Protein 7QDW (pdb70)

Foldseek 3Di:
DDDDPPVDQDPQLVCLCVVDCVLVVLVVPPVQVVLVVVLVVDPDNVVSCVVVCPPPSSVVSVVVSVVSSVVD/DCVVVVVVVVVVVCVCVVVCVPHPD

Secondary structure (DSSP, 8-state):
------SS--HHHHHHHHH-HHHHHHHTSHHHHHHHHHHHH-S-HHHHHHHHTT-HHHHHHHHHHHHHHH--/-HHHHHHHHHHHHHHHHHTTTT---

InterPro domains:
  IPR007529 Zinc finger, HIT-type [PS51083] (122-155)

Solvent-accessible surface area: 6781 Å² total; per-residue (Å²): 120,148,168,148,132,145,56,137,9,66,143,93,30,58,109,78,0,85,102,47,118,80,0,49,123,47,0,94,65,106,105,0,66,100,14,5,128,97,4,38,127,20,156,88,55,78,27,70,4,48,141,40,85,119,24,104,55,2,53,102,1,14,85,47,0,17,123,13,12,123,79,94,160,69,150,61,97,0,88,38,1,16,88,0,3,45,42,0,20,165,78,122,28,19,71,140,156

Radius of gyration: 13.26 Å; Cα contacts (8 Å, |Δi|>4): 66; chains: 2; bounding box: 26×36×36 Å

Structure (mmCIF, N/CA/C/O backbone):
data_7QDW
#
_entry.id   7QDW
#
loop_
_entity.id
_entity.type
_entity.pdbx_description
1 polymer 'Zinc finger protein, putative'
2 polymer 'NUFIP1 domain-containing protein'
#
loop_
_atom_site.group_PDB
_atom_site.id
_atom_site.type_symbol
_atom_site.label_atom_id
_atom_site.label_alt_id
_atom_site.label_comp_id
_atom_site.label_asym_id
_atom_site.label_entity_id
_atom_site.label_seq_id
_atom_site.pdbx_PDB_ins_code
_atom_site.Cartn_x
_atom_site.Cartn_y
_atom_site.Cartn_z
_atom_site.occupancy
_atom_site.B_iso_or_equiv
_atom_site.auth_seq_id
_atom_site.auth_comp_id
_atom_site.auth_asym_id
_atom_site.auth_atom_id
_atom_site.pdbx_PDB_model_num
ATOM 1 N N . GLY A 1 1 ? 2.938 -0.840 3.341 1.00 0.00 261 GLY A N 1
ATOM 2 C CA . GLY A 1 1 ? 2.718 0.480 3.968 1.00 0.00 261 GLY A CA 1
ATOM 3 C C . GLY A 1 1 ? 2.605 1.603 2.939 1.00 0.00 261 GLY A C 1
ATOM 4 O O . GLY A 1 1 ? 2.340 1.333 1.761 1.00 0.00 261 GLY A O 1
ATOM 10 N N . PRO A 1 2 ? 2.799 2.871 3.355 1.00 0.00 262 PRO A N 1
ATOM 11 C CA . PRO A 1 2 ? 2.738 4.044 2.474 1.00 0.00 262 PRO A CA 1
ATOM 12 C C . PRO A 1 2 ? 3.777 4.027 1.334 1.00 0.00 262 PRO A C 1
ATOM 13 O O . PRO A 1 2 ? 4.843 3.409 1.445 1.00 0.00 262 PRO A O 1
ATOM 24 N N . HIS A 1 3 ? 3.475 4.745 0.248 1.00 0.00 263 HIS A N 1
ATOM 25 C CA . HIS A 1 3 ? 4.339 4.924 -0.929 1.00 0.00 263 HIS A CA 1
ATOM 26 C C . HIS A 1 3 ? 4.180 6.334 -1.538 1.00 0.00 263 HIS A C 1
ATOM 27 O O . HIS A 1 3 ? 3.134 6.975 -1.386 1.00 0.00 263 HIS A O 1
ATOM 41 N N . MET A 1 4 ? 5.205 6.811 -2.250 1.00 0.00 264 MET A N 1
ATOM 42 C CA . MET A 1 4 ? 5.210 8.091 -2.975 1.00 0.00 264 MET A CA 1
ATOM 43 C C . MET A 1 4 ? 4.254 8.078 -4.183 1.00 0.00 264 MET A C 1
ATOM 44 O O . MET A 1 4 ? 4.056 7.043 -4.824 1.00 0.00 264 MET A O 1
ATOM 58 N N . ASP A 1 5 ? 3.699 9.247 -4.529 1.00 0.00 265 ASP A N 1
ATOM 59 C CA . ASP A 1 5 ? 2.785 9.475 -5.665 1.00 0.00 265 ASP A CA 1
ATOM 60 C C . ASP A 1 5 ? 3.114 10.780 -6.436 1.00 0.00 265 ASP A C 1
ATOM 61 O O . ASP A 1 5 ? 2.267 11.357 -7.123 1.00 0.00 265 ASP A O 1
ATOM 70 N N . TYR A 1 6 ? 4.357 11.255 -6.314 1.00 0.00 266 TYR A N 1
ATOM 71 C CA . TYR A 1 6 ? 4.838 12.579 -6.740 1.00 0.00 266 TYR A CA 1
ATOM 72 C C . TYR A 1 6 ? 5.113 12.760 -8.249 1.00 0.00 266 TYR A C 1
ATOM 73 O O . TYR A 1 6 ? 5.830 13.675 -8.648 1.00 0.00 266 TYR A O 1
ATOM 91 N N . ASP A 1 7 ? 4.544 11.909 -9.110 1.00 0.00 267 ASP A N 1
ATOM 92 C CA . ASP A 1 7 ? 4.603 12.001 -10.585 1.00 0.00 267 ASP A CA 1
ATOM 93 C C . ASP A 1 7 ? 3.399 12.753 -11.203 1.00 0.00 267 ASP A C 1
ATOM 94 O O . ASP A 1 7 ? 2.974 12.491 -12.333 1.00 0.00 267 ASP A O 1
ATOM 103 N N . MET A 1 8 ? 2.844 13.703 -10.445 1.00 0.00 268 MET A N 1
ATOM 104 C CA . MET A 1 8 ? 1.764 14.614 -10.828 1.00 0.00 268 MET A CA 1
ATOM 105 C C . MET A 1 8 ? 2.097 16.042 -10.367 1.00 0.00 268 MET A C 1
ATOM 106 O O . MET A 1 8 ? 2.609 16.241 -9.264 1.00 0.00 268 MET A O 1
ATOM 120 N N . LEU A 1 9 ? 1.800 17.044 -11.203 1.00 0.00 269 LEU A N 1
ATOM 121 C CA . LEU A 1 9 ? 2.046 18.457 -10.904 1.00 0.00 269 LEU A CA 1
ATOM 122 C C . LEU A 1 9 ? 1.090 18.954 -9.796 1.00 0.00 269 LEU A C 1
ATOM 123 O O . LEU A 1 9 ? -0.131 18.846 -9.935 1.00 0.00 269 LEU A O 1
ATOM 139 N N . THR A 1 10 ? 1.635 19.488 -8.701 1.00 0.00 270 THR A N 1
ATOM 140 C CA . THR A 1 10 ? 0.855 19.947 -7.530 1.00 0.00 270 THR A CA 1
ATOM 141 C C . THR A 1 10 ? 0.235 21.333 -7.730 1.00 0.00 270 THR A C 1
ATOM 142 O O . THR A 1 10 ? 0.646 22.091 -8.609 1.00 0.00 270 THR A O 1
ATOM 153 N N . GLU A 1 11 ? -0.730 21.705 -6.884 1.00 0.00 271 GLU A N 1
ATOM 154 C CA . GLU A 1 11 ? -1.331 23.048 -6.901 1.00 0.00 271 GLU A CA 1
ATOM 155 C C . GLU A 1 11 ? -0.316 24.174 -6.624 1.00 0.00 271 GLU A C 1
ATOM 156 O O . GLU A 1 11 ? -0.391 25.247 -7.219 1.00 0.00 271 GLU A O 1
ATOM 168 N N . GLU A 1 12 ? 0.684 23.916 -5.777 1.00 0.00 272 GLU A N 1
ATOM 169 C CA . GLU A 1 12 ? 1.773 24.859 -5.478 1.00 0.00 272 GLU A CA 1
ATOM 170 C C . GLU A 1 12 ? 2.729 25.020 -6.672 1.00 0.00 272 GLU A C 1
ATOM 171 O O . GLU A 1 12 ? 3.135 26.138 -6.998 1.00 0.00 272 GLU A O 1
ATOM 183 N N . GLN A 1 13 ? 3.036 23.926 -7.380 1.00 0.00 273 GLN A N 1
ATOM 184 C CA . GLN A 1 13 ? 3.853 23.964 -8.597 1.00 0.00 273 GLN A CA 1
ATOM 185 C C . GLN A 1 13 ? 3.097 24.643 -9.756 1.00 0.00 273 GLN A C 1
ATOM 186 O O . GLN A 1 13 ? 3.670 25.487 -10.440 1.00 0.00 273 GLN A O 1
ATOM 200 N N . LYS A 1 14 ? 1.796 24.370 -9.927 1.00 0.00 274 LYS A N 1
ATOM 201 C CA . LYS A 1 14 ? 0.900 25.087 -10.865 1.00 0.00 274 LYS A CA 1
ATOM 202 C C . LYS A 1 14 ? 0.883 26.596 -10.615 1.00 0.00 274 LYS A C 1
ATOM 203 O O . LYS A 1 14 ? 1.108 27.374 -11.547 1.00 0.00 274 LYS A O 1
ATOM 222 N N . LYS A 1 15 ? 0.699 27.015 -9.355 1.00 0.00 275 LYS A N 1
ATOM 223 C CA . LYS A 1 15 ? 0.739 28.424 -8.926 1.00 0.00 275 LYS A CA 1
ATOM 224 C C . LYS A 1 15 ? 2.084 29.086 -9.244 1.00 0.00 275 LYS A C 1
ATOM 225 O O . LYS A 1 15 ? 2.097 30.174 -9.822 1.00 0.00 275 LYS A O 1
ATOM 244 N N . LYS A 1 16 ? 3.205 28.416 -8.955 1.00 0.00 276 LYS A N 1
ATOM 245 C CA . LYS A 1 16 ? 4.550 28.953 -9.227 1.00 0.00 276 LYS A CA 1
ATOM 246 C C . LYS A 1 16 ? 4.869 29.057 -10.721 1.00 0.00 276 LYS A C 1
ATOM 247 O O . LYS A 1 16 ? 5.533 30.015 -11.120 1.00 0.00 276 LYS A O 1
ATOM 266 N N . LEU A 1 17 ? 4.348 28.164 -11.567 1.00 0.00 277 LEU A N 1
ATOM 267 C CA . LEU A 1 17 ? 4.426 28.328 -13.021 1.00 0.00 277 LEU A CA 1
ATOM 268 C C . LEU A 1 17 ? 3.606 29.535 -13.517 1.00 0.00 277 LEU A C 1
ATOM 269 O O . LEU A 1 17 ? 4.152 30.377 -14.229 1.00 0.00 277 LEU A O 1
ATOM 285 N N . LYS A 1 18 ? 2.319 29.653 -13.150 1.00 0.00 278 LYS A N 1
ATOM 286 C CA . LYS A 1 18 ? 1.419 30.688 -13.708 1.00 0.00 278 LYS A CA 1
ATOM 287 C C . LYS A 1 18 ? 1.690 32.119 -13.223 1.00 0.00 278 LYS A C 1
ATOM 288 O O . LYS A 1 18 ? 1.445 33.075 -13.958 1.00 0.00 278 LYS A O 1
ATOM 307 N N . GLU A 1 19 ? 2.193 32.273 -12.003 1.00 0.00 279 GLU A N 1
ATOM 308 C CA . GLU A 1 19 ? 2.536 33.578 -11.400 1.00 0.00 279 GLU A CA 1
ATOM 309 C C . GLU A 1 19 ? 3.963 34.056 -11.718 1.00 0.00 279 GLU A C 1
ATOM 310 O O . GLU A 1 19 ? 4.244 35.255 -11.624 1.00 0.00 279 GLU A O 1
ATOM 322 N N . ASP A 1 20 ? 4.860 33.166 -12.156 1.00 0.00 280 ASP A N 1
ATOM 323 C CA . ASP A 1 20 ? 6.180 33.564 -12.645 1.00 0.00 280 ASP A CA 1
ATOM 324 C C . ASP A 1 20 ? 6.082 34.125 -14.078 1.00 0.00 280 ASP A C 1
ATOM 325 O O . ASP A 1 20 ? 5.654 33.435 -15.007 1.00 0.00 280 ASP A O 1
ATOM 334 N N . HIS A 1 21 ? 6.457 35.391 -14.256 1.00 0.00 281 HIS A N 1
ATOM 335 C CA . HIS A 1 21 ? 6.362 36.090 -15.544 1.00 0.00 281 HIS A CA 1
ATOM 336 C C . HIS A 1 21 ? 7.631 35.973 -16.406 1.00 0.00 281 HIS A C 1
ATOM 337 O O . HIS A 1 21 ? 7.533 36.110 -17.625 1.00 0.00 281 HIS A O 1
ATOM 351 N N . THR A 1 22 ? 8.793 35.642 -15.827 1.00 0.00 282 THR A N 1
ATOM 352 C CA . THR A 1 22 ? 10.030 35.333 -16.570 1.00 0.00 282 THR A CA 1
ATOM 353 C C . THR A 1 22 ? 9.859 34.086 -17.447 1.00 0.00 282 THR A C 1
ATOM 354 O O . THR A 1 22 ? 10.310 34.072 -18.595 1.00 0.00 282 THR A O 1
ATOM 365 N N . LEU A 1 23 ? 9.122 33.076 -16.969 1.00 0.00 283 LEU A N 1
ATOM 366 C CA . LEU A 1 23 ? 8.724 31.901 -17.745 1.00 0.00 283 LEU A CA 1
ATOM 367 C C . LEU A 1 23 ? 7.923 32.276 -19.000 1.00 0.00 283 LEU A C 1
ATOM 368 O O . LEU A 1 23 ? 8.168 31.747 -20.080 1.00 0.00 283 LEU A O 1
ATOM 384 N N . LYS A 1 24 ? 6.989 33.224 -18.884 1.00 0.00 284 LYS A N 1
ATOM 385 C CA . LYS A 1 24 ? 6.132 33.666 -19.987 1.00 0.00 284 LYS A CA 1
ATOM 386 C C . LYS A 1 24 ? 6.944 34.296 -21.122 1.00 0.00 284 LYS A C 1
ATOM 387 O O . LYS A 1 24 ? 6.612 34.071 -22.283 1.00 0.00 284 LYS A O 1
ATOM 406 N N . ILE A 1 25 ? 8.044 34.992 -20.818 1.00 0.00 285 ILE A N 1
ATOM 407 C CA . ILE A 1 25 ? 8.959 35.552 -21.830 1.00 0.00 285 ILE A CA 1
ATOM 408 C C . ILE A 1 25 ? 9.554 34.440 -22.720 1.00 0.00 285 ILE A C 1
ATOM 409 O O . ILE A 1 25 ? 9.643 34.595 -23.939 1.00 0.00 285 ILE A O 1
ATOM 425 N N . LEU A 1 26 ? 9.917 33.298 -22.122 1.00 0.00 286 LEU A N 1
ATOM 426 C CA . LEU A 1 26 ? 10.462 32.133 -22.824 1.00 0.00 286 LEU A CA 1
ATOM 427 C C . LEU A 1 26 ? 9.386 31.413 -23.654 1.00 0.00 286 LEU A C 1
ATOM 428 O O . LEU A 1 26 ? 9.639 31.012 -24.788 1.00 0.00 286 LEU A O 1
ATOM 444 N N . LEU A 1 27 ? 8.168 31.287 -23.118 1.00 0.00 287 LEU A N 1
ATOM 445 C CA . LEU A 1 27 ? 7.035 30.650 -23.810 1.00 0.00 287 LEU A CA 1
ATOM 446 C C . LEU A 1 27 ? 6.476 31.503 -24.961 1.00 0.00 287 LEU A C 1
ATOM 447 O O . LEU A 1 27 ? 5.945 30.961 -25.933 1.00 0.00 287 LEU A O 1
ATOM 463 N N . LYS A 1 28 ? 6.619 32.833 -24.890 1.00 0.00 288 LYS A N 1
ATOM 464 C CA . LYS A 1 28 ? 6.250 33.771 -25.969 1.00 0.00 288 LYS A CA 1
ATOM 465 C C . LYS A 1 28 ? 7.069 33.586 -27.252 1.00 0.00 288 LYS A C 1
ATOM 466 O O . LYS A 1 28 ? 6.598 34.013 -28.306 1.00 0.00 288 LYS A O 1
ATOM 485 N N . ASN A 1 29 ? 8.215 32.898 -27.212 1.00 0.00 289 ASN A N 1
ATOM 486 C CA . ASN A 1 29 ? 8.915 32.454 -28.420 1.00 0.00 289 ASN A CA 1
ATOM 487 C C . ASN A 1 29 ? 7.988 31.555 -29.258 1.00 0.00 289 ASN A C 1
ATOM 488 O O . ASN A 1 29 ? 7.509 30.521 -28.783 1.00 0.00 289 ASN A O 1
ATOM 499 N N . ASN A 1 30 ? 7.755 31.908 -30.525 1.00 0.00 290 ASN A N 1
ATOM 500 C CA . ASN A 1 30 ? 6.844 31.167 -31.410 1.00 0.00 290 ASN A CA 1
ATOM 501 C C . ASN A 1 30 ? 7.349 29.735 -31.692 1.00 0.00 290 ASN A C 1
ATOM 502 O O . ASN A 1 30 ? 6.544 28.829 -31.905 1.00 0.00 290 ASN A O 1
ATOM 513 N N . TYR A 1 31 ? 8.669 29.507 -31.611 1.00 0.00 291 TYR A N 1
ATOM 514 C CA . TYR A 1 31 ? 9.293 28.195 -31.749 1.00 0.00 291 TYR A CA 1
ATOM 515 C C . TYR A 1 31 ? 9.048 27.297 -30.526 1.00 0.00 291 TYR A C 1
ATOM 516 O O . TYR A 1 31 ? 8.980 26.079 -30.657 1.00 0.00 291 TYR A O 1
ATOM 534 N N . VAL A 1 32 ? 8.862 27.874 -29.336 1.00 0.00 292 VAL A N 1
ATOM 535 C CA . VAL A 1 32 ? 8.545 27.119 -28.113 1.00 0.00 292 VAL A CA 1
ATOM 536 C C . VAL A 1 32 ? 7.069 26.738 -28.085 1.00 0.00 292 VAL A C 1
ATOM 537 O O . VAL A 1 32 ? 6.753 25.568 -27.857 1.00 0.00 292 VAL A O 1
ATOM 550 N N . ARG A 1 33 ? 6.156 27.675 -28.375 1.00 0.00 293 ARG A N 1
ATOM 551 C CA . ARG A 1 33 ? 4.712 27.389 -28.296 1.00 0.00 293 ARG A CA 1
ATOM 552 C C . ARG A 1 33 ? 4.256 26.322 -29.302 1.00 0.00 293 ARG A C 1
ATOM 553 O O . ARG A 1 33 ? 3.401 25.504 -28.965 1.00 0.00 293 ARG A O 1
ATOM 574 N N . GLU A 1 34 ? 4.872 26.270 -30.491 1.00 0.00 294 GLU A N 1
ATOM 575 C CA . GLU A 1 34 ? 4.564 25.231 -31.479 1.00 0.00 294 GLU A CA 1
ATOM 576 C C . GLU A 1 34 ? 5.030 23.838 -31.026 1.00 0.00 294 GLU A C 1
ATOM 577 O O . GLU A 1 34 ? 4.269 22.877 -31.135 1.00 0.00 294 GLU A O 1
ATOM 589 N N . VAL A 1 35 ? 6.226 23.716 -30.434 1.00 0.00 295 VAL A N 1
ATOM 590 C CA . VAL A 1 35 ? 6.756 22.412 -29.997 1.00 0.00 295 VAL A CA 1
ATOM 591 C C . VAL A 1 35 ? 6.035 21.913 -28.742 1.00 0.00 295 VAL A C 1
ATOM 592 O O . VAL A 1 35 ? 5.706 20.728 -28.668 1.00 0.00 295 VAL A O 1
ATOM 605 N N . PHE A 1 36 ? 5.680 22.810 -27.813 1.00 0.00 296 PHE A N 1
ATOM 606 C CA . PHE A 1 36 ? 4.869 22.488 -26.629 1.00 0.00 296 PHE A CA 1
ATOM 607 C C . PHE A 1 36 ? 3.465 22.002 -27.025 1.00 0.00 296 PHE A C 1
ATOM 608 O O . PHE A 1 36 ? 2.997 20.993 -26.498 1.00 0.00 296 PHE A O 1
ATOM 625 N N . LYS A 1 37 ? 2.816 22.654 -28.004 1.00 0.00 297 LYS A N 1
ATOM 626 C CA . LYS A 1 37 ? 1.488 22.265 -28.495 1.00 0.00 297 LYS A CA 1
ATOM 627 C C . LYS A 1 37 ? 1.498 20.942 -29.270 1.00 0.00 297 LYS A C 1
ATOM 628 O O . LYS A 1 37 ? 0.582 20.144 -29.101 1.00 0.00 297 LYS A O 1
ATOM 647 N N . GLN A 1 38 ? 2.526 20.665 -30.078 1.00 0.00 298 GLN A N 1
ATOM 648 C CA . GLN A 1 38 ? 2.671 19.368 -30.763 1.00 0.00 298 GLN A CA 1
ATOM 649 C C . GLN A 1 38 ? 2.987 18.221 -29.789 1.00 0.00 298 GLN A C 1
ATOM 650 O O . GLN A 1 38 ? 2.542 17.094 -30.006 1.00 0.00 298 GLN A O 1
ATOM 664 N N . PHE A 1 39 ? 3.698 18.504 -28.694 1.00 0.00 299 PHE A N 1
ATOM 665 C CA . PHE A 1 39 ? 4.102 17.511 -27.696 1.00 0.00 299 PHE A CA 1
ATOM 666 C C . PHE A 1 39 ? 2.907 16.775 -27.075 1.00 0.00 299 PHE A C 1
ATOM 667 O O . PHE A 1 39 ? 2.918 15.550 -26.963 1.00 0.00 299 PHE A O 1
ATOM 684 N N . THR A 1 40 ? 1.846 17.495 -26.695 1.00 0.00 300 THR A N 1
ATOM 685 C CA . THR A 1 40 ? 0.690 16.902 -25.993 1.00 0.00 300 THR A CA 1
ATOM 686 C C . THR A 1 40 ? -0.201 16.046 -26.897 1.00 0.00 300 THR A C 1
ATOM 687 O O . THR A 1 40 ? -0.912 15.167 -26.401 1.00 0.00 300 THR A O 1
ATOM 698 N N . LEU A 1 41 ? -0.140 16.269 -28.211 1.00 0.00 301 LEU A N 1
ATOM 699 C CA . LEU A 1 41 ? -0.889 15.535 -29.238 1.00 0.00 301 LEU A CA 1
ATOM 700 C C . LEU A 1 41 ? -0.140 14.286 -29.744 1.00 0.00 301 LEU A C 1
ATOM 701 O O . LEU A 1 41 ? -0.761 13.382 -30.310 1.00 0.00 301 LEU A O 1
ATOM 717 N N . SER A 1 42 ? 1.172 14.218 -29.511 1.00 0.00 302 SER A N 1
ATOM 718 C CA . SER A 1 42 ? 1.995 13.027 -29.767 1.00 0.00 302 SER A CA 1
ATOM 719 C C . SER A 1 42 ? 1.544 11.815 -28.931 1.00 0.00 302 SER A C 1
ATOM 720 O O . SER A 1 42 ? 1.073 11.956 -27.795 1.00 0.00 302 SER A O 1
ATOM 728 N N . ASN A 1 43 ? 1.725 10.612 -29.480 1.00 0.00 303 ASN A N 1
ATOM 729 C CA . ASN A 1 43 ? 1.437 9.331 -28.818 1.00 0.00 303 ASN A CA 1
ATOM 730 C C . ASN A 1 43 ? 2.637 8.773 -28.022 1.00 0.00 303 ASN A C 1
ATOM 731 O O . ASN A 1 43 ? 2.467 7.833 -27.240 1.00 0.00 303 ASN A O 1
ATOM 742 N N . ASP A 1 44 ? 3.840 9.337 -28.199 1.00 0.00 304 ASP A N 1
ATOM 743 C CA . ASP A 1 44 ? 5.087 8.890 -27.555 1.00 0.00 304 ASP A CA 1
ATOM 744 C C . ASP A 1 44 ? 5.841 10.090 -26.953 1.00 0.00 304 ASP A C 1
ATOM 745 O O . ASP A 1 44 ? 6.811 10.599 -27.514 1.00 0.00 304 ASP A O 1
ATOM 754 N N . LYS A 1 45 ? 5.377 10.541 -25.779 1.00 0.00 305 LYS A N 1
ATOM 755 C CA . LYS A 1 45 ? 5.890 11.724 -25.055 1.00 0.00 305 LYS A CA 1
ATOM 756 C C . LYS A 1 45 ? 7.399 11.643 -24.785 1.00 0.00 305 LYS A C 1
ATOM 757 O O . LYS A 1 45 ? 8.126 12.613 -25.006 1.00 0.00 305 LYS A O 1
ATOM 776 N N . ILE A 1 46 ? 7.882 10.475 -24.360 1.00 0.00 306 ILE A N 1
ATOM 777 C CA . ILE A 1 46 ? 9.306 10.208 -24.075 1.00 0.00 306 ILE A CA 1
ATOM 778 C C . ILE A 1 46 ? 10.152 10.274 -25.358 1.00 0.00 306 ILE A C 1
ATOM 779 O O . ILE A 1 46 ? 11.235 10.861 -25.366 1.00 0.00 306 ILE A O 1
ATOM 795 N N . GLY A 1 47 ? 9.635 9.738 -26.471 1.00 0.00 307 GLY A N 1
ATOM 796 C CA . GLY A 1 47 ? 10.272 9.811 -27.794 1.00 0.00 307 GLY A CA 1
ATOM 797 C C . GLY A 1 47 ? 10.344 11.238 -28.337 1.00 0.00 307 GLY A C 1
ATOM 798 O O . GLY A 1 47 ? 11.373 11.641 -28.881 1.00 0.00 307 GLY A O 1
ATOM 802 N N . TYR A 1 48 ? 9.304 12.041 -28.107 1.00 0.00 308 TYR A N 1
ATOM 803 C CA . TYR A 1 48 ? 9.277 13.474 -28.440 1.00 0.00 308 TYR A CA 1
ATOM 804 C C . TYR A 1 48 ? 10.293 14.285 -27.623 1.00 0.00 308 TYR A C 1
ATOM 805 O O . TYR A 1 48 ? 11.066 15.051 -28.200 1.00 0.00 308 TYR A O 1
ATOM 823 N N . LEU A 1 49 ? 10.356 14.081 -26.303 1.00 0.00 309 LEU A N 1
ATOM 824 C CA . LEU A 1 49 ? 11.306 14.776 -25.424 1.00 0.00 309 LEU A CA 1
ATOM 825 C C . LEU A 1 49 ? 12.760 14.461 -25.834 1.00 0.00 309 LEU A C 1
ATOM 826 O O . LEU A 1 49 ? 13.595 15.367 -25.910 1.00 0.00 309 LEU A O 1
ATOM 842 N N . SER A 1 50 ? 13.036 13.222 -26.244 1.00 0.00 310 SER A N 1
ATOM 843 C CA . SER A 1 50 ? 14.365 12.791 -26.719 1.00 0.00 310 SER A CA 1
ATOM 844 C C . SER A 1 50 ? 14.838 13.482 -28.012 1.00 0.00 310 SER A C 1
ATOM 845 O O . SER A 1 50 ? 16.033 13.473 -28.305 1.00 0.00 310 SER A O 1
ATOM 853 N N . HIS A 1 51 ? 13.950 14.126 -28.780 1.00 0.00 311 HIS A N 1
ATOM 854 C CA . HIS A 1 51 ? 14.324 14.998 -29.908 1.00 0.00 311 HIS A CA 1
ATOM 855 C C . HIS A 1 51 ? 14.639 16.441 -29.462 1.00 0.00 311 HIS A C 1
ATOM 856 O O . HIS A 1 51 ? 15.358 17.154 -30.169 1.00 0.00 311 HIS A O 1
ATOM 870 N N . TYR A 1 52 ? 14.154 16.870 -28.288 1.00 0.00 312 TYR A N 1
ATOM 871 C CA . TYR A 1 52 ? 14.285 18.239 -27.769 1.00 0.00 312 TYR A CA 1
ATOM 872 C C . TYR A 1 52 ? 15.379 18.422 -26.703 1.00 0.00 312 TYR A C 1
ATOM 873 O O . TYR A 1 52 ? 15.851 19.544 -26.528 1.00 0.00 312 TYR A O 1
ATOM 891 N N . ILE A 1 53 ? 15.874 17.348 -26.067 1.00 0.00 313 ILE A N 1
ATOM 892 C CA . ILE A 1 53 ? 17.099 17.397 -25.233 1.00 0.00 313 ILE A CA 1
ATOM 893 C C . ILE A 1 53 ? 18.346 17.854 -26.020 1.00 0.00 313 ILE A C 1
ATOM 894 O O . ILE A 1 53 ? 19.327 18.310 -25.434 1.00 0.00 313 ILE A O 1
ATOM 910 N N . ASN A 1 54 ? 18.294 17.734 -27.350 1.00 0.00 314 ASN A N 1
ATOM 911 C CA . ASN A 1 54 ? 19.340 18.135 -28.292 1.00 0.00 314 ASN A CA 1
ATOM 912 C C . ASN A 1 54 ? 19.164 19.570 -28.848 1.00 0.00 314 ASN A C 1
ATOM 913 O O . ASN A 1 54 ? 20.024 20.029 -29.604 1.00 0.00 314 ASN A O 1
ATOM 924 N N . ASP A 1 55 ? 18.082 20.287 -28.512 1.00 0.00 315 ASP A N 1
ATOM 925 C CA . ASP A 1 55 ? 17.770 21.614 -29.071 1.00 0.00 315 ASP A CA 1
ATOM 926 C C . ASP A 1 55 ? 18.110 22.760 -28.088 1.00 0.00 315 ASP A C 1
ATOM 927 O O . ASP A 1 55 ? 17.571 22.783 -26.976 1.00 0.00 315 ASP A O 1
ATOM 936 N N . PRO A 1 56 ? 18.952 23.747 -28.458 1.00 0.00 316 PRO A N 1
ATOM 937 C CA . PRO A 1 56 ? 19.444 24.765 -27.521 1.00 0.00 316 PRO A CA 1
ATOM 938 C C . PRO A 1 56 ? 18.390 25.797 -27.093 1.00 0.00 316 PRO A C 1
ATOM 939 O O . PRO A 1 56 ? 18.532 26.413 -26.033 1.00 0.00 316 PRO A O 1
ATOM 950 N N . THR A 1 57 ? 17.329 25.987 -27.873 1.00 0.00 317 THR A N 1
ATOM 951 C CA . THR A 1 57 ? 16.192 26.855 -27.508 1.00 0.00 317 THR A CA 1
ATOM 952 C C . THR A 1 57 ? 15.242 26.124 -26.558 1.00 0.00 317 THR A C 1
ATOM 953 O O . THR A 1 57 ? 14.884 26.661 -25.507 1.00 0.00 317 THR A O 1
ATOM 964 N N . ILE A 1 58 ? 14.872 24.875 -26.867 1.00 0.00 318 ILE A N 1
ATOM 965 C CA . ILE A 1 58 ? 13.908 24.108 -26.054 1.00 0.00 318 ILE A CA 1
ATOM 966 C C . ILE A 1 58 ? 14.520 23.665 -24.719 1.00 0.00 318 ILE A C 1
ATOM 967 O O . ILE A 1 58 ? 13.847 23.694 -23.691 1.00 0.00 318 ILE A O 1
ATOM 983 N N . VAL A 1 59 ? 15.821 23.359 -24.680 1.00 0.00 319 VAL A N 1
ATOM 984 C CA . VAL A 1 59 ? 16.537 23.052 -23.422 1.00 0.00 319 VAL A CA 1
ATOM 985 C C . VAL A 1 59 ? 16.496 24.221 -22.430 1.00 0.00 319 VAL A C 1
ATOM 986 O O . VAL A 1 59 ? 16.349 23.998 -21.229 1.00 0.00 319 VAL A O 1
ATOM 999 N N . GLN A 1 60 ? 16.574 25.468 -22.902 1.00 0.00 320 GLN A N 1
ATOM 1000 C CA . GLN A 1 60 ? 16.675 26.655 -22.034 1.00 0.00 320 GLN A CA 1
ATOM 1001 C C . GLN A 1 60 ? 15.351 26.999 -21.336 1.00 0.00 320 GLN A C 1
ATOM 1002 O O . GLN A 1 60 ? 15.329 27.347 -20.154 1.00 0.00 320 GLN A O 1
ATOM 1016 N N . VAL A 1 61 ? 14.236 26.841 -22.051 1.00 0.00 321 VAL A N 1
ATOM 1017 C CA . VAL A 1 61 ? 12.883 27.003 -21.492 1.00 0.00 321 VAL A CA 1
ATOM 1018 C C . VAL A 1 61 ? 12.506 25.848 -20.563 1.00 0.00 321 VAL A C 1
ATOM 1019 O O . VAL A 1 61 ? 12.006 26.098 -19.467 1.00 0.00 321 VAL A O 1
ATOM 1032 N N . ILE A 1 62 ? 12.839 24.603 -20.933 1.00 0.00 322 ILE A N 1
ATOM 1033 C CA . ILE A 1 62 ? 12.672 23.428 -20.062 1.00 0.00 322 ILE A CA 1
ATOM 1034 C C . ILE A 1 62 ? 13.444 23.609 -18.757 1.00 0.00 322 ILE A C 1
ATOM 1035 O O . ILE A 1 62 ? 12.891 23.365 -17.686 1.00 0.00 322 ILE A O 1
ATOM 1051 N N . ASP A 1 63 ? 14.690 24.079 -18.819 1.00 0.00 323 ASP A N 1
ATOM 1052 C CA . ASP A 1 63 ? 15.519 24.283 -17.630 1.00 0.00 323 ASP A CA 1
ATOM 1053 C C . ASP A 1 63 ? 14.886 25.288 -16.648 1.00 0.00 323 ASP A C 1
ATOM 1054 O O . ASP A 1 63 ? 14.889 25.061 -15.438 1.00 0.00 323 ASP A O 1
ATOM 1063 N N . HIS A 1 64 ? 14.249 26.348 -17.162 1.00 0.00 324 HIS A N 1
ATOM 1064 C CA . HIS A 1 64 ? 13.552 27.358 -16.354 1.00 0.00 324 HIS A CA 1
ATOM 1065 C C . HIS A 1 64 ? 12.246 26.821 -15.727 1.00 0.00 324 HIS A C 1
ATOM 1066 O O . HIS A 1 64 ? 11.977 27.067 -14.552 1.00 0.00 324 HIS A O 1
ATOM 1080 N N . ILE A 1 65 ? 11.466 26.025 -16.473 1.00 0.00 325 ILE A N 1
ATOM 1081 C CA . ILE A 1 65 ? 10.267 25.321 -15.974 1.00 0.00 325 ILE A CA 1
ATOM 1082 C C . ILE A 1 65 ? 10.654 24.352 -14.852 1.00 0.00 325 ILE A C 1
ATOM 1083 O O . ILE A 1 65 ? 10.094 24.399 -13.753 1.00 0.00 325 ILE A O 1
ATOM 1099 N N . MET A 1 66 ? 11.646 23.505 -15.116 1.00 0.00 326 MET A N 1
ATOM 1100 C CA . MET A 1 66 ? 12.148 22.505 -14.170 1.00 0.00 326 MET A CA 1
ATOM 1101 C C . MET A 1 66 ? 12.766 23.130 -12.909 1.00 0.00 326 MET A C 1
ATOM 1102 O O . MET A 1 66 ? 12.604 22.569 -11.823 1.00 0.00 326 MET A O 1
ATOM 1116 N N . LYS A 1 67 ? 13.379 24.316 -13.001 1.00 0.00 327 LYS A N 1
ATOM 1117 C CA . LYS A 1 67 ? 13.796 25.113 -11.837 1.00 0.00 327 LYS A CA 1
ATOM 1118 C C . LYS A 1 67 ? 12.585 25.614 -11.052 1.00 0.00 327 LYS A C 1
ATOM 1119 O O . LYS A 1 67 ? 12.526 25.419 -9.842 1.00 0.00 327 LYS A O 1
ATOM 1138 N N . THR A 1 68 ? 11.595 26.197 -11.726 1.00 0.00 328 THR A N 1
ATOM 1139 C CA . THR A 1 68 ? 10.391 26.777 -11.092 1.00 0.00 328 THR A CA 1
ATOM 1140 C C . THR A 1 68 ? 9.604 25.765 -10.252 1.00 0.00 328 THR A C 1
ATOM 1141 O O . THR A 1 68 ? 9.188 26.083 -9.135 1.00 0.00 328 THR A O 1
ATOM 1152 N N . ILE A 1 69 ? 9.442 24.523 -10.725 1.00 0.00 329 ILE A N 1
ATOM 1153 C CA . ILE A 1 69 ? 8.741 23.458 -9.978 1.00 0.00 329 ILE A CA 1
ATOM 1154 C C . ILE A 1 69 ? 9.597 22.768 -8.900 1.00 0.00 329 ILE A C 1
ATOM 1155 O O . ILE A 1 69 ? 9.043 22.173 -7.980 1.00 0.00 329 ILE A O 1
ATOM 1171 N N . ASP A 1 70 ? 10.927 22.835 -8.995 1.00 0.00 330 ASP A N 1
ATOM 1172 C CA . ASP A 1 70 ? 11.855 22.361 -7.949 1.00 0.00 330 ASP A CA 1
ATOM 1173 C C . ASP A 1 70 ? 12.028 23.381 -6.803 1.00 0.00 330 ASP A C 1
ATOM 1174 O O . ASP A 1 70 ? 12.330 23.015 -5.661 1.00 0.00 330 ASP A O 1
ATOM 1183 N N . ASP A 1 71 ? 11.800 24.662 -7.093 1.00 0.00 331 ASP A N 1
ATOM 1184 C CA . ASP A 1 71 ? 11.910 25.806 -6.183 1.00 0.00 331 ASP A CA 1
ATOM 1185 C C . ASP A 1 71 ? 10.601 26.063 -5.396 1.00 0.00 331 ASP A C 1
ATOM 1186 O O . ASP A 1 71 ? 10.173 27.204 -5.198 1.00 0.00 331 ASP A O 1
ATOM 1195 N N . THR A 1 72 ? 9.931 24.983 -4.982 1.00 0.00 332 THR A N 1
ATOM 1196 C CA . THR A 1 72 ? 8.731 24.960 -4.119 1.00 0.00 332 THR A CA 1
ATOM 1197 C C . THR A 1 72 ? 9.006 25.431 -2.690 1.00 0.00 332 THR A C 1
ATOM 1198 O O . THR A 1 72 ? 9.939 24.907 -2.038 1.00 0.00 332 THR A O 1
ATOM 1210 N N . ASP B 2 1 ? 19.004 10.624 -13.174 1.00 0.00 817 ASP B N 1
ATOM 1211 C CA . ASP B 2 1 ? 18.435 9.843 -14.304 1.00 0.00 817 ASP B CA 1
ATOM 1212 C C . ASP B 2 1 ? 17.380 10.658 -15.056 1.00 0.00 817 ASP B C 1
ATOM 1213 O O . ASP B 2 1 ? 16.725 11.517 -14.468 1.00 0.00 817 ASP B O 1
ATOM 1224 N N . ILE B 2 2 ? 17.202 10.390 -16.355 1.00 0.00 818 ILE B N 1
ATOM 1225 C CA . ILE B 2 2 ? 16.288 11.160 -17.226 1.00 0.00 818 ILE B CA 1
ATOM 1226 C C . ILE B 2 2 ? 14.809 10.815 -16.983 1.00 0.00 818 ILE B C 1
ATOM 1227 O O . ILE B 2 2 ? 13.966 11.710 -16.961 1.00 0.00 818 ILE B O 1
ATOM 1243 N N . TYR B 2 3 ? 14.486 9.548 -16.723 1.00 0.00 819 TYR B N 1
ATOM 1244 C CA . TYR B 2 3 ? 13.098 9.065 -16.664 1.00 0.00 819 TYR B CA 1
ATOM 1245 C C . TYR B 2 3 ? 12.308 9.594 -15.453 1.00 0.00 819 TYR B C 1
ATOM 1246 O O . TYR B 2 3 ? 11.096 9.792 -15.545 1.00 0.00 819 TYR B O 1
ATOM 1264 N N . THR B 2 4 ? 12.980 9.870 -14.329 1.00 0.00 820 THR B N 1
ATOM 1265 C CA . THR B 2 4 ? 12.370 10.517 -13.147 1.00 0.00 820 THR B CA 1
ATOM 1266 C C . THR B 2 4 ? 12.194 12.030 -13.330 1.00 0.00 820 THR B C 1
ATOM 1267 O O . THR B 2 4 ? 11.207 12.609 -12.867 1.00 0.00 820 THR B O 1
ATOM 1278 N N . TYR B 2 5 ? 13.093 12.665 -14.091 1.00 0.00 821 TYR B N 1
ATOM 1279 C CA . TYR B 2 5 ? 13.047 14.087 -14.435 1.00 0.00 821 TYR B CA 1
ATOM 1280 C C . TYR B 2 5 ? 11.913 14.393 -15.435 1.00 0.00 821 TYR B C 1
ATOM 1281 O O . TYR B 2 5 ? 11.142 15.338 -15.241 1.00 0.00 821 TYR B O 1
ATOM 1299 N N . GLU B 2 6 ? 11.738 13.545 -16.458 1.00 0.00 822 GLU B N 1
ATOM 1300 C CA . GLU B 2 6 ? 10.709 13.699 -17.497 1.00 0.00 822 GLU B CA 1
ATOM 1301 C C . GLU B 2 6 ? 9.276 13.665 -16.953 1.00 0.00 822 GLU B C 1
ATOM 1302 O O . GLU B 2 6 ? 8.409 14.373 -17.468 1.00 0.00 822 GLU B O 1
ATOM 1314 N N . LYS B 2 7 ? 8.992 12.887 -15.898 1.00 0.00 823 LYS B N 1
ATOM 1315 C CA . LYS B 2 7 ? 7.628 12.782 -15.345 1.00 0.00 823 LYS B CA 1
ATOM 1316 C C . LYS B 2 7 ? 7.116 14.094 -14.740 1.00 0.00 823 LYS B C 1
ATOM 1317 O O . LYS B 2 7 ? 5.919 14.366 -14.822 1.00 0.00 823 LYS B O 1
ATOM 1336 N N . LYS B 2 8 ? 8.007 14.933 -14.200 1.00 0.00 824 LYS B N 1
ATOM 1337 C CA . LYS B 2 8 ? 7.668 16.273 -13.675 1.00 0.00 824 LYS B CA 1
ATOM 1338 C C . LYS B 2 8 ? 7.574 17.299 -14.816 1.00 0.00 824 LYS B C 1
ATOM 1339 O O . LYS B 2 8 ? 6.683 18.147 -14.827 1.00 0.00 824 LYS B O 1
ATOM 1358 N N . LEU B 2 9 ? 8.468 17.171 -15.800 1.00 0.00 825 LEU B N 1
ATOM 1359 C CA . LEU B 2 9 ? 8.575 17.987 -17.011 1.00 0.00 825 LEU B CA 1
ATOM 1360 C C . LEU B 2 9 ? 7.302 17.909 -17.868 1.00 0.00 825 LEU B C 1
ATOM 1361 O O . LEU B 2 9 ? 6.708 18.930 -18.211 1.00 0.00 825 LEU B O 1
ATOM 1377 N N . ILE B 2 10 ? 6.833 16.696 -18.169 1.00 0.00 826 ILE B N 1
ATOM 1378 C CA . ILE B 2 10 ? 5.707 16.458 -19.080 1.00 0.00 826 ILE B CA 1
ATOM 1379 C C . ILE B 2 10 ? 4.382 16.928 -18.472 1.00 0.00 826 ILE B C 1
ATOM 1380 O O . ILE B 2 10 ? 3.554 17.506 -19.179 1.00 0.00 826 ILE B O 1
ATOM 1396 N N . LYS B 2 11 ? 4.195 16.793 -17.153 1.00 0.00 827 LYS B N 1
ATOM 1397 C CA . LYS B 2 11 ? 3.026 17.362 -16.449 1.00 0.00 827 LYS B CA 1
ATOM 1398 C C . LYS B 2 11 ? 3.069 18.891 -16.345 1.00 0.00 827 LYS B C 1
ATOM 1399 O O . LYS B 2 11 ? 2.012 19.513 -16.261 1.00 0.00 827 LYS B O 1
ATOM 1418 N N . SER B 2 12 ? 4.244 19.506 -16.467 1.00 0.00 828 SER B N 1
ATOM 1419 C CA . SER B 2 12 ? 4.366 20.960 -16.676 1.00 0.00 828 SER B CA 1
ATOM 1420 C C . SER B 2 12 ? 3.978 21.369 -18.103 1.00 0.00 828 SER B C 1
ATOM 1421 O O . SER B 2 12 ? 3.189 22.300 -18.243 1.00 0.00 828 SER B O 1
ATOM 1429 N N . ILE B 2 13 ? 4.430 20.656 -19.149 1.00 0.00 829 ILE B N 1
ATOM 1430 C CA . ILE B 2 13 ? 3.996 20.885 -20.548 1.00 0.00 829 ILE B CA 1
ATOM 1431 C C . ILE B 2 13 ? 2.459 20.817 -20.643 1.00 0.00 829 ILE B C 1
ATOM 1432 O O . ILE B 2 13 ? 1.810 21.744 -21.126 1.00 0.00 829 ILE B O 1
ATOM 1448 N N . GLU B 2 14 ? 1.864 19.742 -20.125 1.00 0.00 830 GLU B N 1
ATOM 1449 C CA . GLU B 2 14 ? 0.421 19.480 -20.178 1.00 0.00 830 GLU B CA 1
ATOM 1450 C C . GLU B 2 14 ? -0.423 20.476 -19.358 1.00 0.00 830 GLU B C 1
ATOM 1451 O O . GLU B 2 14 ? -1.602 20.658 -19.662 1.00 0.00 830 GLU B O 1
ATOM 1463 N N . TYR B 2 15 ? 0.160 21.161 -18.366 1.00 0.00 831 TYR B N 1
ATOM 1464 C CA . TYR B 2 15 ? -0.483 22.282 -17.671 1.00 0.00 831 TYR B CA 1
ATOM 1465 C C . TYR B 2 15 ? -0.339 23.623 -18.419 1.00 0.00 831 TYR B C 1
ATOM 1466 O O . TYR B 2 15 ? -1.327 24.335 -18.604 1.00 0.00 831 TYR B O 1
ATOM 1484 N N . ILE B 2 16 ? 0.873 23.955 -18.883 1.00 0.00 832 ILE B N 1
ATOM 1485 C CA . ILE B 2 16 ? 1.195 25.211 -19.595 1.00 0.00 832 ILE B CA 1
ATOM 1486 C C . ILE B 2 16 ? 0.387 25.334 -20.893 1.00 0.00 832 ILE B C 1
ATOM 1487 O O . ILE B 2 16 ? -0.164 26.397 -21.195 1.00 0.00 832 ILE B O 1
ATOM 1503 N N . THR B 2 17 ? 0.261 24.235 -21.644 1.00 0.00 833 THR B N 1
ATOM 1504 C CA . THR B 2 17 ? -0.516 24.164 -22.890 1.00 0.00 833 THR B CA 1
ATOM 1505 C C . THR B 2 17 ? -2.024 24.285 -22.661 1.00 0.00 833 THR B C 1
ATOM 1506 O O . THR B 2 17 ? -2.691 25.025 -23.385 1.00 0.00 833 THR B O 1
ATOM 1517 N N . LYS B 2 18 ? -2.575 23.609 -21.644 1.00 0.00 834 LYS B N 1
ATOM 1518 C CA . LYS B 2 18 ? -4.013 23.631 -21.309 1.00 0.00 834 LYS B CA 1
ATOM 1519 C C . LYS B 2 18 ? -4.496 25.021 -20.878 1.00 0.00 834 LYS B C 1
ATOM 1520 O O . LYS B 2 18 ? -5.608 25.426 -21.219 1.00 0.00 834 LYS B O 1
ATOM 1539 N N . ASN B 2 19 ? -3.644 25.763 -20.175 1.00 0.00 835 ASN B N 1
ATOM 1540 C CA . ASN B 2 19 ? -3.905 27.137 -19.724 1.00 0.00 835 ASN B CA 1
ATOM 1541 C C . ASN B 2 19 ? -3.412 28.213 -20.722 1.00 0.00 835 ASN B C 1
ATOM 1542 O O . ASN B 2 19 ? -3.629 29.406 -20.483 1.00 0.00 835 ASN B O 1
ATOM 1553 N N . LYS B 2 20 ? -2.770 27.807 -21.832 1.00 0.00 836 LYS B N 1
ATOM 1554 C CA . LYS B 2 20 ? -2.318 28.654 -22.958 1.00 0.00 836 LYS B CA 1
ATOM 1555 C C . LYS B 2 20 ? -1.523 29.892 -22.498 1.00 0.00 836 LYS B C 1
ATOM 1556 O O . LYS B 2 20 ? -1.854 31.024 -22.856 1.00 0.00 836 LYS B O 1
ATOM 1575 N N . PHE B 2 21 ? -0.470 29.680 -21.707 1.00 0.00 837 PHE B N 1
ATOM 1576 C CA . PHE B 2 21 ? 0.332 30.743 -21.062 1.00 0.00 837 PHE B CA 1
ATOM 1577 C C . PHE B 2 21 ? 0.816 31.844 -22.038 1.00 0.00 837 PHE B C 1
ATOM 1578 O O . PHE B 2 21 ? 0.926 33.016 -21.667 1.00 0.00 837 PHE B O 1
ATOM 1595 N N . PHE B 2 22 ? 1.108 31.466 -23.283 1.00 0.00 838 PHE B N 1
ATOM 1596 C CA . PHE B 2 22 ? 1.646 32.315 -24.356 1.00 0.00 838 PHE B CA 1
ATOM 1597 C C . PHE B 2 22 ? 0.577 33.092 -25.165 1.00 0.00 838 PHE B C 1
ATOM 1598 O O . PHE B 2 22 ? 0.942 33.960 -25.965 1.00 0.00 838 PHE B O 1
ATOM 1615 N N . ASP B 2 23 ? -0.719 32.822 -24.987 1.00 0.00 839 ASP B N 1
ATOM 1616 C CA . ASP B 2 23 ? -1.813 33.368 -25.801 1.00 0.00 839 ASP B CA 1
ATOM 1617 C C . ASP B 2 23 ? -2.693 34.331 -24.983 1.00 0.00 839 ASP B C 1
ATOM 1618 O O . ASP B 2 23 ? -3.387 33.934 -24.044 1.00 0.00 839 ASP B O 1
ATOM 1627 N N . ASP B 2 24 ? -2.649 35.614 -25.337 1.00 0.00 840 ASP B N 1
ATOM 1628 C CA . ASP B 2 24 ? -3.372 36.699 -24.653 1.00 0.00 840 ASP B CA 1
ATOM 1629 C C . ASP B 2 24 ? -4.855 36.853 -25.090 1.00 0.00 840 ASP B C 1
ATOM 1630 O O . ASP B 2 24 ? -5.659 37.439 -24.356 1.00 0.00 840 ASP B O 1
ATOM 1639 N N . SER B 2 25 ? -5.228 36.329 -26.267 1.00 0.00 841 SER B N 1
ATOM 1640 C CA . SER B 2 25 ? -6.570 36.467 -26.878 1.00 0.00 841 SER B CA 1
ATOM 1641 C C . SER B 2 25 ? -7.653 35.634 -26.182 1.00 0.00 841 SER B C 1
ATOM 1642 O O . SER B 2 25 ? -7.436 34.430 -25.919 1.00 0.00 841 SER B O 1
ATOM 1651 N N . GLY A 1 1 ? -5.359 4.403 0.654 1.00 0.00 261 GLY A N 2
ATOM 1652 C CA . GLY A 1 1 ? -4.320 5.458 0.646 1.00 0.00 261 GLY A CA 2
ATOM 1653 C C . GLY A 1 1 ? -3.153 5.076 -0.261 1.00 0.00 261 GLY A C 2
ATOM 1654 O O . GLY A 1 1 ? -2.509 4.053 0.008 1.00 0.00 261 GLY A O 2
ATOM 1660 N N . PRO A 1 2 ? -2.866 5.849 -1.327 1.00 0.00 262 PRO A N 2
ATOM 1661 C CA . PRO A 1 2 ? -1.780 5.567 -2.269 1.00 0.00 262 PRO A CA 2
ATOM 1662 C C . PRO A 1 2 ? -0.377 5.530 -1.635 1.00 0.00 262 PRO A C 2
ATOM 1663 O O . PRO A 1 2 ? -0.109 6.201 -0.634 1.00 0.00 262 PRO A O 2
ATOM 1674 N N . HIS A 1 3 ? 0.530 4.771 -2.255 1.00 0.00 263 HIS A N 2
ATOM 1675 C CA . HIS A 1 3 ? 1.926 4.603 -1.818 1.00 0.00 263 HIS A CA 2
ATOM 1676 C C . HIS A 1 3 ? 2.935 5.522 -2.543 1.00 0.00 263 HIS A C 2
ATOM 1677 O O . HIS A 1 3 ? 4.133 5.484 -2.247 1.00 0.00 263 HIS A O 2
ATOM 1691 N N . MET A 1 4 ? 2.480 6.330 -3.509 1.00 0.00 264 MET A N 2
ATOM 1692 C CA . MET A 1 4 ? 3.332 7.181 -4.355 1.00 0.00 264 MET A CA 2
ATOM 1693 C C . MET A 1 4 ? 3.968 8.347 -3.579 1.00 0.00 264 MET A C 2
ATOM 1694 O O . MET A 1 4 ? 3.344 8.955 -2.712 1.00 0.00 264 MET A O 2
ATOM 1708 N N . ASP A 1 5 ? 5.207 8.699 -3.931 1.00 0.00 265 ASP A N 2
ATOM 1709 C CA . ASP A 1 5 ? 6.051 9.712 -3.273 1.00 0.00 265 ASP A CA 2
ATOM 1710 C C . ASP A 1 5 ? 5.906 11.116 -3.901 1.00 0.00 265 ASP A C 2
ATOM 1711 O O . ASP A 1 5 ? 6.899 11.816 -4.126 1.00 0.00 265 ASP A O 2
ATOM 1720 N N . TYR A 1 6 ? 4.663 11.512 -4.205 1.00 0.00 266 TYR A N 2
ATOM 1721 C CA . TYR A 1 6 ? 4.257 12.819 -4.748 1.00 0.00 266 TYR A CA 2
ATOM 1722 C C . TYR A 1 6 ? 5.118 13.339 -5.924 1.00 0.00 266 TYR A C 2
ATOM 1723 O O . TYR A 1 6 ? 5.356 14.538 -6.075 1.00 0.00 266 TYR A O 2
ATOM 1741 N N . ASP A 1 7 ? 5.573 12.422 -6.790 1.00 0.00 267 ASP A N 2
ATOM 1742 C CA . ASP A 1 7 ? 6.504 12.660 -7.905 1.00 0.00 267 ASP A CA 2
ATOM 1743 C C . ASP A 1 7 ? 5.851 13.294 -9.166 1.00 0.00 267 ASP A C 2
ATOM 1744 O O . ASP A 1 7 ? 6.204 12.988 -10.307 1.00 0.00 267 ASP A O 2
ATOM 1753 N N . MET A 1 8 ? 4.862 14.172 -8.958 1.00 0.00 268 MET A N 2
ATOM 1754 C CA . MET A 1 8 ? 4.105 14.911 -9.981 1.00 0.00 268 MET A CA 2
ATOM 1755 C C . MET A 1 8 ? 4.005 16.417 -9.657 1.00 0.00 268 MET A C 2
ATOM 1756 O O . MET A 1 8 ? 4.418 16.876 -8.585 1.00 0.00 268 MET A O 2
ATOM 1770 N N . LEU A 1 9 ? 3.454 17.203 -10.585 1.00 0.00 269 LEU A N 2
ATOM 1771 C CA . LEU A 1 9 ? 3.241 18.646 -10.413 1.00 0.00 269 LEU A CA 2
ATOM 1772 C C . LEU A 1 9 ? 2.147 18.922 -9.359 1.00 0.00 269 LEU A C 2
ATOM 1773 O O . LEU A 1 9 ? 0.993 18.515 -9.533 1.00 0.00 269 LEU A O 2
ATOM 1789 N N . THR A 1 10 ? 2.495 19.618 -8.268 1.00 0.00 270 THR A N 2
ATOM 1790 C CA . THR A 1 10 ? 1.573 19.914 -7.149 1.00 0.00 270 THR A CA 2
ATOM 1791 C C . THR A 1 10 ? 0.679 21.130 -7.417 1.00 0.00 270 THR A C 2
ATOM 1792 O O . THR A 1 10 ? 0.945 21.948 -8.301 1.00 0.00 270 THR A O 2
ATOM 1803 N N . GLU A 1 11 ? -0.384 21.288 -6.623 1.00 0.00 271 GLU A N 2
ATOM 1804 C CA . GLU A 1 11 ? -1.292 22.444 -6.688 1.00 0.00 271 GLU A CA 2
ATOM 1805 C C . GLU A 1 11 ? -0.589 23.793 -6.457 1.00 0.00 271 GLU A C 2
ATOM 1806 O O . GLU A 1 11 ? -0.990 24.808 -7.031 1.00 0.00 271 GLU A O 2
ATOM 1818 N N . GLU A 1 12 ? 0.478 23.811 -5.658 1.00 0.00 272 GLU A N 2
ATOM 1819 C CA . GLU A 1 12 ? 1.279 25.012 -5.398 1.00 0.00 272 GLU A CA 2
ATOM 1820 C C . GLU A 1 12 ? 2.333 25.263 -6.498 1.00 0.00 272 GLU A C 2
ATOM 1821 O O . GLU A 1 12 ? 2.593 26.416 -6.853 1.00 0.00 272 GLU A O 2
ATOM 1833 N N . GLN A 1 13 ? 2.877 24.209 -7.114 1.00 0.00 273 GLN A N 2
ATOM 1834 C CA . GLN A 1 13 ? 3.770 24.327 -8.276 1.00 0.00 273 GLN A CA 2
ATOM 1835 C C . GLN A 1 13 ? 3.015 24.826 -9.526 1.00 0.00 273 GLN A C 2
ATOM 1836 O O . GLN A 1 13 ? 3.539 25.665 -10.259 1.00 0.00 273 GLN A O 2
ATOM 1850 N N . LYS A 1 14 ? 1.751 24.404 -9.719 1.00 0.00 274 LYS A N 2
ATOM 1851 C CA . LYS A 1 14 ? 0.822 24.937 -10.736 1.00 0.00 274 LYS A CA 2
ATOM 1852 C C . LYS A 1 14 ? 0.604 26.448 -10.612 1.00 0.00 274 LYS A C 2
ATOM 1853 O O . LYS A 1 14 ? 0.657 27.155 -11.623 1.00 0.00 274 LYS A O 2
ATOM 1872 N N . LYS A 1 15 ? 0.435 26.954 -9.383 1.00 0.00 275 LYS A N 2
ATOM 1873 C CA . LYS A 1 15 ? 0.326 28.398 -9.095 1.00 0.00 275 LYS A CA 2
ATOM 1874 C C . LYS A 1 15 ? 1.620 29.147 -9.430 1.00 0.00 275 LYS A C 2
ATOM 1875 O O . LYS A 1 15 ? 1.566 30.229 -10.014 1.00 0.00 275 LYS A O 2
ATOM 1894 N N . LYS A 1 16 ? 2.788 28.566 -9.128 1.00 0.00 276 LYS A N 2
ATOM 1895 C CA . LYS A 1 16 ? 4.103 29.194 -9.386 1.00 0.00 276 LYS A CA 2
ATOM 1896 C C . LYS A 1 16 ? 4.423 29.271 -10.886 1.00 0.00 276 LYS A C 2
ATOM 1897 O O . LYS A 1 16 ? 4.946 30.287 -11.338 1.00 0.00 276 LYS A O 2
ATOM 1916 N N . LEU A 1 17 ? 4.012 28.273 -11.672 1.00 0.00 277 LEU A N 2
ATOM 1917 C CA . LEU A 1 17 ? 4.076 28.275 -13.136 1.00 0.00 277 LEU A CA 2
ATOM 1918 C C . LEU A 1 17 ? 3.321 29.466 -13.761 1.00 0.00 277 LEU A C 2
ATOM 1919 O O . LEU A 1 17 ? 3.873 30.144 -14.630 1.00 0.00 277 LEU A O 2
ATOM 1935 N N . LYS A 1 18 ? 2.086 29.743 -13.325 1.00 0.00 278 LYS A N 2
ATOM 1936 C CA . LYS A 1 18 ? 1.255 30.817 -13.905 1.00 0.00 278 LYS A CA 2
ATOM 1937 C C . LYS A 1 18 ? 1.583 32.219 -13.383 1.00 0.00 278 LYS A C 2
ATOM 1938 O O . LYS A 1 18 ? 1.536 33.185 -14.146 1.00 0.00 278 LYS A O 2
ATOM 1957 N N . GLU A 1 19 ? 1.935 32.339 -12.103 1.00 0.00 279 GLU A N 2
ATOM 1958 C CA . GLU A 1 19 ? 2.270 33.620 -11.466 1.00 0.00 279 GLU A CA 2
ATOM 1959 C C . GLU A 1 19 ? 3.672 34.127 -11.845 1.00 0.00 279 GLU A C 2
ATOM 1960 O O . GLU A 1 19 ? 3.886 35.340 -11.906 1.00 0.00 279 GLU A O 2
ATOM 1972 N N . ASP A 1 20 ? 4.631 33.245 -12.148 1.00 0.00 280 ASP A N 2
ATOM 1973 C CA . ASP A 1 20 ? 5.971 33.650 -12.583 1.00 0.00 280 ASP A CA 2
ATOM 1974 C C . ASP A 1 20 ? 5.942 34.251 -14.007 1.00 0.00 280 ASP A C 2
ATOM 1975 O O . ASP A 1 20 ? 5.555 33.593 -14.978 1.00 0.00 280 ASP A O 2
ATOM 1984 N N . HIS A 1 21 ? 6.363 35.517 -14.129 1.00 0.00 281 HIS A N 2
ATOM 1985 C CA . HIS A 1 21 ? 6.357 36.252 -15.397 1.00 0.00 281 HIS A CA 2
ATOM 1986 C C . HIS A 1 21 ? 7.584 35.948 -16.274 1.00 0.00 281 HIS A C 2
ATOM 1987 O O . HIS A 1 21 ? 7.471 35.965 -17.501 1.00 0.00 281 HIS A O 2
ATOM 2001 N N . THR A 1 22 ? 8.740 35.620 -15.691 1.00 0.00 282 THR A N 2
ATOM 2002 C CA . THR A 1 22 ? 9.980 35.298 -16.425 1.00 0.00 282 THR A CA 2
ATOM 2003 C C . THR A 1 22 ? 9.818 34.053 -17.302 1.00 0.00 282 THR A C 2
ATOM 2004 O O . THR A 1 22 ? 10.299 34.048 -18.438 1.00 0.00 282 THR A O 2
ATOM 2015 N N . LEU A 1 23 ? 9.062 33.045 -16.849 1.00 0.00 283 LEU A N 2
ATOM 2016 C CA . LEU A 1 23 ? 8.670 31.889 -17.663 1.00 0.00 283 LEU A CA 2
ATOM 2017 C C . LEU A 1 23 ? 7.917 32.328 -18.928 1.00 0.00 283 LEU A C 2
ATOM 2018 O O . LEU A 1 23 ? 8.279 31.918 -20.033 1.00 0.00 283 LEU A O 2
ATOM 2034 N N . LYS A 1 24 ? 6.922 33.212 -18.812 1.00 0.00 284 LYS A N 2
ATOM 2035 C CA . LYS A 1 24 ? 6.155 33.719 -19.949 1.00 0.00 284 LYS A CA 2
ATOM 2036 C C . LYS A 1 24 ? 7.009 34.497 -20.963 1.00 0.00 284 LYS A C 2
ATOM 2037 O O . LYS A 1 24 ? 6.668 34.463 -22.143 1.00 0.00 284 LYS A O 2
ATOM 2056 N N . ILE A 1 25 ? 8.133 35.111 -20.558 1.00 0.00 285 ILE A N 2
ATOM 2057 C CA . ILE A 1 25 ? 9.095 35.748 -21.484 1.00 0.00 285 ILE A CA 2
ATOM 2058 C C . ILE A 1 25 ? 9.757 34.709 -22.406 1.00 0.00 285 ILE A C 2
ATOM 2059 O O . ILE A 1 25 ? 9.919 34.960 -23.599 1.00 0.00 285 ILE A O 2
ATOM 2075 N N . LEU A 1 26 ? 10.088 33.524 -21.885 1.00 0.00 286 LEU A N 2
ATOM 2076 C CA . LEU A 1 26 ? 10.630 32.410 -22.683 1.00 0.00 286 LEU A CA 2
ATOM 2077 C C . LEU A 1 26 ? 9.560 31.802 -23.608 1.00 0.00 286 LEU A C 2
ATOM 2078 O O . LEU A 1 26 ? 9.849 31.438 -24.750 1.00 0.00 286 LEU A O 2
ATOM 2094 N N . LEU A 1 27 ? 8.306 31.771 -23.152 1.00 0.00 287 LEU A N 2
ATOM 2095 C CA . LEU A 1 27 ? 7.144 31.342 -23.941 1.00 0.00 287 LEU A CA 2
ATOM 2096 C C . LEU A 1 27 ? 6.699 32.368 -25.013 1.00 0.00 287 LEU A C 2
ATOM 2097 O O . LEU A 1 27 ? 5.868 32.031 -25.864 1.00 0.00 287 LEU A O 2
ATOM 2113 N N . LYS A 1 28 ? 7.280 33.580 -25.058 1.00 0.00 288 LYS A N 2
ATOM 2114 C CA . LYS A 1 28 ? 7.119 34.526 -26.189 1.00 0.00 288 LYS A CA 2
ATOM 2115 C C . LYS A 1 28 ? 7.692 33.977 -27.510 1.00 0.00 288 LYS A C 2
ATOM 2116 O O . LYS A 1 28 ? 7.297 34.433 -28.584 1.00 0.00 288 LYS A O 2
ATOM 2135 N N . ASN A 1 29 ? 8.601 33.000 -27.443 1.00 0.00 289 ASN A N 2
ATOM 2136 C CA . ASN A 1 29 ? 9.215 32.367 -28.608 1.00 0.00 289 ASN A CA 2
ATOM 2137 C C . ASN A 1 29 ? 8.181 31.521 -29.374 1.00 0.00 289 ASN A C 2
ATOM 2138 O O . ASN A 1 29 ? 7.599 30.580 -28.829 1.00 0.00 289 ASN A O 2
ATOM 2149 N N . ASN A 1 30 ? 7.994 31.813 -30.665 1.00 0.00 290 ASN A N 2
ATOM 2150 C CA . ASN A 1 30 ? 7.105 31.058 -31.562 1.00 0.00 290 ASN A CA 2
ATOM 2151 C C . ASN A 1 30 ? 7.568 29.597 -31.743 1.00 0.00 290 ASN A C 2
ATOM 2152 O O . ASN A 1 30 ? 6.744 28.699 -31.914 1.00 0.00 290 ASN A O 2
ATOM 2163 N N . TYR A 1 31 ? 8.878 29.359 -31.628 1.00 0.00 291 TYR A N 2
ATOM 2164 C CA . TYR A 1 31 ? 9.487 28.031 -31.740 1.00 0.00 291 TYR A CA 2
ATOM 2165 C C . TYR A 1 31 ? 9.210 27.151 -30.512 1.00 0.00 291 TYR A C 2
ATOM 2166 O O . TYR A 1 31 ? 9.123 25.935 -30.639 1.00 0.00 291 TYR A O 2
ATOM 2184 N N . VAL A 1 32 ? 9.004 27.757 -29.335 1.00 0.00 292 VAL A N 2
ATOM 2185 C CA . VAL A 1 32 ? 8.641 27.034 -28.102 1.00 0.00 292 VAL A CA 2
ATOM 2186 C C . VAL A 1 32 ? 7.152 26.687 -28.090 1.00 0.00 292 VAL A C 2
ATOM 2187 O O . VAL A 1 32 ? 6.791 25.538 -27.830 1.00 0.00 292 VAL A O 2
ATOM 2200 N N . ARG A 1 33 ? 6.273 27.644 -28.420 1.00 0.00 293 ARG A N 2
ATOM 2201 C CA . ARG A 1 33 ? 4.814 27.417 -28.362 1.00 0.00 293 ARG A CA 2
ATOM 2202 C C . ARG A 1 33 ? 4.336 26.371 -29.367 1.00 0.00 293 ARG A C 2
ATOM 2203 O O . ARG A 1 33 ? 3.409 25.624 -29.068 1.00 0.00 293 ARG A O 2
ATOM 2224 N N . GLU A 1 34 ? 4.996 26.248 -30.525 1.00 0.00 294 GLU A N 2
ATOM 2225 C CA . GLU A 1 34 ? 4.676 25.184 -31.489 1.00 0.00 294 GLU A CA 2
ATOM 2226 C C . GLU A 1 34 ? 5.088 23.792 -30.984 1.00 0.00 294 GLU A C 2
ATOM 2227 O O . GLU A 1 34 ? 4.289 22.856 -31.056 1.00 0.00 294 GLU A O 2
ATOM 2239 N N . VAL A 1 35 ? 6.284 23.641 -30.397 1.00 0.00 295 VAL A N 2
ATOM 2240 C CA . VAL A 1 35 ? 6.790 22.330 -29.949 1.00 0.00 295 VAL A CA 2
ATOM 2241 C C . VAL A 1 35 ? 6.074 21.855 -28.682 1.00 0.00 295 VAL A C 2
ATOM 2242 O O . VAL A 1 35 ? 5.746 20.672 -28.587 1.00 0.00 295 VAL A O 2
ATOM 2255 N N . PHE A 1 36 ? 5.739 22.758 -27.751 1.00 0.00 296 PHE A N 2
ATOM 2256 C CA . PHE A 1 36 ? 4.998 22.429 -26.517 1.00 0.00 296 PHE A CA 2
ATOM 2257 C C . PHE A 1 36 ? 3.568 21.947 -26.800 1.00 0.00 296 PHE A C 2
ATOM 2258 O O . PHE A 1 36 ? 3.079 21.045 -26.118 1.00 0.00 296 PHE A O 2
ATOM 2275 N N . LYS A 1 37 ? 2.898 22.499 -27.823 1.00 0.00 297 LYS A N 2
ATOM 2276 C CA . LYS A 1 37 ? 1.540 22.084 -28.218 1.00 0.00 297 LYS A CA 2
ATOM 2277 C C . LYS A 1 37 ? 1.531 20.752 -28.970 1.00 0.00 297 LYS A C 2
ATOM 2278 O O . LYS A 1 37 ? 0.802 19.839 -28.583 1.00 0.00 297 LYS A O 2
ATOM 2297 N N . GLN A 1 38 ? 2.391 20.597 -29.975 1.00 0.00 298 GLN A N 2
ATOM 2298 C CA . GLN A 1 38 ? 2.560 19.341 -30.730 1.00 0.00 298 GLN A CA 2
ATOM 2299 C C . GLN A 1 38 ? 2.973 18.160 -29.829 1.00 0.00 298 GLN A C 2
ATOM 2300 O O . GLN A 1 38 ? 2.572 17.022 -30.091 1.00 0.00 298 GLN A O 2
ATOM 2314 N N . PHE A 1 39 ? 3.697 18.421 -28.734 1.00 0.00 299 PHE A N 2
ATOM 2315 C CA . PHE A 1 39 ? 4.087 17.421 -27.737 1.00 0.00 299 PHE A CA 2
ATOM 2316 C C . PHE A 1 39 ? 2.896 16.649 -27.154 1.00 0.00 299 PHE A C 2
ATOM 2317 O O . PHE A 1 39 ? 2.950 15.423 -27.042 1.00 0.00 299 PHE A O 2
ATOM 2334 N N . THR A 1 40 ? 1.807 17.344 -26.810 1.00 0.00 300 THR A N 2
ATOM 2335 C CA . THR A 1 40 ? 0.622 16.716 -26.189 1.00 0.00 300 THR A CA 2
ATOM 2336 C C . THR A 1 40 ? -0.214 15.881 -27.168 1.00 0.00 300 THR A C 2
ATOM 2337 O O . THR A 1 40 ? -0.917 14.962 -26.742 1.00 0.00 300 THR A O 2
ATOM 2348 N N . LEU A 1 41 ? -0.097 16.150 -28.470 1.00 0.00 301 LEU A N 2
ATOM 2349 C CA . LEU A 1 41 ? -0.810 15.431 -29.540 1.00 0.00 301 LEU A CA 2
ATOM 2350 C C . LEU A 1 41 ? -0.083 14.159 -30.005 1.00 0.00 301 LEU A C 2
ATOM 2351 O O . LEU A 1 41 ? -0.701 13.280 -30.613 1.00 0.00 301 LEU A O 2
ATOM 2367 N N . SER A 1 42 ? 1.219 14.050 -29.713 1.00 0.00 302 SER A N 2
ATOM 2368 C CA . SER A 1 42 ? 2.039 12.855 -29.990 1.00 0.00 302 SER A CA 2
ATOM 2369 C C . SER A 1 42 ? 1.523 11.604 -29.261 1.00 0.00 302 SER A C 2
ATOM 2370 O O . SER A 1 42 ? 1.029 11.686 -28.132 1.00 0.00 302 SER A O 2
ATOM 2378 N N . ASN A 1 43 ? 1.671 10.427 -29.885 1.00 0.00 303 ASN A N 2
ATOM 2379 C CA . ASN A 1 43 ? 1.364 9.133 -29.268 1.00 0.00 303 ASN A CA 2
ATOM 2380 C C . ASN A 1 43 ? 2.487 8.615 -28.338 1.00 0.00 303 ASN A C 2
ATOM 2381 O O . ASN A 1 43 ? 2.242 7.735 -27.506 1.00 0.00 303 ASN A O 2
ATOM 2392 N N . ASP A 1 44 ? 3.707 9.157 -28.452 1.00 0.00 304 ASP A N 2
ATOM 2393 C CA . ASP A 1 44 ? 4.876 8.786 -27.648 1.00 0.00 304 ASP A CA 2
ATOM 2394 C C . ASP A 1 44 ? 5.603 10.040 -27.136 1.00 0.00 304 ASP A C 2
ATOM 2395 O O . ASP A 1 44 ? 6.523 10.559 -27.778 1.00 0.00 304 ASP A O 2
ATOM 2404 N N . LYS A 1 45 ? 5.183 10.529 -25.961 1.00 0.00 305 LYS A N 2
ATOM 2405 C CA . LYS A 1 45 ? 5.733 11.733 -25.317 1.00 0.00 305 LYS A CA 2
ATOM 2406 C C . LYS A 1 45 ? 7.232 11.605 -25.023 1.00 0.00 305 LYS A C 2
ATOM 2407 O O . LYS A 1 45 ? 7.974 12.556 -25.256 1.00 0.00 305 LYS A O 2
ATOM 2426 N N . ILE A 1 46 ? 7.687 10.437 -24.557 1.00 0.00 306 ILE A N 2
ATOM 2427 C CA . ILE A 1 46 ? 9.099 10.176 -24.241 1.00 0.00 306 ILE A CA 2
ATOM 2428 C C . ILE A 1 46 ? 9.954 10.283 -25.513 1.00 0.00 306 ILE A C 2
ATOM 2429 O O . ILE A 1 46 ? 10.952 11.008 -25.534 1.00 0.00 306 ILE A O 2
ATOM 2445 N N . GLY A 1 47 ? 9.529 9.633 -26.604 1.00 0.00 307 GLY A N 2
ATOM 2446 C CA . GLY A 1 47 ? 10.194 9.718 -27.912 1.00 0.00 307 GLY A CA 2
ATOM 2447 C C . GLY A 1 47 ? 10.204 11.135 -28.499 1.00 0.00 307 GLY A C 2
ATOM 2448 O O . GLY A 1 47 ? 11.179 11.539 -29.133 1.00 0.00 307 GLY A O 2
ATOM 2452 N N . TYR A 1 48 ? 9.161 11.926 -28.237 1.00 0.00 308 TYR A N 2
ATOM 2453 C CA . TYR A 1 48 ? 9.072 13.320 -28.680 1.00 0.00 308 TYR A CA 2
ATOM 2454 C C . TYR A 1 48 ? 10.055 14.235 -27.932 1.00 0.00 308 TYR A C 2
ATOM 2455 O O . TYR A 1 48 ? 10.770 15.014 -28.563 1.00 0.00 308 TYR A O 2
ATOM 2473 N N . LEU A 1 49 ? 10.167 14.100 -26.602 1.00 0.00 309 LEU A N 2
ATOM 2474 C CA . LEU A 1 49 ? 11.089 14.906 -25.787 1.00 0.00 309 LEU A CA 2
ATOM 2475 C C . LEU A 1 49 ? 12.554 14.584 -26.105 1.00 0.00 309 LEU A C 2
ATOM 2476 O O . LEU A 1 49 ? 13.392 15.485 -26.102 1.00 0.00 309 LEU A O 2
ATOM 2492 N N . SER A 1 50 ? 12.856 13.336 -26.476 1.00 0.00 310 SER A N 2
ATOM 2493 C CA . SER A 1 50 ? 14.214 12.934 -26.898 1.00 0.00 310 SER A CA 2
ATOM 2494 C C . SER A 1 50 ? 14.751 13.732 -28.104 1.00 0.00 310 SER A C 2
ATOM 2495 O O . SER A 1 50 ? 15.967 13.878 -28.262 1.00 0.00 310 SER A O 2
ATOM 2503 N N . HIS A 1 51 ? 13.871 14.312 -28.928 1.00 0.00 311 HIS A N 2
ATOM 2504 C CA . HIS A 1 51 ? 14.240 15.211 -30.037 1.00 0.00 311 HIS A CA 2
ATOM 2505 C C . HIS A 1 51 ? 14.445 16.682 -29.602 1.00 0.00 311 HIS A C 2
ATOM 2506 O O . HIS A 1 51 ? 14.996 17.475 -30.369 1.00 0.00 311 HIS A O 2
ATOM 2520 N N . TYR A 1 52 ? 14.049 17.045 -28.377 1.00 0.00 312 TYR A N 2
ATOM 2521 C CA . TYR A 1 52 ? 14.109 18.410 -27.829 1.00 0.00 312 TYR A CA 2
ATOM 2522 C C . TYR A 1 52 ? 15.075 18.584 -26.648 1.00 0.00 312 TYR A C 2
ATOM 2523 O O . TYR A 1 52 ? 15.589 19.687 -26.461 1.00 0.00 312 TYR A O 2
ATOM 2541 N N . ILE A 1 53 ? 15.437 17.521 -25.913 1.00 0.00 313 ILE A N 2
ATOM 2542 C CA . ILE A 1 53 ? 16.584 17.537 -24.970 1.00 0.00 313 ILE A CA 2
ATOM 2543 C C . ILE A 1 53 ? 17.929 17.783 -25.678 1.00 0.00 313 ILE A C 2
ATOM 2544 O O . ILE A 1 53 ? 18.915 18.162 -25.043 1.00 0.00 313 ILE A O 2
ATOM 2560 N N . ASN A 1 54 ? 17.963 17.564 -26.997 1.00 0.00 314 ASN A N 2
ATOM 2561 C CA . ASN A 1 54 ? 19.090 17.835 -27.898 1.00 0.00 314 ASN A CA 2
ATOM 2562 C C . ASN A 1 54 ? 18.980 19.204 -28.623 1.00 0.00 314 ASN A C 2
ATOM 2563 O O . ASN A 1 54 ? 19.849 19.518 -29.439 1.00 0.00 314 ASN A O 2
ATOM 2574 N N . ASP A 1 55 ? 17.958 20.024 -28.346 1.00 0.00 315 ASP A N 2
ATOM 2575 C CA . ASP A 1 55 ? 17.744 21.341 -28.975 1.00 0.00 315 ASP A CA 2
ATOM 2576 C C . ASP A 1 55 ? 18.117 22.504 -28.026 1.00 0.00 315 ASP A C 2
ATOM 2577 O O . ASP A 1 55 ? 17.561 22.583 -26.927 1.00 0.00 315 ASP A O 2
ATOM 2586 N N . PRO A 1 56 ? 19.014 23.437 -28.406 1.00 0.00 316 PRO A N 2
ATOM 2587 C CA . PRO A 1 56 ? 19.521 24.479 -27.502 1.00 0.00 316 PRO A CA 2
ATOM 2588 C C . PRO A 1 56 ? 18.490 25.550 -27.111 1.00 0.00 316 PRO A C 2
ATOM 2589 O O . PRO A 1 56 ? 18.622 26.172 -26.053 1.00 0.00 316 PRO A O 2
ATOM 2600 N N . THR A 1 57 ? 17.460 25.770 -27.923 1.00 0.00 317 THR A N 2
ATOM 2601 C CA . THR A 1 57 ? 16.353 26.695 -27.616 1.00 0.00 317 THR A CA 2
ATOM 2602 C C . THR A 1 57 ? 15.352 26.045 -26.661 1.00 0.00 317 THR A C 2
ATOM 2603 O O . THR A 1 57 ? 14.967 26.662 -25.667 1.00 0.00 317 THR A O 2
ATOM 2614 N N . ILE A 1 58 ? 14.965 24.784 -26.900 1.00 0.00 318 ILE A N 2
ATOM 2615 C CA . ILE A 1 58 ? 13.978 24.091 -26.054 1.00 0.00 318 ILE A CA 2
ATOM 2616 C C . ILE A 1 58 ? 14.583 23.698 -24.695 1.00 0.00 318 ILE A C 2
ATOM 2617 O O . ILE A 1 58 ? 13.920 23.810 -23.667 1.00 0.00 318 ILE A O 2
ATOM 2633 N N . VAL A 1 59 ? 15.870 23.347 -24.642 1.00 0.00 319 VAL A N 2
ATOM 2634 C CA . VAL A 1 59 ? 16.585 23.079 -23.371 1.00 0.00 319 VAL A CA 2
ATOM 2635 C C . VAL A 1 59 ? 16.602 24.306 -22.446 1.00 0.00 319 VAL A C 2
ATOM 2636 O O . VAL A 1 59 ? 16.501 24.160 -21.229 1.00 0.00 319 VAL A O 2
ATOM 2649 N N . GLN A 1 60 ? 16.681 25.520 -22.994 1.00 0.00 320 GLN A N 2
ATOM 2650 C CA . GLN A 1 60 ? 16.811 26.756 -22.207 1.00 0.00 320 GLN A CA 2
ATOM 2651 C C . GLN A 1 60 ? 15.518 27.107 -21.458 1.00 0.00 320 GLN A C 2
ATOM 2652 O O . GLN A 1 60 ? 15.551 27.528 -20.298 1.00 0.00 320 GLN A O 2
ATOM 2666 N N . VAL A 1 61 ? 14.370 26.890 -22.100 1.00 0.00 321 VAL A N 2
ATOM 2667 C CA . VAL A 1 61 ? 13.035 27.070 -21.505 1.00 0.00 321 VAL A CA 2
ATOM 2668 C C . VAL A 1 61 ? 12.655 25.923 -20.559 1.00 0.00 321 VAL A C 2
ATOM 2669 O O . VAL A 1 61 ? 12.148 26.185 -19.469 1.00 0.00 321 VAL A O 2
ATOM 2682 N N . ILE A 1 62 ? 12.993 24.672 -20.909 1.00 0.00 322 ILE A N 2
ATOM 2683 C CA . ILE A 1 62 ? 12.851 23.494 -20.036 1.00 0.00 322 ILE A CA 2
ATOM 2684 C C . ILE A 1 62 ? 13.586 23.721 -18.717 1.00 0.00 322 ILE A C 2
ATOM 2685 O O . ILE A 1 62 ? 13.020 23.475 -17.651 1.00 0.00 322 ILE A O 2
ATOM 2701 N N . ASP A 1 63 ? 14.819 24.221 -18.774 1.00 0.00 323 ASP A N 2
ATOM 2702 C CA . ASP A 1 63 ? 15.629 24.468 -17.578 1.00 0.00 323 ASP A CA 2
ATOM 2703 C C . ASP A 1 63 ? 14.936 25.458 -16.612 1.00 0.00 323 ASP A C 2
ATOM 2704 O O . ASP A 1 63 ? 14.931 25.232 -15.401 1.00 0.00 323 ASP A O 2
ATOM 2713 N N . HIS A 1 64 ? 14.288 26.502 -17.134 1.00 0.00 324 HIS A N 2
ATOM 2714 C CA . HIS A 1 64 ? 13.571 27.501 -16.338 1.00 0.00 324 HIS A CA 2
ATOM 2715 C C . HIS A 1 64 ? 12.252 26.965 -15.746 1.00 0.00 324 HIS A C 2
ATOM 2716 O O . HIS A 1 64 ? 11.938 27.243 -14.586 1.00 0.00 324 HIS A O 2
ATOM 2730 N N . ILE A 1 65 ? 11.502 26.149 -16.494 1.00 0.00 325 ILE A N 2
ATOM 2731 C CA . ILE A 1 65 ? 10.298 25.449 -16.005 1.00 0.00 325 ILE A CA 2
ATOM 2732 C C . ILE A 1 65 ? 10.656 24.526 -14.841 1.00 0.00 325 ILE A C 2
ATOM 2733 O O . ILE A 1 65 ? 10.068 24.608 -13.759 1.00 0.00 325 ILE A O 2
ATOM 2749 N N . MET A 1 66 ? 11.668 23.678 -15.048 1.00 0.00 326 MET A N 2
ATOM 2750 C CA . MET A 1 66 ? 12.130 22.724 -14.030 1.00 0.00 326 MET A CA 2
ATOM 2751 C C . MET A 1 66 ? 12.784 23.410 -12.814 1.00 0.00 326 MET A C 2
ATOM 2752 O O . MET A 1 66 ? 12.680 22.896 -11.698 1.00 0.00 326 MET A O 2
ATOM 2766 N N . LYS A 1 67 ? 13.356 24.610 -12.981 1.00 0.00 327 LYS A N 2
ATOM 2767 C CA . LYS A 1 67 ? 13.803 25.471 -11.872 1.00 0.00 327 LYS A CA 2
ATOM 2768 C C . LYS A 1 67 ? 12.612 26.026 -11.087 1.00 0.00 327 LYS A C 2
ATOM 2769 O O . LYS A 1 67 ? 12.621 25.954 -9.864 1.00 0.00 327 LYS A O 2
ATOM 2788 N N . THR A 1 68 ? 11.566 26.512 -11.758 1.00 0.00 328 THR A N 2
ATOM 2789 C CA . THR A 1 68 ? 10.373 27.106 -11.114 1.00 0.00 328 THR A CA 2
ATOM 2790 C C . THR A 1 68 ? 9.666 26.124 -10.170 1.00 0.00 328 THR A C 2
ATOM 2791 O O . THR A 1 68 ? 9.270 26.509 -9.067 1.00 0.00 328 THR A O 2
ATOM 2802 N N . ILE A 1 69 ? 9.549 24.850 -10.562 1.00 0.00 329 ILE A N 2
ATOM 2803 C CA . ILE A 1 69 ? 8.880 23.811 -9.757 1.00 0.00 329 ILE A CA 2
ATOM 2804 C C . ILE A 1 69 ? 9.768 23.210 -8.658 1.00 0.00 329 ILE A C 2
ATOM 2805 O O . ILE A 1 69 ? 9.259 22.712 -7.655 1.00 0.00 329 ILE A O 2
ATOM 2821 N N . ASP A 1 70 ? 11.091 23.265 -8.822 1.00 0.00 330 ASP A N 2
ATOM 2822 C CA . ASP A 1 70 ? 12.065 22.831 -7.804 1.00 0.00 330 ASP A CA 2
ATOM 2823 C C . ASP A 1 70 ? 12.311 23.908 -6.731 1.00 0.00 330 ASP A C 2
ATOM 2824 O O . ASP A 1 70 ? 12.474 23.596 -5.550 1.00 0.00 330 ASP A O 2
ATOM 2833 N N . ASP A 1 71 ? 12.279 25.181 -7.125 1.00 0.00 331 ASP A N 2
ATOM 2834 C CA . ASP A 1 71 ? 12.393 26.369 -6.262 1.00 0.00 331 ASP A CA 2
ATOM 2835 C C . ASP A 1 71 ? 11.035 26.751 -5.615 1.00 0.00 331 ASP A C 2
ATOM 2836 O O . ASP A 1 71 ? 10.686 27.927 -5.465 1.00 0.00 331 ASP A O 2
ATOM 2845 N N . THR A 1 72 ? 10.234 25.732 -5.273 1.00 0.00 332 THR A N 2
ATOM 2846 C CA . THR A 1 72 ? 8.913 25.842 -4.628 1.00 0.00 332 THR A CA 2
ATOM 2847 C C . THR A 1 72 ? 9.027 26.175 -3.135 1.00 0.00 332 THR A C 2
ATOM 2848 O O . THR A 1 72 ? 9.811 25.526 -2.405 1.00 0.00 332 THR A O 2
ATOM 2860 N N . ASP B 2 1 ? 19.455 8.657 -14.190 1.00 0.00 817 ASP B N 2
ATOM 2861 C CA . ASP B 2 1 ? 18.218 8.198 -14.868 1.00 0.00 817 ASP B CA 2
ATOM 2862 C C . ASP B 2 1 ? 17.587 9.332 -15.689 1.00 0.00 817 ASP B C 2
ATOM 2863 O O . ASP B 2 1 ? 17.633 10.495 -15.283 1.00 0.00 817 ASP B O 2
ATOM 2874 N N . ILE B 2 2 ? 16.968 8.993 -16.829 1.00 0.00 818 ILE B N 2
ATOM 2875 C CA . ILE B 2 2 ? 16.194 9.924 -17.673 1.00 0.00 818 ILE B CA 2
ATOM 2876 C C . ILE B 2 2 ? 14.698 9.940 -17.317 1.00 0.00 818 ILE B C 2
ATOM 2877 O O . ILE B 2 2 ? 14.099 11.010 -17.278 1.00 0.00 818 ILE B O 2
ATOM 2893 N N . TYR B 2 3 ? 14.074 8.798 -17.023 1.00 0.00 819 TYR B N 2
ATOM 2894 C CA . TYR B 2 3 ? 12.611 8.687 -16.925 1.00 0.00 819 TYR B CA 2
ATOM 2895 C C . TYR B 2 3 ? 12.008 9.447 -15.733 1.00 0.00 819 TYR B C 2
ATOM 2896 O O . TYR B 2 3 ? 10.911 10.000 -15.845 1.00 0.00 819 TYR B O 2
ATOM 2914 N N . THR B 2 4 ? 12.737 9.573 -14.621 1.00 0.00 820 THR B N 2
ATOM 2915 C CA . THR B 2 4 ? 12.371 10.475 -13.507 1.00 0.00 820 THR B CA 2
ATOM 2916 C C . THR B 2 4 ? 12.323 11.954 -13.929 1.00 0.00 820 THR B C 2
ATOM 2917 O O . THR B 2 4 ? 11.416 12.692 -13.529 1.00 0.00 820 THR B O 2
ATOM 2928 N N . TYR B 2 5 ? 13.257 12.375 -14.788 1.00 0.00 821 TYR B N 2
ATOM 2929 C CA . TYR B 2 5 ? 13.381 13.751 -15.279 1.00 0.00 821 TYR B CA 2
ATOM 2930 C C . TYR B 2 5 ? 12.290 14.076 -16.313 1.00 0.00 821 TYR B C 2
ATOM 2931 O O . TYR B 2 5 ? 11.710 15.163 -16.293 1.00 0.00 821 TYR B O 2
ATOM 2949 N N . GLU B 2 6 ? 11.935 13.095 -17.157 1.00 0.00 822 GLU B N 2
ATOM 2950 C CA . GLU B 2 6 ? 10.839 13.187 -18.131 1.00 0.00 822 GLU B CA 2
ATOM 2951 C C . GLU B 2 6 ? 9.487 13.439 -17.448 1.00 0.00 822 GLU B C 2
ATOM 2952 O O . GLU B 2 6 ? 8.791 14.392 -17.799 1.00 0.00 822 GLU B O 2
ATOM 2964 N N . LYS B 2 7 ? 9.098 12.614 -16.465 1.00 0.00 823 LYS B N 2
ATOM 2965 C CA . LYS B 2 7 ? 7.738 12.621 -15.891 1.00 0.00 823 LYS B CA 2
ATOM 2966 C C . LYS B 2 7 ? 7.365 13.956 -15.233 1.00 0.00 823 LYS B C 2
ATOM 2967 O O . LYS B 2 7 ? 6.280 14.481 -15.488 1.00 0.00 823 LYS B O 2
ATOM 2986 N N . LYS B 2 8 ? 8.268 14.545 -14.438 1.00 0.00 824 LYS B N 2
ATOM 2987 C CA . LYS B 2 8 ? 8.069 15.862 -13.785 1.00 0.00 824 LYS B CA 2
ATOM 2988 C C . LYS B 2 8 ? 7.964 17.011 -14.797 1.00 0.00 824 LYS B C 2
ATOM 2989 O O . LYS B 2 8 ? 7.154 17.923 -14.615 1.00 0.00 824 LYS B O 2
ATOM 3008 N N . LEU B 2 9 ? 8.724 16.940 -15.892 1.00 0.00 825 LEU B N 2
ATOM 3009 C CA . LEU B 2 9 ? 8.662 17.908 -16.988 1.00 0.00 825 LEU B CA 2
ATOM 3010 C C . LEU B 2 9 ? 7.365 17.771 -17.811 1.00 0.00 825 LEU B C 2
ATOM 3011 O O . LEU B 2 9 ? 6.739 18.774 -18.151 1.00 0.00 825 LEU B O 2
ATOM 3027 N N . ILE B 2 10 ? 6.919 16.550 -18.098 1.00 0.00 826 ILE B N 2
ATOM 3028 C CA . ILE B 2 10 ? 5.724 16.291 -18.921 1.00 0.00 826 ILE B CA 2
ATOM 3029 C C . ILE B 2 10 ? 4.443 16.770 -18.221 1.00 0.00 826 ILE B C 2
ATOM 3030 O O . ILE B 2 10 ? 3.608 17.404 -18.866 1.00 0.00 826 ILE B O 2
ATOM 3046 N N . LYS B 2 11 ? 4.319 16.585 -16.900 1.00 0.00 827 LYS B N 2
ATOM 3047 C CA . LYS B 2 11 ? 3.229 17.182 -16.102 1.00 0.00 827 LYS B CA 2
ATOM 3048 C C . LYS B 2 11 ? 3.224 18.717 -16.164 1.00 0.00 827 LYS B C 2
ATOM 3049 O O . LYS B 2 11 ? 2.154 19.326 -16.149 1.00 0.00 827 LYS B O 2
ATOM 3068 N N . SER B 2 12 ? 4.397 19.341 -16.290 1.00 0.00 828 SER B N 2
ATOM 3069 C CA . SER B 2 12 ? 4.536 20.792 -16.485 1.00 0.00 828 SER B CA 2
ATOM 3070 C C . SER B 2 12 ? 4.133 21.221 -17.903 1.00 0.00 828 SER B C 2
ATOM 3071 O O . SER B 2 12 ? 3.344 22.157 -18.034 1.00 0.00 828 SER B O 2
ATOM 3079 N N . ILE B 2 13 ? 4.591 20.521 -18.952 1.00 0.00 829 ILE B N 2
ATOM 3080 C CA . ILE B 2 13 ? 4.216 20.789 -20.357 1.00 0.00 829 ILE B CA 2
ATOM 3081 C C . ILE B 2 13 ? 2.685 20.754 -20.508 1.00 0.00 829 ILE B C 2
ATOM 3082 O O . ILE B 2 13 ? 2.084 21.716 -20.990 1.00 0.00 829 ILE B O 2
ATOM 3098 N N . GLU B 2 14 ? 2.055 19.683 -20.023 1.00 0.00 830 GLU B N 2
ATOM 3099 C CA . GLU B 2 14 ? 0.599 19.479 -20.056 1.00 0.00 830 GLU B CA 2
ATOM 3100 C C . GLU B 2 14 ? -0.200 20.538 -19.276 1.00 0.00 830 GLU B C 2
ATOM 3101 O O . GLU B 2 14 ? -1.360 20.789 -19.605 1.00 0.00 830 GLU B O 2
ATOM 3113 N N . TYR B 2 15 ? 0.391 21.188 -18.266 1.00 0.00 831 TYR B N 2
ATOM 3114 C CA . TYR B 2 15 ? -0.249 22.294 -17.543 1.00 0.00 831 TYR B CA 2
ATOM 3115 C C . TYR B 2 15 ? -0.096 23.636 -18.275 1.00 0.00 831 TYR B C 2
ATOM 3116 O O . TYR B 2 15 ? -1.060 24.403 -18.379 1.00 0.00 831 TYR B O 2
ATOM 3134 N N . ILE B 2 16 ? 1.088 23.909 -18.832 1.00 0.00 832 ILE B N 2
ATOM 3135 C CA . ILE B 2 16 ? 1.378 25.119 -19.619 1.00 0.00 832 ILE B CA 2
ATOM 3136 C C . ILE B 2 16 ? 0.479 25.190 -20.866 1.00 0.00 832 ILE B C 2
ATOM 3137 O O . ILE B 2 16 ? -0.057 26.260 -21.175 1.00 0.00 832 ILE B O 2
ATOM 3153 N N . THR B 2 17 ? 0.241 24.058 -21.546 1.00 0.00 833 THR B N 2
ATOM 3154 C CA . THR B 2 17 ? -0.672 23.979 -22.707 1.00 0.00 833 THR B CA 2
ATOM 3155 C C . THR B 2 17 ? -2.148 24.134 -22.313 1.00 0.00 833 THR B C 2
ATOM 3156 O O . THR B 2 17 ? -2.869 24.894 -22.959 1.00 0.00 833 THR B O 2
ATOM 3167 N N . LYS B 2 18 ? -2.601 23.489 -21.228 1.00 0.00 834 LYS B N 2
ATOM 3168 C CA . LYS B 2 18 ? -3.987 23.557 -20.730 1.00 0.00 834 LYS B CA 2
ATOM 3169 C C . LYS B 2 18 ? -4.408 24.982 -20.361 1.00 0.00 834 LYS B C 2
ATOM 3170 O O . LYS B 2 18 ? -5.540 25.388 -20.634 1.00 0.00 834 LYS B O 2
ATOM 3189 N N . ASN B 2 19 ? -3.487 25.752 -19.776 1.00 0.00 835 ASN B N 2
ATOM 3190 C CA . ASN B 2 19 ? -3.694 27.147 -19.370 1.00 0.00 835 ASN B CA 2
ATOM 3191 C C . ASN B 2 19 ? -3.226 28.166 -20.439 1.00 0.00 835 ASN B C 2
ATOM 3192 O O . ASN B 2 19 ? -3.308 29.374 -20.199 1.00 0.00 835 ASN B O 2
ATOM 3203 N N . LYS B 2 20 ? -2.758 27.701 -21.612 1.00 0.00 836 LYS B N 2
ATOM 3204 C CA . LYS B 2 20 ? -2.392 28.498 -22.806 1.00 0.00 836 LYS B CA 2
ATOM 3205 C C . LYS B 2 20 ? -1.470 29.694 -22.500 1.00 0.00 836 LYS B C 2
ATOM 3206 O O . LYS B 2 20 ? -1.734 30.814 -22.950 1.00 0.00 836 LYS B O 2
ATOM 3225 N N . PHE B 2 21 ? -0.390 29.478 -21.739 1.00 0.00 837 PHE B N 2
ATOM 3226 C CA . PHE B 2 21 ? 0.501 30.563 -21.273 1.00 0.00 837 PHE B CA 2
ATOM 3227 C C . PHE B 2 21 ? 1.122 31.394 -22.419 1.00 0.00 837 PHE B C 2
ATOM 3228 O O . PHE B 2 21 ? 1.413 32.578 -22.227 1.00 0.00 837 PHE B O 2
ATOM 3245 N N . PHE B 2 22 ? 1.311 30.778 -23.588 1.00 0.00 838 PHE B N 2
ATOM 3246 C CA . PHE B 2 22 ? 1.910 31.384 -24.785 1.00 0.00 838 PHE B CA 2
ATOM 3247 C C . PHE B 2 22 ? 0.940 32.182 -25.666 1.00 0.00 838 PHE B C 2
ATOM 3248 O O . PHE B 2 22 ? 1.397 32.884 -26.565 1.00 0.00 838 PHE B O 2
ATOM 3265 N N . ASP B 2 23 ? -0.386 32.097 -25.483 1.00 0.00 839 ASP B N 2
ATOM 3266 C CA . ASP B 2 23 ? -1.369 32.728 -26.382 1.00 0.00 839 ASP B CA 2
ATOM 3267 C C . ASP B 2 23 ? -1.546 34.246 -26.154 1.00 0.00 839 ASP B C 2
ATOM 3268 O O . ASP B 2 23 ? -2.605 34.738 -25.757 1.00 0.00 839 ASP B O 2
ATOM 3277 N N . ASP B 2 24 ? -0.474 35.001 -26.424 1.00 0.00 840 ASP B N 2
ATOM 3278 C CA . ASP B 2 24 ? -0.421 36.472 -26.448 1.00 0.00 840 ASP B CA 2
ATOM 3279 C C . ASP B 2 24 ? -0.899 37.085 -27.787 1.00 0.00 840 ASP B C 2
ATOM 3280 O O . ASP B 2 24 ? -1.195 38.284 -27.854 1.00 0.00 840 ASP B O 2
ATOM 3289 N N . SER B 2 25 ? -0.986 36.266 -28.846 1.00 0.00 841 SER B N 2
ATOM 3290 C CA . SER B 2 25 ? -1.372 36.637 -30.224 1.00 0.00 841 SER B CA 2
ATOM 3291 C C . SER B 2 25 ? -2.762 37.279 -30.333 1.00 0.00 841 SER B C 2
ATOM 3292 O O . SER B 2 25 ? -2.877 38.346 -30.978 1.00 0.00 841 SER B O 2
ATOM 3301 N N . GLY A 1 1 ? -5.418 13.873 7.581 1.00 0.00 261 GLY A N 3
ATOM 3302 C CA . GLY A 1 1 ? -6.107 13.691 6.290 1.00 0.00 261 GLY A CA 3
ATOM 3303 C C . GLY A 1 1 ? -5.122 13.511 5.136 1.00 0.00 261 GLY A C 3
ATOM 3304 O O . GLY A 1 1 ? -3.974 13.106 5.362 1.00 0.00 261 GLY A O 3
ATOM 3310 N N . PRO A 1 2 ? -5.542 13.791 3.885 1.00 0.00 262 PRO A N 3
ATOM 3311 C CA . PRO A 1 2 ? -4.707 13.669 2.680 1.00 0.00 262 PRO A CA 3
ATOM 3312 C C . PRO A 1 2 ? -3.478 14.596 2.657 1.00 0.00 262 PRO A C 3
ATOM 3313 O O . PRO A 1 2 ? -3.422 15.600 3.375 1.00 0.00 262 PRO A O 3
ATOM 3324 N N . HIS A 1 3 ? -2.510 14.271 1.797 1.00 0.00 263 HIS A N 3
ATOM 3325 C CA . HIS A 1 3 ? -1.278 15.034 1.562 1.00 0.00 263 HIS A CA 3
ATOM 3326 C C . HIS A 1 3 ? -0.877 15.059 0.074 1.00 0.00 263 HIS A C 3
ATOM 3327 O O . HIS A 1 3 ? -1.416 14.310 -0.748 1.00 0.00 263 HIS A O 3
ATOM 3341 N N . MET A 1 4 ? 0.096 15.907 -0.282 1.00 0.00 264 MET A N 3
ATOM 3342 C CA . MET A 1 4 ? 0.647 16.014 -1.643 1.00 0.00 264 MET A CA 3
ATOM 3343 C C . MET A 1 4 ? 1.443 14.760 -2.050 1.00 0.00 264 MET A C 3
ATOM 3344 O O . MET A 1 4 ? 1.981 14.040 -1.205 1.00 0.00 264 MET A O 3
ATOM 3358 N N . ASP A 1 5 ? 1.554 14.528 -3.360 1.00 0.00 265 ASP A N 3
ATOM 3359 C CA . ASP A 1 5 ? 2.383 13.486 -3.977 1.00 0.00 265 ASP A CA 3
ATOM 3360 C C . ASP A 1 5 ? 3.178 14.091 -5.149 1.00 0.00 265 ASP A C 3
ATOM 3361 O O . ASP A 1 5 ? 2.603 14.528 -6.150 1.00 0.00 265 ASP A O 3
ATOM 3370 N N . TYR A 1 6 ? 4.506 14.139 -5.021 1.00 0.00 266 TYR A N 3
ATOM 3371 C CA . TYR A 1 6 ? 5.406 14.920 -5.888 1.00 0.00 266 TYR A CA 3
ATOM 3372 C C . TYR A 1 6 ? 5.883 14.187 -7.159 1.00 0.00 266 TYR A C 3
ATOM 3373 O O . TYR A 1 6 ? 6.790 14.647 -7.858 1.00 0.00 266 TYR A O 3
ATOM 3391 N N . ASP A 1 7 ? 5.253 13.062 -7.490 1.00 0.00 267 ASP A N 3
ATOM 3392 C CA . ASP A 1 7 ? 5.477 12.313 -8.743 1.00 0.00 267 ASP A CA 3
ATOM 3393 C C . ASP A 1 7 ? 4.779 12.941 -9.965 1.00 0.00 267 ASP A C 3
ATOM 3394 O O . ASP A 1 7 ? 5.031 12.581 -11.118 1.00 0.00 267 ASP A O 3
ATOM 3403 N N . MET A 1 8 ? 3.925 13.929 -9.699 1.00 0.00 268 MET A N 3
ATOM 3404 C CA . MET A 1 8 ? 3.217 14.791 -10.653 1.00 0.00 268 MET A CA 3
ATOM 3405 C C . MET A 1 8 ? 3.223 16.252 -10.171 1.00 0.00 268 MET A C 3
ATOM 3406 O O . MET A 1 8 ? 3.582 16.546 -9.025 1.00 0.00 268 MET A O 3
ATOM 3420 N N . LEU A 1 9 ? 2.829 17.179 -11.047 1.00 0.00 269 LEU A N 3
ATOM 3421 C CA . LEU A 1 9 ? 2.783 18.617 -10.756 1.00 0.00 269 LEU A CA 3
ATOM 3422 C C . LEU A 1 9 ? 1.700 18.938 -9.698 1.00 0.00 269 LEU A C 3
ATOM 3423 O O . LEU A 1 9 ? 0.517 18.674 -9.910 1.00 0.00 269 LEU A O 3
ATOM 3439 N N . THR A 1 10 ? 2.103 19.529 -8.568 1.00 0.00 270 THR A N 3
ATOM 3440 C CA . THR A 1 10 ? 1.206 19.895 -7.445 1.00 0.00 270 THR A CA 3
ATOM 3441 C C . THR A 1 10 ? 0.486 21.225 -7.675 1.00 0.00 270 THR A C 3
ATOM 3442 O O . THR A 1 10 ? 0.875 22.021 -8.529 1.00 0.00 270 THR A O 3
ATOM 3453 N N . GLU A 1 11 ? -0.546 21.515 -6.876 1.00 0.00 271 GLU A N 3
ATOM 3454 C CA . GLU A 1 11 ? -1.257 22.803 -6.920 1.00 0.00 271 GLU A CA 3
ATOM 3455 C C . GLU A 1 11 ? -0.343 24.003 -6.614 1.00 0.00 271 GLU A C 3
ATOM 3456 O O . GLU A 1 11 ? -0.498 25.075 -7.198 1.00 0.00 271 GLU A O 3
ATOM 3468 N N . GLU A 1 12 ? 0.648 23.830 -5.737 1.00 0.00 272 GLU A N 3
ATOM 3469 C CA . GLU A 1 12 ? 1.637 24.861 -5.408 1.00 0.00 272 GLU A CA 3
ATOM 3470 C C . GLU A 1 12 ? 2.615 25.098 -6.572 1.00 0.00 272 GLU A C 3
ATOM 3471 O O . GLU A 1 12 ? 2.936 26.241 -6.899 1.00 0.00 272 GLU A O 3
ATOM 3483 N N . GLN A 1 13 ? 3.034 24.032 -7.261 1.00 0.00 273 GLN A N 3
ATOM 3484 C CA . GLN A 1 13 ? 3.886 24.124 -8.449 1.00 0.00 273 GLN A CA 3
ATOM 3485 C C . GLN A 1 13 ? 3.130 24.716 -9.660 1.00 0.00 273 GLN A C 3
ATOM 3486 O O . GLN A 1 13 ? 3.697 25.535 -10.384 1.00 0.00 273 GLN A O 3
ATOM 3500 N N . LYS A 1 14 ? 1.837 24.395 -9.839 1.00 0.00 274 LYS A N 3
ATOM 3501 C CA . LYS A 1 14 ? 0.928 25.038 -10.815 1.00 0.00 274 LYS A CA 3
ATOM 3502 C C . LYS A 1 14 ? 0.836 26.555 -10.601 1.00 0.00 274 LYS A C 3
ATOM 3503 O O . LYS A 1 14 ? 1.012 27.318 -11.555 1.00 0.00 274 LYS A O 3
ATOM 3522 N N . LYS A 1 15 ? 0.632 26.991 -9.353 1.00 0.00 275 LYS A N 3
ATOM 3523 C CA . LYS A 1 15 ? 0.626 28.414 -8.967 1.00 0.00 275 LYS A CA 3
ATOM 3524 C C . LYS A 1 15 ? 1.947 29.107 -9.309 1.00 0.00 275 LYS A C 3
ATOM 3525 O O . LYS A 1 15 ? 1.937 30.175 -9.914 1.00 0.00 275 LYS A O 3
ATOM 3544 N N . LYS A 1 16 ? 3.087 28.473 -9.010 1.00 0.00 276 LYS A N 3
ATOM 3545 C CA . LYS A 1 16 ? 4.426 29.010 -9.311 1.00 0.00 276 LYS A CA 3
ATOM 3546 C C . LYS A 1 16 ? 4.682 29.166 -10.818 1.00 0.00 276 LYS A C 3
ATOM 3547 O O . LYS A 1 16 ? 5.238 30.186 -11.214 1.00 0.00 276 LYS A O 3
ATOM 3566 N N . LEU A 1 17 ? 4.220 28.242 -11.667 1.00 0.00 277 LEU A N 3
ATOM 3567 C CA . LEU A 1 17 ? 4.326 28.366 -13.125 1.00 0.00 277 LEU A CA 3
ATOM 3568 C C . LEU A 1 17 ? 3.451 29.508 -13.674 1.00 0.00 277 LEU A C 3
ATOM 3569 O O . LEU A 1 17 ? 3.936 30.326 -14.461 1.00 0.00 277 LEU A O 3
ATOM 3585 N N . LYS A 1 18 ? 2.177 29.597 -13.263 1.00 0.00 278 LYS A N 3
ATOM 3586 C CA . LYS A 1 18 ? 1.256 30.608 -13.818 1.00 0.00 278 LYS A CA 3
ATOM 3587 C C . LYS A 1 18 ? 1.576 32.033 -13.347 1.00 0.00 278 LYS A C 3
ATOM 3588 O O . LYS A 1 18 ? 1.521 32.964 -14.149 1.00 0.00 278 LYS A O 3
ATOM 3607 N N . GLU A 1 19 ? 1.966 32.206 -12.086 1.00 0.00 279 GLU A N 3
ATOM 3608 C CA . GLU A 1 19 ? 2.299 33.525 -11.520 1.00 0.00 279 GLU A CA 3
ATOM 3609 C C . GLU A 1 19 ? 3.670 34.058 -11.970 1.00 0.00 279 GLU A C 3
ATOM 3610 O O . GLU A 1 19 ? 3.849 35.273 -12.067 1.00 0.00 279 GLU A O 3
ATOM 3622 N N . ASP A 1 20 ? 4.643 33.194 -12.289 1.00 0.00 280 ASP A N 3
ATOM 3623 C CA . ASP A 1 20 ? 5.980 33.639 -12.718 1.00 0.00 280 ASP A CA 3
ATOM 3624 C C . ASP A 1 20 ? 5.950 34.246 -14.137 1.00 0.00 280 ASP A C 3
ATOM 3625 O O . ASP A 1 20 ? 5.543 33.593 -15.103 1.00 0.00 280 ASP A O 3
ATOM 3634 N N . HIS A 1 21 ? 6.381 35.505 -14.266 1.00 0.00 281 HIS A N 3
ATOM 3635 C CA . HIS A 1 21 ? 6.343 36.253 -15.530 1.00 0.00 281 HIS A CA 3
ATOM 3636 C C . HIS A 1 21 ? 7.593 36.029 -16.404 1.00 0.00 281 HIS A C 3
ATOM 3637 O O . HIS A 1 21 ? 7.485 36.070 -17.630 1.00 0.00 281 HIS A O 3
ATOM 3651 N N . THR A 1 22 ? 8.759 35.739 -15.814 1.00 0.00 282 THR A N 3
ATOM 3652 C CA . THR A 1 22 ? 10.012 35.416 -16.526 1.00 0.00 282 THR A CA 3
ATOM 3653 C C . THR A 1 22 ? 9.861 34.175 -17.415 1.00 0.00 282 THR A C 3
ATOM 3654 O O . THR A 1 22 ? 10.359 34.160 -18.541 1.00 0.00 282 THR A O 3
ATOM 3665 N N . LEU A 1 23 ? 9.092 33.178 -16.965 1.00 0.00 283 LEU A N 3
ATOM 3666 C CA . LEU A 1 23 ? 8.692 32.019 -17.769 1.00 0.00 283 LEU A CA 3
ATOM 3667 C C . LEU A 1 23 ? 7.995 32.435 -19.069 1.00 0.00 283 LEU A C 3
ATOM 3668 O O . LEU A 1 23 ? 8.361 31.950 -20.138 1.00 0.00 283 LEU A O 3
ATOM 3684 N N . LYS A 1 24 ? 7.045 33.373 -19.012 1.00 0.00 284 LYS A N 3
ATOM 3685 C CA . LYS A 1 24 ? 6.312 33.834 -20.205 1.00 0.00 284 LYS A CA 3
ATOM 3686 C C . LYS A 1 24 ? 7.215 34.519 -21.241 1.00 0.00 284 LYS A C 3
ATOM 3687 O O . LYS A 1 24 ? 6.938 34.393 -22.429 1.00 0.00 284 LYS A O 3
ATOM 3706 N N . ILE A 1 25 ? 8.329 35.142 -20.839 1.00 0.00 285 ILE A N 3
ATOM 3707 C CA . ILE A 1 25 ? 9.313 35.736 -21.765 1.00 0.00 285 ILE A CA 3
ATOM 3708 C C . ILE A 1 25 ? 9.968 34.661 -22.650 1.00 0.00 285 ILE A C 3
ATOM 3709 O O . ILE A 1 25 ? 10.203 34.883 -23.839 1.00 0.00 285 ILE A O 3
ATOM 3725 N N . LEU A 1 26 ? 10.206 33.468 -22.098 1.00 0.00 286 LEU A N 3
ATOM 3726 C CA . LEU A 1 26 ? 10.721 32.299 -22.830 1.00 0.00 286 LEU A CA 3
ATOM 3727 C C . LEU A 1 26 ? 9.647 31.660 -23.730 1.00 0.00 286 LEU A C 3
ATOM 3728 O O . LEU A 1 26 ? 9.959 31.173 -24.822 1.00 0.00 286 LEU A O 3
ATOM 3744 N N . LEU A 1 27 ? 8.381 31.703 -23.300 1.00 0.00 287 LEU A N 3
ATOM 3745 C CA . LEU A 1 27 ? 7.224 31.224 -24.073 1.00 0.00 287 LEU A CA 3
ATOM 3746 C C . LEU A 1 27 ? 6.797 32.187 -25.210 1.00 0.00 287 LEU A C 3
ATOM 3747 O O . LEU A 1 27 ? 6.016 31.782 -26.075 1.00 0.00 287 LEU A O 3
ATOM 3763 N N . LYS A 1 28 ? 7.309 33.431 -25.270 1.00 0.00 288 LYS A N 3
ATOM 3764 C CA . LYS A 1 28 ? 7.125 34.360 -26.409 1.00 0.00 288 LYS A CA 3
ATOM 3765 C C . LYS A 1 28 ? 7.793 33.882 -27.705 1.00 0.00 288 LYS A C 3
ATOM 3766 O O . LYS A 1 28 ? 7.412 34.337 -28.785 1.00 0.00 288 LYS A O 3
ATOM 3785 N N . ASN A 1 29 ? 8.739 32.939 -27.630 1.00 0.00 289 ASN A N 3
ATOM 3786 C CA . ASN A 1 29 ? 9.282 32.255 -28.804 1.00 0.00 289 ASN A CA 3
ATOM 3787 C C . ASN A 1 29 ? 8.166 31.467 -29.515 1.00 0.00 289 ASN A C 3
ATOM 3788 O O . ASN A 1 29 ? 7.523 30.591 -28.927 1.00 0.00 289 ASN A O 3
ATOM 3799 N N . ASN A 1 30 ? 7.971 31.734 -30.813 1.00 0.00 290 ASN A N 3
ATOM 3800 C CA . ASN A 1 30 ? 6.969 31.043 -31.635 1.00 0.00 290 ASN A CA 3
ATOM 3801 C C . ASN A 1 30 ? 7.344 29.575 -31.909 1.00 0.00 290 ASN A C 3
ATOM 3802 O O . ASN A 1 30 ? 6.457 28.767 -32.180 1.00 0.00 290 ASN A O 3
ATOM 3813 N N . TYR A 1 31 ? 8.620 29.208 -31.763 1.00 0.00 291 TYR A N 3
ATOM 3814 C CA . TYR A 1 31 ? 9.074 27.824 -31.818 1.00 0.00 291 TYR A CA 3
ATOM 3815 C C . TYR A 1 31 ? 8.663 27.038 -30.562 1.00 0.00 291 TYR A C 3
ATOM 3816 O O . TYR A 1 31 ? 8.133 25.940 -30.672 1.00 0.00 291 TYR A O 3
ATOM 3834 N N . VAL A 1 32 ? 8.823 27.617 -29.370 1.00 0.00 292 VAL A N 3
ATOM 3835 C CA . VAL A 1 32 ? 8.474 26.949 -28.108 1.00 0.00 292 VAL A CA 3
ATOM 3836 C C . VAL A 1 32 ? 6.988 26.624 -28.035 1.00 0.00 292 VAL A C 3
ATOM 3837 O O . VAL A 1 32 ? 6.624 25.497 -27.696 1.00 0.00 292 VAL A O 3
ATOM 3850 N N . ARG A 1 33 ? 6.115 27.567 -28.409 1.00 0.00 293 ARG A N 3
ATOM 3851 C CA . ARG A 1 33 ? 4.657 27.355 -28.367 1.00 0.00 293 ARG A CA 3
ATOM 3852 C C . ARG A 1 33 ? 4.185 26.284 -29.345 1.00 0.00 293 ARG A C 3
ATOM 3853 O O . ARG A 1 33 ? 3.332 25.473 -28.981 1.00 0.00 293 ARG A O 3
ATOM 3874 N N . GLU A 1 34 ? 4.773 26.199 -30.545 1.00 0.00 294 GLU A N 3
ATOM 3875 C CA . GLU A 1 34 ? 4.434 25.113 -31.479 1.00 0.00 294 GLU A CA 3
ATOM 3876 C C . GLU A 1 34 ? 4.914 23.744 -30.987 1.00 0.00 294 GLU A C 3
ATOM 3877 O O . GLU A 1 34 ? 4.145 22.786 -31.040 1.00 0.00 294 GLU A O 3
ATOM 3889 N N . VAL A 1 35 ? 6.134 23.622 -30.447 1.00 0.00 295 VAL A N 3
ATOM 3890 C CA . VAL A 1 35 ? 6.665 22.317 -29.998 1.00 0.00 295 VAL A CA 3
ATOM 3891 C C . VAL A 1 35 ? 5.981 21.829 -28.718 1.00 0.00 295 VAL A C 3
ATOM 3892 O O . VAL A 1 35 ? 5.684 20.641 -28.622 1.00 0.00 295 VAL A O 3
ATOM 3905 N N . PHE A 1 36 ? 5.623 22.725 -27.793 1.00 0.00 296 PHE A N 3
ATOM 3906 C CA . PHE A 1 36 ? 4.828 22.373 -26.601 1.00 0.00 296 PHE A CA 3
ATOM 3907 C C . PHE A 1 36 ? 3.401 21.930 -26.978 1.00 0.00 296 PHE A C 3
ATOM 3908 O O . PHE A 1 36 ? 2.925 20.918 -26.458 1.00 0.00 296 PHE A O 3
ATOM 3925 N N . LYS A 1 37 ? 2.735 22.621 -27.914 1.00 0.00 297 LYS A N 3
ATOM 3926 C CA . LYS A 1 37 ? 1.376 22.284 -28.360 1.00 0.00 297 LYS A CA 3
ATOM 3927 C C . LYS A 1 37 ? 1.312 20.993 -29.195 1.00 0.00 297 LYS A C 3
ATOM 3928 O O . LYS A 1 37 ? 0.335 20.255 -29.095 1.00 0.00 297 LYS A O 3
ATOM 3947 N N . GLN A 1 38 ? 2.345 20.687 -29.983 1.00 0.00 298 GLN A N 3
ATOM 3948 C CA . GLN A 1 38 ? 2.456 19.409 -30.703 1.00 0.00 298 GLN A CA 3
ATOM 3949 C C . GLN A 1 38 ? 2.842 18.236 -29.786 1.00 0.00 298 GLN A C 3
ATOM 3950 O O . GLN A 1 38 ? 2.423 17.103 -30.037 1.00 0.00 298 GLN A O 3
ATOM 3964 N N . PHE A 1 39 ? 3.587 18.487 -28.701 1.00 0.00 299 PHE A N 3
ATOM 3965 C CA . PHE A 1 39 ? 4.023 17.450 -27.759 1.00 0.00 299 PHE A CA 3
ATOM 3966 C C . PHE A 1 39 ? 2.851 16.686 -27.127 1.00 0.00 299 PHE A C 3
ATOM 3967 O O . PHE A 1 39 ? 2.869 15.456 -27.086 1.00 0.00 299 PHE A O 3
ATOM 3984 N N . THR A 1 40 ? 1.813 17.394 -26.673 1.00 0.00 300 THR A N 3
ATOM 3985 C CA . THR A 1 40 ? 0.647 16.793 -25.995 1.00 0.00 300 THR A CA 3
ATOM 3986 C C . THR A 1 40 ? -0.206 15.924 -26.931 1.00 0.00 300 THR A C 3
ATOM 3987 O O . THR A 1 40 ? -0.879 14.995 -26.473 1.00 0.00 300 THR A O 3
ATOM 3998 N N . LEU A 1 41 ? -0.143 16.172 -28.245 1.00 0.00 301 LEU A N 3
ATOM 3999 C CA . LEU A 1 41 ? -0.879 15.441 -29.281 1.00 0.00 301 LEU A CA 3
ATOM 4000 C C . LEU A 1 41 ? -0.097 14.237 -29.836 1.00 0.00 301 LEU A C 3
ATOM 4001 O O . LEU A 1 41 ? -0.688 13.352 -30.458 1.00 0.00 301 LEU A O 3
ATOM 4017 N N . SER A 1 42 ? 1.220 14.193 -29.601 1.00 0.00 302 SER A N 3
ATOM 4018 C CA . SER A 1 42 ? 2.111 13.110 -30.047 1.00 0.00 302 SER A CA 3
ATOM 4019 C C . SER A 1 42 ? 1.754 11.742 -29.438 1.00 0.00 302 SER A C 3
ATOM 4020 O O . SER A 1 42 ? 1.333 11.644 -28.285 1.00 0.00 302 SER A O 3
ATOM 4028 N N . ASN A 1 43 ? 1.962 10.673 -30.211 1.00 0.00 303 ASN A N 3
ATOM 4029 C CA . ASN A 1 43 ? 1.688 9.289 -29.806 1.00 0.00 303 ASN A CA 3
ATOM 4030 C C . ASN A 1 43 ? 2.696 8.738 -28.772 1.00 0.00 303 ASN A C 3
ATOM 4031 O O . ASN A 1 43 ? 2.350 7.846 -27.994 1.00 0.00 303 ASN A O 3
ATOM 4042 N N . ASP A 1 44 ? 3.924 9.277 -28.731 1.00 0.00 304 ASP A N 3
ATOM 4043 C CA . ASP A 1 44 ? 4.978 8.891 -27.782 1.00 0.00 304 ASP A CA 3
ATOM 4044 C C . ASP A 1 44 ? 5.651 10.141 -27.186 1.00 0.00 304 ASP A C 3
ATOM 4045 O O . ASP A 1 44 ? 6.422 10.826 -27.863 1.00 0.00 304 ASP A O 3
ATOM 4054 N N . LYS A 1 45 ? 5.360 10.431 -25.911 1.00 0.00 305 LYS A N 3
ATOM 4055 C CA . LYS A 1 45 ? 5.851 11.625 -25.204 1.00 0.00 305 LYS A CA 3
ATOM 4056 C C . LYS A 1 45 ? 7.360 11.569 -24.962 1.00 0.00 305 LYS A C 3
ATOM 4057 O O . LYS A 1 45 ? 8.070 12.517 -25.294 1.00 0.00 305 LYS A O 3
ATOM 4076 N N . ILE A 1 46 ? 7.871 10.444 -24.455 1.00 0.00 306 ILE A N 3
ATOM 4077 C CA . ILE A 1 46 ? 9.310 10.231 -24.214 1.00 0.00 306 ILE A CA 3
ATOM 4078 C C . ILE A 1 46 ? 10.097 10.277 -25.540 1.00 0.00 306 ILE A C 3
ATOM 4079 O O . ILE A 1 46 ? 11.141 10.927 -25.627 1.00 0.00 306 ILE A O 3
ATOM 4095 N N . GLY A 1 47 ? 9.555 9.649 -26.592 1.00 0.00 307 GLY A N 3
ATOM 4096 C CA . GLY A 1 47 ? 10.123 9.644 -27.944 1.00 0.00 307 GLY A CA 3
ATOM 4097 C C . GLY A 1 47 ? 10.130 11.012 -28.641 1.00 0.00 307 GLY A C 3
ATOM 4098 O O . GLY A 1 47 ? 10.928 11.220 -29.555 1.00 0.00 307 GLY A O 3
ATOM 4102 N N . TYR A 1 48 ? 9.291 11.959 -28.205 1.00 0.00 308 TYR A N 3
ATOM 4103 C CA . TYR A 1 48 ? 9.366 13.370 -28.606 1.00 0.00 308 TYR A CA 3
ATOM 4104 C C . TYR A 1 48 ? 10.381 14.164 -27.770 1.00 0.00 308 TYR A C 3
ATOM 4105 O O . TYR A 1 48 ? 11.212 14.880 -28.332 1.00 0.00 308 TYR A O 3
ATOM 4123 N N . LEU A 1 49 ? 10.363 14.010 -26.440 1.00 0.00 309 LEU A N 3
ATOM 4124 C CA . LEU A 1 49 ? 11.228 14.768 -25.520 1.00 0.00 309 LEU A CA 3
ATOM 4125 C C . LEU A 1 49 ? 12.714 14.513 -25.793 1.00 0.00 309 LEU A C 3
ATOM 4126 O O . LEU A 1 49 ? 13.518 15.442 -25.744 1.00 0.00 309 LEU A O 3
ATOM 4142 N N . SER A 1 50 ? 13.073 13.289 -26.184 1.00 0.00 310 SER A N 3
ATOM 4143 C CA . SER A 1 50 ? 14.457 12.924 -26.544 1.00 0.00 310 SER A CA 3
ATOM 4144 C C . SER A 1 50 ? 15.040 13.717 -27.732 1.00 0.00 310 SER A C 3
ATOM 4145 O O . SER A 1 50 ? 16.260 13.846 -27.833 1.00 0.00 310 SER A O 3
ATOM 4153 N N . HIS A 1 51 ? 14.208 14.317 -28.598 1.00 0.00 311 HIS A N 3
ATOM 4154 C CA . HIS A 1 51 ? 14.651 15.247 -29.652 1.00 0.00 311 HIS A CA 3
ATOM 4155 C C . HIS A 1 51 ? 14.792 16.702 -29.159 1.00 0.00 311 HIS A C 3
ATOM 4156 O O . HIS A 1 51 ? 15.505 17.491 -29.782 1.00 0.00 311 HIS A O 3
ATOM 4170 N N . TYR A 1 52 ? 14.149 17.062 -28.043 1.00 0.00 312 TYR A N 3
ATOM 4171 C CA . TYR A 1 52 ? 14.103 18.420 -27.489 1.00 0.00 312 TYR A CA 3
ATOM 4172 C C . TYR A 1 52 ? 15.099 18.655 -26.343 1.00 0.00 312 TYR A C 3
ATOM 4173 O O . TYR A 1 52 ? 15.583 19.778 -26.199 1.00 0.00 312 TYR A O 3
ATOM 4191 N N . ILE A 1 53 ? 15.514 17.610 -25.612 1.00 0.00 313 ILE A N 3
ATOM 4192 C CA . ILE A 1 53 ? 16.683 17.665 -24.705 1.00 0.00 313 ILE A CA 3
ATOM 4193 C C . ILE A 1 53 ? 18.007 17.931 -25.445 1.00 0.00 313 ILE A C 3
ATOM 4194 O O . ILE A 1 53 ? 19.008 18.307 -24.834 1.00 0.00 313 ILE A O 3
ATOM 4210 N N . ASN A 1 54 ? 18.009 17.719 -26.764 1.00 0.00 314 ASN A N 3
ATOM 4211 C CA . ASN A 1 54 ? 19.117 17.984 -27.688 1.00 0.00 314 ASN A CA 3
ATOM 4212 C C . ASN A 1 54 ? 18.984 19.330 -28.449 1.00 0.00 314 ASN A C 3
ATOM 4213 O O . ASN A 1 54 ? 19.826 19.632 -29.301 1.00 0.00 314 ASN A O 3
ATOM 4224 N N . ASP A 1 55 ? 17.969 20.158 -28.155 1.00 0.00 315 ASP A N 3
ATOM 4225 C CA . ASP A 1 55 ? 17.756 21.470 -28.796 1.00 0.00 315 ASP A CA 3
ATOM 4226 C C . ASP A 1 55 ? 18.121 22.640 -27.855 1.00 0.00 315 ASP A C 3
ATOM 4227 O O . ASP A 1 55 ? 17.574 22.720 -26.753 1.00 0.00 315 ASP A O 3
ATOM 4236 N N . PRO A 1 56 ? 19.001 23.579 -28.251 1.00 0.00 316 PRO A N 3
ATOM 4237 C CA . PRO A 1 56 ? 19.505 24.623 -27.347 1.00 0.00 316 PRO A CA 3
ATOM 4238 C C . PRO A 1 56 ? 18.464 25.672 -26.934 1.00 0.00 316 PRO A C 3
ATOM 4239 O O . PRO A 1 56 ? 18.606 26.268 -25.867 1.00 0.00 316 PRO A O 3
ATOM 4250 N N . THR A 1 57 ? 17.415 25.895 -27.727 1.00 0.00 317 THR A N 3
ATOM 4251 C CA . THR A 1 57 ? 16.301 26.797 -27.373 1.00 0.00 317 THR A CA 3
ATOM 4252 C C . THR A 1 57 ? 15.305 26.089 -26.452 1.00 0.00 317 THR A C 3
ATOM 4253 O O . THR A 1 57 ? 14.927 26.645 -25.422 1.00 0.00 317 THR A O 3
ATOM 4264 N N . ILE A 1 58 ? 14.912 24.848 -26.770 1.00 0.00 318 ILE A N 3
ATOM 4265 C CA . ILE A 1 58 ? 13.925 24.109 -25.961 1.00 0.00 318 ILE A CA 3
ATOM 4266 C C . ILE A 1 58 ? 14.506 23.689 -24.599 1.00 0.00 318 ILE A C 3
ATOM 4267 O O . ILE A 1 58 ? 13.812 23.762 -23.586 1.00 0.00 318 ILE A O 3
ATOM 4283 N N . VAL A 1 59 ? 15.803 23.364 -24.523 1.00 0.00 319 VAL A N 3
ATOM 4284 C CA . VAL A 1 59 ? 16.514 23.143 -23.244 1.00 0.00 319 VAL A CA 3
ATOM 4285 C C . VAL A 1 59 ? 16.501 24.397 -22.360 1.00 0.00 319 VAL A C 3
ATOM 4286 O O . VAL A 1 59 ? 16.377 24.282 -21.142 1.00 0.00 319 VAL A O 3
ATOM 4299 N N . GLN A 1 60 ? 16.575 25.599 -22.944 1.00 0.00 320 GLN A N 3
ATOM 4300 C CA . GLN A 1 60 ? 16.686 26.856 -22.188 1.00 0.00 320 GLN A CA 3
ATOM 4301 C C . GLN A 1 60 ? 15.389 27.208 -21.449 1.00 0.00 320 GLN A C 3
ATOM 4302 O O . GLN A 1 60 ? 15.421 27.670 -20.306 1.00 0.00 320 GLN A O 3
ATOM 4316 N N . VAL A 1 61 ? 14.249 26.941 -22.083 1.00 0.00 321 VAL A N 3
ATOM 4317 C CA . VAL A 1 61 ? 12.914 27.124 -21.495 1.00 0.00 321 VAL A CA 3
ATOM 4318 C C . VAL A 1 61 ? 12.545 25.988 -20.537 1.00 0.00 321 VAL A C 3
ATOM 4319 O O . VAL A 1 61 ? 12.058 26.262 -19.440 1.00 0.00 321 VAL A O 3
ATOM 4332 N N . ILE A 1 62 ? 12.870 24.731 -20.877 1.00 0.00 322 ILE A N 3
ATOM 4333 C CA . ILE A 1 62 ? 12.703 23.567 -19.986 1.00 0.00 322 ILE A CA 3
ATOM 4334 C C . ILE A 1 62 ? 13.484 23.757 -18.685 1.00 0.00 322 ILE A C 3
ATOM 4335 O O . ILE A 1 62 ? 12.950 23.481 -17.613 1.00 0.00 322 ILE A O 3
ATOM 4351 N N . ASP A 1 63 ? 14.718 24.251 -18.755 1.00 0.00 323 ASP A N 3
ATOM 4352 C CA . ASP A 1 63 ? 15.555 24.453 -17.569 1.00 0.00 323 ASP A CA 3
ATOM 4353 C C . ASP A 1 63 ? 14.922 25.448 -16.580 1.00 0.00 323 ASP A C 3
ATOM 4354 O O . ASP A 1 63 ? 14.962 25.230 -15.366 1.00 0.00 323 ASP A O 3
ATOM 4363 N N . HIS A 1 64 ? 14.260 26.495 -17.087 1.00 0.00 324 HIS A N 3
ATOM 4364 C CA . HIS A 1 64 ? 13.563 27.494 -16.273 1.00 0.00 324 HIS A CA 3
ATOM 4365 C C . HIS A 1 64 ? 12.255 26.957 -15.664 1.00 0.00 324 HIS A C 3
ATOM 4366 O O . HIS A 1 64 ? 11.962 27.211 -14.493 1.00 0.00 324 HIS A O 3
ATOM 4380 N N . ILE A 1 65 ? 11.491 26.159 -16.421 1.00 0.00 325 ILE A N 3
ATOM 4381 C CA . ILE A 1 65 ? 10.286 25.452 -15.939 1.00 0.00 325 ILE A CA 3
ATOM 4382 C C . ILE A 1 65 ? 10.654 24.486 -14.810 1.00 0.00 325 ILE A C 3
ATOM 4383 O O . ILE A 1 65 ? 10.100 24.544 -13.710 1.00 0.00 325 ILE A O 3
ATOM 4399 N N . MET A 1 66 ? 11.632 23.621 -15.078 1.00 0.00 326 MET A N 3
ATOM 4400 C CA . MET A 1 66 ? 12.103 22.605 -14.126 1.00 0.00 326 MET A CA 3
ATOM 4401 C C . MET A 1 66 ? 12.734 23.229 -12.870 1.00 0.00 326 MET A C 3
ATOM 4402 O O . MET A 1 66 ? 12.534 22.709 -11.772 1.00 0.00 326 MET A O 3
ATOM 4416 N N . LYS A 1 67 ? 13.400 24.388 -12.984 1.00 0.00 327 LYS A N 3
ATOM 4417 C CA . LYS A 1 67 ? 13.861 25.180 -11.828 1.00 0.00 327 LYS A CA 3
ATOM 4418 C C . LYS A 1 67 ? 12.696 25.752 -11.011 1.00 0.00 327 LYS A C 3
ATOM 4419 O O . LYS A 1 67 ? 12.714 25.665 -9.783 1.00 0.00 327 LYS A O 3
ATOM 4438 N N . THR A 1 68 ? 11.663 26.290 -11.667 1.00 0.00 328 THR A N 3
ATOM 4439 C CA . THR A 1 68 ? 10.492 26.895 -11.007 1.00 0.00 328 THR A CA 3
ATOM 4440 C C . THR A 1 68 ? 9.748 25.895 -10.118 1.00 0.00 328 THR A C 3
ATOM 4441 O O . THR A 1 68 ? 9.350 26.248 -9.004 1.00 0.00 328 THR A O 3
ATOM 4452 N N . ILE A 1 69 ? 9.587 24.647 -10.569 1.00 0.00 329 ILE A N 3
ATOM 4453 C CA . ILE A 1 69 ? 8.899 23.589 -9.807 1.00 0.00 329 ILE A CA 3
ATOM 4454 C C . ILE A 1 69 ? 9.790 22.894 -8.766 1.00 0.00 329 ILE A C 3
ATOM 4455 O O . ILE A 1 69 ? 9.280 22.366 -7.780 1.00 0.00 329 ILE A O 3
ATOM 4471 N N . ASP A 1 70 ? 11.111 22.887 -8.960 1.00 0.00 330 ASP A N 3
ATOM 4472 C CA . ASP A 1 70 ? 12.078 22.292 -8.020 1.00 0.00 330 ASP A CA 3
ATOM 4473 C C . ASP A 1 70 ? 12.386 23.225 -6.831 1.00 0.00 330 ASP A C 3
ATOM 4474 O O . ASP A 1 70 ? 12.538 22.772 -5.696 1.00 0.00 330 ASP A O 3
ATOM 4483 N N . ASP A 1 71 ? 12.428 24.542 -7.070 1.00 0.00 331 ASP A N 3
ATOM 4484 C CA . ASP A 1 71 ? 12.655 25.585 -6.057 1.00 0.00 331 ASP A CA 3
ATOM 4485 C C . ASP A 1 71 ? 11.324 26.049 -5.414 1.00 0.00 331 ASP A C 3
ATOM 4486 O O . ASP A 1 71 ? 11.073 27.243 -5.206 1.00 0.00 331 ASP A O 3
ATOM 4495 N N . THR A 1 72 ? 10.427 25.085 -5.165 1.00 0.00 332 THR A N 3
ATOM 4496 C CA . THR A 1 72 ? 9.082 25.277 -4.584 1.00 0.00 332 THR A CA 3
ATOM 4497 C C . THR A 1 72 ? 9.132 25.518 -3.066 1.00 0.00 332 THR A C 3
ATOM 4498 O O . THR A 1 72 ? 9.841 24.773 -2.348 1.00 0.00 332 THR A O 3
ATOM 4510 N N . ASP B 2 1 ? 20.789 8.281 -15.766 1.00 0.00 817 ASP B N 3
ATOM 4511 C CA . ASP B 2 1 ? 19.333 8.280 -15.458 1.00 0.00 817 ASP B CA 3
ATOM 4512 C C . ASP B 2 1 ? 18.598 9.371 -16.247 1.00 0.00 817 ASP B C 3
ATOM 4513 O O . ASP B 2 1 ? 19.199 10.381 -16.620 1.00 0.00 817 ASP B O 3
ATOM 4524 N N . ILE B 2 2 ? 17.298 9.168 -16.509 1.00 0.00 818 ILE B N 3
ATOM 4525 C CA . ILE B 2 2 ? 16.445 10.131 -17.237 1.00 0.00 818 ILE B CA 3
ATOM 4526 C C . ILE B 2 2 ? 14.970 10.087 -16.793 1.00 0.00 818 ILE B C 3
ATOM 4527 O O . ILE B 2 2 ? 14.392 11.139 -16.534 1.00 0.00 818 ILE B O 3
ATOM 4543 N N . TYR B 2 3 ? 14.353 8.907 -16.666 1.00 0.00 819 TYR B N 3
ATOM 4544 C CA . TYR B 2 3 ? 12.887 8.748 -16.627 1.00 0.00 819 TYR B CA 3
ATOM 4545 C C . TYR B 2 3 ? 12.179 9.457 -15.459 1.00 0.00 819 TYR B C 3
ATOM 4546 O O . TYR B 2 3 ? 11.046 9.917 -15.614 1.00 0.00 819 TYR B O 3
ATOM 4564 N N . THR B 2 4 ? 12.843 9.606 -14.311 1.00 0.00 820 THR B N 3
ATOM 4565 C CA . THR B 2 4 ? 12.316 10.337 -13.142 1.00 0.00 820 THR B CA 3
ATOM 4566 C C . THR B 2 4 ? 12.191 11.854 -13.386 1.00 0.00 820 THR B C 3
ATOM 4567 O O . THR B 2 4 ? 11.285 12.506 -12.859 1.00 0.00 820 THR B O 3
ATOM 4578 N N . TYR B 2 5 ? 13.048 12.413 -14.250 1.00 0.00 821 TYR B N 3
ATOM 4579 C CA . TYR B 2 5 ? 13.039 13.826 -14.646 1.00 0.00 821 TYR B CA 3
ATOM 4580 C C . TYR B 2 5 ? 11.941 14.117 -15.685 1.00 0.00 821 TYR B C 3
ATOM 4581 O O . TYR B 2 5 ? 11.293 15.163 -15.623 1.00 0.00 821 TYR B O 3
ATOM 4599 N N . GLU B 2 6 ? 11.676 13.169 -16.593 1.00 0.00 822 GLU B N 3
ATOM 4600 C CA . GLU B 2 6 ? 10.692 13.316 -17.675 1.00 0.00 822 GLU B CA 3
ATOM 4601 C C . GLU B 2 6 ? 9.263 13.514 -17.153 1.00 0.00 822 GLU B C 3
ATOM 4602 O O . GLU B 2 6 ? 8.531 14.338 -17.691 1.00 0.00 822 GLU B O 3
ATOM 4614 N N . LYS B 2 7 ? 8.855 12.795 -16.095 1.00 0.00 823 LYS B N 3
ATOM 4615 C CA . LYS B 2 7 ? 7.473 12.833 -15.575 1.00 0.00 823 LYS B CA 3
ATOM 4616 C C . LYS B 2 7 ? 7.068 14.237 -15.123 1.00 0.00 823 LYS B C 3
ATOM 4617 O O . LYS B 2 7 ? 6.062 14.768 -15.592 1.00 0.00 823 LYS B O 3
ATOM 4636 N N . LYS B 2 8 ? 7.882 14.864 -14.265 1.00 0.00 824 LYS B N 3
ATOM 4637 C CA . LYS B 2 8 ? 7.679 16.230 -13.745 1.00 0.00 824 LYS B CA 3
ATOM 4638 C C . LYS B 2 8 ? 7.653 17.268 -14.877 1.00 0.00 824 LYS B C 3
ATOM 4639 O O . LYS B 2 8 ? 6.826 18.183 -14.872 1.00 0.00 824 LYS B O 3
ATOM 4658 N N . LEU B 2 9 ? 8.510 17.076 -15.884 1.00 0.00 825 LEU B N 3
ATOM 4659 C CA . LEU B 2 9 ? 8.615 17.917 -17.081 1.00 0.00 825 LEU B CA 3
ATOM 4660 C C . LEU B 2 9 ? 7.340 17.831 -17.935 1.00 0.00 825 LEU B C 3
ATOM 4661 O O . LEU B 2 9 ? 6.752 18.852 -18.285 1.00 0.00 825 LEU B O 3
ATOM 4677 N N . ILE B 2 10 ? 6.843 16.624 -18.213 1.00 0.00 826 ILE B N 3
ATOM 4678 C CA . ILE B 2 10 ? 5.654 16.390 -19.050 1.00 0.00 826 ILE B CA 3
ATOM 4679 C C . ILE B 2 10 ? 4.371 16.897 -18.378 1.00 0.00 826 ILE B C 3
ATOM 4680 O O . ILE B 2 10 ? 3.555 17.536 -19.046 1.00 0.00 826 ILE B O 3
ATOM 4696 N N . LYS B 2 11 ? 4.221 16.730 -17.055 1.00 0.00 827 LYS B N 3
ATOM 4697 C CA . LYS B 2 11 ? 3.109 17.366 -16.312 1.00 0.00 827 LYS B CA 3
ATOM 4698 C C . LYS B 2 11 ? 3.151 18.902 -16.391 1.00 0.00 827 LYS B C 3
ATOM 4699 O O . LYS B 2 11 ? 2.095 19.533 -16.432 1.00 0.00 827 LYS B O 3
ATOM 4718 N N . SER B 2 12 ? 4.342 19.503 -16.468 1.00 0.00 828 SER B N 3
ATOM 4719 C CA . SER B 2 12 ? 4.503 20.948 -16.687 1.00 0.00 828 SER B CA 3
ATOM 4720 C C . SER B 2 12 ? 4.141 21.369 -18.118 1.00 0.00 828 SER B C 3
ATOM 4721 O O . SER B 2 12 ? 3.413 22.348 -18.275 1.00 0.00 828 SER B O 3
ATOM 4729 N N . ILE B 2 13 ? 4.568 20.625 -19.153 1.00 0.00 829 ILE B N 3
ATOM 4730 C CA . ILE B 2 13 ? 4.157 20.861 -20.554 1.00 0.00 829 ILE B CA 3
ATOM 4731 C C . ILE B 2 13 ? 2.622 20.902 -20.643 1.00 0.00 829 ILE B C 3
ATOM 4732 O O . ILE B 2 13 ? 2.063 21.896 -21.103 1.00 0.00 829 ILE B O 3
ATOM 4748 N N . GLU B 2 14 ? 1.951 19.861 -20.137 1.00 0.00 830 GLU B N 3
ATOM 4749 C CA . GLU B 2 14 ? 0.490 19.735 -20.145 1.00 0.00 830 GLU B CA 3
ATOM 4750 C C . GLU B 2 14 ? -0.228 20.881 -19.411 1.00 0.00 830 GLU B C 3
ATOM 4751 O O . GLU B 2 14 ? -1.297 21.315 -19.843 1.00 0.00 830 GLU B O 3
ATOM 4763 N N . TYR B 2 15 ? 0.337 21.418 -18.320 1.00 0.00 831 TYR B N 3
ATOM 4764 C CA . TYR B 2 15 ? -0.271 22.535 -17.590 1.00 0.00 831 TYR B CA 3
ATOM 4765 C C . TYR B 2 15 ? -0.115 23.869 -18.341 1.00 0.00 831 TYR B C 3
ATOM 4766 O O . TYR B 2 15 ? -1.071 24.644 -18.441 1.00 0.00 831 TYR B O 3
ATOM 4784 N N . ILE B 2 16 ? 1.060 24.117 -18.926 1.00 0.00 832 ILE B N 3
ATOM 4785 C CA . ILE B 2 16 ? 1.373 25.314 -19.726 1.00 0.00 832 ILE B CA 3
ATOM 4786 C C . ILE B 2 16 ? 0.489 25.378 -20.990 1.00 0.00 832 ILE B C 3
ATOM 4787 O O . ILE B 2 16 ? -0.046 26.443 -21.313 1.00 0.00 832 ILE B O 3
ATOM 4803 N N . THR B 2 17 ? 0.263 24.243 -21.668 1.00 0.00 833 THR B N 3
ATOM 4804 C CA . THR B 2 17 ? -0.637 24.156 -22.834 1.00 0.00 833 THR B CA 3
ATOM 4805 C C . THR B 2 17 ? -2.117 24.302 -22.461 1.00 0.00 833 THR B C 3
ATOM 4806 O O . THR B 2 17 ? -2.827 25.078 -23.106 1.00 0.00 833 THR B O 3
ATOM 4817 N N . LYS B 2 18 ? -2.597 23.615 -21.410 1.00 0.00 834 LYS B N 3
ATOM 4818 C CA . LYS B 2 18 ? -4.023 23.586 -21.014 1.00 0.00 834 LYS B CA 3
ATOM 4819 C C . LYS B 2 18 ? -4.566 24.959 -20.603 1.00 0.00 834 LYS B C 3
ATOM 4820 O O . LYS B 2 18 ? -5.714 25.289 -20.906 1.00 0.00 834 LYS B O 3
ATOM 4839 N N . ASN B 2 19 ? -3.724 25.763 -19.954 1.00 0.00 835 ASN B N 3
ATOM 4840 C CA . ASN B 2 19 ? -4.042 27.118 -19.493 1.00 0.00 835 ASN B CA 3
ATOM 4841 C C . ASN B 2 19 ? -3.654 28.222 -20.500 1.00 0.00 835 ASN B C 3
ATOM 4842 O O . ASN B 2 19 ? -3.758 29.408 -20.175 1.00 0.00 835 ASN B O 3
ATOM 4853 N N . LYS B 2 20 ? -3.218 27.851 -21.710 1.00 0.00 836 LYS B N 3
ATOM 4854 C CA . LYS B 2 20 ? -2.833 28.751 -22.814 1.00 0.00 836 LYS B CA 3
ATOM 4855 C C . LYS B 2 20 ? -1.872 29.869 -22.391 1.00 0.00 836 LYS B C 3
ATOM 4856 O O . LYS B 2 20 ? -2.120 31.051 -22.634 1.00 0.00 836 LYS B O 3
ATOM 4875 N N . PHE B 2 21 ? -0.740 29.513 -21.776 1.00 0.00 837 PHE B N 3
ATOM 4876 C CA . PHE B 2 21 ? 0.289 30.489 -21.358 1.00 0.00 837 PHE B CA 3
ATOM 4877 C C . PHE B 2 21 ? 0.826 31.329 -22.541 1.00 0.00 837 PHE B C 3
ATOM 4878 O O . PHE B 2 21 ? 1.304 32.447 -22.353 1.00 0.00 837 PHE B O 3
ATOM 4895 N N . PHE B 2 22 ? 0.716 30.800 -23.765 1.00 0.00 838 PHE B N 3
ATOM 4896 C CA . PHE B 2 22 ? 1.161 31.429 -25.011 1.00 0.00 838 PHE B CA 3
ATOM 4897 C C . PHE B 2 22 ? 0.316 32.643 -25.445 1.00 0.00 838 PHE B C 3
ATOM 4898 O O . PHE B 2 22 ? 0.822 33.531 -26.136 1.00 0.00 838 PHE B O 3
ATOM 4915 N N . ASP B 2 23 ? -0.978 32.669 -25.099 1.00 0.00 839 ASP B N 3
ATOM 4916 C CA . ASP B 2 23 ? -1.979 33.608 -25.627 1.00 0.00 839 ASP B CA 3
ATOM 4917 C C . ASP B 2 23 ? -3.165 33.771 -24.656 1.00 0.00 839 ASP B C 3
ATOM 4918 O O . ASP B 2 23 ? -3.843 32.801 -24.320 1.00 0.00 839 ASP B O 3
ATOM 4927 N N . ASP B 2 24 ? -3.467 35.006 -24.237 1.00 0.00 840 ASP B N 3
ATOM 4928 C CA . ASP B 2 24 ? -4.562 35.330 -23.302 1.00 0.00 840 ASP B CA 3
ATOM 4929 C C . ASP B 2 24 ? -5.987 35.052 -23.838 1.00 0.00 840 ASP B C 3
ATOM 4930 O O . ASP B 2 24 ? -6.948 35.075 -23.062 1.00 0.00 840 ASP B O 3
ATOM 4939 N N . SER B 2 25 ? -6.115 34.725 -25.133 1.00 0.00 841 SER B N 3
ATOM 4940 C CA . SER B 2 25 ? -7.330 34.216 -25.808 1.00 0.00 841 SER B CA 3
ATOM 4941 C C . SER B 2 25 ? -8.576 35.116 -25.644 1.00 0.00 841 SER B C 3
ATOM 4942 O O . SER B 2 25 ? -8.493 36.311 -26.017 1.00 0.00 841 SER B O 3
ATOM 4951 N N . GLY A 1 1 ? 6.873 6.615 2.684 1.00 0.00 261 GLY A N 4
ATOM 4952 C CA . GLY A 1 1 ? 7.802 7.687 3.110 1.00 0.00 261 GLY A CA 4
ATOM 4953 C C . GLY A 1 1 ? 7.567 8.988 2.341 1.00 0.00 261 GLY A C 4
ATOM 4954 O O . GLY A 1 1 ? 6.920 8.975 1.288 1.00 0.00 261 GLY A O 4
ATOM 4960 N N . PRO A 1 2 ? 8.075 10.132 2.841 1.00 0.00 262 PRO A N 4
ATOM 4961 C CA . PRO A 1 2 ? 7.932 11.439 2.195 1.00 0.00 262 PRO A CA 4
ATOM 4962 C C . PRO A 1 2 ? 8.731 11.534 0.888 1.00 0.00 262 PRO A C 4
ATOM 4963 O O . PRO A 1 2 ? 9.771 10.886 0.735 1.00 0.00 262 PRO A O 4
ATOM 4974 N N . HIS A 1 3 ? 8.255 12.366 -0.045 1.00 0.00 263 HIS A N 4
ATOM 4975 C CA . HIS A 1 3 ? 8.861 12.602 -1.372 1.00 0.00 263 HIS A CA 4
ATOM 4976 C C . HIS A 1 3 ? 9.014 11.330 -2.246 1.00 0.00 263 HIS A C 4
ATOM 4977 O O . HIS A 1 3 ? 9.925 11.232 -3.070 1.00 0.00 263 HIS A O 4
ATOM 4991 N N . MET A 1 4 ? 8.125 10.346 -2.051 1.00 0.00 264 MET A N 4
ATOM 4992 C CA . MET A 1 4 ? 8.041 9.095 -2.823 1.00 0.00 264 MET A CA 4
ATOM 4993 C C . MET A 1 4 ? 6.763 9.064 -3.680 1.00 0.00 264 MET A C 4
ATOM 4994 O O . MET A 1 4 ? 5.718 9.569 -3.262 1.00 0.00 264 MET A O 4
ATOM 5008 N N . ASP A 1 5 ? 6.844 8.463 -4.873 1.00 0.00 265 ASP A N 4
ATOM 5009 C CA . ASP A 1 5 ? 5.772 8.336 -5.877 1.00 0.00 265 ASP A CA 4
ATOM 5010 C C . ASP A 1 5 ? 5.035 9.652 -6.241 1.00 0.00 265 ASP A C 4
ATOM 5011 O O . ASP A 1 5 ? 3.893 9.648 -6.712 1.00 0.00 265 ASP A O 4
ATOM 5020 N N . TYR A 1 6 ? 5.700 10.792 -6.027 1.00 0.00 266 TYR A N 4
ATOM 5021 C CA . TYR A 1 6 ? 5.169 12.154 -6.165 1.00 0.00 266 TYR A CA 4
ATOM 5022 C C . TYR A 1 6 ? 5.396 12.785 -7.557 1.00 0.00 266 TYR A C 4
ATOM 5023 O O . TYR A 1 6 ? 5.485 14.006 -7.692 1.00 0.00 266 TYR A O 4
ATOM 5041 N N . ASP A 1 7 ? 5.535 11.965 -8.604 1.00 0.00 267 ASP A N 4
ATOM 5042 C CA . ASP A 1 7 ? 6.118 12.305 -9.918 1.00 0.00 267 ASP A CA 4
ATOM 5043 C C . ASP A 1 7 ? 5.254 13.200 -10.849 1.00 0.00 267 ASP A C 4
ATOM 5044 O O . ASP A 1 7 ? 5.464 13.222 -12.061 1.00 0.00 267 ASP A O 4
ATOM 5053 N N . MET A 1 8 ? 4.275 13.932 -10.313 1.00 0.00 268 MET A N 4
ATOM 5054 C CA . MET A 1 8 ? 3.304 14.753 -11.048 1.00 0.00 268 MET A CA 4
ATOM 5055 C C . MET A 1 8 ? 3.382 16.226 -10.612 1.00 0.00 268 MET A C 4
ATOM 5056 O O . MET A 1 8 ? 3.963 16.563 -9.577 1.00 0.00 268 MET A O 4
ATOM 5070 N N . LEU A 1 9 ? 2.789 17.116 -11.409 1.00 0.00 269 LEU A N 4
ATOM 5071 C CA . LEU A 1 9 ? 2.683 18.553 -11.112 1.00 0.00 269 LEU A CA 4
ATOM 5072 C C . LEU A 1 9 ? 1.614 18.824 -10.029 1.00 0.00 269 LEU A C 4
ATOM 5073 O O . LEU A 1 9 ? 0.451 18.450 -10.186 1.00 0.00 269 LEU A O 4
ATOM 5089 N N . THR A 1 10 ? 2.007 19.494 -8.942 1.00 0.00 270 THR A N 4
ATOM 5090 C CA . THR A 1 10 ? 1.139 19.837 -7.793 1.00 0.00 270 THR A CA 4
ATOM 5091 C C . THR A 1 10 ? 0.484 21.209 -7.940 1.00 0.00 270 THR A C 4
ATOM 5092 O O . THR A 1 10 ? 0.893 22.017 -8.771 1.00 0.00 270 THR A O 4
ATOM 5103 N N . GLU A 1 11 ? -0.510 21.518 -7.101 1.00 0.00 271 GLU A N 4
ATOM 5104 C CA . GLU A 1 11 ? -1.144 22.845 -7.043 1.00 0.00 271 GLU A CA 4
ATOM 5105 C C . GLU A 1 11 ? -0.161 23.975 -6.679 1.00 0.00 271 GLU A C 4
ATOM 5106 O O . GLU A 1 11 ? -0.285 25.093 -7.178 1.00 0.00 271 GLU A O 4
ATOM 5118 N N . GLU A 1 12 ? 0.848 23.690 -5.859 1.00 0.00 272 GLU A N 4
ATOM 5119 C CA . GLU A 1 12 ? 1.897 24.654 -5.501 1.00 0.00 272 GLU A CA 4
ATOM 5120 C C . GLU A 1 12 ? 2.872 24.891 -6.671 1.00 0.00 272 GLU A C 4
ATOM 5121 O O . GLU A 1 12 ? 3.261 26.026 -6.954 1.00 0.00 272 GLU A O 4
ATOM 5133 N N . GLN A 1 13 ? 3.209 23.832 -7.413 1.00 0.00 273 GLN A N 4
ATOM 5134 C CA . GLN A 1 13 ? 4.026 23.938 -8.623 1.00 0.00 273 GLN A CA 4
ATOM 5135 C C . GLN A 1 13 ? 3.277 24.674 -9.756 1.00 0.00 273 GLN A C 4
ATOM 5136 O O . GLN A 1 13 ? 3.863 25.538 -10.410 1.00 0.00 273 GLN A O 4
ATOM 5150 N N . LYS A 1 14 ? 1.969 24.429 -9.942 1.00 0.00 274 LYS A N 4
ATOM 5151 C CA . LYS A 1 14 ? 1.096 25.189 -10.864 1.00 0.00 274 LYS A CA 4
ATOM 5152 C C . LYS A 1 14 ? 1.098 26.690 -10.573 1.00 0.00 274 LYS A C 4
ATOM 5153 O O . LYS A 1 14 ? 1.281 27.490 -11.497 1.00 0.00 274 LYS A O 4
ATOM 5172 N N . LYS A 1 15 ? 0.958 27.070 -9.298 1.00 0.00 275 LYS A N 4
ATOM 5173 C CA . LYS A 1 15 ? 1.042 28.469 -8.835 1.00 0.00 275 LYS A CA 4
ATOM 5174 C C . LYS A 1 15 ? 2.394 29.100 -9.168 1.00 0.00 275 LYS A C 4
ATOM 5175 O O . LYS A 1 15 ? 2.428 30.191 -9.739 1.00 0.00 275 LYS A O 4
ATOM 5194 N N . LYS A 1 16 ? 3.500 28.409 -8.879 1.00 0.00 276 LYS A N 4
ATOM 5195 C CA . LYS A 1 16 ? 4.855 28.900 -9.181 1.00 0.00 276 LYS A CA 4
ATOM 5196 C C . LYS A 1 16 ? 5.119 29.078 -10.679 1.00 0.00 276 LYS A C 4
ATOM 5197 O O . LYS A 1 16 ? 5.762 30.055 -11.055 1.00 0.00 276 LYS A O 4
ATOM 5216 N N . LEU A 1 17 ? 4.568 28.220 -11.543 1.00 0.00 277 LEU A N 4
ATOM 5217 C CA . LEU A 1 17 ? 4.643 28.391 -12.999 1.00 0.00 277 LEU A CA 4
ATOM 5218 C C . LEU A 1 17 ? 3.827 29.601 -13.482 1.00 0.00 277 LEU A C 4
ATOM 5219 O O . LEU A 1 17 ? 4.371 30.483 -14.151 1.00 0.00 277 LEU A O 4
ATOM 5235 N N . LYS A 1 18 ? 2.531 29.673 -13.146 1.00 0.00 278 LYS A N 4
ATOM 5236 C CA . LYS A 1 18 ? 1.597 30.667 -13.724 1.00 0.00 278 LYS A CA 4
ATOM 5237 C C . LYS A 1 18 ? 1.804 32.105 -13.246 1.00 0.00 278 LYS A C 4
ATOM 5238 O O . LYS A 1 18 ? 1.568 33.049 -14.003 1.00 0.00 278 LYS A O 4
ATOM 5257 N N . GLU A 1 19 ? 2.230 32.278 -11.997 1.00 0.00 279 GLU A N 4
ATOM 5258 C CA . GLU A 1 19 ? 2.484 33.587 -11.374 1.00 0.00 279 GLU A CA 4
ATOM 5259 C C . GLU A 1 19 ? 3.843 34.181 -11.781 1.00 0.00 279 GLU A C 4
ATOM 5260 O O . GLU A 1 19 ? 4.031 35.401 -11.743 1.00 0.00 279 GLU A O 4
ATOM 5272 N N . ASP A 1 20 ? 4.798 33.349 -12.203 1.00 0.00 280 ASP A N 4
ATOM 5273 C CA . ASP A 1 20 ? 6.138 33.796 -12.613 1.00 0.00 280 ASP A CA 4
ATOM 5274 C C . ASP A 1 20 ? 6.127 34.478 -13.994 1.00 0.00 280 ASP A C 4
ATOM 5275 O O . ASP A 1 20 ? 5.603 33.941 -14.975 1.00 0.00 280 ASP A O 4
ATOM 5284 N N . HIS A 1 21 ? 6.709 35.676 -14.074 1.00 0.00 281 HIS A N 4
ATOM 5285 C CA . HIS A 1 21 ? 6.708 36.498 -15.293 1.00 0.00 281 HIS A CA 4
ATOM 5286 C C . HIS A 1 21 ? 7.863 36.158 -16.260 1.00 0.00 281 HIS A C 4
ATOM 5287 O O . HIS A 1 21 ? 7.686 36.212 -17.477 1.00 0.00 281 HIS A O 4
ATOM 5301 N N . THR A 1 22 ? 9.031 35.760 -15.745 1.00 0.00 282 THR A N 4
ATOM 5302 C CA . THR A 1 22 ? 10.222 35.377 -16.534 1.00 0.00 282 THR A CA 4
ATOM 5303 C C . THR A 1 22 ? 9.971 34.153 -17.423 1.00 0.00 282 THR A C 4
ATOM 5304 O O . THR A 1 22 ? 10.403 34.126 -18.578 1.00 0.00 282 THR A O 4
ATOM 5315 N N . LEU A 1 23 ? 9.191 33.174 -16.947 1.00 0.00 283 LEU A N 4
ATOM 5316 C CA . LEU A 1 23 ? 8.742 32.028 -17.744 1.00 0.00 283 LEU A CA 4
ATOM 5317 C C . LEU A 1 23 ? 7.918 32.467 -18.961 1.00 0.00 283 LEU A C 4
ATOM 5318 O O . LEU A 1 23 ? 8.148 31.989 -20.069 1.00 0.00 283 LEU A O 4
ATOM 5334 N N . LYS A 1 24 ? 6.994 33.415 -18.794 1.00 0.00 284 LYS A N 4
ATOM 5335 C CA . LYS A 1 24 ? 6.166 33.917 -19.893 1.00 0.00 284 LYS A CA 4
ATOM 5336 C C . LYS A 1 24 ? 6.990 34.597 -20.994 1.00 0.00 284 LYS A C 4
ATOM 5337 O O . LYS A 1 24 ? 6.613 34.498 -22.158 1.00 0.00 284 LYS A O 4
ATOM 5356 N N . ILE A 1 25 ? 8.148 35.189 -20.682 1.00 0.00 285 ILE A N 4
ATOM 5357 C CA . ILE A 1 25 ? 9.080 35.740 -21.691 1.00 0.00 285 ILE A CA 4
ATOM 5358 C C . ILE A 1 25 ? 9.641 34.628 -22.604 1.00 0.00 285 ILE A C 4
ATOM 5359 O O . ILE A 1 25 ? 9.770 34.820 -23.814 1.00 0.00 285 ILE A O 4
ATOM 5375 N N . LEU A 1 26 ? 9.921 33.444 -22.052 1.00 0.00 286 LEU A N 4
ATOM 5376 C CA . LEU A 1 26 ? 10.379 32.268 -22.809 1.00 0.00 286 LEU A CA 4
ATOM 5377 C C . LEU A 1 26 ? 9.241 31.645 -23.630 1.00 0.00 286 LEU A C 4
ATOM 5378 O O . LEU A 1 26 ? 9.442 31.248 -24.778 1.00 0.00 286 LEU A O 4
ATOM 5394 N N . LEU A 1 27 ? 8.022 31.618 -23.081 1.00 0.00 287 LEU A N 4
ATOM 5395 C CA . LEU A 1 27 ? 6.813 31.104 -23.751 1.00 0.00 287 LEU A CA 4
ATOM 5396 C C . LEU A 1 27 ? 6.229 32.077 -24.801 1.00 0.00 287 LEU A C 4
ATOM 5397 O O . LEU A 1 27 ? 5.430 31.674 -25.649 1.00 0.00 287 LEU A O 4
ATOM 5413 N N . LYS A 1 28 ? 6.666 33.344 -24.814 1.00 0.00 288 LYS A N 4
ATOM 5414 C CA . LYS A 1 28 ? 6.430 34.325 -25.895 1.00 0.00 288 LYS A CA 4
ATOM 5415 C C . LYS A 1 28 ? 7.213 34.023 -27.183 1.00 0.00 288 LYS A C 4
ATOM 5416 O O . LYS A 1 28 ? 6.893 34.597 -28.226 1.00 0.00 288 LYS A O 4
ATOM 5435 N N . ASN A 1 29 ? 8.182 33.104 -27.155 1.00 0.00 289 ASN A N 4
ATOM 5436 C CA . ASN A 1 29 ? 8.846 32.609 -28.362 1.00 0.00 289 ASN A CA 4
ATOM 5437 C C . ASN A 1 29 ? 7.872 31.745 -29.191 1.00 0.00 289 ASN A C 4
ATOM 5438 O O . ASN A 1 29 ? 7.250 30.813 -28.669 1.00 0.00 289 ASN A O 4
ATOM 5449 N N . ASN A 1 30 ? 7.783 31.997 -30.501 1.00 0.00 290 ASN A N 4
ATOM 5450 C CA . ASN A 1 30 ? 6.926 31.221 -31.412 1.00 0.00 290 ASN A CA 4
ATOM 5451 C C . ASN A 1 30 ? 7.468 29.798 -31.645 1.00 0.00 290 ASN A C 4
ATOM 5452 O O . ASN A 1 30 ? 6.691 28.874 -31.898 1.00 0.00 290 ASN A O 4
ATOM 5463 N N . TYR A 1 31 ? 8.781 29.595 -31.497 1.00 0.00 291 TYR A N 4
ATOM 5464 C CA . TYR A 1 31 ? 9.445 28.298 -31.640 1.00 0.00 291 TYR A CA 4
ATOM 5465 C C . TYR A 1 31 ? 9.178 27.371 -30.443 1.00 0.00 291 TYR A C 4
ATOM 5466 O O . TYR A 1 31 ? 9.170 26.151 -30.591 1.00 0.00 291 TYR A O 4
ATOM 5484 N N . VAL A 1 32 ? 8.916 27.927 -29.256 1.00 0.00 292 VAL A N 4
ATOM 5485 C CA . VAL A 1 32 ? 8.575 27.152 -28.053 1.00 0.00 292 VAL A CA 4
ATOM 5486 C C . VAL A 1 32 ? 7.103 26.729 -28.072 1.00 0.00 292 VAL A C 4
ATOM 5487 O O . VAL A 1 32 ? 6.797 25.558 -27.853 1.00 0.00 292 VAL A O 4
ATOM 5500 N N . ARG A 1 33 ? 6.176 27.650 -28.366 1.00 0.00 293 ARG A N 4
ATOM 5501 C CA . ARG A 1 33 ? 4.731 27.345 -28.367 1.00 0.00 293 ARG A CA 4
ATOM 5502 C C . ARG A 1 33 ? 4.350 26.277 -29.392 1.00 0.00 293 ARG A C 4
ATOM 5503 O O . ARG A 1 33 ? 3.508 25.430 -29.089 1.00 0.00 293 ARG A O 4
ATOM 5524 N N . GLU A 1 34 ? 5.009 26.250 -30.558 1.00 0.00 294 GLU A N 4
ATOM 5525 C CA . GLU A 1 34 ? 4.776 25.199 -31.554 1.00 0.00 294 GLU A CA 4
ATOM 5526 C C . GLU A 1 34 ? 5.226 23.810 -31.067 1.00 0.00 294 GLU A C 4
ATOM 5527 O O . GLU A 1 34 ? 4.482 22.840 -31.224 1.00 0.00 294 GLU A O 4
ATOM 5539 N N . VAL A 1 35 ? 6.388 23.702 -30.405 1.00 0.00 295 VAL A N 4
ATOM 5540 C CA . VAL A 1 35 ? 6.908 22.399 -29.947 1.00 0.00 295 VAL A CA 4
ATOM 5541 C C . VAL A 1 35 ? 6.143 21.893 -28.717 1.00 0.00 295 VAL A C 4
ATOM 5542 O O . VAL A 1 35 ? 5.859 20.698 -28.631 1.00 0.00 295 VAL A O 4
ATOM 5555 N N . PHE A 1 36 ? 5.719 22.791 -27.815 1.00 0.00 296 PHE A N 4
ATOM 5556 C CA . PHE A 1 36 ? 4.880 22.436 -26.656 1.00 0.00 296 PHE A CA 4
ATOM 5557 C C . PHE A 1 36 ? 3.476 21.989 -27.086 1.00 0.00 296 PHE A C 4
ATOM 5558 O O . PHE A 1 36 ? 2.977 20.989 -26.576 1.00 0.00 296 PHE A O 4
ATOM 5575 N N . LYS A 1 37 ? 2.848 22.670 -28.057 1.00 0.00 297 LYS A N 4
ATOM 5576 C CA . LYS A 1 37 ? 1.500 22.336 -28.541 1.00 0.00 297 LYS A CA 4
ATOM 5577 C C . LYS A 1 37 ? 1.455 21.052 -29.385 1.00 0.00 297 LYS A C 4
ATOM 5578 O O . LYS A 1 37 ? 0.471 20.321 -29.322 1.00 0.00 297 LYS A O 4
ATOM 5597 N N . GLN A 1 38 ? 2.514 20.735 -30.136 1.00 0.00 298 GLN A N 4
ATOM 5598 C CA . GLN A 1 38 ? 2.637 19.448 -30.842 1.00 0.00 298 GLN A CA 4
ATOM 5599 C C . GLN A 1 38 ? 2.915 18.273 -29.888 1.00 0.00 298 GLN A C 4
ATOM 5600 O O . GLN A 1 38 ? 2.495 17.149 -30.162 1.00 0.00 298 GLN A O 4
ATOM 5614 N N . PHE A 1 39 ? 3.577 18.511 -28.746 1.00 0.00 299 PHE A N 4
ATOM 5615 C CA . PHE A 1 39 ? 3.922 17.485 -27.764 1.00 0.00 299 PHE A CA 4
ATOM 5616 C C . PHE A 1 39 ? 2.697 16.755 -27.198 1.00 0.00 299 PHE A C 4
ATOM 5617 O O . PHE A 1 39 ? 2.688 15.525 -27.088 1.00 0.00 299 PHE A O 4
ATOM 5634 N N . THR A 1 40 ? 1.631 17.486 -26.864 1.00 0.00 300 THR A N 4
ATOM 5635 C CA . THR A 1 40 ? 0.393 16.911 -26.314 1.00 0.00 300 THR A CA 4
ATOM 5636 C C . THR A 1 40 ? -0.384 16.059 -27.321 1.00 0.00 300 THR A C 4
ATOM 5637 O O . THR A 1 40 ? -1.098 15.141 -26.911 1.00 0.00 300 THR A O 4
ATOM 5648 N N . LEU A 1 41 ? -0.179 16.275 -28.623 1.00 0.00 301 LEU A N 4
ATOM 5649 C CA . LEU A 1 41 ? -0.804 15.508 -29.712 1.00 0.00 301 LEU A CA 4
ATOM 5650 C C . LEU A 1 41 ? 0.016 14.265 -30.122 1.00 0.00 301 LEU A C 4
ATOM 5651 O O . LEU A 1 41 ? -0.524 13.337 -30.729 1.00 0.00 301 LEU A O 4
ATOM 5667 N N . SER A 1 42 ? 1.311 14.234 -29.783 1.00 0.00 302 SER A N 4
ATOM 5668 C CA . SER A 1 42 ? 2.235 13.133 -30.114 1.00 0.00 302 SER A CA 4
ATOM 5669 C C . SER A 1 42 ? 1.919 11.822 -29.370 1.00 0.00 302 SER A C 4
ATOM 5670 O O . SER A 1 42 ? 1.345 11.833 -28.279 1.00 0.00 302 SER A O 4
ATOM 5678 N N . ASN A 1 43 ? 2.285 10.678 -29.955 1.00 0.00 303 ASN A N 4
ATOM 5679 C CA . ASN A 1 43 ? 1.878 9.343 -29.486 1.00 0.00 303 ASN A CA 4
ATOM 5680 C C . ASN A 1 43 ? 2.810 8.725 -28.418 1.00 0.00 303 ASN A C 4
ATOM 5681 O O . ASN A 1 43 ? 2.390 7.827 -27.681 1.00 0.00 303 ASN A O 4
ATOM 5692 N N . ASP A 1 44 ? 4.065 9.175 -28.324 1.00 0.00 304 ASP A N 4
ATOM 5693 C CA . ASP A 1 44 ? 5.072 8.692 -27.366 1.00 0.00 304 ASP A CA 4
ATOM 5694 C C . ASP A 1 44 ? 5.803 9.884 -26.727 1.00 0.00 304 ASP A C 4
ATOM 5695 O O . ASP A 1 44 ? 6.679 10.490 -27.351 1.00 0.00 304 ASP A O 4
ATOM 5704 N N . LYS A 1 45 ? 5.440 10.248 -25.488 1.00 0.00 305 LYS A N 4
ATOM 5705 C CA . LYS A 1 45 ? 5.940 11.464 -24.822 1.00 0.00 305 LYS A CA 4
ATOM 5706 C C . LYS A 1 45 ? 7.440 11.407 -24.538 1.00 0.00 305 LYS A C 4
ATOM 5707 O O . LYS A 1 45 ? 8.151 12.373 -24.811 1.00 0.00 305 LYS A O 4
ATOM 5726 N N . ILE A 1 46 ? 7.940 10.269 -24.056 1.00 0.00 306 ILE A N 4
ATOM 5727 C CA . ILE A 1 46 ? 9.371 10.059 -23.769 1.00 0.00 306 ILE A CA 4
ATOM 5728 C C . ILE A 1 46 ? 10.184 10.093 -25.069 1.00 0.00 306 ILE A C 4
ATOM 5729 O O . ILE A 1 46 ? 11.231 10.743 -25.135 1.00 0.00 306 ILE A O 4
ATOM 5745 N N . GLY A 1 47 ? 9.673 9.463 -26.132 1.00 0.00 307 GLY A N 4
ATOM 5746 C CA . GLY A 1 47 ? 10.287 9.484 -27.465 1.00 0.00 307 GLY A CA 4
ATOM 5747 C C . GLY A 1 47 ? 10.342 10.889 -28.082 1.00 0.00 307 GLY A C 4
ATOM 5748 O O . GLY A 1 47 ? 11.372 11.282 -28.634 1.00 0.00 307 GLY A O 4
ATOM 5752 N N . TYR A 1 48 ? 9.278 11.678 -27.923 1.00 0.00 308 TYR A N 4
ATOM 5753 C CA . TYR A 1 48 ? 9.191 13.043 -28.449 1.00 0.00 308 TYR A CA 4
ATOM 5754 C C . TYR A 1 48 ? 10.057 14.048 -27.671 1.00 0.00 308 TYR A C 4
ATOM 5755 O O . TYR A 1 48 ? 10.691 14.908 -28.280 1.00 0.00 308 TYR A O 4
ATOM 5773 N N . LEU A 1 49 ? 10.174 13.905 -26.339 1.00 0.00 309 LEU A N 4
ATOM 5774 C CA . LEU A 1 49 ? 11.086 14.715 -25.509 1.00 0.00 309 LEU A CA 4
ATOM 5775 C C . LEU A 1 49 ? 12.561 14.431 -25.861 1.00 0.00 309 LEU A C 4
ATOM 5776 O O . LEU A 1 49 ? 13.372 15.353 -25.953 1.00 0.00 309 LEU A O 4
ATOM 5792 N N . SER A 1 50 ? 12.891 13.179 -26.204 1.00 0.00 310 SER A N 4
ATOM 5793 C CA . SER A 1 50 ? 14.233 12.769 -26.646 1.00 0.00 310 SER A CA 4
ATOM 5794 C C . SER A 1 50 ? 14.693 13.431 -27.962 1.00 0.00 310 SER A C 4
ATOM 5795 O O . SER A 1 50 ? 15.884 13.390 -28.279 1.00 0.00 310 SER A O 4
ATOM 5803 N N . HIS A 1 51 ? 13.790 14.074 -28.713 1.00 0.00 311 HIS A N 4
ATOM 5804 C CA . HIS A 1 51 ? 14.133 14.907 -29.872 1.00 0.00 311 HIS A CA 4
ATOM 5805 C C . HIS A 1 51 ? 14.510 16.358 -29.500 1.00 0.00 311 HIS A C 4
ATOM 5806 O O . HIS A 1 51 ? 15.186 17.032 -30.281 1.00 0.00 311 HIS A O 4
ATOM 5820 N N . TYR A 1 52 ? 14.107 16.846 -28.317 1.00 0.00 312 TYR A N 4
ATOM 5821 C CA . TYR A 1 52 ? 14.215 18.251 -27.891 1.00 0.00 312 TYR A CA 4
ATOM 5822 C C . TYR A 1 52 ? 15.318 18.508 -26.853 1.00 0.00 312 TYR A C 4
ATOM 5823 O O . TYR A 1 52 ? 15.789 19.639 -26.736 1.00 0.00 312 TYR A O 4
ATOM 5841 N N . ILE A 1 53 ? 15.800 17.474 -26.150 1.00 0.00 313 ILE A N 4
ATOM 5842 C CA . ILE A 1 53 ? 16.979 17.537 -25.258 1.00 0.00 313 ILE A CA 4
ATOM 5843 C C . ILE A 1 53 ? 18.269 18.032 -25.933 1.00 0.00 313 ILE A C 4
ATOM 5844 O O . ILE A 1 53 ? 19.214 18.431 -25.255 1.00 0.00 313 ILE A O 4
ATOM 5860 N N . ASN A 1 54 ? 18.313 17.994 -27.267 1.00 0.00 314 ASN A N 4
ATOM 5861 C CA . ASN A 1 54 ? 19.442 18.441 -28.082 1.00 0.00 314 ASN A CA 4
ATOM 5862 C C . ASN A 1 54 ? 19.203 19.791 -28.807 1.00 0.00 314 ASN A C 4
ATOM 5863 O O . ASN A 1 54 ? 20.124 20.310 -29.443 1.00 0.00 314 ASN A O 4
ATOM 5874 N N . ASP A 1 55 ? 18.010 20.391 -28.705 1.00 0.00 315 ASP A N 4
ATOM 5875 C CA . ASP A 1 55 ? 17.673 21.697 -29.264 1.00 0.00 315 ASP A CA 4
ATOM 5876 C C . ASP A 1 55 ? 17.836 22.806 -28.198 1.00 0.00 315 ASP A C 4
ATOM 5877 O O . ASP A 1 55 ? 17.055 22.842 -27.240 1.00 0.00 315 ASP A O 4
ATOM 5886 N N . PRO A 1 56 ? 18.833 23.711 -28.319 1.00 0.00 316 PRO A N 4
ATOM 5887 C CA . PRO A 1 56 ? 19.252 24.579 -27.215 1.00 0.00 316 PRO A CA 4
ATOM 5888 C C . PRO A 1 56 ? 18.153 25.541 -26.750 1.00 0.00 316 PRO A C 4
ATOM 5889 O O . PRO A 1 56 ? 18.002 25.735 -25.544 1.00 0.00 316 PRO A O 4
ATOM 5900 N N . THR A 1 57 ? 17.339 26.077 -27.666 1.00 0.00 317 THR A N 4
ATOM 5901 C CA . THR A 1 57 ? 16.203 26.968 -27.347 1.00 0.00 317 THR A CA 4
ATOM 5902 C C . THR A 1 57 ? 15.160 26.276 -26.461 1.00 0.00 317 THR A C 4
ATOM 5903 O O . THR A 1 57 ? 14.665 26.875 -25.505 1.00 0.00 317 THR A O 4
ATOM 5914 N N . ILE A 1 58 ? 14.863 25.000 -26.733 1.00 0.00 318 ILE A N 4
ATOM 5915 C CA . ILE A 1 58 ? 13.896 24.205 -25.954 1.00 0.00 318 ILE A CA 4
ATOM 5916 C C . ILE A 1 58 ? 14.500 23.779 -24.607 1.00 0.00 318 ILE A C 4
ATOM 5917 O O . ILE A 1 58 ? 13.808 23.773 -23.591 1.00 0.00 318 ILE A O 4
ATOM 5933 N N . VAL A 1 59 ? 15.806 23.512 -24.566 1.00 0.00 319 VAL A N 4
ATOM 5934 C CA . VAL A 1 59 ? 16.541 23.237 -23.320 1.00 0.00 319 VAL A CA 4
ATOM 5935 C C . VAL A 1 59 ? 16.516 24.433 -22.356 1.00 0.00 319 VAL A C 4
ATOM 5936 O O . VAL A 1 59 ? 16.416 24.216 -21.150 1.00 0.00 319 VAL A O 4
ATOM 5949 N N . GLN A 1 60 ? 16.528 25.687 -22.837 1.00 0.00 320 GLN A N 4
ATOM 5950 C CA . GLN A 1 60 ? 16.538 26.856 -21.936 1.00 0.00 320 GLN A CA 4
ATOM 5951 C C . GLN A 1 60 ? 15.211 27.002 -21.183 1.00 0.00 320 GLN A C 4
ATOM 5952 O O . GLN A 1 60 ? 15.188 27.245 -19.975 1.00 0.00 320 GLN A O 4
ATOM 5966 N N . VAL A 1 61 ? 14.100 26.828 -21.901 1.00 0.00 321 VAL A N 4
ATOM 5967 C CA . VAL A 1 61 ? 12.746 26.949 -21.356 1.00 0.00 321 VAL A CA 4
ATOM 5968 C C . VAL A 1 61 ? 12.364 25.749 -20.493 1.00 0.00 321 VAL A C 4
ATOM 5969 O O . VAL A 1 61 ? 11.839 25.947 -19.396 1.00 0.00 321 VAL A O 4
ATOM 5982 N N . ILE A 1 62 ? 12.715 24.520 -20.904 1.00 0.00 322 ILE A N 4
ATOM 5983 C CA . ILE A 1 62 ? 12.571 23.319 -20.067 1.00 0.00 322 ILE A CA 4
ATOM 5984 C C . ILE A 1 62 ? 13.348 23.498 -18.763 1.00 0.00 322 ILE A C 4
ATOM 5985 O O . ILE A 1 62 ? 12.791 23.240 -17.696 1.00 0.00 322 ILE A O 4
ATOM 6001 N N . ASP A 1 63 ? 14.598 23.966 -18.819 1.00 0.00 323 ASP A N 4
ATOM 6002 C CA . ASP A 1 63 ? 15.386 24.194 -17.604 1.00 0.00 323 ASP A CA 4
ATOM 6003 C C . ASP A 1 63 ? 14.702 25.219 -16.686 1.00 0.00 323 ASP A C 4
ATOM 6004 O O . ASP A 1 63 ? 14.552 24.965 -15.493 1.00 0.00 323 ASP A O 4
ATOM 6013 N N . HIS A 1 64 ? 14.200 26.332 -17.234 1.00 0.00 324 HIS A N 4
ATOM 6014 C CA . HIS A 1 64 ? 13.512 27.367 -16.458 1.00 0.00 324 HIS A CA 4
ATOM 6015 C C . HIS A 1 64 ? 12.215 26.865 -15.789 1.00 0.00 324 HIS A C 4
ATOM 6016 O O . HIS A 1 64 ? 11.981 27.147 -14.612 1.00 0.00 324 HIS A O 4
ATOM 6030 N N . ILE A 1 65 ? 11.405 26.068 -16.496 1.00 0.00 325 ILE A N 4
ATOM 6031 C CA . ILE A 1 65 ? 10.214 25.379 -15.957 1.00 0.00 325 ILE A CA 4
ATOM 6032 C C . ILE A 1 65 ? 10.612 24.437 -14.815 1.00 0.00 325 ILE A C 4
ATOM 6033 O O . ILE A 1 65 ? 10.081 24.528 -13.704 1.00 0.00 325 ILE A O 4
ATOM 6049 N N . MET A 1 66 ? 11.589 23.562 -15.066 1.00 0.00 326 MET A N 4
ATOM 6050 C CA . MET A 1 66 ? 12.035 22.542 -14.104 1.00 0.00 326 MET A CA 4
ATOM 6051 C C . MET A 1 66 ? 12.694 23.149 -12.849 1.00 0.00 326 MET A C 4
ATOM 6052 O O . MET A 1 66 ? 12.542 22.612 -11.750 1.00 0.00 326 MET A O 4
ATOM 6066 N N . LYS A 1 67 ? 13.346 24.309 -12.976 1.00 0.00 327 LYS A N 4
ATOM 6067 C CA . LYS A 1 67 ? 13.898 25.108 -11.867 1.00 0.00 327 LYS A CA 4
ATOM 6068 C C . LYS A 1 67 ? 12.826 25.895 -11.101 1.00 0.00 327 LYS A C 4
ATOM 6069 O O . LYS A 1 67 ? 12.938 26.066 -9.889 1.00 0.00 327 LYS A O 4
ATOM 6088 N N . THR A 1 68 ? 11.753 26.310 -11.780 1.00 0.00 328 THR A N 4
ATOM 6089 C CA . THR A 1 68 ? 10.599 26.987 -11.159 1.00 0.00 328 THR A CA 4
ATOM 6090 C C . THR A 1 68 ? 9.801 26.039 -10.255 1.00 0.00 328 THR A C 4
ATOM 6091 O O . THR A 1 68 ? 9.406 26.429 -9.154 1.00 0.00 328 THR A O 4
ATOM 6102 N N . ILE A 1 69 ? 9.596 24.784 -10.675 1.00 0.00 329 ILE A N 4
ATOM 6103 C CA . ILE A 1 69 ? 8.911 23.773 -9.852 1.00 0.00 329 ILE A CA 4
ATOM 6104 C C . ILE A 1 69 ? 9.789 23.200 -8.723 1.00 0.00 329 ILE A C 4
ATOM 6105 O O . ILE A 1 69 ? 9.260 22.786 -7.693 1.00 0.00 329 ILE A O 4
ATOM 6121 N N . ASP A 1 70 ? 11.119 23.226 -8.871 1.00 0.00 330 ASP A N 4
ATOM 6122 C CA . ASP A 1 70 ? 12.078 22.796 -7.834 1.00 0.00 330 ASP A CA 4
ATOM 6123 C C . ASP A 1 70 ? 12.081 23.720 -6.600 1.00 0.00 330 ASP A C 4
ATOM 6124 O O . ASP A 1 70 ? 12.458 23.310 -5.501 1.00 0.00 330 ASP A O 4
ATOM 6133 N N . ASP A 1 71 ? 11.616 24.962 -6.767 1.00 0.00 331 ASP A N 4
ATOM 6134 C CA . ASP A 1 71 ? 11.470 25.978 -5.711 1.00 0.00 331 ASP A CA 4
ATOM 6135 C C . ASP A 1 71 ? 10.267 25.733 -4.755 1.00 0.00 331 ASP A C 4
ATOM 6136 O O . ASP A 1 71 ? 10.028 26.529 -3.838 1.00 0.00 331 ASP A O 4
ATOM 6145 N N . THR A 1 72 ? 9.519 24.640 -4.946 1.00 0.00 332 THR A N 4
ATOM 6146 C CA . THR A 1 72 ? 8.401 24.205 -4.079 1.00 0.00 332 THR A CA 4
ATOM 6147 C C . THR A 1 72 ? 8.835 23.918 -2.633 1.00 0.00 332 THR A C 4
ATOM 6148 O O . THR A 1 72 ? 9.888 23.276 -2.411 1.00 0.00 332 THR A O 4
ATOM 6160 N N . ASP B 2 1 ? 19.861 9.246 -13.915 1.00 0.00 817 ASP B N 4
ATOM 6161 C CA . ASP B 2 1 ? 18.891 8.623 -14.856 1.00 0.00 817 ASP B CA 4
ATOM 6162 C C . ASP B 2 1 ? 17.926 9.668 -15.422 1.00 0.00 817 ASP B C 4
ATOM 6163 O O . ASP B 2 1 ? 17.653 10.682 -14.779 1.00 0.00 817 ASP B O 4
ATOM 6174 N N . ILE B 2 2 ? 17.393 9.427 -16.629 1.00 0.00 818 ILE B N 4
ATOM 6175 C CA . ILE B 2 2 ? 16.468 10.347 -17.321 1.00 0.00 818 ILE B CA 4
ATOM 6176 C C . ILE B 2 2 ? 15.018 10.232 -16.816 1.00 0.00 818 ILE B C 4
ATOM 6177 O O . ILE B 2 2 ? 14.368 11.247 -16.579 1.00 0.00 818 ILE B O 4
ATOM 6193 N N . TYR B 2 3 ? 14.498 9.021 -16.600 1.00 0.00 819 TYR B N 4
ATOM 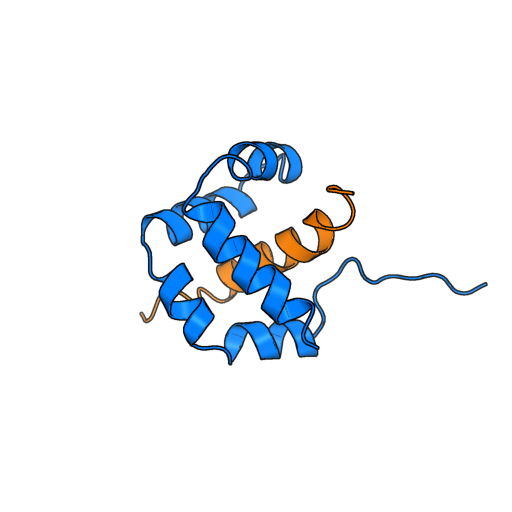6194 C CA . TYR B 2 3 ? 13.055 8.762 -16.448 1.00 0.00 819 TYR B CA 4
ATOM 6195 C C . TYR B 2 3 ? 12.403 9.413 -15.211 1.00 0.00 819 TYR B C 4
ATOM 6196 O O . TYR B 2 3 ? 11.210 9.724 -15.226 1.00 0.00 819 TYR B O 4
ATOM 6214 N N . THR B 2 4 ? 13.187 9.666 -14.162 1.00 0.00 820 THR B N 4
ATOM 6215 C CA . THR B 2 4 ? 12.758 10.397 -12.952 1.00 0.00 820 THR B CA 4
ATOM 6216 C C . THR B 2 4 ? 12.515 11.897 -13.204 1.00 0.00 820 THR B C 4
ATOM 6217 O O . THR B 2 4 ? 11.676 12.517 -12.549 1.00 0.00 820 THR B O 4
ATOM 6228 N N . TYR B 2 5 ? 13.204 12.479 -14.192 1.00 0.00 821 TYR B N 4
ATOM 6229 C CA . TYR B 2 5 ? 13.104 13.895 -14.573 1.00 0.00 821 TYR B CA 4
ATOM 6230 C C . TYR B 2 5 ? 11.923 14.166 -15.526 1.00 0.00 821 TYR B C 4
ATOM 6231 O O . TYR B 2 5 ? 11.276 15.211 -15.447 1.00 0.00 821 TYR B O 4
ATOM 6249 N N . GLU B 2 6 ? 11.595 13.208 -16.401 1.00 0.00 822 GLU B N 4
ATOM 6250 C CA . GLU B 2 6 ? 10.593 13.366 -17.472 1.00 0.00 822 GLU B CA 4
ATOM 6251 C C . GLU B 2 6 ? 9.162 13.607 -16.963 1.00 0.00 822 GLU B C 4
ATOM 6252 O O . GLU B 2 6 ? 8.384 14.314 -17.604 1.00 0.00 822 GLU B O 4
ATOM 6264 N N . LYS B 2 7 ? 8.776 13.020 -15.823 1.00 0.00 823 LYS B N 4
ATOM 6265 C CA . LYS B 2 7 ? 7.360 12.898 -15.430 1.00 0.00 823 LYS B CA 4
ATOM 6266 C C . LYS B 2 7 ? 6.754 14.241 -15.001 1.00 0.00 823 LYS B C 4
ATOM 6267 O O . LYS B 2 7 ? 5.724 14.651 -15.543 1.00 0.00 823 LYS B O 4
ATOM 6286 N N . LYS B 2 8 ? 7.435 14.986 -14.118 1.00 0.00 824 LYS B N 4
ATOM 6287 C CA . LYS B 2 8 ? 7.050 16.367 -13.746 1.00 0.00 824 LYS B CA 4
ATOM 6288 C C . LYS B 2 8 ? 7.203 17.349 -14.918 1.00 0.00 824 LYS B C 4
ATOM 6289 O O . LYS B 2 8 ? 6.393 18.266 -15.044 1.00 0.00 824 LYS B O 4
ATOM 6308 N N . LEU B 2 9 ? 8.178 17.134 -15.805 1.00 0.00 825 LEU B N 4
ATOM 6309 C CA . LEU B 2 9 ? 8.397 17.922 -17.027 1.00 0.00 825 LEU B CA 4
ATOM 6310 C C . LEU B 2 9 ? 7.176 17.824 -17.952 1.00 0.00 825 LEU B C 4
ATOM 6311 O O . LEU B 2 9 ? 6.609 18.835 -18.357 1.00 0.00 825 LEU B O 4
ATOM 6327 N N . ILE B 2 10 ? 6.712 16.606 -18.228 1.00 0.00 826 ILE B N 4
ATOM 6328 C CA . ILE B 2 10 ? 5.570 16.349 -19.111 1.00 0.00 826 ILE B CA 4
ATOM 6329 C C . ILE B 2 10 ? 4.255 16.841 -18.505 1.00 0.00 826 ILE B C 4
ATOM 6330 O O . ILE B 2 10 ? 3.462 17.460 -19.218 1.00 0.00 826 ILE B O 4
ATOM 6346 N N . LYS B 2 11 ? 4.044 16.688 -17.189 1.00 0.00 827 LYS B N 4
ATOM 6347 C CA . LYS B 2 11 ? 2.888 17.290 -16.505 1.00 0.00 827 LYS B CA 4
ATOM 6348 C C . LYS B 2 11 ? 2.940 18.828 -16.532 1.00 0.00 827 LYS B C 4
ATOM 6349 O O . LYS B 2 11 ? 1.889 19.460 -16.637 1.00 0.00 827 LYS B O 4
ATOM 6368 N N . SER B 2 12 ? 4.132 19.435 -16.541 1.00 0.00 828 SER B N 4
ATOM 6369 C CA . SER B 2 12 ? 4.303 20.876 -16.779 1.00 0.00 828 SER B CA 4
ATOM 6370 C C . SER B 2 12 ? 3.929 21.277 -18.216 1.00 0.00 828 SER B C 4
ATOM 6371 O O . SER B 2 12 ? 3.169 22.230 -18.388 1.00 0.00 828 SER B O 4
ATOM 6379 N N . ILE B 2 13 ? 4.366 20.528 -19.243 1.00 0.00 829 ILE B N 4
ATOM 6380 C CA . ILE B 2 13 ? 3.966 20.759 -20.646 1.00 0.00 829 ILE B CA 4
ATOM 6381 C C . ILE B 2 13 ? 2.437 20.753 -20.766 1.00 0.00 829 ILE B C 4
ATOM 6382 O O . ILE B 2 13 ? 1.846 21.728 -21.227 1.00 0.00 829 ILE B O 4
ATOM 6398 N N . GLU B 2 14 ? 1.790 19.677 -20.306 1.00 0.00 830 GLU B N 4
ATOM 6399 C CA . GLU B 2 14 ? 0.333 19.489 -20.356 1.00 0.00 830 GLU B CA 4
ATOM 6400 C C . GLU B 2 14 ? -0.461 20.582 -19.611 1.00 0.00 830 GLU B C 4
ATOM 6401 O O . GLU B 2 14 ? -1.583 20.905 -20.019 1.00 0.00 830 GLU B O 4
ATOM 6413 N N . TYR B 2 15 ? 0.093 21.163 -18.545 1.00 0.00 831 TYR B N 4
ATOM 6414 C CA . TYR B 2 15 ? -0.527 22.276 -17.810 1.00 0.00 831 TYR B CA 4
ATOM 6415 C C . TYR B 2 15 ? -0.367 23.623 -18.536 1.00 0.00 831 TYR B C 4
ATOM 6416 O O . TYR B 2 15 ? -1.338 24.372 -18.667 1.00 0.00 831 TYR B O 4
ATOM 6434 N N . ILE B 2 16 ? 0.834 23.916 -19.043 1.00 0.00 832 ILE B N 4
ATOM 6435 C CA . ILE B 2 16 ? 1.168 25.164 -19.757 1.00 0.00 832 ILE B CA 4
ATOM 6436 C C . ILE B 2 16 ? 0.360 25.299 -21.057 1.00 0.00 832 ILE B C 4
ATOM 6437 O O . ILE B 2 16 ? -0.165 26.381 -21.349 1.00 0.00 832 ILE B O 4
ATOM 6453 N N . THR B 2 17 ? 0.199 24.207 -21.813 1.00 0.00 833 THR B N 4
ATOM 6454 C CA . THR B 2 17 ? -0.617 24.185 -23.043 1.00 0.00 833 THR B CA 4
ATOM 6455 C C . THR B 2 17 ? -2.113 24.363 -22.764 1.00 0.00 833 THR B C 4
ATOM 6456 O O . THR B 2 17 ? -2.750 25.221 -23.379 1.00 0.00 833 THR B O 4
ATOM 6467 N N . LYS B 2 18 ? -2.689 23.610 -21.813 1.00 0.00 834 LYS B N 4
ATOM 6468 C CA . LYS B 2 18 ? -4.135 23.585 -21.514 1.00 0.00 834 LYS B CA 4
ATOM 6469 C C . LYS B 2 18 ? -4.654 24.928 -20.992 1.00 0.00 834 LYS B C 4
ATOM 6470 O O . LYS B 2 18 ? -5.773 25.331 -21.314 1.00 0.00 834 LYS B O 4
ATOM 6489 N N . ASN B 2 19 ? -3.825 25.640 -20.223 1.00 0.00 835 ASN B N 4
ATOM 6490 C CA . ASN B 2 19 ? -4.112 26.977 -19.688 1.00 0.00 835 ASN B CA 4
ATOM 6491 C C . ASN B 2 19 ? -3.611 28.114 -20.606 1.00 0.00 835 ASN B C 4
ATOM 6492 O O . ASN B 2 19 ? -3.747 29.290 -20.262 1.00 0.00 835 ASN B O 4
ATOM 6503 N N . LYS B 2 20 ? -3.055 27.776 -21.783 1.00 0.00 836 LYS B N 4
ATOM 6504 C CA . LYS B 2 20 ? -2.618 28.693 -22.845 1.00 0.00 836 LYS B CA 4
ATOM 6505 C C . LYS B 2 20 ? -1.770 29.869 -22.338 1.00 0.00 836 LYS B C 4
ATOM 6506 O O . LYS B 2 20 ? -2.058 31.029 -22.631 1.00 0.00 836 LYS B O 4
ATOM 6525 N N . PHE B 2 21 ? -0.684 29.566 -21.612 1.00 0.00 837 PHE B N 4
ATOM 6526 C CA . PHE B 2 21 ? 0.300 30.555 -21.130 1.00 0.00 837 PHE B CA 4
ATOM 6527 C C . PHE B 2 21 ? 0.848 31.458 -22.257 1.00 0.00 837 PHE B C 4
ATOM 6528 O O . PHE B 2 21 ? 1.280 32.587 -22.004 1.00 0.00 837 PHE B O 4
ATOM 6545 N N . PHE B 2 22 ? 0.823 30.962 -23.500 1.00 0.00 838 PHE B N 4
ATOM 6546 C CA . PHE B 2 22 ? 1.237 31.624 -24.737 1.00 0.00 838 PHE B CA 4
ATOM 6547 C C . PHE B 2 22 ? 0.502 32.951 -25.018 1.00 0.00 838 PHE B C 4
ATOM 6548 O O . PHE B 2 22 ? 1.046 33.818 -25.707 1.00 0.00 838 PHE B O 4
ATOM 6565 N N . ASP B 2 23 ? -0.705 33.135 -24.472 1.00 0.00 839 ASP B N 4
ATOM 6566 C CA . ASP B 2 23 ? -1.490 34.373 -24.554 1.00 0.00 839 ASP B CA 4
ATOM 6567 C C . ASP B 2 23 ? -2.000 34.782 -23.159 1.00 0.00 839 ASP B C 4
ATOM 6568 O O . ASP B 2 23 ? -2.837 34.106 -22.561 1.00 0.00 839 ASP B O 4
ATOM 6577 N N . ASP B 2 24 ? -1.488 35.893 -22.624 1.00 0.00 840 ASP B N 4
ATOM 6578 C CA . ASP B 2 24 ? -1.730 36.320 -21.235 1.00 0.00 840 ASP B CA 4
ATOM 6579 C C . ASP B 2 24 ? -3.118 36.975 -21.004 1.00 0.00 840 ASP B C 4
ATOM 6580 O O . ASP B 2 24 ? -3.565 37.094 -19.858 1.00 0.00 840 ASP B O 4
ATOM 6589 N N . SER B 2 25 ? -3.807 37.393 -22.075 1.00 0.00 841 SER B N 4
ATOM 6590 C CA . SER B 2 25 ? -5.136 38.049 -22.035 1.00 0.00 841 SER B CA 4
ATOM 6591 C C . SER B 2 25 ? -6.280 37.089 -21.674 1.00 0.00 841 SER B C 4
ATOM 6592 O O . SER B 2 25 ? -6.401 36.017 -22.314 1.00 0.00 841 SER B O 4
ATOM 6601 N N . GLY A 1 1 ? 2.992 3.539 -6.012 1.00 0.00 261 GLY A N 5
ATOM 6602 C CA . GLY A 1 1 ? 4.360 4.063 -6.226 1.00 0.00 261 GLY A CA 5
ATOM 6603 C C . GLY A 1 1 ? 5.189 4.021 -4.944 1.00 0.00 261 GLY A C 5
ATOM 6604 O O . GLY A 1 1 ? 4.616 4.004 -3.843 1.00 0.00 261 GLY A O 5
ATOM 6610 N N . PRO A 1 2 ? 6.532 3.978 -5.048 1.00 0.00 262 PRO A N 5
ATOM 6611 C CA . PRO A 1 2 ? 7.437 3.892 -3.898 1.00 0.00 262 PRO A CA 5
ATOM 6612 C C . PRO A 1 2 ? 7.401 5.160 -3.025 1.00 0.00 262 PRO A C 5
ATOM 6613 O O . PRO A 1 2 ? 7.417 6.279 -3.539 1.00 0.00 262 PRO A O 5
ATOM 6624 N N . HIS A 1 3 ? 7.374 4.965 -1.701 1.00 0.00 263 HIS A N 5
ATOM 6625 C CA . HIS A 1 3 ? 7.223 5.965 -0.627 1.00 0.00 263 HIS A CA 5
ATOM 6626 C C . HIS A 1 3 ? 5.900 6.763 -0.636 1.00 0.00 263 HIS A C 5
ATOM 6627 O O . HIS A 1 3 ? 5.219 6.821 0.396 1.00 0.00 263 HIS A O 5
ATOM 6641 N N . MET A 1 4 ? 5.521 7.373 -1.763 1.00 0.00 264 MET A N 5
ATOM 6642 C CA . MET A 1 4 ? 4.306 8.179 -1.941 1.00 0.00 264 MET A CA 5
ATOM 6643 C C . MET A 1 4 ? 3.849 8.198 -3.414 1.00 0.00 264 MET A C 5
ATOM 6644 O O . MET A 1 4 ? 4.660 8.099 -4.339 1.00 0.00 264 MET A O 5
ATOM 6658 N N . ASP A 1 5 ? 2.545 8.374 -3.645 1.00 0.00 265 ASP A N 5
ATOM 6659 C CA . ASP A 1 5 ? 1.902 8.406 -4.974 1.00 0.00 265 ASP A CA 5
ATOM 6660 C C . ASP A 1 5 ? 1.849 9.814 -5.617 1.00 0.00 265 ASP A C 5
ATOM 6661 O O . ASP A 1 5 ? 0.961 10.124 -6.415 1.00 0.00 265 ASP A O 5
ATOM 6670 N N . TYR A 1 6 ? 2.799 10.688 -5.258 1.00 0.00 266 TYR A N 5
ATOM 6671 C CA . TYR A 1 6 ? 2.886 12.107 -5.654 1.00 0.00 266 TYR A CA 5
ATOM 6672 C C . TYR A 1 6 ? 3.424 12.350 -7.088 1.00 0.00 266 TYR A C 5
ATOM 6673 O O . TYR A 1 6 ? 4.110 13.343 -7.354 1.00 0.00 266 TYR A O 5
ATOM 6691 N N . ASP A 1 7 ? 3.108 11.459 -8.032 1.00 0.00 267 ASP A N 5
ATOM 6692 C CA . ASP A 1 7 ? 3.466 11.551 -9.458 1.00 0.00 267 ASP A CA 5
ATOM 6693 C C . ASP A 1 7 ? 2.482 12.463 -10.235 1.00 0.00 267 ASP A C 5
ATOM 6694 O O . ASP A 1 7 ? 1.928 12.094 -11.275 1.00 0.00 267 ASP A O 5
ATOM 6703 N N . MET A 1 8 ? 2.226 13.653 -9.694 1.00 0.00 268 MET A N 5
ATOM 6704 C CA . MET A 1 8 ? 1.426 14.728 -10.305 1.00 0.00 268 MET A CA 5
ATOM 6705 C C . MET A 1 8 ? 1.992 16.117 -10.007 1.00 0.00 268 MET A C 5
ATOM 6706 O O . MET A 1 8 ? 2.667 16.338 -8.999 1.00 0.00 268 MET A O 5
ATOM 6720 N N . LEU A 1 9 ? 1.662 17.071 -10.879 1.00 0.00 269 LEU A N 5
ATOM 6721 C CA . LEU A 1 9 ? 1.907 18.505 -10.658 1.00 0.00 269 LEU A CA 5
ATOM 6722 C C . LEU A 1 9 ? 0.995 19.037 -9.533 1.00 0.00 269 LEU A C 5
ATOM 6723 O O . LEU A 1 9 ? -0.229 18.928 -9.625 1.00 0.00 269 LEU A O 5
ATOM 6739 N N . THR A 1 10 ? 1.577 19.606 -8.470 1.00 0.00 270 THR A N 5
ATOM 6740 C CA . THR A 1 10 ? 0.833 20.096 -7.286 1.00 0.00 270 THR A CA 5
ATOM 6741 C C . THR A 1 10 ? 0.197 21.467 -7.519 1.00 0.00 270 THR A C 5
ATOM 6742 O O . THR A 1 10 ? 0.578 22.199 -8.430 1.00 0.00 270 THR A O 5
ATOM 6753 N N . GLU A 1 11 ? -0.755 21.860 -6.665 1.00 0.00 271 GLU A N 5
ATOM 6754 C CA . GLU A 1 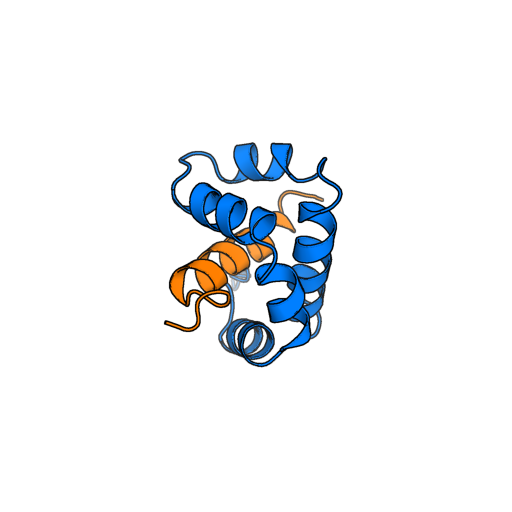11 ? -1.383 23.191 -6.715 1.00 0.00 271 GLU A CA 5
ATOM 6755 C C . GLU A 1 11 ? -0.377 24.334 -6.498 1.00 0.00 271 GLU A C 5
ATOM 6756 O O . GLU A 1 11 ? -0.484 25.389 -7.121 1.00 0.00 271 GLU A O 5
ATOM 6768 N N . GLU A 1 12 ? 0.647 24.106 -5.672 1.00 0.00 272 GLU A N 5
ATOM 6769 C CA . GLU A 1 12 ? 1.744 25.056 -5.453 1.00 0.00 272 GLU A CA 5
ATOM 6770 C C . GLU A 1 12 ? 2.633 25.194 -6.701 1.00 0.00 272 GLU A C 5
ATOM 6771 O O . GLU A 1 12 ? 2.986 26.303 -7.099 1.00 0.00 272 GLU A O 5
ATOM 6783 N N . GLN A 1 13 ? 2.950 24.080 -7.371 1.00 0.00 273 GLN A N 5
ATOM 6784 C CA . GLN A 1 13 ? 3.714 24.078 -8.623 1.00 0.00 273 GLN A CA 5
ATOM 6785 C C . GLN A 1 13 ? 2.917 24.734 -9.772 1.00 0.00 273 GLN A C 5
ATOM 6786 O O . GLN A 1 13 ? 3.472 25.545 -10.515 1.00 0.00 273 GLN A O 5
ATOM 6800 N N . LYS A 1 14 ? 1.605 24.475 -9.867 1.00 0.00 274 LYS A N 5
ATOM 6801 C CA . LYS A 1 14 ? 0.670 25.151 -10.793 1.00 0.00 274 LYS A CA 5
ATOM 6802 C C . LYS A 1 14 ? 0.638 26.670 -10.590 1.00 0.00 274 LYS A C 5
ATOM 6803 O O . LYS A 1 14 ? 0.700 27.411 -11.575 1.00 0.00 274 LYS A O 5
ATOM 6822 N N . LYS A 1 15 ? 0.612 27.138 -9.337 1.00 0.00 275 LYS A N 5
ATOM 6823 C CA . LYS A 1 15 ? 0.701 28.570 -8.979 1.00 0.00 275 LYS A CA 5
ATOM 6824 C C . LYS A 1 15 ? 2.047 29.182 -9.385 1.00 0.00 275 LYS A C 5
ATOM 6825 O O . LYS A 1 15 ? 2.065 30.214 -10.053 1.00 0.00 275 LYS A O 5
ATOM 6844 N N . LYS A 1 16 ? 3.169 28.525 -9.068 1.00 0.00 276 LYS A N 5
ATOM 6845 C CA . LYS A 1 16 ? 4.526 29.010 -9.405 1.00 0.00 276 LYS A CA 5
ATOM 6846 C C . LYS A 1 16 ? 4.756 29.145 -10.911 1.00 0.00 276 LYS A C 5
ATOM 6847 O O . LYS A 1 16 ? 5.377 30.117 -11.340 1.00 0.00 276 LYS A O 5
ATOM 6866 N N . LEU A 1 17 ? 4.210 28.229 -11.719 1.00 0.00 277 LEU A N 5
ATOM 6867 C CA . LEU A 1 17 ? 4.299 28.285 -13.185 1.00 0.00 277 LEU A CA 5
ATOM 6868 C C . LEU A 1 17 ? 3.493 29.457 -13.786 1.00 0.00 277 LEU A C 5
ATOM 6869 O O . LEU A 1 17 ? 4.012 30.155 -14.662 1.00 0.00 277 LEU A O 5
ATOM 6885 N N . LYS A 1 18 ? 2.264 29.718 -13.310 1.00 0.00 278 LYS A N 5
ATOM 6886 C CA . LYS A 1 18 ? 1.442 30.840 -13.820 1.00 0.00 278 LYS A CA 5
ATOM 6887 C C . LYS A 1 18 ? 1.904 32.223 -13.346 1.00 0.00 278 LYS A C 5
ATOM 6888 O O . LYS A 1 18 ? 1.818 33.196 -14.098 1.00 0.00 278 LYS A O 5
ATOM 6907 N N . GLU A 1 19 ? 2.371 32.327 -12.101 1.00 0.00 279 GLU A N 5
ATOM 6908 C CA . GLU A 1 19 ? 2.731 33.608 -11.467 1.00 0.00 279 GLU A CA 5
ATOM 6909 C C . GLU A 1 19 ? 4.110 34.151 -11.872 1.00 0.00 279 GLU A C 5
ATOM 6910 O O . GLU A 1 19 ? 4.331 35.359 -11.782 1.00 0.00 279 GLU A O 5
ATOM 6922 N N . ASP A 1 20 ? 5.037 33.308 -12.340 1.00 0.00 280 ASP A N 5
ATOM 6923 C CA . ASP A 1 20 ? 6.371 33.747 -12.782 1.00 0.00 280 ASP A CA 5
ATOM 6924 C C . ASP A 1 20 ? 6.335 34.256 -14.235 1.00 0.00 280 ASP A C 5
ATOM 6925 O O . ASP A 1 20 ? 6.103 33.492 -15.178 1.00 0.00 280 ASP A O 5
ATOM 6934 N N . HIS A 1 21 ? 6.576 35.556 -14.424 1.00 0.00 281 HIS A N 5
ATOM 6935 C CA . HIS A 1 21 ? 6.553 36.189 -15.750 1.00 0.00 281 HIS A CA 5
ATOM 6936 C C . HIS A 1 21 ? 7.778 35.863 -16.613 1.00 0.00 281 HIS A C 5
ATOM 6937 O O . HIS A 1 21 ? 7.657 35.876 -17.837 1.00 0.00 281 HIS A O 5
ATOM 6951 N N . THR A 1 22 ? 8.925 35.499 -16.030 1.00 0.00 282 THR A N 5
ATOM 6952 C CA . THR A 1 22 ? 10.142 35.145 -16.787 1.00 0.00 282 THR A CA 5
ATOM 6953 C C . THR A 1 22 ? 9.944 33.867 -17.610 1.00 0.00 282 THR A C 5
ATOM 6954 O O . THR A 1 22 ? 10.399 33.787 -18.756 1.00 0.00 282 THR A O 5
ATOM 6965 N N . LEU A 1 23 ? 9.169 32.899 -17.097 1.00 0.00 283 LEU A N 5
ATOM 6966 C CA . LEU A 1 23 ? 8.746 31.708 -17.849 1.00 0.00 283 LEU A CA 5
ATOM 6967 C C . LEU A 1 23 ? 7.890 32.099 -19.065 1.00 0.00 283 LEU A C 5
ATOM 6968 O O . LEU A 1 23 ? 8.091 31.592 -20.168 1.00 0.00 283 LEU A O 5
ATOM 6984 N N . LYS A 1 24 ? 6.957 33.039 -18.893 1.00 0.00 284 LYS A N 5
ATOM 6985 C CA . LYS A 1 24 ? 6.058 33.500 -19.953 1.00 0.00 284 LYS A CA 5
ATOM 6986 C C . LYS A 1 24 ? 6.804 34.231 -21.078 1.00 0.00 284 LYS A C 5
ATOM 6987 O O . LYS A 1 24 ? 6.406 34.084 -22.230 1.00 0.00 284 LYS A O 5
ATOM 7006 N N . ILE A 1 25 ? 7.931 34.906 -20.802 1.00 0.00 285 ILE A N 5
ATOM 7007 C CA . ILE A 1 25 ? 8.832 35.435 -21.857 1.00 0.00 285 ILE A CA 5
ATOM 7008 C C . ILE A 1 25 ? 9.416 34.298 -22.721 1.00 0.00 285 ILE A C 5
ATOM 7009 O O . ILE A 1 25 ? 9.423 34.387 -23.950 1.00 0.00 285 ILE A O 5
ATOM 7025 N N . LEU A 1 26 ? 9.872 33.208 -22.088 1.00 0.00 286 LEU A N 5
ATOM 7026 C CA . LEU A 1 26 ? 10.461 32.050 -22.780 1.00 0.00 286 LEU A CA 5
ATOM 7027 C C . LEU A 1 26 ? 9.427 31.268 -23.603 1.00 0.00 286 LEU A C 5
ATOM 7028 O O . LEU A 1 26 ? 9.721 30.851 -24.726 1.00 0.00 286 LEU A O 5
ATOM 7044 N N . LEU A 1 27 ? 8.204 31.125 -23.083 1.00 0.00 287 LEU A N 5
ATOM 7045 C CA . LEU A 1 27 ? 7.080 30.504 -23.795 1.00 0.00 287 LEU A CA 5
ATOM 7046 C C . LEU A 1 27 ? 6.551 31.357 -24.959 1.00 0.00 287 LEU A C 5
ATOM 7047 O O . LEU A 1 27 ? 6.065 30.806 -25.948 1.00 0.00 287 LEU A O 5
ATOM 7063 N N . LYS A 1 28 ? 6.666 32.688 -24.878 1.00 0.00 288 LYS A N 5
ATOM 7064 C CA . LYS A 1 28 ? 6.298 33.618 -25.958 1.00 0.00 288 LYS A CA 5
ATOM 7065 C C . LYS A 1 28 ? 7.223 33.551 -27.183 1.00 0.00 288 LYS A C 5
ATOM 7066 O O . LYS A 1 28 ? 6.872 34.141 -28.205 1.00 0.00 288 LYS A O 5
ATOM 7085 N N . ASN A 1 29 ? 8.316 32.778 -27.176 1.00 0.00 289 ASN A N 5
ATOM 7086 C CA . ASN A 1 29 ? 8.975 32.360 -28.423 1.00 0.00 289 ASN A CA 5
ATOM 7087 C C . ASN A 1 29 ? 7.978 31.550 -29.283 1.00 0.00 289 ASN A C 5
ATOM 7088 O O . ASN A 1 29 ? 7.406 30.562 -28.822 1.00 0.00 289 ASN A O 5
ATOM 7099 N N . ASN A 1 30 ? 7.800 31.925 -30.554 1.00 0.00 290 ASN A N 5
ATOM 7100 C CA . ASN A 1 30 ? 6.869 31.252 -31.474 1.00 0.00 290 ASN A CA 5
ATOM 7101 C C . ASN A 1 30 ? 7.271 29.792 -31.762 1.00 0.00 290 ASN A C 5
ATOM 7102 O O . ASN A 1 30 ? 6.399 28.959 -32.016 1.00 0.00 290 ASN A O 5
ATOM 7113 N N . TYR A 1 31 ? 8.559 29.456 -31.638 1.00 0.00 291 TYR A N 5
ATOM 7114 C CA . TYR A 1 31 ? 9.054 28.088 -31.741 1.00 0.00 291 TYR A CA 5
ATOM 7115 C C . TYR A 1 31 ? 8.726 27.258 -30.489 1.00 0.00 291 TYR A C 5
ATOM 7116 O O . TYR A 1 31 ? 8.393 26.084 -30.601 1.00 0.00 291 TYR A O 5
ATOM 7134 N N . VAL A 1 32 ? 8.733 27.852 -29.291 1.00 0.00 292 VAL A N 5
ATOM 7135 C CA . VAL A 1 32 ? 8.421 27.129 -28.044 1.00 0.00 292 VAL A CA 5
ATOM 7136 C C . VAL A 1 32 ? 6.924 26.827 -27.933 1.00 0.00 292 VAL A C 5
ATOM 7137 O O . VAL A 1 32 ? 6.551 25.709 -27.570 1.00 0.00 292 VAL A O 5
ATOM 7150 N N . ARG A 1 33 ? 6.053 27.780 -28.285 1.00 0.00 293 ARG A N 5
ATOM 7151 C CA . ARG A 1 33 ? 4.597 27.548 -28.229 1.00 0.00 293 ARG A CA 5
ATOM 7152 C C . ARG A 1 33 ? 4.134 26.457 -29.197 1.00 0.00 293 ARG A C 5
ATOM 7153 O O . ARG A 1 33 ? 3.286 25.646 -28.824 1.00 0.00 293 ARG A O 5
ATOM 7174 N N . GLU A 1 34 ? 4.716 26.376 -30.401 1.00 0.00 294 GLU A N 5
ATOM 7175 C CA . GLU A 1 34 ? 4.345 25.328 -31.372 1.00 0.00 294 GLU A CA 5
ATOM 7176 C C . GLU A 1 34 ? 4.813 23.926 -30.945 1.00 0.00 294 GLU A C 5
ATOM 7177 O O . GLU A 1 34 ? 4.037 22.974 -31.020 1.00 0.00 294 GLU A O 5
ATOM 7189 N N . VAL A 1 35 ? 6.045 23.781 -30.440 1.00 0.00 295 VAL A N 5
ATOM 7190 C CA . VAL A 1 35 ? 6.603 22.465 -30.054 1.00 0.00 295 VAL A CA 5
ATOM 7191 C C . VAL A 1 35 ? 5.964 21.940 -28.770 1.00 0.00 295 VAL A C 5
ATOM 7192 O O . VAL A 1 35 ? 5.686 20.743 -28.683 1.00 0.00 295 VAL A O 5
ATOM 7205 N N . PHE A 1 36 ? 5.621 22.818 -27.822 1.00 0.00 296 PHE A N 5
ATOM 7206 C CA . PHE A 1 36 ? 4.856 22.446 -26.622 1.00 0.00 296 PHE A CA 5
ATOM 7207 C C . PHE A 1 36 ? 3.417 22.019 -26.975 1.00 0.00 296 PHE A C 5
ATOM 7208 O O . PHE A 1 36 ? 2.937 21.008 -26.461 1.00 0.00 296 PHE A O 5
ATOM 7225 N N . LYS A 1 37 ? 2.747 22.722 -27.898 1.00 0.00 297 LYS A N 5
ATOM 7226 C CA . LYS A 1 37 ? 1.379 22.385 -28.334 1.00 0.00 297 LYS A CA 5
ATOM 7227 C C . LYS A 1 37 ? 1.325 21.108 -29.193 1.00 0.00 297 LYS A C 5
ATOM 7228 O O . LYS A 1 37 ? 0.359 20.356 -29.099 1.00 0.00 297 LYS A O 5
ATOM 7247 N N . GLN A 1 38 ? 2.359 20.823 -29.985 1.00 0.00 298 GLN A N 5
ATOM 7248 C CA . GLN A 1 38 ? 2.498 19.551 -30.706 1.00 0.00 298 GLN A CA 5
ATOM 7249 C C . GLN A 1 38 ? 2.833 18.375 -29.767 1.00 0.00 298 GLN A C 5
ATOM 7250 O O . GLN A 1 38 ? 2.359 17.258 -29.997 1.00 0.00 298 GLN A O 5
ATOM 7264 N N . PHE A 1 39 ? 3.601 18.604 -28.695 1.00 0.00 299 PHE A N 5
ATOM 7265 C CA . PHE A 1 39 ? 4.019 17.564 -27.748 1.00 0.00 299 PHE A CA 5
ATOM 7266 C C . PHE A 1 39 ? 2.842 16.785 -27.146 1.00 0.00 299 PHE A C 5
ATOM 7267 O O . PHE A 1 39 ? 2.861 15.555 -27.116 1.00 0.00 299 PHE A O 5
ATOM 7284 N N . THR A 1 40 ? 1.799 17.490 -26.698 1.00 0.00 300 THR A N 5
ATOM 7285 C CA . THR A 1 40 ? 0.623 16.878 -26.050 1.00 0.00 300 THR A CA 5
ATOM 7286 C C . THR A 1 40 ? -0.210 16.009 -26.991 1.00 0.00 300 THR A C 5
ATOM 7287 O O . THR A 1 40 ? -0.885 15.085 -26.534 1.00 0.00 300 THR A O 5
ATOM 7298 N N . LEU A 1 41 ? -0.127 16.259 -28.302 1.00 0.00 301 LEU A N 5
ATOM 7299 C CA . LEU A 1 41 ? -0.859 15.550 -29.357 1.00 0.00 301 LEU A CA 5
ATOM 7300 C C . LEU A 1 41 ? -0.072 14.363 -29.934 1.00 0.00 301 LEU A C 5
ATOM 7301 O O . LEU A 1 41 ? -0.655 13.469 -30.550 1.00 0.00 301 LEU A O 5
ATOM 7317 N N . SER A 1 42 ? 1.247 14.343 -29.726 1.00 0.00 302 SER A N 5
ATOM 7318 C CA . SER A 1 42 ? 2.134 13.228 -30.103 1.00 0.00 302 SER A CA 5
ATOM 7319 C C . SER A 1 42 ? 1.880 11.982 -29.241 1.00 0.00 302 SER A C 5
ATOM 7320 O O . SER A 1 42 ? 1.421 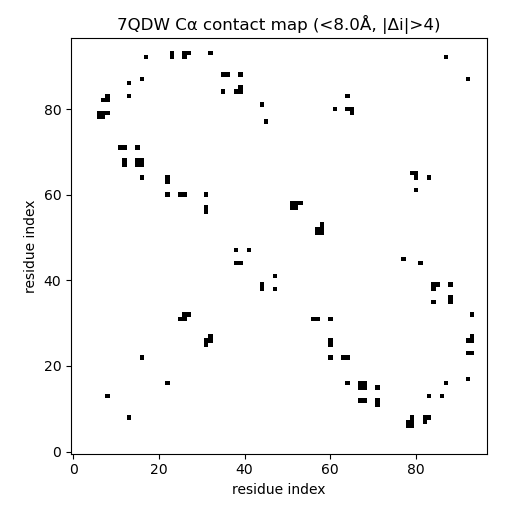12.090 -28.100 1.00 0.00 302 SER A O 5
ATOM 7328 N N . ASN A 1 43 ? 2.147 10.784 -29.770 1.00 0.00 303 ASN A N 5
ATOM 7329 C CA . ASN A 1 43 ? 1.803 9.517 -29.108 1.00 0.00 303 ASN A CA 5
ATOM 7330 C C . ASN A 1 43 ? 2.843 9.086 -28.052 1.00 0.00 303 ASN A C 5
ATOM 7331 O O . ASN A 1 43 ? 2.492 8.869 -26.889 1.00 0.00 303 ASN A O 5
ATOM 7342 N N . ASP A 1 44 ? 4.117 8.992 -28.434 1.00 0.00 304 ASP A N 5
ATOM 7343 C CA . ASP A 1 44 ? 5.219 8.511 -27.594 1.00 0.00 304 ASP A CA 5
ATOM 7344 C C . ASP A 1 44 ? 5.952 9.698 -26.944 1.00 0.00 304 ASP A C 5
ATOM 7345 O O . ASP A 1 44 ? 6.962 10.186 -27.456 1.00 0.00 304 ASP A O 5
ATOM 7354 N N . LYS A 1 45 ? 5.431 10.178 -25.804 1.00 0.00 305 LYS A N 5
ATOM 7355 C CA . LYS A 1 45 ? 5.865 11.431 -25.157 1.00 0.00 305 LYS A CA 5
ATOM 7356 C C . LYS A 1 45 ? 7.362 11.455 -24.832 1.00 0.00 305 LYS A C 5
ATOM 7357 O O . LYS A 1 45 ? 8.042 12.436 -25.137 1.00 0.00 305 LYS A O 5
ATOM 7376 N N . ILE A 1 46 ? 7.886 10.368 -24.261 1.00 0.00 306 ILE A N 5
ATOM 7377 C CA . ILE A 1 46 ? 9.308 10.224 -23.905 1.00 0.00 306 ILE A CA 5
ATOM 7378 C C . ILE A 1 46 ? 10.202 10.273 -25.158 1.00 0.00 306 ILE A C 5
ATOM 7379 O O . ILE A 1 46 ? 11.208 10.984 -25.187 1.00 0.00 306 ILE A O 5
ATOM 7395 N N . GLY A 1 47 ? 9.817 9.560 -26.224 1.00 0.00 307 GLY A N 5
ATOM 7396 C CA . GLY A 1 47 ? 10.527 9.548 -27.509 1.00 0.00 307 GLY A CA 5
ATOM 7397 C C . GLY A 1 47 ? 10.505 10.905 -28.227 1.00 0.00 307 GLY A C 5
ATOM 7398 O O . GLY A 1 47 ? 11.504 11.315 -28.817 1.00 0.00 307 GLY A O 5
ATOM 7402 N N . TYR A 1 48 ? 9.398 11.644 -28.117 1.00 0.00 308 TYR A N 5
ATOM 7403 C CA . TYR A 1 48 ? 9.251 12.990 -28.667 1.00 0.00 308 TYR A CA 5
ATOM 7404 C C . TYR A 1 48 ? 10.104 14.028 -27.909 1.00 0.00 308 TYR A C 5
ATOM 7405 O O . TYR A 1 48 ? 10.786 14.842 -28.533 1.00 0.00 308 TYR A O 5
ATOM 7423 N N . LEU A 1 49 ? 10.159 13.948 -26.572 1.00 0.00 309 LEU A N 5
ATOM 7424 C CA . LEU A 1 49 ? 11.027 14.799 -25.741 1.00 0.00 309 LEU A CA 5
ATOM 7425 C C . LEU A 1 49 ? 12.507 14.544 -26.038 1.00 0.00 309 LEU A C 5
ATOM 7426 O O . LEU A 1 49 ? 13.286 15.492 -26.159 1.00 0.00 309 LEU A O 5
ATOM 7442 N N . SER A 1 50 ? 12.871 13.278 -26.261 1.00 0.00 310 SER A N 5
ATOM 7443 C CA . SER A 1 50 ? 14.235 12.841 -26.607 1.00 0.00 310 SER A CA 5
ATOM 7444 C C . SER A 1 50 ? 14.765 13.418 -27.929 1.00 0.00 310 SER A C 5
ATOM 7445 O O . SER A 1 50 ? 15.966 13.325 -28.196 1.00 0.00 310 SER A O 5
ATOM 7453 N N . HIS A 1 51 ? 13.915 14.046 -28.756 1.00 0.00 311 HIS A N 5
ATOM 7454 C CA . HIS A 1 51 ? 14.339 14.838 -29.919 1.00 0.00 311 HIS A CA 5
ATOM 7455 C C . HIS A 1 51 ? 14.756 16.276 -29.529 1.00 0.00 311 HIS A C 5
ATOM 7456 O O . HIS A 1 51 ? 15.697 16.821 -30.115 1.00 0.00 311 HIS A O 5
ATOM 7470 N N . TYR A 1 52 ? 14.111 16.890 -28.530 1.00 0.00 312 TYR A N 5
ATOM 7471 C CA . TYR A 1 52 ? 14.247 18.312 -28.196 1.00 0.00 312 TYR A CA 5
ATOM 7472 C C . TYR A 1 52 ? 15.320 18.611 -27.136 1.00 0.00 312 TYR A C 5
ATOM 7473 O O . TYR A 1 52 ? 15.773 19.750 -27.028 1.00 0.00 312 TYR A O 5
ATOM 7491 N N . ILE A 1 53 ? 15.809 17.590 -26.420 1.00 0.00 313 ILE A N 5
ATOM 7492 C CA . ILE A 1 53 ? 17.009 17.672 -25.558 1.00 0.00 313 ILE A CA 5
ATOM 7493 C C . ILE A 1 53 ? 18.272 18.125 -26.317 1.00 0.00 313 ILE A C 5
ATOM 7494 O O . ILE A 1 53 ? 19.261 18.534 -25.706 1.00 0.00 313 ILE A O 5
ATOM 7510 N N . ASN A 1 54 ? 18.235 18.023 -27.645 1.00 0.00 314 ASN A N 5
ATOM 7511 C CA . ASN A 1 54 ? 19.302 18.402 -28.569 1.00 0.00 314 ASN A CA 5
ATOM 7512 C C . ASN A 1 54 ? 19.267 19.892 -28.994 1.00 0.00 314 ASN A C 5
ATOM 7513 O O . ASN A 1 54 ? 20.226 20.364 -29.604 1.00 0.00 314 ASN A O 5
ATOM 7524 N N . ASP A 1 55 ? 18.181 20.623 -28.706 1.00 0.00 315 ASP A N 5
ATOM 7525 C CA . ASP A 1 55 ? 17.972 22.014 -29.162 1.00 0.00 315 ASP A CA 5
ATOM 7526 C C . ASP A 1 55 ? 18.279 23.069 -28.072 1.00 0.00 315 ASP A C 5
ATOM 7527 O O . ASP A 1 55 ? 17.731 22.969 -26.969 1.00 0.00 315 ASP A O 5
ATOM 7536 N N . PRO A 1 56 ? 19.096 24.112 -28.344 1.00 0.00 316 PRO A N 5
ATOM 7537 C CA . PRO A 1 56 ? 19.544 25.070 -27.324 1.00 0.00 316 PRO A CA 5
ATOM 7538 C C . PRO A 1 56 ? 18.465 26.039 -26.825 1.00 0.00 316 PRO A C 5
ATOM 7539 O O . PRO A 1 56 ? 18.604 26.584 -25.725 1.00 0.00 316 PRO A O 5
ATOM 7550 N N . THR A 1 57 ? 17.383 26.250 -27.579 1.00 0.00 317 THR A N 5
ATOM 7551 C CA . THR A 1 57 ? 16.210 27.014 -27.113 1.00 0.00 317 THR A CA 5
ATOM 7552 C C . THR A 1 57 ? 15.344 26.148 -26.205 1.00 0.00 317 THR A C 5
ATOM 7553 O O . THR A 1 57 ? 14.988 26.583 -25.105 1.00 0.00 317 THR A O 5
ATOM 7564 N N . ILE A 1 58 ? 15.054 24.901 -26.600 1.00 0.00 318 ILE A N 5
ATOM 7565 C CA . ILE A 1 58 ? 14.164 24.024 -25.822 1.00 0.00 318 ILE A CA 5
ATOM 7566 C C . ILE A 1 58 ? 14.817 23.570 -24.507 1.00 0.00 318 ILE A C 5
ATOM 7567 O O . ILE A 1 58 ? 14.154 23.532 -23.471 1.00 0.00 318 ILE A O 5
ATOM 7583 N N . VAL A 1 59 ? 16.129 23.332 -24.494 1.00 0.00 319 VAL A N 5
ATOM 7584 C CA . VAL A 1 59 ? 16.879 23.002 -23.268 1.00 0.00 319 VAL A CA 5
ATOM 7585 C C . VAL A 1 59 ? 16.827 24.133 -22.227 1.00 0.00 319 VAL A C 5
ATOM 7586 O O . VAL A 1 59 ? 16.753 23.854 -21.031 1.00 0.00 319 VAL A O 5
ATOM 7599 N N . GLN A 1 60 ? 16.805 25.401 -22.654 1.00 0.00 320 GLN A N 5
ATOM 7600 C CA . GLN A 1 60 ? 16.853 26.561 -21.749 1.00 0.00 320 GLN A CA 5
ATOM 7601 C C . GLN A 1 60 ? 15.488 26.859 -21.125 1.00 0.00 320 GLN A C 5
ATOM 7602 O O . GLN A 1 60 ? 15.409 27.135 -19.924 1.00 0.00 320 GLN A O 5
ATOM 7616 N N . VAL A 1 61 ? 14.404 26.758 -21.901 1.00 0.00 321 VAL A N 5
ATOM 7617 C CA . VAL A 1 61 ? 13.034 26.908 -21.383 1.00 0.00 321 VAL A CA 5
ATOM 7618 C C . VAL A 1 61 ? 12.652 25.743 -20.467 1.00 0.00 321 VAL A C 5
ATOM 7619 O O . VAL A 1 61 ? 12.109 25.979 -19.390 1.00 0.00 321 VAL A O 5
ATOM 7632 N N . ILE A 1 62 ? 13.031 24.503 -20.813 1.00 0.00 322 ILE A N 5
ATOM 7633 C CA . ILE A 1 62 ? 12.863 23.324 -19.944 1.00 0.00 322 ILE A CA 5
ATOM 7634 C C . ILE A 1 62 ? 13.624 23.500 -18.632 1.00 0.00 322 ILE A C 5
ATOM 7635 O O . ILE A 1 62 ? 13.066 23.233 -17.571 1.00 0.00 322 ILE A O 5
ATOM 7651 N N . ASP A 1 63 ? 14.872 23.982 -18.682 1.00 0.00 323 ASP A N 5
ATOM 7652 C CA . ASP A 1 63 ? 15.667 24.189 -17.470 1.00 0.00 323 ASP A CA 5
ATOM 7653 C C . ASP A 1 63 ? 14.984 25.188 -16.517 1.00 0.00 323 ASP A C 5
ATOM 7654 O O . ASP A 1 63 ? 14.917 24.955 -15.311 1.00 0.00 323 ASP A O 5
ATOM 7663 N N . HIS A 1 64 ? 14.382 26.249 -17.069 1.00 0.00 324 HIS A N 5
ATOM 7664 C CA . HIS A 1 64 ? 13.631 27.257 -16.319 1.00 0.00 324 HIS A CA 5
ATOM 7665 C C . HIS A 1 64 ? 12.300 26.721 -15.753 1.00 0.00 324 HIS A C 5
ATOM 7666 O O . HIS A 1 64 ? 11.990 26.967 -14.586 1.00 0.00 324 HIS A O 5
ATOM 7680 N N . ILE A 1 65 ? 11.530 25.931 -16.520 1.00 0.00 325 ILE A N 5
ATOM 7681 C CA . ILE A 1 65 ? 10.311 25.238 -16.049 1.00 0.00 325 ILE A CA 5
ATOM 7682 C C . ILE A 1 65 ? 10.632 24.301 -14.885 1.00 0.00 325 ILE A C 5
ATOM 7683 O O . ILE A 1 65 ? 10.006 24.369 -13.825 1.00 0.00 325 ILE A O 5
ATOM 7699 N N . MET A 1 66 ? 11.639 23.446 -15.074 1.00 0.00 326 MET A N 5
ATOM 7700 C CA . MET A 1 66 ? 12.052 22.461 -14.070 1.00 0.00 326 MET A CA 5
ATOM 7701 C C . MET A 1 66 ? 12.565 23.144 -12.791 1.00 0.00 326 MET A C 5
ATOM 7702 O O . MET A 1 66 ? 12.246 22.699 -11.692 1.00 0.00 326 MET A O 5
ATOM 7716 N N . LYS A 1 67 ? 13.265 24.280 -12.900 1.00 0.00 327 LYS A N 5
ATOM 7717 C CA . LYS A 1 67 ? 13.672 25.097 -11.743 1.00 0.00 327 LYS A CA 5
ATOM 7718 C C . LYS A 1 67 ? 12.512 25.819 -11.055 1.00 0.00 327 LYS A C 5
ATOM 7719 O O . LYS A 1 67 ? 12.514 25.944 -9.831 1.00 0.00 327 LYS A O 5
ATOM 7738 N N . THR A 1 68 ? 11.495 26.230 -11.807 1.00 0.00 328 THR A N 5
ATOM 7739 C CA . THR A 1 68 ? 10.274 26.850 -11.259 1.00 0.00 328 THR A CA 5
ATOM 7740 C C . THR A 1 68 ? 9.522 25.893 -10.320 1.00 0.00 328 THR A C 5
ATOM 7741 O O . THR A 1 68 ? 9.069 26.315 -9.254 1.00 0.00 328 THR A O 5
ATOM 7752 N N . ILE A 1 69 ? 9.434 24.603 -10.668 1.00 0.00 329 ILE A N 5
ATOM 7753 C CA . ILE A 1 69 ? 8.809 23.574 -9.812 1.00 0.00 329 ILE A CA 5
ATOM 7754 C C . ILE A 1 69 ? 9.758 23.017 -8.733 1.00 0.00 329 ILE A C 5
ATOM 7755 O O . ILE A 1 69 ? 9.295 22.551 -7.690 1.00 0.00 329 ILE A O 5
ATOM 7771 N N . ASP A 1 70 ? 11.077 23.098 -8.946 1.00 0.00 330 ASP A N 5
ATOM 7772 C CA . ASP A 1 70 ? 12.115 22.748 -7.954 1.00 0.00 330 ASP A CA 5
ATOM 7773 C C . ASP A 1 70 ? 12.112 23.734 -6.770 1.00 0.00 330 ASP A C 5
ATOM 7774 O O . ASP A 1 70 ? 12.268 23.331 -5.618 1.00 0.00 330 ASP A O 5
ATOM 7783 N N . ASP A 1 71 ? 11.864 25.022 -7.046 1.00 0.00 331 ASP A N 5
ATOM 7784 C CA . ASP A 1 71 ? 11.749 26.115 -6.061 1.00 0.00 331 ASP A CA 5
ATOM 7785 C C . ASP A 1 71 ? 13.007 26.323 -5.171 1.00 0.00 331 ASP A C 5
ATOM 7786 O O . ASP A 1 71 ? 12.968 27.047 -4.173 1.00 0.00 331 ASP A O 5
ATOM 7795 N N . THR A 1 72 ? 14.132 25.688 -5.533 1.00 0.00 332 THR A N 5
ATOM 7796 C CA . THR A 1 72 ? 15.439 25.794 -4.848 1.00 0.00 332 THR A CA 5
ATOM 7797 C C . THR A 1 72 ? 16.018 27.219 -4.840 1.00 0.00 332 THR A C 5
ATOM 7798 O O . THR A 1 72 ? 16.559 27.639 -3.793 1.00 0.00 332 THR A O 5
ATOM 7810 N N . ASP B 2 1 ? 20.831 8.402 -15.752 1.00 0.00 817 ASP B N 5
ATOM 7811 C CA . ASP B 2 1 ? 19.363 8.146 -15.714 1.00 0.00 817 ASP B CA 5
ATOM 7812 C C . ASP B 2 1 ? 18.593 9.279 -16.402 1.00 0.00 817 ASP B C 5
ATOM 7813 O O . ASP B 2 1 ? 19.099 10.401 -16.526 1.00 0.00 817 ASP B O 5
ATOM 7824 N N . ILE B 2 2 ? 17.369 8.992 -16.872 1.00 0.00 818 ILE B N 5
ATOM 7825 C CA . ILE B 2 2 ? 16.497 9.962 -17.579 1.00 0.00 818 ILE B CA 5
ATOM 7826 C C . ILE B 2 2 ? 15.005 9.806 -17.231 1.00 0.00 818 ILE B C 5
ATOM 7827 O O . ILE B 2 2 ? 14.325 10.800 -16.977 1.00 0.00 818 ILE B O 5
ATOM 7843 N N . TYR B 2 3 ? 14.485 8.576 -17.162 1.00 0.00 819 TYR B N 5
ATOM 7844 C CA . TYR B 2 3 ? 13.040 8.287 -17.168 1.00 0.00 819 TYR B CA 5
ATOM 7845 C C . TYR B 2 3 ? 12.250 8.832 -15.966 1.00 0.00 819 TYR B C 5
ATOM 7846 O O . TYR B 2 3 ? 11.039 9.024 -16.074 1.00 0.00 819 TYR B O 5
ATOM 7864 N N . THR B 2 4 ? 12.905 9.094 -14.832 1.00 0.00 820 THR B N 5
ATOM 7865 C CA . THR B 2 4 ? 12.300 9.756 -13.655 1.00 0.00 820 THR B CA 5
ATOM 7866 C C . THR B 2 4 ? 12.180 11.278 -13.810 1.00 0.00 820 THR B C 5
ATOM 7867 O O . THR B 2 4 ? 11.250 11.882 -13.270 1.00 0.00 820 THR B O 5
ATOM 7878 N N . TYR B 2 5 ? 13.088 11.910 -14.559 1.00 0.00 821 TYR B N 5
ATOM 7879 C CA . TYR B 2 5 ? 13.147 13.365 -14.740 1.00 0.00 821 TYR B CA 5
ATOM 7880 C C . TYR B 2 5 ? 12.097 13.871 -15.740 1.00 0.00 821 TYR B C 5
ATOM 7881 O O . TYR B 2 5 ? 11.483 14.917 -15.525 1.00 0.00 821 TYR B O 5
ATOM 7899 N N . GLU B 2 6 ? 11.825 13.092 -16.793 1.00 0.00 822 GLU B N 5
ATOM 7900 C CA . GLU B 2 6 ? 10.868 13.453 -17.855 1.00 0.00 822 GLU B CA 5
ATOM 7901 C C . GLU B 2 6 ? 9.423 13.555 -17.344 1.00 0.00 822 GLU B C 5
ATOM 7902 O O . GLU B 2 6 ? 8.630 14.319 -17.894 1.00 0.00 822 GLU B O 5
ATOM 7914 N N . LYS B 2 7 ? 9.054 12.821 -16.279 1.00 0.00 823 LYS B N 5
ATOM 7915 C CA . LYS B 2 7 ? 7.664 12.761 -15.792 1.00 0.00 823 LYS B CA 5
ATOM 7916 C C . LYS B 2 7 ? 7.151 14.120 -15.308 1.00 0.00 823 LYS B C 5
ATOM 7917 O O . LYS B 2 7 ? 6.150 14.613 -15.825 1.00 0.00 823 LYS B O 5
ATOM 7936 N N . LYS B 2 8 ? 7.860 14.764 -14.371 1.00 0.00 824 LYS B N 5
ATOM 7937 C CA . LYS B 2 8 ? 7.489 16.083 -13.808 1.00 0.00 824 LYS B CA 5
ATOM 7938 C C . LYS B 2 8 ? 7.512 17.196 -14.870 1.00 0.00 824 LYS B C 5
ATOM 7939 O O . LYS B 2 8 ? 6.676 18.102 -14.856 1.00 0.00 824 LYS B O 5
ATOM 7958 N N . LEU B 2 9 ? 8.417 17.072 -15.840 1.00 0.00 825 LEU B N 5
ATOM 7959 C CA . LEU B 2 9 ? 8.533 17.923 -17.028 1.00 0.00 825 LEU B CA 5
ATOM 7960 C C . LEU B 2 9 ? 7.264 17.821 -17.899 1.00 0.00 825 LEU B C 5
ATOM 7961 O O . LEU B 2 9 ? 6.654 18.833 -18.246 1.00 0.00 825 LEU B O 5
ATOM 7977 N N . ILE B 2 10 ? 6.797 16.599 -18.179 1.00 0.00 826 ILE B N 5
ATOM 7978 C CA . ILE B 2 10 ? 5.598 16.332 -18.995 1.00 0.00 826 ILE B CA 5
ATOM 7979 C C . ILE B 2 10 ? 4.309 16.785 -18.287 1.00 0.00 826 ILE B C 5
ATOM 7980 O O . ILE B 2 10 ? 3.471 17.415 -18.934 1.00 0.00 826 ILE B O 5
ATOM 7996 N N . LYS B 2 11 ? 4.173 16.580 -16.965 1.00 0.00 827 LYS B N 5
ATOM 7997 C CA . LYS B 2 11 ? 3.032 17.140 -16.203 1.00 0.00 827 LYS B CA 5
ATOM 7998 C C . LYS B 2 11 ? 3.002 18.677 -16.274 1.00 0.00 827 LYS B C 5
ATOM 7999 O O . LYS B 2 11 ? 1.919 19.258 -16.329 1.00 0.00 827 LYS B O 5
ATOM 8018 N N . SER B 2 12 ? 4.168 19.327 -16.346 1.00 0.00 828 SER B N 5
ATOM 8019 C CA . SER B 2 12 ? 4.268 20.781 -16.557 1.00 0.00 828 SER B CA 5
ATOM 8020 C C . SER B 2 12 ? 3.871 21.188 -17.984 1.00 0.00 828 SER B C 5
ATOM 8021 O O . SER B 2 12 ? 3.070 22.114 -18.126 1.00 0.00 828 SER B O 5
ATOM 8029 N N . ILE B 2 13 ? 4.326 20.486 -19.032 1.00 0.00 829 ILE B N 5
ATOM 8030 C CA . ILE B 2 13 ? 3.906 20.748 -20.435 1.00 0.00 829 ILE B CA 5
ATOM 8031 C C . ILE B 2 13 ? 2.378 20.698 -20.553 1.00 0.00 829 ILE B C 5
ATOM 8032 O O . ILE B 2 13 ? 1.747 21.634 -21.046 1.00 0.00 829 ILE B O 5
ATOM 8048 N N . GLU B 2 14 ? 1.768 19.618 -20.066 1.00 0.00 830 GLU B N 5
ATOM 8049 C CA . GLU B 2 14 ? 0.317 19.392 -20.105 1.00 0.00 830 GLU B CA 5
ATOM 8050 C C . GLU B 2 14 ? -0.498 20.476 -19.371 1.00 0.00 830 GLU B C 5
ATOM 8051 O O . GLU B 2 14 ? -1.634 20.758 -19.763 1.00 0.00 830 GLU B O 5
ATOM 8063 N N . TYR B 2 15 ? 0.063 21.112 -18.336 1.00 0.00 831 TYR B N 5
ATOM 8064 C CA . TYR B 2 15 ? -0.579 22.220 -17.626 1.00 0.00 831 TYR B CA 5
ATOM 8065 C C . TYR B 2 15 ? -0.373 23.581 -18.321 1.00 0.00 831 TYR B C 5
ATOM 8066 O O . TYR B 2 15 ? -1.329 24.346 -18.466 1.00 0.00 831 TYR B O 5
ATOM 8084 N N . ILE B 2 16 ? 0.843 23.872 -18.796 1.00 0.00 832 ILE B N 5
ATOM 8085 C CA . ILE B 2 16 ? 1.191 25.116 -19.513 1.00 0.00 832 ILE B CA 5
ATOM 8086 C C . ILE B 2 16 ? 0.366 25.261 -20.802 1.00 0.00 832 ILE B C 5
ATOM 8087 O O . ILE B 2 16 ? -0.150 26.340 -21.107 1.00 0.00 832 ILE B O 5
ATOM 8103 N N . THR B 2 17 ? 0.208 24.168 -21.551 1.00 0.00 833 THR B N 5
ATOM 8104 C CA . THR B 2 17 ? -0.567 24.131 -22.806 1.00 0.00 833 THR B CA 5
ATOM 8105 C C . THR B 2 17 ? -2.071 24.299 -22.576 1.00 0.00 833 THR B C 5
ATOM 8106 O O . THR B 2 17 ? -2.707 25.093 -23.276 1.00 0.00 833 THR B O 5
ATOM 8117 N N . LYS B 2 18 ? -2.638 23.623 -21.563 1.00 0.00 834 LYS B N 5
ATOM 8118 C CA . LYS B 2 18 ? -4.075 23.676 -21.212 1.00 0.00 834 LYS B CA 5
ATOM 8119 C C . LYS B 2 18 ? -4.535 25.083 -20.823 1.00 0.00 834 LYS B C 5
ATOM 8120 O O . LYS B 2 18 ? -5.630 25.502 -21.189 1.00 0.00 834 LYS B O 5
ATOM 8139 N N . ASN B 2 19 ? -3.686 25.815 -20.102 1.00 0.00 835 ASN B N 5
ATOM 8140 C CA . ASN B 2 19 ? -3.948 27.181 -19.620 1.00 0.00 835 ASN B CA 5
ATOM 8141 C C . ASN B 2 19 ? -3.398 28.283 -20.550 1.00 0.00 835 ASN B C 5
ATOM 8142 O O . ASN B 2 19 ? -3.514 29.470 -20.223 1.00 0.00 835 ASN B O 5
ATOM 8153 N N . LYS B 2 20 ? -2.829 27.916 -21.708 1.00 0.00 836 LYS B N 5
ATOM 8154 C CA . LYS B 2 20 ? -2.341 28.798 -22.779 1.00 0.00 836 LYS B CA 5
ATOM 8155 C C . LYS B 2 20 ? -1.447 29.945 -22.286 1.00 0.00 836 LYS B C 5
ATOM 8156 O O . LYS B 2 20 ? -1.715 31.118 -22.547 1.00 0.00 836 LYS B O 5
ATOM 8175 N N . PHE B 2 21 ? -0.349 29.638 -21.600 1.00 0.00 837 PHE B N 5
ATOM 8176 C CA . PHE B 2 21 ? 0.566 30.679 -21.086 1.00 0.00 837 PHE B CA 5
ATOM 8177 C C . PHE B 2 21 ? 1.260 31.515 -22.185 1.00 0.00 837 PHE B C 5
ATOM 8178 O O . PHE B 2 21 ? 1.789 32.598 -21.918 1.00 0.00 837 PHE B O 5
ATOM 8195 N N . PHE B 2 22 ? 1.222 31.026 -23.426 1.00 0.00 838 PHE B N 5
ATOM 8196 C CA . PHE B 2 22 ? 1.751 31.663 -24.639 1.00 0.00 838 PHE B CA 5
ATOM 8197 C C . PHE B 2 22 ? 0.691 32.327 -25.544 1.00 0.00 838 PHE B C 5
ATOM 8198 O O . PHE B 2 22 ? 1.057 33.047 -26.478 1.00 0.00 838 PHE B O 5
ATOM 8215 N N . ASP B 2 23 ? -0.610 32.120 -25.312 1.00 0.00 839 ASP B N 5
ATOM 8216 C CA . ASP B 2 23 ? -1.704 32.582 -26.188 1.00 0.00 839 ASP B CA 5
ATOM 8217 C C . ASP B 2 23 ? -2.872 33.182 -25.376 1.00 0.00 839 ASP B C 5
ATOM 8218 O O . ASP B 2 23 ? -3.562 32.488 -24.628 1.00 0.00 839 ASP B O 5
ATOM 8227 N N . ASP B 2 24 ? -3.112 34.483 -25.543 1.00 0.00 840 ASP B N 5
ATOM 8228 C CA . ASP B 2 24 ? -4.085 35.268 -24.770 1.00 0.00 840 ASP B CA 5
ATOM 8229 C C . ASP B 2 24 ? -5.567 35.067 -25.173 1.00 0.00 840 ASP B C 5
ATOM 8230 O O . ASP B 2 24 ? -6.459 35.601 -24.498 1.00 0.00 840 ASP B O 5
ATOM 8239 N N . SER B 2 25 ? -5.844 34.308 -26.246 1.00 0.00 841 SER B N 5
ATOM 8240 C CA . SER B 2 25 ? -7.197 34.010 -26.766 1.00 0.00 841 SER B CA 5
ATOM 8241 C C . SER B 2 25 ? -7.834 32.767 -26.124 1.00 0.00 841 SER B C 5
ATOM 8242 O O . SER B 2 25 ? -8.720 32.930 -25.254 1.00 0.00 841 SER B O 5
ATOM 8251 N N . GLY A 1 1 ? -0.069 2.845 2.664 1.00 0.00 261 GLY A N 6
ATOM 8252 C CA . GLY A 1 1 ? 1.264 2.408 3.137 1.00 0.00 261 GLY A CA 6
ATOM 8253 C C . GLY A 1 1 ? 2.190 3.588 3.426 1.00 0.00 261 GLY A C 6
ATOM 8254 O O . GLY A 1 1 ? 1.814 4.741 3.185 1.00 0.00 261 GLY A O 6
ATOM 8260 N N . PRO A 1 2 ? 3.411 3.328 3.942 1.00 0.00 262 PRO A N 6
ATOM 8261 C CA . PRO A 1 2 ? 4.368 4.371 4.349 1.00 0.00 262 PRO A CA 6
ATOM 8262 C C . PRO A 1 2 ? 5.113 5.032 3.176 1.00 0.00 262 PRO A C 6
ATOM 8263 O O . PRO A 1 2 ? 5.652 6.134 3.327 1.00 0.00 262 PRO A O 6
ATOM 8274 N N . HIS A 1 3 ? 5.159 4.377 2.012 1.00 0.00 263 HIS A N 6
ATOM 8275 C CA . HIS A 1 3 ? 5.873 4.846 0.819 1.00 0.00 263 HIS A CA 6
ATOM 8276 C C . HIS A 1 3 ? 5.125 5.984 0.096 1.00 0.00 263 HIS A C 6
ATOM 8277 O O . HIS A 1 3 ? 3.904 6.136 0.225 1.00 0.00 263 HIS A O 6
ATOM 8291 N N . MET A 1 4 ? 5.859 6.779 -0.690 1.00 0.00 264 MET A N 6
ATOM 8292 C CA . MET A 1 4 ? 5.346 7.941 -1.440 1.00 0.00 264 MET A CA 6
ATOM 8293 C C . MET A 1 4 ? 5.819 7.953 -2.898 1.00 0.00 264 MET A C 6
ATOM 8294 O O . MET A 1 4 ? 6.907 7.468 -3.215 1.00 0.00 264 MET A O 6
ATOM 8308 N N . ASP A 1 5 ? 5.017 8.552 -3.784 1.00 0.00 265 ASP A N 6
ATOM 8309 C CA . ASP A 1 5 ? 5.353 8.808 -5.192 1.00 0.00 265 ASP A CA 6
ATOM 8310 C C . ASP A 1 5 ? 4.709 10.131 -5.653 1.00 0.00 265 ASP A C 6
ATOM 8311 O O . ASP A 1 5 ? 3.489 10.298 -5.573 1.00 0.00 265 ASP A O 6
ATOM 8320 N N . TYR A 1 6 ? 5.535 11.086 -6.078 1.00 0.00 266 TYR A N 6
ATOM 8321 C CA . TYR A 1 6 ? 5.166 12.486 -6.343 1.00 0.00 266 TYR A CA 6
ATOM 8322 C C . TYR A 1 6 ? 5.752 13.043 -7.661 1.00 0.00 266 TYR A C 6
ATOM 8323 O O . TYR A 1 6 ? 6.088 14.224 -7.764 1.00 0.00 266 TYR A O 6
ATOM 8341 N N . ASP A 1 7 ? 5.885 12.201 -8.691 1.00 0.00 267 ASP A N 6
ATOM 8342 C CA . ASP A 1 7 ? 6.509 12.545 -9.989 1.00 0.00 267 ASP A CA 6
ATOM 8343 C C . ASP A 1 7 ? 5.617 13.375 -10.955 1.00 0.00 267 ASP A C 6
ATOM 8344 O O . ASP A 1 7 ? 5.909 13.475 -12.149 1.00 0.00 267 ASP A O 6
ATOM 8353 N N . MET A 1 8 ? 4.529 13.975 -10.459 1.00 0.00 268 MET A N 6
ATOM 8354 C CA . MET A 1 8 ? 3.594 14.837 -11.193 1.00 0.00 268 MET A CA 6
ATOM 8355 C C . MET A 1 8 ? 3.686 16.308 -10.749 1.00 0.00 268 MET A C 6
ATOM 8356 O O . MET A 1 8 ? 4.402 16.662 -9.805 1.00 0.00 268 MET A O 6
ATOM 8370 N N . LEU A 1 9 ? 2.946 17.183 -11.432 1.00 0.00 269 LEU A N 6
ATOM 8371 C CA . LEU A 1 9 ? 2.840 18.608 -11.104 1.00 0.00 269 LEU A CA 6
ATOM 8372 C C . LEU A 1 9 ? 1.792 18.836 -9.994 1.00 0.00 269 LEU A C 6
ATOM 8373 O O . LEU A 1 9 ? 0.607 18.546 -10.187 1.00 0.00 269 LEU A O 6
ATOM 8389 N N . THR A 1 10 ? 2.209 19.357 -8.839 1.00 0.00 270 THR A N 6
ATOM 8390 C CA . THR A 1 10 ? 1.332 19.653 -7.679 1.00 0.00 270 THR A CA 6
ATOM 8391 C C . THR A 1 10 ? 0.619 21.005 -7.813 1.00 0.00 270 THR A C 6
ATOM 8392 O O . THR A 1 10 ? 0.987 21.834 -8.644 1.00 0.00 270 THR A O 6
ATOM 8403 N N . GLU A 1 11 ? -0.378 21.271 -6.962 1.00 0.00 271 GLU A N 6
ATOM 8404 C CA . GLU A 1 11 ? -1.064 22.575 -6.900 1.00 0.00 271 GLU A CA 6
ATOM 8405 C C . GLU A 1 11 ? -0.116 23.745 -6.581 1.00 0.00 271 GLU A C 6
ATOM 8406 O O . GLU A 1 11 ? -0.274 24.838 -7.124 1.00 0.00 271 GLU A O 6
ATOM 8418 N N . GLU A 1 12 ? 0.912 23.518 -5.758 1.00 0.00 272 GLU A N 6
ATOM 8419 C CA . GLU A 1 12 ? 1.929 24.523 -5.429 1.00 0.00 272 GLU A CA 6
ATOM 8420 C C . GLU A 1 12 ? 2.874 24.787 -6.619 1.00 0.00 272 GLU A C 6
ATOM 8421 O O . GLU A 1 12 ? 3.224 25.935 -6.907 1.00 0.00 272 GLU A O 6
ATOM 8433 N N . GLN A 1 13 ? 3.223 23.743 -7.382 1.00 0.00 273 GLN A N 6
ATOM 8434 C CA . GLN A 1 13 ? 4.015 23.868 -8.607 1.00 0.00 273 GLN A CA 6
ATOM 8435 C C . GLN A 1 13 ? 3.213 24.534 -9.744 1.00 0.00 273 GLN A C 6
ATOM 8436 O O . GLN A 1 13 ? 3.756 25.392 -10.441 1.00 0.00 273 GLN A O 6
ATOM 8450 N N . LYS A 1 14 ? 1.912 24.223 -9.893 1.00 0.00 274 LYS A N 6
ATOM 8451 C CA . LYS A 1 14 ? 0.965 24.906 -10.802 1.00 0.00 274 LYS A CA 6
ATOM 8452 C C . LYS A 1 14 ? 0.873 26.410 -10.523 1.00 0.00 274 LYS A C 6
ATOM 8453 O O . LYS A 1 14 ? 0.970 27.205 -11.461 1.00 0.00 274 LYS A O 6
ATOM 8472 N N . LYS A 1 15 ? 0.755 26.802 -9.248 1.00 0.00 275 LYS A N 6
ATOM 8473 C CA . LYS A 1 15 ? 0.752 28.214 -8.815 1.00 0.00 275 LYS A CA 6
ATOM 8474 C C . LYS A 1 15 ? 2.035 28.937 -9.233 1.00 0.00 275 LYS A C 6
ATOM 8475 O O . LYS A 1 15 ? 1.957 30.029 -9.796 1.00 0.00 275 LYS A O 6
ATOM 8494 N N . LYS A 1 16 ? 3.207 28.315 -9.054 1.00 0.00 276 LYS A N 6
ATOM 8495 C CA . LYS A 1 16 ? 4.499 28.877 -9.477 1.00 0.00 276 LYS A CA 6
ATOM 8496 C C . LYS A 1 16 ? 4.604 29.025 -10.999 1.00 0.00 276 LYS A C 6
ATOM 8497 O O . LYS A 1 16 ? 5.067 30.062 -11.470 1.00 0.00 276 LYS A O 6
ATOM 8516 N N . LEU A 1 17 ? 4.093 28.063 -11.770 1.00 0.00 277 LEU A N 6
ATOM 8517 C CA . LEU A 1 17 ? 4.042 28.122 -13.236 1.00 0.00 277 LEU A CA 6
ATOM 8518 C C . LEU A 1 17 ? 3.189 29.296 -13.753 1.00 0.00 277 LEU A C 6
ATOM 8519 O O . LEU A 1 17 ? 3.637 30.034 -14.635 1.00 0.00 277 LEU A O 6
ATOM 8535 N N . LYS A 1 18 ? 1.980 29.489 -13.209 1.00 0.00 278 LYS A N 6
ATOM 8536 C CA . LYS A 1 18 ? 1.042 30.526 -13.692 1.00 0.00 278 LYS A CA 6
ATOM 8537 C C . LYS A 1 18 ? 1.356 31.949 -13.208 1.00 0.00 278 LYS A C 6
ATOM 8538 O O . LYS A 1 18 ? 1.128 32.909 -13.948 1.00 0.00 278 LYS A O 6
ATOM 8557 N N . GLU A 1 19 ? 1.875 32.094 -11.990 1.00 0.00 279 GLU A N 6
ATOM 8558 C CA . GLU A 1 19 ? 2.207 33.405 -11.398 1.00 0.00 279 GLU A CA 6
ATOM 8559 C C . GLU A 1 19 ? 3.572 33.961 -11.853 1.00 0.00 279 GLU A C 6
ATOM 8560 O O . GLU A 1 19 ? 3.753 35.181 -11.909 1.00 0.00 279 GLU A O 6
ATOM 8572 N N . ASP A 1 20 ? 4.545 33.105 -12.195 1.00 0.00 280 ASP A N 6
ATOM 8573 C CA . ASP A 1 20 ? 5.885 33.553 -12.603 1.00 0.00 280 ASP A CA 6
ATOM 8574 C C . ASP A 1 20 ? 5.880 34.185 -14.011 1.00 0.00 280 ASP A C 6
ATOM 8575 O O . ASP A 1 20 ? 5.458 33.562 -14.991 1.00 0.00 280 ASP A O 6
ATOM 8584 N N . HIS A 1 21 ? 6.352 35.432 -14.108 1.00 0.00 281 HIS A N 6
ATOM 8585 C CA . HIS A 1 21 ? 6.390 36.200 -15.356 1.00 0.00 281 HIS A CA 6
ATOM 8586 C C . HIS A 1 21 ? 7.663 35.982 -16.195 1.00 0.00 281 HIS A C 6
ATOM 8587 O O . HIS A 1 21 ? 7.599 36.124 -17.414 1.00 0.00 281 HIS A O 6
ATOM 8601 N N . THR A 1 22 ? 8.801 35.613 -15.591 1.00 0.00 282 THR A N 6
ATOM 8602 C CA . THR A 1 22 ? 10.058 35.324 -16.309 1.00 0.00 282 THR A CA 6
ATOM 8603 C C . THR A 1 22 ? 9.923 34.104 -17.226 1.00 0.00 282 THR A C 6
ATOM 8604 O O . THR A 1 22 ? 10.406 34.131 -18.361 1.00 0.00 282 THR A O 6
ATOM 8615 N N . LEU A 1 23 ? 9.182 33.078 -16.795 1.00 0.00 283 LEU A N 6
ATOM 8616 C CA . LEU A 1 23 ? 8.811 31.925 -17.620 1.00 0.00 283 LEU A CA 6
ATOM 8617 C C . LEU A 1 23 ? 8.081 32.361 -18.901 1.00 0.00 283 LEU A C 6
ATOM 8618 O O . LEU A 1 23 ? 8.442 31.934 -19.997 1.00 0.00 283 LEU A O 6
ATOM 8634 N N . LYS A 1 24 ? 7.101 33.260 -18.788 1.00 0.00 284 LYS A N 6
ATOM 8635 C CA . LYS A 1 24 ? 6.282 33.732 -19.909 1.00 0.00 284 LYS A CA 6
ATOM 8636 C C . LYS A 1 24 ? 7.104 34.451 -20.986 1.00 0.00 284 LYS A C 6
ATOM 8637 O O . LYS A 1 24 ? 6.757 34.343 -22.159 1.00 0.00 284 LYS A O 6
ATOM 8656 N N . ILE A 1 25 ? 8.217 35.098 -20.627 1.00 0.00 285 ILE A N 6
ATOM 8657 C CA . ILE A 1 25 ? 9.162 35.724 -21.578 1.00 0.00 285 ILE A CA 6
ATOM 8658 C C . ILE A 1 25 ? 9.817 34.672 -22.493 1.00 0.00 285 ILE A C 6
ATOM 8659 O O . ILE A 1 25 ? 9.955 34.891 -23.697 1.00 0.00 285 ILE A O 6
ATOM 8675 N N . LEU A 1 26 ? 10.168 33.495 -21.957 1.00 0.00 286 LEU A N 6
ATOM 8676 C CA . LEU A 1 26 ? 10.722 32.372 -22.740 1.00 0.00 286 LEU A CA 6
ATOM 8677 C C . LEU A 1 26 ? 9.650 31.723 -23.636 1.00 0.00 286 LEU A C 6
ATOM 8678 O O . LEU A 1 26 ? 9.949 31.266 -24.742 1.00 0.00 286 LEU A O 6
ATOM 8694 N N . LEU A 1 27 ? 8.392 31.746 -23.190 1.00 0.00 287 LEU A N 6
ATOM 8695 C CA . LEU A 1 27 ? 7.223 31.310 -23.964 1.00 0.00 287 LEU A CA 6
ATOM 8696 C C . LEU A 1 27 ? 6.790 32.309 -25.062 1.00 0.00 287 LEU A C 6
ATOM 8697 O O . LEU A 1 27 ? 5.932 31.966 -25.877 1.00 0.00 287 LEU A O 6
ATOM 8713 N N . LYS A 1 28 ? 7.382 33.518 -25.156 1.00 0.00 288 LYS A N 6
ATOM 8714 C CA . LYS A 1 28 ? 7.152 34.457 -26.282 1.00 0.00 288 LYS A CA 6
ATOM 8715 C C . LYS A 1 28 ? 7.699 33.955 -27.628 1.00 0.00 288 LYS A C 6
ATOM 8716 O O . LYS A 1 28 ? 7.235 34.406 -28.673 1.00 0.00 288 LYS A O 6
ATOM 8735 N N . ASN A 1 29 ? 8.642 33.008 -27.612 1.00 0.00 289 ASN A N 6
ATOM 8736 C CA . ASN A 1 29 ? 9.161 32.354 -28.817 1.00 0.00 289 ASN A CA 6
ATOM 8737 C C . ASN A 1 29 ? 8.031 31.605 -29.547 1.00 0.00 289 ASN A C 6
ATOM 8738 O O . ASN A 1 29 ? 7.336 30.767 -28.965 1.00 0.00 289 ASN A O 6
ATOM 8749 N N . ASN A 1 30 ? 7.881 31.856 -30.852 1.00 0.00 290 ASN A N 6
ATOM 8750 C CA . ASN A 1 30 ? 6.910 31.162 -31.712 1.00 0.00 290 ASN A CA 6
ATOM 8751 C C . ASN A 1 30 ? 7.277 29.686 -31.927 1.00 0.00 290 ASN A C 6
ATOM 8752 O O . ASN A 1 30 ? 6.396 28.862 -32.180 1.00 0.00 290 ASN A O 6
ATOM 8763 N N . TYR A 1 31 ? 8.555 29.337 -31.760 1.00 0.00 291 TYR A N 6
ATOM 8764 C CA . TYR A 1 31 ? 9.061 27.968 -31.818 1.00 0.00 291 TYR A CA 6
ATOM 8765 C C . TYR A 1 31 ? 8.653 27.172 -30.573 1.00 0.00 291 TYR A C 6
ATOM 8766 O O . TYR A 1 31 ? 8.165 26.050 -30.685 1.00 0.00 291 TYR A O 6
ATOM 8784 N N . VAL A 1 32 ? 8.742 27.768 -29.382 1.00 0.00 292 VAL A N 6
ATOM 8785 C CA . VAL A 1 32 ? 8.344 27.110 -28.128 1.00 0.00 292 VAL A CA 6
ATOM 8786 C C . VAL A 1 32 ? 6.836 26.857 -28.062 1.00 0.00 292 VAL A C 6
ATOM 8787 O O . VAL A 1 32 ? 6.419 25.769 -27.659 1.00 0.00 292 VAL A O 6
ATOM 8800 N N . ARG A 1 33 ? 6.003 27.803 -28.513 1.00 0.00 293 ARG A N 6
ATOM 8801 C CA . ARG A 1 33 ? 4.540 27.615 -28.491 1.00 0.00 293 ARG A CA 6
ATOM 8802 C C . ARG A 1 33 ? 4.049 26.584 -29.503 1.00 0.00 293 ARG A C 6
ATOM 8803 O O . ARG A 1 33 ? 3.074 25.896 -29.210 1.00 0.00 293 ARG A O 6
ATOM 8824 N N . GLU A 1 34 ? 4.726 26.408 -30.642 1.00 0.00 294 GLU A N 6
ATOM 8825 C CA . GLU A 1 34 ? 4.378 25.313 -31.570 1.00 0.00 294 GLU A CA 6
ATOM 8826 C C . GLU A 1 34 ? 4.831 23.934 -31.065 1.00 0.00 294 GLU A C 6
ATOM 8827 O O . GLU A 1 34 ? 4.042 22.991 -31.074 1.00 0.00 294 GLU A O 6
ATOM 8839 N N . VAL A 1 35 ? 6.062 23.796 -30.557 1.00 0.00 295 VAL A N 6
ATOM 8840 C CA . VAL A 1 35 ? 6.611 22.482 -30.152 1.00 0.00 295 VAL A CA 6
ATOM 8841 C C . VAL A 1 35 ? 5.970 21.958 -28.871 1.00 0.00 295 VAL A C 6
ATOM 8842 O O . VAL A 1 35 ? 5.706 20.762 -28.778 1.00 0.00 295 VAL A O 6
ATOM 8855 N N . PHE A 1 36 ? 5.639 22.832 -27.912 1.00 0.00 296 PHE A N 6
ATOM 8856 C CA . PHE A 1 36 ? 4.933 22.430 -26.680 1.00 0.00 296 PHE A CA 6
ATOM 8857 C C . PHE A 1 36 ? 3.507 21.940 -26.972 1.00 0.00 296 PHE A C 6
ATOM 8858 O O . PHE A 1 36 ? 3.044 20.990 -26.341 1.00 0.00 296 PHE A O 6
ATOM 8875 N N . LYS A 1 37 ? 2.815 22.530 -27.960 1.00 0.00 297 LYS A N 6
ATOM 8876 C CA . LYS A 1 37 ? 1.483 22.075 -28.401 1.00 0.00 297 LYS A CA 6
ATOM 8877 C C . LYS A 1 37 ? 1.564 20.730 -29.120 1.00 0.00 297 LYS A C 6
ATOM 8878 O O . LYS A 1 37 ? 0.882 19.786 -28.724 1.00 0.00 297 LYS A O 6
ATOM 8897 N N . GLN A 1 38 ? 2.444 20.618 -30.115 1.00 0.00 298 GLN A N 6
ATOM 8898 C CA . GLN A 1 38 ? 2.681 19.375 -30.873 1.00 0.00 298 GLN A CA 6
ATOM 8899 C C . GLN A 1 38 ? 3.076 18.197 -29.969 1.00 0.00 298 GLN A C 6
ATOM 8900 O O . GLN A 1 38 ? 2.652 17.063 -30.211 1.00 0.00 298 GLN A O 6
ATOM 8914 N N . PHE A 1 39 ? 3.818 18.457 -28.887 1.00 0.00 299 PHE A N 6
ATOM 8915 C CA . PHE A 1 39 ? 4.163 17.461 -27.866 1.00 0.00 299 PHE A CA 6
ATOM 8916 C C . PHE A 1 39 ? 2.933 16.771 -27.255 1.00 0.00 299 PHE A C 6
ATOM 8917 O O . PHE A 1 39 ? 2.925 15.551 -27.099 1.00 0.00 299 PHE A O 6
ATOM 8934 N N . THR A 1 40 ? 1.873 17.525 -26.943 1.00 0.00 300 THR A N 6
ATOM 8935 C CA . THR A 1 40 ? 0.654 16.971 -26.319 1.00 0.00 300 THR A CA 6
ATOM 8936 C C . THR A 1 40 ? -0.197 16.120 -27.271 1.00 0.00 300 THR A C 6
ATOM 8937 O O . THR A 1 40 ? -0.905 15.217 -26.822 1.00 0.00 300 THR A O 6
ATOM 8948 N N . LEU A 1 41 ? -0.092 16.364 -28.583 1.00 0.00 301 LEU A N 6
ATOM 8949 C CA . LEU A 1 41 ? -0.809 15.615 -29.626 1.00 0.00 301 LEU A CA 6
ATOM 8950 C C . LEU A 1 41 ? -0.121 14.281 -29.967 1.00 0.00 301 LEU A C 6
ATOM 8951 O O . LEU A 1 41 ? -0.767 13.357 -30.472 1.00 0.00 301 LEU A O 6
ATOM 8967 N N . SER A 1 42 ? 1.178 14.163 -29.680 1.00 0.00 302 SER A N 6
ATOM 8968 C CA . SER A 1 42 ? 1.947 12.917 -29.860 1.00 0.00 302 SER A CA 6
ATOM 8969 C C . SER A 1 42 ? 1.466 11.786 -28.941 1.00 0.00 302 SER A C 6
ATOM 8970 O O . SER A 1 42 ? 1.097 12.028 -27.787 1.00 0.00 302 SER A O 6
ATOM 8978 N N . ASN A 1 43 ? 1.504 10.543 -29.424 1.00 0.00 303 ASN A N 6
ATOM 8979 C CA . ASN A 1 43 ? 1.233 9.334 -28.639 1.00 0.00 303 ASN A CA 6
ATOM 8980 C C . ASN A 1 43 ? 2.480 8.792 -27.897 1.00 0.00 303 ASN A C 6
ATOM 8981 O O . ASN A 1 43 ? 2.364 7.921 -27.033 1.00 0.00 303 ASN A O 6
ATOM 8992 N N . ASP A 1 44 ? 3.673 9.314 -28.211 1.00 0.00 304 ASP A N 6
ATOM 8993 C CA . ASP A 1 44 ? 4.981 8.878 -27.694 1.00 0.00 304 ASP A CA 6
ATOM 8994 C C . ASP A 1 44 ? 5.745 10.043 -27.032 1.00 0.00 304 ASP A C 6
ATOM 8995 O O . ASP A 1 44 ? 6.741 10.539 -27.558 1.00 0.00 304 ASP A O 6
ATOM 9004 N N . LYS A 1 45 ? 5.266 10.489 -25.858 1.00 0.00 305 LYS A N 6
ATOM 9005 C CA . LYS A 1 45 ? 5.802 11.652 -25.124 1.00 0.00 305 LYS A CA 6
ATOM 9006 C C . LYS A 1 45 ? 7.304 11.538 -24.833 1.00 0.00 305 LYS A C 6
ATOM 9007 O O . LYS A 1 45 ? 8.050 12.485 -25.062 1.00 0.00 305 LYS A O 6
ATOM 9026 N N . ILE A 1 46 ? 7.765 10.364 -24.396 1.00 0.00 306 ILE A N 6
ATOM 9027 C CA . ILE A 1 46 ? 9.187 10.084 -24.112 1.00 0.00 306 ILE A CA 6
ATOM 9028 C C . ILE A 1 46 ? 10.026 10.122 -25.404 1.00 0.00 306 ILE A C 6
ATOM 9029 O O . ILE A 1 46 ? 11.098 10.731 -25.431 1.00 0.00 306 ILE A O 6
ATOM 9045 N N . GLY A 1 47 ? 9.509 9.545 -26.493 1.00 0.00 307 GLY A N 6
ATOM 9046 C CA . GLY A 1 47 ? 10.134 9.568 -27.823 1.00 0.00 307 GLY A CA 6
ATOM 9047 C C . GLY A 1 47 ? 10.181 10.960 -28.476 1.00 0.00 307 GLY A C 6
ATOM 9048 O O . GLY A 1 47 ? 11.021 11.205 -29.348 1.00 0.00 307 GLY A O 6
ATOM 9052 N N . TYR A 1 48 ? 9.320 11.883 -28.042 1.00 0.00 308 TYR A N 6
ATOM 9053 C CA . TYR A 1 48 ? 9.370 13.303 -28.401 1.00 0.00 308 TYR A CA 6
ATOM 9054 C C . TYR A 1 48 ? 10.383 14.073 -27.550 1.00 0.00 308 TYR A C 6
ATOM 9055 O O . TYR A 1 48 ? 11.222 14.788 -28.099 1.00 0.00 308 TYR A O 6
ATOM 9073 N N . LEU A 1 49 ? 10.357 13.907 -26.222 1.00 0.00 309 LEU A N 6
ATOM 9074 C CA . LEU A 1 49 ? 11.231 14.668 -25.319 1.00 0.00 309 LEU A CA 6
ATOM 9075 C C . LEU A 1 49 ? 12.704 14.308 -25.543 1.00 0.00 309 LEU A C 6
ATOM 9076 O O . LEU A 1 49 ? 13.551 15.199 -25.516 1.00 0.00 309 LEU A O 6
ATOM 9092 N N . SER A 1 50 ? 13.007 13.057 -25.899 1.00 0.00 310 SER A N 6
ATOM 9093 C CA . SER A 1 50 ? 14.369 12.628 -26.256 1.00 0.00 310 SER A CA 6
ATOM 9094 C C . SER A 1 50 ? 14.944 13.306 -27.517 1.00 0.00 310 SER A C 6
ATOM 9095 O O . SER A 1 50 ? 16.159 13.274 -27.728 1.00 0.00 310 SER A O 6
ATOM 9103 N N . HIS A 1 51 ? 14.121 13.988 -28.323 1.00 0.00 311 HIS A N 6
ATOM 9104 C CA . HIS A 1 51 ? 14.587 14.922 -29.357 1.00 0.00 311 HIS A CA 6
ATOM 9105 C C . HIS A 1 51 ? 14.890 16.309 -28.754 1.00 0.00 311 HIS A C 6
ATOM 9106 O O . HIS A 1 51 ? 15.928 16.906 -29.037 1.00 0.00 311 HIS A O 6
ATOM 9120 N N . TYR A 1 52 ? 14.020 16.807 -27.875 1.00 0.00 312 TYR A N 6
ATOM 9121 C CA . TYR A 1 52 ? 14.014 18.184 -27.378 1.00 0.00 312 TYR A CA 6
ATOM 9122 C C . TYR A 1 52 ? 15.073 18.440 -26.298 1.00 0.00 312 TYR A C 6
ATOM 9123 O O . TYR A 1 52 ? 15.473 19.586 -26.097 1.00 0.00 312 TYR A O 6
ATOM 9141 N N . ILE A 1 53 ? 15.618 17.385 -25.678 1.00 0.00 313 ILE A N 6
ATOM 9142 C CA . ILE A 1 53 ? 16.823 17.473 -24.844 1.00 0.00 313 ILE A CA 6
ATOM 9143 C C . ILE A 1 53 ? 18.088 17.900 -25.615 1.00 0.00 313 ILE A C 6
ATOM 9144 O O . ILE A 1 53 ? 19.063 18.347 -25.009 1.00 0.00 313 ILE A O 6
ATOM 9160 N N . ASN A 1 54 ? 18.084 17.742 -26.946 1.00 0.00 314 ASN A N 6
ATOM 9161 C CA . ASN A 1 54 ? 19.180 18.131 -27.842 1.00 0.00 314 ASN A CA 6
ATOM 9162 C C . ASN A 1 54 ? 19.006 19.533 -28.476 1.00 0.00 314 ASN A C 6
ATOM 9163 O O . ASN A 1 54 ? 19.992 20.104 -28.946 1.00 0.00 314 ASN A O 6
ATOM 9174 N N . ASP A 1 55 ? 17.799 20.112 -28.498 1.00 0.00 315 ASP A N 6
ATOM 9175 C CA . ASP A 1 55 ? 17.494 21.383 -29.154 1.00 0.00 315 ASP A CA 6
ATOM 9176 C C . ASP A 1 55 ? 17.696 22.598 -28.214 1.00 0.00 315 ASP A C 6
ATOM 9177 O O . ASP A 1 55 ? 16.989 22.704 -27.211 1.00 0.00 315 ASP A O 6
ATOM 9186 N N . PRO A 1 56 ? 18.634 23.529 -28.487 1.00 0.00 316 PRO A N 6
ATOM 9187 C CA . PRO A 1 56 ? 19.167 24.427 -27.463 1.00 0.00 316 PRO A CA 6
ATOM 9188 C C . PRO A 1 56 ? 18.173 25.480 -26.944 1.00 0.00 316 PRO A C 6
ATOM 9189 O O . PRO A 1 56 ? 18.143 25.747 -25.742 1.00 0.00 316 PRO A O 6
ATOM 9200 N N . THR A 1 57 ? 17.308 26.041 -27.805 1.00 0.00 317 THR A N 6
ATOM 9201 C CA . THR A 1 57 ? 16.238 26.958 -27.356 1.00 0.00 317 THR A CA 6
ATOM 9202 C C . THR A 1 57 ? 15.241 26.228 -26.454 1.00 0.00 317 THR A C 6
ATOM 9203 O O . THR A 1 57 ? 14.810 26.771 -25.433 1.00 0.00 317 THR A O 6
ATOM 9214 N N . ILE A 1 58 ? 14.938 24.960 -26.773 1.00 0.00 318 ILE A N 6
ATOM 9215 C CA . ILE A 1 58 ? 14.006 24.127 -26.003 1.00 0.00 318 ILE A CA 6
ATOM 9216 C C . ILE A 1 58 ? 14.621 23.717 -24.658 1.00 0.00 318 ILE A C 6
ATOM 9217 O O . ILE A 1 58 ? 13.947 23.762 -23.633 1.00 0.00 318 ILE A O 6
ATOM 9233 N N . VAL A 1 59 ? 15.921 23.414 -24.621 1.00 0.00 319 VAL A N 6
ATOM 9234 C CA . VAL A 1 59 ? 16.657 23.148 -23.369 1.00 0.00 319 VAL A CA 6
ATOM 9235 C C . VAL A 1 59 ? 16.656 24.364 -22.430 1.00 0.00 319 VAL A C 6
ATOM 9236 O O . VAL A 1 59 ? 16.556 24.195 -21.214 1.00 0.00 319 VAL A O 6
ATOM 9249 N N . GLN A 1 60 ? 16.701 25.594 -22.953 1.00 0.00 320 GLN A N 6
ATOM 9250 C CA . GLN A 1 60 ? 16.794 26.810 -22.133 1.00 0.00 320 GLN A CA 6
ATOM 9251 C C . GLN A 1 60 ? 15.468 27.138 -21.430 1.00 0.00 320 GLN A C 6
ATOM 9252 O O . GLN A 1 60 ? 15.460 27.505 -20.253 1.00 0.00 320 GLN A O 6
ATOM 9266 N N . VAL A 1 61 ? 14.343 26.966 -22.128 1.00 0.00 321 VAL A N 6
ATOM 9267 C CA . VAL A 1 61 ? 12.999 27.122 -21.557 1.00 0.00 321 VAL A CA 6
ATOM 9268 C C . VAL A 1 61 ? 12.641 25.971 -20.609 1.00 0.00 321 VAL A C 6
ATOM 9269 O O . VAL A 1 61 ? 12.134 26.229 -19.517 1.00 0.00 321 VAL A O 6
ATOM 9282 N N . ILE A 1 62 ? 12.985 24.722 -20.957 1.00 0.00 322 ILE A N 6
ATOM 9283 C CA . ILE A 1 62 ? 12.865 23.552 -20.065 1.00 0.00 322 ILE A CA 6
ATOM 9284 C C . ILE A 1 62 ? 13.629 23.791 -18.763 1.00 0.00 322 ILE A C 6
ATOM 9285 O O . ILE A 1 62 ? 13.074 23.559 -17.690 1.00 0.00 322 ILE A O 6
ATOM 9301 N N . ASP A 1 63 ? 14.859 24.296 -18.829 1.00 0.00 323 ASP A N 6
ATOM 9302 C CA . ASP A 1 63 ? 15.663 24.547 -17.632 1.00 0.00 323 ASP A CA 6
ATOM 9303 C C . ASP A 1 63 ? 14.967 25.526 -16.670 1.00 0.00 323 ASP A C 6
ATOM 9304 O O . ASP A 1 63 ? 14.916 25.280 -15.465 1.00 0.00 323 ASP A O 6
ATOM 9313 N N . HIS A 1 64 ? 14.345 26.586 -17.199 1.00 0.00 324 HIS A N 6
ATOM 9314 C CA . HIS A 1 64 ? 13.628 27.573 -16.391 1.00 0.00 324 HIS A CA 6
ATOM 9315 C C . HIS A 1 64 ? 12.306 27.036 -15.808 1.00 0.00 324 HIS A C 6
ATOM 9316 O O . HIS A 1 64 ? 11.997 27.294 -14.642 1.00 0.00 324 HIS A O 6
ATOM 9330 N N . ILE A 1 65 ? 11.542 26.241 -16.573 1.00 0.00 325 ILE A N 6
ATOM 9331 C CA . ILE A 1 65 ? 10.347 25.523 -16.093 1.00 0.00 325 ILE A CA 6
ATOM 9332 C C . ILE A 1 65 ? 10.720 24.607 -14.925 1.00 0.00 325 ILE A C 6
ATOM 9333 O O . ILE A 1 65 ? 10.104 24.643 -13.862 1.00 0.00 325 ILE A O 6
ATOM 9349 N N . MET A 1 66 ? 11.765 23.801 -15.113 1.00 0.00 326 MET A N 6
ATOM 9350 C CA . MET A 1 66 ? 12.214 22.828 -14.112 1.00 0.00 326 MET A CA 6
ATOM 9351 C C . MET A 1 66 ? 12.804 23.489 -12.852 1.00 0.00 326 MET A C 6
ATOM 9352 O O . MET A 1 66 ? 12.622 22.976 -11.750 1.00 0.00 326 MET A O 6
ATOM 9366 N N . LYS A 1 67 ? 13.410 24.676 -12.980 1.00 0.00 327 LYS A N 6
ATOM 9367 C CA . LYS A 1 67 ? 13.797 25.538 -11.838 1.00 0.00 327 LYS A CA 6
ATOM 9368 C C . LYS A 1 67 ? 12.595 26.168 -11.123 1.00 0.00 327 LYS A C 6
ATOM 9369 O O . LYS A 1 67 ? 12.614 26.311 -9.901 1.00 0.00 327 LYS A O 6
ATOM 9388 N N . THR A 1 68 ? 11.521 26.478 -11.850 1.00 0.00 328 THR A N 6
ATOM 9389 C CA . THR A 1 68 ? 10.274 27.035 -11.286 1.00 0.00 328 THR A CA 6
ATOM 9390 C C . THR A 1 68 ? 9.546 26.026 -10.388 1.00 0.00 328 THR A C 6
ATOM 9391 O O . THR A 1 68 ? 9.088 26.385 -9.300 1.00 0.00 328 THR A O 6
ATOM 9402 N N . ILE A 1 69 ? 9.480 24.750 -10.788 1.00 0.00 329 ILE A N 6
ATOM 9403 C CA . ILE A 1 69 ? 8.871 23.674 -9.981 1.00 0.00 329 ILE A CA 6
ATOM 9404 C C . ILE A 1 69 ? 9.779 23.189 -8.840 1.00 0.00 329 ILE A C 6
ATOM 9405 O O . ILE A 1 69 ? 9.279 22.726 -7.818 1.00 0.00 329 ILE A O 6
ATOM 9421 N N . ASP A 1 70 ? 11.100 23.352 -8.965 1.00 0.00 330 ASP A N 6
ATOM 9422 C CA . ASP A 1 70 ? 12.074 23.004 -7.917 1.00 0.00 330 ASP A CA 6
ATOM 9423 C C . ASP A 1 70 ? 12.003 23.943 -6.698 1.00 0.00 330 ASP A C 6
ATOM 9424 O O . ASP A 1 70 ? 12.372 23.565 -5.585 1.00 0.00 330 ASP A O 6
ATOM 9433 N N . ASP A 1 71 ? 11.478 25.153 -6.899 1.00 0.00 331 ASP A N 6
ATOM 9434 C CA . ASP A 1 71 ? 11.283 26.179 -5.859 1.00 0.00 331 ASP A CA 6
ATOM 9435 C C . ASP A 1 71 ? 10.086 25.910 -4.910 1.00 0.00 331 ASP A C 6
ATOM 9436 O O . ASP A 1 71 ? 9.796 26.715 -4.021 1.00 0.00 331 ASP A O 6
ATOM 9445 N N . THR A 1 72 ? 9.394 24.777 -5.074 1.00 0.00 332 THR A N 6
ATOM 9446 C CA . THR A 1 72 ? 8.279 24.315 -4.208 1.00 0.00 332 THR A CA 6
ATOM 9447 C C . THR A 1 72 ? 8.732 23.928 -2.793 1.00 0.00 332 THR A C 6
ATOM 9448 O O . THR A 1 72 ? 7.941 24.143 -1.842 1.00 0.00 332 THR A O 6
ATOM 9460 N N . ASP B 2 1 ? 19.606 9.671 -13.594 1.00 0.00 817 ASP B N 6
ATOM 9461 C CA . ASP B 2 1 ? 18.444 9.088 -14.314 1.00 0.00 817 ASP B CA 6
ATOM 9462 C C . ASP B 2 1 ? 17.704 10.159 -15.125 1.00 0.00 817 ASP B C 6
ATOM 9463 O O . ASP B 2 1 ? 17.600 11.305 -14.690 1.00 0.00 817 ASP B O 6
ATOM 9474 N N . ILE B 2 2 ? 17.170 9.781 -16.292 1.00 0.00 818 ILE B N 6
ATOM 9475 C CA . ILE B 2 2 ? 16.362 10.659 -17.162 1.00 0.00 818 ILE B CA 6
ATOM 9476 C C . ILE B 2 2 ? 14.852 10.529 -16.891 1.00 0.00 818 ILE B C 6
ATOM 9477 O O . ILE B 2 2 ? 14.136 11.532 -16.903 1.00 0.00 818 ILE B O 6
ATOM 9493 N N . TYR B 2 3 ? 14.342 9.333 -16.586 1.00 0.00 819 TYR B N 6
ATOM 9494 C CA . TYR B 2 3 ? 12.897 9.075 -16.505 1.00 0.00 819 TYR B CA 6
ATOM 9495 C C . TYR B 2 3 ? 12.223 9.790 -15.322 1.00 0.00 819 TYR B C 6
ATOM 9496 O O . TYR B 2 3 ? 11.135 10.347 -15.471 1.00 0.00 819 TYR B O 6
ATOM 9514 N N . THR B 2 4 ? 12.897 9.872 -14.169 1.00 0.00 820 THR B N 6
ATOM 9515 C CA . THR B 2 4 ? 12.455 10.675 -13.010 1.00 0.00 820 THR B CA 6
ATOM 9516 C C . THR B 2 4 ? 12.395 12.190 -13.306 1.00 0.00 820 THR B C 6
ATOM 9517 O O . THR B 2 4 ? 11.603 12.923 -12.708 1.00 0.00 820 THR B O 6
ATOM 9528 N N . TYR B 2 5 ? 13.190 12.656 -14.275 1.00 0.00 821 TYR B N 6
ATOM 9529 C CA . TYR B 2 5 ? 13.284 14.060 -14.697 1.00 0.00 821 TYR B CA 6
ATOM 9530 C C . TYR B 2 5 ? 12.183 14.413 -15.713 1.00 0.00 821 TYR B C 6
ATOM 9531 O O . TYR B 2 5 ? 11.556 15.469 -15.614 1.00 0.00 821 TYR B O 6
ATOM 9549 N N . GLU B 2 6 ? 11.879 13.504 -16.645 1.00 0.00 822 GLU B N 6
ATOM 9550 C CA . GLU B 2 6 ? 10.879 13.705 -17.712 1.00 0.00 822 GLU B CA 6
ATOM 9551 C C . GLU B 2 6 ? 9.429 13.763 -17.203 1.00 0.00 822 GLU B C 6
ATOM 9552 O O . GLU B 2 6 ? 8.654 14.595 -17.675 1.00 0.00 822 GLU B O 6
ATOM 9564 N N . LYS B 2 7 ? 9.033 12.924 -16.236 1.00 0.00 823 LYS B N 6
ATOM 9565 C CA . LYS B 2 7 ? 7.626 12.776 -15.806 1.00 0.00 823 LYS B CA 6
ATOM 9566 C C . LYS B 2 7 ? 7.021 14.080 -15.267 1.00 0.00 823 LYS B C 6
ATOM 9567 O O . LYS B 2 7 ? 5.929 14.468 -15.692 1.00 0.00 823 LYS B O 6
ATOM 9586 N N . LYS B 2 8 ? 7.748 14.807 -14.413 1.00 0.00 824 LYS B N 6
ATOM 9587 C CA . LYS B 2 8 ? 7.321 16.115 -13.873 1.00 0.00 824 LYS B CA 6
ATOM 9588 C C . LYS B 2 8 ? 7.377 17.238 -14.915 1.00 0.00 824 LYS B C 6
ATOM 9589 O O . LYS B 2 8 ? 6.533 18.136 -14.891 1.00 0.00 824 LYS B O 6
ATOM 9608 N N . LEU B 2 9 ? 8.292 17.154 -15.883 1.00 0.00 825 LEU B N 6
ATOM 9609 C CA . LEU B 2 9 ? 8.373 18.094 -17.008 1.00 0.00 825 LEU B CA 6
ATOM 9610 C C . LEU B 2 9 ? 7.194 17.926 -17.982 1.00 0.00 825 LEU B C 6
ATOM 9611 O O . LEU B 2 9 ? 6.618 18.916 -18.422 1.00 0.00 825 LEU B O 6
ATOM 9627 N N . ILE B 2 10 ? 6.768 16.693 -18.275 1.00 0.00 826 ILE B N 6
ATOM 9628 C CA . ILE B 2 10 ? 5.594 16.413 -19.116 1.00 0.00 826 ILE B CA 6
ATOM 9629 C C . ILE B 2 10 ? 4.308 16.970 -18.488 1.00 0.00 826 ILE B C 6
ATOM 9630 O O . ILE B 2 10 ? 3.512 17.604 -19.185 1.00 0.00 826 ILE B O 6
ATOM 9646 N N . LYS B 2 11 ? 4.128 16.851 -17.165 1.00 0.00 827 LYS B N 6
ATOM 9647 C CA . LYS B 2 11 ? 2.993 17.478 -16.461 1.00 0.00 827 LYS B CA 6
ATOM 9648 C C . LYS B 2 11 ? 3.103 19.002 -16.385 1.00 0.00 827 LYS B C 6
ATOM 9649 O O . LYS B 2 11 ? 2.068 19.673 -16.388 1.00 0.00 827 LYS B O 6
ATOM 9668 N N . SER B 2 12 ? 4.316 19.564 -16.442 1.00 0.00 828 SER B N 6
ATOM 9669 C CA . SER B 2 12 ? 4.518 21.004 -16.669 1.00 0.00 828 SER B CA 6
ATOM 9670 C C . SER B 2 12 ? 4.087 21.423 -18.087 1.00 0.00 828 SER B C 6
ATOM 9671 O O . SER B 2 12 ? 3.317 22.371 -18.221 1.00 0.00 828 SER B O 6
ATOM 9679 N N . ILE B 2 13 ? 4.501 20.688 -19.134 1.00 0.00 829 ILE B N 6
ATOM 9680 C CA . ILE B 2 13 ? 4.134 20.954 -20.541 1.00 0.00 829 ILE B CA 6
ATOM 9681 C C . ILE B 2 13 ? 2.607 20.952 -20.702 1.00 0.00 829 ILE B C 6
ATOM 9682 O O . ILE B 2 13 ? 2.036 21.924 -21.191 1.00 0.00 829 ILE B O 6
ATOM 9698 N N . GLU B 2 14 ? 1.932 19.897 -20.229 1.00 0.00 830 GLU B N 6
ATOM 9699 C CA . GLU B 2 14 ? 0.473 19.748 -20.319 1.00 0.00 830 GLU B CA 6
ATOM 9700 C C . GLU B 2 14 ? -0.312 20.823 -19.537 1.00 0.00 830 GLU B C 6
ATOM 9701 O O . GLU B 2 14 ? -1.436 21.157 -19.914 1.00 0.00 830 GLU B O 6
ATOM 9713 N N . TYR B 2 15 ? 0.265 21.405 -18.474 1.00 0.00 831 TYR B N 6
ATOM 9714 C CA . TYR B 2 15 ? -0.352 22.518 -17.741 1.00 0.00 831 TYR B CA 6
ATOM 9715 C C . TYR B 2 15 ? -0.160 23.870 -18.453 1.00 0.00 831 TYR B C 6
ATOM 9716 O O . TYR B 2 15 ? -1.108 24.652 -18.538 1.00 0.00 831 TYR B O 6
ATOM 9734 N N . ILE B 2 16 ? 1.029 24.119 -19.019 1.00 0.00 832 ILE B N 6
ATOM 9735 C CA . ILE B 2 16 ? 1.349 25.324 -19.805 1.00 0.00 832 ILE B CA 6
ATOM 9736 C C . ILE B 2 16 ? 0.453 25.427 -21.052 1.00 0.00 832 ILE B C 6
ATOM 9737 O O . ILE B 2 16 ? -0.057 26.508 -21.351 1.00 0.00 832 ILE B O 6
ATOM 9753 N N . THR B 2 17 ? 0.223 24.315 -21.756 1.00 0.00 833 THR B N 6
ATOM 9754 C CA . THR B 2 17 ? -0.641 24.282 -22.952 1.00 0.00 833 THR B CA 6
ATOM 9755 C C . THR B 2 17 ? -2.124 24.417 -22.618 1.00 0.00 833 THR B C 6
ATOM 9756 O O . THR B 2 17 ? -2.823 25.177 -23.291 1.00 0.00 833 THR B O 6
ATOM 9767 N N . LYS B 2 18 ? -2.620 23.743 -21.568 1.00 0.00 834 LYS B N 6
ATOM 9768 C CA . LYS B 2 18 ? -4.040 23.789 -21.155 1.00 0.00 834 LYS B CA 6
ATOM 9769 C C . LYS B 2 18 ? -4.478 25.196 -20.727 1.00 0.00 834 LYS B C 6
ATOM 9770 O O . LYS B 2 18 ? -5.543 25.665 -21.143 1.00 0.00 834 LYS B O 6
ATOM 9789 N N . ASN B 2 19 ? -3.635 25.885 -19.952 1.00 0.00 835 ASN B N 6
ATOM 9790 C CA . ASN B 2 19 ? -3.855 27.254 -19.468 1.00 0.00 835 ASN B CA 6
ATOM 9791 C C . ASN B 2 19 ? -3.339 28.336 -20.446 1.00 0.00 835 ASN B C 6
ATOM 9792 O O . ASN B 2 19 ? -3.495 29.531 -20.178 1.00 0.00 835 ASN B O 6
ATOM 9803 N N . LYS B 2 20 ? -2.766 27.924 -21.592 1.00 0.00 836 LYS B N 6
ATOM 9804 C CA . LYS B 2 20 ? -2.411 28.758 -22.757 1.00 0.00 836 LYS B CA 6
ATOM 9805 C C . LYS B 2 20 ? -1.536 29.961 -22.392 1.00 0.00 836 LYS B C 6
ATOM 9806 O O . LYS B 2 20 ? -1.831 31.096 -22.771 1.00 0.00 836 LYS B O 6
ATOM 9825 N N . PHE B 2 21 ? -0.433 29.721 -21.668 1.00 0.00 837 PHE B N 6
ATOM 9826 C CA . PHE B 2 21 ? 0.498 30.776 -21.220 1.00 0.00 837 PHE B CA 6
ATOM 9827 C C . PHE B 2 21 ? 1.116 31.589 -22.382 1.00 0.00 837 PHE B C 6
ATOM 9828 O O . PHE B 2 21 ? 1.560 32.724 -22.194 1.00 0.00 837 PHE B O 6
ATOM 9845 N N . PHE B 2 22 ? 1.116 31.010 -23.587 1.00 0.00 838 PHE B N 6
ATOM 9846 C CA . PHE B 2 22 ? 1.511 31.643 -24.849 1.00 0.00 838 PHE B CA 6
ATOM 9847 C C . PHE B 2 22 ? 0.663 32.888 -25.197 1.00 0.00 838 PHE B C 6
ATOM 9848 O O . PHE B 2 22 ? 1.141 33.784 -25.894 1.00 0.00 838 PHE B O 6
ATOM 9865 N N . ASP B 2 23 ? -0.581 32.954 -24.709 1.00 0.00 839 ASP B N 6
ATOM 9866 C CA . ASP B 2 23 ? -1.543 34.045 -24.924 1.00 0.00 839 ASP B CA 6
ATOM 9867 C C . ASP B 2 23 ? -1.826 34.359 -26.415 1.00 0.00 839 ASP B C 6
ATOM 9868 O O . ASP B 2 23 ? -1.775 35.512 -26.849 1.00 0.00 839 ASP B O 6
ATOM 9877 N N . ASP B 2 24 ? -2.119 33.330 -27.217 1.00 0.00 840 ASP B N 6
ATOM 9878 C CA . ASP B 2 24 ? -2.576 33.475 -28.615 1.00 0.00 840 ASP B CA 6
ATOM 9879 C C . ASP B 2 24 ? -4.053 33.909 -28.751 1.00 0.00 840 ASP B C 6
ATOM 9880 O O . ASP B 2 24 ? -4.513 34.222 -29.855 1.00 0.00 840 ASP B O 6
ATOM 9889 N N . SER B 2 25 ? -4.807 33.908 -27.639 1.00 0.00 841 SER B N 6
ATOM 9890 C CA . SER B 2 25 ? -6.264 34.151 -27.572 1.00 0.00 841 SER B CA 6
ATOM 9891 C C . SER B 2 25 ? -6.680 35.558 -28.014 1.00 0.00 841 SER B C 6
ATOM 9892 O O . SER B 2 25 ? -6.087 36.550 -27.531 1.00 0.00 841 SER B O 6
ATOM 9901 N N . GLY A 1 1 ? 6.845 3.719 -4.393 1.00 0.00 261 GLY A N 7
ATOM 9902 C CA . GLY A 1 1 ? 5.787 3.861 -3.367 1.00 0.00 261 GLY A CA 7
ATOM 9903 C C . GLY A 1 1 ? 4.403 3.665 -3.976 1.00 0.00 261 GLY A C 7
ATOM 9904 O O . GLY A 1 1 ? 3.919 4.580 -4.646 1.00 0.00 261 GLY A O 7
ATOM 9910 N N . PRO A 1 2 ? 3.738 2.506 -3.766 1.00 0.00 262 PRO A N 7
ATOM 9911 C CA . PRO A 1 2 ? 2.498 2.141 -4.471 1.00 0.00 262 PRO A CA 7
ATOM 9912 C C . PRO A 1 2 ? 1.283 3.049 -4.214 1.00 0.00 262 PRO A C 7
ATOM 9913 O O . PRO A 1 2 ? 0.367 3.098 -5.035 1.00 0.00 262 PRO A O 7
ATOM 9924 N N . HIS A 1 3 ? 1.263 3.762 -3.081 1.00 0.00 263 HIS A N 7
ATOM 9925 C CA . HIS A 1 3 ? 0.124 4.574 -2.613 1.00 0.00 263 HIS A CA 7
ATOM 9926 C C . HIS A 1 3 ? 0.383 6.096 -2.649 1.00 0.00 263 HIS A C 7
ATOM 9927 O O . HIS A 1 3 ? -0.468 6.887 -2.231 1.00 0.00 263 HIS A O 7
ATOM 9941 N N . MET A 1 4 ? 1.558 6.519 -3.137 1.00 0.00 264 MET A N 7
ATOM 9942 C CA . MET A 1 4 ? 2.015 7.911 -3.147 1.00 0.00 264 MET A CA 7
ATOM 9943 C C . MET A 1 4 ? 1.604 8.650 -4.432 1.00 0.00 264 MET A C 7
ATOM 9944 O O . MET A 1 4 ? 1.471 8.043 -5.498 1.00 0.00 264 MET A O 7
ATOM 9958 N N . ASP A 1 5 ? 1.427 9.971 -4.340 1.00 0.00 265 ASP A N 7
ATOM 9959 C CA . ASP A 1 5 ? 0.987 10.862 -5.430 1.00 0.00 265 ASP A CA 7
ATOM 9960 C C . ASP A 1 5 ? 1.993 11.996 -5.734 1.00 0.00 265 ASP A C 7
ATOM 9961 O O . ASP A 1 5 ? 1.643 13.017 -6.334 1.00 0.00 265 ASP A O 7
ATOM 9970 N N . TYR A 1 6 ? 3.268 11.797 -5.379 1.00 0.00 266 TYR A N 7
ATOM 9971 C CA . TYR A 1 6 ? 4.384 12.731 -5.622 1.00 0.00 266 TYR A CA 7
ATOM 9972 C C . TYR A 1 6 ? 5.062 12.560 -7.000 1.00 0.00 266 TYR A C 7
ATOM 9973 O O . TYR A 1 6 ? 6.129 13.114 -7.268 1.00 0.00 266 TYR A O 7
ATOM 9991 N N . ASP A 1 7 ? 4.437 11.782 -7.884 1.00 0.00 267 ASP A N 7
ATOM 9992 C CA . ASP A 1 7 ? 4.910 11.414 -9.232 1.00 0.00 267 ASP A CA 7
ATOM 9993 C C . ASP A 1 7 ? 4.418 12.391 -10.329 1.00 0.00 267 ASP A C 7
ATOM 9994 O O . ASP A 1 7 ? 4.608 12.162 -11.523 1.00 0.00 267 ASP A O 7
ATOM 10003 N N . MET A 1 8 ? 3.754 13.479 -9.922 1.00 0.00 268 MET A N 7
ATOM 10004 C CA . MET A 1 8 ? 3.081 14.472 -10.772 1.00 0.00 268 MET A CA 7
ATOM 10005 C C . MET A 1 8 ? 3.198 15.895 -10.194 1.00 0.00 268 MET A C 7
ATOM 10006 O O . MET A 1 8 ? 3.582 16.094 -9.039 1.00 0.00 268 MET A O 7
ATOM 10020 N N . LEU A 1 9 ? 2.848 16.892 -11.009 1.00 0.00 269 LEU A N 7
ATOM 10021 C CA . LEU A 1 9 ? 2.897 18.317 -10.667 1.00 0.00 269 LEU A CA 7
ATOM 10022 C C . LEU A 1 9 ? 1.836 18.696 -9.605 1.00 0.00 269 LEU A C 7
ATOM 10023 O O . LEU A 1 9 ? 0.655 18.372 -9.762 1.00 0.00 269 LEU A O 7
ATOM 10039 N N . THR A 1 10 ? 2.243 19.404 -8.545 1.00 0.00 270 THR A N 7
ATOM 10040 C CA . THR A 1 10 ? 1.359 19.830 -7.431 1.00 0.00 270 THR A CA 7
ATOM 10041 C C . THR A 1 10 ? 0.618 21.138 -7.734 1.00 0.00 270 THR A C 7
ATOM 10042 O O . THR A 1 10 ? 1.007 21.892 -8.628 1.00 0.00 270 THR A O 7
ATOM 10053 N N . GLU A 1 11 ? -0.422 21.459 -6.956 1.00 0.00 271 GLU A N 7
ATOM 10054 C CA . GLU A 1 11 ? -1.134 22.745 -7.072 1.00 0.00 271 GLU A CA 7
ATOM 10055 C C . GLU A 1 11 ? -0.240 23.960 -6.771 1.00 0.00 271 GLU A C 7
ATOM 10056 O O . GLU A 1 11 ? -0.381 25.005 -7.404 1.00 0.00 271 GLU A O 7
ATOM 10068 N N . GLU A 1 12 ? 0.717 23.825 -5.851 1.00 0.00 272 GLU A N 7
ATOM 10069 C CA . GLU A 1 12 ? 1.648 24.898 -5.492 1.00 0.00 272 GLU A CA 7
ATOM 10070 C C . GLU A 1 12 ? 2.661 25.152 -6.626 1.00 0.00 272 GLU A C 7
ATOM 10071 O O . GLU A 1 12 ? 2.967 26.303 -6.949 1.00 0.00 272 GLU A O 7
ATOM 10083 N N . GLN A 1 13 ? 3.125 24.090 -7.292 1.00 0.00 273 GLN A N 7
ATOM 10084 C CA . GLN A 1 13 ? 4.000 24.180 -8.463 1.00 0.00 273 GLN A CA 7
ATOM 10085 C C . GLN A 1 13 ? 3.252 24.746 -9.687 1.00 0.00 273 GLN A C 7
ATOM 10086 O O . GLN A 1 13 ? 3.791 25.607 -10.386 1.00 0.00 273 GLN A O 7
ATOM 10100 N N . LYS A 1 14 ? 1.974 24.375 -9.893 1.00 0.00 274 LYS A N 7
ATOM 10101 C CA . LYS A 1 14 ? 1.073 25.003 -10.886 1.00 0.00 274 LYS A CA 7
ATOM 10102 C C . LYS A 1 14 ? 0.888 26.506 -10.636 1.00 0.00 274 LYS A C 7
ATOM 10103 O O . LYS A 1 14 ? 1.012 27.301 -11.572 1.00 0.00 274 LYS A O 7
ATOM 10122 N N . LYS A 1 15 ? 0.657 26.913 -9.378 1.00 0.00 275 LYS A N 7
ATOM 10123 C CA . LYS A 1 15 ? 0.497 28.319 -8.963 1.00 0.00 275 LYS A CA 7
ATOM 10124 C C . LYS A 1 15 ? 1.769 29.143 -9.194 1.00 0.00 275 LYS A C 7
ATOM 10125 O O . LYS A 1 15 ? 1.676 30.273 -9.673 1.00 0.00 275 LYS A O 7
ATOM 10144 N N . LYS A 1 16 ? 2.957 28.573 -8.958 1.00 0.00 276 LYS A N 7
ATOM 10145 C CA . LYS A 1 16 ? 4.247 29.214 -9.275 1.00 0.00 276 LYS A CA 7
ATOM 10146 C C . LYS A 1 16 ? 4.447 29.426 -10.780 1.00 0.00 276 LYS A C 7
ATOM 10147 O O . LYS A 1 16 ? 4.869 30.510 -11.183 1.00 0.00 276 LYS A O 7
ATOM 10166 N N . LEU A 1 17 ? 4.101 28.436 -11.612 1.00 0.00 277 LEU A N 7
ATOM 10167 C CA . LEU A 1 17 ? 4.249 28.518 -13.067 1.00 0.00 277 LEU A CA 7
ATOM 10168 C C . LEU A 1 17 ? 3.389 29.645 -13.677 1.00 0.00 277 LEU A C 7
ATOM 10169 O O . LEU A 1 17 ? 3.915 30.452 -14.442 1.00 0.00 277 LEU A O 7
ATOM 10185 N N . LYS A 1 18 ? 2.102 29.761 -13.312 1.00 0.00 278 LYS A N 7
ATOM 10186 C CA . LYS A 1 18 ? 1.214 30.791 -13.896 1.00 0.00 278 LYS A CA 7
ATOM 10187 C C . LYS A 1 18 ? 1.578 32.228 -13.499 1.00 0.00 278 LYS A C 7
ATOM 10188 O O . LYS A 1 18 ? 1.449 33.148 -14.311 1.00 0.00 278 LYS A O 7
ATOM 10207 N N . GLU A 1 19 ? 2.046 32.424 -12.266 1.00 0.00 279 GLU A N 7
ATOM 10208 C CA . GLU A 1 19 ? 2.413 33.741 -11.723 1.00 0.00 279 GLU A CA 7
ATOM 10209 C C . GLU A 1 19 ? 3.807 34.222 -12.181 1.00 0.00 279 GLU A C 7
ATOM 10210 O O . GLU A 1 19 ? 4.006 35.433 -12.310 1.00 0.00 279 GLU A O 7
ATOM 10222 N N . ASP A 1 20 ? 4.761 33.324 -12.455 1.00 0.00 280 ASP A N 7
ATOM 10223 C CA . ASP A 1 20 ? 6.113 33.713 -12.877 1.00 0.00 280 ASP A CA 7
ATOM 10224 C C . ASP A 1 20 ? 6.119 34.369 -14.271 1.00 0.00 280 ASP A C 7
ATOM 10225 O O . ASP A 1 20 ? 5.734 33.760 -15.276 1.00 0.00 280 ASP A O 7
ATOM 10234 N N . HIS A 1 21 ? 6.545 35.633 -14.343 1.00 0.00 281 HIS A N 7
ATOM 10235 C CA . HIS A 1 21 ? 6.529 36.419 -15.580 1.00 0.00 281 HIS A CA 7
ATOM 10236 C C . HIS A 1 21 ? 7.700 36.080 -16.519 1.00 0.00 281 HIS A C 7
ATOM 10237 O O . HIS A 1 21 ? 7.507 36.034 -17.736 1.00 0.00 281 HIS A O 7
ATOM 10251 N N . THR A 1 22 ? 8.890 35.793 -15.980 1.00 0.00 282 THR A N 7
ATOM 10252 C CA . THR A 1 22 ? 10.104 35.457 -16.757 1.00 0.00 282 THR A CA 7
ATOM 10253 C C . THR A 1 22 ? 9.932 34.179 -17.590 1.00 0.00 282 THR A C 7
ATOM 10254 O O . THR A 1 22 ? 10.355 34.138 -18.749 1.00 0.00 282 THR A O 7
ATOM 10265 N N . LEU A 1 23 ? 9.208 33.181 -17.064 1.00 0.00 283 LEU A N 7
ATOM 10266 C CA . LEU A 1 23 ? 8.779 31.992 -17.817 1.00 0.00 283 LEU A CA 7
ATOM 10267 C C . LEU A 1 23 ? 7.986 32.376 -19.074 1.00 0.00 283 LEU A C 7
ATOM 10268 O O . LEU A 1 23 ? 8.282 31.896 -20.171 1.00 0.00 283 LEU A O 7
ATOM 10284 N N . LYS A 1 24 ? 6.999 33.269 -18.945 1.00 0.00 284 LYS A N 7
ATOM 10285 C CA . LYS A 1 24 ? 6.143 33.692 -20.046 1.00 0.00 284 LYS A CA 7
ATOM 10286 C C . LYS A 1 24 ? 6.910 34.469 -21.124 1.00 0.00 284 LYS A C 7
ATOM 10287 O O . LYS A 1 24 ? 6.544 34.360 -22.292 1.00 0.00 284 LYS A O 7
ATOM 10306 N N . ILE A 1 25 ? 8.023 35.141 -20.798 1.00 0.00 285 ILE A N 7
ATOM 10307 C CA . ILE A 1 25 ? 8.948 35.738 -21.795 1.00 0.00 285 ILE A CA 7
ATOM 10308 C C . ILE A 1 25 ? 9.595 34.657 -22.683 1.00 0.00 285 ILE A C 7
ATOM 10309 O O . ILE A 1 25 ? 9.742 34.851 -23.890 1.00 0.00 285 ILE A O 7
ATOM 10325 N N . LEU A 1 26 ? 9.947 33.494 -22.125 1.00 0.00 286 LEU A N 7
ATOM 10326 C CA . LEU A 1 26 ? 10.487 32.352 -22.877 1.00 0.00 286 LEU A CA 7
ATOM 10327 C C . LEU A 1 26 ? 9.415 31.673 -23.740 1.00 0.00 286 LEU A C 7
ATOM 10328 O O . LEU A 1 26 ? 9.713 31.185 -24.832 1.00 0.00 286 LEU A O 7
ATOM 10344 N N . LEU A 1 27 ? 8.153 31.702 -23.291 1.00 0.00 287 LEU A N 7
ATOM 10345 C CA . LEU A 1 27 ? 6.976 31.250 -24.053 1.00 0.00 287 LEU A CA 7
ATOM 10346 C C . LEU A 1 27 ? 6.521 32.253 -25.145 1.00 0.00 287 LEU A C 7
ATOM 10347 O O . LEU A 1 27 ? 5.710 31.900 -26.006 1.00 0.00 287 LEU A O 7
ATOM 10363 N N . LYS A 1 28 ? 7.066 33.483 -25.181 1.00 0.00 288 LYS A N 7
ATOM 10364 C CA . LYS A 1 28 ? 6.942 34.434 -26.312 1.00 0.00 288 LYS A CA 7
ATOM 10365 C C . LYS A 1 28 ? 7.836 34.084 -27.513 1.00 0.00 288 LYS A C 7
ATOM 10366 O O . LYS A 1 28 ? 7.656 34.660 -28.588 1.00 0.00 288 LYS A O 7
ATOM 10385 N N . ASN A 1 29 ? 8.729 33.094 -27.390 1.00 0.00 289 ASN A N 7
ATOM 10386 C CA . ASN A 1 29 ? 9.315 32.437 -28.563 1.00 0.00 289 ASN A CA 7
ATOM 10387 C C . ASN A 1 29 ? 8.219 31.639 -29.296 1.00 0.00 289 ASN A C 7
ATOM 10388 O O . ASN A 1 29 ? 7.647 30.691 -28.752 1.00 0.00 289 ASN A O 7
ATOM 10399 N N . ASN A 1 30 ? 7.957 31.981 -30.561 1.00 0.00 290 ASN A N 7
ATOM 10400 C CA . ASN A 1 30 ? 6.997 31.273 -31.421 1.00 0.00 290 ASN A CA 7
ATOM 10401 C C . ASN A 1 30 ? 7.384 29.810 -31.699 1.00 0.00 290 ASN A C 7
ATOM 10402 O O . ASN A 1 30 ? 6.514 28.974 -31.937 1.00 0.00 290 ASN A O 7
ATOM 10413 N N . TYR A 1 31 ? 8.675 29.486 -31.595 1.00 0.00 291 TYR A N 7
ATOM 10414 C CA . TYR A 1 31 ? 9.208 28.138 -31.718 1.00 0.00 291 TYR A CA 7
ATOM 10415 C C . TYR A 1 31 ? 8.885 27.286 -30.483 1.00 0.00 291 TYR A C 7
ATOM 10416 O O . TYR A 1 31 ? 8.566 26.110 -30.613 1.00 0.00 291 TYR A O 7
ATOM 10434 N N . VAL A 1 32 ? 8.900 27.873 -29.281 1.00 0.00 292 VAL A N 7
ATOM 10435 C CA . VAL A 1 32 ? 8.595 27.138 -28.046 1.00 0.00 292 VAL A CA 7
ATOM 10436 C C . VAL A 1 32 ? 7.111 26.780 -27.981 1.00 0.00 292 VAL A C 7
ATOM 10437 O O . VAL A 1 32 ? 6.777 25.626 -27.716 1.00 0.00 292 VAL A O 7
ATOM 10450 N N . ARG A 1 33 ? 6.216 27.736 -28.274 1.00 0.00 293 ARG A N 7
ATOM 10451 C CA . ARG A 1 33 ? 4.766 27.501 -28.219 1.00 0.00 293 ARG A CA 7
ATOM 10452 C C . ARG A 1 33 ? 4.300 26.439 -29.209 1.00 0.00 293 ARG A C 7
ATOM 10453 O O . ARG A 1 33 ? 3.452 25.623 -28.848 1.00 0.00 293 ARG A O 7
ATOM 10474 N N . GLU A 1 34 ? 4.888 26.379 -30.409 1.00 0.00 294 GLU A N 7
ATOM 10475 C CA . GLU A 1 34 ? 4.563 25.306 -31.363 1.00 0.00 294 GLU A CA 7
ATOM 10476 C C . GLU A 1 34 ? 5.047 23.930 -30.886 1.00 0.00 294 GLU A C 7
ATOM 10477 O O . GLU A 1 34 ? 4.273 22.970 -30.920 1.00 0.00 294 GLU A O 7
ATOM 10489 N N . VAL A 1 35 ? 6.278 23.801 -30.372 1.00 0.00 295 VAL A N 7
ATOM 10490 C CA . VAL A 1 35 ? 6.811 22.486 -29.950 1.00 0.00 295 VAL A CA 7
ATOM 10491 C C . VAL A 1 35 ? 6.141 21.978 -28.670 1.00 0.00 295 VAL A C 7
ATOM 10492 O O . VAL A 1 35 ? 5.913 20.776 -28.539 1.00 0.00 295 VAL A O 7
ATOM 10505 N N . PHE A 1 36 ? 5.746 22.883 -27.760 1.00 0.00 296 PHE A N 7
ATOM 10506 C CA . PHE A 1 36 ? 4.974 22.547 -26.555 1.00 0.00 296 PHE A CA 7
ATOM 10507 C C . PHE A 1 36 ? 3.558 22.088 -26.921 1.00 0.00 296 PHE A C 7
ATOM 10508 O O . PHE A 1 36 ? 3.101 21.057 -26.422 1.00 0.00 296 PHE A O 7
ATOM 10525 N N . LYS A 1 37 ? 2.865 22.785 -27.832 1.00 0.00 297 LYS A N 7
ATOM 10526 C CA . LYS A 1 37 ? 1.500 22.419 -28.237 1.00 0.00 297 LYS A CA 7
ATOM 10527 C C . LYS A 1 37 ? 1.450 21.145 -29.092 1.00 0.00 297 LYS A C 7
ATOM 10528 O O . LYS A 1 37 ? 0.497 20.379 -28.974 1.00 0.00 297 LYS A O 7
ATOM 10547 N N . GLN A 1 38 ? 2.481 20.856 -29.897 1.00 0.00 298 GLN A N 7
ATOM 10548 C CA . GLN A 1 38 ? 2.616 19.568 -30.597 1.00 0.00 298 GLN A CA 7
ATOM 10549 C C . GLN A 1 38 ? 2.935 18.399 -29.641 1.00 0.00 298 GLN A C 7
ATOM 10550 O O . GLN A 1 38 ? 2.561 17.261 -29.926 1.00 0.00 298 GLN A O 7
ATOM 10564 N N . PHE A 1 39 ? 3.569 18.662 -28.493 1.00 0.00 299 PHE A N 7
ATOM 10565 C CA . PHE A 1 39 ? 3.968 17.633 -27.524 1.00 0.00 299 PHE A CA 7
ATOM 10566 C C . PHE A 1 39 ? 2.783 16.818 -26.989 1.00 0.00 299 PHE A C 7
ATOM 10567 O O . PHE A 1 39 ? 2.843 15.585 -26.924 1.00 0.00 299 PHE A O 7
ATOM 10584 N N . THR A 1 40 ? 1.681 17.486 -26.642 1.00 0.00 300 THR A N 7
ATOM 10585 C CA . THR A 1 40 ? 0.479 16.846 -26.073 1.00 0.00 300 THR A CA 7
ATOM 10586 C C . THR A 1 40 ? -0.304 16.012 -27.092 1.00 0.00 300 THR A C 7
ATOM 10587 O O . THR A 1 40 ? -0.997 15.067 -26.707 1.00 0.00 300 THR A O 7
ATOM 10598 N N . LEU A 1 41 ? -0.147 16.311 -28.388 1.00 0.00 301 LEU A N 7
ATOM 10599 C CA . LEU A 1 41 ? -0.818 15.645 -29.511 1.00 0.00 301 LEU A CA 7
ATOM 10600 C C . LEU A 1 41 ? -0.021 14.447 -30.062 1.00 0.00 301 LEU A C 7
ATOM 10601 O O . LEU A 1 41 ? -0.585 13.593 -30.752 1.00 0.00 301 LEU A O 7
ATOM 10617 N N . SER A 1 42 ? 1.279 14.371 -29.749 1.00 0.00 302 SER A N 7
ATOM 10618 C CA . SER A 1 42 ? 2.165 13.261 -30.129 1.00 0.00 302 SER A CA 7
ATOM 10619 C C . SER A 1 42 ? 1.760 11.931 -29.472 1.00 0.00 302 SER A C 7
ATOM 10620 O O . SER A 1 42 ? 1.243 11.900 -28.352 1.00 0.00 302 SER A O 7
ATOM 10628 N N . ASN A 1 43 ? 1.993 10.810 -30.168 1.00 0.00 303 ASN A N 7
ATOM 10629 C CA . ASN A 1 43 ? 1.600 9.464 -29.725 1.00 0.00 303 ASN A CA 7
ATOM 10630 C C . ASN A 1 43 ? 2.514 8.894 -28.613 1.00 0.00 303 ASN A C 7
ATOM 10631 O O . ASN A 1 43 ? 2.072 8.073 -27.806 1.00 0.00 303 ASN A O 7
ATOM 10642 N N . ASP A 1 44 ? 3.780 9.326 -28.558 1.00 0.00 304 ASP A N 7
ATOM 10643 C CA . ASP A 1 44 ? 4.789 8.873 -27.589 1.00 0.00 304 ASP A CA 7
ATOM 10644 C C . ASP A 1 44 ? 5.547 10.077 -27.009 1.00 0.00 304 ASP A C 7
ATOM 10645 O O . ASP A 1 44 ? 6.503 10.570 -27.613 1.00 0.00 304 ASP A O 7
ATOM 10654 N N . LYS A 1 45 ? 5.128 10.549 -25.826 1.00 0.00 305 LYS A N 7
ATOM 10655 C CA . LYS A 1 45 ? 5.696 11.743 -25.176 1.00 0.00 305 LYS A CA 7
ATOM 10656 C C . LYS A 1 45 ? 7.176 11.572 -24.803 1.00 0.00 305 LYS A C 7
ATOM 10657 O O . LYS A 1 45 ? 7.950 12.512 -24.962 1.00 0.00 305 LYS A O 7
ATOM 10676 N N . ILE A 1 46 ? 7.592 10.378 -24.377 1.00 0.00 306 ILE A N 7
ATOM 10677 C CA . ILE A 1 46 ? 8.990 10.055 -24.044 1.00 0.00 306 ILE A CA 7
ATOM 10678 C C . ILE A 1 46 ? 9.869 10.060 -25.306 1.00 0.00 306 ILE A C 7
ATOM 10679 O O . ILE A 1 46 ? 10.935 10.679 -25.324 1.00 0.00 306 ILE A O 7
ATOM 10695 N N . GLY A 1 47 ? 9.388 9.457 -26.399 1.00 0.00 307 GLY A N 7
ATOM 10696 C CA . GLY A 1 47 ? 10.045 9.503 -27.708 1.00 0.00 307 GLY A CA 7
ATOM 10697 C C . GLY A 1 47 ? 10.151 10.922 -28.282 1.00 0.00 307 GLY A C 7
ATOM 10698 O O . GLY A 1 47 ? 11.176 11.278 -28.862 1.00 0.00 307 GLY A O 7
ATOM 10702 N N . TYR A 1 48 ? 9.136 11.759 -28.068 1.00 0.00 308 TYR A N 7
ATOM 10703 C CA . TYR A 1 48 ? 9.104 13.148 -28.512 1.00 0.00 308 TYR A CA 7
ATOM 10704 C C . TYR A 1 48 ? 10.018 14.075 -27.694 1.00 0.00 308 TYR A C 7
ATOM 10705 O O . TYR A 1 48 ? 10.722 14.903 -28.268 1.00 0.00 308 TYR A O 7
ATOM 10723 N N . LEU A 1 49 ? 10.104 13.899 -26.366 1.00 0.00 309 LEU A N 7
ATOM 10724 C CA . LEU A 1 49 ? 11.042 14.643 -25.508 1.00 0.00 309 LEU A CA 7
ATOM 10725 C C . LEU A 1 49 ? 12.499 14.356 -25.907 1.00 0.00 309 LEU A C 7
ATOM 10726 O O . LEU A 1 49 ? 13.293 15.287 -26.026 1.00 0.00 309 LEU A O 7
ATOM 10742 N N . SER A 1 50 ? 12.810 13.099 -26.240 1.00 0.00 310 SER A N 7
ATOM 10743 C CA . SER A 1 50 ? 14.141 12.647 -26.686 1.00 0.00 310 SER A CA 7
ATOM 10744 C C . SER A 1 50 ? 14.651 13.315 -27.977 1.00 0.00 310 SER A C 7
ATOM 10745 O O . SER A 1 50 ? 15.841 13.225 -28.277 1.00 0.00 310 SER A O 7
ATOM 10753 N N . HIS A 1 51 ? 13.795 14.013 -28.738 1.00 0.00 311 HIS A N 7
ATOM 10754 C CA . HIS A 1 51 ? 14.214 14.886 -29.837 1.00 0.00 311 HIS A CA 7
ATOM 10755 C C . HIS A 1 51 ? 14.778 16.230 -29.338 1.00 0.00 311 HIS A C 7
ATOM 10756 O O . HIS A 1 51 ? 15.810 16.698 -29.823 1.00 0.00 311 HIS A O 7
ATOM 10770 N N . TYR A 1 52 ? 14.142 16.840 -28.334 1.00 0.00 312 TYR A N 7
ATOM 10771 C CA . TYR A 1 52 ? 14.359 18.236 -27.941 1.00 0.00 312 TYR A CA 7
ATOM 10772 C C . TYR A 1 52 ? 15.390 18.411 -26.820 1.00 0.00 312 TYR A C 7
ATOM 10773 O O . TYR A 1 52 ? 15.867 19.527 -26.605 1.00 0.00 312 TYR A O 7
ATOM 10791 N N . ILE A 1 53 ? 15.842 17.322 -26.186 1.00 0.00 313 ILE A N 7
ATOM 10792 C CA . ILE A 1 53 ? 17.059 17.313 -25.349 1.00 0.00 313 ILE A CA 7
ATOM 10793 C C . ILE A 1 53 ? 18.304 17.828 -26.106 1.00 0.00 313 ILE A C 7
ATOM 10794 O O . ILE A 1 53 ? 19.288 18.242 -25.490 1.00 0.00 313 ILE A O 7
ATOM 10810 N N . ASN A 1 54 ? 18.257 17.783 -27.446 1.00 0.00 314 ASN A N 7
ATOM 10811 C CA . ASN A 1 54 ? 19.327 18.207 -28.348 1.00 0.00 314 ASN A CA 7
ATOM 10812 C C . ASN A 1 54 ? 19.249 19.695 -28.760 1.00 0.00 314 ASN A C 7
ATOM 10813 O O . ASN A 1 54 ? 20.179 20.197 -29.396 1.00 0.00 314 ASN A O 7
ATOM 10824 N N . ASP A 1 55 ? 18.156 20.406 -28.451 1.00 0.00 315 ASP A N 7
ATOM 10825 C CA . ASP A 1 55 ? 17.873 21.749 -28.980 1.00 0.00 315 ASP A CA 7
ATOM 10826 C C . ASP A 1 55 ? 18.198 22.869 -27.961 1.00 0.00 315 ASP A C 7
ATOM 10827 O O . ASP A 1 55 ? 17.644 22.870 -26.861 1.00 0.00 315 ASP A O 7
ATOM 10836 N N . PRO A 1 56 ? 19.044 23.863 -28.298 1.00 0.00 316 PRO A N 7
ATOM 10837 C CA . PRO A 1 56 ? 19.518 24.862 -27.333 1.00 0.00 316 PRO A CA 7
ATOM 10838 C C . PRO A 1 56 ? 18.447 25.868 -26.880 1.00 0.00 316 PRO A C 7
ATOM 10839 O O . PRO A 1 56 ? 18.572 26.436 -25.791 1.00 0.00 316 PRO A O 7
ATOM 10850 N N . THR A 1 57 ? 17.392 26.086 -27.668 1.00 0.00 317 THR A N 7
ATOM 10851 C CA . THR A 1 57 ? 16.250 26.933 -27.271 1.00 0.00 317 THR A CA 7
ATOM 10852 C C . THR A 1 57 ? 15.312 26.168 -26.343 1.00 0.00 317 THR A C 7
ATOM 10853 O O . THR A 1 57 ? 14.959 26.672 -25.270 1.00 0.00 317 THR A O 7
ATOM 10864 N N . ILE A 1 58 ? 14.948 24.931 -26.704 1.00 0.00 318 ILE A N 7
ATOM 10865 C CA . ILE A 1 58 ? 13.987 24.134 -25.924 1.00 0.00 318 ILE A CA 7
ATOM 10866 C C . ILE A 1 58 ? 14.592 23.670 -24.586 1.00 0.00 318 ILE A C 7
ATOM 10867 O O . ILE A 1 58 ? 13.911 23.680 -23.560 1.00 0.00 318 ILE A O 7
ATOM 10883 N N . VAL A 1 59 ? 15.892 23.363 -24.545 1.00 0.00 319 VAL A N 7
ATOM 10884 C CA . VAL A 1 59 ? 16.615 23.021 -23.295 1.00 0.00 319 VAL A CA 7
ATOM 10885 C C . VAL A 1 59 ? 16.596 24.180 -22.284 1.00 0.00 319 VAL A C 7
ATOM 10886 O O . VAL A 1 59 ? 16.477 23.942 -21.081 1.00 0.00 319 VAL A O 7
ATOM 10899 N N . GLN A 1 60 ? 16.659 25.434 -22.737 1.00 0.00 320 GLN A N 7
ATOM 10900 C CA . GLN A 1 60 ? 16.764 26.607 -21.855 1.00 0.00 320 GLN A CA 7
ATOM 10901 C C . GLN A 1 60 ? 15.426 26.966 -21.199 1.00 0.00 320 GLN A C 7
ATOM 10902 O O . GLN A 1 60 ? 15.376 27.275 -20.005 1.00 0.00 320 GLN A O 7
ATOM 10916 N N . VAL A 1 61 ? 14.331 26.872 -21.951 1.00 0.00 321 VAL A N 7
ATOM 10917 C CA . VAL A 1 61 ? 12.971 27.045 -21.418 1.00 0.00 321 VAL A CA 7
ATOM 10918 C C . VAL A 1 61 ? 12.556 25.891 -20.500 1.00 0.00 321 VAL A C 7
ATOM 10919 O O . VAL A 1 61 ? 12.015 26.151 -19.424 1.00 0.00 321 VAL A O 7
ATOM 10932 N N . ILE A 1 62 ? 12.896 24.640 -20.852 1.00 0.00 322 ILE A N 7
ATOM 10933 C CA . ILE A 1 62 ? 12.741 23.468 -19.972 1.00 0.00 322 ILE A CA 7
ATOM 10934 C C . ILE A 1 62 ? 13.473 23.698 -18.644 1.00 0.00 322 ILE A C 7
ATOM 10935 O O . ILE A 1 62 ? 12.889 23.493 -17.578 1.00 0.00 322 ILE A O 7
ATOM 10951 N N . ASP A 1 63 ? 14.721 24.166 -18.689 1.00 0.00 323 ASP A N 7
ATOM 10952 C CA . ASP A 1 63 ? 15.517 24.424 -17.486 1.00 0.00 323 ASP A CA 7
ATOM 10953 C C . ASP A 1 63 ? 14.866 25.484 -16.580 1.00 0.00 323 ASP A C 7
ATOM 10954 O O . ASP A 1 63 ? 14.846 25.327 -15.358 1.00 0.00 323 ASP A O 7
ATOM 10963 N N . HIS A 1 64 ? 14.268 26.522 -17.172 1.00 0.00 324 HIS A N 7
ATOM 10964 C CA . HIS A 1 64 ? 13.569 27.577 -16.429 1.00 0.00 324 HIS A CA 7
ATOM 10965 C C . HIS A 1 64 ? 12.224 27.116 -15.835 1.00 0.00 324 HIS A C 7
ATOM 10966 O O . HIS A 1 64 ? 11.920 27.437 -14.686 1.00 0.00 324 HIS A O 7
ATOM 10980 N N . ILE A 1 65 ? 11.442 26.303 -16.559 1.00 0.00 325 ILE A N 7
ATOM 10981 C CA . ILE A 1 65 ? 10.211 25.649 -16.060 1.00 0.00 325 ILE A CA 7
ATOM 10982 C C . ILE A 1 65 ? 10.550 24.775 -14.853 1.00 0.00 325 ILE A C 7
ATOM 10983 O O . ILE A 1 65 ? 9.942 24.897 -13.782 1.00 0.00 325 ILE A O 7
ATOM 10999 N N . MET A 1 66 ? 11.559 23.914 -15.012 1.00 0.00 326 MET A N 7
ATOM 11000 C CA . MET A 1 66 ? 11.990 22.995 -13.952 1.00 0.00 326 MET A CA 7
ATOM 11001 C C . MET A 1 66 ? 12.635 23.712 -12.752 1.00 0.00 326 MET A C 7
ATOM 11002 O O . MET A 1 66 ? 12.580 23.195 -11.634 1.00 0.00 326 MET A O 7
ATOM 11016 N N . LYS A 1 67 ? 13.155 24.936 -12.925 1.00 0.00 327 LYS A N 7
ATOM 11017 C CA . LYS A 1 67 ? 13.605 25.802 -11.822 1.00 0.00 327 LYS A CA 7
ATOM 11018 C C . LYS A 1 67 ? 12.461 26.585 -11.147 1.00 0.00 327 LYS A C 7
ATOM 11019 O O . LYS A 1 67 ? 12.530 26.843 -9.943 1.00 0.00 327 LYS A O 7
ATOM 11038 N N . THR A 1 68 ? 11.381 26.890 -11.872 1.00 0.00 328 THR A N 7
ATOM 11039 C CA . THR A 1 68 ? 10.173 27.537 -11.313 1.00 0.00 328 THR A CA 7
ATOM 11040 C C . THR A 1 68 ? 9.435 26.614 -10.334 1.00 0.00 328 THR A C 7
ATOM 11041 O O . THR A 1 68 ? 8.950 27.068 -9.300 1.00 0.00 328 THR A O 7
ATOM 11052 N N . ILE A 1 69 ? 9.391 25.307 -10.618 1.00 0.00 329 ILE A N 7
ATOM 11053 C CA . ILE A 1 69 ? 8.778 24.296 -9.734 1.00 0.00 329 ILE A CA 7
ATOM 11054 C C . ILE A 1 69 ? 9.693 23.844 -8.584 1.00 0.00 329 ILE A C 7
ATOM 11055 O O . ILE A 1 69 ? 9.201 23.362 -7.565 1.00 0.00 329 ILE A O 7
ATOM 11071 N N . ASP A 1 70 ? 11.012 24.028 -8.710 1.00 0.00 330 ASP A N 7
ATOM 11072 C CA . ASP A 1 70 ? 12.021 23.786 -7.659 1.00 0.00 330 ASP A CA 7
ATOM 11073 C C . ASP A 1 70 ? 11.974 24.809 -6.506 1.00 0.00 330 ASP A C 7
ATOM 11074 O O . ASP A 1 70 ? 12.482 24.564 -5.412 1.00 0.00 330 ASP A O 7
ATOM 11083 N N . ASP A 1 71 ? 11.344 25.960 -6.751 1.00 0.00 331 ASP A N 7
ATOM 11084 C CA . ASP A 1 71 ? 11.250 27.111 -5.834 1.00 0.00 331 ASP A CA 7
ATOM 11085 C C . ASP A 1 71 ? 10.283 26.900 -4.635 1.00 0.00 331 ASP A C 7
ATOM 11086 O O . ASP A 1 71 ? 10.013 27.825 -3.865 1.00 0.00 331 ASP A O 7
ATOM 11095 N N . THR A 1 72 ? 9.750 25.685 -4.446 1.00 0.00 332 THR A N 7
ATOM 11096 C CA . THR A 1 72 ? 8.887 25.283 -3.319 1.00 0.00 332 THR A CA 7
ATOM 11097 C C . THR A 1 72 ? 9.609 25.251 -1.969 1.00 0.00 332 THR A C 7
ATOM 11098 O O . THR A 1 72 ? 10.698 24.637 -1.865 1.00 0.00 332 THR A O 7
ATOM 11110 N N . ASP B 2 1 ? 19.277 9.558 -13.616 1.00 0.00 817 ASP B N 7
ATOM 11111 C CA . ASP B 2 1 ? 18.462 8.871 -14.649 1.00 0.00 817 ASP B CA 7
ATOM 11112 C C . ASP B 2 1 ? 17.472 9.842 -15.296 1.00 0.00 817 ASP B C 7
ATOM 11113 O O . ASP B 2 1 ? 17.020 10.791 -14.652 1.00 0.00 817 ASP B O 7
ATOM 11124 N N . ILE B 2 2 ? 17.119 9.613 -16.569 1.00 0.00 818 ILE B N 7
ATOM 11125 C CA . ILE B 2 2 ? 16.257 10.514 -17.362 1.00 0.00 818 ILE B CA 7
ATOM 11126 C C . ILE B 2 2 ? 14.759 10.329 -17.054 1.00 0.00 818 ILE B C 7
ATOM 11127 O O . ILE B 2 2 ? 14.005 11.299 -17.037 1.00 0.00 818 ILE B O 7
ATOM 11143 N N . TYR B 2 3 ? 14.315 9.107 -16.754 1.00 0.00 819 TYR B N 7
ATOM 11144 C CA . TYR B 2 3 ? 12.885 8.767 -16.678 1.00 0.00 819 TYR B CA 7
ATOM 11145 C C . TYR B 2 3 ? 12.154 9.435 -15.501 1.00 0.00 819 TYR B C 7
ATOM 11146 O O . TYR B 2 3 ? 10.989 9.806 -15.627 1.00 0.00 819 TYR B O 7
ATOM 11164 N N . THR B 2 4 ? 12.840 9.646 -14.373 1.00 0.00 820 THR B N 7
ATOM 11165 C CA . THR B 2 4 ? 12.328 10.432 -13.231 1.00 0.00 820 THR B CA 7
ATOM 11166 C C . THR B 2 4 ? 12.282 11.938 -13.515 1.00 0.00 820 THR B C 7
ATOM 11167 O O . THR B 2 4 ? 11.376 12.635 -13.043 1.00 0.00 820 THR B O 7
ATOM 11178 N N . TYR B 2 5 ? 13.211 12.444 -14.335 1.00 0.00 821 TYR B N 7
ATOM 11179 C CA . TYR B 2 5 ? 13.303 13.855 -14.726 1.00 0.00 821 TYR B CA 7
ATOM 11180 C C . TYR B 2 5 ? 12.191 14.241 -15.718 1.00 0.00 821 TYR B C 7
ATOM 11181 O O . TYR B 2 5 ? 11.571 15.302 -15.600 1.00 0.00 821 TYR B O 7
ATOM 11199 N N . GLU B 2 6 ? 11.871 13.346 -16.660 1.00 0.00 822 GLU B N 7
ATOM 11200 C CA . GLU B 2 6 ? 10.848 13.554 -17.694 1.00 0.00 822 GLU B CA 7
ATOM 11201 C C . GLU B 2 6 ? 9.418 13.653 -17.142 1.00 0.00 822 GLU B C 7
ATOM 11202 O O . GLU B 2 6 ? 8.670 14.522 -17.578 1.00 0.00 822 GLU B O 7
ATOM 11214 N N . LYS B 2 7 ? 9.013 12.820 -16.171 1.00 0.00 823 LYS B N 7
ATOM 11215 C CA . LYS B 2 7 ? 7.613 12.785 -15.693 1.00 0.00 823 LYS B CA 7
ATOM 11216 C C . LYS B 2 7 ? 7.147 14.116 -15.085 1.00 0.00 823 LYS B C 7
ATOM 11217 O O . LYS B 2 7 ? 6.061 14.605 -15.403 1.00 0.00 823 LYS B O 7
ATOM 11236 N N . LYS B 2 8 ? 7.998 14.740 -14.259 1.00 0.00 824 LYS B N 7
ATOM 11237 C CA . LYS B 2 8 ? 7.723 16.037 -13.613 1.00 0.00 824 LYS B CA 7
ATOM 11238 C C . LYS B 2 8 ? 7.699 17.192 -14.620 1.00 0.00 824 LYS B C 7
ATOM 11239 O O . LYS B 2 8 ? 6.871 18.102 -14.510 1.00 0.00 824 LYS B O 7
ATOM 11258 N N . LEU B 2 9 ? 8.549 17.127 -15.648 1.00 0.00 825 LEU B N 7
ATOM 11259 C CA . LEU B 2 9 ? 8.562 18.070 -16.772 1.00 0.00 825 LEU B CA 7
ATOM 11260 C C . LEU B 2 9 ? 7.319 17.929 -17.660 1.00 0.00 825 LEU B C 7
ATOM 11261 O O . LEU B 2 9 ? 6.693 18.926 -18.012 1.00 0.00 825 LEU B O 7
ATOM 11277 N N . ILE B 2 10 ? 6.930 16.704 -18.012 1.00 0.00 826 ILE B N 7
ATOM 11278 C CA . ILE B 2 10 ? 5.812 16.439 -18.930 1.00 0.00 826 ILE B CA 7
ATOM 11279 C C . ILE B 2 10 ? 4.474 16.872 -18.318 1.00 0.00 826 ILE B C 7
ATOM 11280 O O . ILE B 2 10 ? 3.647 17.454 -19.024 1.00 0.00 826 ILE B O 7
ATOM 11296 N N . LYS B 2 11 ? 4.290 16.731 -16.996 1.00 0.00 827 LYS B N 7
ATOM 11297 C CA . LYS B 2 11 ? 3.140 17.317 -16.286 1.00 0.00 827 LYS B CA 7
ATOM 11298 C C . LYS B 2 11 ? 3.171 18.852 -16.232 1.00 0.00 827 LYS B C 7
ATOM 11299 O O . LYS B 2 11 ? 2.106 19.462 -16.162 1.00 0.00 827 LYS B O 7
ATOM 11318 N N . SER B 2 12 ? 4.343 19.482 -16.352 1.00 0.00 828 SER B N 7
ATOM 11319 C CA . SER B 2 12 ? 4.463 20.931 -16.585 1.00 0.00 828 SER B CA 7
ATOM 11320 C C . SER B 2 12 ? 4.095 21.325 -18.021 1.00 0.00 828 SER B C 7
ATOM 11321 O O . SER B 2 12 ? 3.320 22.262 -18.197 1.00 0.00 828 SER B O 7
ATOM 11329 N N . ILE B 2 13 ? 4.536 20.579 -19.046 1.00 0.00 829 ILE B N 7
ATOM 11330 C CA . ILE B 2 13 ? 4.142 20.803 -20.456 1.00 0.00 829 ILE B CA 7
ATOM 11331 C C . ILE B 2 13 ? 2.617 20.684 -20.610 1.00 0.00 829 ILE B C 7
ATOM 11332 O O . ILE B 2 13 ? 1.962 21.596 -21.111 1.00 0.00 829 ILE B O 7
ATOM 11348 N N . GLU B 2 14 ? 2.026 19.592 -20.116 1.00 0.00 830 GLU B N 7
ATOM 11349 C CA . GLU B 2 14 ? 0.593 19.297 -20.133 1.00 0.00 830 GLU B CA 7
ATOM 11350 C C . GLU B 2 14 ? -0.263 20.325 -19.368 1.00 0.00 830 GLU B C 7
ATOM 11351 O O . GLU B 2 14 ? -1.437 20.522 -19.690 1.00 0.00 830 GLU B O 7
ATOM 11363 N N . TYR B 2 15 ? 0.315 21.021 -18.380 1.00 0.00 831 TYR B N 7
ATOM 11364 C CA . TYR B 2 15 ? -0.332 22.117 -17.651 1.00 0.00 831 TYR B CA 7
ATOM 11365 C C . TYR B 2 15 ? -0.231 23.460 -18.397 1.00 0.00 831 TYR B C 7
ATOM 11366 O O . TYR B 2 15 ? -1.246 24.139 -18.582 1.00 0.00 831 TYR B O 7
ATOM 11384 N N . ILE B 2 16 ? 0.971 23.836 -18.862 1.00 0.00 832 ILE B N 7
ATOM 11385 C CA . ILE B 2 16 ? 1.254 25.104 -19.562 1.00 0.00 832 ILE B CA 7
ATOM 11386 C C . ILE B 2 16 ? 0.450 25.195 -20.874 1.00 0.00 832 ILE B C 7
ATOM 11387 O O . ILE B 2 16 ? -0.114 26.245 -21.184 1.00 0.00 832 ILE B O 7
ATOM 11403 N N . THR B 2 17 ? 0.350 24.086 -21.615 1.00 0.00 833 THR B N 7
ATOM 11404 C CA . THR B 2 17 ? -0.464 23.960 -22.841 1.00 0.00 833 THR B CA 7
ATOM 11405 C C . THR B 2 17 ? -1.966 24.064 -22.570 1.00 0.00 833 THR B C 7
ATOM 11406 O O . THR B 2 17 ? -2.646 24.850 -23.231 1.00 0.00 833 THR B O 7
ATOM 11417 N N . LYS B 2 18 ? -2.499 23.329 -21.581 1.00 0.00 834 LYS B N 7
ATOM 11418 C CA . LYS B 2 18 ? -3.940 23.299 -21.252 1.00 0.00 834 LYS B CA 7
ATOM 11419 C C . LYS B 2 18 ? -4.467 24.655 -20.773 1.00 0.00 834 LYS B C 7
ATOM 11420 O O . LYS B 2 18 ? -5.588 25.035 -21.106 1.00 0.00 834 LYS B O 7
ATOM 11439 N N . ASN B 2 19 ? -3.636 25.397 -20.040 1.00 0.00 835 ASN B N 7
ATOM 11440 C CA . ASN B 2 19 ? -3.925 26.751 -19.553 1.00 0.00 835 ASN B CA 7
ATOM 11441 C C . ASN B 2 19 ? -3.468 27.858 -20.530 1.00 0.00 835 ASN B C 7
ATOM 11442 O O . ASN B 2 19 ? -3.621 29.042 -20.215 1.00 0.00 835 ASN B O 7
ATOM 11453 N N . LYS B 2 20 ? -2.944 27.491 -21.710 1.00 0.00 836 LYS B N 7
ATOM 11454 C CA . LYS B 2 20 ? -2.606 28.376 -22.846 1.00 0.00 836 LYS B CA 7
ATOM 11455 C C . LYS B 2 20 ? -1.808 29.623 -22.430 1.00 0.00 836 LYS B C 7
ATOM 11456 O O . LYS B 2 20 ? -2.188 30.747 -22.754 1.00 0.00 836 LYS B O 7
ATOM 11475 N N . PHE B 2 21 ? -0.694 29.432 -21.720 1.00 0.00 837 PHE B N 7
ATOM 11476 C CA . PHE B 2 21 ? 0.164 30.528 -21.216 1.00 0.00 837 PHE B CA 7
ATOM 11477 C C . PHE B 2 21 ? 0.626 31.507 -22.315 1.00 0.00 837 PHE B C 7
ATOM 11478 O O . PHE B 2 21 ? 0.833 32.693 -22.062 1.00 0.00 837 PHE B O 7
ATOM 11495 N N . PHE B 2 22 ? 0.780 30.998 -23.543 1.00 0.00 838 PHE B N 7
ATOM 11496 C CA . PHE B 2 22 ? 1.224 31.727 -24.735 1.00 0.00 838 PHE B CA 7
ATOM 11497 C C . PHE B 2 22 ? 0.084 32.361 -25.566 1.00 0.00 838 PHE B C 7
ATOM 11498 O O . PHE B 2 22 ? 0.371 33.110 -26.501 1.00 0.00 838 PHE B O 7
ATOM 11515 N N . ASP B 2 23 ? -1.193 32.102 -25.245 1.00 0.00 839 ASP B N 7
ATOM 11516 C CA . ASP B 2 23 ? -2.356 32.647 -25.967 1.00 0.00 839 ASP B CA 7
ATOM 11517 C C . ASP B 2 23 ? -3.566 32.846 -25.029 1.00 0.00 839 ASP B C 7
ATOM 11518 O O . ASP B 2 23 ? -4.294 31.906 -24.707 1.00 0.00 839 ASP B O 7
ATOM 11527 N N . ASP B 2 24 ? -3.791 34.088 -24.585 1.00 0.00 840 ASP B N 7
ATOM 11528 C CA . ASP B 2 24 ? -4.797 34.429 -23.563 1.00 0.00 840 ASP B CA 7
ATOM 11529 C C . ASP B 2 24 ? -6.274 34.303 -24.009 1.00 0.00 840 ASP B C 7
ATOM 11530 O O . ASP B 2 24 ? -7.173 34.237 -23.161 1.00 0.00 840 ASP B O 7
ATOM 11539 N N . SER B 2 25 ? -6.536 34.272 -25.322 1.00 0.00 841 SER B N 7
ATOM 11540 C CA . SER B 2 25 ? -7.888 34.239 -25.919 1.00 0.00 841 SER B CA 7
ATOM 11541 C C . SER B 2 25 ? -8.462 32.820 -26.016 1.00 0.00 841 SER B C 7
ATOM 11542 O O . SER B 2 25 ? -9.535 32.568 -25.420 1.00 0.00 841 SER B O 7
ATOM 11551 N N . GLY A 1 1 ? 10.322 -1.775 0.135 1.00 0.00 261 GLY A N 8
ATOM 11552 C CA . GLY A 1 1 ? 9.090 -2.195 -0.566 1.00 0.00 261 GLY A CA 8
ATOM 11553 C C . GLY A 1 1 ? 8.994 -1.586 -1.962 1.00 0.00 261 GLY A C 8
ATOM 11554 O O . GLY A 1 1 ? 10.023 -1.257 -2.559 1.00 0.00 261 GLY A O 8
ATOM 11560 N N . PRO A 1 2 ? 7.768 -1.441 -2.512 1.00 0.00 262 PRO A N 8
ATOM 11561 C CA . PRO A 1 2 ? 7.530 -0.863 -3.843 1.00 0.00 262 PRO A CA 8
ATOM 11562 C C . PRO A 1 2 ? 8.001 0.592 -4.003 1.00 0.00 262 PRO A C 8
ATOM 11563 O O . PRO A 1 2 ? 8.146 1.339 -3.028 1.00 0.00 262 PRO A O 8
ATOM 11574 N N . HIS A 1 3 ? 8.215 1.021 -5.252 1.00 0.00 263 HIS A N 8
ATOM 11575 C CA . HIS A 1 3 ? 8.612 2.391 -5.603 1.00 0.00 263 HIS A CA 8
ATOM 11576 C C . HIS A 1 3 ? 7.468 3.416 -5.441 1.00 0.00 263 HIS A C 8
ATOM 11577 O O . HIS A 1 3 ? 6.280 3.065 -5.377 1.00 0.00 263 HIS A O 8
ATOM 11591 N N . MET A 1 4 ? 7.833 4.702 -5.395 1.00 0.00 264 MET A N 8
ATOM 11592 C CA . MET A 1 4 ? 6.895 5.834 -5.358 1.00 0.00 264 MET A CA 8
ATOM 11593 C C . MET A 1 4 ? 6.233 6.079 -6.723 1.00 0.00 264 MET A C 8
ATOM 11594 O O . MET A 1 4 ? 6.789 5.742 -7.774 1.00 0.00 264 MET A O 8
ATOM 11608 N N . ASP A 1 5 ? 5.049 6.697 -6.720 1.00 0.00 265 ASP A N 8
ATOM 11609 C CA . ASP A 1 5 ? 4.269 7.064 -7.918 1.00 0.00 265 ASP A CA 8
ATOM 11610 C C . ASP A 1 5 ? 3.711 8.503 -7.850 1.00 0.00 265 ASP A C 8
ATOM 11611 O O . ASP A 1 5 ? 2.719 8.839 -8.500 1.00 0.00 265 ASP A O 8
ATOM 11620 N N . TYR A 1 6 ? 4.355 9.365 -7.053 1.00 0.00 266 TYR A N 8
ATOM 11621 C CA . TYR A 1 6 ? 3.953 10.753 -6.782 1.00 0.00 266 TYR A CA 8
ATOM 11622 C C . TYR A 1 6 ? 4.624 11.765 -7.741 1.00 0.00 266 TYR A C 8
ATOM 11623 O O . TYR A 1 6 ? 5.091 12.828 -7.328 1.00 0.00 266 TYR A O 8
ATOM 11641 N N . ASP A 1 7 ? 4.680 11.439 -9.033 1.00 0.00 267 ASP A N 8
ATOM 11642 C CA . ASP A 1 7 ? 5.341 12.234 -10.085 1.00 0.00 267 ASP A CA 8
ATOM 11643 C C . ASP A 1 7 ? 4.431 13.328 -10.694 1.00 0.00 267 ASP A C 8
ATOM 11644 O O . ASP A 1 7 ? 4.767 13.940 -11.712 1.00 0.00 267 ASP A O 8
ATOM 11653 N N . MET A 1 8 ? 3.270 13.585 -10.082 1.00 0.00 268 MET A N 8
ATOM 11654 C CA . MET A 1 8 ? 2.274 14.568 -10.493 1.00 0.00 268 MET A CA 8
ATOM 11655 C C . MET A 1 8 ? 2.646 15.988 -10.041 1.00 0.00 268 MET A C 8
ATOM 11656 O O . MET A 1 8 ? 3.262 16.201 -8.994 1.00 0.00 268 MET A O 8
ATOM 11670 N N . LEU A 1 9 ? 2.204 16.964 -10.827 1.00 0.00 269 LEU A N 8
ATOM 11671 C CA . LEU A 1 9 ? 2.354 18.402 -10.570 1.00 0.00 269 LEU A CA 8
ATOM 11672 C C . LEU A 1 9 ? 1.369 18.877 -9.476 1.00 0.00 269 LEU A C 8
ATOM 11673 O O . LEU A 1 9 ? 0.157 18.677 -9.605 1.00 0.00 269 LEU A O 8
ATOM 11689 N N . THR A 1 10 ? 1.867 19.514 -8.409 1.00 0.00 270 THR A N 8
ATOM 11690 C CA . THR A 1 10 ? 1.043 19.972 -7.271 1.00 0.00 270 THR A CA 8
ATOM 11691 C C . THR A 1 10 ? 0.345 21.308 -7.535 1.00 0.00 270 THR A C 8
ATOM 11692 O O . THR A 1 10 ? 0.742 22.068 -8.415 1.00 0.00 270 THR A O 8
ATOM 11703 N N . GLU A 1 11 ? -0.680 21.628 -6.735 1.00 0.00 271 GLU A N 8
ATOM 11704 C CA . GLU A 1 11 ? -1.387 22.917 -6.821 1.00 0.00 271 GLU A CA 8
ATOM 11705 C C . GLU A 1 11 ? -0.475 24.132 -6.558 1.00 0.00 271 GLU A C 8
ATOM 11706 O O . GLU A 1 11 ? -0.639 25.183 -7.181 1.00 0.00 271 GLU A O 8
ATOM 11718 N N . GLU A 1 12 ? 0.528 23.989 -5.684 1.00 0.00 272 GLU A N 8
ATOM 11719 C CA . GLU A 1 12 ? 1.514 25.045 -5.419 1.00 0.00 272 GLU A CA 8
ATOM 11720 C C . GLU A 1 12 ? 2.523 25.194 -6.572 1.00 0.00 272 GLU A C 8
ATOM 11721 O O . GLU A 1 12 ? 2.868 26.316 -6.942 1.00 0.00 272 GLU A O 8
ATOM 11733 N N . GLN A 1 13 ? 2.941 24.094 -7.198 1.00 0.00 273 GLN A N 8
ATOM 11734 C CA . GLN A 1 13 ? 3.804 24.115 -8.388 1.00 0.00 273 GLN A CA 8
ATOM 11735 C C . GLN A 1 13 ? 3.074 24.711 -9.611 1.00 0.00 273 GLN A C 8
ATOM 11736 O O . GLN A 1 13 ? 3.660 25.508 -10.350 1.00 0.00 273 GLN A O 8
ATOM 11750 N N . LYS A 1 14 ? 1.770 24.428 -9.781 1.00 0.00 274 LYS A N 8
ATOM 11751 C CA . LYS A 1 14 ? 0.884 25.083 -10.765 1.00 0.00 274 LYS A CA 8
ATOM 11752 C C . LYS A 1 14 ? 0.799 26.602 -10.562 1.00 0.00 274 LYS A C 8
ATOM 11753 O O . LYS A 1 14 ? 0.943 27.354 -11.528 1.00 0.00 274 LYS A O 8
ATOM 11772 N N . LYS A 1 15 ? 0.644 27.059 -9.315 1.00 0.00 275 LYS A N 8
ATOM 11773 C CA . LYS A 1 15 ? 0.660 28.487 -8.934 1.00 0.00 275 LYS A CA 8
ATOM 11774 C C . LYS A 1 15 ? 2.018 29.143 -9.216 1.00 0.00 275 LYS A C 8
ATOM 11775 O O . LYS A 1 15 ? 2.065 30.206 -9.835 1.00 0.00 275 LYS A O 8
ATOM 11794 N N . LYS A 1 16 ? 3.129 28.480 -8.868 1.00 0.00 276 LYS A N 8
ATOM 11795 C CA . LYS A 1 16 ? 4.495 28.962 -9.148 1.00 0.00 276 LYS A CA 8
ATOM 11796 C C . LYS A 1 16 ? 4.754 29.161 -10.643 1.00 0.00 276 LYS A C 8
ATOM 11797 O O . LYS A 1 16 ? 5.314 30.190 -11.019 1.00 0.00 276 LYS A O 8
ATOM 11816 N N . LEU A 1 17 ? 4.290 28.247 -11.509 1.00 0.00 277 LEU A N 8
ATOM 11817 C CA . LEU A 1 17 ? 4.404 28.375 -12.965 1.00 0.00 277 LEU A CA 8
ATOM 11818 C C . LEU A 1 17 ? 3.651 29.605 -13.504 1.00 0.00 277 LEU A C 8
ATOM 11819 O O . LEU A 1 17 ? 4.253 30.411 -14.213 1.00 0.00 277 LEU A O 8
ATOM 11835 N N . LYS A 1 18 ? 2.364 29.788 -13.169 1.00 0.00 278 LYS A N 8
ATOM 11836 C CA . LYS A 1 18 ? 1.556 30.892 -13.734 1.00 0.00 278 LYS A CA 8
ATOM 11837 C C . LYS A 1 18 ? 1.956 32.283 -13.228 1.00 0.00 278 LYS A C 8
ATOM 11838 O O . LYS A 1 18 ? 1.845 33.258 -13.962 1.00 0.00 278 LYS A O 8
ATOM 11857 N N . GLU A 1 19 ? 2.435 32.376 -11.991 1.00 0.00 279 GLU A N 8
ATOM 11858 C CA . GLU A 1 19 ? 2.914 33.622 -11.373 1.00 0.00 279 GLU A CA 8
ATOM 11859 C C . GLU A 1 19 ? 4.320 34.060 -11.846 1.00 0.00 279 GLU A C 8
ATOM 11860 O O . GLU A 1 19 ? 4.693 35.220 -11.657 1.00 0.00 279 GLU A O 8
ATOM 11872 N N . ASP A 1 20 ? 5.100 33.175 -12.477 1.00 0.00 280 ASP A N 8
ATOM 11873 C CA . ASP A 1 20 ? 6.447 33.486 -12.984 1.00 0.00 280 ASP A CA 8
ATOM 11874 C C . ASP A 1 20 ? 6.374 34.243 -14.324 1.00 0.00 280 ASP A C 8
ATOM 11875 O O . ASP A 1 20 ? 6.007 33.681 -15.360 1.00 0.00 280 ASP A O 8
ATOM 11884 N N . HIS A 1 21 ? 6.747 35.529 -14.317 1.00 0.00 281 HIS A N 8
ATOM 11885 C CA . HIS A 1 21 ? 6.764 36.377 -15.513 1.00 0.00 281 HIS A CA 8
ATOM 11886 C C . HIS A 1 21 ? 7.960 36.098 -16.441 1.00 0.00 281 HIS A C 8
ATOM 11887 O O . HIS A 1 21 ? 7.798 36.117 -17.658 1.00 0.00 281 HIS A O 8
ATOM 11901 N N . THR A 1 22 ? 9.134 35.780 -15.888 1.00 0.00 282 THR A N 8
ATOM 11902 C CA . THR A 1 22 ? 10.346 35.414 -16.647 1.00 0.00 282 THR A CA 8
ATOM 11903 C C . THR A 1 22 ? 10.153 34.131 -17.458 1.00 0.00 282 THR A C 8
ATOM 11904 O O . THR A 1 22 ? 10.605 34.055 -18.601 1.00 0.00 282 THR A O 8
ATOM 11915 N N . LEU A 1 23 ? 9.398 33.159 -16.928 1.00 0.00 283 LEU A N 8
ATOM 11916 C CA . LEU A 1 23 ? 8.962 31.968 -17.662 1.00 0.00 283 LEU A CA 8
ATOM 11917 C C . LEU A 1 23 ? 8.163 32.343 -18.921 1.00 0.00 283 LEU A C 8
ATOM 11918 O O . LEU A 1 23 ? 8.454 31.852 -20.013 1.00 0.00 283 LEU A O 8
ATOM 11934 N N . LYS A 1 24 ? 7.199 33.264 -18.807 1.00 0.00 284 LYS A N 8
ATOM 11935 C CA . LYS A 1 24 ? 6.373 33.708 -19.932 1.00 0.00 284 LYS A CA 8
ATOM 11936 C C . LYS A 1 24 ? 7.173 34.412 -21.034 1.00 0.00 284 LYS A C 8
A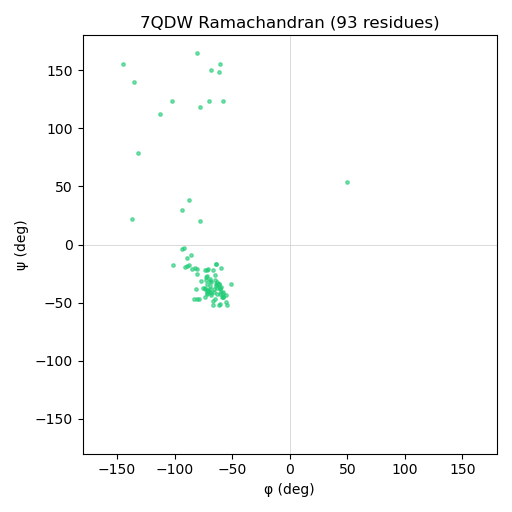TOM 11937 O O . LYS A 1 24 ? 6.819 34.266 -22.200 1.00 0.00 284 LYS A O 8
ATOM 11956 N N . ILE A 1 25 ? 8.293 35.072 -20.728 1.00 0.00 285 ILE A N 8
ATOM 11957 C CA . ILE A 1 25 ? 9.215 35.621 -21.749 1.00 0.00 285 ILE A CA 8
ATOM 11958 C C . ILE A 1 25 ? 9.796 34.514 -22.654 1.00 0.00 285 ILE A C 8
ATOM 11959 O O . ILE A 1 25 ? 9.934 34.707 -23.861 1.00 0.00 285 ILE A O 8
ATOM 11975 N N . LEU A 1 26 ? 10.070 33.326 -22.099 1.00 0.00 286 LEU A N 8
ATOM 11976 C CA . LEU A 1 26 ? 10.561 32.156 -22.842 1.00 0.00 286 LEU A CA 8
ATOM 11977 C C . LEU A 1 26 ? 9.445 31.478 -23.652 1.00 0.00 286 LEU A C 8
ATOM 11978 O O . LEU A 1 26 ? 9.686 30.992 -24.757 1.00 0.00 286 LEU A O 8
ATOM 11994 N N . LEU A 1 27 ? 8.215 31.492 -23.133 1.00 0.00 287 LEU A N 8
ATOM 11995 C CA . LEU A 1 27 ? 7.011 30.981 -23.814 1.00 0.00 287 LEU A CA 8
ATOM 11996 C C . LEU A 1 27 ? 6.508 31.927 -24.931 1.00 0.00 287 LEU A C 8
ATOM 11997 O O . LEU A 1 27 ? 5.798 31.491 -25.837 1.00 0.00 287 LEU A O 8
ATOM 12013 N N . LYS A 1 28 ? 6.902 33.209 -24.926 1.00 0.00 288 LYS A N 8
ATOM 12014 C CA . LYS A 1 28 ? 6.679 34.184 -26.017 1.00 0.00 288 LYS A CA 8
ATOM 12015 C C . LYS A 1 28 ? 7.507 33.915 -27.284 1.00 0.00 288 LYS A C 8
ATOM 12016 O O . LYS A 1 28 ? 7.253 34.549 -28.309 1.00 0.00 288 LYS A O 8
ATOM 12035 N N . ASN A 1 29 ? 8.426 32.947 -27.273 1.00 0.00 289 ASN A N 8
ATOM 12036 C CA . ASN A 1 29 ? 9.007 32.395 -28.504 1.00 0.00 289 ASN A CA 8
ATOM 12037 C C . ASN A 1 29 ? 7.941 31.613 -29.297 1.00 0.00 289 ASN A C 8
ATOM 12038 O O . ASN A 1 29 ? 7.280 30.720 -28.763 1.00 0.00 289 ASN A O 8
ATOM 12049 N N . ASN A 1 30 ? 7.819 31.900 -30.597 1.00 0.00 290 ASN A N 8
ATOM 12050 C CA . ASN A 1 30 ? 6.925 31.182 -31.513 1.00 0.00 290 ASN A CA 8
ATOM 12051 C C . ASN A 1 30 ? 7.389 29.733 -31.772 1.00 0.00 290 ASN A C 8
ATOM 12052 O O . ASN A 1 30 ? 6.553 28.872 -32.039 1.00 0.00 290 ASN A O 8
ATOM 12063 N N . TYR A 1 31 ? 8.687 29.446 -31.621 1.00 0.00 291 TYR A N 8
ATOM 12064 C CA . TYR A 1 31 ? 9.249 28.111 -31.751 1.00 0.00 291 TYR A CA 8
ATOM 12065 C C . TYR A 1 31 ? 8.937 27.227 -30.533 1.00 0.00 291 TYR A C 8
ATOM 12066 O O . TYR A 1 31 ? 8.641 26.046 -30.693 1.00 0.00 291 TYR A O 8
ATOM 12084 N N . VAL A 1 32 ? 8.923 27.794 -29.323 1.00 0.00 292 VAL A N 8
ATOM 12085 C CA . VAL A 1 32 ? 8.571 27.045 -28.101 1.00 0.00 292 VAL A CA 8
ATOM 12086 C C . VAL A 1 32 ? 7.095 26.651 -28.104 1.00 0.00 292 VAL A C 8
ATOM 12087 O O . VAL A 1 32 ? 6.774 25.490 -27.846 1.00 0.00 292 VAL A O 8
ATOM 12100 N N . ARG A 1 33 ? 6.194 27.582 -28.440 1.00 0.00 293 ARG A N 8
ATOM 12101 C CA . ARG A 1 33 ? 4.744 27.309 -28.418 1.00 0.00 293 ARG A CA 8
ATOM 12102 C C . ARG A 1 33 ? 4.316 26.254 -29.436 1.00 0.00 293 ARG A C 8
ATOM 12103 O O . ARG A 1 33 ? 3.480 25.413 -29.108 1.00 0.00 293 ARG A O 8
ATOM 12124 N N . GLU A 1 34 ? 4.934 26.216 -30.619 1.00 0.00 294 GLU A N 8
ATOM 12125 C CA . GLU A 1 34 ? 4.644 25.150 -31.590 1.00 0.00 294 GLU A CA 8
ATOM 12126 C C . GLU A 1 34 ? 5.129 23.768 -31.116 1.00 0.00 294 GLU A C 8
ATOM 12127 O O . GLU A 1 34 ? 4.383 22.791 -31.238 1.00 0.00 294 GLU A O 8
ATOM 12139 N N . VAL A 1 35 ? 6.318 23.667 -30.504 1.00 0.00 295 VAL A N 8
ATOM 12140 C CA . VAL A 1 35 ? 6.847 22.370 -30.055 1.00 0.00 295 VAL A CA 8
ATOM 12141 C C . VAL A 1 35 ? 6.117 21.864 -28.806 1.00 0.00 295 VAL A C 8
ATOM 12142 O O . VAL A 1 35 ? 5.823 20.672 -28.723 1.00 0.00 295 VAL A O 8
ATOM 12155 N N . PHE A 1 36 ? 5.734 22.757 -27.884 1.00 0.00 296 PHE A N 8
ATOM 12156 C CA . PHE A 1 36 ? 4.932 22.419 -26.696 1.00 0.00 296 PHE A CA 8
ATOM 12157 C C . PHE A 1 36 ? 3.513 21.969 -27.077 1.00 0.00 296 PHE A C 8
ATOM 12158 O O . PHE A 1 36 ? 3.014 20.995 -26.513 1.00 0.00 296 PHE A O 8
ATOM 12175 N N . LYS A 1 37 ? 2.877 22.609 -28.070 1.00 0.00 297 LYS A N 8
ATOM 12176 C CA . LYS A 1 37 ? 1.538 22.230 -28.548 1.00 0.00 297 LYS A CA 8
ATOM 12177 C C . LYS A 1 37 ? 1.528 20.919 -29.342 1.00 0.00 297 LYS A C 8
ATOM 12178 O O . LYS A 1 37 ? 0.611 20.117 -29.178 1.00 0.00 297 LYS A O 8
ATOM 12197 N N . GLN A 1 38 ? 2.549 20.648 -30.160 1.00 0.00 298 GLN A N 8
ATOM 12198 C CA . GLN A 1 38 ? 2.703 19.360 -30.852 1.00 0.00 298 GLN A CA 8
ATOM 12199 C C . GLN A 1 38 ? 3.055 18.215 -29.892 1.00 0.00 298 GLN A C 8
ATOM 12200 O O . GLN A 1 38 ? 2.653 17.074 -30.132 1.00 0.00 298 GLN A O 8
ATOM 12214 N N . PHE A 1 39 ? 3.752 18.501 -28.786 1.00 0.00 299 PHE A N 8
ATOM 12215 C CA . PHE A 1 39 ? 4.149 17.495 -27.794 1.00 0.00 299 PHE A CA 8
ATOM 12216 C C . PHE A 1 39 ? 2.959 16.723 -27.202 1.00 0.00 299 PHE A C 8
ATOM 12217 O O . PHE A 1 39 ? 2.990 15.492 -27.144 1.00 0.00 299 PHE A O 8
ATOM 12234 N N . THR A 1 40 ? 1.889 17.416 -26.803 1.00 0.00 300 THR A N 8
ATOM 12235 C CA . THR A 1 40 ? 0.725 16.795 -26.144 1.00 0.00 300 THR A CA 8
ATOM 12236 C C . THR A 1 40 ? -0.078 15.884 -27.074 1.00 0.00 300 THR A C 8
ATOM 12237 O O . THR A 1 40 ? -0.708 14.932 -26.610 1.00 0.00 300 THR A O 8
ATOM 12248 N N . LEU A 1 41 ? -0.032 16.138 -28.386 1.00 0.00 301 LEU A N 8
ATOM 12249 C CA . LEU A 1 41 ? -0.768 15.393 -29.416 1.00 0.00 301 LEU A CA 8
ATOM 12250 C C . LEU A 1 41 ? -0.015 14.144 -29.899 1.00 0.00 301 LEU A C 8
ATOM 12251 O O . LEU A 1 41 ? -0.637 13.206 -30.413 1.00 0.00 301 LEU A O 8
ATOM 12267 N N . SER A 1 42 ? 1.307 14.110 -29.718 1.00 0.00 302 SER A N 8
ATOM 12268 C CA . SER A 1 42 ? 2.148 12.933 -29.992 1.00 0.00 302 SER A CA 8
ATOM 12269 C C . SER A 1 42 ? 1.863 11.777 -29.019 1.00 0.00 302 SER A C 8
ATOM 12270 O O . SER A 1 42 ? 1.501 11.998 -27.857 1.00 0.00 302 SER A O 8
ATOM 12278 N N . ASN A 1 43 ? 2.020 10.526 -29.462 1.00 0.00 303 ASN A N 8
ATOM 12279 C CA . ASN A 1 43 ? 1.742 9.339 -28.641 1.00 0.00 303 ASN A CA 8
ATOM 12280 C C . ASN A 1 43 ? 2.931 8.942 -27.742 1.00 0.00 303 ASN A C 8
ATOM 12281 O O . ASN A 1 43 ? 2.738 8.593 -26.576 1.00 0.00 303 ASN A O 8
ATOM 12292 N N . ASP A 1 44 ? 4.155 8.997 -28.274 1.00 0.00 304 ASP A N 8
ATOM 12293 C CA . ASP A 1 44 ? 5.375 8.473 -27.646 1.00 0.00 304 ASP A CA 8
ATOM 12294 C C . ASP A 1 44 ? 6.150 9.582 -26.906 1.00 0.00 304 ASP A C 8
ATOM 12295 O O . ASP A 1 44 ? 7.221 10.010 -27.339 1.00 0.00 304 ASP A O 8
ATOM 12304 N N . LYS A 1 45 ? 5.588 10.079 -25.793 1.00 0.00 305 LYS A N 8
ATOM 12305 C CA . LYS A 1 45 ? 6.007 11.325 -25.120 1.00 0.00 305 LYS A CA 8
ATOM 12306 C C . LYS A 1 45 ? 7.502 11.380 -24.787 1.00 0.00 305 LYS A C 8
ATOM 12307 O O . LYS A 1 45 ? 8.157 12.381 -25.068 1.00 0.00 305 LYS A O 8
ATOM 12326 N N . ILE A 1 46 ? 8.054 10.298 -24.237 1.00 0.00 306 ILE A N 8
ATOM 12327 C CA . ILE A 1 46 ? 9.476 10.185 -23.860 1.00 0.00 306 ILE A CA 8
ATOM 12328 C C . ILE A 1 46 ? 10.395 10.303 -25.092 1.00 0.00 306 ILE A C 8
ATOM 12329 O O . ILE A 1 46 ? 11.349 11.080 -25.085 1.00 0.00 306 ILE A O 8
ATOM 12345 N N . GLY A 1 47 ? 10.067 9.592 -26.176 1.00 0.00 307 GLY A N 8
ATOM 12346 C CA . GLY A 1 47 ? 10.802 9.664 -27.444 1.00 0.00 307 GLY A CA 8
ATOM 12347 C C . GLY A 1 47 ? 10.658 11.017 -28.149 1.00 0.00 307 GLY A C 8
ATOM 12348 O O . GLY A 1 47 ? 11.617 11.503 -28.754 1.00 0.00 307 GLY A O 8
ATOM 12352 N N . TYR A 1 48 ? 9.506 11.674 -28.011 1.00 0.00 308 TYR A N 8
ATOM 12353 C CA . TYR A 1 48 ? 9.254 12.999 -28.570 1.00 0.00 308 TYR A CA 8
ATOM 12354 C C . TYR A 1 48 ? 10.005 14.113 -27.820 1.00 0.00 308 TYR A C 8
ATOM 12355 O O . TYR A 1 48 ? 10.500 15.047 -28.449 1.00 0.00 308 TYR A O 8
ATOM 12373 N N . LEU A 1 49 ? 10.165 13.991 -26.498 1.00 0.00 309 LEU A N 8
ATOM 12374 C CA . LEU A 1 49 ? 10.964 14.918 -25.682 1.00 0.00 309 LEU A CA 8
ATOM 12375 C C . LEU A 1 49 ? 12.459 14.754 -25.993 1.00 0.00 309 LEU A C 8
ATOM 12376 O O . LEU A 1 49 ? 13.191 15.735 -26.117 1.00 0.00 309 LEU A O 8
ATOM 12392 N N . SER A 1 50 ? 12.890 13.510 -26.223 1.00 0.00 310 SER A N 8
ATOM 12393 C CA . SER A 1 50 ? 14.263 13.157 -26.624 1.00 0.00 310 SER A CA 8
ATOM 12394 C C . SER A 1 50 ? 14.711 13.850 -27.934 1.00 0.00 310 SER A C 8
ATOM 12395 O O . SER A 1 50 ? 15.906 14.083 -28.147 1.00 0.00 310 SER A O 8
ATOM 12403 N N . HIS A 1 51 ? 13.772 14.279 -28.786 1.00 0.00 311 HIS A N 8
ATOM 12404 C CA . HIS A 1 51 ? 14.058 15.071 -29.990 1.00 0.00 311 HIS A CA 8
ATOM 12405 C C . HIS A 1 51 ? 14.408 16.539 -29.669 1.00 0.00 311 HIS A C 8
ATOM 12406 O O . HIS A 1 51 ? 15.161 17.179 -30.413 1.00 0.00 311 HIS A O 8
ATOM 12420 N N . TYR A 1 52 ? 13.905 17.079 -28.552 1.00 0.00 312 TYR A N 8
ATOM 12421 C CA . TYR A 1 52 ? 14.019 18.499 -28.179 1.00 0.00 312 TYR A CA 8
ATOM 12422 C C . TYR A 1 52 ? 15.055 18.791 -27.078 1.00 0.00 312 TYR A C 8
ATOM 12423 O O . TYR A 1 52 ? 15.538 19.921 -26.997 1.00 0.00 312 TYR A O 8
ATOM 12441 N N . ILE A 1 53 ? 15.479 17.794 -26.287 1.00 0.00 313 ILE A N 8
ATOM 12442 C CA . ILE A 1 53 ? 16.642 17.937 -25.378 1.00 0.00 313 ILE A CA 8
ATOM 12443 C C . ILE A 1 53 ? 17.963 18.177 -26.138 1.00 0.00 313 ILE A C 8
ATOM 12444 O O . ILE A 1 53 ? 18.962 18.611 -25.566 1.00 0.00 313 ILE A O 8
ATOM 12460 N N . ASN A 1 54 ? 17.962 17.896 -27.441 1.00 0.00 314 ASN A N 8
ATOM 12461 C CA . ASN A 1 54 ? 19.049 18.175 -28.378 1.00 0.00 314 ASN A CA 8
ATOM 12462 C C . ASN A 1 54 ? 18.963 19.583 -29.033 1.00 0.00 314 ASN A C 8
ATOM 12463 O O . ASN A 1 54 ? 19.823 19.916 -29.849 1.00 0.00 314 ASN A O 8
ATOM 12474 N N . ASP A 1 55 ? 17.973 20.425 -28.689 1.00 0.00 315 ASP A N 8
ATOM 12475 C CA . ASP A 1 55 ? 17.832 21.810 -29.187 1.00 0.00 315 ASP A CA 8
ATOM 12476 C C . ASP A 1 55 ? 18.107 22.874 -28.093 1.00 0.00 315 ASP A C 8
ATOM 12477 O O . ASP A 1 55 ? 17.499 22.808 -27.019 1.00 0.00 315 ASP A O 8
ATOM 12486 N N . PRO A 1 56 ? 18.969 23.887 -28.336 1.00 0.00 316 PRO A N 8
ATOM 12487 C CA . PRO A 1 56 ? 19.386 24.849 -27.306 1.00 0.00 316 PRO A CA 8
ATOM 12488 C C . PRO A 1 56 ? 18.285 25.822 -26.847 1.00 0.00 316 PRO A C 8
ATOM 12489 O O . PRO A 1 56 ? 18.334 26.290 -25.711 1.00 0.00 316 PRO A O 8
ATOM 12500 N N . THR A 1 57 ? 17.288 26.118 -27.678 1.00 0.00 317 THR A N 8
ATOM 12501 C CA . THR A 1 57 ? 16.142 26.957 -27.286 1.00 0.00 317 THR A CA 8
ATOM 12502 C C . THR A 1 57 ? 15.197 26.179 -26.371 1.00 0.00 317 THR A C 8
ATOM 12503 O O . THR A 1 57 ? 14.811 26.687 -25.315 1.00 0.00 317 THR A O 8
ATOM 12514 N N . ILE A 1 58 ? 14.866 24.927 -26.716 1.00 0.00 318 ILE A N 8
ATOM 12515 C CA . ILE A 1 58 ? 13.923 24.123 -25.915 1.00 0.00 318 ILE A CA 8
ATOM 12516 C C . ILE A 1 58 ? 14.545 23.676 -24.582 1.00 0.00 318 ILE A C 8
ATOM 12517 O O . ILE A 1 58 ? 13.866 23.670 -23.557 1.00 0.00 318 ILE A O 8
ATOM 12533 N N . VAL A 1 59 ? 15.856 23.398 -24.549 1.00 0.00 319 VAL A N 8
ATOM 12534 C CA . VAL A 1 59 ? 16.579 23.086 -23.298 1.00 0.00 319 VAL A CA 8
ATOM 12535 C C . VAL A 1 59 ? 16.532 24.242 -22.284 1.00 0.00 319 VAL A C 8
ATOM 12536 O O . VAL A 1 59 ? 16.427 23.999 -21.080 1.00 0.00 319 VAL A O 8
ATOM 12549 N N . GLN A 1 60 ? 16.559 25.498 -22.742 1.00 0.00 320 GLN A N 8
ATOM 12550 C CA . GLN A 1 60 ? 16.630 26.675 -21.865 1.00 0.00 320 GLN A CA 8
ATOM 12551 C C . GLN A 1 60 ? 15.279 26.996 -21.210 1.00 0.00 320 GLN A C 8
ATOM 12552 O O . GLN A 1 60 ? 15.229 27.311 -20.022 1.00 0.00 320 GLN A O 8
ATOM 12566 N N . VAL A 1 61 ? 14.181 26.852 -21.951 1.00 0.00 321 VAL A N 8
ATOM 12567 C CA . VAL A 1 61 ? 12.823 26.985 -21.409 1.00 0.00 321 VAL A CA 8
ATOM 12568 C C . VAL A 1 61 ? 12.456 25.812 -20.491 1.00 0.00 321 VAL A C 8
ATOM 12569 O O . VAL A 1 61 ? 11.931 26.041 -19.403 1.00 0.00 321 VAL A O 8
ATOM 12582 N N . ILE A 1 62 ? 12.818 24.571 -20.848 1.00 0.00 322 ILE A N 8
ATOM 12583 C CA . ILE A 1 62 ? 12.679 23.389 -19.973 1.00 0.00 322 ILE A CA 8
ATOM 12584 C C . ILE A 1 62 ? 13.422 23.603 -18.658 1.00 0.00 322 ILE A C 8
ATOM 12585 O O . ILE A 1 62 ? 12.842 23.390 -17.597 1.00 0.00 322 ILE A O 8
ATOM 12601 N N . ASP A 1 63 ? 14.667 24.085 -18.705 1.00 0.00 323 ASP A N 8
ATOM 12602 C CA . ASP A 1 63 ? 15.459 24.333 -17.498 1.00 0.00 323 ASP A CA 8
ATOM 12603 C C . ASP A 1 63 ? 14.791 25.367 -16.577 1.00 0.00 323 ASP A C 8
ATOM 12604 O O . ASP A 1 63 ? 14.795 25.210 -15.355 1.00 0.00 323 ASP A O 8
ATOM 12613 N N . HIS A 1 64 ? 14.150 26.390 -17.153 1.00 0.00 324 HIS A N 8
ATOM 12614 C CA . HIS A 1 64 ? 13.439 27.433 -16.412 1.00 0.00 324 HIS A CA 8
ATOM 12615 C C . HIS A 1 64 ? 12.119 26.935 -15.794 1.00 0.00 324 HIS A C 8
ATOM 12616 O O . HIS A 1 64 ? 11.837 27.227 -14.631 1.00 0.00 324 HIS A O 8
ATOM 12630 N N . ILE A 1 65 ? 11.338 26.122 -16.520 1.00 0.00 325 ILE A N 8
ATOM 12631 C CA . ILE A 1 65 ? 10.139 25.433 -16.009 1.00 0.00 325 ILE A CA 8
ATOM 12632 C C . ILE A 1 65 ? 10.502 24.529 -14.825 1.00 0.00 325 ILE A C 8
ATOM 12633 O O . ILE A 1 65 ? 9.914 24.625 -13.743 1.00 0.00 325 ILE A O 8
ATOM 12649 N N . MET A 1 66 ? 11.511 23.683 -15.020 1.00 0.00 326 MET A N 8
ATOM 12650 C CA . MET A 1 66 ? 11.984 22.730 -14.013 1.00 0.00 326 MET A CA 8
ATOM 12651 C C . MET A 1 66 ? 12.553 23.425 -12.770 1.00 0.00 326 MET A C 8
ATOM 12652 O O . MET A 1 66 ? 12.333 22.949 -11.658 1.00 0.00 326 MET A O 8
ATOM 12666 N N . LYS A 1 67 ? 13.189 24.599 -12.920 1.00 0.00 327 LYS A N 8
ATOM 12667 C CA . LYS A 1 67 ? 13.615 25.470 -11.808 1.00 0.00 327 LYS A CA 8
ATOM 12668 C C . LYS A 1 67 ? 12.410 25.967 -10.999 1.00 0.00 327 LYS A C 8
ATOM 12669 O O . LYS A 1 67 ? 12.446 25.963 -9.771 1.00 0.00 327 LYS A O 8
ATOM 12688 N N . THR A 1 68 ? 11.335 26.369 -11.676 1.00 0.00 328 THR A N 8
ATOM 12689 C CA . THR A 1 68 ? 10.153 26.984 -11.044 1.00 0.00 328 THR A CA 8
ATOM 12690 C C . THR A 1 68 ? 9.325 25.993 -10.229 1.00 0.00 328 THR A C 8
ATOM 12691 O O . THR A 1 68 ? 8.806 26.358 -9.170 1.00 0.00 328 THR A O 8
ATOM 12702 N N . ILE A 1 69 ? 9.240 24.730 -10.658 1.00 0.00 329 ILE A N 8
ATOM 12703 C CA . ILE A 1 69 ? 8.586 23.667 -9.870 1.00 0.00 329 ILE A CA 8
ATOM 12704 C C . ILE A 1 69 ? 9.494 23.088 -8.777 1.00 0.00 329 ILE A C 8
ATOM 12705 O O . ILE A 1 69 ? 8.994 22.579 -7.776 1.00 0.00 329 ILE A O 8
ATOM 12721 N N . ASP A 1 70 ? 10.821 23.185 -8.920 1.00 0.00 330 ASP A N 8
ATOM 12722 C CA . ASP A 1 70 ? 11.797 22.769 -7.894 1.00 0.00 330 ASP A CA 8
ATOM 12723 C C . ASP A 1 70 ? 11.832 23.714 -6.673 1.00 0.00 330 ASP A C 8
ATOM 12724 O O . ASP A 1 70 ? 12.264 23.332 -5.587 1.00 0.00 330 ASP A O 8
ATOM 12733 N N . ASP A 1 71 ? 11.321 24.934 -6.836 1.00 0.00 331 ASP A N 8
ATOM 12734 C CA . ASP A 1 71 ? 11.145 25.950 -5.782 1.00 0.00 331 ASP A CA 8
ATOM 12735 C C . ASP A 1 71 ? 10.014 25.624 -4.771 1.00 0.00 331 ASP A C 8
ATOM 12736 O O . ASP A 1 71 ? 9.715 26.423 -3.879 1.00 0.00 331 ASP A O 8
ATOM 12745 N N . THR A 1 72 ? 9.382 24.447 -4.894 1.00 0.00 332 THR A N 8
ATOM 12746 C CA . THR A 1 72 ? 8.391 23.878 -3.952 1.00 0.00 332 THR A CA 8
ATOM 12747 C C . THR A 1 72 ? 8.960 23.638 -2.541 1.00 0.00 332 THR A C 8
ATOM 12748 O O . THR A 1 72 ? 10.129 23.195 -2.411 1.00 0.00 332 THR A O 8
ATOM 12760 N N . ASP B 2 1 ? 20.787 8.979 -15.468 1.00 0.00 817 ASP B N 8
ATOM 12761 C CA . ASP B 2 1 ? 19.311 8.844 -15.362 1.00 0.00 817 ASP B CA 8
ATOM 12762 C C . ASP B 2 1 ? 18.591 9.878 -16.237 1.00 0.00 817 ASP B C 8
ATOM 12763 O O . ASP B 2 1 ? 19.174 10.908 -16.589 1.00 0.00 817 ASP B O 8
ATOM 12774 N N . ILE B 2 2 ? 17.328 9.613 -16.595 1.00 0.00 818 ILE B N 8
ATOM 12775 C CA . ILE B 2 2 ? 16.481 10.542 -17.367 1.00 0.00 818 ILE B CA 8
ATOM 12776 C C . ILE B 2 2 ? 14.989 10.433 -17.010 1.00 0.00 818 ILE B C 8
ATOM 12777 O O . ILE B 2 2 ? 14.362 11.442 -16.711 1.00 0.00 818 ILE B O 8
ATOM 12793 N N . TYR B 2 3 ? 14.407 9.231 -16.992 1.00 0.00 819 TYR B N 8
ATOM 12794 C CA . TYR B 2 3 ? 12.942 9.033 -17.039 1.00 0.00 819 TYR B CA 8
ATOM 12795 C C . TYR B 2 3 ? 12.162 9.685 -15.877 1.00 0.00 819 TYR B C 8
ATOM 12796 O O . TYR B 2 3 ? 11.065 10.209 -16.089 1.00 0.00 819 TYR B O 8
ATOM 12814 N N . THR B 2 4 ? 12.735 9.735 -14.671 1.00 0.00 820 THR B N 8
ATOM 12815 C CA . THR B 2 4 ? 12.117 10.377 -13.487 1.00 0.00 820 THR B CA 8
ATOM 12816 C C . THR B 2 4 ? 12.036 11.908 -13.613 1.00 0.00 820 THR B C 8
ATOM 12817 O O . THR B 2 4 ? 11.112 12.533 -13.082 1.00 0.00 820 THR B O 8
ATOM 12828 N N . TYR B 2 5 ? 12.949 12.519 -14.377 1.00 0.00 821 TYR B N 8
ATOM 12829 C CA . TYR B 2 5 ? 12.945 13.950 -14.685 1.00 0.00 821 TYR B CA 8
ATOM 12830 C C . TYR B 2 5 ? 11.875 14.303 -15.738 1.00 0.00 821 TYR B C 8
ATOM 12831 O O . TYR B 2 5 ? 11.279 15.380 -15.693 1.00 0.00 821 TYR B O 8
ATOM 12849 N N . GLU B 2 6 ? 11.581 13.377 -16.657 1.00 0.00 822 GLU B N 8
ATOM 12850 C CA . GLU B 2 6 ? 10.626 13.605 -17.750 1.00 0.00 822 GLU B CA 8
ATOM 12851 C C . GLU B 2 6 ? 9.166 13.654 -17.278 1.00 0.00 822 GLU B C 8
ATOM 12852 O O . GLU B 2 6 ? 8.406 14.494 -17.747 1.00 0.00 822 GLU B O 8
ATOM 12864 N N . LYS B 2 7 ? 8.749 12.797 -16.334 1.00 0.00 823 LYS B N 8
ATOM 12865 C CA . LYS B 2 7 ? 7.328 12.670 -15.941 1.00 0.00 823 LYS B CA 8
ATOM 12866 C C . LYS B 2 7 ? 6.737 13.961 -15.369 1.00 0.00 823 LYS B C 8
ATOM 12867 O O . LYS B 2 7 ? 5.673 14.386 -15.818 1.00 0.00 823 LYS B O 8
ATOM 12886 N N . LYS B 2 8 ? 7.452 14.627 -14.457 1.00 0.00 824 LYS B N 8
ATOM 12887 C CA . LYS B 2 8 ? 7.026 15.919 -13.881 1.00 0.00 824 LYS B CA 8
ATOM 12888 C C . LYS B 2 8 ? 7.149 17.086 -14.876 1.00 0.00 824 LYS B C 8
ATOM 12889 O O . LYS B 2 8 ? 6.339 18.011 -14.831 1.00 0.00 824 LYS B O 8
ATOM 12908 N N . LEU B 2 9 ? 8.084 17.016 -15.826 1.00 0.00 825 LEU B N 8
ATOM 12909 C CA . LEU B 2 9 ? 8.181 17.951 -16.957 1.00 0.00 825 LEU B CA 8
ATOM 12910 C C . LEU B 2 9 ? 6.980 17.811 -17.908 1.00 0.00 825 LEU B C 8
ATOM 12911 O O . LEU B 2 9 ? 6.412 18.813 -18.330 1.00 0.00 825 LEU B O 8
ATOM 12927 N N . ILE B 2 10 ? 6.546 16.587 -18.207 1.00 0.00 826 ILE B N 8
ATOM 12928 C CA . ILE B 2 10 ? 5.381 16.309 -19.064 1.00 0.00 826 ILE B CA 8
ATOM 12929 C C . ILE B 2 10 ? 4.087 16.828 -18.429 1.00 0.00 826 ILE B C 8
ATOM 12930 O O . ILE B 2 10 ? 3.286 17.470 -19.111 1.00 0.00 826 ILE B O 8
ATOM 12946 N N . LYS B 2 11 ? 3.921 16.653 -17.110 1.00 0.00 827 LYS B N 8
ATOM 12947 C CA . LYS B 2 11 ? 2.803 17.263 -16.369 1.00 0.00 827 LYS B CA 8
ATOM 12948 C C . LYS B 2 11 ? 2.858 18.802 -16.382 1.00 0.00 827 LYS B C 8
ATOM 12949 O O . LYS B 2 11 ? 1.809 19.440 -16.431 1.00 0.00 827 LYS B O 8
ATOM 12968 N N . SER B 2 12 ? 4.052 19.392 -16.431 1.00 0.00 828 SER B N 8
ATOM 12969 C CA . SER B 2 12 ? 4.235 20.837 -16.621 1.00 0.00 828 SER B CA 8
ATOM 12970 C C . SER B 2 12 ? 3.887 21.290 -18.046 1.00 0.00 828 SER B C 8
ATOM 12971 O O . SER B 2 12 ? 3.166 22.272 -18.196 1.00 0.00 828 SER B O 8
ATOM 12979 N N . ILE B 2 13 ? 4.307 20.553 -19.086 1.00 0.00 829 ILE B N 8
ATOM 12980 C CA . ILE B 2 13 ? 3.943 20.826 -20.494 1.00 0.00 829 ILE B CA 8
ATOM 12981 C C . ILE B 2 13 ? 2.413 20.824 -20.636 1.00 0.00 829 ILE B C 8
ATOM 12982 O O . ILE B 2 13 ? 1.842 21.809 -21.099 1.00 0.00 829 ILE B O 8
ATOM 12998 N N . GLU B 2 14 ? 1.748 19.762 -20.166 1.00 0.00 830 GLU B N 8
ATOM 12999 C CA . GLU B 2 14 ? 0.289 19.628 -20.213 1.00 0.00 830 GLU B CA 8
ATOM 13000 C C . GLU B 2 14 ? -0.454 20.730 -19.434 1.00 0.00 830 GLU B C 8
ATOM 13001 O O . GLU B 2 14 ? -1.527 21.162 -19.853 1.00 0.00 830 GLU B O 8
ATOM 13013 N N . TYR B 2 15 ? 0.103 21.223 -18.320 1.00 0.00 831 TYR B N 8
ATOM 13014 C CA . TYR B 2 15 ? -0.485 22.336 -17.562 1.00 0.00 831 TYR B CA 8
ATOM 13015 C C . TYR B 2 15 ? -0.334 23.683 -18.297 1.00 0.00 831 TYR B C 8
ATOM 13016 O O . TYR B 2 15 ? -1.299 24.451 -18.383 1.00 0.00 831 TYR B O 8
ATOM 13034 N N . ILE B 2 16 ? 0.839 23.947 -18.880 1.00 0.00 832 ILE B N 8
ATOM 13035 C CA . ILE B 2 16 ? 1.155 25.165 -19.644 1.00 0.00 832 ILE B CA 8
ATOM 13036 C C . ILE B 2 16 ? 0.283 25.266 -20.910 1.00 0.00 832 ILE B C 8
ATOM 13037 O O . ILE B 2 16 ? -0.255 26.339 -21.206 1.00 0.00 832 ILE B O 8
ATOM 13053 N N . THR B 2 17 ? 0.084 24.160 -21.633 1.00 0.00 833 THR B N 8
ATOM 13054 C CA . THR B 2 17 ? -0.780 24.113 -22.829 1.00 0.00 833 THR B CA 8
ATOM 13055 C C . THR B 2 17 ? -2.270 24.242 -22.487 1.00 0.00 833 THR B C 8
ATOM 13056 O O . THR B 2 17 ? -2.964 25.066 -23.097 1.00 0.00 833 THR B O 8
ATOM 13067 N N . LYS B 2 18 ? -2.781 23.494 -21.497 1.00 0.00 834 LYS B N 8
ATOM 13068 C CA . LYS B 2 18 ? -4.214 23.451 -21.140 1.00 0.00 834 LYS B CA 8
ATOM 13069 C C . LYS B 2 18 ? -4.739 24.797 -20.632 1.00 0.00 834 LYS B C 8
ATOM 13070 O O . LYS B 2 18 ? -5.857 25.191 -20.954 1.00 0.00 834 LYS B O 8
ATOM 13089 N N . ASN B 2 19 ? -3.911 25.529 -19.888 1.00 0.00 835 ASN B N 8
ATOM 13090 C CA . ASN B 2 19 ? -4.230 26.857 -19.347 1.00 0.00 835 ASN B CA 8
ATOM 13091 C C . ASN B 2 19 ? -3.792 28.010 -20.275 1.00 0.00 835 ASN B C 8
ATOM 13092 O O . ASN B 2 19 ? -3.909 29.178 -19.897 1.00 0.00 835 ASN B O 8
ATOM 13103 N N . LYS B 2 20 ? -3.310 27.696 -21.491 1.00 0.00 836 LYS B N 8
ATOM 13104 C CA . LYS B 2 20 ? -2.960 28.643 -22.567 1.00 0.00 836 LYS B CA 8
ATOM 13105 C C . LYS B 2 20 ? -2.045 29.783 -22.093 1.00 0.00 836 LYS B C 8
ATOM 13106 O O . LYS B 2 20 ? -2.313 30.956 -22.341 1.00 0.00 836 LYS B O 8
ATOM 13125 N N . PHE B 2 21 ? -0.933 29.429 -21.445 1.00 0.00 837 PHE B N 8
ATOM 13126 C CA . PHE B 2 21 ? 0.114 30.376 -21.010 1.00 0.00 837 PHE B CA 8
ATOM 13127 C C . PHE B 2 21 ? 0.631 31.265 -22.160 1.00 0.00 837 PHE B C 8
ATOM 13128 O O . PHE B 2 21 ? 1.080 32.394 -21.941 1.00 0.00 837 PHE B O 8
ATOM 13145 N N . PHE B 2 22 ? 0.566 30.737 -23.382 1.00 0.00 838 PHE B N 8
ATOM 13146 C CA . PHE B 2 22 ? 1.003 31.355 -24.629 1.00 0.00 838 PHE B CA 8
ATOM 13147 C C . PHE B 2 22 ? 0.122 32.523 -25.118 1.00 0.00 838 PHE B C 8
ATOM 13148 O O . PHE B 2 22 ? 0.589 33.322 -25.935 1.00 0.00 838 PHE B O 8
ATOM 13165 N N . ASP B 2 23 ? -1.132 32.629 -24.665 1.00 0.00 839 ASP B N 8
ATOM 13166 C CA . ASP B 2 23 ? -2.126 33.580 -25.183 1.00 0.00 839 ASP B CA 8
ATOM 13167 C C . ASP B 2 23 ? -3.036 34.117 -24.057 1.00 0.00 839 ASP B C 8
ATOM 13168 O O . ASP B 2 23 ? -3.916 33.416 -23.551 1.00 0.00 839 ASP B O 8
ATOM 13177 N N . ASP B 2 24 ? -2.833 35.382 -23.666 1.00 0.00 840 ASP B N 8
ATOM 13178 C CA . ASP B 2 24 ? -3.518 36.024 -22.526 1.00 0.00 840 ASP B CA 8
ATOM 13179 C C . ASP B 2 24 ? -4.886 36.662 -22.852 1.00 0.00 840 ASP B C 8
ATOM 13180 O O . ASP B 2 24 ? -5.611 37.066 -21.931 1.00 0.00 840 ASP B O 8
ATOM 13189 N N . SER B 2 25 ? -5.248 36.784 -24.136 1.00 0.00 841 SER B N 8
ATOM 13190 C CA . SER B 2 25 ? -6.468 37.464 -24.622 1.00 0.00 841 SER B CA 8
ATOM 13191 C C . SER B 2 25 ? -7.758 36.687 -24.347 1.00 0.00 841 SER B C 8
ATOM 13192 O O . SER B 2 25 ? -8.736 37.303 -23.868 1.00 0.00 841 SER B O 8
ATOM 13201 N N . GLY A 1 1 ? 4.574 3.276 -5.578 1.00 0.00 261 GLY A N 9
ATOM 13202 C CA . GLY A 1 1 ? 5.953 2.785 -5.792 1.00 0.00 261 GLY A CA 9
ATOM 13203 C C . GLY A 1 1 ? 6.908 3.248 -4.696 1.00 0.00 261 GLY A C 9
ATOM 13204 O O . GLY A 1 1 ? 6.463 3.697 -3.633 1.00 0.00 261 GLY A O 9
ATOM 13210 N N . PRO A 1 2 ? 8.234 3.133 -4.916 1.00 0.00 262 PRO A N 9
ATOM 13211 C CA . PRO A 1 2 ? 9.254 3.521 -3.935 1.00 0.00 262 PRO A CA 9
ATOM 13212 C C . PRO A 1 2 ? 9.225 5.008 -3.549 1.00 0.00 262 PRO A C 9
ATOM 13213 O O . PRO A 1 2 ? 8.902 5.869 -4.372 1.00 0.00 262 PRO A O 9
ATOM 13224 N N . HIS A 1 3 ? 9.607 5.311 -2.304 1.00 0.00 263 HIS A N 9
ATOM 13225 C CA . HIS A 1 3 ? 9.669 6.657 -1.705 1.00 0.00 263 HIS A CA 9
ATOM 13226 C C . HIS A 1 3 ? 8.356 7.461 -1.816 1.00 0.00 263 HIS A C 9
ATOM 13227 O O . HIS A 1 3 ? 7.474 7.306 -0.966 1.00 0.00 263 HIS A O 9
ATOM 13241 N N . MET A 1 4 ? 8.217 8.313 -2.839 1.00 0.00 264 MET A N 9
ATOM 13242 C CA . MET A 1 4 ? 7.067 9.209 -3.063 1.00 0.00 264 MET A CA 9
ATOM 13243 C C . MET A 1 4 ? 6.586 9.175 -4.526 1.00 0.00 264 MET A C 9
ATOM 13244 O O . MET A 1 4 ? 7.387 9.131 -5.464 1.00 0.00 264 MET A O 9
ATOM 13258 N N . ASP A 1 5 ? 5.268 9.245 -4.729 1.00 0.00 265 ASP A N 9
ATOM 13259 C CA . ASP A 1 5 ? 4.601 9.176 -6.038 1.00 0.00 265 ASP A CA 9
ATOM 13260 C C . ASP A 1 5 ? 4.379 10.563 -6.679 1.00 0.00 265 ASP A C 9
ATOM 13261 O O . ASP A 1 5 ? 3.260 10.934 -7.042 1.00 0.00 265 ASP A O 9
ATOM 13270 N N . TYR A 1 6 ? 5.456 11.336 -6.831 1.00 0.00 266 TYR A N 9
ATOM 13271 C CA . TYR A 1 6 ? 5.466 12.690 -7.412 1.00 0.00 266 TYR A CA 9
ATOM 13272 C C . TYR A 1 6 ? 5.337 12.700 -8.956 1.00 0.00 266 TYR A C 9
ATOM 13273 O O . TYR A 1 6 ? 5.968 13.500 -9.650 1.00 0.00 266 TYR A O 9
ATOM 13291 N N . ASP A 1 7 ? 4.495 11.824 -9.514 1.00 0.00 267 ASP A N 9
ATOM 13292 C CA . ASP A 1 7 ? 4.206 11.695 -10.953 1.00 0.00 267 ASP A CA 9
ATOM 13293 C C . ASP A 1 7 ? 3.090 12.649 -11.450 1.00 0.00 267 ASP A C 9
ATOM 13294 O O . ASP A 1 7 ? 2.509 12.449 -12.517 1.00 0.00 267 ASP A O 9
ATOM 13303 N N . MET A 1 8 ? 2.768 13.677 -10.650 1.00 0.00 268 MET A N 9
ATOM 13304 C CA . MET A 1 8 ? 1.739 14.698 -10.912 1.00 0.00 268 MET A CA 9
ATOM 13305 C C . MET A 1 8 ? 2.198 16.089 -10.450 1.00 0.00 268 MET A C 9
ATOM 13306 O O . MET A 1 8 ? 2.912 16.222 -9.455 1.00 0.00 268 MET A O 9
ATOM 13320 N N . LEU A 1 9 ? 1.767 17.132 -11.164 1.00 0.00 269 LEU A N 9
ATOM 13321 C CA . LEU A 1 9 ? 2.029 18.533 -10.803 1.00 0.00 269 LEU A CA 9
ATOM 13322 C C . LEU A 1 9 ? 1.093 18.983 -9.660 1.00 0.00 269 LEU A C 9
ATOM 13323 O O . LEU A 1 9 ? -0.126 18.792 -9.740 1.00 0.00 269 LEU A O 9
ATOM 13339 N N . THR A 1 10 ? 1.638 19.583 -8.598 1.00 0.00 270 THR A N 9
ATOM 13340 C CA . THR A 1 10 ? 0.875 20.029 -7.409 1.00 0.00 270 THR A CA 9
ATOM 13341 C C . THR A 1 10 ? 0.202 21.389 -7.615 1.00 0.00 270 THR A C 9
ATOM 13342 O O . THR A 1 10 ? 0.581 22.150 -8.505 1.00 0.00 270 THR A O 9
ATOM 13353 N N . GLU A 1 11 ? -0.772 21.739 -6.770 1.00 0.00 271 GLU A N 9
ATOM 13354 C CA . GLU A 1 11 ? -1.435 23.052 -6.811 1.00 0.00 271 GLU A CA 9
ATOM 13355 C C . GLU A 1 11 ? -0.471 24.230 -6.568 1.00 0.00 271 GLU A C 9
ATOM 13356 O O . GLU A 1 11 ? -0.603 25.280 -7.204 1.00 0.00 271 GLU A O 9
ATOM 13368 N N . GLU A 1 12 ? 0.548 24.032 -5.731 1.00 0.00 272 GLU A N 9
ATOM 13369 C CA . GLU A 1 12 ? 1.616 25.015 -5.510 1.00 0.00 272 GLU A CA 9
ATOM 13370 C C . GLU A 1 12 ? 2.496 25.186 -6.760 1.00 0.00 272 GLU A C 9
ATOM 13371 O O . GLU A 1 12 ? 2.790 26.311 -7.170 1.00 0.00 272 GLU A O 9
ATOM 13383 N N . GLN A 1 13 ? 2.881 24.087 -7.412 1.00 0.00 273 GLN A N 9
ATOM 13384 C CA . GLN A 1 13 ? 3.717 24.102 -8.617 1.00 0.00 273 GLN A CA 9
ATOM 13385 C C . GLN A 1 13 ? 2.960 24.682 -9.826 1.00 0.00 273 GLN A C 9
ATOM 13386 O O . GLN A 1 13 ? 3.524 25.482 -10.572 1.00 0.00 273 GLN A O 9
ATOM 13400 N N . LYS A 1 14 ? 1.659 24.388 -9.970 1.00 0.00 274 LYS A N 9
ATOM 13401 C CA . LYS A 1 14 ? 0.745 25.039 -10.926 1.00 0.00 274 LYS A CA 9
ATOM 13402 C C . LYS A 1 14 ? 0.713 26.565 -10.763 1.00 0.00 274 LYS A C 9
ATOM 13403 O O . LYS A 1 14 ? 0.899 27.293 -11.747 1.00 0.00 274 LYS A O 9
ATOM 13422 N N . LYS A 1 15 ? 0.558 27.055 -9.527 1.00 0.00 275 LYS A N 9
ATOM 13423 C CA . LYS A 1 15 ? 0.570 28.491 -9.192 1.00 0.00 275 LYS A CA 9
ATOM 13424 C C . LYS A 1 15 ? 1.924 29.139 -9.508 1.00 0.00 275 LYS A C 9
ATOM 13425 O O . LYS A 1 15 ? 1.966 30.163 -10.191 1.00 0.00 275 LYS A O 9
ATOM 13444 N N . LYS A 1 16 ? 3.038 28.517 -9.101 1.00 0.00 276 LYS A N 9
ATOM 13445 C CA . LYS A 1 16 ? 4.400 29.052 -9.298 1.00 0.00 276 LYS A CA 9
ATOM 13446 C C . LYS A 1 16 ? 4.812 29.171 -10.772 1.00 0.00 276 LYS A C 9
ATOM 13447 O O . LYS A 1 16 ? 5.538 30.105 -11.109 1.00 0.00 276 LYS A O 9
ATOM 13466 N N . LEU A 1 17 ? 4.305 28.312 -11.665 1.00 0.00 277 LEU A N 9
ATOM 13467 C CA . LEU A 1 17 ? 4.462 28.484 -13.120 1.00 0.00 277 LEU A CA 9
ATOM 13468 C C . LEU A 1 17 ? 3.732 29.744 -13.631 1.00 0.00 277 LEU A C 9
ATOM 13469 O O . LEU A 1 17 ? 4.361 30.588 -14.269 1.00 0.00 277 LEU A O 9
ATOM 13485 N N . LYS A 1 18 ? 2.430 29.901 -13.350 1.00 0.00 278 LYS A N 9
ATOM 13486 C CA . LYS A 1 18 ? 1.623 31.004 -13.921 1.00 0.00 278 LYS A CA 9
ATOM 13487 C C . LYS A 1 18 ? 1.908 32.385 -13.315 1.00 0.00 278 LYS A C 9
ATOM 13488 O O . LYS A 1 18 ? 1.770 33.397 -14.004 1.00 0.00 278 LYS A O 9
ATOM 13507 N N . GLU A 1 19 ? 2.304 32.438 -12.049 1.00 0.00 279 GLU A N 9
ATOM 13508 C CA . GLU A 1 19 ? 2.667 33.689 -11.357 1.00 0.00 279 GLU A CA 9
ATOM 13509 C C . GLU A 1 19 ? 4.071 34.226 -11.714 1.00 0.00 279 GLU A C 9
ATOM 13510 O O . GLU A 1 19 ? 4.329 35.419 -11.527 1.00 0.00 279 GLU A O 9
ATOM 13522 N N . ASP A 1 20 ? 4.981 33.390 -12.228 1.00 0.00 280 ASP A N 9
ATOM 13523 C CA . ASP A 1 20 ? 6.352 33.792 -12.576 1.00 0.00 280 ASP A CA 9
ATOM 13524 C C . ASP A 1 20 ? 6.446 34.473 -13.957 1.00 0.00 280 ASP A C 9
ATOM 13525 O O . ASP A 1 20 ? 5.918 33.973 -14.953 1.00 0.00 280 ASP A O 9
ATOM 13534 N N . HIS A 1 21 ? 7.121 35.628 -14.013 1.00 0.00 281 HIS A N 9
ATOM 13535 C CA . HIS A 1 21 ? 7.275 36.432 -15.234 1.00 0.00 281 HIS A CA 9
ATOM 13536 C C . HIS A 1 21 ? 8.475 36.028 -16.108 1.00 0.00 281 HIS A C 9
ATOM 13537 O O . HIS A 1 21 ? 8.376 36.075 -17.334 1.00 0.00 281 HIS A O 9
ATOM 13551 N N . THR A 1 22 ? 9.587 35.581 -15.519 1.00 0.00 282 THR A N 9
ATOM 13552 C CA . THR A 1 22 ? 10.800 35.146 -16.244 1.00 0.00 282 THR A CA 9
ATOM 13553 C C . THR A 1 22 ? 10.544 33.924 -17.149 1.00 0.00 282 THR A C 9
ATOM 13554 O O . THR A 1 22 ? 11.052 33.873 -18.270 1.00 0.00 282 THR A O 9
ATOM 13565 N N . LEU A 1 23 ? 9.673 32.998 -16.735 1.00 0.00 283 LEU A N 9
ATOM 13566 C CA . LEU A 1 23 ? 9.196 31.891 -17.570 1.00 0.00 283 LEU A CA 9
ATOM 13567 C C . LEU A 1 23 ? 8.513 32.379 -18.859 1.00 0.00 283 LEU A C 9
ATOM 13568 O O . LEU A 1 23 ? 8.766 31.854 -19.942 1.00 0.00 283 LEU A O 9
ATOM 13584 N N . LYS A 1 24 ? 7.673 33.414 -18.769 1.00 0.00 284 LYS A N 9
ATOM 13585 C CA . LYS A 1 24 ? 6.922 33.963 -19.905 1.00 0.00 284 LYS A CA 9
ATOM 13586 C C . LYS A 1 24 ? 7.842 34.600 -20.956 1.00 0.00 284 LYS A C 9
ATOM 13587 O O . LYS A 1 24 ? 7.548 34.528 -22.145 1.00 0.00 284 LYS A O 9
ATOM 13606 N N . ILE A 1 25 ? 8.998 35.127 -20.536 1.00 0.00 285 ILE A N 9
ATOM 13607 C CA . ILE A 1 25 ? 10.054 35.633 -21.436 1.00 0.00 285 ILE A CA 9
ATOM 13608 C C . ILE A 1 25 ? 10.621 34.523 -22.341 1.00 0.00 285 ILE A C 9
ATOM 13609 O O . ILE A 1 25 ? 11.012 34.780 -23.484 1.00 0.00 285 ILE A O 9
ATOM 13625 N N . LEU A 1 26 ? 10.655 33.280 -21.855 1.00 0.00 286 LEU A N 9
ATOM 13626 C CA . LEU A 1 26 ? 11.124 32.102 -22.597 1.00 0.00 286 LEU A CA 9
ATOM 13627 C C . LEU A 1 26 ? 10.006 31.464 -23.453 1.00 0.00 286 LEU A C 9
ATOM 13628 O O . LEU A 1 26 ? 10.263 31.002 -24.569 1.00 0.00 286 LEU A O 9
ATOM 13644 N N . LEU A 1 27 ? 8.765 31.481 -22.961 1.00 0.00 287 LEU A N 9
ATOM 13645 C CA . LEU A 1 27 ? 7.594 30.939 -23.671 1.00 0.00 287 LEU A CA 9
ATOM 13646 C C . LEU A 1 27 ? 7.118 31.822 -24.841 1.00 0.00 287 LEU A C 9
ATOM 13647 O O . LEU A 1 27 ? 6.429 31.316 -25.731 1.00 0.00 287 LEU A O 9
ATOM 13663 N N . LYS A 1 28 ? 7.481 33.119 -24.880 1.00 0.00 288 LYS A N 9
ATOM 13664 C CA . LYS A 1 28 ? 7.027 34.060 -25.921 1.00 0.00 288 LYS A CA 9
ATOM 13665 C C . LYS A 1 28 ? 7.494 33.674 -27.327 1.00 0.00 288 LYS A C 9
ATOM 13666 O O . LYS A 1 28 ? 6.846 34.051 -28.300 1.00 0.00 288 LYS A O 9
ATOM 13685 N N . ASN A 1 29 ? 8.589 32.914 -27.431 1.00 0.00 289 ASN A N 9
ATOM 13686 C CA . ASN A 1 29 ? 9.103 32.389 -28.695 1.00 0.00 289 ASN A CA 9
ATOM 13687 C C . ASN A 1 29 ? 8.016 31.574 -29.431 1.00 0.00 289 ASN A C 9
ATOM 13688 O O . ASN A 1 29 ? 7.452 30.626 -28.882 1.00 0.00 289 ASN A O 9
ATOM 13699 N N . ASN A 1 30 ? 7.766 31.893 -30.703 1.00 0.00 290 ASN A N 9
ATOM 13700 C CA . ASN A 1 30 ? 6.788 31.165 -31.530 1.00 0.00 290 ASN A CA 9
ATOM 13701 C C . ASN A 1 30 ? 7.198 29.697 -31.754 1.00 0.00 290 ASN A C 9
ATOM 13702 O O . ASN A 1 30 ? 6.333 28.841 -31.946 1.00 0.00 290 ASN A O 9
ATOM 13713 N N . TYR A 1 31 ? 8.495 29.394 -31.658 1.00 0.00 291 TYR A N 9
ATOM 13714 C CA . TYR A 1 31 ? 9.041 28.044 -31.722 1.00 0.00 291 TYR A CA 9
ATOM 13715 C C . TYR A 1 31 ? 8.726 27.227 -30.459 1.00 0.00 291 TYR A C 9
ATOM 13716 O O . TYR A 1 31 ? 8.441 26.039 -30.557 1.00 0.00 291 TYR A O 9
ATOM 13734 N N . VAL A 1 32 ? 8.706 27.852 -29.278 1.00 0.00 292 VAL A N 9
ATOM 13735 C CA . VAL A 1 32 ? 8.387 27.172 -28.010 1.00 0.00 292 VAL A CA 9
ATOM 13736 C C . VAL A 1 32 ? 6.895 26.878 -27.891 1.00 0.00 292 VAL A C 9
ATOM 13737 O O . VAL A 1 32 ? 6.522 25.769 -27.508 1.00 0.00 292 VAL A O 9
ATOM 13750 N N . ARG A 1 33 ? 6.030 27.824 -28.272 1.00 0.00 293 ARG A N 9
ATOM 13751 C CA . ARG A 1 33 ? 4.574 27.621 -28.166 1.00 0.00 293 ARG A CA 9
ATOM 13752 C C . ARG A 1 33 ? 4.059 26.545 -29.130 1.00 0.00 293 ARG A C 9
ATOM 13753 O O . ARG A 1 33 ? 3.126 25.824 -28.788 1.00 0.00 293 ARG A O 9
ATOM 13774 N N . GLU A 1 34 ? 4.681 26.381 -30.304 1.00 0.00 294 GLU A N 9
ATOM 13775 C CA . GLU A 1 34 ? 4.293 25.325 -31.255 1.00 0.00 294 GLU A CA 9
ATOM 13776 C C . GLU A 1 34 ? 4.765 23.931 -30.808 1.00 0.00 294 GLU A C 9
ATOM 13777 O O . GLU A 1 34 ? 3.976 22.983 -30.832 1.00 0.00 294 GLU A O 9
ATOM 13789 N N . VAL A 1 35 ? 6.007 23.782 -30.331 1.00 0.00 295 VAL A N 9
ATOM 13790 C CA . VAL A 1 35 ? 6.586 22.460 -29.973 1.00 0.00 295 VAL A CA 9
ATOM 13791 C C . VAL A 1 35 ? 5.989 21.905 -28.678 1.00 0.00 295 VAL A C 9
ATOM 13792 O O . VAL A 1 35 ? 5.723 20.706 -28.594 1.00 0.00 295 VAL A O 9
ATOM 13805 N N . PHE A 1 36 ? 5.662 22.777 -27.713 1.00 0.00 296 PHE A N 9
ATOM 13806 C CA . PHE A 1 36 ? 4.914 22.394 -26.505 1.00 0.00 296 PHE A CA 9
ATOM 13807 C C . PHE A 1 36 ? 3.477 21.948 -26.838 1.00 0.00 296 PHE A C 9
ATOM 13808 O O . PHE A 1 36 ? 2.998 20.966 -26.274 1.00 0.00 296 PHE A O 9
ATOM 13825 N N . LYS A 1 37 ? 2.798 22.606 -27.789 1.00 0.00 297 LYS A N 9
ATOM 13826 C CA . LYS A 1 37 ? 1.426 22.249 -28.183 1.00 0.00 297 LYS A CA 9
ATOM 13827 C C . LYS A 1 37 ? 1.348 20.976 -29.040 1.00 0.00 297 LYS A C 9
ATOM 13828 O O . LYS A 1 37 ? 0.394 20.211 -28.903 1.00 0.00 297 LYS A O 9
ATOM 13847 N N . GLN A 1 38 ? 2.350 20.697 -29.883 1.00 0.00 298 GLN A N 9
ATOM 13848 C CA . GLN A 1 38 ? 2.468 19.417 -30.596 1.00 0.00 298 GLN A CA 9
ATOM 13849 C C . GLN A 1 38 ? 2.832 18.244 -29.669 1.00 0.00 298 GLN A C 9
ATOM 13850 O O . GLN A 1 38 ? 2.442 17.105 -29.943 1.00 0.00 298 GLN A O 9
ATOM 13864 N N . PHE A 1 39 ? 3.511 18.508 -28.544 1.00 0.00 299 PHE A N 9
ATOM 13865 C CA . PHE A 1 39 ? 3.953 17.483 -27.597 1.00 0.00 299 PHE A CA 9
ATOM 13866 C C . PHE A 1 39 ? 2.793 16.645 -27.032 1.00 0.00 299 PHE A C 9
ATOM 13867 O O . PHE A 1 39 ? 2.875 15.418 -26.975 1.00 0.00 299 PHE A O 9
ATOM 13884 N N . THR A 1 40 ? 1.688 17.293 -26.656 1.00 0.00 300 THR A N 9
ATOM 13885 C CA . THR A 1 40 ? 0.529 16.633 -26.027 1.00 0.00 300 THR A CA 9
ATOM 13886 C C . THR A 1 40 ? -0.278 15.779 -27.013 1.00 0.00 300 THR A C 9
ATOM 13887 O O . THR A 1 40 ? -0.946 14.829 -26.601 1.00 0.00 300 THR A O 9
ATOM 13898 N N . LEU A 1 41 ? -0.190 16.077 -28.313 1.00 0.00 301 LEU A N 9
ATOM 13899 C CA . LEU A 1 41 ? -0.872 15.376 -29.407 1.00 0.00 301 LEU A CA 9
ATOM 13900 C C . LEU A 1 41 ? -0.073 14.176 -29.943 1.00 0.00 301 LEU A C 9
ATOM 13901 O O . LEU A 1 41 ? -0.637 13.291 -30.589 1.00 0.00 301 LEU A O 9
ATOM 13917 N N . SER A 1 42 ? 1.240 14.133 -29.674 1.00 0.00 302 SER A N 9
ATOM 13918 C CA . SER A 1 42 ? 2.131 13.020 -30.041 1.00 0.00 302 SER A CA 9
ATOM 13919 C C . SER A 1 42 ? 1.756 11.707 -29.335 1.00 0.00 302 SER A C 9
ATOM 13920 O O . SER A 1 42 ? 1.203 11.712 -28.231 1.00 0.00 302 SER A O 9
ATOM 13928 N N . ASN A 1 43 ? 2.041 10.569 -29.972 1.00 0.00 303 ASN A N 9
ATOM 13929 C CA . ASN A 1 43 ? 1.645 9.241 -29.489 1.00 0.00 303 ASN A CA 9
ATOM 13930 C C . ASN A 1 43 ? 2.595 8.663 -28.419 1.00 0.00 303 ASN A C 9
ATOM 13931 O O . ASN A 1 43 ? 2.164 7.849 -27.601 1.00 0.00 303 ASN A O 9
ATOM 13942 N N . ASP A 1 44 ? 3.867 9.078 -28.399 1.00 0.00 304 ASP A N 9
ATOM 13943 C CA . ASP A 1 44 ? 4.903 8.619 -27.454 1.00 0.00 304 ASP A CA 9
ATOM 13944 C C . ASP A 1 44 ? 5.699 9.809 -26.891 1.00 0.00 304 ASP A C 9
ATOM 13945 O O . ASP A 1 44 ? 6.701 10.234 -27.471 1.00 0.00 304 ASP A O 9
ATOM 13954 N N . LYS A 1 45 ? 5.247 10.366 -25.760 1.00 0.00 305 LYS A N 9
ATOM 13955 C CA . LYS A 1 45 ? 5.774 11.607 -25.174 1.00 0.00 305 LYS A CA 9
ATOM 13956 C C . LYS A 1 45 ? 7.274 11.556 -24.857 1.00 0.00 305 LYS A C 9
ATOM 13957 O O . LYS A 1 45 ? 7.993 12.499 -25.174 1.00 0.00 305 LYS A O 9
ATOM 13976 N N . ILE A 1 46 ? 7.764 10.446 -24.295 1.00 0.00 306 ILE A N 9
ATOM 13977 C CA . ILE A 1 46 ? 9.195 10.243 -23.992 1.00 0.00 306 ILE A CA 9
ATOM 13978 C C . ILE A 1 46 ? 10.038 10.226 -25.281 1.00 0.00 306 ILE A C 9
ATOM 13979 O O . ILE A 1 46 ? 11.070 10.895 -25.352 1.00 0.00 306 ILE A O 9
ATOM 13995 N N . GLY A 1 47 ? 9.565 9.530 -26.323 1.00 0.00 307 GLY A N 9
ATOM 13996 C CA . GLY A 1 47 ? 10.210 9.483 -27.645 1.00 0.00 307 GLY A CA 9
ATOM 13997 C C . GLY A 1 47 ? 10.168 10.813 -28.413 1.00 0.00 307 GLY A C 9
ATOM 13998 O O . GLY A 1 47 ? 11.015 11.057 -29.277 1.00 0.00 307 GLY A O 9
ATOM 14002 N N . TYR A 1 48 ? 9.215 11.686 -28.082 1.00 0.00 308 TYR A N 9
ATOM 14003 C CA . TYR A 1 48 ? 9.107 13.038 -28.625 1.00 0.00 308 TYR A CA 9
ATOM 14004 C C . TYR A 1 48 ? 10.023 14.042 -27.902 1.00 0.00 308 TYR A C 9
ATOM 14005 O O . TYR A 1 48 ? 10.686 14.848 -28.552 1.00 0.00 308 TYR A O 9
ATOM 14023 N N . LEU A 1 49 ? 10.128 13.962 -26.571 1.00 0.00 309 LEU A N 9
ATOM 14024 C CA . LEU A 1 49 ? 10.971 14.866 -25.762 1.00 0.00 309 LEU A CA 9
ATOM 14025 C C . LEU A 1 49 ? 12.461 14.660 -26.045 1.00 0.00 309 LEU A C 9
ATOM 14026 O O . LEU A 1 49 ? 13.214 15.632 -26.117 1.00 0.00 309 LEU A O 9
ATOM 14042 N N . SER A 1 50 ? 12.882 13.418 -26.289 1.00 0.00 310 SER A N 9
ATOM 14043 C CA . SER A 1 50 ? 14.283 13.083 -26.594 1.00 0.00 310 SER A CA 9
ATOM 14044 C C . SER A 1 50 ? 14.811 13.719 -27.902 1.00 0.00 310 SER A C 9
ATOM 14045 O O . SER A 1 50 ? 16.029 13.809 -28.091 1.00 0.00 310 SER A O 9
ATOM 14053 N N . HIS A 1 51 ? 13.934 14.231 -28.776 1.00 0.00 311 HIS A N 9
ATOM 14054 C CA . HIS A 1 51 ? 14.312 15.036 -29.945 1.00 0.00 311 HIS A CA 9
ATOM 14055 C C . HIS A 1 51 ? 14.712 16.480 -29.560 1.00 0.00 311 HIS A C 9
ATOM 14056 O O . HIS A 1 51 ? 15.560 17.093 -30.210 1.00 0.00 311 HIS A O 9
ATOM 14070 N N . TYR A 1 52 ? 14.136 17.021 -28.480 1.00 0.00 312 TYR A N 9
ATOM 14071 C CA . TYR A 1 52 ? 14.251 18.430 -28.076 1.00 0.00 312 TYR A CA 9
ATOM 14072 C C . TYR A 1 52 ? 15.265 18.695 -26.950 1.00 0.00 312 TYR A C 9
ATOM 14073 O O . TYR A 1 52 ? 15.753 19.817 -26.828 1.00 0.00 312 TYR A O 9
ATOM 14091 N N . ILE A 1 53 ? 15.675 17.674 -26.190 1.00 0.00 313 ILE A N 9
ATOM 14092 C CA . ILE A 1 53 ? 16.832 17.771 -25.269 1.00 0.00 313 ILE A CA 9
ATOM 14093 C C . ILE A 1 53 ? 18.156 18.050 -26.005 1.00 0.00 313 ILE A C 9
ATOM 14094 O O . ILE A 1 53 ? 19.144 18.466 -25.404 1.00 0.00 313 ILE A O 9
ATOM 14110 N N . ASN A 1 54 ? 18.171 17.813 -27.321 1.00 0.00 314 ASN A N 9
ATOM 14111 C CA . ASN A 1 54 ? 19.260 18.115 -28.256 1.00 0.00 314 ASN A CA 9
ATOM 14112 C C . ASN A 1 54 ? 19.142 19.515 -28.920 1.00 0.00 314 ASN A C 9
ATOM 14113 O O . ASN A 1 54 ? 19.992 19.867 -29.741 1.00 0.00 314 ASN A O 9
ATOM 14124 N N . ASP A 1 55 ? 18.133 20.329 -28.577 1.00 0.00 315 ASP A N 9
ATOM 14125 C CA . ASP A 1 55 ? 17.934 21.695 -29.094 1.00 0.00 315 ASP A CA 9
ATOM 14126 C C . ASP A 1 55 ? 18.215 22.766 -28.009 1.00 0.00 315 ASP A C 9
ATOM 14127 O O . ASP A 1 55 ? 17.604 22.709 -26.939 1.00 0.00 315 ASP A O 9
ATOM 14136 N N . PRO A 1 56 ? 19.086 23.764 -28.250 1.00 0.00 316 PRO A N 9
ATOM 14137 C CA . PRO A 1 56 ? 19.494 24.720 -27.217 1.00 0.00 316 PRO A CA 9
ATOM 14138 C C . PRO A 1 56 ? 18.344 25.626 -26.733 1.00 0.00 316 PRO A C 9
ATOM 14139 O O . PRO A 1 56 ? 18.204 25.841 -25.526 1.00 0.00 316 PRO A O 9
ATOM 14150 N N . THR A 1 57 ? 17.483 26.120 -27.628 1.00 0.00 317 THR A N 9
ATOM 14151 C CA . THR A 1 57 ? 16.338 26.973 -27.264 1.00 0.00 317 THR A CA 9
ATOM 14152 C C . THR A 1 57 ? 15.343 26.206 -26.393 1.00 0.00 317 THR A C 9
ATOM 14153 O O . THR A 1 57 ? 14.921 26.727 -25.359 1.00 0.00 317 THR A O 9
ATOM 14164 N N . ILE A 1 58 ? 15.021 24.952 -26.734 1.00 0.00 318 ILE A N 9
ATOM 14165 C CA . ILE A 1 58 ? 14.084 24.136 -25.940 1.00 0.00 318 ILE A CA 9
ATOM 14166 C C . ILE A 1 58 ? 14.712 23.701 -24.602 1.00 0.00 318 ILE A C 9
ATOM 14167 O O . ILE A 1 58 ? 14.037 23.678 -23.576 1.00 0.00 318 ILE A O 9
ATOM 14183 N N . VAL A 1 59 ? 16.023 23.451 -24.566 1.00 0.00 319 VAL A N 9
ATOM 14184 C CA . VAL A 1 59 ? 16.754 23.165 -23.315 1.00 0.00 319 VAL A CA 9
ATOM 14185 C C . VAL A 1 59 ? 16.749 24.362 -22.349 1.00 0.00 319 VAL A C 9
ATOM 14186 O O . VAL A 1 59 ? 16.627 24.164 -21.141 1.00 0.00 319 VAL A O 9
ATOM 14199 N N . GLN A 1 60 ? 16.815 25.600 -22.842 1.00 0.00 320 GLN A N 9
ATOM 14200 C CA . GLN A 1 60 ? 16.883 26.798 -21.990 1.00 0.00 320 GLN A CA 9
ATOM 14201 C C . GLN A 1 60 ? 15.552 27.042 -21.261 1.00 0.00 320 GLN A C 9
ATOM 14202 O O . GLN A 1 60 ? 15.531 27.371 -20.071 1.00 0.00 320 GLN A O 9
ATOM 14216 N N . VAL A 1 61 ? 14.433 26.834 -21.958 1.00 0.00 321 VAL A N 9
ATOM 14217 C CA . VAL A 1 61 ? 13.079 26.970 -21.397 1.00 0.00 321 VAL A CA 9
ATOM 14218 C C . VAL A 1 61 ? 12.710 25.798 -20.484 1.00 0.00 321 VAL A C 9
ATOM 14219 O O . VAL A 1 61 ? 12.226 26.033 -19.378 1.00 0.00 321 VAL A O 9
ATOM 14232 N N . ILE A 1 62 ? 13.046 24.556 -20.858 1.00 0.00 322 ILE A N 9
ATOM 14233 C CA . ILE A 1 62 ? 12.900 23.356 -20.007 1.00 0.00 322 ILE A CA 9
ATOM 14234 C C . ILE A 1 62 ? 13.651 23.525 -18.684 1.00 0.00 322 ILE A C 9
ATOM 14235 O O . ILE A 1 62 ? 13.094 23.271 -17.619 1.00 0.00 322 ILE A O 9
ATOM 14251 N N . ASP A 1 63 ? 14.901 23.998 -18.735 1.00 0.00 323 ASP A N 9
ATOM 14252 C CA . ASP A 1 63 ? 15.723 24.191 -17.538 1.00 0.00 323 ASP A CA 9
ATOM 14253 C C . ASP A 1 63 ? 15.073 25.174 -16.557 1.00 0.00 323 ASP A C 9
ATOM 14254 O O . ASP A 1 63 ? 15.038 24.916 -15.353 1.00 0.00 323 ASP A O 9
ATOM 14263 N N . HIS A 1 64 ? 14.481 26.261 -17.069 1.00 0.00 324 HIS A N 9
ATOM 14264 C CA . HIS A 1 64 ? 13.792 27.257 -16.246 1.00 0.00 324 HIS A CA 9
ATOM 14265 C C . HIS A 1 64 ? 12.470 26.739 -15.655 1.00 0.00 324 HIS A C 9
ATOM 14266 O O . HIS A 1 64 ? 12.239 26.913 -14.458 1.00 0.00 324 HIS A O 9
ATOM 14280 N N . ILE A 1 65 ? 11.641 26.035 -16.439 1.00 0.00 325 ILE A N 9
ATOM 14281 C CA . ILE A 1 65 ? 10.410 25.370 -15.963 1.00 0.00 325 ILE A CA 9
ATOM 14282 C C . ILE A 1 65 ? 10.733 24.440 -14.790 1.00 0.00 325 ILE A C 9
ATOM 14283 O O . ILE A 1 65 ? 10.118 24.527 -13.723 1.00 0.00 325 ILE A O 9
ATOM 14299 N N . MET A 1 66 ? 11.734 23.577 -14.972 1.00 0.00 326 MET A N 9
ATOM 14300 C CA . MET A 1 66 ? 12.169 22.619 -13.948 1.00 0.00 326 MET A CA 9
ATOM 14301 C C . MET A 1 66 ? 12.738 23.297 -12.692 1.00 0.00 326 MET A C 9
ATOM 14302 O O . MET A 1 66 ? 12.490 22.821 -11.583 1.00 0.00 326 MET A O 9
ATOM 14316 N N . LYS A 1 67 ? 13.407 24.452 -12.821 1.00 0.00 327 LYS A N 9
ATOM 14317 C CA . LYS A 1 67 ? 13.862 25.288 -11.697 1.00 0.00 327 LYS A CA 9
ATOM 14318 C C . LYS A 1 67 ? 12.667 25.882 -10.933 1.00 0.00 327 LYS A C 9
ATOM 14319 O O . LYS A 1 67 ? 12.630 25.816 -9.708 1.00 0.00 327 LYS A O 9
ATOM 14338 N N . THR A 1 68 ? 11.647 26.385 -11.634 1.00 0.00 328 THR A N 9
ATOM 14339 C CA . THR A 1 68 ? 10.429 26.967 -11.038 1.00 0.00 328 THR A CA 9
ATOM 14340 C C . THR A 1 68 ? 9.628 25.960 -10.208 1.00 0.00 328 THR A C 9
ATOM 14341 O O . THR A 1 68 ? 9.194 26.302 -9.109 1.00 0.00 328 THR A O 9
ATOM 14352 N N . ILE A 1 69 ? 9.459 24.717 -10.678 1.00 0.00 329 ILE A N 9
ATOM 14353 C CA . ILE A 1 69 ? 8.718 23.686 -9.917 1.00 0.00 329 ILE A CA 9
ATOM 14354 C C . ILE A 1 69 ? 9.535 23.055 -8.776 1.00 0.00 329 ILE A C 9
ATOM 14355 O O . ILE A 1 69 ? 8.951 22.593 -7.794 1.00 0.00 329 ILE A O 9
ATOM 14371 N N . ASP A 1 70 ? 10.869 23.054 -8.868 1.00 0.00 330 ASP A N 9
ATOM 14372 C CA . ASP A 1 70 ? 11.771 22.637 -7.781 1.00 0.00 330 ASP A CA 9
ATOM 14373 C C . ASP A 1 70 ? 11.848 23.695 -6.668 1.00 0.00 330 ASP A C 9
ATOM 14374 O O . ASP A 1 70 ? 11.932 23.369 -5.484 1.00 0.00 330 ASP A O 9
ATOM 14383 N N . ASP A 1 71 ? 11.775 24.977 -7.052 1.00 0.00 331 ASP A N 9
ATOM 14384 C CA . ASP A 1 71 ? 11.910 26.157 -6.180 1.00 0.00 331 ASP A CA 9
ATOM 14385 C C . ASP A 1 71 ? 13.210 26.161 -5.330 1.00 0.00 331 ASP A C 9
ATOM 14386 O O . ASP A 1 71 ? 13.301 26.799 -4.275 1.00 0.00 331 ASP A O 9
ATOM 14395 N N . THR A 1 72 ? 14.219 25.420 -5.808 1.00 0.00 332 THR A N 9
ATOM 14396 C CA . THR A 1 72 ? 15.597 25.377 -5.281 1.00 0.00 332 THR A CA 9
ATOM 14397 C C . THR A 1 72 ? 16.267 26.762 -5.229 1.00 0.00 332 THR A C 9
ATOM 14398 O O . THR A 1 72 ? 16.911 27.080 -4.204 1.00 0.00 332 THR A O 9
ATOM 14410 N N . ASP B 2 1 ? 19.597 9.572 -13.732 1.00 0.00 817 ASP B N 9
ATOM 14411 C CA . ASP B 2 1 ? 18.397 9.054 -14.437 1.00 0.00 817 ASP B CA 9
ATOM 14412 C C . ASP B 2 1 ? 17.745 10.139 -15.294 1.00 0.00 817 ASP B C 9
ATOM 14413 O O . ASP B 2 1 ? 17.704 11.306 -14.898 1.00 0.00 817 ASP B O 9
ATOM 14424 N N . ILE B 2 2 ? 17.199 9.760 -16.453 1.00 0.00 818 ILE B N 9
ATOM 14425 C CA . ILE B 2 2 ? 16.397 10.635 -17.327 1.00 0.00 818 ILE B CA 9
ATOM 14426 C C . ILE B 2 2 ? 14.906 10.596 -16.956 1.00 0.00 818 ILE B C 9
ATOM 14427 O O . ILE B 2 2 ? 14.287 11.654 -16.837 1.00 0.00 818 ILE B O 9
ATOM 14443 N N . TYR B 2 3 ? 14.312 9.420 -16.728 1.00 0.00 819 TYR B N 9
ATOM 14444 C CA . TYR B 2 3 ? 12.850 9.262 -16.657 1.00 0.00 819 TYR B CA 9
ATOM 14445 C C . TYR B 2 3 ? 12.192 10.038 -15.501 1.00 0.00 819 TYR B C 9
ATOM 14446 O O . TYR B 2 3 ? 11.123 10.619 -15.700 1.00 0.00 819 TYR B O 9
ATOM 14464 N N . THR B 2 4 ? 12.836 10.146 -14.334 1.00 0.00 820 THR B N 9
ATOM 14465 C CA . THR B 2 4 ? 12.354 10.982 -13.211 1.00 0.00 820 THR B CA 9
ATOM 14466 C C . THR B 2 4 ? 12.262 12.473 -13.564 1.00 0.00 820 THR B C 9
ATOM 14467 O O . THR B 2 4 ? 11.362 13.170 -13.085 1.00 0.00 820 THR B O 9
ATOM 14478 N N . TYR B 2 5 ? 13.145 12.965 -14.435 1.00 0.00 821 TYR B N 9
ATOM 14479 C CA . TYR B 2 5 ? 13.143 14.343 -14.923 1.00 0.00 821 TYR B CA 9
ATOM 14480 C C . TYR B 2 5 ? 12.031 14.547 -15.964 1.00 0.00 821 TYR B C 9
ATOM 14481 O O . TYR B 2 5 ? 11.252 15.496 -15.858 1.00 0.00 821 TYR B O 9
ATOM 14499 N N . GLU B 2 6 ? 11.881 13.609 -16.911 1.00 0.00 822 GLU B N 9
ATOM 14500 C CA . GLU B 2 6 ? 10.840 13.672 -17.946 1.00 0.00 822 GLU B CA 9
ATOM 14501 C C . GLU B 2 6 ? 9.427 13.607 -17.346 1.00 0.00 822 GLU B C 9
ATOM 14502 O O . GLU B 2 6 ? 8.575 14.417 -17.704 1.00 0.00 822 GLU B O 9
ATOM 14514 N N . LYS B 2 7 ? 9.175 12.694 -16.401 1.00 0.00 823 LYS B N 9
ATOM 14515 C CA . LYS B 2 7 ? 7.845 12.495 -15.795 1.00 0.00 823 LYS B CA 9
ATOM 14516 C C . LYS B 2 7 ? 7.321 13.736 -15.066 1.00 0.00 823 LYS B C 9
ATOM 14517 O O . LYS B 2 7 ? 6.119 14.009 -15.129 1.00 0.00 823 LYS B O 9
ATOM 14536 N N . LYS B 2 8 ? 8.204 14.511 -14.422 1.00 0.00 824 LYS B N 9
ATOM 14537 C CA . LYS B 2 8 ? 7.840 15.792 -13.783 1.00 0.00 824 LYS B CA 9
ATOM 14538 C C . LYS B 2 8 ? 7.704 16.924 -14.806 1.00 0.00 824 LYS B C 9
ATOM 14539 O O . LYS B 2 8 ? 6.736 17.685 -14.741 1.00 0.00 824 LYS B O 9
ATOM 14558 N N . LEU B 2 9 ? 8.599 16.986 -15.797 1.00 0.00 825 LEU B N 9
ATOM 14559 C CA . LEU B 2 9 ? 8.557 17.978 -16.879 1.00 0.00 825 LEU B CA 9
ATOM 14560 C C . LEU B 2 9 ? 7.275 17.879 -17.730 1.00 0.00 825 LEU B C 9
ATOM 14561 O O . LEU B 2 9 ? 6.651 18.888 -18.050 1.00 0.00 825 LEU B O 9
ATOM 14577 N N . ILE B 2 10 ? 6.849 16.664 -18.071 1.00 0.00 826 ILE B N 9
ATOM 14578 C CA . ILE B 2 10 ? 5.674 16.405 -18.916 1.00 0.00 826 ILE B CA 9
ATOM 14579 C C . ILE B 2 10 ? 4.381 16.905 -18.256 1.00 0.00 826 ILE B C 9
ATOM 14580 O O . ILE B 2 10 ? 3.498 17.413 -18.949 1.00 0.00 826 ILE B O 9
ATOM 14596 N N . LYS B 2 11 ? 4.278 16.863 -16.924 1.00 0.00 827 LYS B N 9
ATOM 14597 C CA . LYS B 2 11 ? 3.134 17.432 -16.196 1.00 0.00 827 LYS B CA 9
ATOM 14598 C C . LYS B 2 11 ? 3.138 18.964 -16.161 1.00 0.00 827 LYS B C 9
ATOM 14599 O O . LYS B 2 11 ? 2.059 19.551 -16.141 1.00 0.00 827 LYS B O 9
ATOM 14618 N N . SER B 2 12 ? 4.300 19.610 -16.266 1.00 0.00 828 SER B N 9
ATOM 14619 C CA . SER B 2 12 ? 4.393 21.053 -16.552 1.00 0.00 828 SER B CA 9
ATOM 14620 C C . SER B 2 12 ? 3.975 21.371 -17.991 1.00 0.00 828 SER B C 9
ATOM 14621 O O . SER B 2 12 ? 3.205 22.306 -18.196 1.00 0.00 828 SER B O 9
ATOM 14629 N N . ILE B 2 13 ? 4.384 20.565 -18.986 1.00 0.00 829 ILE B N 9
ATOM 14630 C CA . ILE B 2 13 ? 3.968 20.726 -20.396 1.00 0.00 829 ILE B CA 9
ATOM 14631 C C . ILE B 2 13 ? 2.439 20.626 -20.511 1.00 0.00 829 ILE B C 9
ATOM 14632 O O . ILE B 2 13 ? 1.795 21.532 -21.040 1.00 0.00 829 ILE B O 9
ATOM 14648 N N . GLU B 2 14 ? 1.839 19.558 -19.975 1.00 0.00 830 GLU B N 9
ATOM 14649 C CA . GLU B 2 14 ? 0.388 19.323 -19.984 1.00 0.00 830 GLU B CA 9
ATOM 14650 C C . GLU B 2 14 ? -0.416 20.399 -19.226 1.00 0.00 830 GLU B C 9
ATOM 14651 O O . GLU B 2 14 ? -1.585 20.621 -19.544 1.00 0.00 830 GLU B O 9
ATOM 14663 N N . TYR B 2 15 ? 0.185 21.101 -18.255 1.00 0.00 831 TYR B N 9
ATOM 14664 C CA . TYR B 2 15 ? -0.455 22.228 -17.570 1.00 0.00 831 TYR B CA 9
ATOM 14665 C C . TYR B 2 15 ? -0.348 23.542 -18.365 1.00 0.00 831 TYR B C 9
ATOM 14666 O O . TYR B 2 15 ? -1.348 24.238 -18.548 1.00 0.00 831 TYR B O 9
ATOM 14684 N N . ILE B 2 16 ? 0.849 23.870 -18.872 1.00 0.00 832 ILE B N 9
ATOM 14685 C CA . ILE B 2 16 ? 1.133 25.090 -19.646 1.00 0.00 832 ILE B CA 9
ATOM 14686 C C . ILE B 2 16 ? 0.280 25.130 -20.924 1.00 0.00 832 ILE B C 9
ATOM 14687 O O . ILE B 2 16 ? -0.334 26.153 -21.225 1.00 0.00 832 ILE B O 9
ATOM 14703 N N . THR B 2 17 ? 0.182 24.000 -21.627 1.00 0.00 833 THR B N 9
ATOM 14704 C CA . THR B 2 17 ? -0.642 23.851 -22.842 1.00 0.00 833 THR B CA 9
ATOM 14705 C C . THR B 2 17 ? -2.142 23.983 -22.559 1.00 0.00 833 THR B C 9
ATOM 14706 O O . THR B 2 17 ? -2.824 24.730 -23.262 1.00 0.00 833 THR B O 9
ATOM 14717 N N . LYS B 2 18 ? -2.669 23.315 -21.519 1.00 0.00 834 LYS B N 9
ATOM 14718 C CA . LYS B 2 18 ? -4.102 23.305 -21.176 1.00 0.00 834 LYS B CA 9
ATOM 14719 C C . LYS B 2 18 ? -4.636 24.676 -20.743 1.00 0.00 834 LYS B C 9
ATOM 14720 O O . LYS B 2 18 ? -5.757 25.043 -21.094 1.00 0.00 834 LYS B O 9
ATOM 14739 N N . ASN B 2 19 ? -3.813 25.448 -20.036 1.00 0.00 835 ASN B N 9
ATOM 14740 C CA . ASN B 2 19 ? -4.118 26.821 -19.605 1.00 0.00 835 ASN B CA 9
ATOM 14741 C C . ASN B 2 19 ? -3.701 27.879 -20.650 1.00 0.00 835 ASN B C 9
ATOM 14742 O O . ASN B 2 19 ? -3.939 29.072 -20.435 1.00 0.00 835 ASN B O 9
ATOM 14753 N N . LYS B 2 20 ? -3.098 27.460 -21.772 1.00 0.00 836 LYS B N 9
ATOM 14754 C CA . LYS B 2 20 ? -2.658 28.285 -22.910 1.00 0.00 836 LYS B CA 9
ATOM 14755 C C . LYS B 2 20 ? -1.890 29.551 -22.487 1.00 0.00 836 LYS B C 9
ATOM 14756 O O . LYS B 2 20 ? -2.343 30.672 -22.729 1.00 0.00 836 LYS B O 9
ATOM 14775 N N . PHE B 2 21 ? -0.715 29.375 -21.879 1.00 0.00 837 PHE B N 9
ATOM 14776 C CA . PHE B 2 21 ? 0.190 30.480 -21.519 1.00 0.00 837 PHE B CA 9
ATOM 14777 C C . PHE B 2 21 ? 0.493 31.359 -22.754 1.00 0.00 837 PHE B C 9
ATOM 14778 O O . PHE B 2 21 ? 0.430 32.587 -22.664 1.00 0.00 837 PHE B O 9
ATOM 14795 N N . PHE B 2 22 ? 0.740 30.732 -23.914 1.00 0.00 838 PHE B N 9
ATOM 14796 C CA . PHE B 2 22 ? 0.891 31.381 -25.234 1.00 0.00 838 PHE B CA 9
ATOM 14797 C C . PHE B 2 22 ? 0.228 30.574 -26.375 1.00 0.00 838 PHE B C 9
ATOM 14798 O O . PHE B 2 22 ? 0.336 30.915 -27.554 1.00 0.00 838 PHE B O 9
ATOM 14815 N N . ASP B 2 23 ? -0.430 29.468 -26.030 1.00 0.00 839 ASP B N 9
ATOM 14816 C CA . ASP B 2 23 ? -0.686 28.313 -26.901 1.00 0.00 839 ASP B CA 9
ATOM 14817 C C . ASP B 2 23 ? -1.974 28.431 -27.750 1.00 0.00 839 ASP B C 9
ATOM 14818 O O . ASP B 2 23 ? -2.674 27.451 -28.010 1.00 0.00 839 ASP B O 9
ATOM 14827 N N . ASP B 2 24 ? -2.316 29.649 -28.188 1.00 0.00 840 ASP B N 9
ATOM 14828 C CA . ASP B 2 24 ? -3.537 29.947 -28.950 1.00 0.00 840 ASP B CA 9
ATOM 14829 C C . ASP B 2 24 ? -3.453 29.569 -30.449 1.00 0.00 840 ASP B C 9
ATOM 14830 O O . ASP B 2 24 ? -4.484 29.445 -31.112 1.00 0.00 840 ASP B O 9
ATOM 14839 N N . SER B 2 25 ? -2.236 29.329 -30.967 1.00 0.00 841 SER B N 9
ATOM 14840 C CA . SER B 2 25 ? -1.957 28.920 -32.358 1.00 0.00 841 SER B CA 9
ATOM 14841 C C . SER B 2 25 ? -1.568 27.433 -32.437 1.00 0.00 841 SER B C 9
ATOM 14842 O O . SER B 2 25 ? -2.498 26.595 -32.464 1.00 0.00 841 SER B O 9
ATOM 14851 N N . GLY A 1 1 ? -3.615 0.718 0.521 1.00 0.00 261 GLY A N 10
ATOM 14852 C CA . GLY A 1 1 ? -4.718 1.666 0.243 1.00 0.00 261 GLY A CA 10
ATOM 14853 C C . GLY A 1 1 ? -4.419 2.543 -0.972 1.00 0.00 261 GLY A C 10
ATOM 14854 O O . GLY A 1 1 ? -3.537 2.205 -1.769 1.00 0.00 261 GLY A O 10
ATOM 14860 N N . PRO A 1 2 ? -5.139 3.668 -1.141 1.00 0.00 262 PRO A N 10
ATOM 14861 C CA . PRO A 1 2 ? -4.957 4.587 -2.271 1.00 0.00 262 PRO A CA 10
ATOM 14862 C C . PRO A 1 2 ? -3.553 5.214 -2.360 1.00 0.00 262 PRO A C 10
ATOM 14863 O O . PRO A 1 2 ? -2.885 5.439 -1.343 1.00 0.00 262 PRO A O 10
ATOM 14874 N N . HIS A 1 3 ? -3.127 5.545 -3.581 1.00 0.00 263 HIS A N 10
ATOM 14875 C CA . HIS A 1 3 ? -1.867 6.246 -3.858 1.00 0.00 263 HIS A CA 10
ATOM 14876 C C . HIS A 1 3 ? -1.936 7.752 -3.542 1.00 0.00 263 HIS A C 10
ATOM 14877 O O . HIS A 1 3 ? -3.001 8.372 -3.638 1.00 0.00 263 HIS A O 10
ATOM 14891 N N . MET A 1 4 ? -0.791 8.352 -3.203 1.00 0.00 264 MET A N 10
ATOM 14892 C CA . MET A 1 4 ? -0.644 9.803 -3.007 1.00 0.00 264 MET A CA 10
ATOM 14893 C C . MET A 1 4 ? -0.476 10.538 -4.352 1.00 0.00 264 MET A C 10
ATOM 14894 O O . MET A 1 4 ? -0.095 9.947 -5.367 1.00 0.00 264 MET A O 10
ATOM 14908 N N . ASP A 1 5 ? -0.710 11.856 -4.356 1.00 0.00 265 ASP A N 10
ATOM 14909 C CA . ASP A 1 5 ? -0.628 12.718 -5.552 1.00 0.00 265 ASP A CA 10
ATOM 14910 C C . ASP A 1 5 ? 0.805 13.156 -5.930 1.00 0.00 265 ASP A C 10
ATOM 14911 O O . ASP A 1 5 ? 1.004 14.139 -6.646 1.00 0.00 265 ASP A O 10
ATOM 14920 N N . TYR A 1 6 ? 1.814 12.411 -5.472 1.00 0.00 266 TYR A N 10
ATOM 14921 C CA . TYR A 1 6 ? 3.249 12.685 -5.669 1.00 0.00 266 TYR A CA 10
ATOM 14922 C C . TYR A 1 6 ? 3.836 12.219 -7.019 1.00 0.00 266 TYR A C 10
ATOM 14923 O O . TYR A 1 6 ? 5.055 12.215 -7.217 1.00 0.00 266 TYR A O 10
ATOM 14941 N N . ASP A 1 7 ? 2.965 11.839 -7.954 1.00 0.00 267 ASP A N 10
ATOM 14942 C CA . ASP A 1 7 ? 3.289 11.381 -9.319 1.00 0.00 267 ASP A CA 10
ATOM 14943 C C . ASP A 1 7 ? 2.796 12.371 -10.408 1.00 0.00 267 ASP A C 10
ATOM 14944 O O . ASP A 1 7 ? 2.803 12.062 -11.602 1.00 0.00 267 ASP A O 10
ATOM 14953 N N . MET A 1 8 ? 2.341 13.562 -9.996 1.00 0.00 268 MET A N 10
ATOM 14954 C CA . MET A 1 8 ? 1.798 14.629 -10.846 1.00 0.00 268 MET A CA 10
ATOM 14955 C C . MET A 1 8 ? 2.162 16.030 -10.320 1.00 0.00 268 MET A C 10
ATOM 14956 O O . MET A 1 8 ? 2.674 16.188 -9.208 1.00 0.00 268 MET A O 10
ATOM 14970 N N . LEU A 1 9 ? 1.884 17.059 -11.125 1.00 0.00 269 LEU A N 10
ATOM 14971 C CA . LEU A 1 9 ? 2.091 18.473 -10.779 1.00 0.00 269 LEU A CA 10
ATOM 14972 C C . LEU A 1 9 ? 1.147 18.911 -9.637 1.00 0.00 269 LEU A C 10
ATOM 14973 O O . LEU A 1 9 ? -0.073 18.762 -9.746 1.00 0.00 269 LEU A O 10
ATOM 14989 N N . THR A 1 10 ? 1.696 19.466 -8.551 1.00 0.00 270 THR A N 10
ATOM 14990 C CA . THR A 1 10 ? 0.925 19.898 -7.363 1.00 0.00 270 THR A CA 10
ATOM 14991 C C . THR A 1 10 ? 0.269 21.266 -7.551 1.00 0.00 270 THR A C 10
ATOM 14992 O O . THR A 1 10 ? 0.644 22.036 -8.435 1.00 0.00 270 THR A O 10
ATOM 15003 N N . GLU A 1 11 ? -0.690 21.611 -6.692 1.00 0.00 271 GLU A N 10
ATOM 15004 C CA . GLU A 1 11 ? -1.353 22.932 -6.712 1.00 0.00 271 GLU A CA 10
ATOM 15005 C C . GLU A 1 11 ? -0.386 24.105 -6.459 1.00 0.00 271 GLU A C 10
ATOM 15006 O O . GLU A 1 11 ? -0.521 25.173 -7.059 1.00 0.00 271 GLU A O 10
ATOM 15018 N N . GLU A 1 12 ? 0.652 23.881 -5.648 1.00 0.00 272 GLU A N 10
ATOM 15019 C CA . GLU A 1 12 ? 1.728 24.851 -5.429 1.00 0.00 272 GLU A CA 10
ATOM 15020 C C . GLU A 1 12 ? 2.604 25.018 -6.682 1.00 0.00 272 GLU A C 10
ATOM 15021 O O . GLU A 1 12 ? 2.950 26.138 -7.055 1.00 0.00 272 GLU A O 10
ATOM 15033 N N . GLN A 1 13 ? 2.934 23.921 -7.371 1.00 0.00 273 GLN A N 10
ATOM 15034 C CA . GLN A 1 13 ? 3.755 23.963 -8.587 1.00 0.00 273 GLN A CA 10
ATOM 15035 C C . GLN A 1 13 ? 2.994 24.558 -9.784 1.00 0.00 273 GLN A C 10
ATOM 15036 O O . GLN A 1 13 ? 3.578 25.320 -10.560 1.00 0.00 273 GLN A O 10
ATOM 15050 N N . LYS A 1 14 ? 1.677 24.322 -9.891 1.00 0.00 274 LYS A N 10
ATOM 15051 C CA . LYS A 1 14 ? 0.776 25.025 -10.823 1.00 0.00 274 LYS A CA 10
ATOM 15052 C C . LYS A 1 14 ? 0.814 26.542 -10.623 1.00 0.00 274 LYS A C 10
ATOM 15053 O O . LYS A 1 14 ? 1.021 27.285 -11.586 1.00 0.00 274 LYS A O 10
ATOM 15072 N N . LYS A 1 15 ? 0.725 27.008 -9.369 1.00 0.00 275 LYS A N 10
ATOM 15073 C CA . LYS A 1 15 ? 0.849 28.428 -8.990 1.00 0.00 275 LYS A CA 10
ATOM 15074 C C . LYS A 1 15 ? 2.237 29.004 -9.305 1.00 0.00 275 LYS A C 10
ATOM 15075 O O . LYS A 1 15 ? 2.316 30.060 -9.934 1.00 0.00 275 LYS A O 10
ATOM 15094 N N . LYS A 1 16 ? 3.318 28.294 -8.967 1.00 0.00 276 LYS A N 10
ATOM 15095 C CA . LYS A 1 16 ? 4.709 28.688 -9.276 1.00 0.00 276 LYS A CA 10
ATOM 15096 C C . LYS A 1 16 ? 4.932 28.951 -10.774 1.00 0.00 276 LYS A C 10
ATOM 15097 O O . LYS A 1 16 ? 5.556 29.954 -11.123 1.00 0.00 276 LYS A O 10
ATOM 15116 N N . LEU A 1 17 ? 4.396 28.098 -11.653 1.00 0.00 277 LEU A N 10
ATOM 15117 C CA . LEU A 1 17 ? 4.474 28.278 -13.107 1.00 0.00 277 LEU A CA 10
ATOM 15118 C C . LEU A 1 17 ? 3.743 29.545 -13.583 1.00 0.00 277 LEU A C 10
ATOM 15119 O O . LEU A 1 17 ? 4.347 30.389 -14.245 1.00 0.00 277 LEU A O 10
ATOM 15135 N N . LYS A 1 18 ? 2.454 29.703 -13.254 1.00 0.00 278 LYS A N 10
ATOM 15136 C CA . LYS A 1 18 ? 1.626 30.800 -13.805 1.00 0.00 278 LYS A CA 10
ATOM 15137 C C . LYS A 1 18 ? 1.982 32.190 -13.268 1.00 0.00 278 LYS A C 10
ATOM 15138 O O . LYS A 1 18 ? 1.863 33.175 -13.999 1.00 0.00 278 LYS A O 10
ATOM 15157 N N . GLU A 1 19 ? 2.414 32.277 -12.015 1.00 0.00 279 GLU A N 10
ATOM 15158 C CA . GLU A 1 19 ? 2.754 33.549 -11.351 1.00 0.00 279 GLU A CA 10
ATOM 15159 C C . GLU A 1 19 ? 4.128 34.121 -11.749 1.00 0.00 279 GLU A C 10
ATOM 15160 O O . GLU A 1 19 ? 4.351 35.324 -11.599 1.00 0.00 279 GLU A O 10
ATOM 15172 N N . ASP A 1 20 ? 5.051 33.312 -12.284 1.00 0.00 280 ASP A N 10
ATOM 15173 C CA . ASP A 1 20 ? 6.366 33.781 -12.744 1.00 0.00 280 ASP A CA 10
ATOM 15174 C C . ASP A 1 20 ? 6.293 34.308 -14.190 1.00 0.00 280 ASP A C 10
ATOM 15175 O O . ASP A 1 20 ? 6.053 33.553 -15.139 1.00 0.00 280 ASP A O 10
ATOM 15184 N N . HIS A 1 21 ? 6.527 35.610 -14.369 1.00 0.00 281 HIS A N 10
ATOM 15185 C CA . HIS A 1 21 ? 6.501 36.296 -15.663 1.00 0.00 281 HIS A CA 10
ATOM 15186 C C . HIS A 1 21 ? 7.597 35.859 -16.637 1.00 0.00 281 HIS A C 10
ATOM 15187 O O . HIS A 1 21 ? 7.376 35.825 -17.852 1.00 0.00 281 HIS A O 10
ATOM 15201 N N . THR A 1 22 ? 8.782 35.506 -16.138 1.00 0.00 282 THR A N 10
ATOM 15202 C CA . THR A 1 22 ? 9.960 35.177 -16.962 1.00 0.00 282 THR A CA 10
ATOM 15203 C C . THR A 1 22 ? 9.773 33.888 -17.775 1.00 0.00 282 THR A C 10
ATOM 15204 O O . THR A 1 22 ? 10.213 33.813 -18.926 1.00 0.00 282 THR A O 10
ATOM 15215 N N . LEU A 1 23 ? 9.024 32.915 -17.246 1.00 0.00 283 LEU A N 10
ATOM 15216 C CA . LEU A 1 23 ? 8.595 31.726 -17.988 1.00 0.00 283 LEU A CA 10
ATOM 15217 C C . LEU A 1 23 ? 7.734 32.097 -19.208 1.00 0.00 283 LEU A C 10
ATOM 15218 O O . LEU A 1 23 ? 7.947 31.585 -20.305 1.00 0.00 283 LEU A O 10
ATOM 15234 N N . LYS A 1 24 ? 6.803 33.040 -19.052 1.00 0.00 284 LYS A N 10
ATOM 15235 C CA . LYS A 1 24 ? 5.923 33.494 -20.132 1.00 0.00 284 LYS A CA 10
ATOM 15236 C C . LYS A 1 24 ? 6.687 34.227 -21.243 1.00 0.00 284 LYS A C 10
ATOM 15237 O O . LYS A 1 24 ? 6.325 34.069 -22.406 1.00 0.00 284 LYS A O 10
ATOM 15256 N N . ILE A 1 25 ? 7.802 34.904 -20.944 1.00 0.00 285 ILE A N 10
ATOM 15257 C CA . ILE A 1 25 ? 8.695 35.478 -21.972 1.00 0.00 285 ILE A CA 10
ATOM 15258 C C . ILE A 1 25 ? 9.307 34.372 -22.856 1.00 0.00 285 ILE A C 10
ATOM 15259 O O . ILE A 1 25 ? 9.349 34.504 -24.079 1.00 0.00 285 ILE A O 10
ATOM 15275 N N . LEU A 1 26 ? 9.740 33.263 -22.250 1.00 0.00 286 LEU A N 10
ATOM 15276 C CA . LEU A 1 26 ? 10.305 32.102 -22.956 1.00 0.00 286 LEU A CA 10
ATOM 15277 C C . LEU A 1 26 ? 9.248 31.375 -23.795 1.00 0.00 286 LEU A C 10
ATOM 15278 O O . LEU A 1 26 ? 9.509 31.000 -24.939 1.00 0.00 286 LEU A O 10
ATOM 15294 N N . LEU A 1 27 ? 8.040 31.210 -23.253 1.00 0.00 287 LEU A N 10
ATOM 15295 C CA . LEU A 1 27 ? 6.905 30.589 -23.958 1.00 0.00 287 LEU A CA 10
ATOM 15296 C C . LEU A 1 27 ? 6.349 31.460 -25.099 1.00 0.00 287 LEU A C 10
ATOM 15297 O O . LEU A 1 27 ? 5.791 30.922 -26.058 1.00 0.00 287 LEU A O 10
ATOM 15313 N N . LYS A 1 28 ? 6.534 32.785 -25.038 1.00 0.00 288 LYS A N 10
ATOM 15314 C CA . LYS A 1 28 ? 6.195 33.707 -26.135 1.00 0.00 288 LYS A CA 10
ATOM 15315 C C . LYS A 1 28 ? 7.131 33.591 -27.346 1.00 0.00 288 LYS A C 10
ATOM 15316 O O . LYS A 1 28 ? 6.758 34.080 -28.417 1.00 0.00 288 LYS A O 10
ATOM 15335 N N . ASN A 1 29 ? 8.254 32.869 -27.265 1.00 0.00 289 ASN A N 10
ATOM 15336 C CA . ASN A 1 29 ? 8.968 32.413 -28.465 1.00 0.00 289 ASN A CA 10
ATOM 15337 C C . ASN A 1 29 ? 8.034 31.492 -29.272 1.00 0.00 289 ASN A C 10
ATOM 15338 O O . ASN A 1 29 ? 7.578 30.464 -28.761 1.00 0.00 289 ASN A O 10
ATOM 15349 N N . ASN A 1 30 ? 7.776 31.817 -30.543 1.00 0.00 290 ASN A N 10
ATOM 15350 C CA . ASN A 1 30 ? 6.902 31.001 -31.396 1.00 0.00 290 ASN A CA 10
ATOM 15351 C C . ASN A 1 30 ? 7.438 29.566 -31.590 1.00 0.00 290 ASN A C 10
ATOM 15352 O O . ASN A 1 30 ? 6.654 28.623 -31.712 1.00 0.00 290 ASN A O 10
ATOM 15363 N N . TYR A 1 31 ? 8.765 29.396 -31.536 1.00 0.00 291 TYR A N 10
ATOM 15364 C CA . TYR A 1 31 ? 9.459 28.116 -31.669 1.00 0.00 291 TYR A CA 10
ATOM 15365 C C . TYR A 1 31 ? 9.256 27.221 -30.443 1.00 0.00 291 TYR A C 10
ATOM 15366 O O . TYR A 1 31 ? 9.281 25.997 -30.555 1.00 0.00 291 TYR A O 10
ATOM 15384 N N . VAL A 1 32 ? 9.013 27.811 -29.272 1.00 0.00 292 VAL A N 10
ATOM 15385 C CA . VAL A 1 32 ? 8.666 27.071 -28.052 1.00 0.00 292 VAL A CA 10
ATOM 15386 C C . VAL A 1 32 ? 7.187 26.702 -28.056 1.00 0.00 292 VAL A C 10
ATOM 15387 O O . VAL A 1 32 ? 6.859 25.539 -27.824 1.00 0.00 292 VAL A O 10
ATOM 15400 N N . ARG A 1 33 ? 6.285 27.645 -28.351 1.00 0.00 293 ARG A N 10
ATOM 15401 C CA . ARG A 1 33 ? 4.839 27.362 -28.268 1.00 0.00 293 ARG A CA 10
ATOM 15402 C C . ARG A 1 33 ? 4.403 26.282 -29.257 1.00 0.00 293 ARG A C 10
ATOM 15403 O O . ARG A 1 33 ? 3.588 25.436 -28.900 1.00 0.00 293 ARG A O 10
ATOM 15424 N N . GLU A 1 34 ? 4.998 26.238 -30.454 1.00 0.00 294 GLU A N 10
ATOM 15425 C CA . GLU A 1 34 ? 4.703 25.191 -31.439 1.00 0.00 294 GLU A CA 10
ATOM 15426 C C . GLU A 1 34 ? 5.163 23.800 -30.969 1.00 0.00 294 GLU A C 10
ATOM 15427 O O . GLU A 1 34 ? 4.396 22.844 -31.076 1.00 0.00 294 GLU A O 10
ATOM 15439 N N . VAL A 1 35 ? 6.357 23.675 -30.378 1.00 0.00 295 VAL A N 10
ATOM 15440 C CA . VAL A 1 35 ? 6.873 22.373 -29.920 1.00 0.00 295 VAL A CA 10
ATOM 15441 C C . VAL A 1 35 ? 6.145 21.892 -28.659 1.00 0.00 295 VAL A C 10
ATOM 15442 O O . VAL A 1 35 ? 5.830 20.708 -28.562 1.00 0.00 295 VAL A O 10
ATOM 15455 N N . PHE A 1 36 ? 5.788 22.801 -27.741 1.00 0.00 296 PHE A N 10
ATOM 15456 C CA . PHE A 1 36 ? 4.998 22.494 -26.540 1.00 0.00 296 PHE A CA 10
ATOM 15457 C C . PHE A 1 36 ? 3.555 22.089 -26.884 1.00 0.00 296 PHE A C 10
ATOM 15458 O O . PHE A 1 36 ? 3.038 21.127 -26.317 1.00 0.00 296 PHE A O 10
ATOM 15475 N N . LYS A 1 37 ? 2.903 22.766 -27.840 1.00 0.00 297 LYS A N 10
ATOM 15476 C CA . LYS A 1 37 ? 1.517 22.459 -28.237 1.00 0.00 297 LYS A CA 10
ATOM 15477 C C . LYS A 1 37 ? 1.402 21.186 -29.087 1.00 0.00 297 LYS A C 10
ATOM 15478 O O . LYS A 1 37 ? 0.429 20.448 -28.942 1.00 0.00 297 LYS A O 10
ATOM 15497 N N . GLN A 1 38 ? 2.410 20.871 -29.907 1.00 0.00 298 GLN A N 10
ATOM 15498 C CA . GLN A 1 38 ? 2.505 19.578 -30.602 1.00 0.00 298 GLN A CA 10
ATOM 15499 C C . GLN A 1 38 ? 2.851 18.412 -29.655 1.00 0.00 298 GLN A C 10
ATOM 15500 O O . GLN A 1 38 ? 2.448 17.275 -29.909 1.00 0.00 298 GLN A O 10
ATOM 15514 N N . PHE A 1 39 ? 3.535 18.680 -28.533 1.00 0.00 299 PHE A N 10
ATOM 15515 C CA . PHE A 1 39 ? 3.964 17.651 -27.583 1.00 0.00 299 PHE A CA 10
ATOM 15516 C C . PHE A 1 39 ? 2.800 16.820 -27.034 1.00 0.00 299 PHE A C 10
ATOM 15517 O O . PHE A 1 39 ? 2.860 15.589 -27.019 1.00 0.00 299 PHE A O 10
ATOM 15534 N N . THR A 1 40 ? 1.712 17.480 -26.630 1.00 0.00 300 THR A N 10
ATOM 15535 C CA . THR A 1 40 ? 0.540 16.822 -26.018 1.00 0.00 300 THR A CA 10
ATOM 15536 C C . THR A 1 40 ? -0.279 15.997 -27.017 1.00 0.00 300 THR A C 10
ATOM 15537 O O . THR A 1 40 ? -0.991 15.068 -26.621 1.00 0.00 300 THR A O 10
ATOM 15548 N N . LEU A 1 41 ? -0.137 16.285 -28.314 1.00 0.00 301 LEU A N 10
ATOM 15549 C CA . LEU A 1 41 ? -0.825 15.609 -29.428 1.00 0.00 301 LEU A CA 10
ATOM 15550 C C . LEU A 1 41 ? -0.012 14.431 -30.008 1.00 0.00 301 LEU A C 10
ATOM 15551 O O . LEU A 1 41 ? -0.560 13.596 -30.730 1.00 0.00 301 LEU A O 10
ATOM 15567 N N . SER A 1 42 ? 1.286 14.357 -29.684 1.00 0.00 302 SER A N 10
ATOM 15568 C CA . SER A 1 42 ? 2.192 13.276 -30.104 1.00 0.00 302 SER A CA 10
ATOM 15569 C C . SER A 1 42 ? 1.759 11.898 -29.586 1.00 0.00 302 SER A C 10
ATOM 15570 O O . SER A 1 42 ? 1.183 11.780 -28.499 1.00 0.00 302 SER A O 10
ATOM 15578 N N . ASN A 1 43 ? 2.061 10.839 -30.338 1.00 0.00 303 ASN A N 10
ATOM 15579 C CA . ASN A 1 43 ? 1.756 9.450 -29.970 1.00 0.00 303 ASN A CA 10
ATOM 15580 C C . ASN A 1 43 ? 2.811 8.827 -29.029 1.00 0.00 303 ASN A C 10
ATOM 15581 O O . ASN A 1 43 ? 2.520 7.826 -28.374 1.00 0.00 303 ASN A O 10
ATOM 15592 N N . ASP A 1 44 ? 4.016 9.400 -28.932 1.00 0.00 304 ASP A N 10
ATOM 15593 C CA . ASP A 1 44 ? 5.107 8.950 -28.055 1.00 0.00 304 ASP A CA 10
ATOM 15594 C C . ASP A 1 44 ? 5.799 10.161 -27.402 1.00 0.00 304 ASP A C 10
ATOM 15595 O O . ASP A 1 44 ? 6.790 10.687 -27.916 1.00 0.00 304 ASP A O 10
ATOM 15604 N N . LYS A 1 45 ? 5.269 10.613 -26.257 1.00 0.00 305 LYS A N 10
ATOM 15605 C CA . LYS A 1 45 ? 5.770 11.786 -25.525 1.00 0.00 305 LYS A CA 10
ATOM 15606 C C . LYS A 1 45 ? 7.250 11.657 -25.140 1.00 0.00 305 LYS A C 10
ATOM 15607 O O . LYS A 1 45 ? 8.011 12.612 -25.310 1.00 0.00 305 LYS A O 10
ATOM 15626 N N . ILE A 1 46 ? 7.669 10.477 -24.678 1.00 0.00 306 ILE A N 10
ATOM 15627 C CA . ILE A 1 46 ? 9.052 10.189 -24.270 1.00 0.00 306 ILE A CA 10
ATOM 15628 C C . ILE A 1 46 ? 10.003 10.293 -25.477 1.00 0.00 306 ILE A C 10
ATOM 15629 O O . ILE A 1 46 ? 10.979 11.042 -25.430 1.00 0.00 306 ILE A O 10
ATOM 15645 N N . GLY A 1 47 ? 9.676 9.630 -26.592 1.00 0.00 307 GLY A N 10
ATOM 15646 C CA . GLY A 1 47 ? 10.455 9.706 -27.838 1.00 0.00 307 GLY A CA 10
ATOM 15647 C C . GLY A 1 47 ? 10.536 11.122 -28.426 1.00 0.00 307 GLY A C 10
ATOM 15648 O O . GLY A 1 47 ? 11.580 11.515 -28.948 1.00 0.00 307 GLY A O 10
ATOM 15652 N N . TYR A 1 48 ? 9.472 11.916 -28.286 1.00 0.00 308 TYR A N 10
ATOM 15653 C CA . TYR A 1 48 ? 9.414 13.305 -28.728 1.00 0.00 308 TYR A CA 10
ATOM 15654 C C . TYR A 1 48 ? 10.293 14.239 -27.876 1.00 0.00 308 TYR A C 10
ATOM 15655 O O . TYR A 1 48 ? 11.067 15.021 -28.430 1.00 0.00 308 TYR A O 10
ATOM 15673 N N . LEU A 1 49 ? 10.275 14.115 -26.541 1.00 0.00 309 LEU A N 10
ATOM 15674 C CA . LEU A 1 49 ? 11.162 14.890 -25.657 1.00 0.00 309 LEU A CA 10
ATOM 15675 C C . LEU A 1 49 ? 12.641 14.515 -25.845 1.00 0.00 309 LEU A C 10
ATOM 15676 O O . LEU A 1 49 ? 13.498 15.399 -25.824 1.00 0.00 309 LEU A O 10
ATOM 15692 N N . SER A 1 50 ? 12.937 13.244 -26.142 1.00 0.00 310 SER A N 10
ATOM 15693 C CA . SER A 1 50 ? 14.295 12.772 -26.474 1.00 0.00 310 SER A CA 10
ATOM 15694 C C . SER A 1 50 ? 14.901 13.450 -27.721 1.00 0.00 310 SER A C 10
ATOM 15695 O O . SER A 1 50 ? 16.114 13.384 -27.917 1.00 0.00 310 SER A O 10
ATOM 15703 N N . HIS A 1 51 ? 14.100 14.142 -28.544 1.00 0.00 311 HIS A N 10
ATOM 15704 C CA . HIS A 1 51 ? 14.580 14.983 -29.649 1.00 0.00 311 HIS A CA 10
ATOM 15705 C C . HIS A 1 51 ? 14.914 16.430 -29.202 1.00 0.00 311 HIS A C 10
ATOM 15706 O O . HIS A 1 51 ? 15.784 17.081 -29.791 1.00 0.00 311 HIS A O 10
ATOM 15720 N N . TYR A 1 52 ? 14.255 16.946 -28.158 1.00 0.00 312 TYR A N 10
ATOM 15721 C CA . TYR A 1 52 ? 14.345 18.347 -27.719 1.00 0.00 312 TYR A CA 10
ATOM 15722 C C . TYR A 1 52 ? 15.297 18.587 -26.537 1.00 0.00 312 TYR A C 10
ATOM 15723 O O . TYR A 1 52 ? 15.764 19.709 -26.351 1.00 0.00 312 TYR A O 10
ATOM 15741 N N . ILE A 1 53 ? 15.689 17.540 -25.800 1.00 0.00 313 ILE A N 10
ATOM 15742 C CA . ILE A 1 53 ? 16.799 17.585 -24.820 1.00 0.00 313 ILE A CA 10
ATOM 15743 C C . ILE A 1 53 ? 18.156 17.959 -25.438 1.00 0.00 313 ILE A C 10
ATOM 15744 O O . ILE A 1 53 ? 19.096 18.301 -24.721 1.00 0.00 313 ILE A O 10
ATOM 15760 N N . ASN A 1 54 ? 18.269 17.866 -26.762 1.00 0.00 314 ASN A N 10
ATOM 15761 C CA . ASN A 1 54 ? 19.445 18.237 -27.554 1.00 0.00 314 ASN A CA 10
ATOM 15762 C C . ASN A 1 54 ? 19.228 19.507 -28.416 1.00 0.00 314 ASN A C 10
ATOM 15763 O O . ASN A 1 54 ? 20.123 19.895 -29.166 1.00 0.00 314 ASN A O 10
ATOM 15774 N N . ASP A 1 55 ? 18.072 20.175 -28.315 1.00 0.00 315 ASP A N 10
ATOM 15775 C CA . ASP A 1 55 ? 17.796 21.470 -28.952 1.00 0.00 315 ASP A CA 10
ATOM 15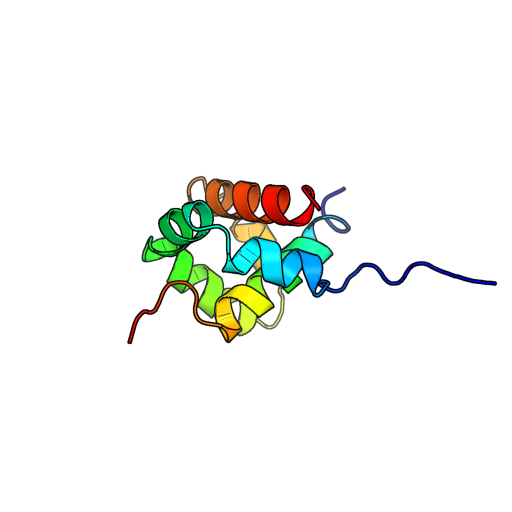776 C C . ASP A 1 55 ? 18.109 22.622 -27.976 1.00 0.00 315 ASP A C 10
ATOM 15777 O O . ASP A 1 55 ? 17.476 22.699 -26.919 1.00 0.00 315 ASP A O 10
ATOM 15786 N N . PRO A 1 56 ? 19.042 23.545 -28.282 1.00 0.00 316 PRO A N 10
ATOM 15787 C CA . PRO A 1 56 ? 19.499 24.543 -27.312 1.00 0.00 316 PRO A CA 10
ATOM 15788 C C . PRO A 1 56 ? 18.404 25.524 -26.879 1.00 0.00 316 PRO A C 10
ATOM 15789 O O . PRO A 1 56 ? 18.347 25.867 -25.698 1.00 0.00 316 PRO A O 10
ATOM 15800 N N . THR A 1 57 ? 17.497 25.933 -27.773 1.00 0.00 317 THR A N 10
ATOM 15801 C CA . THR A 1 57 ? 16.391 26.852 -27.452 1.00 0.00 317 THR A CA 10
ATOM 15802 C C . THR A 1 57 ? 15.356 26.187 -26.555 1.00 0.00 317 THR A C 10
ATOM 15803 O O . THR A 1 57 ? 14.957 26.774 -25.545 1.00 0.00 317 THR A O 10
ATOM 15814 N N . ILE A 1 58 ? 14.961 24.940 -26.855 1.00 0.00 318 ILE A N 10
ATOM 15815 C CA . ILE A 1 58 ? 13.999 24.205 -26.014 1.00 0.00 318 ILE A CA 10
ATOM 15816 C C . ILE A 1 58 ? 14.621 23.811 -24.660 1.00 0.00 318 ILE A C 10
ATOM 15817 O O . ILE A 1 58 ? 13.949 23.799 -23.630 1.00 0.00 318 ILE A O 10
ATOM 15833 N N . VAL A 1 59 ? 15.938 23.583 -24.620 1.00 0.00 319 VAL A N 10
ATOM 15834 C CA . VAL A 1 59 ? 16.672 23.337 -23.361 1.00 0.00 319 VAL A CA 10
ATOM 15835 C C . VAL A 1 59 ? 16.650 24.550 -22.419 1.00 0.00 319 VAL A C 10
ATOM 15836 O O . VAL A 1 59 ? 16.543 24.350 -21.210 1.00 0.00 319 VAL A O 10
ATOM 15849 N N . GLN A 1 60 ? 16.675 25.790 -22.932 1.00 0.00 320 GLN A N 10
ATOM 15850 C CA . GLN A 1 60 ? 16.669 26.982 -22.054 1.00 0.00 320 GLN A CA 10
ATOM 15851 C C . GLN A 1 60 ? 15.354 27.084 -21.270 1.00 0.00 320 GLN A C 10
ATOM 15852 O O . GLN A 1 60 ? 15.344 27.331 -20.062 1.00 0.00 320 GLN A O 10
ATOM 15866 N N . VAL A 1 61 ? 14.234 26.858 -21.964 1.00 0.00 321 VAL A N 10
ATOM 15867 C CA . VAL A 1 61 ? 12.882 26.953 -21.398 1.00 0.00 321 VAL A CA 10
ATOM 15868 C C . VAL A 1 61 ? 12.535 25.761 -20.502 1.00 0.00 321 VAL A C 10
ATOM 15869 O O . VAL A 1 61 ? 12.021 25.968 -19.405 1.00 0.00 321 VAL A O 10
ATOM 15882 N N . ILE A 1 62 ? 12.919 24.534 -20.884 1.00 0.00 322 ILE A N 10
ATOM 15883 C CA . ILE A 1 62 ? 12.826 23.339 -20.032 1.00 0.00 322 ILE A CA 10
ATOM 15884 C C . ILE A 1 62 ? 13.574 23.558 -18.711 1.00 0.00 322 ILE A C 10
ATOM 15885 O O . ILE A 1 62 ? 13.029 23.303 -17.637 1.00 0.00 322 ILE A O 10
ATOM 15901 N N . ASP A 1 63 ? 14.802 24.077 -18.774 1.00 0.00 323 ASP A N 10
ATOM 15902 C CA . ASP A 1 63 ? 15.606 24.332 -17.572 1.00 0.00 323 ASP A CA 10
ATOM 15903 C C . ASP A 1 63 ? 14.926 25.361 -16.646 1.00 0.00 323 ASP A C 10
ATOM 15904 O O . ASP A 1 63 ? 14.887 25.168 -15.433 1.00 0.00 323 ASP A O 10
ATOM 15913 N N . HIS A 1 64 ? 14.322 26.409 -17.219 1.00 0.00 324 HIS A N 10
ATOM 15914 C CA . HIS A 1 64 ? 13.578 27.427 -16.475 1.00 0.00 324 HIS A CA 10
ATOM 15915 C C . HIS A 1 64 ? 12.285 26.886 -15.832 1.00 0.00 324 HIS A C 10
ATOM 15916 O O . HIS A 1 64 ? 12.003 27.200 -14.675 1.00 0.00 324 HIS A O 10
ATOM 15930 N N . ILE A 1 65 ? 11.518 26.036 -16.528 1.00 0.00 325 ILE A N 10
ATOM 15931 C CA . ILE A 1 65 ? 10.322 25.342 -15.992 1.00 0.00 325 ILE A CA 10
ATOM 15932 C C . ILE A 1 65 ? 10.700 24.466 -14.791 1.00 0.00 325 ILE A C 10
ATOM 15933 O O . ILE A 1 65 ? 10.117 24.594 -13.712 1.00 0.00 325 ILE A O 10
ATOM 15949 N N . MET A 1 66 ? 11.709 23.614 -14.973 1.00 0.00 326 MET A N 10
ATOM 15950 C CA . MET A 1 66 ? 12.166 22.681 -13.935 1.00 0.00 326 MET A CA 10
ATOM 15951 C C . MET A 1 66 ? 12.796 23.394 -12.718 1.00 0.00 326 MET A C 10
ATOM 15952 O O . MET A 1 66 ? 12.635 22.938 -11.586 1.00 0.00 326 MET A O 10
ATOM 15966 N N . LYS A 1 67 ? 13.414 24.566 -12.915 1.00 0.00 327 LYS A N 10
ATOM 15967 C CA . LYS A 1 67 ? 13.846 25.483 -11.842 1.00 0.00 327 LYS A CA 10
ATOM 15968 C C . LYS A 1 67 ? 12.653 26.134 -11.127 1.00 0.00 327 LYS A C 10
ATOM 15969 O O . LYS A 1 67 ? 12.652 26.227 -9.900 1.00 0.00 327 LYS A O 10
ATOM 15988 N N . THR A 1 68 ? 11.630 26.554 -11.875 1.00 0.00 3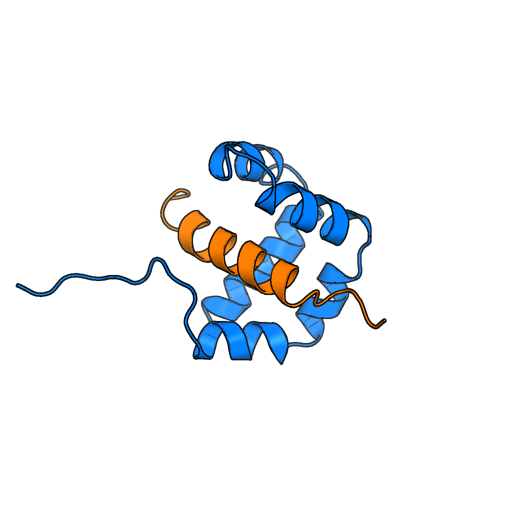28 THR A N 10
ATOM 15989 C CA . THR A 1 68 ? 10.435 27.240 -11.347 1.00 0.00 328 THR A CA 10
ATOM 15990 C C . THR A 1 68 ? 9.627 26.348 -10.398 1.00 0.00 328 THR A C 10
ATOM 15991 O O . THR A 1 68 ? 9.238 26.802 -9.321 1.00 0.00 328 THR A O 10
ATOM 16002 N N . ILE A 1 69 ? 9.405 25.074 -10.750 1.00 0.00 329 ILE A N 10
ATOM 16003 C CA . ILE A 1 69 ? 8.653 24.127 -9.909 1.00 0.00 329 ILE A CA 10
ATOM 16004 C C . ILE A 1 69 ? 9.423 23.706 -8.649 1.00 0.00 329 ILE A C 10
ATOM 16005 O O . ILE A 1 69 ? 8.818 23.510 -7.592 1.00 0.00 329 ILE A O 10
ATOM 16021 N N . ASP A 1 70 ? 10.754 23.610 -8.736 1.00 0.00 330 ASP A N 10
ATOM 16022 C CA . ASP A 1 70 ? 11.616 23.242 -7.605 1.00 0.00 330 ASP A CA 10
ATOM 16023 C C . ASP A 1 70 ? 11.774 24.415 -6.614 1.00 0.00 330 ASP A C 10
ATOM 16024 O O . ASP A 1 70 ? 11.709 24.224 -5.396 1.00 0.00 330 ASP A O 10
ATOM 16033 N N . ASP A 1 71 ? 11.899 25.636 -7.141 1.00 0.00 331 ASP A N 10
ATOM 16034 C CA . ASP A 1 71 ? 12.062 26.907 -6.413 1.00 0.00 331 ASP A CA 10
ATOM 16035 C C . ASP A 1 71 ? 13.214 26.924 -5.375 1.00 0.00 331 ASP A C 10
ATOM 16036 O O . ASP A 1 71 ? 13.263 27.774 -4.482 1.00 0.00 331 ASP A O 10
ATOM 16045 N N . THR A 1 72 ? 14.150 25.970 -5.487 1.00 0.00 332 THR A N 10
ATOM 16046 C CA . THR A 1 72 ? 15.344 25.838 -4.629 1.00 0.00 332 THR A CA 10
ATOM 16047 C C . THR A 1 72 ? 16.391 26.928 -4.896 1.00 0.00 332 THR A C 10
ATOM 16048 O O . THR A 1 72 ? 16.632 27.256 -6.083 1.00 0.00 332 THR A O 10
ATOM 16060 N N . ASP B 2 1 ? 18.892 9.296 -13.407 1.00 0.00 817 ASP B N 10
ATOM 16061 C CA . ASP B 2 1 ? 17.731 8.691 -14.108 1.00 0.00 817 ASP B CA 10
ATOM 16062 C C . ASP B 2 1 ? 17.018 9.719 -14.987 1.00 0.00 817 ASP B C 10
ATOM 16063 O O . ASP B 2 1 ? 16.907 10.889 -14.615 1.00 0.00 817 ASP B O 10
ATOM 16074 N N . ILE B 2 2 ? 16.509 9.281 -16.145 1.00 0.00 818 ILE B N 10
ATOM 16075 C CA . ILE B 2 2 ? 15.739 10.120 -17.078 1.00 0.00 818 ILE B CA 10
ATOM 16076 C C . ILE B 2 2 ? 14.230 10.088 -16.778 1.00 0.00 818 ILE B C 10
ATOM 16077 O O . ILE B 2 2 ? 13.596 11.140 -16.745 1.00 0.00 818 ILE B O 10
ATOM 16093 N N . TYR B 2 3 ? 13.643 8.917 -16.514 1.00 0.00 819 TYR B N 10
ATOM 16094 C CA . TYR B 2 3 ? 12.183 8.746 -16.457 1.00 0.00 819 TYR B CA 10
ATOM 16095 C C . TYR B 2 3 ? 11.503 9.521 -15.314 1.00 0.00 819 TYR B C 10
ATOM 16096 O O . TYR B 2 3 ? 10.399 10.040 -15.496 1.00 0.00 819 TYR B O 10
ATOM 16114 N N . THR B 2 4 ? 12.176 9.676 -14.169 1.00 0.00 820 THR B N 10
ATOM 16115 C CA . THR B 2 4 ? 11.700 10.515 -13.050 1.00 0.00 820 THR B CA 10
ATOM 16116 C C . THR B 2 4 ? 11.658 12.010 -13.397 1.00 0.00 820 THR B C 10
ATOM 16117 O O . THR B 2 4 ? 10.775 12.730 -12.927 1.00 0.00 820 THR B O 10
ATOM 16128 N N . TYR B 2 5 ? 12.560 12.479 -14.268 1.00 0.00 821 TYR B N 10
ATOM 16129 C CA . TYR B 2 5 ? 12.614 13.863 -14.754 1.00 0.00 821 TYR B CA 10
ATOM 16130 C C . TYR B 2 5 ? 11.583 14.103 -15.871 1.00 0.00 821 TYR B C 10
ATOM 16131 O O . TYR B 2 5 ? 10.912 15.134 -15.879 1.00 0.00 821 TYR B O 10
ATOM 16149 N N . GLU B 2 6 ? 11.400 13.124 -16.767 1.00 0.00 822 GLU B N 10
ATOM 16150 C CA . GLU B 2 6 ? 10.408 13.171 -17.849 1.00 0.00 822 GLU B CA 10
ATOM 16151 C C . GLU B 2 6 ? 8.988 13.379 -17.321 1.00 0.00 822 GLU B C 10
ATOM 16152 O O . GLU B 2 6 ? 8.316 14.314 -17.749 1.00 0.00 822 GLU B O 10
ATOM 16164 N N . LYS B 2 7 ? 8.523 12.568 -16.359 1.00 0.00 823 LYS B N 10
ATOM 16165 C CA . LYS B 2 7 ? 7.141 12.651 -15.842 1.00 0.00 823 LYS B CA 10
ATOM 16166 C C . LYS B 2 7 ? 6.824 14.021 -15.224 1.00 0.00 823 LYS B C 10
ATOM 16167 O O . LYS B 2 7 ? 5.760 14.589 -15.492 1.00 0.00 823 LYS B O 10
ATOM 16186 N N . LYS B 2 8 ? 7.763 14.582 -14.451 1.00 0.00 824 LYS B N 10
ATOM 16187 C CA . LYS B 2 8 ? 7.649 15.911 -13.807 1.00 0.00 824 LYS B CA 10
ATOM 16188 C C . LYS B 2 8 ? 7.600 17.046 -14.836 1.00 0.00 824 LYS B C 10
ATOM 16189 O O . LYS B 2 8 ? 6.768 17.949 -14.725 1.00 0.00 824 LYS B O 10
ATOM 16208 N N . LEU B 2 9 ? 8.443 16.971 -15.872 1.00 0.00 825 LEU B N 10
ATOM 16209 C CA . LEU B 2 9 ? 8.459 17.923 -16.984 1.00 0.00 825 LEU B CA 10
ATOM 16210 C C . LEU B 2 9 ? 7.196 17.833 -17.854 1.00 0.00 825 LEU B C 10
ATOM 16211 O O . LEU B 2 9 ? 6.602 18.854 -18.189 1.00 0.00 825 LEU B O 10
ATOM 16227 N N . ILE B 2 10 ? 6.733 16.625 -18.181 1.00 0.00 826 ILE B N 10
ATOM 16228 C CA . ILE B 2 10 ? 5.554 16.389 -19.029 1.00 0.00 826 ILE B CA 10
ATOM 16229 C C . ILE B 2 10 ? 4.268 16.885 -18.356 1.00 0.00 826 ILE B C 10
ATOM 16230 O O . ILE B 2 10 ? 3.457 17.549 -19.003 1.00 0.00 826 ILE B O 10
ATOM 16246 N N . LYS B 2 11 ? 4.112 16.682 -17.042 1.00 0.00 827 LYS B N 10
ATOM 16247 C CA . LYS B 2 11 ? 2.984 17.246 -16.284 1.00 0.00 827 LYS B CA 10
ATOM 16248 C C . LYS B 2 11 ? 3.044 18.781 -16.174 1.00 0.00 827 LYS B C 10
ATOM 16249 O O . LYS B 2 11 ? 1.996 19.413 -16.067 1.00 0.00 827 LYS B O 10
ATOM 16268 N N . SER B 2 12 ? 4.227 19.391 -16.296 1.00 0.00 828 SER B N 10
ATOM 16269 C CA . SER B 2 12 ? 4.379 20.849 -16.460 1.00 0.00 828 SER B CA 10
ATOM 16270 C C . SER B 2 12 ? 3.992 21.313 -17.873 1.00 0.00 828 SER B C 10
ATOM 16271 O O . SER B 2 12 ? 3.229 22.271 -18.005 1.00 0.00 828 SER B O 10
ATOM 16279 N N . ILE B 2 13 ? 4.432 20.614 -18.930 1.00 0.00 829 ILE B N 10
ATOM 16280 C CA . ILE B 2 13 ? 4.046 20.878 -20.333 1.00 0.00 829 ILE B CA 10
ATOM 16281 C C . ILE B 2 13 ? 2.515 20.858 -20.470 1.00 0.00 829 ILE B C 10
ATOM 16282 O O . ILE B 2 13 ? 1.921 21.823 -20.951 1.00 0.00 829 ILE B O 10
ATOM 16298 N N . GLU B 2 14 ? 1.861 19.798 -19.984 1.00 0.00 830 GLU B N 10
ATOM 16299 C CA . GLU B 2 14 ? 0.406 19.611 -20.049 1.00 0.00 830 GLU B CA 10
ATOM 16300 C C . GLU B 2 14 ? -0.387 20.676 -19.265 1.00 0.00 830 GLU B C 10
ATOM 16301 O O . GLU B 2 14 ? -1.513 21.000 -19.649 1.00 0.00 830 GLU B O 10
ATOM 16313 N N . TYR B 2 15 ? 0.178 21.263 -18.200 1.00 0.00 831 TYR B N 10
ATOM 16314 C CA . TYR B 2 15 ? -0.440 22.390 -17.491 1.00 0.00 831 TYR B CA 10
ATOM 16315 C C . TYR B 2 15 ? -0.291 23.711 -18.269 1.00 0.00 831 TYR B C 10
ATOM 16316 O O . TYR B 2 15 ? -1.262 24.464 -18.404 1.00 0.00 831 TYR B O 10
ATOM 16334 N N . ILE B 2 16 ? 0.894 23.976 -18.828 1.00 0.00 832 ILE B N 10
ATOM 16335 C CA . ILE B 2 16 ? 1.199 25.177 -19.617 1.00 0.00 832 ILE B CA 10
ATOM 16336 C C . ILE B 2 16 ? 0.327 25.251 -20.885 1.00 0.00 832 ILE B C 10
ATOM 16337 O O . ILE B 2 16 ? -0.213 26.318 -21.199 1.00 0.00 832 ILE B O 10
ATOM 16353 N N . THR B 2 17 ? 0.140 24.135 -21.594 1.00 0.00 833 THR B N 10
ATOM 16354 C CA . THR B 2 17 ? -0.722 24.074 -22.794 1.00 0.00 833 THR B CA 10
ATOM 16355 C C . THR B 2 17 ? -2.214 24.216 -22.452 1.00 0.00 833 THR B C 10
ATOM 16356 O O . THR B 2 17 ? -2.912 24.989 -23.113 1.00 0.00 833 THR B O 10
ATOM 16367 N N . LYS B 2 18 ? -2.714 23.526 -21.409 1.00 0.00 834 LYS B N 10
ATOM 16368 C CA . LYS B 2 18 ? -4.137 23.548 -20.998 1.00 0.00 834 LYS B CA 10
ATOM 16369 C C . LYS B 2 18 ? -4.621 24.942 -20.585 1.00 0.00 834 LYS B C 10
ATOM 16370 O O . LYS B 2 18 ? -5.746 25.331 -20.903 1.00 0.00 834 LYS B O 10
ATOM 16389 N N . ASN B 2 19 ? -3.752 25.707 -19.924 1.00 0.00 835 ASN B N 10
ATOM 16390 C CA . ASN B 2 19 ? -4.009 27.085 -19.485 1.00 0.00 835 ASN B CA 10
ATOM 16391 C C . ASN B 2 19 ? -3.526 28.148 -20.498 1.00 0.00 835 ASN B C 10
ATOM 16392 O O . ASN B 2 19 ? -3.678 29.343 -20.235 1.00 0.00 835 ASN B O 10
ATOM 16403 N N . LYS B 2 20 ? -2.982 27.726 -21.652 1.00 0.00 836 LYS B N 10
ATOM 16404 C CA . LYS B 2 20 ? -2.544 28.571 -22.784 1.00 0.00 836 LYS B CA 10
ATOM 16405 C C . LYS B 2 20 ? -1.726 29.791 -22.335 1.00 0.00 836 LYS B C 10
ATOM 16406 O O . LYS B 2 20 ? -2.115 30.933 -22.575 1.00 0.00 836 LYS B O 10
ATOM 16425 N N . PHE B 2 21 ? -0.578 29.563 -21.693 1.00 0.00 837 PHE B N 10
ATOM 16426 C CA . PHE B 2 21 ? 0.297 30.631 -21.165 1.00 0.00 837 PHE B CA 10
ATOM 16427 C C . PHE B 2 21 ? 0.709 31.678 -22.228 1.00 0.00 837 PHE B C 10
ATOM 16428 O O . PHE B 2 21 ? 0.902 32.851 -21.908 1.00 0.00 837 PHE B O 10
ATOM 16445 N N . PHE B 2 22 ? 0.833 31.252 -23.488 1.00 0.00 838 PHE B N 10
ATOM 16446 C CA . PHE B 2 22 ? 1.186 32.061 -24.664 1.00 0.00 838 PHE B CA 10
ATOM 16447 C C . PHE B 2 22 ? -0.023 32.744 -25.350 1.00 0.00 838 PHE B C 10
ATOM 16448 O O . PHE B 2 22 ? 0.173 33.496 -26.310 1.00 0.00 838 PHE B O 10
ATOM 16465 N N . ASP B 2 23 ? -1.253 32.510 -24.861 1.00 0.00 839 ASP B N 10
ATOM 16466 C CA . ASP B 2 23 ? -2.544 33.188 -25.096 1.00 0.00 839 ASP B CA 10
ATOM 16467 C C . ASP B 2 23 ? -2.767 33.917 -26.446 1.00 0.00 839 ASP B C 10
ATOM 16468 O O . ASP B 2 23 ? -3.211 35.070 -26.489 1.00 0.00 839 ASP B O 10
ATOM 16477 N N . ASP B 2 24 ? -2.505 33.233 -27.571 1.00 0.00 840 ASP B N 10
ATOM 16478 C CA . ASP B 2 24 ? -2.691 33.757 -28.938 1.00 0.00 840 ASP B CA 10
ATOM 16479 C C . ASP B 2 24 ? -4.057 33.417 -29.574 1.00 0.00 840 ASP B C 10
ATOM 16480 O O . ASP B 2 24 ? -4.472 34.076 -30.535 1.00 0.00 840 ASP B O 10
ATOM 16489 N N . SER B 2 25 ? -4.770 32.428 -29.015 1.00 0.00 841 SER B N 10
ATOM 16490 C CA . SER B 2 25 ? -6.111 31.952 -29.434 1.00 0.00 841 SER B CA 10
ATOM 16491 C C . SER B 2 25 ? -7.088 31.853 -28.261 1.00 0.00 841 SER B C 10
ATOM 16492 O O . SER B 2 25 ? -8.093 32.602 -28.257 1.00 0.00 841 SER B O 10
ATOM 16501 N N . GLY A 1 1 ? 15.988 3.700 -3.542 1.00 0.00 261 GLY A N 11
ATOM 16502 C CA . GLY A 1 1 ? 15.676 4.838 -4.429 1.00 0.00 261 GLY A CA 11
ATOM 16503 C C . GLY A 1 1 ? 15.092 6.023 -3.663 1.00 0.00 261 GLY A C 11
ATOM 16504 O O . GLY A 1 1 ? 15.167 6.061 -2.427 1.00 0.00 261 GLY A O 11
ATOM 16510 N N . PRO A 1 2 ? 14.501 7.010 -4.370 1.00 0.00 262 PRO A N 11
ATOM 16511 C CA . PRO A 1 2 ? 13.906 8.217 -3.782 1.00 0.00 262 PRO A CA 11
ATOM 16512 C C . PRO A 1 2 ? 12.749 7.945 -2.804 1.00 0.00 262 PRO A C 11
ATOM 16513 O O . PRO A 1 2 ? 12.010 6.965 -2.951 1.00 0.00 262 PRO A O 11
ATOM 16524 N N . HIS A 1 3 ? 12.564 8.848 -1.833 1.00 0.00 263 HIS A N 11
ATOM 16525 C CA . HIS A 1 3 ? 11.507 8.802 -0.811 1.00 0.00 263 HIS A CA 11
ATOM 16526 C C . HIS A 1 3 ? 10.520 9.973 -1.004 1.00 0.00 263 HIS A C 11
ATOM 16527 O O . HIS A 1 3 ? 10.433 10.896 -0.186 1.00 0.00 263 HIS A O 11
ATOM 16541 N N . MET A 1 4 ? 9.833 9.968 -2.148 1.00 0.00 264 MET A N 11
ATOM 16542 C CA . MET A 1 4 ? 8.887 11.018 -2.574 1.00 0.00 264 MET A CA 11
ATOM 16543 C C . MET A 1 4 ? 7.763 10.478 -3.482 1.00 0.00 264 MET A C 11
ATOM 16544 O O . MET A 1 4 ? 7.859 9.374 -4.018 1.00 0.00 264 MET A O 11
ATOM 16558 N N . ASP A 1 5 ? 6.716 11.286 -3.682 1.00 0.00 265 ASP A N 11
ATOM 16559 C CA . ASP A 1 5 ? 5.601 11.033 -4.617 1.00 0.00 265 ASP A CA 11
ATOM 16560 C C . ASP A 1 5 ? 5.350 12.217 -5.581 1.00 0.00 265 ASP A C 11
ATOM 16561 O O . ASP A 1 5 ? 4.260 12.363 -6.145 1.00 0.00 265 ASP A O 11
ATOM 16570 N N . TYR A 1 6 ? 6.369 13.056 -5.801 1.00 0.00 266 TYR A N 11
ATOM 16571 C CA . TYR A 1 6 ? 6.328 14.267 -6.643 1.00 0.00 266 TYR A CA 11
ATOM 16572 C C . TYR A 1 6 ? 6.457 13.983 -8.158 1.00 0.00 266 TYR A C 11
ATOM 16573 O O . TYR A 1 6 ? 7.053 14.758 -8.911 1.00 0.00 266 TYR A O 11
ATOM 16591 N N . ASP A 1 7 ? 5.899 12.863 -8.629 1.00 0.00 267 ASP A N 11
ATOM 16592 C CA . ASP A 1 7 ? 5.853 12.463 -10.049 1.00 0.00 267 ASP A CA 11
ATOM 16593 C C . ASP A 1 7 ? 4.772 13.196 -10.881 1.00 0.00 267 ASP A C 11
ATOM 16594 O O . ASP A 1 7 ? 4.557 12.890 -12.058 1.00 0.00 267 ASP A O 11
ATOM 16603 N N . MET A 1 8 ? 4.089 14.165 -10.265 1.00 0.00 268 MET A N 11
ATOM 16604 C CA . MET A 1 8 ? 3.002 14.973 -10.827 1.00 0.00 268 MET A CA 11
ATOM 16605 C C . MET A 1 8 ? 3.099 16.435 -10.357 1.00 0.00 268 MET A C 11
ATOM 16606 O O . MET A 1 8 ? 3.697 16.733 -9.318 1.00 0.00 268 MET A O 11
ATOM 16620 N N . LEU A 1 9 ? 2.491 17.357 -11.106 1.00 0.00 269 LEU A N 11
ATOM 16621 C CA . LEU A 1 9 ? 2.511 18.797 -10.817 1.00 0.00 269 LEU A CA 11
ATOM 16622 C C . LEU A 1 9 ? 1.458 19.168 -9.755 1.00 0.00 269 LEU A C 11
ATOM 16623 O O . LEU A 1 9 ? 0.258 18.956 -9.964 1.00 0.00 269 LEU A O 11
ATOM 16639 N N . THR A 1 10 ? 1.890 19.728 -8.619 1.00 0.00 270 THR A N 11
ATOM 16640 C CA . THR A 1 10 ? 1.003 20.135 -7.504 1.00 0.00 270 THR A CA 11
ATOM 16641 C C . THR A 1 10 ? 0.312 21.477 -7.760 1.00 0.00 270 THR A C 11
ATOM 16642 O O . THR A 1 10 ? 0.737 22.255 -8.615 1.00 0.00 270 THR A O 11
ATOM 16653 N N . GLU A 1 11 ? -0.737 21.796 -6.997 1.00 0.00 271 GLU A N 11
ATOM 16654 C CA . GLU A 1 11 ? -1.439 23.086 -7.088 1.00 0.00 271 GLU A CA 11
ATOM 16655 C C . GLU A 1 11 ? -0.548 24.302 -6.775 1.00 0.00 271 GLU A C 11
ATOM 16656 O O . GLU A 1 11 ? -0.697 25.365 -7.379 1.00 0.00 271 GLU A O 11
ATOM 16668 N N . GLU A 1 12 ? 0.426 24.139 -5.876 1.00 0.00 272 GLU A N 11
ATOM 16669 C CA . GLU A 1 12 ? 1.418 25.172 -5.558 1.00 0.00 272 GLU A CA 11
ATOM 16670 C C . GLU A 1 12 ? 2.466 25.332 -6.678 1.00 0.00 272 GLU A C 11
ATOM 16671 O O . GLU A 1 12 ? 2.853 26.455 -7.011 1.00 0.00 272 GLU A O 11
ATOM 16683 N N . GLN A 1 13 ? 2.876 24.236 -7.330 1.00 0.00 273 GLN A N 11
ATOM 16684 C CA . GLN A 1 13 ? 3.764 24.278 -8.502 1.00 0.00 273 GLN A CA 11
ATOM 16685 C C . GLN A 1 13 ? 3.058 24.879 -9.731 1.00 0.00 273 GLN A C 11
ATOM 16686 O O . GLN A 1 13 ? 3.644 25.721 -10.416 1.00 0.00 273 GLN A O 11
ATOM 16700 N N . LYS A 1 14 ? 1.771 24.566 -9.952 1.00 0.00 274 LYS A N 11
ATOM 16701 C CA . LYS A 1 14 ? 0.899 25.207 -10.958 1.00 0.00 274 LYS A CA 11
ATOM 16702 C C . LYS A 1 14 ? 0.825 26.722 -10.775 1.00 0.00 274 LYS A C 11
ATOM 16703 O O . LYS A 1 14 ? 1.048 27.466 -11.736 1.00 0.00 274 LYS A O 11
ATOM 16722 N N . LYS A 1 15 ? 0.605 27.177 -9.538 1.00 0.00 275 LYS A N 11
ATOM 16723 C CA . LYS A 1 15 ? 0.626 28.599 -9.157 1.00 0.00 275 LYS A CA 11
ATOM 16724 C C . LYS A 1 15 ? 1.971 29.257 -9.464 1.00 0.00 275 LYS A C 11
ATOM 16725 O O . LYS A 1 15 ? 1.997 30.309 -10.101 1.00 0.00 275 LYS A O 11
ATOM 16744 N N . LYS A 1 16 ? 3.091 28.640 -9.079 1.00 0.00 276 LYS A N 11
ATOM 16745 C CA . LYS A 1 16 ? 4.441 29.199 -9.307 1.00 0.00 276 LYS A CA 11
ATOM 16746 C C . LYS A 1 16 ? 4.802 29.298 -10.795 1.00 0.00 276 LYS A C 11
ATOM 16747 O O . LYS A 1 16 ? 5.431 30.274 -11.187 1.00 0.00 276 LYS A O 11
ATOM 16766 N N . LEU A 1 17 ? 4.339 28.367 -11.635 1.00 0.00 277 LEU A N 11
ATOM 16767 C CA . LEU A 1 17 ? 4.465 28.460 -13.099 1.00 0.00 277 LEU A CA 11
ATOM 16768 C C . LEU A 1 17 ? 3.733 29.693 -13.655 1.00 0.00 277 LEU A C 11
ATOM 16769 O O . LEU A 1 17 ? 4.345 30.486 -14.371 1.00 0.00 277 LEU A O 11
ATOM 16785 N N . LYS A 1 18 ? 2.445 29.893 -13.332 1.00 0.00 278 LYS A N 11
ATOM 16786 C CA . LYS A 1 18 ? 1.658 31.001 -13.910 1.00 0.00 278 LYS A CA 11
ATOM 16787 C C . LYS A 1 18 ? 1.995 32.379 -13.330 1.00 0.00 278 LYS A C 11
ATOM 16788 O O . LYS A 1 18 ? 1.956 33.377 -14.052 1.00 0.00 278 LYS A O 11
ATOM 16807 N N . GLU A 1 19 ? 2.322 32.439 -12.042 1.00 0.00 279 GLU A N 11
ATOM 16808 C CA . GLU A 1 19 ? 2.643 33.693 -11.339 1.00 0.00 279 GLU A CA 11
ATOM 16809 C C . GLU A 1 19 ? 4.065 34.203 -11.633 1.00 0.00 279 GLU A C 11
ATOM 16810 O O . GLU A 1 19 ? 4.261 35.419 -11.694 1.00 0.00 279 GLU A O 11
ATOM 16822 N N . ASP A 1 20 ? 5.052 33.333 -11.877 1.00 0.00 280 ASP A N 11
ATOM 16823 C CA . ASP A 1 20 ? 6.403 33.772 -12.270 1.00 0.00 280 ASP A CA 11
ATOM 16824 C C . ASP A 1 20 ? 6.423 34.213 -13.743 1.00 0.00 280 ASP A C 11
ATOM 16825 O O . ASP A 1 20 ? 6.405 33.402 -14.676 1.00 0.00 280 ASP A O 11
ATOM 16834 N N . HIS A 1 21 ? 6.492 35.528 -13.951 1.00 0.00 281 HIS A N 11
ATOM 16835 C CA . HIS A 1 21 ? 6.481 36.141 -15.277 1.00 0.00 281 HIS A CA 11
ATOM 16836 C C . HIS A 1 21 ? 7.752 35.847 -16.089 1.00 0.00 281 HIS A C 11
ATOM 16837 O O . HIS A 1 21 ? 7.716 35.949 -17.314 1.00 0.00 281 HIS A O 11
ATOM 16851 N N . THR A 1 22 ? 8.854 35.419 -15.456 1.00 0.00 282 THR A N 11
ATOM 16852 C CA . THR A 1 22 ? 10.101 35.035 -16.146 1.00 0.00 282 THR A CA 11
ATOM 16853 C C . THR A 1 22 ? 9.895 33.837 -17.084 1.00 0.00 282 THR A C 11
ATOM 16854 O O . THR A 1 22 ? 10.483 33.802 -18.172 1.00 0.00 282 THR A O 11
ATOM 16865 N N . LEU A 1 23 ? 9.006 32.896 -16.727 1.00 0.00 283 LEU A N 11
ATOM 16866 C CA . LEU A 1 23 ? 8.629 31.784 -17.604 1.00 0.00 283 LEU A CA 11
ATOM 16867 C C . LEU A 1 23 ? 7.934 32.295 -18.873 1.00 0.00 283 LEU A C 11
ATOM 16868 O O . LEU A 1 23 ? 8.281 31.884 -19.981 1.00 0.00 283 LEU A O 11
ATOM 16884 N N . LYS A 1 24 ? 6.993 33.237 -18.733 1.00 0.00 284 LYS A N 11
ATOM 16885 C CA . LYS A 1 24 ? 6.249 33.802 -19.861 1.00 0.00 284 LYS A CA 11
ATOM 16886 C C . LYS A 1 24 ? 7.174 34.447 -20.904 1.00 0.00 284 LYS A C 11
ATOM 16887 O O . LYS A 1 24 ? 6.902 34.313 -22.093 1.00 0.00 284 LYS A O 11
ATOM 16906 N N . ILE A 1 25 ? 8.299 35.043 -20.489 1.00 0.00 285 ILE A N 11
ATOM 16907 C CA . ILE A 1 25 ? 9.316 35.602 -21.406 1.00 0.00 285 ILE A CA 11
ATOM 16908 C C . ILE A 1 25 ? 9.933 34.526 -22.320 1.00 0.00 285 ILE A C 11
ATOM 16909 O O . ILE A 1 25 ? 10.215 34.785 -23.490 1.00 0.00 285 ILE A O 11
ATOM 16925 N N . LEU A 1 26 ? 10.115 33.305 -21.811 1.00 0.00 286 LEU A N 11
ATOM 16926 C CA . LEU A 1 26 ? 10.640 32.161 -22.569 1.00 0.00 286 LEU A CA 11
ATOM 16927 C C . LEU A 1 26 ? 9.565 31.528 -23.472 1.00 0.00 286 LEU A C 11
ATOM 16928 O O . LEU A 1 26 ? 9.863 31.079 -24.580 1.00 0.00 286 LEU A O 11
ATOM 16944 N N . LEU A 1 27 ? 8.301 31.555 -23.026 1.00 0.00 287 LEU A N 11
ATOM 16945 C CA . LEU A 1 27 ? 7.130 31.104 -23.792 1.00 0.00 287 LEU A CA 11
ATOM 16946 C C . LEU A 1 27 ? 6.702 32.087 -24.909 1.00 0.00 287 LEU A C 11
ATOM 16947 O O . LEU A 1 27 ? 5.959 31.688 -25.810 1.00 0.00 287 LEU A O 11
ATOM 16963 N N . LYS A 1 28 ? 7.182 33.345 -24.916 1.00 0.00 288 LYS A N 11
ATOM 16964 C CA . LYS A 1 28 ? 6.971 34.323 -26.016 1.00 0.00 288 LYS A CA 11
ATOM 16965 C C . LYS A 1 28 ? 7.538 33.858 -27.366 1.00 0.00 288 LYS A C 11
ATOM 16966 O O . LYS A 1 28 ? 7.068 34.316 -28.410 1.00 0.00 288 LYS A O 11
ATOM 16985 N N . ASN A 1 29 ? 8.514 32.945 -27.364 1.00 0.00 289 ASN A N 11
ATOM 16986 C CA . ASN A 1 29 ? 9.082 32.365 -28.585 1.00 0.00 289 ASN A CA 11
ATOM 16987 C C . ASN A 1 29 ? 8.019 31.568 -29.363 1.00 0.00 289 ASN A C 11
ATOM 16988 O O . ASN A 1 29 ? 7.423 30.616 -28.842 1.00 0.00 289 ASN A O 11
ATOM 16999 N N . ASN A 1 30 ? 7.858 31.883 -30.654 1.00 0.00 290 ASN A N 11
ATOM 17000 C CA . ASN A 1 30 ? 7.042 31.089 -31.582 1.00 0.00 290 ASN A CA 11
ATOM 17001 C C . ASN A 1 30 ? 7.566 29.645 -31.738 1.00 0.00 290 ASN A C 11
ATOM 17002 O O . ASN A 1 30 ? 6.789 28.716 -31.956 1.00 0.00 290 ASN A O 11
ATOM 17013 N N . TYR A 1 31 ? 8.881 29.457 -31.554 1.00 0.00 291 TYR A N 11
ATOM 17014 C CA . TYR A 1 31 ? 9.582 28.186 -31.686 1.00 0.00 291 TYR A CA 11
ATOM 17015 C C . TYR A 1 31 ? 9.337 27.257 -30.486 1.00 0.00 291 TYR A C 11
ATOM 17016 O O . TYR A 1 31 ? 9.365 26.040 -30.627 1.00 0.00 291 TYR A O 11
ATOM 17034 N N . VAL A 1 32 ? 9.042 27.816 -29.305 1.00 0.00 292 VAL A N 11
ATOM 17035 C CA . VAL A 1 32 ? 8.647 27.047 -28.113 1.00 0.00 292 VAL A CA 11
ATOM 17036 C C . VAL A 1 32 ? 7.176 26.650 -28.177 1.00 0.00 292 VAL A C 11
ATOM 17037 O O . VAL A 1 32 ? 6.855 25.485 -27.957 1.00 0.00 292 VAL A O 11
ATOM 17050 N N . ARG A 1 33 ? 6.276 27.583 -28.517 1.00 0.00 293 ARG A N 11
ATOM 17051 C CA . ARG A 1 33 ? 4.829 27.303 -28.532 1.00 0.00 293 ARG A CA 11
ATOM 17052 C C . ARG A 1 33 ? 4.419 26.282 -29.591 1.00 0.00 293 ARG A C 11
ATOM 17053 O O . ARG A 1 33 ? 3.503 25.499 -29.345 1.00 0.00 293 ARG A O 11
ATOM 17074 N N . GLU A 1 34 ? 5.127 26.212 -30.721 1.00 0.00 294 GLU A N 11
ATOM 17075 C CA . GLU A 1 34 ? 4.876 25.170 -31.732 1.00 0.00 294 GLU A CA 11
ATOM 17076 C C . GLU A 1 34 ? 5.313 23.771 -31.260 1.00 0.00 294 GLU A C 11
ATOM 17077 O O . GLU A 1 34 ? 4.605 22.795 -31.521 1.00 0.00 294 GLU A O 11
ATOM 17089 N N . VAL A 1 35 ? 6.424 23.647 -30.516 1.00 0.00 295 VAL A N 11
ATOM 17090 C CA . VAL A 1 35 ? 6.926 22.343 -30.050 1.00 0.00 295 VAL A CA 11
ATOM 17091 C C . VAL A 1 35 ? 6.150 21.845 -28.821 1.00 0.00 295 VAL A C 11
ATOM 17092 O O . VAL A 1 35 ? 5.839 20.655 -28.741 1.00 0.00 295 VAL A O 11
ATOM 17105 N N . PHE A 1 36 ? 5.748 22.745 -27.909 1.00 0.00 296 PHE A N 11
ATOM 17106 C CA . PHE A 1 36 ? 4.942 22.408 -26.725 1.00 0.00 296 PHE A CA 11
ATOM 17107 C C . PHE A 1 36 ? 3.522 21.957 -27.102 1.00 0.00 296 PHE A C 11
ATOM 17108 O O . PHE A 1 36 ? 3.035 20.972 -26.551 1.00 0.00 296 PHE A O 11
ATOM 17125 N N . LYS A 1 37 ? 2.862 22.613 -28.069 1.00 0.00 297 LYS A N 11
ATOM 17126 C CA . LYS A 1 37 ? 1.466 22.290 -28.438 1.00 0.00 297 LYS A CA 11
ATOM 17127 C C . LYS A 1 37 ? 1.319 21.046 -29.321 1.00 0.00 297 LYS A C 11
ATOM 17128 O O . LYS A 1 37 ? 0.270 20.410 -29.320 1.00 0.00 297 LYS A O 11
ATOM 17147 N N . GLN A 1 38 ? 2.368 20.683 -30.050 1.00 0.00 298 GLN A N 11
ATOM 17148 C CA . GLN A 1 38 ? 2.464 19.396 -30.770 1.00 0.00 298 GLN A CA 11
ATOM 17149 C C . GLN A 1 38 ? 2.780 18.217 -29.831 1.00 0.00 298 GLN A C 11
ATOM 17150 O O . GLN A 1 38 ? 2.358 17.090 -30.093 1.00 0.00 298 GLN A O 11
ATOM 17164 N N . PHE A 1 39 ? 3.473 18.468 -28.715 1.00 0.00 299 PHE A N 11
ATOM 17165 C CA . PHE A 1 39 ? 3.899 17.434 -27.760 1.00 0.00 299 PHE A CA 11
ATOM 17166 C C . PHE A 1 39 ? 2.724 16.636 -27.177 1.00 0.00 299 PHE A C 11
ATOM 17167 O O . PHE A 1 39 ? 2.782 15.409 -27.069 1.00 0.00 299 PHE A O 11
ATOM 17184 N N . THR A 1 40 ? 1.633 17.321 -26.824 1.00 0.00 300 THR A N 11
ATOM 17185 C CA . THR A 1 40 ? 0.442 16.718 -26.205 1.00 0.00 300 THR A CA 11
ATOM 17186 C C . THR A 1 40 ? -0.427 15.913 -27.179 1.00 0.00 300 THR A C 11
ATOM 17187 O O . THR A 1 40 ? -1.166 15.023 -26.747 1.00 0.00 300 THR A O 11
ATOM 17198 N N . LEU A 1 41 ? -0.319 16.179 -28.485 1.00 0.00 301 LEU A N 11
ATOM 17199 C CA . LEU A 1 41 ? -1.045 15.466 -29.548 1.00 0.00 301 LEU A CA 11
ATOM 17200 C C . LEU A 1 41 ? -0.326 14.174 -29.976 1.00 0.00 301 LEU A C 11
ATOM 17201 O O . LEU A 1 41 ? -0.964 13.246 -30.481 1.00 0.00 301 LEU A O 11
ATOM 17217 N N . SER A 1 42 ? 0.986 14.092 -29.737 1.00 0.00 302 SER A N 11
ATOM 17218 C CA . SER A 1 42 ? 1.762 12.850 -29.871 1.00 0.00 302 SER A CA 11
ATOM 17219 C C . SER A 1 42 ? 1.413 11.843 -28.767 1.00 0.00 302 SER A C 11
ATOM 17220 O O . SER A 1 42 ? 1.224 12.215 -27.606 1.00 0.00 302 SER A O 11
ATOM 17228 N N . ASN A 1 43 ? 1.361 10.552 -29.113 1.00 0.00 303 ASN A N 11
ATOM 17229 C CA . ASN A 1 43 ? 1.185 9.453 -28.161 1.00 0.00 303 ASN A CA 11
ATOM 17230 C C . ASN A 1 43 ? 2.523 9.027 -27.507 1.00 0.00 303 ASN A C 11
ATOM 17231 O O . ASN A 1 43 ? 2.521 8.438 -26.426 1.00 0.00 303 ASN A O 11
ATOM 17242 N N . ASP A 1 44 ? 3.660 9.350 -28.134 1.00 0.00 304 ASP A N 11
ATOM 17243 C CA . ASP A 1 44 ? 5.016 8.983 -27.708 1.00 0.00 304 ASP A CA 11
ATOM 17244 C C . ASP A 1 44 ? 5.735 10.163 -27.034 1.00 0.00 304 ASP A C 11
ATOM 17245 O O . ASP A 1 44 ? 6.698 10.718 -27.571 1.00 0.00 304 ASP A O 11
ATOM 17254 N N . LYS A 1 45 ? 5.273 10.541 -25.834 1.00 0.00 305 LYS A N 11
ATOM 17255 C CA . LYS A 1 45 ? 5.764 11.704 -25.060 1.00 0.00 305 LYS A CA 11
ATOM 17256 C C . LYS A 1 45 ? 7.282 11.665 -24.849 1.00 0.00 305 LYS A C 11
ATOM 17257 O O . LYS A 1 45 ? 7.985 12.632 -25.142 1.00 0.00 305 LYS A O 11
ATOM 17276 N N . ILE A 1 46 ? 7.802 10.511 -24.422 1.00 0.00 306 ILE A N 11
ATOM 17277 C CA . ILE A 1 46 ? 9.244 10.283 -24.187 1.00 0.00 306 ILE A CA 11
ATOM 17278 C C . ILE A 1 46 ? 10.039 10.349 -25.503 1.00 0.00 306 ILE A C 11
ATOM 17279 O O . ILE A 1 46 ? 11.096 10.980 -25.557 1.00 0.00 306 ILE A O 11
ATOM 17295 N N . GLY A 1 47 ? 9.503 9.771 -26.583 1.00 0.00 307 GLY A N 11
ATOM 17296 C CA . GLY A 1 47 ? 10.099 9.795 -27.931 1.00 0.00 307 GLY A CA 11
ATOM 17297 C C . GLY A 1 47 ? 10.134 11.189 -28.578 1.00 0.00 307 GLY A C 11
ATOM 17298 O O . GLY A 1 47 ? 10.983 11.466 -29.427 1.00 0.00 307 GLY A O 11
ATOM 17302 N N . TYR A 1 48 ? 9.246 12.091 -28.148 1.00 0.00 308 TYR A N 11
ATOM 17303 C CA . TYR A 1 48 ? 9.282 13.514 -28.492 1.00 0.00 308 TYR A CA 11
ATOM 17304 C C . TYR A 1 48 ? 10.323 14.267 -27.659 1.00 0.00 308 TYR A C 11
ATOM 17305 O O . TYR A 1 48 ? 11.167 14.967 -28.220 1.00 0.00 308 TYR A O 11
ATOM 17323 N N . LEU A 1 49 ? 10.314 14.100 -26.330 1.00 0.00 309 LEU A N 11
ATOM 17324 C CA . LEU A 1 49 ? 11.231 14.814 -25.434 1.00 0.00 309 LEU A CA 11
ATOM 17325 C C . LEU A 1 49 ? 12.697 14.486 -25.776 1.00 0.00 309 LEU A C 11
ATOM 17326 O O . LEU A 1 49 ? 13.529 15.390 -25.825 1.00 0.00 309 LEU A O 11
ATOM 17342 N N . SER A 1 50 ? 13.005 13.236 -26.138 1.00 0.00 310 SER A N 11
ATOM 17343 C CA . SER A 1 50 ? 14.357 12.812 -26.537 1.00 0.00 310 SER A CA 11
ATOM 17344 C C . SER A 1 50 ? 14.868 13.441 -27.851 1.00 0.00 310 SER A C 11
ATOM 17345 O O . SER A 1 50 ? 16.063 13.328 -28.146 1.00 0.00 310 SER A O 11
ATOM 17353 N N . HIS A 1 51 ? 14.031 14.148 -28.618 1.00 0.00 311 HIS A N 11
ATOM 17354 C CA . HIS A 1 51 ? 14.482 15.078 -29.668 1.00 0.00 311 HIS A CA 11
ATOM 17355 C C . HIS A 1 51 ? 14.875 16.447 -29.080 1.00 0.00 311 HIS A C 11
ATOM 17356 O O . HIS A 1 51 ? 15.933 16.986 -29.402 1.00 0.00 311 HIS A O 11
ATOM 17370 N N . TYR A 1 52 ? 14.073 16.988 -28.163 1.00 0.00 312 TYR A N 11
ATOM 17371 C CA . TYR A 1 52 ? 14.113 18.379 -27.699 1.00 0.00 312 TYR A CA 11
ATOM 17372 C C . TYR A 1 52 ? 15.205 18.630 -26.652 1.00 0.00 312 TYR A C 11
ATOM 17373 O O . TYR A 1 52 ? 15.592 19.781 -26.446 1.00 0.00 312 TYR A O 11
ATOM 17391 N N . ILE A 1 53 ? 15.785 17.566 -26.088 1.00 0.00 313 ILE A N 11
ATOM 17392 C CA . ILE A 1 53 ? 17.040 17.630 -25.327 1.00 0.00 313 ILE A CA 11
ATOM 17393 C C . ILE A 1 53 ? 18.233 18.145 -26.165 1.00 0.00 313 ILE A C 11
ATOM 17394 O O . ILE A 1 53 ? 19.230 18.605 -25.603 1.00 0.00 313 ILE A O 11
ATOM 17410 N N . ASN A 1 54 ? 18.136 18.062 -27.499 1.00 0.00 314 ASN A N 11
ATOM 17411 C CA . ASN A 1 54 ? 19.184 18.476 -28.436 1.00 0.00 314 ASN A CA 11
ATOM 17412 C C . ASN A 1 54 ? 19.027 19.927 -28.942 1.00 0.00 314 ASN A C 11
ATOM 17413 O O . ASN A 1 54 ? 19.988 20.493 -29.465 1.00 0.00 314 ASN A O 11
ATOM 17424 N N . ASP A 1 55 ? 17.842 20.536 -28.815 1.00 0.00 315 ASP A N 11
ATOM 17425 C CA . ASP A 1 55 ? 17.498 21.838 -29.374 1.00 0.00 315 ASP A CA 11
ATOM 17426 C C . ASP A 1 55 ? 17.655 22.972 -28.335 1.00 0.00 315 ASP A C 11
ATOM 17427 O O . ASP A 1 55 ? 16.884 23.018 -27.370 1.00 0.00 315 ASP A O 11
ATOM 17436 N N . PRO A 1 56 ? 18.613 23.910 -28.493 1.00 0.00 316 PRO A N 11
ATOM 17437 C CA . PRO A 1 56 ? 19.054 24.794 -27.406 1.00 0.00 316 PRO A CA 11
ATOM 17438 C C . PRO A 1 56 ? 18.001 25.810 -26.943 1.00 0.00 316 PRO A C 11
ATOM 17439 O O . PRO A 1 56 ? 17.981 26.179 -25.768 1.00 0.00 316 PRO A O 11
ATOM 17450 N N . THR A 1 57 ? 17.080 26.223 -27.823 1.00 0.00 317 THR A N 11
ATOM 17451 C CA . THR A 1 57 ? 15.939 27.091 -27.446 1.00 0.00 317 THR A CA 11
ATOM 17452 C C . THR A 1 57 ? 14.966 26.343 -26.527 1.00 0.00 317 THR A C 11
ATOM 17453 O O . THR A 1 57 ? 14.461 26.923 -25.568 1.00 0.00 317 THR A O 11
ATOM 17464 N N . ILE A 1 58 ? 14.753 25.042 -26.768 1.00 0.00 318 ILE A N 11
ATOM 17465 C CA . ILE A 1 58 ? 13.833 24.209 -25.986 1.00 0.00 318 ILE A CA 11
ATOM 17466 C C . ILE A 1 58 ? 14.490 23.758 -24.672 1.00 0.00 318 ILE A C 11
ATOM 17467 O O . ILE A 1 58 ? 13.838 23.732 -23.630 1.00 0.00 318 ILE A O 11
ATOM 17483 N N . VAL A 1 59 ? 15.800 23.493 -24.673 1.00 0.00 319 VAL A N 11
ATOM 17484 C CA . VAL A 1 59 ? 16.572 23.175 -23.448 1.00 0.00 319 VAL A CA 11
ATOM 17485 C C . VAL A 1 59 ? 16.523 24.321 -22.432 1.00 0.00 319 VAL A C 11
ATOM 17486 O O . VAL A 1 59 ? 16.429 24.070 -21.232 1.00 0.00 319 VAL A O 11
ATOM 17499 N N . GLN A 1 60 ? 16.541 25.579 -22.887 1.00 0.00 320 GLN A N 11
ATOM 17500 C CA . GLN A 1 60 ? 16.624 26.755 -22.001 1.00 0.00 320 GLN A CA 11
ATOM 17501 C C . GLN A 1 60 ? 15.301 27.026 -21.276 1.00 0.00 320 GLN A C 11
ATOM 17502 O O . GLN A 1 60 ? 15.289 27.326 -20.080 1.00 0.00 320 GLN A O 11
ATOM 17516 N N . VAL A 1 61 ? 14.179 26.862 -21.978 1.00 0.00 321 VAL A N 11
ATOM 17517 C CA . VAL A 1 61 ? 12.829 26.969 -21.396 1.00 0.00 321 VAL A CA 11
ATOM 17518 C C . VAL A 1 61 ? 12.488 25.774 -20.497 1.00 0.00 321 VAL A C 11
ATOM 17519 O O . VAL A 1 61 ? 11.991 25.975 -19.388 1.00 0.00 321 VAL A O 11
ATOM 17532 N N . ILE A 1 62 ? 12.852 24.548 -20.895 1.00 0.00 322 ILE A N 11
ATOM 17533 C CA . ILE A 1 62 ? 12.725 23.343 -20.057 1.00 0.00 322 ILE A CA 11
ATOM 17534 C C . ILE A 1 62 ? 13.500 23.509 -18.744 1.00 0.00 322 ILE A C 11
ATOM 17535 O O . ILE A 1 62 ? 12.962 23.228 -17.672 1.00 0.00 322 ILE A O 11
ATOM 17551 N N . ASP A 1 63 ? 14.736 24.007 -18.811 1.00 0.00 323 ASP A N 11
ATOM 17552 C CA . ASP A 1 63 ? 15.572 24.195 -17.626 1.00 0.00 323 ASP A CA 11
ATOM 17553 C C . ASP A 1 63 ? 14.938 25.180 -16.624 1.00 0.00 323 ASP A C 11
ATOM 17554 O O . ASP A 1 63 ? 14.940 24.924 -15.420 1.00 0.00 323 ASP A O 11
ATOM 17563 N N . HIS A 1 64 ? 14.318 26.266 -17.107 1.00 0.00 324 HIS A N 11
ATOM 17564 C CA . HIS A 1 64 ? 13.637 27.257 -16.262 1.00 0.00 324 HIS A CA 11
ATOM 17565 C C . HIS A 1 64 ? 12.329 26.729 -15.641 1.00 0.00 324 HIS A C 11
ATOM 17566 O O . HIS A 1 64 ? 12.079 26.954 -14.455 1.00 0.00 324 HIS A O 11
ATOM 17580 N N . ILE A 1 65 ? 11.519 25.990 -16.406 1.00 0.00 325 ILE A N 11
ATOM 17581 C CA . ILE A 1 65 ? 10.315 25.297 -15.903 1.00 0.00 325 ILE A CA 11
ATOM 17582 C C . ILE A 1 65 ? 10.696 24.351 -14.765 1.00 0.00 325 ILE A C 11
ATOM 17583 O O . ILE A 1 65 ? 10.143 24.422 -13.663 1.00 0.00 325 ILE A O 11
ATOM 17599 N N . MET A 1 66 ? 11.682 23.495 -15.016 1.00 0.00 326 MET A N 11
ATOM 17600 C CA . MET A 1 66 ? 12.165 22.514 -14.038 1.00 0.00 326 MET A CA 11
ATOM 17601 C C . MET A 1 66 ? 12.788 23.178 -12.803 1.00 0.00 326 MET A C 11
ATOM 17602 O O . MET A 1 66 ? 12.529 22.748 -11.681 1.00 0.00 326 MET A O 11
ATOM 17616 N N . LYS A 1 67 ? 13.529 24.280 -12.972 1.00 0.00 327 LYS A N 11
ATOM 17617 C CA . LYS A 1 67 ? 14.073 25.090 -11.863 1.00 0.00 327 LYS A CA 11
ATOM 17618 C C . LYS A 1 67 ? 12.959 25.662 -10.981 1.00 0.00 327 LYS A C 11
ATOM 17619 O O . LYS A 1 67 ? 13.074 25.600 -9.756 1.00 0.00 327 LYS A O 11
ATOM 17638 N N . THR A 1 68 ? 11.865 26.144 -11.572 1.00 0.00 328 THR A N 11
ATOM 17639 C CA . THR A 1 68 ? 10.727 26.738 -10.838 1.00 0.00 328 THR A CA 11
ATOM 17640 C C . THR A 1 68 ? 10.061 25.729 -9.894 1.00 0.00 328 THR A C 11
ATOM 17641 O O . THR A 1 68 ? 9.763 26.071 -8.747 1.00 0.00 328 THR A O 11
ATOM 17652 N N . ILE A 1 69 ? 9.865 24.482 -10.342 1.00 0.00 329 ILE A N 11
ATOM 17653 C CA . ILE A 1 69 ? 9.215 23.429 -9.538 1.00 0.00 329 ILE A CA 11
ATOM 17654 C C . ILE A 1 69 ? 10.156 22.666 -8.594 1.00 0.00 329 ILE A C 11
ATOM 17655 O O . ILE A 1 69 ? 9.707 22.109 -7.592 1.00 0.00 329 ILE A O 11
ATOM 17671 N N . ASP A 1 70 ? 11.450 22.637 -8.898 1.00 0.00 330 ASP A N 11
ATOM 17672 C CA . ASP A 1 70 ? 12.454 21.908 -8.112 1.00 0.00 330 ASP A CA 11
ATOM 17673 C C . ASP A 1 70 ? 13.055 22.772 -6.982 1.00 0.00 330 ASP A C 11
ATOM 17674 O O . ASP A 1 70 ? 13.396 22.267 -5.909 1.00 0.00 330 ASP A O 11
ATOM 17683 N N . ASP A 1 71 ? 13.093 24.095 -7.183 1.00 0.00 331 ASP A N 11
ATOM 17684 C CA . ASP A 1 71 ? 13.433 25.115 -6.183 1.00 0.00 331 ASP A CA 11
ATOM 17685 C C . ASP A 1 71 ? 12.161 25.813 -5.640 1.00 0.00 331 ASP A C 11
ATOM 17686 O O . ASP A 1 71 ? 12.114 27.035 -5.448 1.00 0.00 331 ASP A O 11
ATOM 17695 N N . THR A 1 72 ? 11.096 25.024 -5.438 1.00 0.00 332 THR A N 11
ATOM 17696 C CA . THR A 1 72 ? 9.764 25.446 -4.953 1.00 0.00 332 THR A CA 11
ATOM 17697 C C . THR A 1 72 ? 9.782 25.901 -3.486 1.00 0.00 332 THR A C 11
ATOM 17698 O O . THR A 1 72 ? 10.415 25.229 -2.637 1.00 0.00 332 THR A O 11
ATOM 17710 N N . ASP B 2 1 ? 20.617 8.917 -15.119 1.00 0.00 817 ASP B N 11
ATOM 17711 C CA . ASP B 2 1 ? 19.196 8.581 -15.410 1.00 0.00 817 ASP B CA 11
ATOM 17712 C C . ASP B 2 1 ? 18.449 9.791 -15.999 1.00 0.00 817 ASP B C 11
ATOM 17713 O O . ASP B 2 1 ? 19.001 10.892 -16.090 1.00 0.00 817 ASP B O 11
ATOM 17724 N N . ILE B 2 2 ? 17.211 9.570 -16.465 1.00 0.00 818 ILE B N 11
ATOM 17725 C CA . ILE B 2 2 ? 16.373 10.584 -17.137 1.00 0.00 818 ILE B CA 11
ATOM 17726 C C . ILE B 2 2 ? 14.895 10.543 -16.710 1.00 0.00 818 ILE B C 11
ATOM 17727 O O . ILE B 2 2 ? 14.291 11.596 -16.534 1.00 0.00 818 ILE B O 11
ATOM 17743 N N . TYR B 2 3 ? 14.293 9.369 -16.493 1.00 0.00 819 TYR B N 11
ATOM 17744 C CA . TYR B 2 3 ? 12.830 9.218 -16.412 1.00 0.00 819 TYR B CA 11
ATOM 17745 C C . TYR B 2 3 ? 12.161 9.940 -15.222 1.00 0.00 819 TYR B C 11
ATOM 17746 O O . TYR B 2 3 ? 11.015 10.376 -15.328 1.00 0.00 819 TYR B O 11
ATOM 17764 N N . THR B 2 4 ? 12.886 10.140 -14.119 1.00 0.00 820 THR B N 11
ATOM 17765 C CA . THR B 2 4 ? 12.429 10.961 -12.976 1.00 0.00 820 THR B CA 11
ATOM 17766 C C . THR B 2 4 ? 12.284 12.450 -13.328 1.00 0.00 820 THR B C 11
ATOM 17767 O O . THR B 2 4 ? 11.387 13.136 -12.828 1.00 0.00 820 THR B O 11
ATOM 17778 N N . TYR B 2 5 ? 13.123 12.948 -14.244 1.00 0.00 821 TYR B N 11
ATOM 17779 C CA . TYR B 2 5 ? 13.064 14.306 -14.791 1.00 0.00 821 TYR B CA 11
ATOM 17780 C C . TYR B 2 5 ? 11.905 14.446 -15.798 1.00 0.00 821 TYR B C 11
ATOM 17781 O O . TYR B 2 5 ? 11.183 15.444 -15.791 1.00 0.00 821 TYR B O 11
ATOM 17799 N N . GLU B 2 6 ? 11.661 13.408 -16.614 1.00 0.00 822 GLU B N 11
ATOM 17800 C CA . GLU B 2 6 ? 10.620 13.413 -17.654 1.00 0.00 822 GLU B CA 11
ATOM 17801 C C . GLU B 2 6 ? 9.203 13.554 -17.079 1.00 0.00 822 GLU B C 11
ATOM 17802 O O . GLU B 2 6 ? 8.429 14.364 -17.582 1.00 0.00 822 GLU B O 11
ATOM 17814 N N . LYS B 2 7 ? 8.854 12.814 -16.017 1.00 0.00 823 LYS B N 11
ATOM 17815 C CA . LYS B 2 7 ? 7.488 12.820 -15.456 1.00 0.00 823 LYS B CA 11
ATOM 17816 C C . LYS B 2 7 ? 7.088 14.195 -14.897 1.00 0.00 823 LYS B C 11
ATOM 17817 O O . LYS B 2 7 ? 6.006 14.696 -15.215 1.00 0.00 823 LYS B O 11
ATOM 17836 N N . LYS B 2 8 ? 7.994 14.838 -14.147 1.00 0.00 824 LYS B N 11
ATOM 17837 C CA . LYS B 2 8 ? 7.851 16.217 -13.636 1.00 0.00 824 LYS B CA 11
ATOM 17838 C C . LYS B 2 8 ? 7.710 17.234 -14.779 1.00 0.00 824 LYS B C 11
ATOM 17839 O O . LYS B 2 8 ? 6.836 18.101 -14.731 1.00 0.00 824 LYS B O 11
ATOM 17858 N N . LEU B 2 9 ? 8.521 17.090 -15.829 1.00 0.00 825 LEU B N 11
ATOM 17859 C CA . LEU B 2 9 ? 8.519 17.980 -16.993 1.00 0.00 825 LEU B CA 11
ATOM 17860 C C . LEU B 2 9 ? 7.248 17.837 -17.851 1.00 0.00 825 LEU B C 11
ATOM 17861 O O . LEU B 2 9 ? 6.638 18.836 -18.220 1.00 0.00 825 LEU B O 11
ATOM 17877 N N . ILE B 2 10 ? 6.823 16.613 -18.158 1.00 0.00 826 ILE B N 11
ATOM 17878 C CA . ILE B 2 10 ? 5.672 16.344 -19.029 1.00 0.00 826 ILE B CA 11
ATOM 17879 C C . ILE B 2 10 ? 4.364 16.801 -18.377 1.00 0.00 826 ILE B C 11
ATOM 17880 O O . ILE B 2 10 ? 3.514 17.372 -19.060 1.00 0.00 826 ILE B O 11
ATOM 17896 N N . LYS B 2 11 ? 4.235 16.680 -17.050 1.00 0.00 827 LYS B N 11
ATOM 17897 C CA . LYS B 2 11 ? 3.104 17.257 -16.300 1.00 0.00 827 LYS B CA 11
ATOM 17898 C C . LYS B 2 11 ? 3.140 18.794 -16.246 1.00 0.00 827 LYS B C 11
ATOM 17899 O O . LYS B 2 11 ? 2.091 19.411 -16.076 1.00 0.00 827 LYS B O 11
ATOM 17918 N N . SER B 2 12 ? 4.300 19.413 -16.484 1.00 0.00 828 SER B N 11
ATOM 17919 C CA . SER B 2 12 ? 4.426 20.867 -16.720 1.00 0.00 828 SER B CA 11
ATOM 17920 C C . SER B 2 12 ? 4.014 21.255 -18.145 1.00 0.00 828 SER B C 11
ATOM 17921 O O . SER B 2 12 ? 3.241 22.194 -18.308 1.00 0.00 828 SER B O 11
ATOM 17929 N N . ILE B 2 13 ? 4.441 20.508 -19.174 1.00 0.00 829 ILE B N 11
ATOM 17930 C CA . ILE B 2 13 ? 4.028 20.720 -20.576 1.00 0.00 829 ILE B CA 11
ATOM 17931 C C . ILE B 2 13 ? 2.502 20.622 -20.701 1.00 0.00 829 ILE B C 11
ATOM 17932 O O . ILE B 2 13 ? 1.854 21.538 -21.206 1.00 0.00 829 ILE B O 11
ATOM 17948 N N . GLU B 2 14 ? 1.914 19.538 -20.192 1.00 0.00 830 GLU B N 11
ATOM 17949 C CA . GLU B 2 14 ? 0.470 19.255 -20.217 1.00 0.00 830 GLU B CA 11
ATOM 17950 C C . GLU B 2 14 ? -0.366 20.271 -19.410 1.00 0.00 830 GLU B C 11
ATOM 17951 O O . GLU B 2 14 ? -1.557 20.434 -19.677 1.00 0.00 830 GLU B O 11
ATOM 17963 N N . TYR B 2 15 ? 0.235 20.990 -18.456 1.00 0.00 831 TYR B N 11
ATOM 17964 C CA . TYR B 2 15 ? -0.392 22.102 -17.734 1.00 0.00 831 TYR B CA 11
ATOM 17965 C C . TYR B 2 15 ? -0.314 23.437 -18.499 1.00 0.00 831 TYR B C 11
ATOM 17966 O O . TYR B 2 15 ? -1.331 24.120 -18.649 1.00 0.00 831 TYR B O 11
ATOM 17984 N N . ILE B 2 16 ? 0.868 23.789 -19.018 1.00 0.00 832 ILE B N 11
ATOM 17985 C CA . ILE B 2 16 ? 1.132 25.040 -19.759 1.00 0.00 832 ILE B CA 11
ATOM 17986 C C . ILE B 2 16 ? 0.299 25.101 -21.051 1.00 0.00 832 ILE B C 11
ATOM 17987 O O . ILE B 2 16 ? -0.255 26.154 -21.389 1.00 0.00 832 ILE B O 11
ATOM 18003 N N . THR B 2 17 ? 0.169 23.968 -21.749 1.00 0.00 833 THR B N 11
ATOM 18004 C CA . THR B 2 17 ? -0.655 23.825 -22.968 1.00 0.00 833 THR B CA 11
ATOM 18005 C C . THR B 2 17 ? -2.157 23.905 -22.675 1.00 0.00 833 THR B C 11
ATOM 18006 O O . THR B 2 17 ? -2.866 24.659 -23.342 1.00 0.00 833 THR B O 11
ATOM 18017 N N . LYS B 2 18 ? -2.662 23.184 -21.661 1.00 0.00 834 LYS B N 11
ATOM 18018 C CA . LYS B 2 18 ? -4.092 23.135 -21.301 1.00 0.00 834 LYS B CA 11
ATOM 18019 C C . LYS B 2 18 ? -4.644 24.497 -20.859 1.00 0.00 834 LYS B C 11
ATOM 18020 O O . LYS B 2 18 ? -5.772 24.855 -21.190 1.00 0.00 834 LYS B O 11
ATOM 18039 N N . ASN B 2 19 ? -3.823 25.270 -20.147 1.00 0.00 835 ASN B N 11
ATOM 18040 C CA . ASN B 2 19 ? -4.147 26.617 -19.659 1.00 0.00 835 ASN B CA 11
ATOM 18041 C C . ASN B 2 19 ? -3.685 27.731 -20.624 1.00 0.00 835 ASN B C 11
ATOM 18042 O O . ASN B 2 19 ? -3.872 28.915 -20.333 1.00 0.00 835 ASN B O 11
ATOM 18053 N N . LYS B 2 20 ? -3.130 27.358 -21.789 1.00 0.00 836 LYS B N 11
ATOM 18054 C CA . LYS B 2 20 ? -2.778 28.230 -22.922 1.00 0.00 836 LYS B CA 11
ATOM 18055 C C . LYS B 2 20 ? -2.014 29.501 -22.517 1.00 0.00 836 LYS B C 11
ATOM 18056 O O . LYS B 2 20 ? -2.426 30.625 -22.829 1.00 0.00 836 LYS B O 11
ATOM 18075 N N . PHE B 2 21 ? -0.859 29.316 -21.872 1.00 0.00 837 PHE B N 11
ATOM 18076 C CA . PHE B 2 21 ? 0.055 30.419 -21.499 1.00 0.00 837 PHE B CA 11
ATOM 18077 C C . PHE B 2 21 ? 0.464 31.288 -22.710 1.00 0.00 837 PHE B C 11
ATOM 18078 O O . PHE B 2 21 ? 0.759 32.475 -22.570 1.00 0.00 837 PHE B O 11
ATOM 18095 N N . PHE B 2 22 ? 0.464 30.690 -23.901 1.00 0.00 838 PHE B N 11
ATOM 18096 C CA . PHE B 2 22 ? 0.803 31.306 -25.189 1.00 0.00 838 PHE B CA 11
ATOM 18097 C C . PHE B 2 22 ? -0.238 32.313 -25.722 1.00 0.00 838 PHE B C 11
ATOM 18098 O O . PHE B 2 22 ? 0.020 33.013 -26.703 1.00 0.00 838 PHE B O 11
ATOM 18115 N N . ASP B 2 23 ? -1.404 32.437 -25.081 1.00 0.00 839 ASP B N 11
ATOM 18116 C CA . ASP B 2 23 ? -2.397 33.488 -25.339 1.00 0.00 839 ASP B CA 11
ATOM 18117 C C . ASP B 2 23 ? -2.009 34.833 -24.682 1.00 0.00 839 ASP B C 11
ATOM 18118 O O . ASP B 2 23 ? -2.784 35.436 -23.927 1.00 0.00 839 ASP B O 11
ATOM 18127 N N . ASP B 2 24 ? -0.781 35.307 -24.923 1.00 0.00 840 ASP B N 11
ATOM 18128 C CA . ASP B 2 24 ? -0.230 36.536 -24.330 1.00 0.00 840 ASP B CA 11
ATOM 18129 C C . ASP B 2 24 ? -0.765 37.839 -24.975 1.00 0.00 840 ASP B C 11
ATOM 18130 O O . ASP B 2 24 ? -0.671 38.914 -24.373 1.00 0.00 840 ASP B O 11
ATOM 18139 N N . SER B 2 25 ? -1.343 37.741 -26.178 1.00 0.00 841 SER B N 11
ATOM 18140 C CA . SER B 2 25 ? -1.926 38.846 -26.972 1.00 0.00 841 SER B CA 11
ATOM 18141 C C . SER B 2 25 ? -3.145 39.508 -26.312 1.00 0.00 841 SER B C 11
ATOM 18142 O O . SER B 2 25 ? -3.167 40.756 -26.236 1.00 0.00 841 SER B O 11
ATOM 18151 N N . GLY A 1 1 ? -10.306 8.444 -7.924 1.00 0.00 261 GLY A N 12
ATOM 18152 C CA . GLY A 1 1 ? -10.309 7.258 -7.036 1.00 0.00 261 GLY A CA 12
ATOM 18153 C C . GLY A 1 1 ? -8.960 7.043 -6.342 1.00 0.00 261 GLY A C 12
ATOM 18154 O O . GLY A 1 1 ? -8.041 7.848 -6.518 1.00 0.00 261 GLY A O 12
ATOM 18160 N N . PRO A 1 2 ? -8.811 5.962 -5.548 1.00 0.00 262 PRO A N 12
ATOM 18161 C CA . PRO A 1 2 ? -7.615 5.710 -4.731 1.00 0.00 262 PRO A CA 12
ATOM 18162 C C . PRO A 1 2 ? -6.315 5.478 -5.521 1.00 0.00 262 PRO A C 12
ATOM 18163 O O . PRO A 1 2 ? -5.224 5.711 -4.997 1.00 0.00 262 PRO A O 12
ATOM 18174 N N . HIS A 1 3 ? -6.412 5.032 -6.780 1.00 0.00 263 HIS A N 12
ATOM 18175 C CA . HIS A 1 3 ? -5.278 4.681 -7.646 1.00 0.00 263 HIS A CA 12
ATOM 18176 C C . HIS A 1 3 ? -4.644 5.927 -8.308 1.00 0.00 263 HIS A C 12
ATOM 18177 O O . HIS A 1 3 ? -4.584 6.054 -9.534 1.00 0.00 263 HIS A O 12
ATOM 18191 N N . MET A 1 4 ? -4.206 6.879 -7.482 1.00 0.00 264 MET A N 12
ATOM 18192 C CA . MET A 1 4 ? -3.592 8.148 -7.893 1.00 0.00 264 MET A CA 12
ATOM 18193 C C . MET A 1 4 ? -2.190 7.956 -8.496 1.00 0.00 264 MET A C 12
ATOM 18194 O O . MET A 1 4 ? -1.482 6.996 -8.176 1.00 0.00 264 MET A O 12
ATOM 18208 N N . ASP A 1 5 ? -1.768 8.896 -9.341 1.00 0.00 265 ASP A N 12
ATOM 18209 C CA . ASP A 1 5 ? -0.411 8.996 -9.879 1.00 0.00 265 ASP A CA 12
ATOM 18210 C C . ASP A 1 5 ? 0.429 9.928 -8.992 1.00 0.00 265 ASP A C 12
ATOM 18211 O O . ASP A 1 5 ? 0.269 11.153 -9.007 1.00 0.00 265 ASP A O 12
ATOM 18220 N N . TYR A 1 6 ? 1.336 9.344 -8.202 1.00 0.00 266 TYR A N 12
ATOM 18221 C CA . TYR A 1 6 ? 2.128 10.036 -7.171 1.00 0.00 266 TYR A CA 12
ATOM 18222 C C . TYR A 1 6 ? 3.303 10.890 -7.704 1.00 0.00 266 TYR A C 12
ATOM 18223 O O . TYR A 1 6 ? 4.149 11.350 -6.934 1.00 0.00 266 TYR A O 12
ATOM 18241 N N . ASP A 1 7 ? 3.339 11.126 -9.015 1.00 0.00 267 ASP A N 12
ATOM 18242 C CA . ASP A 1 7 ? 4.317 11.963 -9.732 1.00 0.00 267 ASP A CA 12
ATOM 18243 C C . ASP A 1 7 ? 3.663 13.153 -10.476 1.00 0.00 267 ASP A C 12
ATOM 18244 O O . ASP A 1 7 ? 4.304 13.817 -11.292 1.00 0.00 267 ASP A O 12
ATOM 18253 N N . MET A 1 8 ? 2.383 13.436 -10.210 1.00 0.00 268 MET A N 12
ATOM 18254 C CA . MET A 1 8 ? 1.645 14.578 -10.748 1.00 0.00 268 MET A CA 12
ATOM 18255 C C . MET A 1 8 ? 2.120 15.925 -10.173 1.00 0.00 268 MET A C 12
ATOM 18256 O O . MET A 1 8 ? 2.650 16.030 -9.062 1.00 0.00 268 MET A O 12
ATOM 18270 N N . LEU A 1 9 ? 1.879 16.963 -10.970 1.00 0.00 269 LEU A N 12
ATOM 18271 C CA . LEU A 1 9 ? 2.130 18.374 -10.659 1.00 0.00 269 LEU A CA 12
ATOM 18272 C C . LEU A 1 9 ? 1.170 18.862 -9.552 1.00 0.00 269 LEU A C 12
ATOM 18273 O O . LEU A 1 9 ? -0.053 18.788 -9.713 1.00 0.00 269 LEU A O 12
ATOM 18289 N N . THR A 1 10 ? 1.705 19.370 -8.437 1.00 0.00 270 THR A N 12
ATOM 18290 C CA . THR A 1 10 ? 0.905 19.848 -7.291 1.00 0.00 270 THR A CA 12
ATOM 18291 C C . THR A 1 10 ? 0.276 21.222 -7.546 1.00 0.00 270 THR A C 12
ATOM 18292 O O . THR A 1 10 ? 0.709 21.958 -8.434 1.00 0.00 270 THR A O 12
ATOM 18303 N N . GLU A 1 11 ? -0.713 21.618 -6.740 1.00 0.00 271 GLU A N 12
ATOM 18304 C CA . GLU A 1 11 ? -1.294 22.966 -6.823 1.00 0.00 271 GLU A CA 12
ATOM 18305 C C . GLU A 1 11 ? -0.264 24.079 -6.566 1.00 0.00 271 GLU A C 12
ATOM 18306 O O . GLU A 1 11 ? -0.309 25.127 -7.203 1.00 0.00 271 GLU A O 12
ATOM 18318 N N . GLU A 1 12 ? 0.708 23.844 -5.685 1.00 0.00 272 GLU A N 12
ATOM 18319 C CA . GLU A 1 12 ? 1.768 24.803 -5.379 1.00 0.00 272 GLU A CA 12
ATOM 18320 C C . GLU A 1 12 ? 2.763 24.962 -6.545 1.00 0.00 272 GLU A C 12
ATOM 18321 O O . GLU A 1 12 ? 3.179 26.080 -6.855 1.00 0.00 272 GLU A O 12
ATOM 18333 N N . GLN A 1 13 ? 3.073 23.869 -7.249 1.00 0.00 273 GLN A N 12
ATOM 18334 C CA . GLN A 1 13 ? 3.890 23.896 -8.470 1.00 0.00 273 GLN A CA 12
ATOM 18335 C C . GLN A 1 13 ? 3.145 24.590 -9.631 1.00 0.00 273 GLN A C 12
ATOM 18336 O O . GLN A 1 13 ? 3.733 25.417 -10.332 1.00 0.00 273 GLN A O 12
ATOM 18350 N N . LYS A 1 14 ? 1.831 24.343 -9.785 1.00 0.00 274 LYS A N 12
ATOM 18351 C CA . LYS A 1 14 ? 0.945 25.060 -10.722 1.00 0.00 274 LYS A CA 12
ATOM 18352 C C . LYS A 1 14 ? 0.917 26.570 -10.468 1.00 0.00 274 LYS A C 12
ATOM 18353 O O . LYS A 1 14 ? 1.139 27.338 -11.406 1.00 0.00 274 LYS A O 12
ATOM 18372 N N . LYS A 1 15 ? 0.720 27.010 -9.215 1.00 0.00 275 LYS A N 12
ATOM 18373 C CA . LYS A 1 15 ? 0.733 28.432 -8.798 1.00 0.00 275 LYS A CA 12
ATOM 18374 C C . LYS A 1 15 ? 2.036 29.129 -9.197 1.00 0.00 275 LYS A C 12
ATOM 18375 O O . LYS A 1 15 ? 1.990 30.175 -9.838 1.00 0.00 275 LYS A O 12
ATOM 18394 N N . LYS A 1 16 ? 3.190 28.527 -8.882 1.00 0.00 276 LYS A N 12
ATOM 18395 C CA . LYS A 1 16 ? 4.524 29.064 -9.232 1.00 0.00 276 LYS A CA 12
ATOM 18396 C C . LYS A 1 16 ? 4.700 29.243 -10.746 1.00 0.00 276 LYS A C 12
ATOM 18397 O O . LYS A 1 16 ? 5.222 30.272 -11.171 1.00 0.00 276 LYS A O 12
ATOM 18416 N N . LEU A 1 17 ? 4.223 28.297 -11.561 1.00 0.00 277 LEU A N 12
ATOM 18417 C CA . LEU A 1 17 ? 4.258 28.376 -13.022 1.00 0.00 277 LEU A CA 12
ATOM 18418 C C . LEU A 1 17 ? 3.353 29.500 -13.573 1.00 0.00 277 LEU A C 12
ATOM 18419 O O . LEU A 1 17 ? 3.811 30.275 -14.413 1.00 0.00 277 LEU A O 12
ATOM 18435 N N . LYS A 1 18 ? 2.100 29.635 -13.104 1.00 0.00 278 LYS A N 12
ATOM 18436 C CA . LYS A 1 18 ? 1.188 30.688 -13.614 1.00 0.00 278 LYS A CA 12
ATOM 18437 C C . LYS A 1 18 ? 1.523 32.106 -13.143 1.00 0.00 278 LYS A C 12
ATOM 18438 O O . LYS A 1 18 ? 1.322 33.059 -13.900 1.00 0.00 278 LYS A O 12
ATOM 18457 N N . GLU A 1 19 ? 2.031 32.259 -11.919 1.00 0.00 279 GLU A N 12
ATOM 18458 C CA . GLU A 1 19 ? 2.362 33.565 -11.325 1.00 0.00 279 GLU A CA 12
ATOM 18459 C C . GLU A 1 19 ? 3.701 34.147 -11.816 1.00 0.00 279 GLU A C 12
ATOM 18460 O O . GLU A 1 19 ? 3.854 35.371 -11.856 1.00 0.00 279 GLU A O 12
ATOM 18472 N N . ASP A 1 20 ? 4.662 33.303 -12.207 1.00 0.00 280 ASP A N 12
ATOM 18473 C CA . ASP A 1 20 ? 5.978 33.754 -12.685 1.00 0.00 280 ASP A CA 12
ATOM 18474 C C . ASP A 1 20 ? 5.908 34.315 -14.119 1.00 0.00 280 ASP A C 12
ATOM 18475 O O . ASP A 1 20 ? 5.425 33.645 -15.039 1.00 0.00 280 ASP A O 12
ATOM 18484 N N . HIS A 1 21 ? 6.400 35.543 -14.319 1.00 0.00 281 HIS A N 12
ATOM 18485 C CA . HIS A 1 21 ? 6.383 36.211 -15.629 1.00 0.00 281 HIS A CA 12
ATOM 18486 C C . HIS A 1 21 ? 7.607 35.867 -16.498 1.00 0.00 281 HIS A C 12
ATOM 18487 O O . HIS A 1 21 ? 7.483 35.829 -17.719 1.00 0.00 281 HIS A O 12
ATOM 18501 N N . THR A 1 22 ? 8.769 35.575 -15.905 1.00 0.00 282 THR A N 12
ATOM 18502 C CA . THR A 1 22 ? 10.009 35.247 -16.633 1.00 0.00 282 THR A CA 12
ATOM 18503 C C . THR A 1 22 ? 9.860 33.978 -17.482 1.00 0.00 282 THR A C 12
ATOM 18504 O O . THR A 1 22 ? 10.354 33.934 -18.611 1.00 0.00 282 THR A O 12
ATOM 18515 N N . LEU A 1 23 ? 9.089 32.991 -17.012 1.00 0.00 283 LEU A N 12
ATOM 18516 C CA . LEU A 1 23 ? 8.639 31.847 -17.808 1.00 0.00 283 LEU A CA 12
ATOM 18517 C C . LEU A 1 23 ? 7.889 32.300 -19.070 1.00 0.00 283 LEU A C 12
ATOM 18518 O O . LEU A 1 23 ? 8.222 31.880 -20.178 1.00 0.00 283 LEU A O 12
ATOM 18534 N N . LYS A 1 24 ? 6.917 33.207 -18.932 1.00 0.00 284 LYS A N 12
ATOM 18535 C CA . LYS A 1 24 ? 6.113 33.712 -20.040 1.00 0.00 284 LYS A CA 12
ATOM 18536 C C . LYS A 1 24 ? 6.931 34.504 -21.061 1.00 0.00 284 LYS A C 12
ATOM 18537 O O . LYS A 1 24 ? 6.611 34.429 -22.247 1.00 0.00 284 LYS A O 12
ATOM 18556 N N . ILE A 1 25 ? 8.025 35.169 -20.659 1.00 0.00 285 ILE A N 12
ATOM 18557 C CA . ILE A 1 25 ? 9.003 35.774 -21.593 1.00 0.00 285 ILE A CA 12
ATOM 18558 C C . ILE A 1 25 ? 9.622 34.715 -22.526 1.00 0.00 285 ILE A C 12
ATOM 18559 O O . ILE A 1 25 ? 9.707 34.932 -23.731 1.00 0.00 285 ILE A O 12
ATOM 18575 N N . LEU A 1 26 ? 9.999 33.544 -21.999 1.00 0.00 286 LEU A N 12
ATOM 18576 C CA . LEU A 1 26 ? 10.543 32.431 -22.799 1.00 0.00 286 LEU A CA 12
ATOM 18577 C C . LEU A 1 26 ? 9.481 31.817 -23.727 1.00 0.00 286 LEU A C 12
ATOM 18578 O O . LEU A 1 26 ? 9.777 31.451 -24.869 1.00 0.00 286 LEU A O 12
ATOM 18594 N N . LEU A 1 27 ? 8.226 31.772 -23.263 1.00 0.00 287 LEU A N 12
ATOM 18595 C CA . LEU A 1 27 ? 7.063 31.311 -24.029 1.00 0.00 287 LEU A CA 12
ATOM 18596 C C . LEU A 1 27 ? 6.587 32.308 -25.115 1.00 0.00 287 LEU A C 12
ATOM 18597 O O . LEU A 1 27 ? 5.716 31.959 -25.917 1.00 0.00 287 LEU A O 12
ATOM 18613 N N . LYS A 1 28 ? 7.164 33.522 -25.217 1.00 0.00 288 LYS A N 12
ATOM 18614 C CA . LYS A 1 28 ? 6.934 34.445 -26.355 1.00 0.00 288 LYS A CA 12
ATOM 18615 C C . LYS A 1 28 ? 7.425 33.870 -27.687 1.00 0.00 288 LYS A C 12
ATOM 18616 O O . LYS A 1 28 ? 6.897 34.232 -28.738 1.00 0.00 288 LYS A O 12
ATOM 18635 N N . ASN A 1 29 ? 8.413 32.973 -27.660 1.00 0.00 289 ASN A N 12
ATOM 18636 C CA . ASN A 1 29 ? 9.011 32.381 -28.860 1.00 0.00 289 ASN A CA 12
ATOM 18637 C C . ASN A 1 29 ? 7.985 31.536 -29.644 1.00 0.00 289 ASN A C 12
ATOM 18638 O O . ASN A 1 29 ? 7.294 30.684 -29.076 1.00 0.00 289 ASN A O 12
ATOM 18649 N N . ASN A 1 30 ? 7.922 31.743 -30.965 1.00 0.00 290 ASN A N 12
ATOM 18650 C CA . ASN A 1 30 ? 7.011 31.016 -31.855 1.00 0.00 290 ASN A CA 12
ATOM 18651 C C . ASN A 1 30 ? 7.385 29.535 -32.011 1.00 0.00 290 ASN A C 12
ATOM 18652 O O . ASN A 1 30 ? 6.509 28.701 -32.234 1.00 0.00 290 ASN A O 12
ATOM 18663 N N . TYR A 1 31 ? 8.665 29.197 -31.838 1.00 0.00 291 TYR A N 12
ATOM 18664 C CA . TYR A 1 31 ? 9.157 27.827 -31.866 1.00 0.00 291 TYR A CA 12
ATOM 18665 C C . TYR A 1 31 ? 8.748 27.063 -30.603 1.00 0.00 291 TYR A C 12
ATOM 18666 O O . TYR A 1 31 ? 8.278 25.931 -30.680 1.00 0.00 291 TYR A O 12
ATOM 18684 N N . VAL A 1 32 ? 8.822 27.692 -29.428 1.00 0.00 292 VAL A N 12
ATOM 18685 C CA . VAL A 1 32 ? 8.439 27.054 -28.159 1.00 0.00 292 VAL A CA 12
ATOM 18686 C C . VAL A 1 32 ? 6.935 26.789 -28.087 1.00 0.00 292 VAL A C 12
ATOM 18687 O O . VAL A 1 32 ? 6.524 25.713 -27.655 1.00 0.00 292 VAL A O 12
ATOM 18700 N N . ARG A 1 33 ? 6.096 27.719 -28.566 1.00 0.00 293 ARG A N 12
ATOM 18701 C CA . ARG A 1 33 ? 4.637 27.513 -28.565 1.00 0.00 293 ARG A CA 12
ATOM 18702 C C . ARG A 1 33 ? 4.189 26.409 -29.524 1.00 0.00 293 ARG A C 12
ATOM 18703 O O . ARG A 1 33 ? 3.306 25.638 -29.163 1.00 0.00 293 ARG A O 12
ATOM 18724 N N . GLU A 1 34 ? 4.812 26.263 -30.699 1.00 0.00 294 GLU A N 12
ATOM 18725 C CA . GLU A 1 34 ? 4.447 25.170 -31.617 1.00 0.00 294 GLU A CA 12
ATOM 18726 C C . GLU A 1 34 ? 4.887 23.794 -31.099 1.00 0.00 294 GLU A C 12
ATOM 18727 O O . GLU A 1 34 ? 4.099 22.850 -31.123 1.00 0.00 294 GLU A O 12
ATOM 18739 N N . VAL A 1 35 ? 6.102 23.669 -30.550 1.00 0.00 295 VAL A N 12
ATOM 18740 C CA . VAL A 1 35 ? 6.639 22.374 -30.095 1.00 0.00 295 VAL A CA 12
ATOM 18741 C C . VAL A 1 35 ? 5.981 21.896 -28.801 1.00 0.00 295 VAL A C 12
ATOM 18742 O O . VAL A 1 35 ? 5.711 20.702 -28.678 1.00 0.00 295 VAL A O 12
ATOM 18755 N N . PHE A 1 36 ? 5.629 22.804 -27.881 1.00 0.00 296 PHE A N 12
ATOM 18756 C CA . PHE A 1 36 ? 4.881 22.452 -26.660 1.00 0.00 296 PHE A CA 12
ATOM 18757 C C . PHE A 1 36 ? 3.435 22.035 -26.963 1.00 0.00 296 PHE A C 12
ATOM 18758 O O . PHE A 1 36 ? 2.926 21.105 -26.335 1.00 0.00 296 PHE A O 12
ATOM 18775 N N . LYS A 1 37 ? 2.766 22.666 -27.938 1.00 0.00 297 LYS A N 12
ATOM 18776 C CA . LYS A 1 37 ? 1.392 22.307 -28.331 1.00 0.00 297 LYS A CA 12
ATOM 18777 C C . LYS A 1 37 ? 1.320 21.001 -29.117 1.00 0.00 297 LYS A C 12
ATOM 18778 O O . LYS A 1 37 ? 0.420 20.195 -28.887 1.00 0.00 297 LYS A O 12
ATOM 18797 N N . GLN A 1 38 ? 2.284 20.753 -30.000 1.00 0.00 298 GLN A N 12
ATOM 18798 C CA . GLN A 1 38 ? 2.435 19.463 -30.700 1.00 0.00 298 GLN A CA 12
ATOM 18799 C C . GLN A 1 38 ? 2.808 18.315 -29.748 1.00 0.00 298 GLN A C 12
ATOM 18800 O O . GLN A 1 38 ? 2.423 17.173 -29.996 1.00 0.00 298 GLN A O 12
ATOM 18814 N N . PHE A 1 39 ? 3.509 18.602 -28.644 1.00 0.00 299 PHE A N 12
ATOM 18815 C CA . PHE A 1 39 ? 3.933 17.598 -27.659 1.00 0.00 299 PHE A CA 12
ATOM 18816 C C . PHE A 1 39 ? 2.763 16.788 -27.096 1.00 0.00 299 PHE A C 12
ATOM 18817 O O . PHE A 1 39 ? 2.805 15.558 -27.082 1.00 0.00 299 PHE A O 12
ATOM 18834 N N . THR A 1 40 ? 1.688 17.458 -26.675 1.00 0.00 300 THR A N 12
ATOM 18835 C CA . THR A 1 40 ? 0.531 16.812 -26.024 1.00 0.00 300 THR A CA 12
ATOM 18836 C C . THR A 1 40 ? -0.288 15.931 -26.979 1.00 0.00 300 THR A C 12
ATOM 18837 O O . THR A 1 40 ? -0.947 14.984 -26.539 1.00 0.00 300 THR A O 12
ATOM 18848 N N . LEU A 1 41 ? -0.213 16.203 -28.286 1.00 0.00 301 LEU A N 12
ATOM 18849 C CA . LEU A 1 41 ? -0.886 15.446 -29.350 1.00 0.00 301 LEU A CA 12
ATOM 18850 C C . LEU A 1 41 ? -0.073 14.233 -29.842 1.00 0.00 301 LEU A C 12
ATOM 18851 O O . LEU A 1 41 ? -0.643 13.321 -30.451 1.00 0.00 301 LEU A O 12
ATOM 18867 N N . SER A 1 42 ? 1.239 14.215 -29.580 1.00 0.00 302 SER A N 12
ATOM 18868 C CA . SER A 1 42 ? 2.135 13.102 -29.928 1.00 0.00 302 SER A CA 12
ATOM 18869 C C . SER A 1 42 ? 1.782 11.807 -29.178 1.00 0.00 302 SER A C 12
ATOM 18870 O O . SER A 1 42 ? 1.326 11.839 -28.031 1.00 0.00 302 SER A O 12
ATOM 18878 N N . ASN A 1 43 ? 1.998 10.652 -29.816 1.00 0.00 303 ASN A N 12
ATOM 18879 C CA . ASN A 1 43 ? 1.656 9.328 -29.273 1.00 0.00 303 ASN A CA 12
ATOM 18880 C C . ASN A 1 43 ? 2.692 8.781 -28.263 1.00 0.00 303 ASN A C 12
ATOM 18881 O O . ASN A 1 43 ? 2.331 8.006 -27.375 1.00 0.00 303 ASN A O 12
ATOM 18892 N N . ASP A 1 44 ? 3.958 9.188 -28.369 1.00 0.00 304 ASP A N 12
ATOM 18893 C CA . ASP A 1 44 ? 5.094 8.662 -27.597 1.00 0.00 304 ASP A CA 12
ATOM 18894 C C . ASP A 1 44 ? 5.901 9.808 -26.957 1.00 0.00 304 ASP A C 12
ATOM 18895 O O . ASP A 1 44 ? 6.947 10.220 -27.459 1.00 0.00 304 ASP A O 12
ATOM 18904 N N . LYS A 1 45 ? 5.393 10.338 -25.836 1.00 0.00 305 LYS A N 12
ATOM 18905 C CA . LYS A 1 45 ? 5.876 11.561 -25.167 1.00 0.00 305 LYS A CA 12
ATOM 18906 C C . LYS A 1 45 ? 7.381 11.543 -24.845 1.00 0.00 305 LYS A C 12
ATOM 18907 O O . LYS A 1 45 ? 8.075 12.525 -25.107 1.00 0.00 305 LYS A O 12
ATOM 18926 N N . ILE A 1 46 ? 7.904 10.423 -24.341 1.00 0.00 306 ILE A N 12
ATOM 18927 C CA . ILE A 1 46 ? 9.328 10.236 -23.999 1.00 0.00 306 ILE A CA 12
ATOM 18928 C C . ILE A 1 46 ? 10.216 10.293 -25.255 1.00 0.00 306 ILE A C 12
ATOM 18929 O O . ILE A 1 46 ? 11.225 10.998 -25.279 1.00 0.00 306 ILE A O 12
ATOM 18945 N N . GLY A 1 47 ? 9.820 9.614 -26.337 1.00 0.00 307 GLY A N 12
ATOM 18946 C CA . GLY A 1 47 ? 10.502 9.677 -27.635 1.00 0.00 307 GLY A CA 12
ATOM 18947 C C . GLY A 1 47 ? 10.450 11.072 -28.269 1.00 0.00 307 GLY A C 12
ATOM 18948 O O . GLY A 1 47 ? 11.423 11.510 -28.885 1.00 0.00 307 GLY A O 12
ATOM 18952 N N . TYR A 1 48 ? 9.348 11.804 -28.065 1.00 0.00 308 TYR A N 12
ATOM 18953 C CA . TYR A 1 48 ? 9.171 13.172 -28.554 1.00 0.00 308 TYR A CA 12
ATOM 18954 C C . TYR A 1 48 ? 10.022 14.191 -27.777 1.00 0.00 308 TYR A C 12
ATOM 18955 O O . TYR A 1 48 ? 10.632 15.059 -28.397 1.00 0.00 308 TYR A O 12
ATOM 18973 N N . LEU A 1 49 ? 10.152 14.061 -26.451 1.00 0.00 309 LEU A N 12
ATOM 18974 C CA . LEU A 1 49 ? 11.035 14.906 -25.631 1.00 0.00 309 LEU A CA 12
ATOM 18975 C C . LEU A 1 49 ? 12.506 14.688 -26.036 1.00 0.00 309 LEU A C 12
ATOM 18976 O O . LEU A 1 49 ? 13.254 15.654 -26.206 1.00 0.00 309 LEU A O 12
ATOM 18992 N N . SER A 1 50 ? 12.893 13.435 -26.313 1.00 0.00 310 SER A N 12
ATOM 18993 C CA . SER A 1 50 ? 14.246 13.058 -26.753 1.00 0.00 310 SER A CA 12
ATOM 18994 C C . SER A 1 50 ? 14.661 13.672 -28.109 1.00 0.00 310 SER A C 12
ATOM 18995 O O . SER A 1 50 ? 15.850 13.790 -28.412 1.00 0.00 310 SER A O 12
ATOM 19003 N N . HIS A 1 51 ? 13.706 14.164 -28.909 1.00 0.00 311 HIS A N 12
ATOM 19004 C CA . HIS A 1 51 ? 13.984 14.941 -30.125 1.00 0.00 311 HIS A CA 12
ATOM 19005 C C . HIS A 1 51 ? 14.462 16.374 -29.815 1.00 0.00 311 HIS A C 12
ATOM 19006 O O . HIS A 1 51 ? 15.191 16.969 -30.613 1.00 0.00 311 HIS A O 12
ATOM 19020 N N . TYR A 1 52 ? 14.082 16.932 -28.656 1.00 0.00 312 TYR A N 12
ATOM 19021 C CA . TYR A 1 52 ? 14.314 18.332 -28.278 1.00 0.00 312 TYR A CA 12
ATOM 19022 C C . TYR A 1 52 ? 15.379 18.551 -27.188 1.00 0.00 312 TYR A C 12
ATOM 19023 O O . TYR A 1 52 ? 15.881 19.671 -27.065 1.00 0.00 312 TYR A O 12
ATOM 19041 N N . ILE A 1 53 ? 15.806 17.521 -26.443 1.00 0.00 313 ILE A N 12
ATOM 19042 C CA . ILE A 1 53 ? 16.978 17.607 -25.534 1.00 0.00 313 ILE A CA 12
ATOM 19043 C C . ILE A 1 53 ? 18.288 17.965 -26.266 1.00 0.00 313 ILE A C 12
ATOM 19044 O O . ILE A 1 53 ? 19.260 18.401 -25.648 1.00 0.00 313 ILE A O 12
ATOM 19060 N N . ASN A 1 54 ? 18.312 17.789 -27.588 1.00 0.00 314 ASN A N 12
ATOM 19061 C CA . ASN A 1 54 ? 19.414 18.133 -28.490 1.00 0.00 314 ASN A CA 12
ATOM 19062 C C . ASN A 1 54 ? 19.341 19.574 -29.040 1.00 0.00 314 ASN A C 12
ATOM 19063 O O . ASN A 1 54 ? 20.247 19.988 -29.767 1.00 0.00 314 ASN A O 12
ATOM 19074 N N . ASP A 1 55 ? 18.300 20.355 -28.717 1.00 0.00 315 ASP A N 12
ATOM 19075 C CA . ASP A 1 55 ? 18.119 21.743 -29.188 1.00 0.00 315 ASP A CA 12
ATOM 19076 C C . ASP A 1 55 ? 18.401 22.786 -28.078 1.00 0.00 315 ASP A C 12
ATOM 19077 O O . ASP A 1 55 ? 17.816 22.693 -26.990 1.00 0.00 315 ASP A O 12
ATOM 19086 N N . PRO A 1 56 ? 19.244 23.813 -28.320 1.00 0.00 316 PRO A N 12
ATOM 19087 C CA . PRO A 1 56 ? 19.678 24.758 -27.287 1.00 0.00 316 PRO A CA 12
ATOM 19088 C C . PRO A 1 56 ? 18.594 25.739 -26.825 1.00 0.00 316 PRO A C 12
ATOM 19089 O O . PRO A 1 56 ? 18.672 26.250 -25.708 1.00 0.00 316 PRO A O 12
ATOM 19100 N N . THR A 1 57 ? 17.571 25.998 -27.644 1.00 0.00 317 THR A N 12
ATOM 19101 C CA . THR A 1 57 ? 16.420 26.839 -27.249 1.00 0.00 317 THR A CA 12
ATOM 19102 C C . THR A 1 57 ? 15.475 26.055 -26.336 1.00 0.00 317 THR A C 12
ATOM 19103 O O . THR A 1 57 ? 15.092 26.554 -25.275 1.00 0.00 317 THR A O 12
ATOM 19114 N N . ILE A 1 58 ? 15.154 24.805 -26.697 1.00 0.00 318 ILE A N 12
ATOM 19115 C CA . ILE A 1 58 ? 14.214 23.984 -25.913 1.00 0.00 318 ILE A CA 12
ATOM 19116 C C . ILE A 1 58 ? 14.822 23.552 -24.566 1.00 0.00 318 ILE A C 12
ATOM 19117 O O . ILE A 1 58 ? 14.141 23.574 -23.543 1.00 0.00 318 ILE A O 12
ATOM 19133 N N . VAL A 1 59 ? 16.123 23.268 -24.517 1.00 0.00 319 VAL A N 12
ATOM 19134 C CA . VAL A 1 59 ? 16.831 22.954 -23.259 1.00 0.00 319 VAL A CA 12
ATOM 19135 C C . VAL A 1 59 ? 16.802 24.115 -22.257 1.00 0.00 319 VAL A C 12
ATOM 19136 O O . VAL A 1 59 ? 16.709 23.891 -21.053 1.00 0.00 319 VAL A O 12
ATOM 19149 N N . GLN A 1 60 ? 16.820 25.369 -22.727 1.00 0.00 320 GLN A N 12
ATOM 19150 C CA . GLN A 1 60 ? 16.869 26.560 -21.860 1.00 0.00 320 GLN A CA 12
ATOM 19151 C C . GLN A 1 60 ? 15.516 26.883 -21.217 1.00 0.00 320 GLN A C 12
ATOM 19152 O O . GLN A 1 60 ? 15.448 27.180 -20.021 1.00 0.00 320 GLN A O 12
ATOM 19166 N N . VAL A 1 61 ? 14.425 26.766 -21.978 1.00 0.00 321 VAL A N 12
ATOM 19167 C CA . VAL A 1 61 ? 13.058 26.945 -21.461 1.00 0.00 321 VAL A CA 12
ATOM 19168 C C . VAL A 1 61 ? 12.648 25.796 -20.532 1.00 0.00 321 VAL A C 12
ATOM 19169 O O . VAL A 1 61 ? 12.108 26.056 -19.455 1.00 0.00 321 VAL A O 12
ATOM 19182 N N . ILE A 1 62 ? 13.007 24.546 -20.863 1.00 0.00 322 ILE A N 12
ATOM 19183 C CA . ILE A 1 62 ? 12.834 23.373 -19.990 1.00 0.00 322 ILE A CA 12
ATOM 19184 C C . ILE A 1 62 ? 13.544 23.593 -18.651 1.00 0.00 322 ILE A C 12
ATOM 19185 O O . ILE A 1 62 ? 12.946 23.367 -17.603 1.00 0.00 322 ILE A O 12
ATOM 19201 N N . ASP A 1 63 ? 14.794 24.069 -18.672 1.00 0.00 323 ASP A N 12
ATOM 19202 C CA . ASP A 1 63 ? 15.563 24.283 -17.445 1.00 0.00 323 ASP A CA 12
ATOM 19203 C C . ASP A 1 63 ? 14.894 25.310 -16.515 1.00 0.00 323 ASP A C 12
ATOM 19204 O O . ASP A 1 63 ? 14.857 25.111 -15.299 1.00 0.00 323 ASP A O 12
ATOM 19213 N N . HIS A 1 64 ? 14.289 26.367 -17.076 1.00 0.00 324 HIS A N 12
ATOM 19214 C CA . HIS A 1 64 ? 13.560 27.385 -16.317 1.00 0.00 324 HIS A CA 12
ATOM 19215 C C . HIS A 1 64 ? 12.221 26.870 -15.749 1.00 0.00 324 HIS A C 12
ATOM 19216 O O . HIS A 1 64 ? 11.903 27.132 -14.584 1.00 0.00 324 HIS A O 12
ATOM 19230 N N . ILE A 1 65 ? 11.464 26.078 -16.516 1.00 0.00 325 ILE A N 12
ATOM 19231 C CA . ILE A 1 65 ? 10.230 25.404 -16.058 1.00 0.00 325 ILE A CA 12
ATOM 19232 C C . ILE A 1 65 ? 10.547 24.467 -14.884 1.00 0.00 325 ILE A C 12
ATOM 19233 O O . ILE A 1 65 ? 9.936 24.558 -13.817 1.00 0.00 325 ILE A O 12
ATOM 19249 N N . MET A 1 66 ? 11.544 23.599 -15.067 1.00 0.00 326 MET A N 12
ATOM 19250 C CA . MET A 1 66 ? 11.963 22.629 -14.048 1.00 0.00 326 MET A CA 12
ATOM 19251 C C . MET A 1 66 ? 12.536 23.301 -12.788 1.00 0.00 326 MET A C 12
ATOM 19252 O O . MET A 1 66 ? 12.338 22.798 -11.682 1.00 0.00 326 MET A O 12
ATOM 19266 N N . LYS A 1 67 ? 13.170 24.478 -12.913 1.00 0.00 327 LYS A N 12
ATOM 19267 C CA . LYS A 1 67 ? 13.612 25.298 -11.767 1.00 0.00 327 LYS A CA 12
ATOM 19268 C C . LYS A 1 67 ? 12.452 25.982 -11.032 1.00 0.00 327 LYS A C 12
ATOM 19269 O O . LYS A 1 67 ? 12.486 26.098 -9.808 1.00 0.00 327 LYS A O 12
ATOM 19288 N N . THR A 1 68 ? 11.402 26.381 -11.750 1.00 0.00 328 THR A N 12
ATOM 19289 C CA . THR A 1 68 ? 10.195 27.010 -11.173 1.00 0.00 328 THR A CA 12
ATOM 19290 C C . THR A 1 68 ? 9.412 26.048 -10.270 1.00 0.00 328 THR A C 12
ATOM 19291 O O . THR A 1 68 ? 8.931 26.457 -9.216 1.00 0.00 328 THR A O 12
ATOM 19302 N N . ILE A 1 69 ? 9.326 24.762 -10.626 1.00 0.00 329 ILE A N 12
ATOM 19303 C CA . ILE A 1 69 ? 8.661 23.722 -9.811 1.00 0.00 329 ILE A CA 12
ATOM 19304 C C . ILE A 1 69 ? 9.536 23.187 -8.664 1.00 0.00 329 ILE A C 12
ATOM 19305 O O . ILE A 1 69 ? 9.008 22.683 -7.671 1.00 0.00 329 ILE A O 12
ATOM 19321 N N . ASP A 1 70 ? 10.863 23.324 -8.764 1.00 0.00 330 ASP A N 12
ATOM 19322 C CA . ASP A 1 70 ? 11.832 22.951 -7.713 1.00 0.00 330 ASP A CA 12
ATOM 19323 C C . ASP A 1 70 ? 11.835 23.908 -6.502 1.00 0.00 330 ASP A C 12
ATOM 19324 O O . ASP A 1 70 ? 12.335 23.578 -5.426 1.00 0.00 330 ASP A O 12
ATOM 19333 N N . ASP A 1 71 ? 11.267 25.102 -6.677 1.00 0.00 331 ASP A N 12
ATOM 19334 C CA . ASP A 1 71 ? 11.246 26.213 -5.710 1.00 0.00 331 ASP A CA 12
ATOM 19335 C C . ASP A 1 71 ? 10.236 26.043 -4.543 1.00 0.00 331 ASP A C 12
ATOM 19336 O O . ASP A 1 71 ? 10.028 26.972 -3.752 1.00 0.00 331 ASP A O 12
ATOM 19345 N N . THR A 1 72 ? 9.591 24.879 -4.415 1.00 0.00 332 THR A N 12
ATOM 19346 C CA . THR A 1 72 ? 8.666 24.524 -3.321 1.00 0.00 332 THR A CA 12
ATOM 19347 C C . THR A 1 72 ? 9.349 24.310 -1.960 1.00 0.00 332 THR A C 12
ATOM 19348 O O . THR A 1 72 ? 10.539 23.914 -1.894 1.00 0.00 332 THR A O 12
ATOM 19360 N N . ASP B 2 1 ? 18.849 8.653 -14.359 1.00 0.00 817 ASP B N 12
ATOM 19361 C CA . ASP B 2 1 ? 18.111 8.149 -15.548 1.00 0.00 817 ASP B CA 12
ATOM 19362 C C . ASP B 2 1 ? 17.289 9.264 -16.199 1.00 0.00 817 ASP B C 12
ATOM 19363 O O . ASP B 2 1 ? 16.926 10.242 -15.537 1.00 0.00 817 ASP B O 12
ATOM 19374 N N . ILE B 2 2 ? 16.974 9.124 -17.490 1.00 0.00 818 ILE B N 12
ATOM 19375 C CA . ILE B 2 2 ? 16.247 10.131 -18.286 1.00 0.00 818 ILE B CA 12
ATOM 19376 C C . ILE B 2 2 ? 14.737 10.150 -17.993 1.00 0.00 818 ILE B C 12
ATOM 19377 O O . ILE B 2 2 ? 14.110 11.208 -18.008 1.00 0.00 818 ILE B O 12
ATOM 19393 N N . TYR B 2 3 ? 14.153 8.996 -17.664 1.00 0.00 819 TYR B N 12
ATOM 19394 C CA . TYR B 2 3 ? 12.699 8.838 -17.517 1.00 0.00 819 TYR B CA 12
ATOM 19395 C C . TYR B 2 3 ? 12.135 9.601 -16.313 1.00 0.00 819 TYR B C 12
ATOM 19396 O O . TYR B 2 3 ? 11.103 10.257 -16.431 1.00 0.00 819 TYR B O 12
ATOM 19414 N N . THR B 2 4 ? 12.833 9.591 -15.172 1.00 0.00 820 THR B N 12
ATOM 19415 C CA . THR B 2 4 ? 12.436 10.338 -13.959 1.00 0.00 820 THR B CA 12
ATOM 19416 C C . THR B 2 4 ? 12.568 11.858 -14.126 1.00 0.00 820 THR B C 12
ATOM 19417 O O . THR B 2 4 ? 11.781 12.619 -13.562 1.00 0.00 820 THR B O 12
ATOM 19428 N N . TYR B 2 5 ? 13.496 12.313 -14.974 1.00 0.00 821 TYR B N 12
ATOM 19429 C CA . TYR B 2 5 ? 13.652 13.721 -15.347 1.00 0.00 821 TYR B CA 12
ATOM 19430 C C . TYR B 2 5 ? 12.509 14.183 -16.267 1.00 0.00 821 TYR B C 12
ATOM 19431 O O . TYR B 2 5 ? 11.863 15.200 -16.003 1.00 0.00 821 TYR B O 12
ATOM 19449 N N . GLU B 2 6 ? 12.200 13.416 -17.318 1.00 0.00 822 GLU B N 12
ATOM 19450 C CA . GLU B 2 6 ? 11.193 13.787 -18.322 1.00 0.00 822 GLU B CA 12
ATOM 19451 C C . GLU B 2 6 ? 9.746 13.633 -17.829 1.00 0.00 822 GLU B C 12
ATOM 19452 O O . GLU B 2 6 ? 8.923 14.511 -18.097 1.00 0.00 822 GLU B O 12
ATOM 19464 N N . LYS B 2 7 ? 9.416 12.592 -17.052 1.00 0.00 823 LYS B N 12
ATOM 19465 C CA . LYS B 2 7 ? 8.039 12.371 -16.558 1.00 0.00 823 LYS B CA 12
ATOM 19466 C C . LYS B 2 7 ? 7.517 13.528 -15.690 1.00 0.00 823 LYS B C 12
ATOM 19467 O O . LYS B 2 7 ? 6.342 13.883 -15.796 1.00 0.00 823 LYS B O 12
ATOM 19486 N N . LYS B 2 8 ? 8.387 14.174 -14.900 1.00 0.00 824 LYS B N 12
ATOM 19487 C CA . LYS B 2 8 ? 8.066 15.358 -14.079 1.00 0.00 824 LYS B CA 12
ATOM 19488 C C . LYS B 2 8 ? 7.795 16.597 -14.945 1.00 0.00 824 LYS B C 12
ATOM 19489 O O . LYS B 2 8 ? 6.808 17.300 -14.728 1.00 0.00 824 LYS B O 12
ATOM 19508 N N . LEU B 2 9 ? 8.628 16.811 -15.968 1.00 0.00 825 LEU B N 12
ATOM 19509 C CA . LEU B 2 9 ? 8.501 17.888 -16.954 1.00 0.00 825 LEU B CA 12
ATOM 19510 C C . LEU B 2 9 ? 7.221 17.770 -17.801 1.00 0.00 825 LEU B C 12
ATOM 19511 O O . LEU B 2 9 ? 6.588 18.782 -18.089 1.00 0.00 825 LEU B O 12
ATOM 19527 N N . ILE B 2 10 ? 6.813 16.558 -18.179 1.00 0.00 826 ILE B N 12
ATOM 19528 C CA . ILE B 2 10 ? 5.655 16.317 -19.049 1.00 0.00 826 ILE B CA 12
ATOM 19529 C C . ILE B 2 10 ? 4.343 16.790 -18.398 1.00 0.00 826 ILE B C 12
ATOM 19530 O O . ILE B 2 10 ? 3.499 17.370 -19.086 1.00 0.00 826 ILE B O 12
ATOM 19546 N N . LYS B 2 11 ? 4.200 16.673 -17.069 1.00 0.00 827 LYS B N 12
ATOM 19547 C CA . LYS B 2 11 ? 3.054 17.251 -16.336 1.00 0.00 827 LYS B CA 12
ATOM 19548 C C . LYS B 2 11 ? 3.010 18.783 -16.456 1.00 0.00 827 LYS B C 12
ATOM 19549 O O . LYS B 2 11 ? 1.927 19.357 -16.585 1.00 0.00 827 LYS B O 12
ATOM 19568 N N . SER B 2 12 ? 4.172 19.444 -16.445 1.00 0.00 828 SER B N 12
ATOM 19569 C CA . SER B 2 12 ? 4.288 20.895 -16.649 1.00 0.00 828 SER B CA 12
ATOM 19570 C C . SER B 2 12 ? 3.950 21.298 -18.085 1.00 0.00 828 SER B C 12
ATOM 19571 O O . SER B 2 12 ? 3.218 22.266 -18.271 1.00 0.00 828 SER B O 12
ATOM 19579 N N . ILE B 2 13 ? 4.392 20.542 -19.101 1.00 0.00 829 ILE B N 12
ATOM 19580 C CA . ILE B 2 13 ? 4.026 20.793 -20.515 1.00 0.00 829 ILE B CA 12
ATOM 19581 C C . ILE B 2 13 ? 2.498 20.751 -20.678 1.00 0.00 829 ILE B C 12
ATOM 19582 O O . ILE B 2 13 ? 1.896 21.719 -21.139 1.00 0.00 829 ILE B O 12
ATOM 19598 N N . GLU B 2 14 ? 1.865 19.671 -20.212 1.00 0.00 830 GLU B N 12
ATOM 19599 C CA . GLU B 2 14 ? 0.412 19.460 -20.264 1.00 0.00 830 GLU B CA 12
ATOM 19600 C C . GLU B 2 14 ? -0.405 20.500 -19.472 1.00 0.00 830 GLU B C 12
ATOM 19601 O O . GLU B 2 14 ? -1.574 20.744 -19.787 1.00 0.00 830 GLU B O 12
ATOM 19613 N N . TYR B 2 15 ? 0.190 21.141 -18.462 1.00 0.00 831 TYR B N 12
ATOM 19614 C CA . TYR B 2 15 ? -0.423 22.241 -17.705 1.00 0.00 831 TYR B CA 12
ATOM 19615 C C . TYR B 2 15 ? -0.274 23.600 -18.417 1.00 0.00 831 TYR B C 12
ATOM 19616 O O . TYR B 2 15 ? -1.251 24.340 -18.551 1.00 0.00 831 TYR B O 12
ATOM 19634 N N . ILE B 2 16 ? 0.920 23.908 -18.940 1.00 0.00 832 ILE B N 12
ATOM 19635 C CA . ILE B 2 16 ? 1.224 25.151 -19.668 1.00 0.00 832 ILE B CA 12
ATOM 19636 C C . ILE B 2 16 ? 0.351 25.271 -20.926 1.00 0.00 832 ILE B C 12
ATOM 19637 O O . ILE B 2 16 ? -0.185 26.345 -21.206 1.00 0.00 832 ILE B O 12
ATOM 19653 N N . THR B 2 17 ? 0.155 24.175 -21.664 1.00 0.00 833 THR B N 12
ATOM 19654 C CA . THR B 2 17 ? -0.733 24.134 -22.843 1.00 0.00 833 THR B CA 12
ATOM 19655 C C . THR B 2 17 ? -2.211 24.310 -22.481 1.00 0.00 833 THR B C 12
ATOM 19656 O O . THR B 2 17 ? -2.910 25.064 -23.156 1.00 0.00 833 THR B O 12
ATOM 19667 N N . LYS B 2 18 ? -2.686 23.687 -21.389 1.00 0.00 834 LYS B N 12
ATOM 19668 C CA . LYS B 2 18 ? -4.079 23.787 -20.907 1.00 0.00 834 LYS B CA 12
ATOM 19669 C C . LYS B 2 18 ? -4.440 25.194 -20.430 1.00 0.00 834 LYS B C 12
ATOM 19670 O O . LYS B 2 18 ? -5.568 25.645 -20.631 1.00 0.00 834 LYS B O 12
ATOM 19689 N N . ASN B 2 19 ? -3.472 25.902 -19.847 1.00 0.00 835 ASN B N 12
ATOM 19690 C CA . ASN B 2 19 ? -3.600 27.297 -19.399 1.00 0.00 835 ASN B CA 12
ATOM 19691 C C . ASN B 2 19 ? -3.199 28.322 -20.487 1.00 0.00 835 ASN B C 12
ATOM 19692 O O . ASN B 2 19 ? -3.357 29.528 -20.267 1.00 0.00 835 ASN B O 12
ATOM 19703 N N . LYS B 2 20 ? -2.713 27.865 -21.653 1.00 0.00 836 LYS B N 12
ATOM 19704 C CA . LYS B 2 20 ? -2.339 28.661 -22.840 1.00 0.00 836 LYS B CA 12
ATOM 19705 C C . LYS B 2 20 ? -1.434 29.859 -22.522 1.00 0.00 836 LYS B C 12
ATOM 19706 O O . LYS B 2 20 ? -1.701 30.979 -22.968 1.00 0.00 836 LYS B O 12
ATOM 19725 N N . PHE B 2 21 ? -0.362 29.642 -21.752 1.00 0.00 837 PHE B N 12
ATOM 19726 C CA . PHE B 2 21 ? 0.526 30.729 -21.280 1.00 0.00 837 PHE B CA 12
ATOM 19727 C C . PHE B 2 21 ? 1.134 31.578 -22.408 1.00 0.00 837 PHE B C 12
ATOM 19728 O O . PHE B 2 21 ? 1.328 32.784 -22.252 1.00 0.00 837 PHE B O 12
ATOM 19745 N N . PHE B 2 22 ? 1.403 30.959 -23.560 1.00 0.00 838 PHE B N 12
ATOM 19746 C CA . PHE B 2 22 ? 1.930 31.619 -24.761 1.00 0.00 838 PHE B CA 12
ATOM 19747 C C . PHE B 2 22 ? 0.980 32.707 -25.313 1.00 0.00 838 PHE B C 12
ATOM 19748 O O . PHE B 2 22 ? 1.427 33.679 -25.932 1.00 0.00 838 PHE B O 12
ATOM 19765 N N . ASP B 2 23 ? -0.330 32.564 -25.084 1.00 0.00 839 ASP B N 12
ATOM 19766 C CA . ASP B 2 23 ? -1.416 33.398 -25.598 1.00 0.00 839 ASP B CA 12
ATOM 19767 C C . ASP B 2 23 ? -2.128 34.225 -24.501 1.00 0.00 839 ASP B C 12
ATOM 19768 O O . ASP B 2 23 ? -3.270 34.670 -24.659 1.00 0.00 839 ASP B O 12
ATOM 19777 N N . ASP B 2 24 ? -1.449 34.441 -23.373 1.00 0.00 840 ASP B N 12
ATOM 19778 C CA . ASP B 2 24 ? -1.976 35.119 -22.173 1.00 0.00 840 ASP B CA 12
ATOM 19779 C C . ASP B 2 24 ? -2.032 36.667 -22.301 1.00 0.00 840 ASP B C 12
ATOM 19780 O O . ASP B 2 24 ? -2.491 37.361 -21.390 1.00 0.00 840 ASP B O 12
ATOM 19789 N N . SER B 2 25 ? -1.578 37.215 -23.440 1.00 0.00 841 SER B N 12
ATOM 19790 C CA . SER B 2 25 ? -1.601 38.642 -23.809 1.00 0.00 841 SER B CA 12
ATOM 19791 C C . SER B 2 25 ? -1.876 38.824 -25.306 1.00 0.00 841 SER B C 12
ATOM 19792 O O . SER B 2 25 ? -2.891 39.476 -25.649 1.00 0.00 841 SER B O 12
ATOM 19801 N N . GLY A 1 1 ? 5.260 -7.789 -10.247 1.00 0.00 261 GLY A N 13
ATOM 19802 C CA . GLY A 1 1 ? 3.965 -7.129 -10.517 1.00 0.00 261 GLY A CA 13
ATOM 19803 C C . GLY A 1 1 ? 4.157 -5.654 -10.854 1.00 0.00 261 GLY A C 13
ATOM 19804 O O . GLY A 1 1 ? 4.732 -4.931 -10.029 1.00 0.00 261 GLY A O 13
ATOM 19810 N N . PRO A 1 2 ? 3.705 -5.179 -12.032 1.00 0.00 262 PRO A N 13
ATOM 19811 C CA . PRO A 1 2 ? 3.796 -3.772 -12.441 1.00 0.00 262 PRO A CA 13
ATOM 19812 C C . PRO A 1 2 ? 3.076 -2.788 -11.501 1.00 0.00 262 PRO A C 13
ATOM 19813 O O . PRO A 1 2 ? 2.118 -3.150 -10.809 1.00 0.00 262 PRO A O 13
ATOM 19824 N N . HIS A 1 3 ? 3.513 -1.530 -11.504 1.00 0.00 263 HIS A N 13
ATOM 19825 C CA . HIS A 1 3 ? 2.952 -0.433 -10.703 1.00 0.00 263 HIS A CA 13
ATOM 19826 C C . HIS A 1 3 ? 2.985 0.902 -11.473 1.00 0.00 263 HIS A C 13
ATOM 19827 O O . HIS A 1 3 ? 3.870 1.129 -12.306 1.00 0.00 263 HIS A O 13
ATOM 19841 N N . MET A 1 4 ? 2.033 1.794 -11.194 1.00 0.00 264 MET A N 13
ATOM 19842 C CA . MET A 1 4 ? 1.952 3.140 -11.786 1.00 0.00 264 MET A CA 13
ATOM 19843 C C . MET A 1 4 ? 2.919 4.137 -11.124 1.00 0.00 264 MET A C 13
ATOM 19844 O O . MET A 1 4 ? 3.330 3.954 -9.977 1.00 0.00 264 MET A O 13
ATOM 19858 N N . ASP A 1 5 ? 3.234 5.228 -11.831 1.00 0.00 265 ASP A N 13
ATOM 19859 C CA . ASP A 1 5 ? 3.987 6.380 -11.315 1.00 0.00 265 ASP A CA 13
ATOM 19860 C C . ASP A 1 5 ? 3.046 7.568 -11.044 1.00 0.00 265 ASP A C 13
ATOM 19861 O O . ASP A 1 5 ? 2.508 8.173 -11.972 1.00 0.00 265 ASP A O 13
ATOM 19870 N N . TYR A 1 6 ? 2.874 7.920 -9.767 1.00 0.00 266 TYR A N 13
ATOM 19871 C CA . TYR A 1 6 ? 2.002 9.010 -9.296 1.00 0.00 266 TYR A CA 13
ATOM 19872 C C . TYR A 1 6 ? 2.754 10.340 -9.072 1.00 0.00 266 TYR A C 13
ATOM 19873 O O . TYR A 1 6 ? 2.454 11.105 -8.151 1.00 0.00 266 TYR A O 13
ATOM 19891 N N . ASP A 1 7 ? 3.758 10.629 -9.908 1.00 0.00 267 ASP A N 13
ATOM 19892 C CA . ASP A 1 7 ? 4.650 11.797 -9.835 1.00 0.00 267 ASP A CA 13
ATOM 19893 C C . ASP A 1 7 ? 4.014 13.042 -10.502 1.00 0.00 267 ASP A C 13
ATOM 19894 O O . ASP A 1 7 ? 4.602 13.712 -11.362 1.00 0.00 267 ASP A O 13
ATOM 19903 N N . MET A 1 8 ? 2.753 13.310 -10.156 1.00 0.00 268 MET A N 13
ATOM 19904 C CA . MET A 1 8 ? 1.893 14.359 -10.694 1.00 0.00 268 MET A CA 13
ATOM 19905 C C . MET A 1 8 ? 2.211 15.737 -10.087 1.00 0.00 268 MET A C 13
ATOM 19906 O O . MET A 1 8 ? 2.542 15.872 -8.904 1.00 0.00 268 MET A O 13
ATOM 19920 N N . LEU A 1 9 ? 2.076 16.760 -10.928 1.00 0.00 269 LEU A N 13
ATOM 19921 C CA . LEU A 1 9 ? 2.293 18.178 -10.612 1.00 0.00 269 LEU A CA 13
ATOM 19922 C C . LEU A 1 9 ? 1.304 18.691 -9.547 1.00 0.00 269 LEU A C 13
ATOM 19923 O O . LEU A 1 9 ? 0.090 18.521 -9.696 1.00 0.00 269 LEU A O 13
ATOM 19939 N N . THR A 1 10 ? 1.808 19.325 -8.483 1.00 0.00 270 THR A N 13
ATOM 19940 C CA . THR A 1 10 ? 0.999 19.808 -7.347 1.00 0.00 270 THR A CA 13
ATOM 19941 C C . THR A 1 10 ? 0.359 21.172 -7.599 1.00 0.00 270 THR A C 13
ATOM 19942 O O . THR A 1 10 ? 0.780 21.928 -8.471 1.00 0.00 270 THR A O 13
ATOM 19953 N N . GLU A 1 11 ? -0.649 21.537 -6.799 1.00 0.00 271 GLU A N 13
ATOM 19954 C CA . GLU A 1 11 ? -1.288 22.863 -6.872 1.00 0.00 271 GLU A CA 13
ATOM 19955 C C . GLU A 1 11 ? -0.323 24.026 -6.574 1.00 0.00 271 GLU A C 13
ATOM 19956 O O . GLU A 1 11 ? -0.420 25.093 -7.174 1.00 0.00 271 GLU A O 13
ATOM 19968 N N . GLU A 1 12 ? 0.651 23.802 -5.690 1.00 0.00 272 GLU A N 13
ATOM 19969 C CA . GLU A 1 12 ? 1.696 24.780 -5.356 1.00 0.00 272 GLU A CA 13
ATOM 19970 C C . GLU A 1 12 ? 2.677 24.982 -6.520 1.00 0.00 272 GLU A C 13
ATOM 19971 O O . GLU A 1 12 ? 3.055 26.110 -6.838 1.00 0.00 272 GLU A O 13
ATOM 19983 N N . GLN A 1 13 ? 3.031 23.906 -7.232 1.00 0.00 273 GLN A N 13
ATOM 19984 C CA . GLN A 1 13 ? 3.877 23.962 -8.429 1.00 0.00 273 GLN A CA 13
ATOM 19985 C C . GLN A 1 13 ? 3.133 24.575 -9.630 1.00 0.00 273 GLN A C 13
ATOM 19986 O O . GLN A 1 13 ? 3.711 25.380 -10.370 1.00 0.00 273 GLN A O 13
ATOM 20000 N N . LYS A 1 14 ? 1.828 24.298 -9.783 1.00 0.00 274 LYS A N 13
ATOM 20001 C CA . LYS A 1 14 ? 0.937 24.955 -10.754 1.00 0.00 274 LYS A CA 13
ATOM 20002 C C . LYS A 1 14 ? 0.847 26.468 -10.540 1.00 0.00 274 LYS A C 13
ATOM 20003 O O . LYS A 1 14 ? 1.010 27.225 -11.505 1.00 0.00 274 LYS A O 13
ATOM 20022 N N . LYS A 1 15 ? 0.681 26.930 -9.293 1.00 0.00 275 LYS A N 13
ATOM 20023 C CA . LYS A 1 15 ? 0.722 28.359 -8.918 1.00 0.00 275 LYS A CA 13
ATOM 20024 C C . LYS A 1 15 ? 2.036 29.023 -9.344 1.00 0.00 275 LYS A C 13
ATOM 20025 O O . LYS A 1 15 ? 2.001 30.073 -9.985 1.00 0.00 275 LYS A O 13
ATOM 20044 N N . LYS A 1 16 ? 3.184 28.400 -9.049 1.00 0.00 276 LYS A N 13
ATOM 20045 C CA . LYS A 1 16 ? 4.521 28.934 -9.401 1.00 0.00 276 LYS A CA 13
ATOM 20046 C C . LYS A 1 16 ? 4.686 29.126 -10.913 1.00 0.00 276 LYS A C 13
ATOM 20047 O O . LYS A 1 16 ? 5.203 30.158 -11.335 1.00 0.00 276 LYS A O 13
ATOM 20066 N N . LEU A 1 17 ? 4.185 28.192 -11.731 1.00 0.00 277 LEU A N 13
ATOM 20067 C CA . LEU A 1 17 ? 4.230 28.295 -13.191 1.00 0.00 277 LEU A CA 13
ATOM 20068 C C . LEU A 1 17 ? 3.338 29.428 -13.739 1.00 0.00 277 LEU A C 13
ATOM 20069 O O . LEU A 1 17 ? 3.796 30.204 -14.583 1.00 0.00 277 LEU A O 13
ATOM 20085 N N . LYS A 1 18 ? 2.088 29.573 -13.265 1.00 0.00 278 LYS A N 13
ATOM 20086 C CA . LYS A 1 18 ? 1.168 30.607 -13.793 1.00 0.00 278 LYS A CA 13
ATOM 20087 C C . LYS A 1 18 ? 1.474 32.027 -13.314 1.00 0.00 278 LYS A C 13
ATOM 20088 O O . LYS A 1 18 ? 1.275 32.973 -14.077 1.00 0.00 278 LYS A O 13
ATOM 20107 N N . GLU A 1 19 ? 1.980 32.178 -12.096 1.00 0.00 279 GLU A N 13
ATOM 20108 C CA . GLU A 1 19 ? 2.286 33.494 -11.498 1.00 0.00 279 GLU A CA 13
ATOM 20109 C C . GLU A 1 19 ? 3.639 34.087 -11.941 1.00 0.00 279 GLU A C 13
ATOM 20110 O O . GLU A 1 19 ? 3.766 35.311 -12.034 1.00 0.00 279 GLU A O 13
ATOM 20122 N N . ASP A 1 20 ? 4.648 33.259 -12.234 1.00 0.00 280 ASP A N 13
ATOM 20123 C CA . ASP A 1 20 ? 5.976 33.735 -12.643 1.00 0.00 280 ASP A CA 13
ATOM 20124 C C . ASP A 1 20 ? 5.934 34.399 -14.033 1.00 0.00 280 ASP A C 13
ATOM 20125 O O . ASP A 1 20 ? 5.285 33.902 -14.956 1.00 0.00 280 ASP A O 13
ATOM 20134 N N . HIS A 1 21 ? 6.609 35.539 -14.188 1.00 0.00 281 HIS A N 13
ATOM 20135 C CA . HIS A 1 21 ? 6.645 36.314 -15.438 1.00 0.00 281 HIS A CA 13
ATOM 20136 C C . HIS A 1 21 ? 7.852 35.972 -16.337 1.00 0.00 281 HIS A C 13
ATOM 20137 O O . HIS A 1 21 ? 7.718 35.975 -17.563 1.00 0.00 281 HIS A O 13
ATOM 20151 N N . THR A 1 22 ? 9.012 35.632 -15.762 1.00 0.00 282 THR A N 13
ATOM 20152 C CA . THR A 1 22 ? 10.245 35.280 -16.503 1.00 0.00 282 THR A CA 13
ATOM 20153 C C . THR A 1 22 ? 10.064 34.046 -17.394 1.00 0.00 282 THR A C 13
ATOM 20154 O O . THR A 1 22 ? 10.547 34.028 -18.528 1.00 0.00 282 THR A O 13
ATOM 20165 N N . LEU A 1 23 ? 9.288 33.054 -16.941 1.00 0.00 283 LEU A N 13
ATOM 20166 C CA . LEU A 1 23 ? 8.895 31.889 -17.740 1.00 0.00 283 LEU A CA 13
ATOM 20167 C C . LEU A 1 23 ? 8.190 32.301 -19.041 1.00 0.00 283 LEU A C 13
ATOM 20168 O O . LEU A 1 23 ? 8.515 31.807 -20.118 1.00 0.00 283 LEU A O 13
ATOM 20184 N N . LYS A 1 24 ? 7.249 33.243 -18.965 1.00 0.00 284 LYS A N 13
ATOM 20185 C CA . LYS A 1 24 ? 6.454 33.696 -20.105 1.00 0.00 284 LYS A CA 13
ATOM 20186 C C . LYS A 1 24 ? 7.316 34.371 -21.173 1.00 0.00 284 LYS A C 13
ATOM 20187 O O . LYS A 1 24 ? 7.022 34.207 -22.351 1.00 0.00 284 LYS A O 13
ATOM 20206 N N . ILE A 1 25 ? 8.419 35.032 -20.808 1.00 0.00 285 ILE A N 13
ATOM 20207 C CA . ILE A 1 25 ? 9.382 35.617 -21.767 1.00 0.00 285 ILE A CA 13
ATOM 20208 C C . ILE A 1 25 ? 10.005 34.529 -22.671 1.00 0.00 285 ILE A C 13
ATOM 20209 O O . ILE A 1 25 ? 10.212 34.749 -23.864 1.00 0.00 285 ILE A O 13
ATOM 20225 N N . LEU A 1 26 ? 10.254 33.331 -22.129 1.00 0.00 286 LEU A N 13
ATOM 20226 C CA . LEU A 1 26 ? 10.757 32.171 -22.879 1.00 0.00 286 LEU A CA 13
ATOM 20227 C C . LEU A 1 26 ? 9.657 31.530 -23.751 1.00 0.00 286 LEU A C 13
ATOM 20228 O O . LEU A 1 26 ? 9.934 31.045 -24.850 1.00 0.00 286 LEU A O 13
ATOM 20244 N N . LEU A 1 27 ? 8.402 31.580 -23.292 1.00 0.00 287 LEU A N 13
ATOM 20245 C CA . LEU A 1 27 ? 7.218 31.123 -24.039 1.00 0.00 287 LEU A CA 13
ATOM 20246 C C . LEU A 1 27 ? 6.740 32.113 -25.135 1.00 0.00 287 LEU A C 13
ATOM 20247 O O . LEU A 1 27 ? 5.907 31.737 -25.967 1.00 0.00 287 LEU A O 13
ATOM 20263 N N . LYS A 1 28 ? 7.281 33.343 -25.201 1.00 0.00 288 LYS A N 13
ATOM 20264 C CA . LYS A 1 28 ? 7.087 34.287 -26.324 1.00 0.00 288 LYS A CA 13
ATOM 20265 C C . LYS A 1 28 ? 7.820 33.872 -27.606 1.00 0.00 288 LYS A C 13
ATOM 20266 O O . LYS A 1 28 ? 7.512 34.399 -28.675 1.00 0.00 288 LYS A O 13
ATOM 20285 N N . ASN A 1 29 ? 8.739 32.905 -27.534 1.00 0.00 289 ASN A N 13
ATOM 20286 C CA . ASN A 1 29 ? 9.320 32.275 -28.726 1.00 0.00 289 ASN A CA 13
ATOM 20287 C C . ASN A 1 29 ? 8.235 31.477 -29.475 1.00 0.00 289 ASN A C 13
ATOM 20288 O O . ASN A 1 29 ? 7.637 30.541 -28.929 1.00 0.00 289 ASN A O 13
ATOM 20299 N N . ASN A 1 30 ? 8.046 31.778 -30.763 1.00 0.00 290 ASN A N 13
ATOM 20300 C CA . ASN A 1 30 ? 7.126 31.043 -31.646 1.00 0.00 290 ASN A CA 13
ATOM 20301 C C . ASN A 1 30 ? 7.606 29.601 -31.915 1.00 0.00 290 ASN A C 13
ATOM 20302 O O . ASN A 1 30 ? 6.801 28.742 -32.271 1.00 0.00 290 ASN A O 13
ATOM 20313 N N . TYR A 1 31 ? 8.895 29.323 -31.693 1.00 0.00 291 TYR A N 13
ATOM 20314 C CA . TYR A 1 31 ? 9.499 27.997 -31.796 1.00 0.00 291 TYR A CA 13
ATOM 20315 C C . TYR A 1 31 ? 9.228 27.121 -30.566 1.00 0.00 291 TYR A C 13
ATOM 20316 O O . TYR A 1 31 ? 9.140 25.906 -30.690 1.00 0.00 291 TYR A O 13
ATOM 20334 N N . VAL A 1 32 ? 9.051 27.713 -29.377 1.00 0.00 292 VAL A N 13
ATOM 20335 C CA . VAL A 1 32 ? 8.716 26.963 -28.151 1.00 0.00 292 VAL A CA 13
ATOM 20336 C C . VAL A 1 32 ? 7.239 26.571 -28.134 1.00 0.00 292 VAL A C 13
ATOM 20337 O O . VAL A 1 32 ? 6.917 25.405 -27.901 1.00 0.00 292 VAL A O 13
ATOM 20350 N N . ARG A 1 33 ? 6.333 27.512 -28.430 1.00 0.00 293 ARG A N 13
ATOM 20351 C CA . ARG A 1 33 ? 4.886 27.260 -28.412 1.00 0.00 293 ARG A CA 13
ATOM 20352 C C . ARG A 1 33 ? 4.459 26.175 -29.398 1.00 0.00 293 ARG A C 13
ATOM 20353 O O . ARG A 1 33 ? 3.626 25.346 -29.051 1.00 0.00 293 ARG A O 13
ATOM 20374 N N . GLU A 1 34 ? 5.065 26.123 -30.587 1.00 0.00 294 GLU A N 13
ATOM 20375 C CA . GLU A 1 34 ? 4.757 25.075 -31.569 1.00 0.00 294 GLU A CA 13
ATOM 20376 C C . GLU A 1 34 ? 5.219 23.677 -31.122 1.00 0.00 294 GLU A C 13
ATOM 20377 O O . GLU A 1 34 ? 4.492 22.704 -31.311 1.00 0.00 294 GLU A O 13
ATOM 20389 N N . VAL A 1 35 ? 6.383 23.566 -30.467 1.00 0.00 295 VAL A N 13
ATOM 20390 C CA . VAL A 1 35 ? 6.899 22.266 -29.992 1.00 0.00 295 VAL A CA 13
ATOM 20391 C C . VAL A 1 35 ? 6.171 21.791 -28.731 1.00 0.00 295 VAL A C 13
ATOM 20392 O O . VAL A 1 35 ? 5.895 20.599 -28.594 1.00 0.00 295 VAL A O 13
ATOM 20405 N N . PHE A 1 36 ? 5.769 22.713 -27.844 1.00 0.00 296 PHE A N 13
ATOM 20406 C CA . PHE A 1 36 ? 4.965 22.412 -26.641 1.00 0.00 296 PHE A CA 13
ATOM 20407 C C . PHE A 1 36 ? 3.511 22.028 -26.983 1.00 0.00 296 PHE A C 13
ATOM 20408 O O . PHE A 1 36 ? 2.977 21.085 -26.396 1.00 0.00 296 PHE A O 13
ATOM 20425 N N . LYS A 1 37 ? 2.865 22.708 -27.943 1.00 0.00 297 LYS A N 13
ATOM 20426 C CA . LYS A 1 37 ? 1.455 22.466 -28.289 1.00 0.00 297 LYS A CA 13
ATOM 20427 C C . LYS A 1 37 ? 1.239 21.184 -29.109 1.00 0.00 297 LYS A C 13
ATOM 20428 O O . LYS A 1 37 ? 0.185 20.564 -28.992 1.00 0.00 297 LYS A O 13
ATOM 20447 N N . GLN A 1 38 ? 2.236 20.750 -29.884 1.00 0.00 298 GLN A N 13
ATOM 20448 C CA . GLN A 1 38 ? 2.260 19.432 -30.539 1.00 0.00 298 GLN A CA 13
ATOM 20449 C C . GLN A 1 38 ? 2.699 18.296 -29.595 1.00 0.00 298 GLN A C 13
ATOM 20450 O O . GLN A 1 38 ? 2.355 17.136 -29.844 1.00 0.00 298 GLN A O 13
ATOM 20464 N N . PHE A 1 39 ? 3.398 18.598 -28.490 1.00 0.00 299 PHE A N 13
ATOM 20465 C CA . PHE A 1 39 ? 3.853 17.598 -27.519 1.00 0.00 299 PHE A CA 13
ATOM 20466 C C . PHE A 1 39 ? 2.700 16.750 -26.966 1.00 0.00 299 PHE A C 13
ATOM 20467 O O . PHE A 1 39 ? 2.790 15.525 -26.907 1.00 0.00 299 PHE A O 13
ATOM 20484 N N . THR A 1 40 ? 1.595 17.397 -26.589 1.00 0.00 300 THR A N 13
ATOM 20485 C CA . THR A 1 40 ? 0.435 16.747 -25.972 1.00 0.00 300 THR A CA 13
ATOM 20486 C C . THR A 1 40 ? -0.335 15.840 -26.933 1.00 0.00 300 THR A C 13
ATOM 20487 O O . THR A 1 40 ? -0.976 14.885 -26.488 1.00 0.00 300 THR A O 13
ATOM 20498 N N . LEU A 1 41 ? -0.237 16.100 -28.243 1.00 0.00 301 LEU A N 13
ATOM 20499 C CA . LEU A 1 41 ? -0.883 15.329 -29.312 1.00 0.00 301 LEU A CA 13
ATOM 20500 C C . LEU A 1 41 ? -0.066 14.086 -29.722 1.00 0.00 301 LEU A C 13
ATOM 20501 O O . LEU A 1 41 ? -0.623 13.138 -30.286 1.00 0.00 301 LEU A O 13
ATOM 20517 N N . SER A 1 42 ? 1.237 14.075 -29.421 1.00 0.00 302 SER A N 13
ATOM 20518 C CA . SER A 1 42 ? 2.124 12.922 -29.666 1.00 0.00 302 SER A CA 13
ATOM 20519 C C . SER A 1 42 ? 1.650 11.652 -28.942 1.00 0.00 302 SER A C 13
ATOM 20520 O O . SER A 1 42 ? 1.185 11.700 -27.800 1.00 0.00 302 SER A O 13
ATOM 20528 N N . ASN A 1 43 ? 1.803 10.496 -29.597 1.00 0.00 303 ASN A N 13
ATOM 20529 C CA . ASN A 1 43 ? 1.486 9.176 -29.038 1.00 0.00 303 ASN A CA 13
ATOM 20530 C C . ASN A 1 43 ? 2.639 8.621 -28.166 1.00 0.00 303 ASN A C 13
ATOM 20531 O O . ASN A 1 43 ? 2.421 7.682 -27.394 1.00 0.00 303 ASN A O 13
ATOM 20542 N N . ASP A 1 44 ? 3.850 9.185 -28.258 1.00 0.00 304 ASP A N 13
ATOM 20543 C CA . ASP A 1 44 ? 5.056 8.759 -27.528 1.00 0.00 304 ASP A CA 13
ATOM 20544 C C . ASP A 1 44 ? 5.785 9.970 -26.917 1.00 0.00 304 ASP A C 13
ATOM 20545 O O . ASP A 1 44 ? 6.719 10.521 -27.504 1.00 0.00 304 ASP A O 13
ATOM 20554 N N . LYS A 1 45 ? 5.368 10.393 -25.714 1.00 0.00 305 LYS A N 13
ATOM 20555 C CA . LYS A 1 45 ? 5.850 11.620 -25.048 1.00 0.00 305 LYS A CA 13
ATOM 20556 C C . LYS A 1 45 ? 7.364 11.623 -24.805 1.00 0.00 305 LYS A C 13
ATOM 20557 O O . LYS A 1 45 ? 8.031 12.624 -25.069 1.00 0.00 305 LYS A O 13
ATOM 20576 N N . ILE A 1 46 ? 7.920 10.487 -24.377 1.00 0.00 306 ILE A N 13
ATOM 20577 C CA . ILE A 1 46 ? 9.359 10.305 -24.134 1.00 0.00 306 ILE A CA 13
ATOM 20578 C C . ILE A 1 46 ? 10.137 10.446 -25.449 1.00 0.00 306 ILE A C 13
ATOM 20579 O O . ILE A 1 46 ? 11.139 11.159 -25.505 1.00 0.00 306 ILE A O 13
ATOM 20595 N N . GLY A 1 47 ? 9.643 9.828 -26.532 1.00 0.00 307 GLY A N 13
ATOM 20596 C CA . GLY A 1 47 ? 10.217 9.912 -27.882 1.00 0.00 307 GLY A CA 13
ATOM 20597 C C . GLY A 1 47 ? 10.107 11.302 -28.524 1.00 0.00 307 GLY A C 13
ATOM 20598 O O . GLY A 1 47 ? 10.934 11.663 -29.363 1.00 0.00 307 GLY A O 13
ATOM 20602 N N . TYR A 1 48 ? 9.126 12.108 -28.112 1.00 0.00 308 TYR A N 13
ATOM 20603 C CA . TYR A 1 48 ? 8.982 13.503 -28.531 1.00 0.00 308 TYR A CA 13
ATOM 20604 C C . TYR A 1 48 ? 9.990 14.417 -27.812 1.00 0.00 308 TYR A C 13
ATOM 20605 O O . TYR A 1 48 ? 10.698 15.189 -28.460 1.00 0.00 308 TYR A O 13
ATOM 20623 N N . LEU A 1 49 ? 10.123 14.281 -26.484 1.00 0.00 309 LEU A N 13
ATOM 20624 C CA . LEU A 1 49 ? 11.071 15.048 -25.663 1.00 0.00 309 LEU A CA 13
ATOM 20625 C C . LEU A 1 49 ? 12.531 14.767 -26.072 1.00 0.00 309 LEU A C 13
ATOM 20626 O O . LEU A 1 49 ? 13.341 15.693 -26.168 1.00 0.00 309 LEU A O 13
ATOM 20642 N N . SER A 1 50 ? 12.866 13.513 -26.407 1.00 0.00 310 SER A N 13
ATOM 20643 C CA . SER A 1 50 ? 14.236 13.104 -26.770 1.00 0.00 310 SER A CA 13
ATOM 20644 C C . SER A 1 50 ? 14.776 13.720 -28.079 1.00 0.00 310 SER A C 13
ATOM 20645 O O . SER A 1 50 ? 15.988 13.707 -28.304 1.00 0.00 310 SER A O 13
ATOM 20653 N N . HIS A 1 51 ? 13.915 14.319 -28.906 1.00 0.00 311 HIS A N 13
ATOM 20654 C CA . HIS A 1 51 ? 14.318 15.113 -30.073 1.00 0.00 311 HIS A CA 13
ATOM 20655 C C . HIS A 1 51 ? 14.649 16.580 -29.721 1.00 0.00 311 HIS A C 13
ATOM 20656 O O . HIS A 1 51 ? 15.273 17.276 -30.525 1.00 0.00 311 HIS A O 13
ATOM 20670 N N . TYR A 1 52 ? 14.289 17.050 -28.519 1.00 0.00 312 TYR A N 13
ATOM 20671 C CA . TYR A 1 52 ? 14.459 18.439 -28.071 1.00 0.00 312 TYR A CA 13
ATOM 20672 C C . TYR A 1 52 ? 15.466 18.628 -26.922 1.00 0.00 312 TYR A C 13
ATOM 20673 O O . TYR A 1 52 ? 15.932 19.751 -26.719 1.00 0.00 312 TYR A O 13
ATOM 20691 N N . ILE A 1 53 ? 15.912 17.563 -26.239 1.00 0.00 313 ILE A N 13
ATOM 20692 C CA . ILE A 1 53 ? 17.072 17.622 -25.314 1.00 0.00 313 ILE A CA 13
ATOM 20693 C C . ILE A 1 53 ? 18.387 18.046 -26.006 1.00 0.00 313 ILE A C 13
ATOM 20694 O O . ILE A 1 53 ? 19.342 18.475 -25.356 1.00 0.00 313 ILE A O 13
ATOM 20710 N N . ASN A 1 54 ? 18.425 17.924 -27.336 1.00 0.00 314 ASN A N 13
ATOM 20711 C CA . ASN A 1 54 ? 19.525 18.328 -28.213 1.00 0.00 314 ASN A CA 13
ATOM 20712 C C . ASN A 1 54 ? 19.378 19.768 -28.766 1.00 0.00 314 ASN A C 13
ATOM 20713 O O . ASN A 1 54 ? 20.269 20.236 -29.477 1.00 0.00 314 ASN A O 13
ATOM 20724 N N . ASP A 1 55 ? 18.278 20.478 -28.474 1.00 0.00 315 ASP A N 13
ATOM 20725 C CA . ASP A 1 55 ? 17.981 21.805 -29.034 1.00 0.00 315 ASP A CA 13
ATOM 20726 C C . ASP A 1 55 ? 18.288 22.947 -28.035 1.00 0.00 315 ASP A C 13
ATOM 20727 O O . ASP A 1 55 ? 17.729 22.944 -26.935 1.00 0.00 315 ASP A O 13
ATOM 20736 N N . PRO A 1 56 ? 19.115 23.952 -28.386 1.00 0.00 316 PRO A N 13
ATOM 20737 C CA . PRO A 1 56 ? 19.569 24.978 -27.438 1.00 0.00 316 PRO A CA 13
ATOM 20738 C C . PRO A 1 56 ? 18.470 25.957 -26.989 1.00 0.00 316 PRO A C 13
ATOM 20739 O O . PRO A 1 56 ? 18.586 26.538 -25.905 1.00 0.00 316 PRO A O 13
ATOM 20750 N N . THR A 1 57 ? 17.409 26.136 -27.776 1.00 0.00 317 THR A N 13
ATOM 20751 C CA . THR A 1 57 ? 16.238 26.945 -27.400 1.00 0.00 317 THR A CA 13
ATOM 20752 C C . THR A 1 57 ? 15.314 26.162 -26.465 1.00 0.00 317 THR A C 13
ATOM 20753 O O . THR A 1 57 ? 14.948 26.673 -25.402 1.00 0.00 317 THR A O 13
ATOM 20764 N N . ILE A 1 58 ? 14.978 24.905 -26.799 1.00 0.00 318 ILE A N 13
ATOM 20765 C CA . ILE A 1 58 ? 14.036 24.102 -25.992 1.00 0.00 318 ILE A CA 13
ATOM 20766 C C . ILE A 1 58 ? 14.658 23.661 -24.652 1.00 0.00 318 ILE A C 13
ATOM 20767 O O . ILE A 1 58 ? 13.978 23.646 -23.623 1.00 0.00 318 ILE A O 13
ATOM 20783 N N . VAL A 1 59 ? 15.967 23.401 -24.617 1.00 0.00 319 VAL A N 13
ATOM 20784 C CA . VAL A 1 59 ? 16.693 23.091 -23.366 1.00 0.00 319 VAL A CA 13
ATOM 20785 C C . VAL A 1 59 ? 16.628 24.246 -22.359 1.00 0.00 319 VAL A C 13
ATOM 20786 O O . VAL A 1 59 ? 16.484 24.009 -21.158 1.00 0.00 319 VAL A O 13
ATOM 20799 N N . GLN A 1 60 ? 16.693 25.499 -22.820 1.00 0.00 320 GLN A N 13
ATOM 20800 C CA . GLN A 1 60 ? 16.772 26.678 -21.944 1.00 0.00 320 GLN A CA 13
ATOM 20801 C C . GLN A 1 60 ? 15.434 26.955 -21.243 1.00 0.00 320 GLN A C 13
ATOM 20802 O O . GLN A 1 60 ? 15.403 27.267 -20.053 1.00 0.00 320 GLN A O 13
ATOM 20816 N N . VAL A 1 61 ? 14.320 26.784 -21.968 1.00 0.00 321 VAL A N 13
ATOM 20817 C CA . VAL A 1 61 ? 12.963 26.918 -21.415 1.00 0.00 321 VAL A CA 13
ATOM 20818 C C . VAL A 1 61 ? 12.584 25.736 -20.516 1.00 0.00 321 VAL A C 13
ATOM 20819 O O . VAL A 1 61 ? 12.064 25.963 -19.425 1.00 0.00 321 VAL A O 13
ATOM 20832 N N . ILE A 1 62 ? 12.930 24.495 -20.895 1.00 0.00 322 ILE A N 13
ATOM 20833 C CA . ILE A 1 62 ? 12.770 23.295 -20.048 1.00 0.00 322 ILE A CA 13
ATOM 20834 C C . ILE A 1 62 ? 13.507 23.482 -18.724 1.00 0.00 322 ILE A C 13
ATOM 20835 O O . ILE A 1 62 ? 12.933 23.243 -17.664 1.00 0.00 322 ILE A O 13
ATOM 20851 N N . ASP A 1 63 ? 14.753 23.965 -18.763 1.00 0.00 323 ASP A N 13
ATOM 20852 C CA . ASP A 1 63 ? 15.550 24.185 -17.561 1.00 0.00 323 ASP A CA 13
ATOM 20853 C C . ASP A 1 63 ? 14.891 25.209 -16.614 1.00 0.00 323 ASP A C 13
ATOM 20854 O O . ASP A 1 63 ? 14.874 25.000 -15.400 1.00 0.00 323 ASP A O 13
ATOM 20863 N N . HIS A 1 64 ? 14.284 26.269 -17.162 1.00 0.00 324 HIS A N 13
ATOM 20864 C CA . HIS A 1 64 ? 13.598 27.302 -16.388 1.00 0.00 324 HIS A CA 13
ATOM 20865 C C . HIS A 1 64 ? 12.263 26.819 -15.800 1.00 0.00 324 HIS A C 13
ATOM 20866 O O . HIS A 1 64 ? 11.963 27.109 -14.638 1.00 0.00 324 HIS A O 13
ATOM 20880 N N . ILE A 1 65 ? 11.473 26.034 -16.542 1.00 0.00 325 ILE A N 13
ATOM 20881 C CA . ILE A 1 65 ? 10.245 25.372 -16.047 1.00 0.00 325 ILE A CA 13
ATOM 20882 C C . ILE A 1 65 ? 10.584 24.450 -14.873 1.00 0.00 325 ILE A C 13
ATOM 20883 O O . ILE A 1 65 ? 9.996 24.565 -13.796 1.00 0.00 325 ILE A O 13
ATOM 20899 N N . MET A 1 66 ? 11.568 23.573 -15.068 1.00 0.00 326 MET A N 13
ATOM 20900 C CA . MET A 1 66 ? 11.991 22.605 -14.054 1.00 0.00 326 MET A CA 13
ATOM 20901 C C . MET A 1 66 ? 12.629 23.267 -12.822 1.00 0.00 326 MET A C 13
ATOM 20902 O O . MET A 1 66 ? 12.469 22.761 -11.712 1.00 0.00 326 MET A O 13
ATOM 20916 N N . LYS A 1 67 ? 13.267 24.437 -12.972 1.00 0.00 327 LYS A N 13
ATOM 20917 C CA . LYS A 1 67 ? 13.716 25.288 -11.856 1.00 0.00 327 LYS A CA 13
ATOM 20918 C C . LYS A 1 67 ? 12.545 25.964 -11.133 1.00 0.00 327 LYS A C 13
ATOM 20919 O O . LYS A 1 67 ? 12.557 26.025 -9.906 1.00 0.00 327 LYS A O 13
ATOM 20938 N N . THR A 1 68 ? 11.519 26.420 -11.857 1.00 0.00 328 THR A N 13
ATOM 20939 C CA . THR A 1 68 ? 10.344 27.113 -11.291 1.00 0.00 328 THR A CA 13
ATOM 20940 C C . THR A 1 68 ? 9.529 26.210 -10.359 1.00 0.00 328 THR A C 13
ATOM 20941 O O . THR A 1 68 ? 9.099 26.660 -9.294 1.00 0.00 328 THR A O 13
ATOM 20952 N N . ILE A 1 69 ? 9.359 24.926 -10.703 1.00 0.00 329 ILE A N 13
ATOM 20953 C CA . ILE A 1 69 ? 8.653 23.948 -9.848 1.00 0.00 329 ILE A CA 13
ATOM 20954 C C . ILE A 1 69 ? 9.506 23.430 -8.674 1.00 0.00 329 ILE A C 13
ATOM 20955 O O . ILE A 1 69 ? 8.954 23.040 -7.645 1.00 0.00 329 ILE A O 13
ATOM 20971 N N . ASP A 1 70 ? 10.837 23.449 -8.795 1.00 0.00 330 ASP A N 13
ATOM 20972 C CA . ASP A 1 70 ? 11.767 23.085 -7.710 1.00 0.00 330 ASP A CA 13
ATOM 20973 C C . ASP A 1 70 ? 11.923 24.234 -6.691 1.00 0.00 330 ASP A C 13
ATOM 20974 O O . ASP A 1 70 ? 12.035 24.006 -5.485 1.00 0.00 330 ASP A O 13
ATOM 20983 N N . ASP A 1 71 ? 11.900 25.476 -7.180 1.00 0.00 331 ASP A N 13
ATOM 20984 C CA . ASP A 1 71 ? 12.097 26.726 -6.432 1.00 0.00 331 ASP A CA 13
ATOM 20985 C C . ASP A 1 71 ? 13.408 26.771 -5.605 1.00 0.00 331 ASP A C 13
ATOM 20986 O O . ASP A 1 71 ? 13.530 27.524 -4.635 1.00 0.00 331 ASP A O 13
ATOM 20995 N N . THR A 1 72 ? 14.387 25.934 -5.989 1.00 0.00 332 THR A N 13
ATOM 20996 C CA . THR A 1 72 ? 15.741 25.856 -5.410 1.00 0.00 332 THR A CA 13
ATOM 20997 C C . THR A 1 72 ? 16.553 27.157 -5.580 1.00 0.00 332 THR A C 13
ATOM 20998 O O . THR A 1 72 ? 17.193 27.585 -4.592 1.00 0.00 332 THR A O 13
ATOM 21010 N N . ASP B 2 1 ? 20.066 9.898 -14.194 1.00 0.00 817 ASP B N 13
ATOM 21011 C CA . ASP B 2 1 ? 19.090 9.220 -15.091 1.00 0.00 817 ASP B CA 13
ATOM 21012 C C . ASP B 2 1 ? 18.045 10.218 -15.605 1.00 0.00 817 ASP B C 13
ATOM 21013 O O . ASP B 2 1 ? 17.736 11.202 -14.934 1.00 0.00 817 ASP B O 13
ATOM 21024 N N . ILE B 2 2 ? 17.490 9.966 -16.797 1.00 0.00 818 ILE B N 13
ATOM 21025 C CA . ILE B 2 2 ? 16.515 10.858 -17.456 1.00 0.00 818 ILE B CA 13
ATOM 21026 C C . ILE B 2 2 ? 15.080 10.640 -16.957 1.00 0.00 818 ILE B C 13
ATOM 21027 O O . ILE B 2 2 ? 14.361 11.606 -16.725 1.00 0.00 818 ILE B O 13
ATOM 21043 N N . TYR B 2 3 ? 14.643 9.397 -16.741 1.00 0.00 819 TYR B N 13
ATOM 21044 C CA . TYR B 2 3 ? 13.219 9.058 -16.568 1.00 0.00 819 TYR B CA 13
ATOM 21045 C C . TYR B 2 3 ? 12.565 9.662 -15.315 1.00 0.00 819 TYR B C 13
ATOM 21046 O O . TYR B 2 3 ? 11.361 9.934 -15.315 1.00 0.00 819 TYR B O 13
ATOM 21064 N N . THR B 2 4 ? 13.347 9.928 -14.266 1.00 0.00 820 THR B N 13
ATOM 21065 C CA . THR B 2 4 ? 12.917 10.634 -13.037 1.00 0.00 820 THR B CA 13
ATOM 21066 C C . THR B 2 4 ? 12.630 12.128 -13.260 1.00 0.00 820 THR B C 13
ATOM 21067 O O . THR B 2 4 ? 11.834 12.735 -12.538 1.00 0.00 820 THR B O 13
ATOM 21078 N N . TYR B 2 5 ? 13.219 12.724 -14.301 1.00 0.00 821 TYR B N 13
ATOM 21079 C CA . TYR B 2 5 ? 13.010 14.116 -14.710 1.00 0.00 821 TYR B CA 13
ATOM 21080 C C . TYR B 2 5 ? 11.748 14.287 -15.584 1.00 0.00 821 TYR B C 13
ATOM 21081 O O . TYR B 2 5 ? 11.109 15.339 -15.561 1.00 0.00 821 TYR B O 13
ATOM 21099 N N . GLU B 2 6 ? 11.371 13.243 -16.334 1.00 0.00 822 GLU B N 13
ATOM 21100 C CA . GLU B 2 6 ? 10.365 13.322 -17.399 1.00 0.00 822 GLU B CA 13
ATOM 21101 C C . GLU B 2 6 ? 8.935 13.555 -16.897 1.00 0.00 822 GLU B C 13
ATOM 21102 O O . GLU B 2 6 ? 8.232 14.392 -17.461 1.00 0.00 822 GLU B O 13
ATOM 21114 N N . LYS B 2 7 ? 8.480 12.862 -15.843 1.00 0.00 823 LYS B N 13
ATOM 21115 C CA . LYS B 2 7 ? 7.067 12.913 -15.403 1.00 0.00 823 LYS B CA 13
ATOM 21116 C C . LYS B 2 7 ? 6.641 14.328 -14.996 1.00 0.00 823 LYS B C 13
ATOM 21117 O O . LYS B 2 7 ? 5.626 14.834 -15.479 1.00 0.00 823 LYS B O 13
ATOM 21136 N N . LYS B 2 8 ? 7.447 14.993 -14.162 1.00 0.00 824 LYS B N 13
ATOM 21137 C CA . LYS B 2 8 ? 7.242 16.381 -13.712 1.00 0.00 824 LYS B CA 13
ATOM 21138 C C . LYS B 2 8 ? 7.265 17.367 -14.880 1.00 0.00 824 LYS B C 13
ATOM 21139 O O . LYS B 2 8 ? 6.423 18.264 -14.944 1.00 0.00 824 LYS B O 13
ATOM 21158 N N . LEU B 2 9 ? 8.174 17.169 -15.837 1.00 0.00 825 LEU B N 13
ATOM 21159 C CA . LEU B 2 9 ? 8.292 18.005 -17.032 1.00 0.00 825 LEU B CA 13
ATOM 21160 C C . LEU B 2 9 ? 7.067 17.862 -17.950 1.00 0.00 825 LEU B C 13
ATOM 21161 O O . LEU B 2 9 ? 6.486 18.862 -18.367 1.00 0.00 825 LEU B O 13
ATOM 21177 N N . ILE B 2 10 ? 6.627 16.631 -18.221 1.00 0.00 826 ILE B N 13
ATOM 21178 C CA . ILE B 2 10 ? 5.469 16.343 -19.076 1.00 0.00 826 ILE B CA 13
ATOM 21179 C C . ILE B 2 10 ? 4.172 16.884 -18.458 1.00 0.00 826 ILE B C 13
ATOM 21180 O O . ILE B 2 10 ? 3.382 17.520 -19.160 1.00 0.00 826 ILE B O 13
ATOM 21196 N N . LYS B 2 11 ? 3.986 16.749 -17.140 1.00 0.00 827 LYS B N 13
ATOM 21197 C CA . LYS B 2 11 ? 2.840 17.352 -16.441 1.00 0.00 827 LYS B CA 13
ATOM 21198 C C . LYS B 2 11 ? 2.908 18.883 -16.409 1.00 0.00 827 LYS B C 13
ATOM 21199 O O . LYS B 2 11 ? 1.861 19.526 -16.489 1.00 0.00 827 LYS B O 13
ATOM 21218 N N . SER B 2 12 ? 4.104 19.475 -16.403 1.00 0.00 828 SER B N 13
ATOM 21219 C CA . SER B 2 12 ? 4.281 20.924 -16.604 1.00 0.00 828 SER B CA 13
ATOM 21220 C C . SER B 2 12 ? 3.926 21.359 -18.028 1.00 0.00 828 SER B C 13
ATOM 21221 O O . SER B 2 12 ? 3.205 22.337 -18.194 1.00 0.00 828 SER B O 13
ATOM 21229 N N . ILE B 2 13 ? 4.334 20.609 -19.061 1.00 0.00 829 ILE B N 13
ATOM 21230 C CA . ILE B 2 13 ? 3.970 20.860 -20.473 1.00 0.00 829 ILE B CA 13
ATOM 21231 C C . ILE B 2 13 ? 2.441 20.830 -20.635 1.00 0.00 829 ILE B C 13
ATOM 21232 O O . ILE B 2 13 ? 1.858 21.795 -21.135 1.00 0.00 829 ILE B O 13
ATOM 21248 N N . GLU B 2 14 ? 1.785 19.766 -20.165 1.00 0.00 830 GLU B N 13
ATOM 21249 C CA . GLU B 2 14 ? 0.323 19.602 -20.196 1.00 0.00 830 GLU B CA 13
ATOM 21250 C C . GLU B 2 14 ? -0.430 20.693 -19.407 1.00 0.00 830 GLU B C 13
ATOM 21251 O O . GLU B 2 14 ? -1.531 21.083 -19.791 1.00 0.00 830 GLU B O 13
ATOM 21263 N N . TYR B 2 15 ? 0.156 21.224 -18.330 1.00 0.00 831 TYR B N 13
ATOM 21264 C CA . TYR B 2 15 ? -0.420 22.339 -17.571 1.00 0.00 831 TYR B CA 13
ATOM 21265 C C . TYR B 2 15 ? -0.283 23.674 -18.319 1.00 0.00 831 TYR B C 13
ATOM 21266 O O . TYR B 2 15 ? -1.261 24.421 -18.414 1.00 0.00 831 TYR B O 13
ATOM 21284 N N . ILE B 2 16 ? 0.882 23.952 -18.916 1.00 0.00 832 ILE B N 13
ATOM 21285 C CA . ILE B 2 16 ? 1.147 25.166 -19.700 1.00 0.00 832 ILE B CA 13
ATOM 21286 C C . ILE B 2 16 ? 0.234 25.243 -20.935 1.00 0.00 832 ILE B C 13
ATOM 21287 O O . ILE B 2 16 ? -0.318 26.310 -21.217 1.00 0.00 832 ILE B O 13
ATOM 21303 N N . THR B 2 17 ? 0.023 24.125 -21.647 1.00 0.00 833 THR B N 13
ATOM 21304 C CA . THR B 2 17 ? -0.896 24.062 -22.804 1.00 0.00 833 THR B CA 13
ATOM 21305 C C . THR B 2 17 ? -2.366 24.202 -22.412 1.00 0.00 833 THR B C 13
ATOM 21306 O O . THR B 2 17 ? -3.096 24.967 -23.047 1.00 0.00 833 THR B O 13
ATOM 21317 N N . LYS B 2 18 ? -2.822 23.533 -21.341 1.00 0.00 834 LYS B N 13
ATOM 21318 C CA . LYS B 2 18 ? -4.226 23.575 -20.875 1.00 0.00 834 LYS B CA 13
ATOM 21319 C C . LYS B 2 18 ? -4.667 24.960 -20.385 1.00 0.00 834 LYS B C 13
ATOM 21320 O O . LYS B 2 18 ? -5.812 25.359 -20.595 1.00 0.00 834 LYS B O 13
ATOM 21339 N N . ASN B 2 19 ? -3.736 25.706 -19.797 1.00 0.00 835 ASN B N 13
ATOM 21340 C CA . ASN B 2 19 ? -3.926 27.096 -19.339 1.00 0.00 835 ASN B CA 13
ATOM 21341 C C . ASN B 2 19 ? -3.463 28.144 -20.370 1.00 0.00 835 ASN B C 13
ATOM 21342 O O . ASN B 2 19 ? -3.524 29.345 -20.090 1.00 0.00 835 ASN B O 13
ATOM 21353 N N . LYS B 2 20 ? -3.051 27.712 -21.573 1.00 0.00 836 LYS B N 13
ATOM 21354 C CA . LYS B 2 20 ? -2.809 28.541 -22.769 1.00 0.00 836 LYS B CA 13
ATOM 21355 C C . LYS B 2 20 ? -1.870 29.735 -22.535 1.00 0.00 836 LYS B C 13
ATOM 21356 O O . LYS B 2 20 ? -2.166 30.854 -22.964 1.00 0.00 836 LYS B O 13
ATOM 21375 N N . PHE B 2 21 ? -0.735 29.516 -21.860 1.00 0.00 837 PHE B N 13
ATOM 21376 C CA . PHE B 2 21 ? 0.197 30.599 -21.487 1.00 0.00 837 PHE B CA 13
ATOM 21377 C C . PHE B 2 21 ? 0.727 31.393 -22.702 1.00 0.00 837 PHE B C 13
ATOM 21378 O O . PHE B 2 21 ? 1.068 32.571 -22.573 1.00 0.00 837 PHE B O 13
ATOM 21395 N N . PHE B 2 22 ? 0.809 30.746 -23.871 1.00 0.00 838 PHE B N 13
ATOM 21396 C CA . PHE B 2 22 ? 1.401 31.285 -25.103 1.00 0.00 838 PHE B CA 13
ATOM 21397 C C . PHE B 2 22 ? 0.421 31.528 -26.268 1.00 0.00 838 PHE B C 13
ATOM 21398 O O . PHE B 2 22 ? 0.850 31.932 -27.348 1.00 0.00 838 PHE B O 13
ATOM 21415 N N . ASP B 2 23 ? -0.889 31.322 -26.094 1.00 0.00 839 ASP B N 13
ATOM 21416 C CA . ASP B 2 23 ? -1.890 31.596 -27.135 1.00 0.00 839 ASP B CA 13
ATOM 21417 C C . ASP B 2 23 ? -2.305 33.088 -27.149 1.00 0.00 839 ASP B C 13
ATOM 21418 O O . ASP B 2 23 ? -3.438 33.447 -26.816 1.00 0.00 839 ASP B O 13
ATOM 21427 N N . ASP B 2 24 ? -1.362 33.970 -27.505 1.00 0.00 840 ASP B N 13
ATOM 21428 C CA . ASP B 2 24 ? -1.566 35.430 -27.560 1.00 0.00 840 ASP B CA 13
ATOM 21429 C C . ASP B 2 24 ? -2.585 35.893 -28.627 1.00 0.00 840 ASP B C 13
ATOM 21430 O O . ASP B 2 24 ? -3.209 36.952 -28.470 1.00 0.00 840 ASP B O 13
ATOM 21439 N N . SER B 2 25 ? -2.739 35.115 -29.710 1.00 0.00 841 SER B N 13
ATOM 21440 C CA . SER B 2 25 ? -3.583 35.421 -30.886 1.00 0.00 841 SER B CA 13
ATOM 21441 C C . SER B 2 25 ? -4.954 34.743 -30.819 1.00 0.00 841 SER B C 13
ATOM 21442 O O . SER B 2 25 ? -5.017 33.492 -30.748 1.00 0.00 841 SER B O 13
ATOM 21451 N N . GLY A 1 1 ? 2.484 -3.587 -11.013 1.00 0.00 261 GLY A N 14
ATOM 21452 C CA . GLY A 1 1 ? 2.542 -2.133 -10.735 1.00 0.00 261 GLY A CA 14
ATOM 21453 C C . GLY A 1 1 ? 1.417 -1.674 -9.814 1.00 0.00 261 GLY A C 14
ATOM 21454 O O . GLY A 1 1 ? 0.509 -2.456 -9.507 1.00 0.00 261 GLY A O 14
ATOM 21460 N N . PRO A 1 2 ? 1.432 -0.405 -9.356 1.00 0.00 262 PRO A N 14
ATOM 21461 C CA . PRO A 1 2 ? 0.437 0.140 -8.423 1.00 0.00 262 PRO A CA 14
ATOM 21462 C C . PRO A 1 2 ? -0.866 0.620 -9.094 1.00 0.00 262 PRO A C 14
ATOM 21463 O O . PRO A 1 2 ? -1.850 0.875 -8.399 1.00 0.00 262 PRO A O 14
ATOM 21474 N N . HIS A 1 3 ? -0.893 0.739 -10.429 1.00 0.00 263 HIS A N 14
ATOM 21475 C CA . HIS A 1 3 ? -2.048 1.161 -11.245 1.00 0.00 263 HIS A CA 14
ATOM 21476 C C . HIS A 1 3 ? -2.672 2.516 -10.827 1.00 0.00 263 HIS A C 14
ATOM 21477 O O . HIS A 1 3 ? -3.896 2.696 -10.827 1.00 0.00 263 HIS A O 14
ATOM 21491 N N . MET A 1 4 ? -1.817 3.481 -10.468 1.00 0.00 264 MET A N 14
ATOM 21492 C CA . MET A 1 4 ? -2.185 4.863 -10.119 1.00 0.00 264 MET A CA 14
ATOM 21493 C C . MET A 1 4 ? -1.110 5.869 -10.551 1.00 0.00 264 MET A C 14
ATOM 21494 O O . MET A 1 4 ? 0.072 5.529 -10.644 1.00 0.00 264 MET A O 14
ATOM 21508 N N . ASP A 1 5 ? -1.509 7.124 -10.773 1.00 0.00 265 ASP A N 14
ATOM 21509 C CA . ASP A 1 5 ? -0.584 8.247 -10.957 1.00 0.00 265 ASP A CA 14
ATOM 21510 C C . ASP A 1 5 ? -0.311 8.934 -9.607 1.00 0.00 265 ASP A C 14
ATOM 21511 O O . ASP A 1 5 ? -1.145 9.680 -9.080 1.00 0.00 265 ASP A O 14
ATOM 21520 N N . TYR A 1 6 ? 0.869 8.663 -9.048 1.00 0.00 266 TYR A N 14
ATOM 21521 C CA . TYR A 1 6 ? 1.395 9.268 -7.815 1.00 0.00 266 TYR A CA 14
ATOM 21522 C C . TYR A 1 6 ? 2.528 10.283 -8.065 1.00 0.00 266 TYR A C 14
ATOM 21523 O O . TYR A 1 6 ? 3.240 10.684 -7.139 1.00 0.00 266 TYR A O 14
ATOM 21541 N N . ASP A 1 7 ? 2.690 10.722 -9.317 1.00 0.00 267 ASP A N 14
ATOM 21542 C CA . ASP A 1 7 ? 3.755 11.620 -9.781 1.00 0.00 267 ASP A CA 14
ATOM 21543 C C . ASP A 1 7 ? 3.165 12.786 -10.601 1.00 0.00 267 ASP A C 14
ATOM 21544 O O . ASP A 1 7 ? 3.503 13.016 -11.767 1.00 0.00 267 ASP A O 14
ATOM 21553 N N . MET A 1 8 ? 2.197 13.483 -9.998 1.00 0.00 268 MET A N 14
ATOM 21554 C CA . MET A 1 8 ? 1.460 14.618 -10.562 1.00 0.00 268 MET A CA 14
ATOM 21555 C C . MET A 1 8 ? 2.143 15.958 -10.258 1.00 0.00 268 MET A C 14
ATOM 21556 O O . MET A 1 8 ? 2.922 16.101 -9.313 1.00 0.00 268 MET A O 14
ATOM 21570 N N . LEU A 1 9 ? 1.775 16.970 -11.036 1.00 0.00 269 LEU A N 14
ATOM 21571 C CA . LEU A 1 9 ? 2.077 18.388 -10.780 1.00 0.00 269 LEU A CA 14
ATOM 21572 C C . LEU A 1 9 ? 1.186 18.918 -9.635 1.00 0.00 269 LEU A C 14
ATOM 21573 O O . LEU A 1 9 ? -0.042 18.827 -9.724 1.00 0.00 269 LEU A O 14
ATOM 21589 N N . THR A 1 10 ? 1.774 19.465 -8.564 1.00 0.00 270 THR A N 14
ATOM 21590 C CA . THR A 1 10 ? 1.021 19.940 -7.381 1.00 0.00 270 THR A CA 14
ATOM 21591 C C . THR A 1 10 ? 0.399 21.326 -7.591 1.00 0.00 270 THR A C 14
ATOM 21592 O O . THR A 1 10 ? 0.804 22.082 -8.476 1.00 0.00 270 THR A O 14
ATOM 21603 N N . GLU A 1 11 ? -0.560 21.699 -6.736 1.00 0.00 271 GLU A N 14
ATOM 21604 C CA . GLU A 1 11 ? -1.142 23.049 -6.745 1.00 0.00 271 GLU A CA 14
ATOM 21605 C C . GLU A 1 11 ? -0.098 24.148 -6.501 1.00 0.00 271 GLU A C 14
ATOM 21606 O O . GLU A 1 11 ? -0.164 25.211 -7.115 1.00 0.00 271 GLU A O 14
ATOM 21618 N N . GLU A 1 12 ? 0.911 23.887 -5.670 1.00 0.00 272 GLU A N 14
ATOM 21619 C CA . GLU A 1 12 ? 1.968 24.852 -5.357 1.00 0.00 272 GLU A CA 14
ATOM 21620 C C . GLU A 1 12 ? 2.947 25.033 -6.533 1.00 0.00 272 GLU A C 14
ATOM 21621 O O . GLU A 1 12 ? 3.395 26.149 -6.796 1.00 0.00 272 GLU A O 14
ATOM 21633 N N . GLN A 1 13 ? 3.219 23.963 -7.289 1.00 0.00 273 GLN A N 14
ATOM 21634 C CA . GLN A 1 13 ? 3.995 24.021 -8.528 1.00 0.00 273 GLN A CA 14
ATOM 21635 C C . GLN A 1 13 ? 3.218 24.734 -9.654 1.00 0.00 273 GLN A C 14
ATOM 21636 O O . GLN A 1 13 ? 3.791 25.556 -10.370 1.00 0.00 273 GLN A O 14
ATOM 21650 N N . LYS A 1 14 ? 1.897 24.500 -9.769 1.00 0.00 274 LYS A N 14
ATOM 21651 C CA . LYS A 1 14 ? 0.994 25.191 -10.714 1.00 0.00 274 LYS A CA 14
ATOM 21652 C C . LYS A 1 14 ? 0.948 26.705 -10.499 1.00 0.00 274 LYS A C 14
ATOM 21653 O O . LYS A 1 14 ? 1.059 27.460 -11.470 1.00 0.00 274 LYS A O 14
ATOM 21672 N N . LYS A 1 15 ? 0.850 27.159 -9.239 1.00 0.00 275 LYS A N 14
ATOM 21673 C CA . LYS A 1 15 ? 0.887 28.586 -8.861 1.00 0.00 275 LYS A CA 14
ATOM 21674 C C . LYS A 1 15 ? 2.167 29.264 -9.365 1.00 0.00 275 LYS A C 14
ATOM 21675 O O . LYS A 1 15 ? 2.085 30.304 -10.019 1.00 0.00 275 LYS A O 14
ATOM 21694 N N . LYS A 1 16 ? 3.340 28.662 -9.130 1.00 0.00 276 LYS A N 14
ATOM 21695 C CA . LYS A 1 16 ? 4.634 29.240 -9.535 1.00 0.00 276 LYS A CA 14
ATOM 21696 C C . LYS A 1 16 ? 4.822 29.286 -11.057 1.00 0.00 276 LYS A C 14
ATOM 21697 O O . LYS A 1 16 ? 5.388 30.255 -11.564 1.00 0.00 276 LYS A O 14
ATOM 21716 N N . LEU A 1 17 ? 4.278 28.313 -11.792 1.00 0.00 277 LEU A N 14
ATOM 21717 C CA . LEU A 1 17 ? 4.220 28.321 -13.260 1.00 0.00 277 LEU A CA 14
ATOM 21718 C C . LEU A 1 17 ? 3.427 29.517 -13.814 1.00 0.00 277 LEU A C 14
ATOM 21719 O O . LEU A 1 17 ? 3.933 30.222 -14.688 1.00 0.00 277 LEU A O 14
ATOM 21735 N N . LYS A 1 18 ? 2.204 29.773 -13.325 1.00 0.00 278 LYS A N 14
ATOM 21736 C CA . LYS A 1 18 ? 1.336 30.834 -13.872 1.00 0.00 278 LYS A CA 14
ATOM 21737 C C . LYS A 1 18 ? 1.687 32.246 -13.389 1.00 0.00 278 LYS A C 14
ATOM 21738 O O . LYS A 1 18 ? 1.567 33.205 -14.159 1.00 0.00 278 LYS A O 14
ATOM 21757 N N . GLU A 1 19 ? 2.123 32.379 -12.134 1.00 0.00 279 GLU A N 14
ATOM 21758 C CA . GLU A 1 19 ? 2.431 33.675 -11.507 1.00 0.00 279 GLU A CA 14
ATOM 21759 C C . GLU A 1 19 ? 3.794 34.258 -11.929 1.00 0.00 279 GLU A C 14
ATOM 21760 O O . GLU A 1 19 ? 3.971 35.479 -11.898 1.00 0.00 279 GLU A O 14
ATOM 21772 N N . ASP A 1 20 ? 4.764 33.424 -12.321 1.00 0.00 280 ASP A N 14
ATOM 21773 C CA . ASP A 1 20 ? 6.111 33.885 -12.696 1.00 0.00 280 ASP A CA 14
ATOM 21774 C C . ASP A 1 20 ? 6.137 34.520 -14.105 1.00 0.00 280 ASP A C 14
ATOM 21775 O O . ASP A 1 20 ? 5.718 33.911 -15.096 1.00 0.00 280 ASP A O 14
ATOM 21784 N N . HIS A 1 21 ? 6.653 35.753 -14.206 1.00 0.00 281 HIS A N 14
ATOM 21785 C CA . HIS A 1 21 ? 6.711 36.498 -15.469 1.00 0.00 281 HIS A CA 14
ATOM 21786 C C . HIS A 1 21 ? 7.835 36.022 -16.402 1.00 0.00 281 HIS A C 14
ATOM 21787 O O . HIS A 1 21 ? 7.632 35.971 -17.617 1.00 0.00 281 HIS A O 14
ATOM 21801 N N . THR A 1 22 ? 8.998 35.654 -15.865 1.00 0.00 282 THR A N 14
ATOM 21802 C CA . THR A 1 22 ? 10.198 35.266 -16.636 1.00 0.00 282 THR A CA 14
ATOM 21803 C C . THR A 1 22 ? 9.961 34.022 -17.499 1.00 0.00 282 THR A C 14
ATOM 21804 O O . THR A 1 22 ? 10.398 33.990 -18.650 1.00 0.00 282 THR A O 14
ATOM 21815 N N . LEU A 1 23 ? 9.193 33.043 -17.009 1.00 0.00 283 LEU A N 14
ATOM 21816 C CA . LEU A 1 23 ? 8.752 31.894 -17.809 1.00 0.00 283 LEU A CA 14
ATOM 21817 C C . LEU A 1 23 ? 7.943 32.334 -19.036 1.00 0.00 283 LEU A C 14
ATOM 21818 O O . LEU A 1 23 ? 8.207 31.887 -20.150 1.00 0.00 283 LEU A O 14
ATOM 21834 N N . LYS A 1 24 ? 6.999 33.267 -18.871 1.00 0.00 284 LYS A N 14
ATOM 21835 C CA . LYS A 1 24 ? 6.160 33.774 -19.955 1.00 0.00 284 LYS A CA 14
ATOM 21836 C C . LYS A 1 24 ? 6.953 34.565 -21.007 1.00 0.00 284 LYS A C 14
ATOM 21837 O O . LYS A 1 24 ? 6.578 34.532 -22.177 1.00 0.00 284 LYS A O 14
ATOM 21856 N N . ILE A 1 25 ? 8.092 35.173 -20.654 1.00 0.00 285 ILE A N 14
ATOM 21857 C CA . ILE A 1 25 ? 9.052 35.744 -21.631 1.00 0.00 285 ILE A CA 14
ATOM 21858 C C . ILE A 1 25 ? 9.617 34.649 -22.569 1.00 0.00 285 ILE A C 14
ATOM 21859 O O . ILE A 1 25 ? 9.778 34.883 -23.766 1.00 0.00 285 ILE A O 14
ATOM 21875 N N . LEU A 1 26 ? 9.878 33.441 -22.056 1.00 0.00 286 LEU A N 14
ATOM 21876 C CA . LEU A 1 26 ? 10.357 32.303 -22.855 1.00 0.00 286 LEU A CA 14
ATOM 21877 C C . LEU A 1 26 ? 9.222 31.692 -23.700 1.00 0.00 286 LEU A C 14
ATOM 21878 O O . LEU A 1 26 ? 9.444 31.326 -24.855 1.00 0.00 286 LEU A O 14
ATOM 21894 N N . LEU A 1 27 ? 7.996 31.644 -23.171 1.00 0.00 287 LEU A N 14
ATOM 21895 C CA . LEU A 1 27 ? 6.815 31.155 -23.901 1.00 0.00 287 LEU A CA 14
ATOM 21896 C C . LEU A 1 27 ? 6.321 32.120 -25.000 1.00 0.00 287 LEU A C 14
ATOM 21897 O O . LEU A 1 27 ? 5.619 31.690 -25.918 1.00 0.00 287 LEU A O 14
ATOM 21913 N N . LYS A 1 28 ? 6.709 33.402 -24.963 1.00 0.00 288 LYS A N 14
ATOM 21914 C CA . LYS A 1 28 ? 6.560 34.370 -26.068 1.00 0.00 288 LYS A CA 14
ATOM 21915 C C . LYS A 1 28 ? 7.397 34.038 -27.315 1.00 0.00 288 LYS A C 14
ATOM 21916 O O . LYS A 1 28 ? 7.121 34.601 -28.381 1.00 0.00 288 LYS A O 14
ATOM 21935 N N . ASN A 1 29 ? 8.354 33.110 -27.240 1.00 0.00 289 ASN A N 14
ATOM 21936 C CA . ASN A 1 29 ? 9.010 32.551 -28.426 1.00 0.00 289 ASN A CA 14
ATOM 21937 C C . ASN A 1 29 ? 8.012 31.663 -29.191 1.00 0.00 289 ASN A C 14
ATOM 21938 O O . ASN A 1 29 ? 7.512 30.667 -28.660 1.00 0.00 289 ASN A O 14
ATOM 21949 N N . ASN A 1 30 ? 7.767 31.975 -30.467 1.00 0.00 290 ASN A N 14
ATOM 21950 C CA . ASN A 1 30 ? 6.865 31.188 -31.323 1.00 0.00 290 ASN A CA 14
ATOM 21951 C C . ASN A 1 30 ? 7.352 29.742 -31.532 1.00 0.00 290 ASN A C 14
ATOM 21952 O O . ASN A 1 30 ? 6.543 28.836 -31.717 1.00 0.00 290 ASN A O 14
ATOM 21963 N N . TYR A 1 31 ? 8.670 29.528 -31.443 1.00 0.00 291 TYR A N 14
ATOM 21964 C CA . TYR A 1 31 ? 9.320 28.229 -31.606 1.00 0.00 291 TYR A CA 14
ATOM 21965 C C . TYR A 1 31 ? 9.101 27.307 -30.398 1.00 0.00 291 TYR A C 14
ATOM 21966 O O . TYR A 1 31 ? 9.077 26.092 -30.552 1.00 0.00 291 TYR A O 14
ATOM 21984 N N . VAL A 1 32 ? 8.904 27.863 -29.200 1.00 0.00 292 VAL A N 14
ATOM 21985 C CA . VAL A 1 32 ? 8.575 27.095 -27.989 1.00 0.00 292 VAL A CA 14
ATOM 21986 C C . VAL A 1 32 ? 7.097 26.707 -27.978 1.00 0.00 292 VAL A C 14
ATOM 21987 O O . VAL A 1 32 ? 6.785 25.534 -27.782 1.00 0.00 292 VAL A O 14
ATOM 22000 N N . ARG A 1 33 ? 6.176 27.644 -28.239 1.00 0.00 293 ARG A N 14
ATOM 22001 C CA . ARG A 1 33 ? 4.731 27.355 -28.205 1.00 0.00 293 ARG A CA 14
ATOM 22002 C C . ARG A 1 33 ? 4.293 26.323 -29.243 1.00 0.00 293 ARG A C 14
ATOM 22003 O O . ARG A 1 33 ? 3.440 25.488 -28.941 1.00 0.00 293 ARG A O 14
ATOM 22024 N N . GLU A 1 34 ? 4.916 26.299 -30.424 1.00 0.00 294 GLU A N 14
ATOM 22025 C CA . GLU A 1 34 ? 4.624 25.274 -31.436 1.00 0.00 294 GLU A CA 14
ATOM 22026 C C . GLU A 1 34 ? 5.089 23.871 -31.003 1.00 0.00 294 GLU A C 14
ATOM 22027 O O . GLU A 1 34 ? 4.335 22.906 -31.145 1.00 0.00 294 GLU A O 14
ATOM 22039 N N . VAL A 1 35 ? 6.285 23.740 -30.410 1.00 0.00 295 VAL A N 14
ATOM 22040 C CA . VAL A 1 35 ? 6.817 22.433 -29.979 1.00 0.00 295 VAL A CA 14
ATOM 22041 C C . VAL A 1 35 ? 6.097 21.913 -28.732 1.00 0.00 295 VAL A C 14
ATOM 22042 O O . VAL A 1 35 ? 5.798 20.724 -28.664 1.00 0.00 295 VAL A O 14
ATOM 22055 N N . PHE A 1 36 ? 5.725 22.795 -27.794 1.00 0.00 296 PHE A N 14
ATOM 22056 C CA . PHE A 1 36 ? 4.920 22.438 -26.613 1.00 0.00 296 PHE A CA 14
ATOM 22057 C C . PHE A 1 36 ? 3.501 21.995 -27.008 1.00 0.00 296 PHE A C 14
ATOM 22058 O O . PHE A 1 36 ? 2.993 21.013 -26.464 1.00 0.00 296 PHE A O 14
ATOM 22075 N N . LYS A 1 37 ? 2.856 22.659 -27.979 1.00 0.00 297 LYS A N 14
ATOM 22076 C CA . LYS A 1 37 ? 1.495 22.320 -28.428 1.00 0.00 297 LYS A CA 14
ATOM 22077 C C . LYS A 1 37 ? 1.430 21.050 -29.291 1.00 0.00 297 LYS A C 14
ATOM 22078 O O . LYS A 1 37 ? 0.451 20.316 -29.205 1.00 0.00 297 LYS A O 14
ATOM 22097 N N . GLN A 1 38 ? 2.470 20.738 -30.068 1.00 0.00 298 GLN A N 14
ATOM 22098 C CA . GLN A 1 38 ? 2.588 19.444 -30.771 1.00 0.00 298 GLN A CA 14
ATOM 22099 C C . GLN A 1 38 ? 2.930 18.282 -29.822 1.00 0.00 298 GLN A C 14
ATOM 22100 O O . GLN A 1 38 ? 2.527 17.149 -30.079 1.00 0.00 298 GLN A O 14
ATOM 22114 N N . PHE A 1 39 ? 3.618 18.551 -28.704 1.00 0.00 299 PHE A N 14
ATOM 22115 C CA . PHE A 1 39 ? 4.021 17.534 -27.721 1.00 0.00 299 PHE A CA 14
ATOM 22116 C C . PHE A 1 39 ? 2.830 16.756 -27.148 1.00 0.00 299 PHE A C 14
ATOM 22117 O O . PHE A 1 39 ? 2.873 15.530 -27.055 1.00 0.00 299 PHE A O 14
ATOM 22134 N N . THR A 1 40 ? 1.745 17.448 -26.793 1.00 0.00 300 THR A N 14
ATOM 22135 C CA . THR A 1 40 ? 0.545 16.838 -26.198 1.00 0.00 300 THR A CA 14
ATOM 22136 C C . THR A 1 40 ? -0.243 15.957 -27.172 1.00 0.00 300 THR A C 14
ATOM 22137 O O . THR A 1 40 ? -0.925 15.026 -26.740 1.00 0.00 300 THR A O 14
ATOM 22148 N N . LEU A 1 41 ? -0.113 16.203 -28.481 1.00 0.00 301 LEU A N 14
ATOM 22149 C CA . LEU A 1 41 ? -0.780 15.456 -29.557 1.00 0.00 301 LEU A CA 14
ATOM 22150 C C . LEU A 1 41 ? 0.003 14.201 -29.982 1.00 0.00 301 LEU A C 14
ATOM 22151 O O . LEU A 1 41 ? -0.574 13.278 -30.566 1.00 0.00 301 LEU A O 14
ATOM 22167 N N . SER A 1 42 ? 1.307 14.149 -29.684 1.00 0.00 302 SER A N 14
ATOM 22168 C CA . SER A 1 42 ? 2.152 12.966 -29.920 1.00 0.00 302 SER A CA 14
ATOM 22169 C C . SER A 1 42 ? 1.665 11.732 -29.141 1.00 0.00 302 SER A C 14
ATOM 22170 O O . SER A 1 42 ? 1.226 11.832 -27.989 1.00 0.00 302 SER A O 14
ATOM 22178 N N . ASN A 1 43 ? 1.772 10.558 -29.764 1.00 0.00 303 ASN A N 14
ATOM 22179 C CA . ASN A 1 43 ? 1.437 9.260 -29.155 1.00 0.00 303 ASN A CA 14
ATOM 22180 C C . ASN A 1 43 ? 2.580 8.641 -28.315 1.00 0.00 303 ASN A C 14
ATOM 22181 O O . ASN A 1 43 ? 2.352 7.677 -27.581 1.00 0.00 303 ASN A O 14
ATOM 22192 N N . ASP A 1 44 ? 3.792 9.209 -28.384 1.00 0.00 304 ASP A N 14
ATOM 22193 C CA . ASP A 1 44 ? 4.958 8.804 -27.585 1.00 0.00 304 ASP A CA 14
ATOM 22194 C C . ASP A 1 44 ? 5.669 10.042 -27.011 1.00 0.00 304 ASP A C 14
ATOM 22195 O O . ASP A 1 44 ? 6.539 10.635 -27.654 1.00 0.00 304 ASP A O 14
ATOM 22204 N N . LYS A 1 45 ? 5.292 10.443 -25.790 1.00 0.00 305 LYS A N 14
ATOM 22205 C CA . LYS A 1 45 ? 5.806 11.656 -25.124 1.00 0.00 305 LYS A CA 14
ATOM 22206 C C . LYS A 1 45 ? 7.317 11.584 -24.851 1.00 0.00 305 LYS A C 14
ATOM 22207 O O . LYS A 1 45 ? 8.035 12.553 -25.100 1.00 0.00 305 LYS A O 14
ATOM 22226 N N . ILE A 1 46 ? 7.802 10.421 -24.409 1.00 0.00 306 ILE A N 14
ATOM 22227 C CA . ILE A 1 46 ? 9.225 10.177 -24.125 1.00 0.00 306 ILE A CA 14
ATOM 22228 C C . ILE A 1 46 ? 10.049 10.278 -25.420 1.00 0.00 306 ILE A C 14
ATOM 22229 O O . ILE A 1 46 ? 11.057 10.986 -25.467 1.00 0.00 306 ILE A O 14
ATOM 22245 N N . GLY A 1 47 ? 9.581 9.638 -26.498 1.00 0.00 307 GLY A N 14
ATOM 22246 C CA . GLY A 1 47 ? 10.194 9.702 -27.832 1.00 0.00 307 GLY A CA 14
ATOM 22247 C C . GLY A 1 47 ? 10.161 11.088 -28.488 1.00 0.00 307 GLY A C 14
ATOM 22248 O O . GLY A 1 47 ? 10.989 11.378 -29.361 1.00 0.00 307 GLY A O 14
ATOM 22252 N N . TYR A 1 48 ? 9.246 11.966 -28.068 1.00 0.00 308 TYR A N 14
ATOM 22253 C CA . TYR A 1 48 ? 9.191 13.358 -28.515 1.00 0.00 308 TYR A CA 14
ATOM 22254 C C . TYR A 1 48 ? 10.210 14.242 -27.783 1.00 0.00 308 TYR A C 14
ATOM 22255 O O . TYR A 1 48 ? 10.977 14.958 -28.432 1.00 0.00 308 TYR A O 14
ATOM 22273 N N . LEU A 1 49 ? 10.278 14.157 -26.446 1.00 0.00 309 LEU A N 14
ATOM 22274 C CA . LEU A 1 49 ? 11.226 14.948 -25.643 1.00 0.00 309 LEU A CA 14
ATOM 22275 C C . LEU A 1 49 ? 12.677 14.565 -25.971 1.00 0.00 309 LEU A C 14
ATOM 22276 O O . LEU A 1 49 ? 13.534 15.443 -26.076 1.00 0.00 309 LEU A O 14
ATOM 22292 N N . SER A 1 50 ? 12.951 13.280 -26.219 1.00 0.00 310 SER A N 14
ATOM 22293 C CA . SER A 1 50 ? 14.303 12.764 -26.512 1.00 0.00 310 SER A CA 14
ATOM 22294 C C . SER A 1 50 ? 14.932 13.303 -27.811 1.00 0.00 310 SER A C 14
ATOM 22295 O O . SER A 1 50 ? 16.138 13.163 -28.010 1.00 0.00 310 SER A O 14
ATOM 22303 N N . HIS A 1 51 ? 14.153 13.964 -28.676 1.00 0.00 311 HIS A N 14
ATOM 22304 C CA . HIS A 1 51 ? 14.660 14.758 -29.802 1.00 0.00 311 HIS A CA 14
ATOM 22305 C C . HIS A 1 51 ? 14.993 16.210 -29.404 1.00 0.00 311 HIS A C 14
ATOM 22306 O O . HIS A 1 51 ? 15.970 16.773 -29.900 1.00 0.00 311 HIS A O 14
ATOM 22320 N N . TYR A 1 52 ? 14.257 16.811 -28.463 1.00 0.00 312 TYR A N 14
ATOM 22321 C CA . TYR A 1 52 ? 14.373 18.221 -28.056 1.00 0.00 312 TYR A CA 14
ATOM 22322 C C . TYR A 1 52 ? 15.439 18.468 -26.982 1.00 0.00 312 TYR A C 14
ATOM 22323 O O . TYR A 1 52 ? 15.889 19.604 -26.832 1.00 0.00 312 TYR A O 14
ATOM 22341 N N . ILE A 1 53 ? 15.935 17.424 -26.309 1.00 0.00 313 ILE A N 14
ATOM 22342 C CA . ILE A 1 53 ? 17.147 17.504 -25.463 1.00 0.00 313 ILE A CA 14
ATOM 22343 C C . ILE A 1 53 ? 18.393 17.996 -26.229 1.00 0.00 313 ILE A C 14
ATOM 22344 O O . ILE A 1 53 ? 19.372 18.439 -25.629 1.00 0.00 313 ILE A O 14
ATOM 22360 N N . ASN A 1 54 ? 18.358 17.900 -27.562 1.00 0.00 314 ASN A N 14
ATOM 22361 C CA . ASN A 1 54 ? 19.427 18.309 -28.477 1.00 0.00 314 ASN A CA 14
ATOM 22362 C C . ASN A 1 54 ? 19.312 19.784 -28.938 1.00 0.00 314 ASN A C 14
ATOM 22363 O O . ASN A 1 54 ? 20.229 20.299 -29.588 1.00 0.00 314 ASN A O 14
ATOM 22374 N N . ASP A 1 55 ? 18.206 20.473 -28.629 1.00 0.00 315 ASP A N 14
ATOM 22375 C CA . ASP A 1 55 ? 17.898 21.822 -29.120 1.00 0.00 315 ASP A CA 14
ATOM 22376 C C . ASP A 1 55 ? 18.210 22.909 -28.067 1.00 0.00 315 ASP A C 14
ATOM 22377 O O . ASP A 1 55 ? 17.644 22.869 -26.973 1.00 0.00 315 ASP A O 14
ATOM 22386 N N . PRO A 1 56 ? 19.070 23.908 -28.359 1.00 0.00 316 PRO A N 14
ATOM 22387 C CA . PRO A 1 56 ? 19.543 24.868 -27.355 1.00 0.00 316 PRO A CA 14
ATOM 22388 C C . PRO A 1 56 ? 18.485 25.880 -26.895 1.00 0.00 316 PRO A C 14
ATOM 22389 O O . PRO A 1 56 ? 18.617 26.451 -25.810 1.00 0.00 316 PRO A O 14
ATOM 22400 N N . THR A 1 57 ? 17.427 26.088 -27.682 1.00 0.00 317 THR A N 14
ATOM 22401 C CA . THR A 1 57 ? 16.274 26.936 -27.322 1.00 0.00 317 THR A CA 14
ATOM 22402 C C . THR A 1 57 ? 15.284 26.172 -26.449 1.00 0.00 317 THR A C 14
ATOM 22403 O O . THR A 1 57 ? 14.889 26.673 -25.392 1.00 0.00 317 THR A O 14
ATOM 22414 N N . ILE A 1 58 ? 14.919 24.936 -26.823 1.00 0.00 318 ILE A N 14
ATOM 22415 C CA . ILE A 1 58 ? 13.945 24.133 -26.061 1.00 0.00 318 ILE A CA 14
ATOM 22416 C C . ILE A 1 58 ? 14.536 23.645 -24.726 1.00 0.00 318 ILE A C 14
ATOM 22417 O O . ILE A 1 58 ? 13.851 23.654 -23.704 1.00 0.00 318 ILE A O 14
ATOM 22433 N N . VAL A 1 59 ? 15.833 23.323 -24.686 1.00 0.00 319 VAL A N 14
ATOM 22434 C CA . VAL A 1 59 ? 16.546 22.997 -23.430 1.00 0.00 319 VAL A CA 14
ATOM 22435 C C . VAL A 1 59 ? 16.519 24.162 -22.434 1.00 0.00 319 VAL A C 14
ATOM 22436 O O . VAL A 1 59 ? 16.393 23.937 -21.228 1.00 0.00 319 VAL A O 14
ATOM 22449 N N . GLN A 1 60 ? 16.563 25.410 -22.911 1.00 0.00 320 GLN A N 14
ATOM 22450 C CA . GLN A 1 60 ? 16.672 26.595 -22.046 1.00 0.00 320 GLN A CA 14
ATOM 22451 C C . GLN A 1 60 ? 15.366 26.886 -21.298 1.00 0.00 320 GLN A C 14
ATOM 22452 O O . GLN A 1 60 ? 15.378 27.200 -20.107 1.00 0.00 320 GLN A O 14
ATOM 22466 N N . VAL A 1 61 ? 14.231 26.715 -21.978 1.00 0.00 321 VAL A N 14
ATOM 22467 C CA . VAL A 1 61 ? 12.896 26.886 -21.398 1.00 0.00 321 VAL A CA 14
ATOM 22468 C C . VAL A 1 61 ? 12.501 25.701 -20.511 1.00 0.00 321 VAL A C 14
ATOM 22469 O O . VAL A 1 61 ? 11.994 25.912 -19.408 1.00 0.00 321 VAL A O 14
ATOM 22482 N N . ILE A 1 62 ? 12.830 24.466 -20.916 1.00 0.00 322 ILE A N 14
ATOM 22483 C CA . ILE A 1 62 ? 12.670 23.260 -20.086 1.00 0.00 322 ILE A CA 14
ATOM 22484 C C . ILE A 1 62 ? 13.424 23.418 -18.765 1.00 0.00 322 ILE A C 14
ATOM 22485 O O . ILE A 1 62 ? 12.866 23.167 -17.698 1.00 0.00 322 ILE A O 14
ATOM 22501 N N . ASP A 1 63 ? 14.673 23.885 -18.820 1.00 0.00 323 ASP A N 14
ATOM 22502 C CA . ASP A 1 63 ? 15.501 24.068 -17.624 1.00 0.00 323 ASP A CA 14
ATOM 22503 C C . ASP A 1 63 ? 14.901 25.119 -16.667 1.00 0.00 323 ASP A C 14
ATOM 22504 O O . ASP A 1 63 ? 14.915 24.934 -15.449 1.00 0.00 323 ASP A O 14
ATOM 22513 N N . HIS A 1 64 ? 14.302 26.185 -17.217 1.00 0.00 324 HIS A N 14
ATOM 22514 C CA . HIS A 1 64 ? 13.627 27.230 -16.445 1.00 0.00 324 HIS A CA 14
ATOM 22515 C C . HIS A 1 64 ? 12.329 26.730 -15.783 1.00 0.00 324 HIS A C 14
ATOM 22516 O O . HIS A 1 64 ? 12.120 26.963 -14.597 1.00 0.00 324 HIS A O 14
ATOM 22530 N N . ILE A 1 65 ? 11.494 25.974 -16.507 1.00 0.00 325 ILE A N 14
ATOM 22531 C CA . ILE A 1 65 ? 10.271 25.337 -15.968 1.00 0.00 325 ILE A CA 14
ATOM 22532 C C . ILE A 1 65 ? 10.631 24.384 -14.825 1.00 0.00 325 ILE A C 14
ATOM 22533 O O . ILE A 1 65 ? 10.081 24.485 -13.726 1.00 0.00 325 ILE A O 14
ATOM 22549 N N . MET A 1 66 ? 11.608 23.501 -15.065 1.00 0.00 326 MET A N 14
ATOM 22550 C CA . MET A 1 66 ? 12.065 22.528 -14.069 1.00 0.00 326 MET A CA 14
ATOM 22551 C C . MET A 1 66 ? 12.717 23.166 -12.829 1.00 0.00 326 MET A C 14
ATOM 22552 O O . MET A 1 66 ? 12.617 22.608 -11.734 1.00 0.00 326 MET A O 14
ATOM 22566 N N . LYS A 1 67 ? 13.305 24.366 -12.945 1.00 0.00 327 LYS A N 14
ATOM 22567 C CA . LYS A 1 67 ? 13.764 25.182 -11.804 1.00 0.00 327 LYS A CA 14
ATOM 22568 C C . LYS A 1 67 ? 12.586 25.774 -11.023 1.00 0.00 327 LYS A C 14
ATOM 22569 O O . LYS A 1 67 ? 12.576 25.710 -9.792 1.00 0.00 327 LYS A O 14
ATOM 22588 N N . THR A 1 68 ? 11.568 26.301 -11.707 1.00 0.00 328 THR A N 14
ATOM 22589 C CA . THR A 1 68 ? 10.375 26.913 -11.086 1.00 0.00 328 THR A CA 14
ATOM 22590 C C . THR A 1 68 ? 9.562 25.920 -10.242 1.00 0.00 328 THR A C 14
ATOM 22591 O O . THR A 1 68 ? 9.107 26.279 -9.158 1.00 0.00 328 THR A O 14
ATOM 22602 N N . ILE A 1 69 ? 9.425 24.664 -10.680 1.00 0.00 329 ILE A N 14
ATOM 22603 C CA . ILE A 1 69 ? 8.727 23.611 -9.916 1.00 0.00 329 ILE A CA 14
ATOM 22604 C C . ILE A 1 69 ? 9.566 23.012 -8.772 1.00 0.00 329 ILE A C 14
ATOM 22605 O O . ILE A 1 69 ? 9.009 22.491 -7.808 1.00 0.00 329 ILE A O 14
ATOM 22621 N N . ASP A 1 70 ? 10.897 23.099 -8.844 1.00 0.00 330 ASP A N 14
ATOM 22622 C CA . ASP A 1 70 ? 11.804 22.665 -7.763 1.00 0.00 330 ASP A CA 14
ATOM 22623 C C . ASP A 1 70 ? 11.816 23.632 -6.559 1.00 0.00 330 ASP A C 14
ATOM 22624 O O . ASP A 1 70 ? 12.220 23.262 -5.453 1.00 0.00 330 ASP A O 14
ATOM 22633 N N . ASP A 1 71 ? 11.371 24.868 -6.771 1.00 0.00 331 ASP A N 14
ATOM 22634 C CA . ASP A 1 71 ? 11.409 25.980 -5.808 1.00 0.00 331 ASP A CA 14
ATOM 22635 C C . ASP A 1 71 ? 10.337 25.911 -4.688 1.00 0.00 331 ASP A C 14
ATOM 22636 O O . ASP A 1 71 ? 10.268 26.799 -3.835 1.00 0.00 331 ASP A O 14
ATOM 22645 N N . THR A 1 72 ? 9.485 24.886 -4.680 1.00 0.00 332 THR A N 14
ATOM 22646 C CA . THR A 1 72 ? 8.410 24.673 -3.689 1.00 0.00 332 THR A CA 14
ATOM 22647 C C . THR A 1 72 ? 8.915 24.084 -2.364 1.00 0.00 332 THR A C 14
ATOM 22648 O O . THR A 1 72 ? 8.571 24.641 -1.299 1.00 0.00 332 THR A O 14
ATOM 22660 N N . ASP B 2 1 ? 19.043 8.210 -14.187 1.00 0.00 817 ASP B N 14
ATOM 22661 C CA . ASP B 2 1 ? 17.712 7.830 -14.720 1.00 0.00 817 ASP B CA 14
ATOM 22662 C C . ASP B 2 1 ? 17.141 8.942 -15.608 1.00 0.00 817 ASP B C 14
ATOM 22663 O O . ASP B 2 1 ? 17.324 10.125 -15.313 1.00 0.00 817 ASP B O 14
ATOM 22674 N N . ILE B 2 2 ? 16.419 8.576 -16.669 1.00 0.00 818 ILE B N 14
ATOM 22675 C CA . ILE B 2 2 ? 15.697 9.509 -17.555 1.00 0.00 818 ILE B CA 14
ATOM 22676 C C . ILE B 2 2 ? 14.241 9.731 -17.104 1.00 0.00 818 ILE B C 14
ATOM 22677 O O . ILE B 2 2 ? 13.752 10.859 -17.146 1.00 0.00 818 ILE B O 14
ATOM 22693 N N . TYR B 2 3 ? 13.542 8.698 -16.621 1.00 0.00 819 TYR B N 14
ATOM 22694 C CA . TYR B 2 3 ? 12.091 8.763 -16.383 1.00 0.00 819 TYR B CA 14
ATOM 22695 C C . TYR B 2 3 ? 11.684 9.703 -15.231 1.00 0.00 819 TYR B C 14
ATOM 22696 O O . TYR B 2 3 ? 10.656 10.372 -15.326 1.00 0.00 819 TYR B O 14
ATOM 22714 N N . THR B 2 4 ? 12.507 9.829 -14.184 1.00 0.00 820 THR B N 14
ATOM 22715 C CA . THR B 2 4 ? 12.341 10.832 -13.110 1.00 0.00 820 THR B CA 14
ATOM 22716 C C . THR B 2 4 ? 12.398 12.277 -13.634 1.00 0.00 820 THR B C 14
ATOM 22717 O O . THR B 2 4 ? 11.634 13.130 -13.177 1.00 0.00 820 THR B O 14
ATOM 22728 N N . TYR B 2 5 ? 13.226 12.555 -14.646 1.00 0.00 821 TYR B N 14
ATOM 22729 C CA . TYR B 2 5 ? 13.306 13.861 -15.309 1.00 0.00 821 TYR B CA 14
ATOM 22730 C C . TYR B 2 5 ? 12.099 14.083 -16.238 1.00 0.00 821 TYR B C 14
ATOM 22731 O O . TYR B 2 5 ? 11.476 15.146 -16.205 1.00 0.00 821 TYR B O 14
ATOM 22749 N N . GLU B 2 6 ? 11.731 13.070 -17.028 1.00 0.00 822 GLU B N 14
ATOM 22750 C CA . GLU B 2 6 ? 10.633 13.127 -18.003 1.00 0.00 822 GLU B CA 14
ATOM 22751 C C . GLU B 2 6 ? 9.268 13.376 -17.354 1.00 0.00 822 GLU B C 14
ATOM 22752 O O . GLU B 2 6 ? 8.578 14.320 -17.734 1.00 0.00 822 GLU B O 14
ATOM 22764 N N . LYS B 2 7 ? 8.866 12.569 -16.357 1.00 0.00 823 LYS B N 14
ATOM 22765 C CA . LYS B 2 7 ? 7.508 12.626 -15.786 1.00 0.00 823 LYS B CA 14
ATOM 22766 C C . LYS B 2 7 ? 7.184 13.999 -15.188 1.00 0.00 823 LYS B C 14
ATOM 22767 O O . LYS B 2 7 ? 6.134 14.568 -15.488 1.00 0.00 823 LYS B O 14
ATOM 22786 N N . LYS B 2 8 ? 8.103 14.562 -14.395 1.00 0.00 824 LYS B N 14
ATOM 22787 C CA . LYS B 2 8 ? 7.950 15.862 -13.708 1.00 0.00 824 LYS B CA 14
ATOM 22788 C C . LYS B 2 8 ? 7.832 17.026 -14.702 1.00 0.00 824 LYS B C 14
ATOM 22789 O O . LYS B 2 8 ? 7.081 17.973 -14.464 1.00 0.00 824 LYS B O 14
ATOM 22808 N N . LEU B 2 9 ? 8.519 16.928 -15.842 1.00 0.00 825 LEU B N 14
ATOM 22809 C CA . LEU B 2 9 ? 8.433 17.885 -16.945 1.00 0.00 825 LEU B CA 14
ATOM 22810 C C . LEU B 2 9 ? 7.128 17.746 -17.753 1.00 0.00 825 LEU B C 14
ATOM 22811 O O . LEU B 2 9 ? 6.496 18.746 -18.079 1.00 0.00 825 LEU B O 14
ATOM 22827 N N . ILE B 2 10 ? 6.696 16.519 -18.062 1.00 0.00 826 ILE B N 14
ATOM 22828 C CA . ILE B 2 10 ? 5.541 16.276 -18.940 1.00 0.00 826 ILE B CA 14
ATOM 22829 C C . ILE B 2 10 ? 4.224 16.741 -18.299 1.00 0.00 826 ILE B C 14
ATOM 22830 O O . ILE B 2 10 ? 3.396 17.338 -18.995 1.00 0.00 826 ILE B O 14
ATOM 22846 N N . LYS B 2 11 ? 4.061 16.597 -16.976 1.00 0.00 827 LYS B N 14
ATOM 22847 C CA . LYS B 2 11 ? 2.904 17.176 -16.256 1.00 0.00 827 LYS B CA 14
ATOM 22848 C C . LYS B 2 11 ? 2.918 18.713 -16.281 1.00 0.00 827 LYS B C 14
ATOM 22849 O O . LYS B 2 11 ? 1.853 19.331 -16.285 1.00 0.00 827 LYS B O 14
ATOM 22868 N N . SER B 2 12 ? 4.100 19.332 -16.378 1.00 0.00 828 SER B N 14
ATOM 22869 C CA . SER B 2 12 ? 4.252 20.782 -16.566 1.00 0.00 828 SER B CA 14
ATOM 22870 C C . SER B 2 12 ? 3.873 21.224 -17.984 1.00 0.00 828 SER B C 14
ATOM 22871 O O . SER B 2 12 ? 3.105 22.175 -18.130 1.00 0.00 828 SER B O 14
ATOM 22879 N N . ILE B 2 13 ? 4.322 20.517 -19.035 1.00 0.00 829 ILE B N 14
ATOM 22880 C CA . ILE B 2 13 ? 3.928 20.776 -20.440 1.00 0.00 829 ILE B CA 14
ATOM 22881 C C . ILE B 2 13 ? 2.400 20.726 -20.569 1.00 0.00 829 ILE B C 14
ATOM 22882 O O . ILE B 2 13 ? 1.787 21.661 -21.085 1.00 0.00 829 ILE B O 14
ATOM 22898 N N . GLU B 2 14 ? 1.770 19.674 -20.038 1.00 0.00 830 GLU B N 14
ATOM 22899 C CA . GLU B 2 14 ? 0.324 19.467 -20.065 1.00 0.00 830 GLU B CA 14
ATOM 22900 C C . GLU B 2 14 ? -0.470 20.567 -19.329 1.00 0.00 830 GLU B C 14
ATOM 22901 O O . GLU B 2 14 ? -1.593 20.883 -19.725 1.00 0.00 830 GLU B O 14
ATOM 22913 N N . TYR B 2 15 ? 0.098 21.197 -18.291 1.00 0.00 831 TYR B N 14
ATOM 22914 C CA . TYR B 2 15 ? -0.534 22.321 -17.588 1.00 0.00 831 TYR B CA 14
ATOM 22915 C C . TYR B 2 15 ? -0.369 23.655 -18.340 1.00 0.00 831 TYR B C 14
ATOM 22916 O O . TYR B 2 15 ? -1.345 24.396 -18.504 1.00 0.00 831 TYR B O 14
ATOM 22934 N N . ILE B 2 16 ? 0.833 23.944 -18.860 1.00 0.00 832 ILE B N 14
ATOM 22935 C CA . ILE B 2 16 ? 1.149 25.154 -19.649 1.00 0.00 832 ILE B CA 14
ATOM 22936 C C . ILE B 2 16 ? 0.295 25.220 -20.930 1.00 0.00 832 ILE B C 14
ATOM 22937 O O . ILE B 2 16 ? -0.250 26.274 -21.268 1.00 0.00 832 ILE B O 14
ATOM 22953 N N . THR B 2 17 ? 0.124 24.085 -21.610 1.00 0.00 833 THR B N 14
ATOM 22954 C CA . THR B 2 17 ? -0.681 23.958 -22.838 1.00 0.00 833 THR B CA 14
ATOM 22955 C C . THR B 2 17 ? -2.192 24.053 -22.583 1.00 0.00 833 THR B C 14
ATOM 22956 O O . THR B 2 17 ? -2.869 24.830 -23.258 1.00 0.00 833 THR B O 14
ATOM 22967 N N . LYS B 2 18 ? -2.736 23.317 -21.604 1.00 0.00 834 LYS B N 14
ATOM 22968 C CA . LYS B 2 18 ? -4.184 23.271 -21.305 1.00 0.00 834 LYS B CA 14
ATOM 22969 C C . LYS B 2 18 ? -4.759 24.616 -20.860 1.00 0.00 834 LYS B C 14
ATOM 22970 O O . LYS B 2 18 ? -5.863 24.982 -21.263 1.00 0.00 834 LYS B O 14
ATOM 22989 N N . ASN B 2 19 ? -3.990 25.374 -20.081 1.00 0.00 835 ASN B N 14
ATOM 22990 C CA . ASN B 2 19 ? -4.342 26.726 -19.624 1.00 0.00 835 ASN B CA 14
ATOM 22991 C C . ASN B 2 19 ? -3.945 27.824 -20.636 1.00 0.00 835 ASN B C 14
ATOM 22992 O O . ASN B 2 19 ? -4.181 29.004 -20.363 1.00 0.00 835 ASN B O 14
ATOM 23003 N N . LYS B 2 20 ? -3.371 27.455 -21.796 1.00 0.00 836 LYS B N 14
ATOM 23004 C CA . LYS B 2 20 ? -2.950 28.348 -22.888 1.00 0.00 836 LYS B CA 14
ATOM 23005 C C . LYS B 2 20 ? -2.134 29.552 -22.395 1.00 0.00 836 LYS B C 14
ATOM 23006 O O . LYS B 2 20 ? -2.491 30.707 -22.631 1.00 0.00 836 LYS B O 14
ATOM 23025 N N . PHE B 2 21 ? -0.999 29.283 -21.745 1.00 0.00 837 PHE B N 14
ATOM 23026 C CA . PHE B 2 21 ? -0.042 30.316 -21.303 1.00 0.00 837 PHE B CA 14
ATOM 23027 C C . PHE B 2 21 ? 0.451 31.209 -22.467 1.00 0.00 837 PHE B C 14
ATOM 23028 O O . PHE B 2 21 ? 0.883 32.344 -22.253 1.00 0.00 837 PHE B O 14
ATOM 23045 N N . PHE B 2 22 ? 0.361 30.698 -23.700 1.00 0.00 838 PHE B N 14
ATOM 23046 C CA . PHE B 2 22 ? 0.687 31.369 -24.968 1.00 0.00 838 PHE B CA 14
ATOM 23047 C C . PHE B 2 22 ? -0.270 32.522 -25.346 1.00 0.00 838 PHE B C 14
ATOM 23048 O O . PHE B 2 22 ? 0.006 33.262 -26.290 1.00 0.00 838 PHE B O 14
ATOM 23065 N N . ASP B 2 23 ? -1.406 32.682 -24.656 1.00 0.00 839 ASP B N 14
ATOM 23066 C CA . ASP B 2 23 ? -2.406 33.718 -24.942 1.00 0.00 839 ASP B CA 14
ATOM 23067 C C . ASP B 2 23 ? -2.003 35.080 -24.327 1.00 0.00 839 ASP B C 14
ATOM 23068 O O . ASP B 2 23 ? -2.494 35.489 -23.272 1.00 0.00 839 ASP B O 14
ATOM 23077 N N . ASP B 2 24 ? -1.064 35.778 -24.979 1.00 0.00 840 ASP B N 14
ATOM 23078 C CA . ASP B 2 24 ? -0.525 37.077 -24.533 1.00 0.00 840 ASP B CA 14
ATOM 23079 C C . ASP B 2 24 ? -1.435 38.297 -24.815 1.00 0.00 840 ASP B C 14
ATOM 23080 O O . ASP B 2 24 ? -1.149 39.397 -24.326 1.00 0.00 840 ASP B O 14
ATOM 23089 N N . SER B 2 25 ? -2.508 38.126 -25.596 1.00 0.00 841 SER B N 14
ATOM 23090 C CA . SER B 2 25 ? -3.428 39.197 -26.037 1.00 0.00 841 SER B CA 14
ATOM 23091 C C . SER B 2 25 ? -4.230 39.826 -24.891 1.00 0.00 841 SER B C 14
ATOM 23092 O O . SER B 2 25 ? -4.818 39.086 -24.068 1.00 0.00 841 SER B O 14
ATOM 23101 N N . GLY A 1 1 ? 12.371 12.013 -1.170 1.00 0.00 261 GLY A N 15
ATOM 23102 C CA . GLY A 1 1 ? 10.997 12.154 -1.695 1.00 0.00 261 GLY A CA 15
ATOM 23103 C C . GLY A 1 1 ? 9.972 11.488 -0.781 1.00 0.00 261 GLY A C 15
ATOM 23104 O O . GLY A 1 1 ? 10.326 10.581 -0.019 1.00 0.00 261 GLY A O 15
ATOM 23110 N N . PRO A 1 2 ? 8.694 11.921 -0.839 1.00 0.00 262 PRO A N 15
ATOM 23111 C CA . PRO A 1 2 ? 7.608 11.371 -0.022 1.00 0.00 262 PRO A CA 15
ATOM 23112 C C . PRO A 1 2 ? 7.190 9.953 -0.461 1.00 0.00 262 PRO A C 15
ATOM 23113 O O . PRO A 1 2 ? 7.559 9.475 -1.537 1.00 0.00 262 PRO A O 15
ATOM 23124 N N . HIS A 1 3 ? 6.368 9.291 0.358 1.00 0.00 263 HIS A N 15
ATOM 23125 C CA . HIS A 1 3 ? 5.772 7.979 0.053 1.00 0.00 263 HIS A CA 15
ATOM 23126 C C . HIS A 1 3 ? 4.591 8.050 -0.945 1.00 0.00 263 HIS A C 15
ATOM 23127 O O . HIS A 1 3 ? 4.140 7.014 -1.442 1.00 0.00 263 HIS A O 15
ATOM 23141 N N . MET A 1 4 ? 4.099 9.255 -1.253 1.00 0.00 264 MET A N 15
ATOM 23142 C CA . MET A 1 4 ? 3.041 9.504 -2.246 1.00 0.00 264 MET A CA 15
ATOM 23143 C C . MET A 1 4 ? 3.550 9.360 -3.694 1.00 0.00 264 MET A C 15
ATOM 23144 O O . MET A 1 4 ? 4.756 9.386 -3.951 1.00 0.00 264 MET A O 15
ATOM 23158 N N . ASP A 1 5 ? 2.624 9.255 -4.653 1.00 0.00 265 ASP A N 15
ATOM 23159 C CA . ASP A 1 5 ? 2.919 9.266 -6.092 1.00 0.00 265 ASP A CA 15
ATOM 23160 C C . ASP A 1 5 ? 3.316 10.688 -6.540 1.00 0.00 265 ASP A C 15
ATOM 23161 O O . ASP A 1 5 ? 2.466 11.543 -6.794 1.00 0.00 265 ASP A O 15
ATOM 23170 N N . TYR A 1 6 ? 4.624 10.943 -6.621 1.00 0.00 266 TYR A N 15
ATOM 23171 C CA . TYR A 1 6 ? 5.223 12.266 -6.884 1.00 0.00 266 TYR A CA 15
ATOM 23172 C C . TYR A 1 6 ? 5.459 12.608 -8.373 1.00 0.00 266 TYR A C 15
ATOM 23173 O O . TYR A 1 6 ? 6.098 13.609 -8.697 1.00 0.00 266 TYR A O 15
ATOM 23191 N N . ASP A 1 7 ? 4.906 11.808 -9.284 1.00 0.00 267 ASP A N 15
ATOM 23192 C CA . ASP A 1 7 ? 4.933 12.021 -10.746 1.00 0.00 267 ASP A CA 15
ATOM 23193 C C . ASP A 1 7 ? 3.698 12.782 -11.274 1.00 0.00 267 ASP A C 15
ATOM 23194 O O . ASP A 1 7 ? 3.150 12.468 -12.335 1.00 0.00 267 ASP A O 15
ATOM 23203 N N . MET A 1 8 ? 3.264 13.803 -10.526 1.00 0.00 268 MET A N 15
ATOM 23204 C CA . MET A 1 8 ? 2.166 14.717 -10.877 1.00 0.00 268 MET A CA 15
ATOM 23205 C C . MET A 1 8 ? 2.491 16.173 -10.504 1.00 0.00 268 MET A C 15
ATOM 23206 O O . MET A 1 8 ? 3.265 16.430 -9.580 1.00 0.00 268 MET A O 15
ATOM 23220 N N . LEU A 1 9 ? 1.884 17.129 -11.214 1.00 0.00 269 LEU A N 15
ATOM 23221 C CA . LEU A 1 9 ? 2.037 18.562 -10.949 1.00 0.00 269 LEU A CA 15
ATOM 23222 C C . LEU A 1 9 ? 1.078 19.009 -9.826 1.00 0.00 269 LEU A C 15
ATOM 23223 O O . LEU A 1 9 ? -0.145 18.903 -9.974 1.00 0.00 269 LEU A O 15
ATOM 23239 N N . THR A 1 10 ? 1.614 19.494 -8.702 1.00 0.00 270 THR A N 15
ATOM 23240 C CA . THR A 1 10 ? 0.823 19.945 -7.534 1.00 0.00 270 THR A CA 15
ATOM 23241 C C . THR A 1 10 ? 0.203 21.330 -7.740 1.00 0.00 270 THR A C 15
ATOM 23242 O O . THR A 1 10 ? 0.617 22.089 -8.618 1.00 0.00 270 THR A O 15
ATOM 23253 N N . GLU A 1 11 ? -0.761 21.703 -6.896 1.00 0.00 271 GLU A N 15
ATOM 23254 C CA . GLU A 1 11 ? -1.354 23.052 -6.893 1.00 0.00 271 GLU A CA 15
ATOM 23255 C C . GLU A 1 11 ? -0.326 24.166 -6.613 1.00 0.00 271 GLU A C 15
ATOM 23256 O O . GLU A 1 11 ? -0.409 25.252 -7.192 1.00 0.00 271 GLU A O 15
ATOM 23268 N N . GLU A 1 12 ? 0.686 23.893 -5.786 1.00 0.00 272 GLU A N 15
ATOM 23269 C CA . GLU A 1 12 ? 1.772 24.835 -5.490 1.00 0.00 272 GLU A CA 15
ATOM 23270 C C . GLU A 1 12 ? 2.730 24.992 -6.684 1.00 0.00 272 GLU A C 15
ATOM 23271 O O . GLU A 1 12 ? 3.148 26.103 -7.009 1.00 0.00 272 GLU A O 15
ATOM 23283 N N . GLN A 1 13 ? 3.026 23.899 -7.397 1.00 0.00 273 GLN A N 15
ATOM 23284 C CA . GLN A 1 13 ? 3.822 23.922 -8.633 1.00 0.00 273 GLN A CA 15
ATOM 23285 C C . GLN A 1 13 ? 3.077 24.641 -9.777 1.00 0.00 273 GLN A C 15
ATOM 23286 O O . GLN A 1 13 ? 3.670 25.478 -10.458 1.00 0.00 273 GLN A O 15
ATOM 23300 N N . LYS A 1 14 ? 1.765 24.413 -9.930 1.00 0.00 274 LYS A N 15
ATOM 23301 C CA . LYS A 1 14 ? 0.885 25.152 -10.859 1.00 0.00 274 LYS A CA 15
ATOM 23302 C C . LYS A 1 14 ? 0.910 26.665 -10.612 1.00 0.00 274 LYS A C 15
ATOM 23303 O O . LYS A 1 14 ? 1.117 27.434 -11.557 1.00 0.00 274 LYS A O 15
ATOM 23322 N N . LYS A 1 15 ? 0.765 27.090 -9.350 1.00 0.00 275 LYS A N 15
ATOM 23323 C CA . LYS A 1 15 ? 0.882 28.500 -8.927 1.00 0.00 275 LYS A CA 15
ATOM 23324 C C . LYS A 1 15 ? 2.254 29.096 -9.274 1.00 0.00 275 LYS A C 15
ATOM 23325 O O . LYS A 1 15 ? 2.315 30.158 -9.890 1.00 0.00 275 LYS A O 15
ATOM 23344 N N . LYS A 1 16 ? 3.344 28.411 -8.925 1.00 0.00 276 LYS A N 15
ATOM 23345 C CA . LYS A 1 16 ? 4.718 28.912 -9.125 1.00 0.00 276 LYS A CA 15
ATOM 23346 C C . LYS A 1 16 ? 5.095 29.064 -10.602 1.00 0.00 276 LYS A C 15
ATOM 23347 O O . LYS A 1 16 ? 5.812 30.004 -10.946 1.00 0.00 276 LYS A O 15
ATOM 23366 N N . LEU A 1 17 ? 4.548 28.232 -11.496 1.00 0.00 277 LEU A N 15
ATOM 23367 C CA . LEU A 1 17 ? 4.647 28.416 -12.948 1.00 0.00 277 LEU A CA 15
ATOM 23368 C C . LEU A 1 17 ? 3.896 29.672 -13.429 1.00 0.00 277 LEU A C 15
ATOM 23369 O O . LEU A 1 17 ? 4.501 30.512 -14.097 1.00 0.00 277 LEU A O 15
ATOM 23385 N N . LYS A 1 18 ? 2.601 29.831 -13.104 1.00 0.00 278 LYS A N 15
ATOM 23386 C CA . LYS A 1 18 ? 1.777 30.933 -13.657 1.00 0.00 278 LYS A CA 15
ATOM 23387 C C . LYS A 1 18 ? 2.118 32.316 -13.100 1.00 0.00 278 LYS A C 15
ATOM 23388 O O . LYS A 1 18 ? 2.005 33.306 -13.826 1.00 0.00 278 LYS A O 15
ATOM 23407 N N . GLU A 1 19 ? 2.520 32.388 -11.835 1.00 0.00 279 GLU A N 15
ATOM 23408 C CA . GLU A 1 19 ? 2.830 33.657 -11.157 1.00 0.00 279 GLU A CA 15
ATOM 23409 C C . GLU A 1 19 ? 4.225 34.210 -11.491 1.00 0.00 279 GLU A C 15
ATOM 23410 O O . GLU A 1 19 ? 4.446 35.412 -11.332 1.00 0.00 279 GLU A O 15
ATOM 23422 N N . ASP A 1 20 ? 5.163 33.390 -11.988 1.00 0.00 280 ASP A N 15
ATOM 23423 C CA . ASP A 1 20 ? 6.468 33.873 -12.463 1.00 0.00 280 ASP A CA 15
ATOM 23424 C C . ASP A 1 20 ? 6.393 34.340 -13.928 1.00 0.00 280 ASP A C 15
ATOM 23425 O O . ASP A 1 20 ? 6.166 33.547 -14.845 1.00 0.00 280 ASP A O 15
ATOM 23434 N N . HIS A 1 21 ? 6.609 35.636 -14.161 1.00 0.00 281 HIS A N 15
ATOM 23435 C CA . HIS A 1 21 ? 6.568 36.231 -15.501 1.00 0.00 281 HIS A CA 15
ATOM 23436 C C . HIS A 1 21 ? 7.781 35.842 -16.371 1.00 0.00 281 HIS A C 15
ATOM 23437 O O . HIS A 1 21 ? 7.683 35.913 -17.594 1.00 0.00 281 HIS A O 15
ATOM 23451 N N . THR A 1 22 ? 8.888 35.376 -15.784 1.00 0.00 282 THR A N 15
ATOM 23452 C CA . THR A 1 22 ? 10.099 34.956 -16.515 1.00 0.00 282 THR A CA 15
ATOM 23453 C C . THR A 1 22 ? 9.821 33.775 -17.455 1.00 0.00 282 THR A C 15
ATOM 23454 O O . THR A 1 22 ? 10.341 33.734 -18.573 1.00 0.00 282 THR A O 15
ATOM 23465 N N . LEU A 1 23 ? 8.933 32.849 -17.059 1.00 0.00 283 LEU A N 15
ATOM 23466 C CA . LEU A 1 23 ? 8.485 31.729 -17.891 1.00 0.00 283 LEU A CA 15
ATOM 23467 C C . LEU A 1 23 ? 7.756 32.228 -19.147 1.00 0.00 283 LEU A C 15
ATOM 23468 O O . LEU A 1 23 ? 8.001 31.745 -20.249 1.00 0.00 283 LEU A O 15
ATOM 23484 N N . LYS A 1 24 ? 6.899 33.238 -19.003 1.00 0.00 284 LYS A N 15
ATOM 23485 C CA . LYS A 1 24 ? 6.118 33.813 -20.098 1.00 0.00 284 LYS A CA 15
ATOM 23486 C C . LYS A 1 24 ? 7.014 34.423 -21.176 1.00 0.00 284 LYS A C 15
ATOM 23487 O O . LYS A 1 24 ? 6.729 34.258 -22.356 1.00 0.00 284 LYS A O 15
ATOM 23506 N N . ILE A 1 25 ? 8.152 35.028 -20.805 1.00 0.00 285 ILE A N 15
ATOM 23507 C CA . ILE A 1 25 ? 9.157 35.560 -21.753 1.00 0.00 285 ILE A CA 15
ATOM 23508 C C . ILE A 1 25 ? 9.709 34.456 -22.678 1.00 0.00 285 ILE A C 15
ATOM 23509 O O . ILE A 1 25 ? 9.900 34.671 -23.877 1.00 0.00 285 ILE A O 15
ATOM 23525 N N . LEU A 1 26 ? 9.924 33.252 -22.138 1.00 0.00 286 LEU A N 15
ATOM 23526 C CA . LEU A 1 26 ? 10.427 32.080 -22.870 1.00 0.00 286 LEU A CA 15
ATOM 23527 C C . LEU A 1 26 ? 9.348 31.453 -23.770 1.00 0.00 286 LEU A C 15
ATOM 23528 O O . LEU A 1 26 ? 9.648 30.993 -24.875 1.00 0.00 286 LEU A O 15
ATOM 23544 N N . LEU A 1 27 ? 8.091 31.497 -23.331 1.00 0.00 287 LEU A N 15
ATOM 23545 C CA . LEU A 1 27 ? 6.906 31.048 -24.084 1.00 0.00 287 LEU A CA 15
ATOM 23546 C C . LEU A 1 27 ? 6.448 32.064 -25.160 1.00 0.00 287 LEU A C 15
ATOM 23547 O O . LEU A 1 27 ? 5.688 31.719 -26.075 1.00 0.00 287 LEU A O 15
ATOM 23563 N N . LYS A 1 28 ? 6.941 33.313 -25.117 1.00 0.00 288 LYS A N 15
ATOM 23564 C CA . LYS A 1 28 ? 6.846 34.316 -26.197 1.00 0.00 288 LYS A CA 15
ATOM 23565 C C . LYS A 1 28 ? 7.739 34.028 -27.418 1.00 0.00 288 LYS A C 15
ATOM 23566 O O . LYS A 1 28 ? 7.590 34.697 -28.444 1.00 0.00 288 LYS A O 15
ATOM 23585 N N . ASN A 1 29 ? 8.575 32.986 -27.374 1.00 0.00 289 ASN A N 15
ATOM 23586 C CA . ASN A 1 29 ? 9.121 32.369 -28.591 1.00 0.00 289 ASN A CA 15
ATOM 23587 C C . ASN A 1 29 ? 8.017 31.576 -29.316 1.00 0.00 289 ASN A C 15
ATOM 23588 O O . ASN A 1 29 ? 7.436 30.638 -28.763 1.00 0.00 289 ASN A O 15
ATOM 23599 N N . ASN A 1 30 ? 7.780 31.885 -30.596 1.00 0.00 290 ASN A N 15
ATOM 23600 C CA . ASN A 1 30 ? 6.852 31.129 -31.450 1.00 0.00 290 ASN A CA 15
ATOM 23601 C C . ASN A 1 30 ? 7.359 29.696 -31.740 1.00 0.00 290 ASN A C 15
ATOM 23602 O O . ASN A 1 30 ? 6.567 28.805 -32.038 1.00 0.00 290 ASN A O 15
ATOM 23613 N N . TYR A 1 31 ? 8.670 29.457 -31.607 1.00 0.00 291 TYR A N 15
ATOM 23614 C CA . TYR A 1 31 ? 9.310 28.149 -31.761 1.00 0.00 291 TYR A CA 15
ATOM 23615 C C . TYR A 1 31 ? 9.098 27.235 -30.545 1.00 0.00 291 TYR A C 15
ATOM 23616 O O . TYR A 1 31 ? 9.108 26.015 -30.685 1.00 0.00 291 TYR A O 15
ATOM 23634 N N . VAL A 1 32 ? 8.853 27.795 -29.352 1.00 0.00 292 VAL A N 15
ATOM 23635 C CA . VAL A 1 32 ? 8.529 27.016 -28.143 1.00 0.00 292 VAL A CA 15
ATOM 23636 C C . VAL A 1 32 ? 7.056 26.608 -28.123 1.00 0.00 292 VAL A C 15
ATOM 23637 O O . VAL A 1 32 ? 6.753 25.434 -27.917 1.00 0.00 292 VAL A O 15
ATOM 23650 N N . ARG A 1 33 ? 6.129 27.545 -28.366 1.00 0.00 293 ARG A N 15
ATOM 23651 C CA . ARG A 1 33 ? 4.679 27.252 -28.318 1.00 0.00 293 ARG A CA 15
ATOM 23652 C C . ARG A 1 33 ? 4.263 26.181 -29.326 1.00 0.00 293 ARG A C 15
ATOM 23653 O O . ARG A 1 33 ? 3.444 25.325 -28.996 1.00 0.00 293 ARG A O 15
ATOM 23674 N N . GLU A 1 34 ? 4.866 26.160 -30.522 1.00 0.00 294 GLU A N 15
ATOM 23675 C CA . GLU A 1 34 ? 4.573 25.132 -31.529 1.00 0.00 294 GLU A CA 15
ATOM 23676 C C . GLU A 1 34 ? 5.053 23.739 -31.101 1.00 0.00 294 GLU A C 15
ATOM 23677 O O . GLU A 1 34 ? 4.315 22.764 -31.266 1.00 0.00 294 GLU A O 15
ATOM 23689 N N . VAL A 1 35 ? 6.240 23.621 -30.484 1.00 0.00 295 VAL A N 15
ATOM 23690 C CA . VAL A 1 35 ? 6.775 22.321 -30.051 1.00 0.00 295 VAL A CA 15
ATOM 23691 C C . VAL A 1 35 ? 6.047 21.816 -28.801 1.00 0.00 295 VAL A C 15
ATOM 23692 O O . VAL A 1 35 ? 5.714 20.635 -28.731 1.00 0.00 295 VAL A O 15
ATOM 23705 N N . PHE A 1 36 ? 5.681 22.700 -27.861 1.00 0.00 296 PHE A N 15
ATOM 23706 C CA . PHE A 1 36 ? 4.862 22.366 -26.687 1.00 0.00 296 PHE A CA 15
ATOM 23707 C C . PHE A 1 36 ? 3.453 21.898 -27.092 1.00 0.00 296 PHE A C 15
ATOM 23708 O O . PHE A 1 36 ? 2.946 20.918 -26.544 1.00 0.00 296 PHE A O 15
ATOM 23725 N N . LYS A 1 37 ? 2.825 22.555 -28.080 1.00 0.00 297 LYS A N 15
ATOM 23726 C CA . LYS A 1 37 ? 1.482 22.206 -28.558 1.00 0.00 297 LYS A CA 15
ATOM 23727 C C . LYS A 1 37 ? 1.456 20.919 -29.399 1.00 0.00 297 LYS A C 15
ATOM 23728 O O . LYS A 1 37 ? 0.495 20.161 -29.315 1.00 0.00 297 LYS A O 15
ATOM 23747 N N . GLN A 1 38 ? 2.513 20.633 -30.165 1.00 0.00 298 GLN A N 15
ATOM 23748 C CA . GLN A 1 38 ? 2.667 19.334 -30.852 1.00 0.00 298 GLN A CA 15
ATOM 23749 C C . GLN A 1 38 ? 3.015 18.190 -29.886 1.00 0.00 298 GLN A C 15
ATOM 23750 O O . GLN A 1 38 ? 2.587 17.058 -30.111 1.00 0.00 298 GLN A O 15
ATOM 23764 N N . PHE A 1 39 ? 3.736 18.474 -28.797 1.00 0.00 299 PHE A N 15
ATOM 23765 C CA . PHE A 1 39 ? 4.140 17.471 -27.805 1.00 0.00 299 PHE A CA 15
ATOM 23766 C C . PHE A 1 39 ? 2.948 16.738 -27.183 1.00 0.00 299 PHE A C 15
ATOM 23767 O O . PHE A 1 39 ? 2.953 15.510 -27.097 1.00 0.00 299 PHE A O 15
ATOM 23784 N N . THR A 1 40 ? 1.893 17.463 -26.791 1.00 0.00 300 THR A N 15
ATOM 23785 C CA . THR A 1 40 ? 0.704 16.881 -26.134 1.00 0.00 300 THR A CA 15
ATOM 23786 C C . THR A 1 40 ? -0.110 15.956 -27.046 1.00 0.00 300 THR A C 15
ATOM 23787 O O . THR A 1 40 ? -0.781 15.039 -26.559 1.00 0.00 300 THR A O 15
ATOM 23798 N N . LEU A 1 41 ? -0.001 16.138 -28.367 1.00 0.00 301 LEU A N 15
ATOM 23799 C CA . LEU A 1 41 ? -0.695 15.346 -29.394 1.00 0.00 301 LEU A CA 15
ATOM 23800 C C . LEU A 1 41 ? 0.123 14.124 -29.857 1.00 0.00 301 LEU A C 15
ATOM 23801 O O . LEU A 1 41 ? -0.437 13.195 -30.449 1.00 0.00 301 LEU A O 15
ATOM 23817 N N . SER A 1 42 ? 1.429 14.118 -29.587 1.00 0.00 302 SER A N 15
ATOM 23818 C CA . SER A 1 42 ? 2.339 13.011 -29.921 1.00 0.00 302 SER A CA 15
ATOM 23819 C C . SER A 1 42 ? 1.977 11.696 -29.213 1.00 0.00 302 SER A C 15
ATOM 23820 O O . SER A 1 42 ? 1.478 11.691 -28.080 1.00 0.00 302 SER A O 15
ATOM 23828 N N . ASN A 1 43 ? 2.242 10.565 -29.873 1.00 0.00 303 ASN A N 15
ATOM 23829 C CA . ASN A 1 43 ? 1.931 9.214 -29.392 1.00 0.00 303 ASN A CA 15
ATOM 23830 C C . ASN A 1 43 ? 2.934 8.691 -28.335 1.00 0.00 303 ASN A C 15
ATOM 23831 O O . ASN A 1 43 ? 2.568 7.863 -27.500 1.00 0.00 303 ASN A O 15
ATOM 23842 N N . ASP A 1 44 ? 4.185 9.163 -28.363 1.00 0.00 304 ASP A N 15
ATOM 23843 C CA . ASP A 1 44 ? 5.304 8.675 -27.539 1.00 0.00 304 ASP A CA 15
ATOM 23844 C C . ASP A 1 44 ? 6.053 9.838 -26.859 1.00 0.00 304 ASP A C 15
ATOM 23845 O O . ASP A 1 44 ? 7.089 10.305 -27.342 1.00 0.00 304 ASP A O 15
ATOM 23854 N N . LYS A 1 45 ? 5.519 10.325 -25.730 1.00 0.00 305 LYS A N 15
ATOM 23855 C CA . LYS A 1 45 ? 5.946 11.568 -25.060 1.00 0.00 305 LYS A CA 15
ATOM 23856 C C . LYS A 1 45 ? 7.427 11.577 -24.668 1.00 0.00 305 LYS A C 15
ATOM 23857 O O . LYS A 1 45 ? 8.137 12.552 -24.922 1.00 0.00 305 LYS A O 15
ATOM 23876 N N . ILE A 1 46 ? 7.912 10.472 -24.094 1.00 0.00 306 ILE A N 15
ATOM 23877 C CA . ILE A 1 46 ? 9.318 10.305 -23.685 1.00 0.00 306 ILE A CA 15
ATOM 23878 C C . ILE A 1 46 ? 10.246 10.364 -24.912 1.00 0.00 306 ILE A C 15
ATOM 23879 O O . ILE A 1 46 ? 11.207 11.131 -24.923 1.00 0.00 306 ILE A O 15
ATOM 23895 N N . GLY A 1 47 ? 9.918 9.627 -25.979 1.00 0.00 307 GLY A N 15
ATOM 23896 C CA . GLY A 1 47 ? 10.666 9.641 -27.246 1.00 0.00 307 GLY A CA 15
ATOM 23897 C C . GLY A 1 47 ? 10.675 11.011 -27.941 1.00 0.00 307 GLY A C 15
ATOM 23898 O O . GLY A 1 47 ? 11.675 11.383 -28.560 1.00 0.00 307 GLY A O 15
ATOM 23902 N N . TYR A 1 48 ? 9.607 11.795 -27.772 1.00 0.00 308 TYR A N 15
ATOM 23903 C CA . TYR A 1 48 ? 9.509 13.177 -28.249 1.00 0.00 308 TYR A CA 15
ATOM 23904 C C . TYR A 1 48 ? 10.421 14.128 -27.464 1.00 0.00 308 TYR A C 15
ATOM 23905 O O . TYR A 1 48 ? 11.191 14.875 -28.070 1.00 0.00 308 TYR A O 15
ATOM 23923 N N . LEU A 1 49 ? 10.412 14.053 -26.125 1.00 0.00 309 LEU A N 15
ATOM 23924 C CA . LEU A 1 49 ? 11.283 14.865 -25.258 1.00 0.00 309 LEU A CA 15
ATOM 23925 C C . LEU A 1 49 ? 12.764 14.538 -25.531 1.00 0.00 309 LEU A C 15
ATOM 23926 O O . LEU A 1 49 ? 13.591 15.448 -25.614 1.00 0.00 309 LEU A O 15
ATOM 23942 N N . SER A 1 50 ? 13.085 13.270 -25.796 1.00 0.00 310 SER A N 15
ATOM 23943 C CA . SER A 1 50 ? 14.440 12.808 -26.160 1.00 0.00 310 SER A CA 15
ATOM 23944 C C . SER A 1 50 ? 14.986 13.404 -27.476 1.00 0.00 310 SER A C 15
ATOM 23945 O O . SER A 1 50 ? 16.190 13.299 -27.733 1.00 0.00 310 SER A O 15
ATOM 23953 N N . HIS A 1 51 ? 14.161 14.058 -28.303 1.00 0.00 311 HIS A N 15
ATOM 23954 C CA . HIS A 1 51 ? 14.640 14.921 -29.393 1.00 0.00 311 HIS A CA 15
ATOM 23955 C C . HIS A 1 51 ? 15.020 16.320 -28.873 1.00 0.00 311 HIS A C 15
ATOM 23956 O O . HIS A 1 51 ? 16.087 16.841 -29.201 1.00 0.00 311 HIS A O 15
ATOM 23970 N N . TYR A 1 52 ? 14.196 16.902 -28.001 1.00 0.00 312 TYR A N 15
ATOM 23971 C CA . TYR A 1 52 ? 14.256 18.302 -27.579 1.00 0.00 312 TYR A CA 15
ATOM 23972 C C . TYR A 1 52 ? 15.338 18.578 -26.537 1.00 0.00 312 TYR A C 15
ATOM 23973 O O . TYR A 1 52 ? 15.716 19.731 -26.340 1.00 0.00 312 TYR A O 15
ATOM 23991 N N . ILE A 1 53 ? 15.921 17.524 -25.944 1.00 0.00 313 ILE A N 15
ATOM 23992 C CA . ILE A 1 53 ? 17.175 17.614 -25.179 1.00 0.00 313 ILE A CA 15
ATOM 23993 C C . ILE A 1 53 ? 18.354 18.139 -26.028 1.00 0.00 313 ILE A C 15
ATOM 23994 O O . ILE A 1 53 ? 19.351 18.623 -25.482 1.00 0.00 313 ILE A O 15
ATOM 24010 N N . ASN A 1 54 ? 18.251 18.042 -27.362 1.00 0.00 314 ASN A N 15
ATOM 24011 C CA . ASN A 1 54 ? 19.274 18.473 -28.321 1.00 0.00 314 ASN A CA 15
ATOM 24012 C C . ASN A 1 54 ? 19.047 19.895 -28.888 1.00 0.00 314 ASN A C 15
ATOM 24013 O O . ASN A 1 54 ? 19.978 20.478 -29.447 1.00 0.00 314 ASN A O 15
ATOM 24024 N N . ASP A 1 55 ? 17.838 20.458 -28.777 1.00 0.00 315 ASP A N 15
ATOM 24025 C CA . ASP A 1 55 ? 17.425 21.726 -29.368 1.00 0.00 315 ASP A CA 15
ATOM 24026 C C . ASP A 1 55 ? 17.495 22.884 -28.339 1.00 0.00 315 ASP A C 15
ATOM 24027 O O . ASP A 1 55 ? 16.633 22.968 -27.460 1.00 0.00 315 ASP A O 15
ATOM 24036 N N . PRO A 1 56 ? 18.490 23.796 -28.409 1.00 0.00 316 PRO A N 15
ATOM 24037 C CA . PRO A 1 56 ? 18.845 24.680 -27.292 1.00 0.00 316 PRO A CA 15
ATOM 24038 C C . PRO A 1 56 ? 17.733 25.651 -26.870 1.00 0.00 316 PRO A C 15
ATOM 24039 O O . PRO A 1 56 ? 17.523 25.868 -25.676 1.00 0.00 316 PRO A O 15
ATOM 24050 N N . THR A 1 57 ? 16.951 26.174 -27.819 1.00 0.00 317 THR A N 15
ATOM 24051 C CA . THR A 1 57 ? 15.784 27.036 -27.541 1.00 0.00 317 THR A CA 15
ATOM 24052 C C . THR A 1 57 ? 14.743 26.325 -26.671 1.00 0.00 317 THR A C 15
ATOM 24053 O O . THR A 1 57 ? 14.089 26.963 -25.845 1.00 0.00 317 THR A O 15
ATOM 24064 N N . ILE A 1 58 ? 14.628 24.997 -26.806 1.00 0.00 318 ILE A N 15
ATOM 24065 C CA . ILE A 1 58 ? 13.713 24.155 -26.027 1.00 0.00 318 ILE A CA 15
ATOM 24066 C C . ILE A 1 58 ? 14.366 23.705 -24.709 1.00 0.00 318 ILE A C 15
ATOM 24067 O O . ILE A 1 58 ? 13.701 23.642 -23.679 1.00 0.00 318 ILE A O 15
ATOM 24083 N N . VAL A 1 59 ? 15.685 23.480 -24.692 1.00 0.00 319 VAL A N 15
ATOM 24084 C CA . VAL A 1 59 ? 16.441 23.176 -23.458 1.00 0.00 319 VAL A CA 15
ATOM 24085 C C . VAL A 1 59 ? 16.391 24.340 -22.466 1.00 0.00 319 VAL A C 15
ATOM 24086 O O . VAL A 1 59 ? 16.226 24.103 -21.272 1.00 0.00 319 VAL A O 15
ATOM 24099 N N . GLN A 1 60 ? 16.476 25.595 -22.921 1.00 0.00 320 GLN A N 15
ATOM 24100 C CA . GLN A 1 60 ? 16.541 26.769 -22.034 1.00 0.00 320 GLN A CA 15
ATOM 24101 C C . GLN A 1 60 ? 15.215 27.007 -21.293 1.00 0.00 320 GLN A C 15
ATOM 24102 O O . GLN A 1 60 ? 15.205 27.313 -20.102 1.00 0.00 320 GLN A O 15
ATOM 24116 N N . VAL A 1 61 ? 14.088 26.825 -21.989 1.00 0.00 321 VAL A N 15
ATOM 24117 C CA . VAL A 1 61 ? 12.734 26.935 -21.426 1.00 0.00 321 VAL A CA 15
ATOM 24118 C C . VAL A 1 61 ? 12.382 25.751 -20.522 1.00 0.00 321 VAL A C 15
ATOM 24119 O O . VAL A 1 61 ? 11.883 25.969 -19.417 1.00 0.00 321 VAL A O 15
ATOM 24132 N N . ILE A 1 62 ? 12.729 24.519 -20.909 1.00 0.00 322 ILE A N 15
ATOM 24133 C CA . ILE A 1 62 ? 12.594 23.326 -20.056 1.00 0.00 322 ILE A CA 15
ATOM 24134 C C . ILE A 1 62 ? 13.382 23.492 -18.754 1.00 0.00 322 ILE A C 15
ATOM 24135 O O . ILE A 1 62 ? 12.845 23.224 -17.678 1.00 0.00 322 ILE A O 15
ATOM 24151 N N . ASP A 1 63 ? 14.628 23.966 -18.840 1.00 0.00 323 ASP A N 15
ATOM 24152 C CA . ASP A 1 63 ? 15.485 24.143 -17.666 1.00 0.00 323 ASP A CA 15
ATOM 24153 C C . ASP A 1 63 ? 14.870 25.133 -16.660 1.00 0.00 323 ASP A C 15
ATOM 24154 O O . ASP A 1 63 ? 14.864 24.864 -15.455 1.00 0.00 323 ASP A O 15
ATOM 24163 N N . HIS A 1 64 ? 14.275 26.229 -17.139 1.00 0.00 324 HIS A N 15
ATOM 24164 C CA . HIS A 1 64 ? 13.578 27.202 -16.292 1.00 0.00 324 HIS A CA 15
ATOM 24165 C C . HIS A 1 64 ? 12.306 26.616 -15.646 1.00 0.00 324 HIS A C 15
ATOM 24166 O O . HIS A 1 64 ? 12.128 26.740 -14.435 1.00 0.00 324 HIS A O 15
ATOM 24180 N N . ILE A 1 65 ? 11.458 25.919 -16.416 1.00 0.00 325 ILE A N 15
ATOM 24181 C CA . ILE A 1 65 ? 10.256 25.223 -15.915 1.00 0.00 325 ILE A CA 15
ATOM 24182 C C . ILE A 1 65 ? 10.623 24.250 -14.793 1.00 0.00 325 ILE A C 15
ATOM 24183 O O . ILE A 1 65 ? 10.064 24.317 -13.696 1.00 0.00 325 ILE A O 15
ATOM 24199 N N . MET A 1 66 ? 11.597 23.376 -15.056 1.00 0.00 326 MET A N 15
ATOM 24200 C CA . MET A 1 66 ? 12.050 22.368 -14.089 1.00 0.00 326 MET A CA 15
ATOM 24201 C C . MET A 1 66 ? 12.673 22.964 -12.813 1.00 0.00 326 MET A C 15
ATOM 24202 O O . MET A 1 66 ? 12.494 22.397 -11.735 1.00 0.00 326 MET A O 15
ATOM 24216 N N . LYS A 1 67 ? 13.326 24.134 -12.881 1.00 0.00 327 LYS A N 15
ATOM 24217 C CA . LYS A 1 67 ? 13.821 24.874 -11.711 1.00 0.00 327 LYS A CA 15
ATOM 24218 C C . LYS A 1 67 ? 12.653 25.456 -10.901 1.00 0.00 327 LYS A C 15
ATOM 24219 O O . LYS A 1 67 ? 12.590 25.282 -9.683 1.00 0.00 327 LYS A O 15
ATOM 24238 N N . THR A 1 68 ? 11.672 26.069 -11.564 1.00 0.00 328 THR A N 15
ATOM 24239 C CA . THR A 1 68 ? 10.475 26.655 -10.929 1.00 0.00 328 THR A CA 15
ATOM 24240 C C . THR A 1 68 ? 9.650 25.630 -10.139 1.00 0.00 328 THR A C 15
ATOM 24241 O O . THR A 1 68 ? 9.211 25.932 -9.029 1.00 0.00 328 THR A O 15
ATOM 24252 N N . ILE A 1 69 ? 9.482 24.403 -10.648 1.00 0.00 329 ILE A N 15
ATOM 24253 C CA . ILE A 1 69 ? 8.784 23.323 -9.922 1.00 0.00 329 ILE A CA 15
ATOM 24254 C C . ILE A 1 69 ? 9.645 22.646 -8.842 1.00 0.00 329 ILE A C 15
ATOM 24255 O O . ILE A 1 69 ? 9.098 22.117 -7.870 1.00 0.00 329 ILE A O 15
ATOM 24271 N N . ASP A 1 70 ? 10.975 22.684 -8.963 1.00 0.00 330 ASP A N 15
ATOM 24272 C CA . ASP A 1 70 ? 11.894 22.205 -7.914 1.00 0.00 330 ASP A CA 15
ATOM 24273 C C . ASP A 1 70 ? 11.908 23.139 -6.685 1.00 0.00 330 ASP A C 15
ATOM 24274 O O . ASP A 1 70 ? 12.114 22.685 -5.556 1.00 0.00 330 ASP A O 15
ATOM 24283 N N . ASP A 1 71 ? 11.603 24.426 -6.886 1.00 0.00 331 ASP A N 15
ATOM 24284 C CA . ASP A 1 71 ? 11.370 25.431 -5.831 1.00 0.00 331 ASP A CA 15
ATOM 24285 C C . ASP A 1 71 ? 9.981 25.336 -5.147 1.00 0.00 331 ASP A C 15
ATOM 24286 O O . ASP A 1 71 ? 9.539 26.298 -4.513 1.00 0.00 331 ASP A O 15
ATOM 24295 N N . THR A 1 72 ? 9.274 24.199 -5.259 1.00 0.00 332 THR A N 15
ATOM 24296 C CA . THR A 1 72 ? 7.971 23.926 -4.611 1.00 0.00 332 THR A CA 15
ATOM 24297 C C . THR A 1 72 ? 7.995 24.078 -3.083 1.00 0.00 332 THR A C 15
ATOM 24298 O O . THR A 1 72 ? 7.125 24.818 -2.564 1.00 0.00 332 THR A O 15
ATOM 24310 N N . ASP B 2 1 ? 18.327 8.300 -13.443 1.00 0.00 817 ASP B N 15
ATOM 24311 C CA . ASP B 2 1 ? 17.226 7.700 -14.241 1.00 0.00 817 ASP B CA 15
ATOM 24312 C C . ASP B 2 1 ? 16.470 8.790 -15.008 1.00 0.00 817 ASP B C 15
ATOM 24313 O O . ASP B 2 1 ? 16.286 9.898 -14.501 1.00 0.00 817 ASP B O 15
ATOM 24324 N N . ILE B 2 2 ? 16.019 8.485 -16.228 1.00 0.00 818 ILE B N 15
ATOM 24325 C CA . ILE B 2 2 ? 15.312 9.431 -17.115 1.00 0.00 818 ILE B CA 15
ATOM 24326 C C . ILE B 2 2 ? 13.815 9.534 -16.780 1.00 0.00 818 ILE B C 15
ATOM 24327 O O . ILE B 2 2 ? 13.276 10.638 -16.716 1.00 0.00 818 ILE B O 15
ATOM 24343 N N . TYR B 2 3 ? 13.126 8.422 -16.506 1.00 0.00 819 TYR B N 15
ATOM 24344 C CA . TYR B 2 3 ? 11.653 8.393 -16.440 1.00 0.00 819 TYR B CA 15
ATOM 24345 C C . TYR B 2 3 ? 11.069 9.234 -15.283 1.00 0.00 819 TYR B C 15
ATOM 24346 O O . TYR B 2 3 ? 10.058 9.916 -15.465 1.00 0.00 819 TYR B O 15
ATOM 24364 N N . THR B 2 4 ? 11.736 9.262 -14.127 1.00 0.00 820 THR B N 15
ATOM 24365 C CA . THR B 2 4 ? 11.358 10.111 -12.976 1.00 0.00 820 THR B CA 15
ATOM 24366 C C . THR B 2 4 ? 11.559 11.615 -13.249 1.00 0.00 820 THR B C 15
ATOM 24367 O O . THR B 2 4 ? 10.855 12.451 -12.682 1.00 0.00 820 THR B O 15
ATOM 24378 N N . TYR B 2 5 ? 12.478 11.969 -14.147 1.00 0.00 821 TYR B N 15
ATOM 24379 C CA . TYR B 2 5 ? 12.788 13.347 -14.535 1.00 0.00 821 TYR B CA 15
ATOM 24380 C C . TYR B 2 5 ? 11.782 13.882 -15.573 1.00 0.00 821 TYR B C 15
ATOM 24381 O O . TYR B 2 5 ? 11.260 14.990 -15.423 1.00 0.00 821 TYR B O 15
ATOM 24399 N N . GLU B 2 6 ? 11.447 13.079 -16.589 1.00 0.00 822 GLU B N 15
ATOM 24400 C CA . GLU B 2 6 ? 10.570 13.497 -17.692 1.00 0.00 822 GLU B CA 15
ATOM 24401 C C . GLU B 2 6 ? 9.088 13.601 -17.295 1.00 0.00 822 GLU B C 15
ATOM 24402 O O . GLU B 2 6 ? 8.424 14.560 -17.683 1.00 0.00 822 GLU B O 15
ATOM 24414 N N . LYS B 2 7 ? 8.553 12.665 -16.498 1.00 0.00 823 LYS B N 15
ATOM 24415 C CA . LYS B 2 7 ? 7.116 12.633 -16.138 1.00 0.00 823 LYS B CA 15
ATOM 24416 C C . LYS B 2 7 ? 6.628 13.921 -15.455 1.00 0.00 823 LYS B C 15
ATOM 24417 O O . LYS B 2 7 ? 5.530 14.401 -15.750 1.00 0.00 823 LYS B O 15
ATOM 24436 N N . LYS B 2 8 ? 7.462 14.499 -14.579 1.00 0.00 824 LYS B N 15
ATOM 24437 C CA . LYS B 2 8 ? 7.174 15.742 -13.840 1.00 0.00 824 LYS B CA 15
ATOM 24438 C C . LYS B 2 8 ? 7.111 16.962 -14.773 1.00 0.00 824 LYS B C 15
ATOM 24439 O O . LYS B 2 8 ? 6.166 17.752 -14.697 1.00 0.00 824 LYS B O 15
ATOM 24458 N N . LEU B 2 9 ? 8.056 17.050 -15.717 1.00 0.00 825 LEU B N 15
ATOM 24459 C CA . LEU B 2 9 ? 8.094 18.056 -16.789 1.00 0.00 825 LEU B CA 15
ATOM 24460 C C . LEU B 2 9 ? 6.896 17.931 -17.741 1.00 0.00 825 LEU B C 15
ATOM 24461 O O . LEU B 2 9 ? 6.315 18.933 -18.146 1.00 0.00 825 LEU B O 15
ATOM 24477 N N . ILE B 2 10 ? 6.491 16.710 -18.086 1.00 0.00 826 ILE B N 15
ATOM 24478 C CA . ILE B 2 10 ? 5.385 16.460 -19.025 1.00 0.00 826 ILE B CA 15
ATOM 24479 C C . ILE B 2 10 ? 4.047 16.963 -18.473 1.00 0.00 826 ILE B C 15
ATOM 24480 O O . ILE B 2 10 ? 3.246 17.522 -19.227 1.00 0.00 826 ILE B O 15
ATOM 24496 N N . LYS B 2 11 ? 3.831 16.897 -17.155 1.00 0.00 827 LYS B N 15
ATOM 24497 C CA . LYS B 2 11 ? 2.662 17.512 -16.510 1.00 0.00 827 LYS B CA 15
ATOM 24498 C C . LYS B 2 11 ? 2.734 19.044 -16.469 1.00 0.00 827 LYS B C 15
ATOM 24499 O O . LYS B 2 11 ? 1.693 19.694 -16.583 1.00 0.00 827 LYS B O 15
ATOM 24518 N N . SER B 2 12 ? 3.933 19.637 -16.438 1.00 0.00 828 SER B N 15
ATOM 24519 C CA . SER B 2 12 ? 4.128 21.078 -16.683 1.00 0.00 828 SER B CA 15
ATOM 24520 C C . SER B 2 12 ? 3.784 21.473 -18.129 1.00 0.00 828 SER B C 15
ATOM 24521 O O . SER B 2 12 ? 3.064 22.451 -18.321 1.00 0.00 828 SER B O 15
ATOM 24529 N N . ILE B 2 13 ? 4.224 20.697 -19.130 1.00 0.00 829 ILE B N 15
ATOM 24530 C CA . ILE B 2 13 ? 3.890 20.924 -20.553 1.00 0.00 829 ILE B CA 15
ATOM 24531 C C . ILE B 2 13 ? 2.370 20.950 -20.737 1.00 0.00 829 ILE B C 15
ATOM 24532 O O . ILE B 2 13 ? 1.830 21.935 -21.237 1.00 0.00 829 ILE B O 15
ATOM 24548 N N . GLU B 2 14 ? 1.671 19.910 -20.272 1.00 0.00 830 GLU B N 15
ATOM 24549 C CA . GLU B 2 14 ? 0.209 19.813 -20.355 1.00 0.00 830 GLU B CA 15
ATOM 24550 C C . GLU B 2 14 ? -0.526 20.952 -19.616 1.00 0.00 830 GLU B C 15
ATOM 24551 O O . GLU B 2 14 ? -1.551 21.432 -20.096 1.00 0.00 830 GLU B O 15
ATOM 24563 N N . TYR B 2 15 ? -0.009 21.430 -18.476 1.00 0.00 831 TYR B N 15
ATOM 24564 C CA . TYR B 2 15 ? -0.616 22.555 -17.746 1.00 0.00 831 TYR B CA 15
ATOM 24565 C C . TYR B 2 15 ? -0.412 23.902 -18.458 1.00 0.00 831 TYR B C 15
ATOM 24566 O O . TYR B 2 15 ? -1.342 24.708 -18.547 1.00 0.00 831 TYR B O 15
ATOM 24584 N N . ILE B 2 16 ? 0.775 24.129 -19.025 1.00 0.00 832 ILE B N 15
ATOM 24585 C CA . ILE B 2 16 ? 1.116 25.330 -19.805 1.00 0.00 832 ILE B CA 15
ATOM 24586 C C . ILE B 2 16 ? 0.258 25.417 -21.077 1.00 0.00 832 ILE B C 15
ATOM 24587 O O . ILE B 2 16 ? -0.262 26.492 -21.395 1.00 0.00 832 ILE B O 15
ATOM 24603 N N . THR B 2 17 ? 0.065 24.299 -21.787 1.00 0.00 833 THR B N 15
ATOM 24604 C CA . THR B 2 17 ? -0.785 24.245 -22.995 1.00 0.00 833 THR B CA 15
ATOM 24605 C C . THR B 2 17 ? -2.282 24.372 -22.691 1.00 0.00 833 THR B C 15
ATOM 24606 O O . THR B 2 17 ? -2.987 25.079 -23.414 1.00 0.00 833 THR B O 15
ATOM 24617 N N . LYS B 2 18 ? -2.786 23.742 -21.617 1.00 0.00 834 LYS B N 15
ATOM 24618 C CA . LYS B 2 18 ? -4.209 23.779 -21.216 1.00 0.00 834 LYS B CA 15
ATOM 24619 C C . LYS B 2 18 ? -4.675 25.193 -20.839 1.00 0.00 834 LYS B C 15
ATOM 24620 O O . LYS B 2 18 ? -5.788 25.592 -21.183 1.00 0.00 834 LYS B O 15
ATOM 24639 N N . ASN B 2 19 ? -3.823 25.956 -20.155 1.00 0.00 835 ASN B N 15
ATOM 24640 C CA . ASN B 2 19 ? -4.091 27.344 -19.751 1.00 0.00 835 ASN B CA 15
ATOM 24641 C C . ASN B 2 19 ? -3.610 28.385 -20.791 1.00 0.00 835 ASN B C 15
ATOM 24642 O O . ASN B 2 19 ? -3.835 29.582 -20.591 1.00 0.00 835 ASN B O 15
ATOM 24653 N N . LYS B 2 20 ? -2.956 27.948 -21.879 1.00 0.00 836 LYS B N 15
ATOM 24654 C CA . LYS B 2 20 ? -2.370 28.770 -22.951 1.00 0.00 836 LYS B CA 15
ATOM 24655 C C . LYS B 2 20 ? -1.588 29.981 -22.428 1.00 0.00 836 LYS B C 15
ATOM 24656 O O . LYS B 2 20 ? -1.939 31.131 -22.706 1.00 0.00 836 LYS B O 15
ATOM 24675 N N . PHE B 2 21 ? -0.507 29.728 -21.682 1.00 0.00 837 PHE B N 15
ATOM 24676 C CA . PHE B 2 21 ? 0.361 30.771 -21.096 1.00 0.00 837 PHE B CA 15
ATOM 24677 C C . PHE B 2 21 ? 0.871 31.789 -22.147 1.00 0.00 837 PHE B C 15
ATOM 24678 O O . PHE B 2 21 ? 1.087 32.963 -21.842 1.00 0.00 837 PHE B O 15
ATOM 24695 N N . PHE B 2 22 ? 1.053 31.320 -23.388 1.00 0.00 838 PHE B N 15
ATOM 24696 C CA . PHE B 2 22 ? 1.548 32.057 -24.560 1.00 0.00 838 PHE B CA 15
ATOM 24697 C C . PHE B 2 22 ? 0.462 32.834 -25.343 1.00 0.00 838 PHE B C 15
ATOM 24698 O O . PHE B 2 22 ? 0.790 33.538 -26.305 1.00 0.00 838 PHE B O 15
ATOM 24715 N N . ASP B 2 23 ? -0.813 32.721 -24.968 1.00 0.00 839 ASP B N 15
ATOM 24716 C CA . ASP B 2 23 ? -1.953 33.367 -25.640 1.00 0.00 839 ASP B CA 15
ATOM 24717 C C . ASP B 2 23 ? -2.569 34.498 -24.786 1.00 0.00 839 ASP B C 15
ATOM 24718 O O . ASP B 2 23 ? -3.788 34.676 -24.714 1.00 0.00 839 ASP B O 15
ATOM 24727 N N . ASP B 2 24 ? -1.718 35.241 -24.081 1.00 0.00 840 ASP B N 15
ATOM 24728 C CA . ASP B 2 24 ? -2.084 36.382 -23.227 1.00 0.00 840 ASP B CA 15
ATOM 24729 C C . ASP B 2 24 ? -2.462 37.646 -24.027 1.00 0.00 840 ASP B C 15
ATOM 24730 O O . ASP B 2 24 ? -2.987 38.618 -23.468 1.00 0.00 840 ASP B O 15
ATOM 24739 N N . SER B 2 25 ? -2.175 37.630 -25.331 1.00 0.00 841 SER B N 15
ATOM 24740 C CA . SER B 2 25 ? -2.346 38.745 -26.286 1.00 0.00 841 SER B CA 15
ATOM 24741 C C . SER B 2 25 ? -3.799 38.931 -26.742 1.00 0.00 841 SER B C 15
ATOM 24742 O O . SER B 2 25 ? -4.335 40.057 -26.587 1.00 0.00 841 SER B O 15
ATOM 24751 N N . GLY A 1 1 ? 1.013 2.816 -4.300 1.00 0.00 261 GLY A N 16
ATOM 24752 C CA . GLY A 1 1 ? 0.491 1.530 -4.813 1.00 0.00 261 GLY A CA 16
ATOM 24753 C C . GLY A 1 1 ? -0.322 1.714 -6.093 1.00 0.00 261 GLY A C 16
ATOM 24754 O O . GLY A 1 1 ? -0.194 2.745 -6.759 1.00 0.00 261 GLY A O 16
ATOM 24760 N N . PRO A 1 2 ? -1.160 0.720 -6.462 1.00 0.00 262 PRO A N 16
ATOM 24761 C CA . PRO A 1 2 ? -2.003 0.748 -7.663 1.00 0.00 262 PRO A CA 16
ATOM 24762 C C . PRO A 1 2 ? -3.030 1.889 -7.701 1.00 0.00 262 PRO A C 16
ATOM 24763 O O . PRO A 1 2 ? -3.405 2.444 -6.664 1.00 0.00 262 PRO A O 16
ATOM 24774 N N . HIS A 1 3 ? -3.531 2.194 -8.903 1.00 0.00 263 HIS A N 16
ATOM 24775 C CA . HIS A 1 3 ? -4.574 3.204 -9.168 1.00 0.00 263 HIS A CA 16
ATOM 24776 C C . HIS A 1 3 ? -4.272 4.624 -8.625 1.00 0.00 263 HIS A C 16
ATOM 24777 O O . HIS A 1 3 ? -5.182 5.364 -8.236 1.00 0.00 263 HIS A O 16
ATOM 24791 N N . MET A 1 4 ? -2.989 5.004 -8.603 1.00 0.00 264 MET A N 16
ATOM 24792 C CA . MET A 1 4 ? -2.496 6.306 -8.121 1.00 0.00 264 MET A CA 16
ATOM 24793 C C . MET A 1 4 ? -1.357 6.840 -9.009 1.00 0.00 264 MET A C 16
ATOM 24794 O O . MET A 1 4 ? -0.541 6.073 -9.530 1.00 0.00 264 MET A O 16
ATOM 24808 N N . ASP A 1 5 ? -1.289 8.166 -9.158 1.00 0.00 265 ASP A N 16
ATOM 24809 C CA . ASP A 1 5 ? -0.245 8.889 -9.894 1.00 0.00 265 ASP A CA 16
ATOM 24810 C C . ASP A 1 5 ? 0.402 9.937 -8.967 1.00 0.00 265 ASP A C 16
ATOM 24811 O O . ASP A 1 5 ? -0.024 11.094 -8.892 1.00 0.00 265 ASP A O 16
ATOM 24820 N N . TYR A 1 6 ? 1.404 9.496 -8.199 1.00 0.00 266 TYR A N 16
ATOM 24821 C CA . TYR A 1 6 ? 2.046 10.247 -7.112 1.00 0.00 266 TYR A CA 16
ATOM 24822 C C . TYR A 1 6 ? 3.295 11.053 -7.524 1.00 0.00 266 TYR A C 16
ATOM 24823 O O . TYR A 1 6 ? 4.017 11.580 -6.676 1.00 0.00 266 TYR A O 16
ATOM 24841 N N . ASP A 1 7 ? 3.541 11.160 -8.829 1.00 0.00 267 ASP A N 16
ATOM 24842 C CA . ASP A 1 7 ? 4.667 11.880 -9.440 1.00 0.00 267 ASP A CA 16
ATOM 24843 C C . ASP A 1 7 ? 4.151 12.934 -10.435 1.00 0.00 267 ASP A C 16
ATOM 24844 O O . ASP A 1 7 ? 4.431 12.897 -11.636 1.00 0.00 267 ASP A O 16
ATOM 24853 N N . MET A 1 8 ? 3.313 13.842 -9.921 1.00 0.00 268 MET A N 16
ATOM 24854 C CA . MET A 1 8 ? 2.484 14.784 -10.677 1.00 0.00 268 MET A CA 16
ATOM 24855 C C . MET A 1 8 ? 2.592 16.217 -10.131 1.00 0.00 268 MET A C 16
ATOM 24856 O O . MET A 1 8 ? 2.845 16.440 -8.945 1.00 0.00 268 MET A O 16
ATOM 24870 N N . LEU A 1 9 ? 2.379 17.192 -11.022 1.00 0.00 269 LEU A N 16
ATOM 24871 C CA . LEU A 1 9 ? 2.426 18.629 -10.741 1.00 0.00 269 LEU A CA 16
ATOM 24872 C C . LEU A 1 9 ? 1.362 19.042 -9.705 1.00 0.00 269 LEU A C 16
ATOM 24873 O O . LEU A 1 9 ? 0.162 18.849 -9.917 1.00 0.00 269 LEU A O 16
ATOM 24889 N N . THR A 1 10 ? 1.807 19.614 -8.578 1.00 0.00 270 THR A N 16
ATOM 24890 C CA . THR A 1 10 ? 0.940 20.036 -7.453 1.00 0.00 270 THR A CA 16
ATOM 24891 C C . THR A 1 10 ? 0.320 21.422 -7.677 1.00 0.00 270 THR A C 16
ATOM 24892 O O . THR A 1 10 ? 0.762 22.184 -8.535 1.00 0.00 270 THR A O 16
ATOM 24903 N N . GLU A 1 11 ? -0.671 21.797 -6.862 1.00 0.00 271 GLU A N 16
ATOM 24904 C CA . GLU A 1 11 ? -1.247 23.151 -6.870 1.00 0.00 271 GLU A CA 16
ATOM 24905 C C . GLU A 1 11 ? -0.219 24.254 -6.550 1.00 0.00 271 GLU A C 16
ATOM 24906 O O . GLU A 1 11 ? -0.252 25.323 -7.154 1.00 0.00 271 GLU A O 16
ATOM 24918 N N . GLU A 1 12 ? 0.735 23.977 -5.663 1.00 0.00 272 GLU A N 16
ATOM 24919 C CA . GLU A 1 12 ? 1.813 24.902 -5.302 1.00 0.00 272 GLU A CA 16
ATOM 24920 C C . GLU A 1 12 ? 2.798 25.100 -6.469 1.00 0.00 272 GLU A C 16
ATOM 24921 O O . GLU A 1 12 ? 3.238 26.225 -6.739 1.00 0.00 272 GLU A O 16
ATOM 24933 N N . GLN A 1 13 ? 3.084 24.034 -7.225 1.00 0.00 273 GLN A N 16
ATOM 24934 C CA . GLN A 1 13 ? 3.921 24.092 -8.423 1.00 0.00 273 GLN A CA 16
ATOM 24935 C C . GLN A 1 13 ? 3.199 24.782 -9.599 1.00 0.00 273 GLN A C 16
ATOM 24936 O O . GLN A 1 13 ? 3.817 25.597 -10.289 1.00 0.00 273 GLN A O 16
ATOM 24950 N N . LYS A 1 14 ? 1.884 24.558 -9.778 1.00 0.00 274 LYS A N 16
ATOM 24951 C CA . LYS A 1 14 ? 1.025 25.283 -10.746 1.00 0.00 274 LYS A CA 16
ATOM 24952 C C . LYS A 1 14 ? 1.002 26.789 -10.494 1.00 0.00 274 LYS A C 16
ATOM 24953 O O . LYS A 1 14 ? 1.159 27.564 -11.441 1.00 0.00 274 LYS A O 16
ATOM 24972 N N . LYS A 1 15 ? 0.877 27.215 -9.228 1.00 0.00 275 LYS A N 16
ATOM 24973 C CA . LYS A 1 15 ? 0.940 28.629 -8.804 1.00 0.00 275 LYS A CA 16
ATOM 24974 C C . LYS A 1 15 ? 2.273 29.284 -9.181 1.00 0.00 275 LYS A C 16
ATOM 24975 O O . LYS A 1 15 ? 2.268 30.388 -9.721 1.00 0.00 275 LYS A O 16
ATOM 24994 N N . LYS A 1 16 ? 3.406 28.595 -8.985 1.00 0.00 276 LYS A N 16
ATOM 24995 C CA . LYS A 1 16 ? 4.730 29.088 -9.403 1.00 0.00 276 LYS A CA 16
ATOM 24996 C C . LYS A 1 16 ? 4.854 29.181 -10.928 1.00 0.00 276 LYS A C 16
ATOM 24997 O O . LYS A 1 16 ? 5.350 30.191 -11.422 1.00 0.00 276 LYS A O 16
ATOM 25016 N N . LEU A 1 17 ? 4.336 28.199 -11.672 1.00 0.00 277 LEU A N 16
ATOM 25017 C CA . LEU A 1 17 ? 4.322 28.186 -13.138 1.00 0.00 277 LEU A CA 16
ATOM 25018 C C . LEU A 1 17 ? 3.551 29.380 -13.744 1.00 0.00 277 LEU A C 16
ATOM 25019 O O . LEU A 1 17 ? 4.085 30.077 -14.605 1.00 0.00 277 LEU A O 16
ATOM 25035 N N . LYS A 1 18 ? 2.306 29.621 -13.296 1.00 0.00 278 LYS A N 16
ATOM 25036 C CA . LYS A 1 18 ? 1.413 30.627 -13.900 1.00 0.00 278 LYS A CA 16
ATOM 25037 C C . LYS A 1 18 ? 1.773 32.073 -13.548 1.00 0.00 278 LYS A C 16
ATOM 25038 O O . LYS A 1 18 ? 1.600 32.969 -14.374 1.00 0.00 278 LYS A O 16
ATOM 25057 N N . GLU A 1 19 ? 2.271 32.311 -12.335 1.00 0.00 279 GLU A N 16
ATOM 25058 C CA . GLU A 1 19 ? 2.618 33.649 -11.835 1.00 0.00 279 GLU A CA 16
ATOM 25059 C C . GLU A 1 19 ? 3.974 34.161 -12.347 1.00 0.00 279 GLU A C 16
ATOM 25060 O O . GLU A 1 19 ? 4.164 35.373 -12.449 1.00 0.00 279 GLU A O 16
ATOM 25072 N N . ASP A 1 20 ? 4.915 33.272 -12.686 1.00 0.00 280 ASP A N 16
ATOM 25073 C CA . ASP A 1 20 ? 6.294 33.672 -13.030 1.00 0.00 280 ASP A CA 16
ATOM 25074 C C . ASP A 1 20 ? 6.389 34.378 -14.398 1.00 0.00 280 ASP A C 16
ATOM 25075 O O . ASP A 1 20 ? 6.084 33.797 -15.446 1.00 0.00 280 ASP A O 16
ATOM 25084 N N . HIS A 1 21 ? 6.834 35.641 -14.391 1.00 0.00 281 HIS A N 16
ATOM 25085 C CA . HIS A 1 21 ? 6.927 36.486 -15.586 1.00 0.00 281 HIS A CA 16
ATOM 25086 C C . HIS A 1 21 ? 7.990 36.014 -16.592 1.00 0.00 281 HIS A C 16
ATOM 25087 O O . HIS A 1 21 ? 7.728 35.985 -17.797 1.00 0.00 281 HIS A O 16
ATOM 25101 N N . THR A 1 22 ? 9.173 35.627 -16.112 1.00 0.00 282 THR A N 16
ATOM 25102 C CA . THR A 1 22 ? 10.320 35.264 -16.956 1.00 0.00 282 THR A CA 16
ATOM 25103 C C . THR A 1 22 ? 10.072 33.963 -17.724 1.00 0.00 282 THR A C 16
ATOM 25104 O O . THR A 1 22 ? 10.412 33.875 -18.907 1.00 0.00 282 THR A O 16
ATOM 25115 N N . LEU A 1 23 ? 9.393 32.986 -17.110 1.00 0.00 283 LEU A N 16
ATOM 25116 C CA . LEU A 1 23 ? 8.919 31.780 -17.791 1.00 0.00 283 LEU A CA 16
ATOM 25117 C C . LEU A 1 23 ? 7.998 32.127 -18.972 1.00 0.00 283 LEU A C 16
ATOM 25118 O O . LEU A 1 23 ? 8.169 31.592 -20.067 1.00 0.00 283 LEU A O 16
ATOM 25134 N N . LYS A 1 24 ? 7.063 33.059 -18.793 1.00 0.00 284 LYS A N 16
ATOM 25135 C CA . LYS A 1 24 ? 6.161 33.490 -19.863 1.00 0.00 284 LYS A CA 16
ATOM 25136 C C . LYS A 1 24 ? 6.893 34.201 -21.010 1.00 0.00 284 LYS A C 16
ATOM 25137 O O . LYS A 1 24 ? 6.491 34.013 -22.150 1.00 0.00 284 LYS A O 16
ATOM 25156 N N . ILE A 1 25 ? 8.017 34.890 -20.779 1.00 0.00 285 ILE A N 16
ATOM 25157 C CA . ILE A 1 25 ? 8.861 35.429 -21.873 1.00 0.00 285 ILE A CA 16
ATOM 25158 C C . ILE A 1 25 ? 9.470 34.287 -22.715 1.00 0.00 285 ILE A C 16
ATOM 25159 O O . ILE A 1 25 ? 9.487 34.367 -23.941 1.00 0.00 285 ILE A O 16
ATOM 25175 N N . LEU A 1 26 ? 9.928 33.204 -22.070 1.00 0.00 286 LEU A N 16
ATOM 25176 C CA . LEU A 1 26 ? 10.494 32.036 -22.748 1.00 0.00 286 LEU A CA 16
ATOM 25177 C C . LEU A 1 26 ? 9.430 31.272 -23.554 1.00 0.00 286 LEU A C 16
ATOM 25178 O O . LEU A 1 26 ? 9.707 30.818 -24.669 1.00 0.00 286 LEU A O 16
ATOM 25194 N N . LEU A 1 27 ? 8.209 31.167 -23.021 1.00 0.00 287 LEU A N 16
ATOM 25195 C CA . LEU A 1 27 ? 7.069 30.549 -23.710 1.00 0.00 287 LEU A CA 16
ATOM 25196 C C . LEU A 1 27 ? 6.521 31.418 -24.859 1.00 0.00 287 LEU A C 16
ATOM 25197 O O . LEU A 1 27 ? 6.023 30.882 -25.853 1.00 0.00 287 LEU A O 16
ATOM 25213 N N . LYS A 1 28 ? 6.647 32.752 -24.769 1.00 0.00 288 LYS A N 16
ATOM 25214 C CA . LYS A 1 28 ? 6.272 33.692 -25.835 1.00 0.00 288 LYS A CA 16
ATOM 25215 C C . LYS A 1 28 ? 7.070 33.530 -27.135 1.00 0.00 288 LYS A C 16
ATOM 25216 O O . LYS A 1 28 ? 6.565 33.963 -28.171 1.00 0.00 288 LYS A O 16
ATOM 25235 N N . ASN A 1 29 ? 8.224 32.850 -27.138 1.00 0.00 289 ASN A N 16
ATOM 25236 C CA . ASN A 1 29 ? 8.857 32.393 -28.382 1.00 0.00 289 ASN A CA 16
ATOM 25237 C C . ASN A 1 29 ? 7.856 31.554 -29.198 1.00 0.00 289 ASN A C 16
ATOM 25238 O O . ASN A 1 29 ? 7.350 30.529 -28.729 1.00 0.00 289 ASN A O 16
ATOM 25249 N N . ASN A 1 30 ? 7.610 31.945 -30.449 1.00 0.00 290 ASN A N 16
ATOM 25250 C CA . ASN A 1 30 ? 6.687 31.221 -31.336 1.00 0.00 290 ASN A CA 16
ATOM 25251 C C . ASN A 1 30 ? 7.179 29.787 -31.629 1.00 0.00 290 ASN A C 16
ATOM 25252 O O . ASN A 1 30 ? 6.363 28.891 -31.857 1.00 0.00 290 ASN A O 16
ATOM 25263 N N . TYR A 1 31 ? 8.491 29.546 -31.536 1.00 0.00 291 TYR A N 16
ATOM 25264 C CA . TYR A 1 31 ? 9.110 28.227 -31.687 1.00 0.00 291 TYR A CA 16
ATOM 25265 C C . TYR A 1 31 ? 8.864 27.324 -30.475 1.00 0.00 291 TYR A C 16
ATOM 25266 O O . TYR A 1 31 ? 8.752 26.110 -30.625 1.00 0.00 291 TYR A O 16
ATOM 25284 N N . VAL A 1 32 ? 8.739 27.891 -29.270 1.00 0.00 292 VAL A N 16
ATOM 25285 C CA . VAL A 1 32 ? 8.432 27.127 -28.049 1.00 0.00 292 VAL A CA 16
ATOM 25286 C C . VAL A 1 32 ? 6.953 26.751 -28.012 1.00 0.00 292 VAL A C 16
ATOM 25287 O O . VAL A 1 32 ? 6.628 25.586 -27.786 1.00 0.00 292 VAL A O 16
ATOM 25300 N N . ARG A 1 33 ? 6.046 27.703 -28.284 1.00 0.00 293 ARG A N 16
ATOM 25301 C CA . ARG A 1 33 ? 4.600 27.433 -28.192 1.00 0.00 293 ARG A CA 16
ATOM 25302 C C . ARG A 1 33 ? 4.135 26.382 -29.207 1.00 0.00 293 ARG A C 16
ATOM 25303 O O . ARG A 1 33 ? 3.269 25.573 -28.883 1.00 0.00 293 ARG A O 16
ATOM 25324 N N . GLU A 1 34 ? 4.740 26.333 -30.402 1.00 0.00 294 GLU A N 16
ATOM 25325 C CA . GLU A 1 34 ? 4.417 25.297 -31.388 1.00 0.00 294 GLU A CA 16
ATOM 25326 C C . GLU A 1 34 ? 4.889 23.900 -30.955 1.00 0.00 294 GLU A C 16
ATOM 25327 O O . GLU A 1 34 ? 4.125 22.942 -31.070 1.00 0.00 294 GLU A O 16
ATOM 25339 N N . VAL A 1 35 ? 6.101 23.768 -30.399 1.00 0.00 295 VAL A N 16
ATOM 25340 C CA . VAL A 1 35 ? 6.639 22.458 -29.988 1.00 0.00 295 VAL A CA 16
ATOM 25341 C C . VAL A 1 35 ? 5.934 21.928 -28.737 1.00 0.00 295 VAL A C 16
ATOM 25342 O O . VAL A 1 35 ? 5.616 20.743 -28.684 1.00 0.00 295 VAL A O 16
ATOM 25355 N N . PHE A 1 36 ? 5.584 22.804 -27.785 1.00 0.00 296 PHE A N 16
ATOM 25356 C CA . PHE A 1 36 ? 4.785 22.442 -26.604 1.00 0.00 296 PHE A CA 16
ATOM 25357 C C . PHE A 1 36 ? 3.371 21.977 -26.998 1.00 0.00 296 PHE A C 16
ATOM 25358 O O . PHE A 1 36 ? 2.914 20.937 -26.521 1.00 0.00 296 PHE A O 16
ATOM 25375 N N . LYS A 1 37 ? 2.689 22.689 -27.909 1.00 0.00 297 LYS A N 16
ATOM 25376 C CA . LYS A 1 37 ? 1.342 22.344 -28.381 1.00 0.00 297 LYS A CA 16
ATOM 25377 C C . LYS A 1 37 ? 1.300 21.077 -29.250 1.00 0.00 297 LYS A C 16
ATOM 25378 O O . LYS A 1 37 ? 0.308 20.355 -29.205 1.00 0.00 297 LYS A O 16
ATOM 25397 N N . GLN A 1 38 ? 2.359 20.772 -30.006 1.00 0.00 298 GLN A N 16
ATOM 25398 C CA . GLN A 1 38 ? 2.489 19.503 -30.742 1.00 0.00 298 GLN A CA 16
ATOM 25399 C C . GLN A 1 38 ? 2.867 18.320 -29.831 1.00 0.00 298 GLN A C 16
ATOM 25400 O O . GLN A 1 38 ? 2.431 17.194 -30.081 1.00 0.00 298 GLN A O 16
ATOM 25414 N N . PHE A 1 39 ? 3.611 18.564 -28.746 1.00 0.00 299 PHE A N 16
ATOM 25415 C CA . PHE A 1 39 ? 4.056 17.523 -27.814 1.00 0.00 299 PHE A CA 16
ATOM 25416 C C . PHE A 1 39 ? 2.882 16.766 -27.180 1.00 0.00 299 PHE A C 16
ATOM 25417 O O . PHE A 1 39 ? 2.892 15.535 -27.139 1.00 0.00 299 PHE A O 16
ATOM 25434 N N . THR A 1 40 ? 1.838 17.476 -26.745 1.00 0.00 300 THR A N 16
ATOM 25435 C CA . THR A 1 40 ? 0.671 16.856 -26.080 1.00 0.00 300 THR A CA 16
ATOM 25436 C C . THR A 1 40 ? -0.186 15.998 -27.018 1.00 0.00 300 THR A C 16
ATOM 25437 O O . THR A 1 40 ? -0.866 15.080 -26.559 1.00 0.00 300 THR A O 16
ATOM 25448 N N . LEU A 1 41 ? -0.103 16.239 -28.330 1.00 0.00 301 LEU A N 16
ATOM 25449 C CA . LEU A 1 41 ? -0.830 15.505 -29.373 1.00 0.00 301 LEU A CA 16
ATOM 25450 C C . LEU A 1 41 ? -0.036 14.314 -29.938 1.00 0.00 301 LEU A C 16
ATOM 25451 O O . LEU A 1 41 ? -0.611 13.450 -30.603 1.00 0.00 301 LEU A O 16
ATOM 25467 N N . SER A 1 42 ? 1.275 14.262 -29.677 1.00 0.00 302 SER A N 16
ATOM 25468 C CA . SER A 1 42 ? 2.167 13.172 -30.102 1.00 0.00 302 SER A CA 16
ATOM 25469 C C . SER A 1 42 ? 1.768 11.810 -29.514 1.00 0.00 302 SER A C 16
ATOM 25470 O O . SER A 1 42 ? 1.311 11.717 -28.367 1.00 0.00 302 SER A O 16
ATOM 25478 N N . ASN A 1 43 ? 1.983 10.738 -30.280 1.00 0.00 303 ASN A N 16
ATOM 25479 C CA . ASN A 1 43 ? 1.744 9.354 -29.849 1.00 0.00 303 ASN A CA 16
ATOM 25480 C C . ASN A 1 43 ? 2.869 8.796 -28.950 1.00 0.00 303 ASN A C 16
ATOM 25481 O O . ASN A 1 43 ? 2.657 7.791 -28.273 1.00 0.00 303 ASN A O 16
ATOM 25492 N N . ASP A 1 44 ? 4.046 9.433 -28.923 1.00 0.00 304 ASP A N 16
ATOM 25493 C CA . ASP A 1 44 ? 5.198 9.038 -28.094 1.00 0.00 304 ASP A CA 16
ATOM 25494 C C . ASP A 1 44 ? 5.851 10.266 -27.425 1.00 0.00 304 ASP A C 16
ATOM 25495 O O . ASP A 1 44 ? 6.711 10.942 -28.001 1.00 0.00 304 ASP A O 16
ATOM 25504 N N . LYS A 1 45 ? 5.439 10.556 -26.184 1.00 0.00 305 LYS A N 16
ATOM 25505 C CA . LYS A 1 45 ? 5.908 11.711 -25.399 1.00 0.00 305 LYS A CA 16
ATOM 25506 C C . LYS A 1 45 ? 7.408 11.623 -25.081 1.00 0.00 305 LYS A C 16
ATOM 25507 O O . LYS A 1 45 ? 8.138 12.594 -25.265 1.00 0.00 305 LYS A O 16
ATOM 25526 N N . ILE A 1 46 ? 7.874 10.442 -24.665 1.00 0.00 306 ILE A N 16
ATOM 25527 C CA . ILE A 1 46 ? 9.280 10.185 -24.324 1.00 0.00 306 ILE A CA 16
ATOM 25528 C C . ILE A 1 46 ? 10.159 10.318 -25.578 1.00 0.00 306 ILE A C 16
ATOM 25529 O O . ILE A 1 46 ? 11.182 11.001 -25.548 1.00 0.00 306 ILE A O 16
ATOM 25545 N N . GLY A 1 47 ? 9.724 9.742 -26.707 1.00 0.00 307 GLY A N 16
ATOM 25546 C CA . GLY A 1 47 ? 10.424 9.842 -27.996 1.00 0.00 307 GLY A CA 16
ATOM 25547 C C . GLY A 1 47 ? 10.531 11.276 -28.530 1.00 0.00 307 GLY A C 16
ATOM 25548 O O . GLY A 1 47 ? 11.560 11.639 -29.097 1.00 0.00 307 GLY A O 16
ATOM 25552 N N . TYR A 1 48 ? 9.526 12.125 -28.286 1.00 0.00 308 TYR A N 16
ATOM 25553 C CA . TYR A 1 48 ? 9.585 13.562 -28.588 1.00 0.00 308 TYR A CA 16
ATOM 25554 C C . TYR A 1 48 ? 10.592 14.296 -27.697 1.00 0.00 308 TYR A C 16
ATOM 25555 O O . TYR A 1 48 ? 11.452 15.015 -28.208 1.00 0.00 308 TYR A O 16
ATOM 25573 N N . LEU A 1 49 ? 10.550 14.085 -26.376 1.00 0.00 309 LEU A N 16
ATOM 25574 C CA . LEU A 1 49 ? 11.473 14.750 -25.447 1.00 0.00 309 LEU A CA 16
ATOM 25575 C C . LEU A 1 49 ? 12.934 14.354 -25.740 1.00 0.00 309 LEU A C 16
ATOM 25576 O O . LEU A 1 49 ? 13.806 15.221 -25.777 1.00 0.00 309 LEU A O 16
ATOM 25592 N N . SER A 1 50 ? 13.188 13.091 -26.096 1.00 0.00 310 SER A N 16
ATOM 25593 C CA . SER A 1 50 ? 14.517 12.598 -26.506 1.00 0.00 310 SER A CA 16
ATOM 25594 C C . SER A 1 50 ? 15.072 13.246 -27.794 1.00 0.00 310 SER A C 16
ATOM 25595 O O . SER A 1 50 ? 16.268 13.127 -28.061 1.00 0.00 310 SER A O 16
ATOM 25603 N N . HIS A 1 51 ? 14.255 13.957 -28.580 1.00 0.00 311 HIS A N 16
ATOM 25604 C CA . HIS A 1 51 ? 14.704 14.839 -29.672 1.00 0.00 311 HIS A CA 16
ATOM 25605 C C . HIS A 1 51 ? 14.875 16.316 -29.257 1.00 0.00 311 HIS A C 16
ATOM 25606 O O . HIS A 1 51 ? 15.689 17.028 -29.848 1.00 0.00 311 HIS A O 16
ATOM 25620 N N . TYR A 1 52 ? 14.163 16.786 -28.231 1.00 0.00 312 TYR A N 16
ATOM 25621 C CA . TYR A 1 52 ? 14.193 18.177 -27.759 1.00 0.00 312 TYR A CA 16
ATOM 25622 C C . TYR A 1 52 ? 15.311 18.452 -26.747 1.00 0.00 312 TYR A C 16
ATOM 25623 O O . TYR A 1 52 ? 15.756 19.594 -26.640 1.00 0.00 312 TYR A O 16
ATOM 25641 N N . ILE A 1 53 ? 15.852 17.419 -26.086 1.00 0.00 313 ILE A N 16
ATOM 25642 C CA . ILE A 1 53 ? 17.073 17.514 -25.253 1.00 0.00 313 ILE A CA 16
ATOM 25643 C C . ILE A 1 53 ? 18.321 17.982 -26.022 1.00 0.00 313 ILE A C 16
ATOM 25644 O O . ILE A 1 53 ? 19.317 18.389 -25.422 1.00 0.00 313 ILE A O 16
ATOM 25660 N N . ASN A 1 54 ? 18.286 17.892 -27.350 1.00 0.00 314 ASN A N 16
ATOM 25661 C CA . ASN A 1 54 ? 19.369 18.314 -28.248 1.00 0.00 314 ASN A CA 16
ATOM 25662 C C . ASN A 1 54 ? 19.133 19.704 -28.885 1.00 0.00 314 ASN A C 16
ATOM 25663 O O . ASN A 1 54 ? 19.975 20.170 -29.653 1.00 0.00 314 ASN A O 16
ATOM 25674 N N . ASP A 1 55 ? 18.024 20.390 -28.582 1.00 0.00 315 ASP A N 16
ATOM 25675 C CA . ASP A 1 55 ? 17.719 21.743 -29.084 1.00 0.00 315 ASP A CA 16
ATOM 25676 C C . ASP A 1 55 ? 17.995 22.818 -28.005 1.00 0.00 315 ASP A C 16
ATOM 25677 O O . ASP A 1 55 ? 17.392 22.755 -26.931 1.00 0.00 315 ASP A O 16
ATOM 25686 N N . PRO A 1 56 ? 18.843 23.837 -28.251 1.00 0.00 316 PRO A N 16
ATOM 25687 C CA . PRO A 1 56 ? 19.239 24.806 -27.220 1.00 0.00 316 PRO A CA 16
ATOM 25688 C C . PRO A 1 56 ? 18.073 25.681 -26.717 1.00 0.00 316 PRO A C 16
ATOM 25689 O O . PRO A 1 56 ? 17.964 25.918 -25.510 1.00 0.00 316 PRO A O 16
ATOM 25700 N N . THR A 1 57 ? 17.163 26.115 -27.599 1.00 0.00 317 THR A N 16
ATOM 25701 C CA . THR A 1 57 ? 16.006 26.951 -27.225 1.00 0.00 317 THR A CA 16
ATOM 25702 C C . THR A 1 57 ? 15.014 26.166 -26.370 1.00 0.00 317 THR A C 16
ATOM 25703 O O . THR A 1 57 ? 14.566 26.673 -25.338 1.00 0.00 317 THR A O 16
ATOM 25714 N N . ILE A 1 58 ? 14.713 24.914 -26.739 1.00 0.00 318 ILE A N 16
ATOM 25715 C CA . ILE A 1 58 ? 13.775 24.073 -25.978 1.00 0.00 318 ILE A CA 16
ATOM 25716 C C . ILE A 1 58 ? 14.397 23.602 -24.649 1.00 0.00 318 ILE A C 16
ATOM 25717 O O . ILE A 1 58 ? 13.719 23.564 -23.624 1.00 0.00 318 ILE A O 16
ATOM 25733 N N . VAL A 1 59 ? 15.708 23.351 -24.615 1.00 0.00 319 VAL A N 16
ATOM 25734 C CA . VAL A 1 59 ? 16.432 23.059 -23.362 1.00 0.00 319 VAL A CA 16
ATOM 25735 C C . VAL A 1 59 ? 16.430 24.250 -22.392 1.00 0.00 319 VAL A C 16
ATOM 25736 O O . VAL A 1 59 ? 16.313 24.037 -21.186 1.00 0.00 319 VAL A O 16
ATOM 25749 N N . GLN A 1 60 ? 16.504 25.497 -22.875 1.00 0.00 320 GLN A N 16
ATOM 25750 C CA . GLN A 1 60 ? 16.583 26.684 -22.014 1.00 0.00 320 GLN A CA 16
ATOM 25751 C C . GLN A 1 60 ? 15.262 26.932 -21.272 1.00 0.00 320 GLN A C 16
ATOM 25752 O O . GLN A 1 60 ? 15.257 27.228 -20.075 1.00 0.00 320 GLN A O 16
ATOM 25766 N N . VAL A 1 61 ? 14.140 26.762 -21.967 1.00 0.00 321 VAL A N 16
ATOM 25767 C CA . VAL A 1 61 ? 12.791 26.903 -21.397 1.00 0.00 321 VAL A CA 16
ATOM 25768 C C . VAL A 1 61 ? 12.429 25.724 -20.487 1.00 0.00 321 VAL A C 16
ATOM 25769 O O . VAL A 1 61 ? 11.939 25.949 -19.384 1.00 0.00 321 VAL A O 16
ATOM 25782 N N . ILE A 1 62 ? 12.758 24.481 -20.871 1.00 0.00 322 ILE A N 16
ATOM 25783 C CA . ILE A 1 62 ? 12.614 23.296 -20.008 1.00 0.00 322 ILE A CA 16
ATOM 25784 C C . ILE A 1 62 ? 13.397 23.465 -18.709 1.00 0.00 322 ILE A C 16
ATOM 25785 O O . ILE A 1 62 ? 12.860 23.205 -17.635 1.00 0.00 322 ILE A O 16
ATOM 25801 N N . ASP A 1 63 ? 14.639 23.947 -18.780 1.00 0.00 323 ASP A N 16
ATOM 25802 C CA . ASP A 1 63 ? 15.462 24.159 -17.585 1.00 0.00 323 ASP A CA 16
ATOM 25803 C C . ASP A 1 63 ? 14.829 25.192 -16.629 1.00 0.00 323 ASP A C 16
ATOM 25804 O O . ASP A 1 63 ? 14.845 25.002 -15.412 1.00 0.00 323 ASP A O 16
ATOM 25813 N N . HIS A 1 64 ? 14.193 26.239 -17.171 1.00 0.00 324 HIS A N 16
ATOM 25814 C CA . HIS A 1 64 ? 13.502 27.274 -16.391 1.00 0.00 324 HIS A CA 16
ATOM 25815 C C . HIS A 1 64 ? 12.184 26.760 -15.774 1.00 0.00 324 HIS A C 16
ATOM 25816 O O . HIS A 1 64 ? 11.894 27.046 -14.611 1.00 0.00 324 HIS A O 16
ATOM 25830 N N . ILE A 1 65 ? 11.411 25.945 -16.503 1.00 0.00 325 ILE A N 16
ATOM 25831 C CA . ILE A 1 65 ? 10.207 25.245 -16.013 1.00 0.00 325 ILE A CA 16
ATOM 25832 C C . ILE A 1 65 ? 10.568 24.327 -14.847 1.00 0.00 325 ILE A C 16
ATOM 25833 O O . ILE A 1 65 ? 9.999 24.427 -13.759 1.00 0.00 325 ILE A O 16
ATOM 25849 N N . MET A 1 66 ? 11.560 23.462 -15.059 1.00 0.00 326 MET A N 16
ATOM 25850 C CA . MET A 1 66 ? 11.985 22.489 -14.042 1.00 0.00 326 MET A CA 16
ATOM 25851 C C . MET A 1 66 ? 12.641 23.147 -12.818 1.00 0.00 326 MET A C 16
ATOM 25852 O O . MET A 1 66 ? 12.489 22.640 -11.706 1.00 0.00 326 MET A O 16
ATOM 25866 N N . LYS A 1 67 ? 13.261 24.329 -12.966 1.00 0.00 327 LYS A N 16
ATOM 25867 C CA . LYS A 1 67 ? 13.701 25.176 -11.839 1.00 0.00 327 LYS A CA 16
ATOM 25868 C C . LYS A 1 67 ? 12.513 25.800 -11.096 1.00 0.00 327 LYS A C 16
ATOM 25869 O O . LYS A 1 67 ? 12.519 25.847 -9.869 1.00 0.00 327 LYS A O 16
ATOM 25888 N N . THR A 1 68 ? 11.476 26.238 -11.811 1.00 0.00 328 THR A N 16
ATOM 25889 C CA . THR A 1 68 ? 10.270 26.858 -11.235 1.00 0.00 328 THR A CA 16
ATOM 25890 C C . THR A 1 68 ? 9.490 25.899 -10.334 1.00 0.00 328 THR A C 16
ATOM 25891 O O . THR A 1 68 ? 9.023 26.305 -9.268 1.00 0.00 328 THR A O 16
ATOM 25902 N N . ILE A 1 69 ? 9.379 24.619 -10.714 1.00 0.00 329 ILE A N 16
ATOM 25903 C CA . ILE A 1 69 ? 8.730 23.591 -9.879 1.00 0.00 329 ILE A CA 16
ATOM 25904 C C . ILE A 1 69 ? 9.628 23.071 -8.740 1.00 0.00 329 ILE A C 16
ATOM 25905 O O . ILE A 1 69 ? 9.121 22.641 -7.706 1.00 0.00 329 ILE A O 16
ATOM 25921 N N . ASP A 1 70 ? 10.954 23.132 -8.896 1.00 0.00 330 ASP A N 16
ATOM 25922 C CA . ASP A 1 70 ? 11.925 22.760 -7.849 1.00 0.00 330 ASP A CA 16
ATOM 25923 C C . ASP A 1 70 ? 11.998 23.794 -6.709 1.00 0.00 330 ASP A C 16
ATOM 25924 O O . ASP A 1 70 ? 12.414 23.476 -5.593 1.00 0.00 330 ASP A O 16
ATOM 25933 N N . ASP A 1 71 ? 11.559 25.028 -6.968 1.00 0.00 331 ASP A N 16
ATOM 25934 C CA . ASP A 1 71 ? 11.479 26.144 -6.009 1.00 0.00 331 ASP A CA 16
ATOM 25935 C C . ASP A 1 71 ? 10.345 26.002 -4.958 1.00 0.00 331 ASP A C 16
ATOM 25936 O O . ASP A 1 71 ? 10.176 26.862 -4.087 1.00 0.00 331 ASP A O 16
ATOM 25945 N N . THR A 1 72 ? 9.563 24.914 -5.023 1.00 0.00 332 THR A N 16
ATOM 25946 C CA . THR A 1 72 ? 8.491 24.550 -4.068 1.00 0.00 332 THR A CA 16
ATOM 25947 C C . THR A 1 72 ? 9.004 24.163 -2.670 1.00 0.00 332 THR A C 16
ATOM 25948 O O . THR A 1 72 ? 8.265 24.403 -1.685 1.00 0.00 332 THR A O 16
ATOM 25960 N N . ASP B 2 1 ? 19.356 7.597 -14.497 1.00 0.00 817 ASP B N 16
ATOM 25961 C CA . ASP B 2 1 ? 18.142 7.178 -15.246 1.00 0.00 817 ASP B CA 16
ATOM 25962 C C . ASP B 2 1 ? 17.317 8.396 -15.694 1.00 0.00 817 ASP B C 16
ATOM 25963 O O . ASP B 2 1 ? 17.552 9.519 -15.243 1.00 0.00 817 ASP B O 16
ATOM 25974 N N . ILE B 2 2 ? 16.360 8.182 -16.611 1.00 0.00 818 ILE B N 16
ATOM 25975 C CA . ILE B 2 2 ? 15.569 9.243 -17.277 1.00 0.00 818 ILE B CA 16
ATOM 25976 C C . ILE B 2 2 ? 14.103 9.298 -16.800 1.00 0.00 818 ILE B C 16
ATOM 25977 O O . ILE B 2 2 ? 13.541 10.378 -16.626 1.00 0.00 818 ILE B O 16
ATOM 25993 N N . TYR B 2 3 ? 13.477 8.150 -16.532 1.00 0.00 819 TYR B N 16
ATOM 25994 C CA . TYR B 2 3 ? 12.013 8.020 -16.393 1.00 0.00 819 TYR B CA 16
ATOM 25995 C C . TYR B 2 3 ? 11.408 8.680 -15.139 1.00 0.00 819 TYR B C 16
ATOM 25996 O O . TYR B 2 3 ? 10.217 9.000 -15.119 1.00 0.00 819 TYR B O 16
ATOM 26014 N N . THR B 2 4 ? 12.216 8.907 -14.102 1.00 0.00 820 THR B N 16
ATOM 26015 C CA . THR B 2 4 ? 11.846 9.673 -12.891 1.00 0.00 820 THR B CA 16
ATOM 26016 C C . THR B 2 4 ? 11.817 11.198 -13.125 1.00 0.00 820 THR B C 16
ATOM 26017 O O . THR B 2 4 ? 11.110 11.932 -12.433 1.00 0.00 820 THR B O 16
ATOM 26028 N N . TYR B 2 5 ? 12.557 11.678 -14.123 1.00 0.00 821 TYR B N 16
ATOM 26029 C CA . TYR B 2 5 ? 12.701 13.097 -14.458 1.00 0.00 821 TYR B CA 16
ATOM 26030 C C . TYR B 2 5 ? 11.645 13.557 -15.483 1.00 0.00 821 TYR B C 16
ATOM 26031 O O . TYR B 2 5 ? 11.146 14.681 -15.428 1.00 0.00 821 TYR B O 16
ATOM 26049 N N . GLU B 2 6 ? 11.264 12.662 -16.402 1.00 0.00 822 GLU B N 16
ATOM 26050 C CA . GLU B 2 6 ? 10.337 12.937 -17.513 1.00 0.00 822 GLU B CA 16
ATOM 26051 C C . GLU B 2 6 ? 8.926 13.325 -17.056 1.00 0.00 822 GLU B C 16
ATOM 26052 O O . GLU B 2 6 ? 8.330 14.236 -17.632 1.00 0.00 822 GLU B O 16
ATOM 26064 N N . LYS B 2 7 ? 8.380 12.681 -16.015 1.00 0.00 823 LYS B N 16
ATOM 26065 C CA . LYS B 2 7 ? 6.987 12.898 -15.585 1.00 0.00 823 LYS B CA 16
ATOM 26066 C C . LYS B 2 7 ? 6.759 14.316 -15.063 1.00 0.00 823 LYS B C 16
ATOM 26067 O O . LYS B 2 7 ? 5.786 14.966 -15.439 1.00 0.00 823 LYS B O 16
ATOM 26086 N N . LYS B 2 8 ? 7.704 14.827 -14.269 1.00 0.00 824 LYS B N 16
ATOM 26087 C CA . LYS B 2 8 ? 7.711 16.190 -13.710 1.00 0.00 824 LYS B CA 16
ATOM 26088 C C . LYS B 2 8 ? 7.701 17.253 -14.822 1.00 0.00 824 LYS B C 16
ATOM 26089 O O . LYS B 2 8 ? 6.965 18.239 -14.751 1.00 0.00 824 LYS B O 16
ATOM 26108 N N . LEU B 2 9 ? 8.466 16.997 -15.882 1.00 0.00 825 LEU B N 16
ATOM 26109 C CA . LEU B 2 9 ? 8.571 17.817 -17.094 1.00 0.00 825 LEU B CA 16
ATOM 26110 C C . LEU B 2 9 ? 7.262 17.772 -17.911 1.00 0.00 825 LEU B C 16
ATOM 26111 O O . LEU B 2 9 ? 6.683 18.811 -18.238 1.00 0.00 825 LEU B O 16
ATOM 26127 N N . ILE B 2 10 ? 6.743 16.575 -18.201 1.00 0.00 826 ILE B N 16
ATOM 26128 C CA . ILE B 2 10 ? 5.592 16.374 -19.096 1.00 0.00 826 ILE B CA 16
ATOM 26129 C C . ILE B 2 10 ? 4.273 16.854 -18.469 1.00 0.00 826 ILE B C 16
ATOM 26130 O O . ILE B 2 10 ? 3.469 17.489 -19.157 1.00 0.00 826 ILE B O 16
ATOM 26146 N N . LYS B 2 11 ? 4.072 16.679 -17.159 1.00 0.00 827 LYS B N 16
ATOM 26147 C CA . LYS B 2 11 ? 2.931 17.278 -16.435 1.00 0.00 827 LYS B CA 16
ATOM 26148 C C . LYS B 2 11 ? 2.965 18.816 -16.461 1.00 0.00 827 LYS B C 16
ATOM 26149 O O . LYS B 2 11 ? 1.910 19.448 -16.519 1.00 0.00 827 LYS B O 16
ATOM 26168 N N . SER B 2 12 ? 4.158 19.414 -16.484 1.00 0.00 828 SER B N 16
ATOM 26169 C CA . SER B 2 12 ? 4.333 20.863 -16.665 1.00 0.00 828 SER B CA 16
ATOM 26170 C C . SER B 2 12 ? 3.968 21.313 -18.084 1.00 0.00 828 SER B C 16
ATOM 26171 O O . SER B 2 12 ? 3.226 22.283 -18.219 1.00 0.00 828 SER B O 16
ATOM 26179 N N . ILE B 2 13 ? 4.411 20.591 -19.131 1.00 0.00 829 ILE B N 16
ATOM 26180 C CA . ILE B 2 13 ? 3.993 20.840 -20.530 1.00 0.00 829 ILE B CA 16
ATOM 26181 C C . ILE B 2 13 ? 2.459 20.869 -20.621 1.00 0.00 829 ILE B C 16
ATOM 26182 O O . ILE B 2 13 ? 1.887 21.849 -21.100 1.00 0.00 829 ILE B O 16
ATOM 26198 N N . GLU B 2 14 ? 1.789 19.829 -20.110 1.00 0.00 830 GLU B N 16
ATOM 26199 C CA . GLU B 2 14 ? 0.329 19.690 -20.168 1.00 0.00 830 GLU B CA 16
ATOM 26200 C C . GLU B 2 14 ? -0.428 20.816 -19.442 1.00 0.00 830 GLU B C 16
ATOM 26201 O O . GLU B 2 14 ? -1.462 21.264 -19.939 1.00 0.00 830 GLU B O 16
ATOM 26213 N N . TYR B 2 15 ? 0.075 21.328 -18.310 1.00 0.00 831 TYR B N 16
ATOM 26214 C CA . TYR B 2 15 ? -0.551 22.469 -17.627 1.00 0.00 831 TYR B CA 16
ATOM 26215 C C . TYR B 2 15 ? -0.335 23.790 -18.381 1.00 0.00 831 TYR B C 16
ATOM 26216 O O . TYR B 2 15 ? -1.261 24.599 -18.494 1.00 0.00 831 TYR B O 16
ATOM 26234 N N . ILE B 2 16 ? 0.854 23.999 -18.961 1.00 0.00 832 ILE B N 16
ATOM 26235 C CA . ILE B 2 16 ? 1.188 25.180 -19.772 1.00 0.00 832 ILE B CA 16
ATOM 26236 C C . ILE B 2 16 ? 0.315 25.250 -21.034 1.00 0.00 832 ILE B C 16
ATOM 26237 O O . ILE B 2 16 ? -0.193 26.323 -21.368 1.00 0.00 832 ILE B O 16
ATOM 26253 N N . THR B 2 17 ? 0.098 24.125 -21.722 1.00 0.00 833 THR B N 16
ATOM 26254 C CA . THR B 2 17 ? -0.710 24.072 -22.959 1.00 0.00 833 THR B CA 16
ATOM 26255 C C . THR B 2 17 ? -2.224 24.121 -22.717 1.00 0.00 833 THR B C 16
ATOM 26256 O O . THR B 2 17 ? -2.947 24.731 -23.507 1.00 0.00 833 THR B O 16
ATOM 26267 N N . LYS B 2 18 ? -2.723 23.537 -21.617 1.00 0.00 834 LYS B N 16
ATOM 26268 C CA . LYS B 2 18 ? -4.151 23.576 -21.246 1.00 0.00 834 LYS B CA 16
ATOM 26269 C C . LYS B 2 18 ? -4.622 24.994 -20.919 1.00 0.00 834 LYS B C 16
ATOM 26270 O O . LYS B 2 18 ? -5.730 25.375 -21.312 1.00 0.00 834 LYS B O 16
ATOM 26289 N N . ASN B 2 19 ? -3.764 25.787 -20.272 1.00 0.00 835 ASN B N 16
ATOM 26290 C CA . ASN B 2 19 ? -4.026 27.186 -19.901 1.00 0.00 835 ASN B CA 16
ATOM 26291 C C . ASN B 2 19 ? -3.493 28.203 -20.932 1.00 0.00 835 ASN B C 16
ATOM 26292 O O . ASN B 2 19 ? -3.802 29.394 -20.826 1.00 0.00 835 ASN B O 16
ATOM 26303 N N . LYS B 2 20 ? -2.708 27.754 -21.928 1.00 0.00 836 LYS B N 16
ATOM 26304 C CA . LYS B 2 20 ? -2.075 28.546 -23.002 1.00 0.00 836 LYS B CA 16
ATOM 26305 C C . LYS B 2 20 ? -1.355 29.792 -22.474 1.00 0.00 836 LYS B C 16
ATOM 26306 O O . LYS B 2 20 ? -1.712 30.927 -22.800 1.00 0.00 836 LYS B O 16
ATOM 26325 N N . PHE B 2 21 ? -0.324 29.581 -21.650 1.00 0.00 837 PHE B N 16
ATOM 26326 C CA . PHE B 2 21 ? 0.433 30.661 -20.978 1.00 0.00 837 PHE B CA 16
ATOM 26327 C C . PHE B 2 21 ? 0.981 31.736 -21.943 1.00 0.00 837 PHE B C 16
ATOM 26328 O O . PHE B 2 21 ? 1.100 32.913 -21.589 1.00 0.00 837 PHE B O 16
ATOM 26345 N N . PHE B 2 22 ? 1.312 31.316 -23.163 1.00 0.00 838 PHE B N 16
ATOM 26346 C CA . PHE B 2 22 ? 1.861 32.133 -24.251 1.00 0.00 838 PHE B CA 16
ATOM 26347 C C . PHE B 2 22 ? 0.819 32.970 -25.018 1.00 0.00 838 PHE B C 16
ATOM 26348 O O . PHE B 2 22 ? 1.197 33.869 -25.772 1.00 0.00 838 PHE B O 16
ATOM 26365 N N . ASP B 2 23 ? -0.485 32.721 -24.835 1.00 0.00 839 ASP B N 16
ATOM 26366 C CA . ASP B 2 23 ? -1.577 33.373 -25.585 1.00 0.00 839 ASP B CA 16
ATOM 26367 C C . ASP B 2 23 ? -1.993 34.725 -24.960 1.00 0.00 839 ASP B C 16
ATOM 26368 O O . ASP B 2 23 ? -3.158 34.979 -24.639 1.00 0.00 839 ASP B O 16
ATOM 26377 N N . ASP B 2 24 ? -1.009 35.598 -24.755 1.00 0.00 840 ASP B N 16
ATOM 26378 C CA . ASP B 2 24 ? -1.162 36.970 -24.245 1.00 0.00 840 ASP B CA 16
ATOM 26379 C C . ASP B 2 24 ? -1.380 38.006 -25.381 1.00 0.00 840 ASP B C 16
ATOM 26380 O O . ASP B 2 24 ? -1.518 39.204 -25.122 1.00 0.00 840 ASP B O 16
ATOM 26389 N N . SER B 2 25 ? -1.393 37.551 -26.645 1.00 0.00 841 SER B N 16
ATOM 26390 C CA . SER B 2 25 ? -1.499 38.369 -27.875 1.00 0.00 841 SER B CA 16
ATOM 26391 C C . SER B 2 25 ? -2.841 39.105 -28.008 1.00 0.00 841 SER B C 16
ATOM 26392 O O . SER B 2 25 ? -3.907 38.478 -27.788 1.00 0.00 841 SER B O 16
ATOM 26401 N N . GLY A 1 1 ? 2.298 5.032 7.846 1.00 0.00 261 GLY A N 17
ATOM 26402 C CA . GLY A 1 1 ? 3.496 5.009 6.978 1.00 0.00 261 GLY A CA 17
ATOM 26403 C C . GLY A 1 1 ? 3.443 6.105 5.916 1.00 0.00 261 GLY A C 17
ATOM 26404 O O . GLY A 1 1 ? 2.808 7.140 6.148 1.00 0.00 261 GLY A O 17
ATOM 26410 N N . PRO A 1 2 ? 4.087 5.907 4.748 1.00 0.00 262 PRO A N 17
ATOM 26411 C CA . PRO A 1 2 ? 4.102 6.882 3.651 1.00 0.00 262 PRO A CA 17
ATOM 26412 C C . PRO A 1 2 ? 2.698 7.242 3.137 1.00 0.00 262 PRO A C 17
ATOM 26413 O O . PRO A 1 2 ? 1.801 6.395 3.073 1.00 0.00 262 PRO A O 17
ATOM 26424 N N . HIS A 1 3 ? 2.512 8.511 2.770 1.00 0.00 263 HIS A N 17
ATOM 26425 C CA . HIS A 1 3 ? 1.229 9.093 2.356 1.00 0.00 263 HIS A CA 17
ATOM 26426 C C . HIS A 1 3 ? 1.420 10.258 1.364 1.00 0.00 263 HIS A C 17
ATOM 26427 O O . HIS A 1 3 ? 2.509 10.837 1.269 1.00 0.00 263 HIS A O 17
ATOM 26441 N N . MET A 1 4 ? 0.344 10.599 0.639 1.00 0.00 264 MET A N 17
ATOM 26442 C CA . MET A 1 4 ? 0.319 11.511 -0.522 1.00 0.00 264 MET A CA 17
ATOM 26443 C C . MET A 1 4 ? 1.213 11.069 -1.700 1.00 0.00 264 MET A C 17
ATOM 26444 O O . MET A 1 4 ? 1.981 10.106 -1.614 1.00 0.00 264 MET A O 17
ATOM 26458 N N . ASP A 1 5 ? 1.095 11.770 -2.834 1.00 0.00 265 ASP A N 17
ATOM 26459 C CA . ASP A 1 5 ? 1.906 11.558 -4.038 1.00 0.00 265 ASP A CA 17
ATOM 26460 C C . ASP A 1 5 ? 2.339 12.908 -4.639 1.00 0.00 265 ASP A C 17
ATOM 26461 O O . ASP A 1 5 ? 1.506 13.715 -5.061 1.00 0.00 265 ASP A O 17
ATOM 26470 N N . TYR A 1 6 ? 3.656 13.140 -4.648 1.00 0.00 266 TYR A N 17
ATOM 26471 C CA . TYR A 1 6 ? 4.322 14.350 -5.149 1.00 0.00 266 TYR A CA 17
ATOM 26472 C C . TYR A 1 6 ? 5.321 14.059 -6.287 1.00 0.00 266 TYR A C 17
ATOM 26473 O O . TYR A 1 6 ? 6.220 14.855 -6.554 1.00 0.00 266 TYR A O 17
ATOM 26491 N N . ASP A 1 7 ? 5.149 12.938 -6.999 1.00 0.00 267 ASP A N 17
ATOM 26492 C CA . ASP A 1 7 ? 5.946 12.547 -8.181 1.00 0.00 267 ASP A CA 17
ATOM 26493 C C . ASP A 1 7 ? 5.389 13.149 -9.499 1.00 0.00 267 ASP A C 17
ATOM 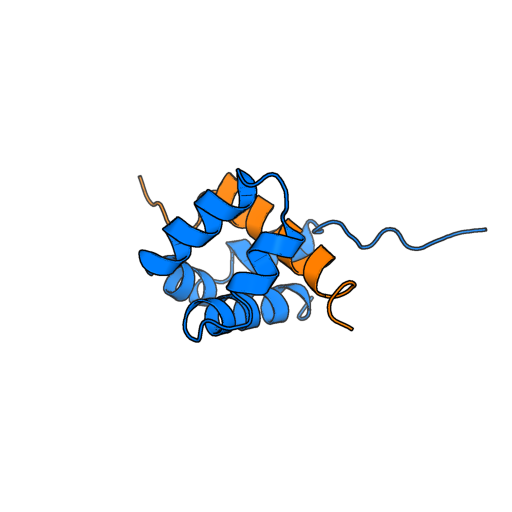26494 O O . ASP A 1 7 ? 5.735 12.718 -10.600 1.00 0.00 267 ASP A O 17
ATOM 26503 N N . MET A 1 8 ? 4.496 14.137 -9.383 1.00 0.00 268 MET A N 17
ATOM 26504 C CA . MET A 1 8 ? 3.809 14.872 -10.456 1.00 0.00 268 MET A CA 17
ATOM 26505 C C . MET A 1 8 ? 3.747 16.377 -10.109 1.00 0.00 268 MET A C 17
ATOM 26506 O O . MET A 1 8 ? 4.176 16.798 -9.035 1.00 0.00 268 MET A O 17
ATOM 26520 N N . LEU A 1 9 ? 3.203 17.206 -11.010 1.00 0.00 269 LEU A N 17
ATOM 26521 C CA . LEU A 1 9 ? 3.019 18.643 -10.774 1.00 0.00 269 LEU A CA 17
ATOM 26522 C C . LEU A 1 9 ? 1.949 18.895 -9.685 1.00 0.00 269 LEU A C 17
ATOM 26523 O O . LEU A 1 9 ? 0.778 18.555 -9.867 1.00 0.00 269 LEU A O 17
ATOM 26539 N N . THR A 1 10 ? 2.341 19.514 -8.567 1.00 0.00 270 THR A N 17
ATOM 26540 C CA . THR A 1 10 ? 1.458 19.813 -7.412 1.00 0.00 270 THR A CA 17
ATOM 26541 C C . THR A 1 10 ? 0.688 21.126 -7.579 1.00 0.00 270 THR A C 17
ATOM 26542 O O . THR A 1 10 ? 1.021 21.954 -8.426 1.00 0.00 270 THR A O 17
ATOM 26553 N N . GLU A 1 11 ? -0.322 21.366 -6.735 1.00 0.00 271 GLU A N 17
ATOM 26554 C CA . GLU A 1 11 ? -1.085 22.626 -6.706 1.00 0.00 271 GLU A CA 17
ATOM 26555 C C . GLU A 1 11 ? -0.214 23.866 -6.430 1.00 0.00 271 GLU A C 17
ATOM 26556 O O . GLU A 1 11 ? -0.482 24.949 -6.951 1.00 0.00 271 GLU A O 17
ATOM 26568 N N . GLU A 1 12 ? 0.867 23.711 -5.659 1.00 0.00 272 GLU A N 17
ATOM 26569 C CA . GLU A 1 12 ? 1.848 24.770 -5.380 1.00 0.00 272 GLU A CA 17
ATOM 26570 C C . GLU A 1 12 ? 2.797 25.009 -6.564 1.00 0.00 272 GLU A C 17
ATOM 26571 O O . GLU A 1 12 ? 3.121 26.156 -6.887 1.00 0.00 272 GLU A O 17
ATOM 26583 N N . GLN A 1 13 ? 3.188 23.949 -7.280 1.00 0.00 273 GLN A N 17
ATOM 26584 C CA . GLN A 1 13 ? 4.000 24.048 -8.499 1.00 0.00 273 GLN A CA 17
ATOM 26585 C C . GLN A 1 13 ? 3.206 24.647 -9.682 1.00 0.00 273 GLN A C 17
ATOM 26586 O O . GLN A 1 13 ? 3.752 25.449 -10.445 1.00 0.00 273 GLN A O 17
ATOM 26600 N N . LYS A 1 14 ? 1.904 24.344 -9.802 1.00 0.00 274 LYS A N 17
ATOM 26601 C CA . LYS A 1 14 ? 0.972 24.956 -10.773 1.00 0.00 274 LYS A CA 17
ATOM 26602 C C . LYS A 1 14 ? 0.891 26.480 -10.630 1.00 0.00 274 LYS A C 17
ATOM 26603 O O . LYS A 1 14 ? 0.984 27.191 -11.631 1.00 0.00 274 LYS A O 17
ATOM 26622 N N . LYS A 1 15 ? 0.795 26.986 -9.394 1.00 0.00 275 LYS A N 17
ATOM 26623 C CA . LYS A 1 15 ? 0.833 28.426 -9.077 1.00 0.00 275 LYS A CA 17
ATOM 26624 C C . LYS A 1 15 ? 2.149 29.075 -9.514 1.00 0.00 275 LYS A C 17
ATOM 26625 O O . LYS A 1 15 ? 2.115 30.102 -10.192 1.00 0.00 275 LYS A O 17
ATOM 26644 N N . LYS A 1 16 ? 3.298 28.450 -9.209 1.00 0.00 276 LYS A N 17
ATOM 26645 C CA . LYS A 1 16 ? 4.623 28.956 -9.616 1.00 0.00 276 LYS A CA 17
ATOM 26646 C C . LYS A 1 16 ? 4.781 29.044 -11.139 1.00 0.00 276 LYS A C 17
ATOM 26647 O O . LYS A 1 16 ? 5.372 30.006 -11.622 1.00 0.00 276 LYS A O 17
ATOM 26666 N N . LEU A 1 17 ? 4.198 28.118 -11.905 1.00 0.00 277 LEU A N 17
ATOM 26667 C CA . LEU A 1 17 ? 4.166 28.170 -13.376 1.00 0.00 277 LEU A CA 17
ATOM 26668 C C . LEU A 1 17 ? 3.390 29.389 -13.907 1.00 0.00 277 LEU A C 17
ATOM 26669 O O . LEU A 1 17 ? 3.941 30.159 -14.696 1.00 0.00 277 LEU A O 17
ATOM 26685 N N . LYS A 1 18 ? 2.133 29.590 -13.492 1.00 0.00 278 LYS A N 17
ATOM 26686 C CA . LYS A 1 18 ? 1.275 30.646 -14.063 1.00 0.00 278 LYS A CA 17
ATOM 26687 C C . LYS A 1 18 ? 1.604 32.063 -13.581 1.00 0.00 278 LYS A C 17
ATOM 26688 O O . LYS A 1 18 ? 1.488 33.016 -14.355 1.00 0.00 278 LYS A O 17
ATOM 26707 N N . GLU A 1 19 ? 2.007 32.204 -12.321 1.00 0.00 279 GLU A N 17
ATOM 26708 C CA . GLU A 1 19 ? 2.274 33.511 -11.702 1.00 0.00 279 GLU A CA 17
ATOM 26709 C C . GLU A 1 19 ? 3.670 34.070 -12.023 1.00 0.00 279 GLU A C 17
ATOM 26710 O O . GLU A 1 19 ? 3.864 35.290 -11.994 1.00 0.00 279 GLU A O 17
ATOM 26722 N N . ASP A 1 20 ? 4.655 33.225 -12.351 1.00 0.00 280 ASP A N 17
ATOM 26723 C CA . ASP A 1 20 ? 6.011 33.682 -12.684 1.00 0.00 280 ASP A CA 17
ATOM 26724 C C . ASP A 1 20 ? 6.082 34.352 -14.074 1.00 0.00 280 ASP A C 17
ATOM 26725 O O . ASP A 1 20 ? 5.694 33.765 -15.090 1.00 0.00 280 ASP A O 17
ATOM 26734 N N . HIS A 1 21 ? 6.610 35.584 -14.127 1.00 0.00 281 HIS A N 17
ATOM 26735 C CA . HIS A 1 21 ? 6.716 36.358 -15.364 1.00 0.00 281 HIS A CA 17
ATOM 26736 C C . HIS A 1 21 ? 7.841 35.856 -16.284 1.00 0.00 281 HIS A C 17
ATOM 26737 O O . HIS A 1 21 ? 7.652 35.801 -17.501 1.00 0.00 281 HIS A O 17
ATOM 26751 N N . THR A 1 22 ? 8.990 35.451 -15.733 1.00 0.00 282 THR A N 17
ATOM 26752 C CA . THR A 1 22 ? 10.185 35.064 -16.507 1.00 0.00 282 THR A CA 17
ATOM 26753 C C . THR A 1 22 ? 9.959 33.819 -17.376 1.00 0.00 282 THR A C 17
ATOM 26754 O O . THR A 1 22 ? 10.426 33.785 -18.517 1.00 0.00 282 THR A O 17
ATOM 26765 N N . LEU A 1 23 ? 9.154 32.850 -16.922 1.00 0.00 283 LEU A N 17
ATOM 26766 C CA . LEU A 1 23 ? 8.709 31.727 -17.763 1.00 0.00 283 LEU A CA 17
ATOM 26767 C C . LEU A 1 23 ? 7.936 32.214 -19.004 1.00 0.00 283 LEU A C 17
ATOM 26768 O O . LEU A 1 23 ? 8.211 31.782 -20.122 1.00 0.00 283 LEU A O 17
ATOM 26784 N N . LYS A 1 24 ? 7.015 33.162 -18.834 1.00 0.00 284 LYS A N 17
ATOM 26785 C CA . LYS A 1 24 ? 6.209 33.718 -19.923 1.00 0.00 284 LYS A CA 17
ATOM 26786 C C . LYS A 1 24 ? 7.031 34.531 -20.938 1.00 0.00 284 LYS A C 17
ATOM 26787 O O . LYS A 1 24 ? 6.664 34.550 -22.109 1.00 0.00 284 LYS A O 17
ATOM 26806 N N . ILE A 1 25 ? 8.182 35.094 -20.545 1.00 0.00 285 ILE A N 17
ATOM 26807 C CA . ILE A 1 25 ? 9.180 35.682 -21.471 1.00 0.00 285 ILE A CA 17
ATOM 26808 C C . ILE A 1 25 ? 9.767 34.620 -22.420 1.00 0.00 285 ILE A C 17
ATOM 26809 O O . ILE A 1 25 ? 9.910 34.875 -23.616 1.00 0.00 285 ILE A O 17
ATOM 26825 N N . LEU A 1 26 ? 10.072 33.415 -21.918 1.00 0.00 286 LEU A N 17
ATOM 26826 C CA . LEU A 1 26 ? 10.620 32.305 -22.721 1.00 0.00 286 LEU A CA 17
ATOM 26827 C C . LEU A 1 26 ? 9.570 31.711 -23.670 1.00 0.00 286 LEU A C 17
ATOM 26828 O O . LEU A 1 26 ? 9.900 31.314 -24.787 1.00 0.00 286 LEU A O 17
ATOM 26844 N N . LEU A 1 27 ? 8.302 31.710 -23.253 1.00 0.00 287 LEU A N 17
ATOM 26845 C CA . LEU A 1 27 ? 7.154 31.303 -24.076 1.00 0.00 287 LEU A CA 17
ATOM 26846 C C . LEU A 1 27 ? 6.782 32.324 -25.179 1.00 0.00 287 LEU A C 17
ATOM 26847 O O . LEU A 1 27 ? 5.945 32.015 -26.030 1.00 0.00 287 LEU A O 17
ATOM 26863 N N . LYS A 1 28 ? 7.414 33.514 -25.235 1.00 0.00 288 LYS A N 17
ATOM 26864 C CA . LYS A 1 28 ? 7.292 34.452 -26.378 1.00 0.00 288 LYS A CA 17
ATOM 26865 C C . LYS A 1 28 ? 7.899 33.893 -27.672 1.00 0.00 288 LYS A C 17
ATOM 26866 O O . LYS A 1 28 ? 7.481 34.287 -28.763 1.00 0.00 288 LYS A O 17
ATOM 26885 N N . ASN A 1 29 ? 8.831 32.941 -27.576 1.00 0.00 289 ASN A N 17
ATOM 26886 C CA . ASN A 1 29 ? 9.328 32.191 -28.731 1.00 0.00 289 ASN A CA 17
ATOM 26887 C C . ASN A 1 29 ? 8.163 31.434 -29.390 1.00 0.00 289 ASN A C 17
ATOM 26888 O O . ASN A 1 29 ? 7.582 30.523 -28.795 1.00 0.00 289 ASN A O 17
ATOM 26899 N N . ASN A 1 30 ? 7.844 31.787 -30.641 1.00 0.00 290 ASN A N 17
ATOM 26900 C CA . ASN A 1 30 ? 6.770 31.135 -31.402 1.00 0.00 290 ASN A CA 17
ATOM 26901 C C . ASN A 1 30 ? 7.143 29.689 -31.789 1.00 0.00 290 ASN A C 17
ATOM 26902 O O . ASN A 1 30 ? 6.254 28.887 -32.078 1.00 0.00 290 ASN A O 17
ATOM 26913 N N . TYR A 1 31 ? 8.428 29.329 -31.712 1.00 0.00 291 TYR A N 17
ATOM 26914 C CA . TYR A 1 31 ? 8.911 27.952 -31.818 1.00 0.00 291 TYR A CA 17
ATOM 26915 C C . TYR A 1 31 ? 8.568 27.130 -30.565 1.00 0.00 291 TYR A C 17
ATOM 26916 O O . TYR A 1 31 ? 8.079 26.009 -30.684 1.00 0.00 291 TYR A O 17
ATOM 26934 N N . VAL A 1 32 ? 8.741 27.684 -29.358 1.00 0.00 292 VAL A N 17
ATOM 26935 C CA . VAL A 1 32 ? 8.451 26.959 -28.099 1.00 0.00 292 VAL A CA 17
ATOM 26936 C C . VAL A 1 32 ? 6.971 26.603 -27.987 1.00 0.00 292 VAL A C 17
ATOM 26937 O O . VAL A 1 32 ? 6.632 25.457 -27.698 1.00 0.00 292 VAL A O 17
ATOM 26950 N N . ARG A 1 33 ? 6.074 27.549 -28.288 1.00 0.00 293 ARG A N 17
ATOM 26951 C CA . ARG A 1 33 ? 4.622 27.314 -28.196 1.00 0.00 293 ARG A CA 17
ATOM 26952 C C . ARG A 1 33 ? 4.127 26.261 -29.190 1.00 0.00 293 ARG A C 17
ATOM 26953 O O . ARG A 1 33 ? 3.306 25.431 -28.810 1.00 0.00 293 ARG A O 17
ATOM 26974 N N . GLU A 1 34 ? 4.667 26.225 -30.418 1.00 0.00 294 GLU A N 17
ATOM 26975 C CA . GLU A 1 34 ? 4.310 25.155 -31.368 1.00 0.00 294 GLU A CA 17
ATOM 26976 C C . GLU A 1 34 ? 4.820 23.781 -30.915 1.00 0.00 294 GLU A C 17
ATOM 26977 O O . GLU A 1 34 ? 4.048 22.821 -30.940 1.00 0.00 294 GLU A O 17
ATOM 26989 N N . VAL A 1 35 ? 6.063 23.660 -30.430 1.00 0.00 295 VAL A N 17
ATOM 26990 C CA . VAL A 1 35 ? 6.601 22.351 -30.010 1.00 0.00 295 VAL A CA 17
ATOM 26991 C C . VAL A 1 35 ? 5.954 21.851 -28.717 1.00 0.00 295 VAL A C 17
ATOM 26992 O O . VAL A 1 35 ? 5.665 20.659 -28.621 1.00 0.00 295 VAL A O 17
ATOM 27005 N N . PHE A 1 36 ? 5.603 22.744 -27.783 1.00 0.00 296 PHE A N 17
ATOM 27006 C CA . PHE A 1 36 ? 4.825 22.400 -26.580 1.00 0.00 296 PHE A CA 17
ATOM 27007 C C . PHE A 1 36 ? 3.394 21.953 -26.922 1.00 0.00 296 PHE A C 17
ATOM 27008 O O . PHE A 1 36 ? 2.910 20.972 -26.351 1.00 0.00 296 PHE A O 17
ATOM 27025 N N . LYS A 1 37 ? 2.710 22.607 -27.873 1.00 0.00 297 LYS A N 17
ATOM 27026 C CA . LYS A 1 37 ? 1.343 22.247 -28.273 1.00 0.00 297 LYS A CA 17
ATOM 27027 C C . LYS A 1 37 ? 1.293 20.975 -29.130 1.00 0.00 297 LYS A C 17
ATOM 27028 O O . LYS A 1 37 ? 0.337 20.214 -29.008 1.00 0.00 297 LYS A O 17
ATOM 27047 N N . GLN A 1 38 ? 2.320 20.699 -29.943 1.00 0.00 298 GLN A N 17
ATOM 27048 C CA . GLN A 1 38 ? 2.466 19.419 -30.654 1.00 0.00 298 GLN A CA 17
ATOM 27049 C C . GLN A 1 38 ? 2.832 18.258 -29.708 1.00 0.00 298 GLN A C 17
ATOM 27050 O O . GLN A 1 38 ? 2.451 17.116 -29.972 1.00 0.00 298 GLN A O 17
ATOM 27064 N N . PHE A 1 39 ? 3.527 18.533 -28.600 1.00 0.00 299 PHE A N 17
ATOM 27065 C CA . PHE A 1 39 ? 3.979 17.525 -27.634 1.00 0.00 299 PHE A CA 17
ATOM 27066 C C . PHE A 1 39 ? 2.832 16.671 -27.075 1.00 0.00 299 PHE A C 17
ATOM 27067 O O . PHE A 1 39 ? 2.914 15.441 -27.063 1.00 0.00 299 PHE A O 17
ATOM 27084 N N . THR A 1 40 ? 1.738 17.307 -26.656 1.00 0.00 300 THR A N 17
ATOM 27085 C CA . THR A 1 40 ? 0.574 16.634 -26.058 1.00 0.00 300 THR A CA 17
ATOM 27086 C C . THR A 1 40 ? -0.203 15.767 -27.057 1.00 0.00 300 THR A C 17
ATOM 27087 O O . THR A 1 40 ? -0.853 14.794 -26.664 1.00 0.00 300 THR A O 17
ATOM 27098 N N . LEU A 1 41 ? -0.090 16.061 -28.352 1.00 0.00 301 LEU A N 17
ATOM 27099 C CA . LEU A 1 41 ? -0.750 15.366 -29.462 1.00 0.00 301 LEU A CA 17
ATOM 27100 C C . LEU A 1 41 ? 0.112 14.236 -30.060 1.00 0.00 301 LEU A C 17
ATOM 27101 O O . LEU A 1 41 ? -0.407 13.374 -30.776 1.00 0.00 301 LEU A O 17
ATOM 27117 N N . SER A 1 42 ? 1.413 14.223 -29.759 1.00 0.00 302 SER A N 17
ATOM 27118 C CA . SER A 1 42 ? 2.373 13.215 -30.242 1.00 0.00 302 SER A CA 17
ATOM 27119 C C . SER A 1 42 ? 2.068 11.799 -29.718 1.00 0.00 302 SER A C 17
ATOM 27120 O O . SER A 1 42 ? 1.496 11.632 -28.635 1.00 0.00 302 SER A O 17
ATOM 27128 N N . ASN A 1 43 ? 2.426 10.765 -30.486 1.00 0.00 303 ASN A N 17
ATOM 27129 C CA . ASN A 1 43 ? 2.072 9.364 -30.209 1.00 0.00 303 ASN A CA 17
ATOM 27130 C C . ASN A 1 43 ? 2.810 8.761 -28.992 1.00 0.00 303 ASN A C 17
ATOM 27131 O O . ASN A 1 43 ? 2.238 7.940 -28.269 1.00 0.00 303 ASN A O 17
ATOM 27142 N N . ASP A 1 44 ? 4.053 9.180 -28.734 1.00 0.00 304 ASP A N 17
ATOM 27143 C CA . ASP A 1 44 ? 4.832 8.814 -27.539 1.00 0.00 304 ASP A CA 17
ATOM 27144 C C . ASP A 1 44 ? 5.650 10.019 -27.037 1.00 0.00 304 ASP A C 17
ATOM 27145 O O . ASP A 1 44 ? 6.473 10.581 -27.764 1.00 0.00 304 ASP A O 17
ATOM 27154 N N . LYS A 1 45 ? 5.414 10.427 -25.786 1.00 0.00 305 LYS A N 17
ATOM 27155 C CA . LYS A 1 45 ? 5.938 11.683 -25.222 1.00 0.00 305 LYS A CA 17
ATOM 27156 C C . LYS A 1 45 ? 7.435 11.622 -24.881 1.00 0.00 305 LYS A C 17
ATOM 27157 O O . LYS A 1 45 ? 8.151 12.600 -25.095 1.00 0.00 305 LYS A O 17
ATOM 27176 N N . ILE A 1 46 ? 7.922 10.477 -24.393 1.00 0.00 306 ILE A N 17
ATOM 27177 C CA . ILE A 1 46 ? 9.330 10.281 -23.996 1.00 0.00 306 ILE A CA 17
ATOM 27178 C C . ILE A 1 46 ? 10.275 10.433 -25.204 1.00 0.00 306 ILE A C 17
ATOM 27179 O O . ILE A 1 46 ? 11.269 11.160 -25.135 1.00 0.00 306 ILE A O 17
ATOM 27195 N N . GLY A 1 47 ? 9.950 9.797 -26.336 1.00 0.00 307 GLY A N 17
ATOM 27196 C CA . GLY A 1 47 ? 10.734 9.899 -27.575 1.00 0.00 307 GLY A CA 17
ATOM 27197 C C . GLY A 1 47 ? 10.697 11.306 -28.189 1.00 0.00 307 GLY A C 17
ATOM 27198 O O . GLY A 1 47 ? 11.691 11.755 -28.767 1.00 0.00 307 GLY A O 17
ATOM 27202 N N . TYR A 1 48 ? 9.598 12.039 -27.994 1.00 0.00 308 TYR A N 17
ATOM 27203 C CA . TYR A 1 48 ? 9.447 13.417 -28.471 1.00 0.00 308 TYR A CA 17
ATOM 27204 C C . TYR A 1 48 ? 10.303 14.417 -27.671 1.00 0.00 308 TYR A C 17
ATOM 27205 O O . TYR A 1 48 ? 10.982 15.255 -28.260 1.00 0.00 308 TYR A O 17
ATOM 27223 N N . LEU A 1 49 ? 10.371 14.277 -26.340 1.00 0.00 309 LEU A N 17
ATOM 27224 C CA . LEU A 1 49 ? 11.268 15.073 -25.486 1.00 0.00 309 LEU A CA 17
ATOM 27225 C C . LEU A 1 49 ? 12.737 14.729 -25.803 1.00 0.00 309 LEU A C 17
ATOM 27226 O O . LEU A 1 49 ? 13.571 15.626 -25.932 1.00 0.00 309 LEU A O 17
ATOM 27242 N N . SER A 1 50 ? 13.032 13.442 -26.042 1.00 0.00 310 SER A N 17
ATOM 27243 C CA . SER A 1 50 ? 14.373 12.947 -26.408 1.00 0.00 310 SER A CA 17
ATOM 27244 C C . SER A 1 50 ? 14.894 13.496 -27.753 1.00 0.00 310 SER A C 17
ATOM 27245 O O . SER A 1 50 ? 16.088 13.390 -28.031 1.00 0.00 310 SER A O 17
ATOM 27253 N N . HIS A 1 51 ? 14.035 14.105 -28.580 1.00 0.00 311 HIS A N 17
ATOM 27254 C CA . HIS A 1 51 ? 14.417 14.839 -29.790 1.00 0.00 311 HIS A CA 17
ATOM 27255 C C . HIS A 1 51 ? 14.803 16.309 -29.515 1.00 0.00 311 HIS A C 17
ATOM 27256 O O . HIS A 1 51 ? 15.665 16.864 -30.210 1.00 0.00 311 HIS A O 17
ATOM 27270 N N . TYR A 1 52 ? 14.217 16.942 -28.491 1.00 0.00 312 TYR A N 17
ATOM 27271 C CA . TYR A 1 52 ? 14.369 18.376 -28.199 1.00 0.00 312 TYR A CA 17
ATOM 27272 C C . TYR A 1 52 ? 15.432 18.703 -27.143 1.00 0.00 312 TYR A C 17
ATOM 27273 O O . TYR A 1 52 ? 15.909 19.838 -27.094 1.00 0.00 312 TYR A O 17
ATOM 27291 N N . ILE A 1 53 ? 15.892 17.715 -26.364 1.00 0.00 313 ILE A N 17
ATOM 27292 C CA . ILE A 1 53 ? 17.103 17.825 -25.519 1.00 0.00 313 ILE A CA 17
ATOM 27293 C C . ILE A 1 53 ? 18.378 18.167 -26.308 1.00 0.00 313 ILE A C 17
ATOM 27294 O O . ILE A 1 53 ? 19.380 18.595 -25.730 1.00 0.00 313 ILE A O 17
ATOM 27310 N N . ASN A 1 54 ? 18.358 17.963 -27.628 1.00 0.00 314 ASN A N 17
ATOM 27311 C CA . ASN A 1 54 ? 19.441 18.311 -28.554 1.00 0.00 314 ASN A CA 17
ATOM 27312 C C . ASN A 1 54 ? 19.289 19.721 -29.184 1.00 0.00 314 ASN A C 17
ATOM 27313 O O . ASN A 1 54 ? 20.188 20.153 -29.909 1.00 0.00 314 ASN A O 17
ATOM 27324 N N . ASP A 1 55 ? 18.203 20.459 -28.905 1.00 0.00 315 ASP A N 17
ATOM 27325 C CA . ASP A 1 55 ? 18.013 21.855 -29.340 1.00 0.00 315 ASP A CA 17
ATOM 27326 C C . ASP A 1 55 ? 18.284 22.846 -28.185 1.00 0.00 315 ASP A C 17
ATOM 27327 O O . ASP A 1 55 ? 17.662 22.726 -27.127 1.00 0.00 315 ASP A O 17
ATOM 27336 N N . PRO A 1 56 ? 19.176 23.847 -28.349 1.00 0.00 316 PRO A N 17
ATOM 27337 C CA . PRO A 1 56 ? 19.575 24.732 -27.255 1.00 0.00 316 PRO A CA 17
ATOM 27338 C C . PRO A 1 56 ? 18.430 25.612 -26.738 1.00 0.00 316 PRO A C 17
ATOM 27339 O O . PRO A 1 56 ? 18.316 25.784 -25.523 1.00 0.00 316 PRO A O 17
ATOM 27350 N N . THR A 1 57 ? 17.546 26.122 -27.605 1.00 0.00 317 THR A N 17
ATOM 27351 C CA . THR A 1 57 ? 16.408 26.975 -27.215 1.00 0.00 317 THR A CA 17
ATOM 27352 C C . THR A 1 57 ? 15.389 26.194 -26.393 1.00 0.00 317 THR A C 17
ATOM 27353 O O . THR A 1 57 ? 14.977 26.676 -25.331 1.00 0.00 317 THR A O 17
ATOM 27364 N N . ILE A 1 58 ? 15.019 24.976 -26.818 1.00 0.00 318 ILE A N 17
ATOM 27365 C CA . ILE A 1 58 ? 14.079 24.140 -26.052 1.00 0.00 318 ILE A CA 17
ATOM 27366 C C . ILE A 1 58 ? 14.685 23.701 -24.709 1.00 0.00 318 ILE A C 17
ATOM 27367 O O . ILE A 1 58 ? 13.993 23.668 -23.691 1.00 0.00 318 ILE A O 17
ATOM 27383 N N . VAL A 1 59 ? 16.001 23.476 -24.651 1.00 0.00 319 VAL A N 17
ATOM 27384 C CA . VAL A 1 59 ? 16.715 23.189 -23.392 1.00 0.00 319 VAL A CA 17
ATOM 27385 C C . VAL A 1 59 ? 16.676 24.375 -22.416 1.00 0.00 319 VAL A C 17
ATOM 27386 O O . VAL A 1 59 ? 16.541 24.145 -21.214 1.00 0.00 319 VAL A O 17
ATOM 27399 N N . GLN A 1 60 ? 16.735 25.633 -22.884 1.00 0.00 320 GLN A N 17
ATOM 27400 C CA . GLN A 1 60 ? 16.741 26.793 -21.967 1.00 0.00 320 GLN A CA 17
ATOM 27401 C C . GLN A 1 60 ? 15.409 26.932 -21.226 1.00 0.00 320 GLN A C 17
ATOM 27402 O O . GLN A 1 60 ? 15.381 27.139 -20.011 1.00 0.00 320 GLN A O 17
ATOM 27416 N N . VAL A 1 61 ? 14.304 26.785 -21.955 1.00 0.00 321 VAL A N 17
ATOM 27417 C CA . VAL A 1 61 ? 12.943 26.899 -21.422 1.00 0.00 321 VAL A CA 17
ATOM 27418 C C . VAL A 1 61 ? 12.565 25.707 -20.541 1.00 0.00 321 VAL A C 17
ATOM 27419 O O . VAL A 1 61 ? 12.055 25.915 -19.443 1.00 0.00 321 VAL A O 17
ATOM 27432 N N . ILE A 1 62 ? 12.914 24.473 -20.941 1.00 0.00 322 ILE A N 17
ATOM 27433 C CA . ILE A 1 62 ? 12.745 23.267 -20.113 1.00 0.00 322 ILE A CA 17
ATOM 27434 C C . ILE A 1 62 ? 13.511 23.405 -18.795 1.00 0.00 322 ILE A C 17
ATOM 27435 O O . ILE A 1 62 ? 12.952 23.135 -17.729 1.00 0.00 322 ILE A O 17
ATOM 27451 N N . ASP A 1 63 ? 14.765 23.864 -18.839 1.00 0.00 323 ASP A N 17
ATOM 27452 C CA . ASP A 1 63 ? 15.576 24.022 -17.631 1.00 0.00 323 ASP A CA 17
ATOM 27453 C C . ASP A 1 63 ? 14.965 25.056 -16.664 1.00 0.00 323 ASP A C 17
ATOM 27454 O O . ASP A 1 63 ? 14.941 24.830 -15.454 1.00 0.00 323 ASP A O 17
ATOM 27463 N N . HIS A 1 64 ? 14.400 26.146 -17.194 1.00 0.00 324 HIS A N 17
ATOM 27464 C CA . HIS A 1 64 ? 13.725 27.182 -16.401 1.00 0.00 324 HIS A CA 17
ATOM 27465 C C . HIS A 1 64 ? 12.398 26.705 -15.785 1.00 0.00 324 HIS A C 17
ATOM 27466 O O . HIS A 1 64 ? 12.125 26.999 -14.620 1.00 0.00 324 HIS A O 17
ATOM 27480 N N . ILE A 1 65 ? 11.589 25.928 -16.518 1.00 0.00 325 ILE A N 17
ATOM 27481 C CA . ILE A 1 65 ? 10.365 25.283 -15.996 1.00 0.00 325 ILE A CA 17
ATOM 27482 C C . ILE A 1 65 ? 10.717 24.331 -14.850 1.00 0.00 325 ILE A C 17
ATOM 27483 O O . ILE A 1 65 ? 10.159 24.421 -13.754 1.00 0.00 325 ILE A O 17
ATOM 27499 N N . MET A 1 66 ? 11.690 23.452 -15.080 1.00 0.00 326 MET A N 17
ATOM 27500 C CA . MET A 1 66 ? 12.139 22.473 -14.083 1.00 0.00 326 MET A CA 17
ATOM 27501 C C . MET A 1 66 ? 12.806 23.126 -12.860 1.00 0.00 326 MET A C 17
ATOM 27502 O O . MET A 1 66 ? 12.750 22.556 -11.765 1.00 0.00 326 MET A O 17
ATOM 27516 N N . LYS A 1 67 ? 13.358 24.339 -12.993 1.00 0.00 327 LYS A N 17
ATOM 27517 C CA . LYS A 1 67 ? 13.814 25.163 -11.857 1.00 0.00 327 LYS A CA 17
ATOM 27518 C C . LYS A 1 67 ? 12.664 25.899 -11.144 1.00 0.00 327 LYS A C 17
ATOM 27519 O O . LYS A 1 67 ? 12.699 26.045 -9.920 1.00 0.00 327 LYS A O 17
ATOM 27538 N N . THR A 1 68 ? 11.619 26.308 -11.867 1.00 0.00 328 THR A N 17
ATOM 27539 C CA . THR A 1 68 ? 10.428 26.976 -11.307 1.00 0.00 328 THR A CA 17
ATOM 27540 C C . THR A 1 68 ? 9.648 26.050 -10.363 1.00 0.00 328 THR A C 17
ATOM 27541 O O . THR A 1 68 ? 9.171 26.506 -9.321 1.00 0.00 328 THR A O 17
ATOM 27552 N N . ILE A 1 69 ? 9.571 24.751 -10.669 1.00 0.00 329 ILE A N 17
ATOM 27553 C CA . ILE A 1 69 ? 8.923 23.754 -9.796 1.00 0.00 329 ILE A CA 17
ATOM 27554 C C . ILE A 1 69 ? 9.807 23.290 -8.624 1.00 0.00 329 ILE A C 17
ATOM 27555 O O . ILE A 1 69 ? 9.290 22.849 -7.598 1.00 0.00 329 ILE A O 17
ATOM 27571 N N . ASP A 1 70 ? 11.131 23.420 -8.749 1.00 0.00 330 ASP A N 17
ATOM 27572 C CA . ASP A 1 70 ? 12.117 23.129 -7.697 1.00 0.00 330 ASP A CA 17
ATOM 27573 C C . ASP A 1 70 ? 12.152 24.191 -6.570 1.00 0.00 330 ASP A C 17
ATOM 27574 O O . ASP A 1 70 ? 12.628 23.935 -5.463 1.00 0.00 330 ASP A O 17
ATOM 27583 N N . ASP A 1 71 ? 11.620 25.380 -6.850 1.00 0.00 331 ASP A N 17
ATOM 27584 C CA . ASP A 1 71 ? 11.577 26.558 -5.969 1.00 0.00 331 ASP A CA 17
ATOM 27585 C C . ASP A 1 71 ? 10.581 26.456 -4.782 1.00 0.00 331 ASP A C 17
ATOM 27586 O O . ASP A 1 71 ? 10.384 27.419 -4.035 1.00 0.00 331 ASP A O 17
ATOM 27595 N N . THR A 1 72 ? 9.930 25.304 -4.584 1.00 0.00 332 THR A N 17
ATOM 27596 C CA . THR A 1 72 ? 9.021 25.007 -3.461 1.00 0.00 332 THR A CA 17
ATOM 27597 C C . THR A 1 72 ? 9.730 24.838 -2.108 1.00 0.00 332 THR A C 17
ATOM 27598 O O . THR A 1 72 ? 10.891 24.362 -2.060 1.00 0.00 332 THR A O 17
ATOM 27610 N N . ASP B 2 1 ? 18.701 8.640 -13.551 1.00 0.00 817 ASP B N 17
ATOM 27611 C CA . ASP B 2 1 ? 17.696 8.129 -14.526 1.00 0.00 817 ASP B CA 17
ATOM 27612 C C . ASP B 2 1 ? 16.912 9.276 -15.165 1.00 0.00 817 ASP B C 17
ATOM 27613 O O . ASP B 2 1 ? 16.773 10.351 -14.572 1.00 0.00 817 ASP B O 17
ATOM 27624 N N . ILE B 2 2 ? 16.389 9.061 -16.376 1.00 0.00 818 ILE B N 17
ATOM 27625 C CA . ILE B 2 2 ? 15.623 10.060 -17.144 1.00 0.00 818 ILE B CA 17
ATOM 27626 C C . ILE B 2 2 ? 14.154 10.177 -16.686 1.00 0.00 818 ILE B C 17
ATOM 27627 O O . ILE B 2 2 ? 13.617 11.279 -16.601 1.00 0.00 818 ILE B O 17
ATOM 27643 N N . TYR B 2 3 ? 13.500 9.063 -16.339 1.00 0.00 819 TYR B N 17
ATOM 27644 C CA . TYR B 2 3 ? 12.036 9.005 -16.162 1.00 0.00 819 TYR B CA 17
ATOM 27645 C C . TYR B 2 3 ? 11.511 9.826 -14.965 1.00 0.00 819 TYR B C 17
ATOM 27646 O O . TYR B 2 3 ? 10.417 10.393 -15.031 1.00 0.00 819 TYR B O 17
ATOM 27664 N N . THR B 2 4 ? 12.310 9.957 -13.903 1.00 0.00 820 THR B N 17
ATOM 27665 C CA . THR B 2 4 ? 11.997 10.800 -12.731 1.00 0.00 820 THR B CA 17
ATOM 27666 C C . THR B 2 4 ? 11.955 12.301 -13.075 1.00 0.00 820 THR B C 17
ATOM 27667 O O . THR B 2 4 ? 11.177 13.058 -12.495 1.00 0.00 820 THR B O 17
ATOM 27678 N N . TYR B 2 5 ? 12.736 12.726 -14.078 1.00 0.00 821 TYR B N 17
ATOM 27679 C CA . TYR B 2 5 ? 12.737 14.085 -14.621 1.00 0.00 821 TYR B CA 17
ATOM 27680 C C . TYR B 2 5 ? 11.572 14.282 -15.611 1.00 0.00 821 TYR B C 17
ATOM 27681 O O . TYR B 2 5 ? 10.884 15.301 -15.573 1.00 0.00 821 TYR B O 17
ATOM 27699 N N . GLU B 2 6 ? 11.296 13.278 -16.454 1.00 0.00 822 GLU B N 17
ATOM 27700 C CA . GLU B 2 6 ? 10.247 13.326 -17.487 1.00 0.00 822 GLU B CA 17
ATOM 27701 C C . GLU B 2 6 ? 8.832 13.507 -16.918 1.00 0.00 822 GLU B C 17
ATOM 27702 O O . GLU B 2 6 ? 8.070 14.314 -17.447 1.00 0.00 822 GLU B O 17
ATOM 27714 N N . LYS B 2 7 ? 8.457 12.805 -15.839 1.00 0.00 823 LYS B N 17
ATOM 27715 C CA . LYS B 2 7 ? 7.069 12.824 -15.335 1.00 0.00 823 LYS B CA 17
ATOM 27716 C C . LYS B 2 7 ? 6.607 14.224 -14.912 1.00 0.00 823 LYS B C 17
ATOM 27717 O O . LYS B 2 7 ? 5.546 14.684 -15.338 1.00 0.00 823 LYS B O 17
ATOM 27736 N N . LYS B 2 8 ? 7.427 14.945 -14.142 1.00 0.00 824 LYS B N 17
ATOM 27737 C CA . LYS B 2 8 ? 7.134 16.330 -13.723 1.00 0.00 824 LYS B CA 17
ATOM 27738 C C . LYS B 2 8 ? 7.232 17.320 -14.885 1.00 0.00 824 LYS B C 17
ATOM 27739 O O . LYS B 2 8 ? 6.415 18.235 -14.977 1.00 0.00 824 LYS B O 17
ATOM 27758 N N . LEU B 2 9 ? 8.166 17.112 -15.816 1.00 0.00 825 LEU B N 17
ATOM 27759 C CA . LEU B 2 9 ? 8.308 17.937 -17.020 1.00 0.00 825 LEU B CA 17
ATOM 27760 C C . LEU B 2 9 ? 7.082 17.827 -17.937 1.00 0.00 825 LEU B C 17
ATOM 27761 O O . LEU B 2 9 ? 6.558 18.837 -18.394 1.00 0.00 825 LEU B O 17
ATOM 27777 N N . ILE B 2 10 ? 6.568 16.622 -18.165 1.00 0.00 826 ILE B N 17
ATOM 27778 C CA . ILE B 2 10 ? 5.401 16.388 -19.025 1.00 0.00 826 ILE B CA 17
ATOM 27779 C C . ILE B 2 10 ? 4.124 16.933 -18.382 1.00 0.00 826 ILE B C 17
ATOM 27780 O O . ILE B 2 10 ? 3.331 17.571 -19.076 1.00 0.00 826 ILE B O 17
ATOM 27796 N N . LYS B 2 11 ? 3.950 16.806 -17.059 1.00 0.00 827 LYS B N 17
ATOM 27797 C CA . LYS B 2 11 ? 2.858 17.485 -16.339 1.00 0.00 827 LYS B CA 17
ATOM 27798 C C . LYS B 2 11 ? 2.975 19.015 -16.404 1.00 0.00 827 LYS B C 17
ATOM 27799 O O . LYS B 2 11 ? 1.956 19.690 -16.526 1.00 0.00 827 LYS B O 17
ATOM 27818 N N . SER B 2 12 ? 4.195 19.561 -16.410 1.00 0.00 828 SER B N 17
ATOM 27819 C CA . SER B 2 12 ? 4.440 20.994 -16.636 1.00 0.00 828 SER B CA 17
ATOM 27820 C C . SER B 2 12 ? 4.048 21.431 -18.055 1.00 0.00 828 SER B C 17
ATOM 27821 O O . SER B 2 12 ? 3.309 22.407 -18.200 1.00 0.00 828 SER B O 17
ATOM 27829 N N . ILE B 2 13 ? 4.465 20.692 -19.094 1.00 0.00 829 ILE B N 17
ATOM 27830 C CA . ILE B 2 13 ? 4.088 20.938 -20.501 1.00 0.00 829 ILE B CA 17
ATOM 27831 C C . ILE B 2 13 ? 2.560 20.921 -20.649 1.00 0.00 829 ILE B C 17
ATOM 27832 O O . ILE B 2 13 ? 1.967 21.868 -21.162 1.00 0.00 829 ILE B O 17
ATOM 27848 N N . GLU B 2 14 ? 1.902 19.883 -20.133 1.00 0.00 830 GLU B N 17
ATOM 27849 C CA . GLU B 2 14 ? 0.453 19.699 -20.156 1.00 0.00 830 GLU B CA 17
ATOM 27850 C C . GLU B 2 14 ? -0.321 20.799 -19.404 1.00 0.00 830 GLU B C 17
ATOM 27851 O O . GLU B 2 14 ? -1.414 21.177 -19.824 1.00 0.00 830 GLU B O 17
ATOM 27863 N N . TYR B 2 15 ? 0.230 21.355 -18.322 1.00 0.00 831 TYR B N 17
ATOM 27864 C CA . TYR B 2 15 ? -0.386 22.484 -17.610 1.00 0.00 831 TYR B CA 17
ATOM 27865 C C . TYR B 2 15 ? -0.282 23.798 -18.405 1.00 0.00 831 TYR B C 17
ATOM 27866 O O . TYR B 2 15 ? -1.264 24.541 -18.488 1.00 0.00 831 TYR B O 17
ATOM 27884 N N . ILE B 2 16 ? 0.863 24.057 -19.042 1.00 0.00 832 ILE B N 17
ATOM 27885 C CA . ILE B 2 16 ? 1.096 25.234 -19.899 1.00 0.00 832 ILE B CA 17
ATOM 27886 C C . ILE B 2 16 ? 0.167 25.212 -21.129 1.00 0.00 832 ILE B C 17
ATOM 27887 O O . ILE B 2 16 ? -0.425 26.247 -21.474 1.00 0.00 832 ILE B O 17
ATOM 27903 N N . THR B 2 17 ? -0.033 24.045 -21.759 1.00 0.00 833 THR B N 17
ATOM 27904 C CA . THR B 2 17 ? -0.950 23.887 -22.911 1.00 0.00 833 THR B CA 17
ATOM 27905 C C . THR B 2 17 ? -2.432 23.932 -22.510 1.00 0.00 833 THR B C 17
ATOM 27906 O O . THR B 2 17 ? -3.203 24.655 -23.141 1.00 0.00 833 THR B O 17
ATOM 27917 N N . LYS B 2 18 ? -2.851 23.216 -21.456 1.00 0.00 834 LYS B N 17
ATOM 27918 C CA . LYS B 2 18 ? -4.275 23.089 -21.064 1.00 0.00 834 LYS B CA 17
ATOM 27919 C C . LYS B 2 18 ? -4.887 24.408 -20.578 1.00 0.00 834 LYS B C 17
ATOM 27920 O O . LYS B 2 18 ? -6.048 24.694 -20.873 1.00 0.00 834 LYS B O 17
ATOM 27939 N N . ASN B 2 19 ? -4.092 25.226 -19.886 1.00 0.00 835 ASN B N 17
ATOM 27940 C CA . ASN B 2 19 ? -4.472 26.578 -19.455 1.00 0.00 835 ASN B CA 17
ATOM 27941 C C . ASN B 2 19 ? -4.151 27.660 -20.509 1.00 0.00 835 ASN B C 17
ATOM 27942 O O . ASN B 2 19 ? -4.379 28.846 -20.253 1.00 0.00 835 ASN B O 17
ATOM 27953 N N . LYS B 2 20 ? -3.646 27.266 -21.690 1.00 0.00 836 LYS B N 17
ATOM 27954 C CA . LYS B 2 20 ? -3.383 28.121 -22.859 1.00 0.00 836 LYS B CA 17
ATOM 27955 C C . LYS B 2 20 ? -2.561 29.368 -22.522 1.00 0.00 836 LYS B C 17
ATOM 27956 O O . LYS B 2 20 ? -2.985 30.496 -22.785 1.00 0.00 836 LYS B O 17
ATOM 27975 N N . PHE B 2 21 ? -1.379 29.163 -21.936 1.00 0.00 837 PHE B N 17
ATOM 27976 C CA . PHE B 2 21 ? -0.444 30.243 -21.575 1.00 0.00 837 PHE B CA 17
ATOM 27977 C C . PHE B 2 21 ? -0.148 31.173 -22.771 1.00 0.00 837 PHE B C 17
ATOM 27978 O O . PHE B 2 21 ? -0.139 32.396 -22.610 1.00 0.00 837 PHE B O 17
ATOM 27995 N N . PHE B 2 22 ? 0.017 30.594 -23.972 1.00 0.00 838 PHE B N 17
ATOM 27996 C CA . PHE B 2 22 ? 0.153 31.296 -25.255 1.00 0.00 838 PHE B CA 17
ATOM 27997 C C . PHE B 2 22 ? -0.548 30.545 -26.401 1.00 0.00 838 PHE B C 17
ATOM 27998 O O . PHE B 2 22 ? 0.079 30.031 -27.327 1.00 0.00 838 PHE B O 17
ATOM 28015 N N . ASP B 2 23 ? -1.876 30.470 -26.318 1.00 0.00 839 ASP B N 17
ATOM 28016 C CA . ASP B 2 23 ? -2.755 29.969 -27.389 1.00 0.00 839 ASP B CA 17
ATOM 28017 C C . ASP B 2 23 ? -4.087 30.752 -27.393 1.00 0.00 839 ASP B C 17
ATOM 28018 O O . ASP B 2 23 ? -4.769 30.852 -26.368 1.00 0.00 839 ASP B O 17
ATOM 28027 N N . ASP B 2 24 ? -4.444 31.349 -28.532 1.00 0.00 840 ASP B N 17
ATOM 28028 C CA . ASP B 2 24 ? -5.555 32.314 -28.663 1.00 0.00 840 ASP B CA 17
ATOM 28029 C C . ASP B 2 24 ? -6.927 31.698 -29.024 1.00 0.00 840 ASP B C 17
ATOM 28030 O O . ASP B 2 24 ? -7.950 32.386 -28.932 1.00 0.00 840 ASP B O 17
ATOM 28039 N N . SER B 2 25 ? -6.959 30.420 -29.434 1.00 0.00 841 SER B N 17
ATOM 28040 C CA . SER B 2 25 ? -8.176 29.693 -29.843 1.00 0.00 841 SER B CA 17
ATOM 28041 C C . SER B 2 25 ? -9.152 29.432 -28.686 1.00 0.00 841 SER B C 17
ATOM 28042 O O . SER B 2 25 ? -10.369 29.662 -28.880 1.00 0.00 841 SER B O 17
ATOM 28051 N N . GLY A 1 1 ? -4.155 -2.668 -6.031 1.00 0.00 261 GLY A N 18
ATOM 28052 C CA . GLY A 1 1 ? -4.593 -1.955 -7.251 1.00 0.00 261 GLY A CA 18
ATOM 28053 C C . GLY A 1 1 ? -3.471 -1.823 -8.279 1.00 0.00 261 GLY A C 18
ATOM 28054 O O . GLY A 1 1 ? -2.334 -2.233 -8.012 1.00 0.00 261 GLY A O 18
ATOM 28060 N N . PRO A 1 2 ? -3.761 -1.256 -9.467 1.00 0.00 262 PRO A N 18
ATOM 28061 C CA . PRO A 1 2 ? -2.772 -1.025 -10.530 1.00 0.00 262 PRO A CA 18
ATOM 28062 C C . PRO A 1 2 ? -1.760 0.080 -10.183 1.00 0.00 262 PRO A C 18
ATOM 28063 O O . PRO A 1 2 ? -1.977 0.890 -9.277 1.00 0.00 262 PRO A O 18
ATOM 28074 N N . HIS A 1 3 ? -0.658 0.138 -10.933 1.00 0.00 263 HIS A N 18
ATOM 28075 C CA . HIS A 1 3 ? 0.364 1.183 -10.822 1.00 0.00 263 HIS A CA 18
ATOM 28076 C C . HIS A 1 3 ? -0.149 2.571 -11.262 1.00 0.00 263 HIS A C 18
ATOM 28077 O O . HIS A 1 3 ? -0.990 2.683 -12.164 1.00 0.00 263 HIS A O 18
ATOM 28091 N N . MET A 1 4 ? 0.372 3.631 -10.638 1.00 0.00 264 MET A N 18
ATOM 28092 C CA . MET A 1 4 ? 0.053 5.035 -10.945 1.00 0.00 264 MET A CA 18
ATOM 28093 C C . MET A 1 4 ? 1.281 5.930 -10.713 1.00 0.00 264 MET A C 18
ATOM 28094 O O . MET A 1 4 ? 2.032 5.742 -9.752 1.00 0.00 264 MET A O 18
ATOM 28108 N N . ASP A 1 5 ? 1.491 6.906 -11.597 1.00 0.00 265 ASP A N 18
ATOM 28109 C CA . ASP A 1 5 ? 2.616 7.845 -11.564 1.00 0.00 265 ASP A CA 18
ATOM 28110 C C . ASP A 1 5 ? 2.337 9.079 -10.683 1.00 0.00 265 ASP A C 18
ATOM 28111 O O . ASP A 1 5 ? 1.949 10.144 -11.170 1.00 0.00 265 ASP A O 18
ATOM 28120 N N . TYR A 1 6 ? 2.567 8.939 -9.375 1.00 0.00 266 TYR A N 18
ATOM 28121 C CA . TYR A 1 6 ? 2.426 10.018 -8.378 1.00 0.00 266 TYR A CA 18
ATOM 28122 C C . TYR A 1 6 ? 3.617 11.004 -8.344 1.00 0.00 266 TYR A C 18
ATOM 28123 O O . TYR A 1 6 ? 3.656 11.931 -7.538 1.00 0.00 266 TYR A O 18
ATOM 28141 N N . ASP A 1 7 ? 4.554 10.846 -9.277 1.00 0.00 267 ASP A N 18
ATOM 28142 C CA . ASP A 1 7 ? 5.680 11.751 -9.565 1.00 0.00 267 ASP A CA 18
ATOM 28143 C C . ASP A 1 7 ? 5.271 12.930 -10.474 1.00 0.00 267 ASP A C 18
ATOM 28144 O O . ASP A 1 7 ? 5.988 13.321 -11.398 1.00 0.00 267 ASP A O 18
ATOM 28153 N N . MET A 1 8 ? 4.064 13.459 -10.254 1.00 0.00 268 MET A N 18
ATOM 28154 C CA . MET A 1 8 ? 3.401 14.476 -11.069 1.00 0.00 268 MET A CA 18
ATOM 28155 C C . MET A 1 8 ? 3.590 15.898 -10.513 1.00 0.00 268 MET A C 18
ATOM 28156 O O . MET A 1 8 ? 4.104 16.110 -9.411 1.00 0.00 268 MET A O 18
ATOM 28170 N N . LEU A 1 9 ? 3.131 16.880 -11.288 1.00 0.00 269 LEU A N 18
ATOM 28171 C CA . LEU A 1 9 ? 3.118 18.300 -10.930 1.00 0.00 269 LEU A CA 18
ATOM 28172 C C . LEU A 1 9 ? 2.062 18.587 -9.835 1.00 0.00 269 LEU A C 18
ATOM 28173 O O . LEU A 1 9 ? 0.890 18.232 -9.991 1.00 0.00 269 LEU A O 18
ATOM 28189 N N . THR A 1 10 ? 2.457 19.234 -8.733 1.00 0.00 270 THR A N 18
ATOM 28190 C CA . THR A 1 10 ? 1.564 19.534 -7.591 1.00 0.00 270 THR A CA 18
ATOM 28191 C C . THR A 1 10 ? 0.749 20.813 -7.785 1.00 0.00 270 THR A C 18
ATOM 28192 O O . THR A 1 10 ? 1.077 21.667 -8.609 1.00 0.00 270 THR A O 18
ATOM 28203 N N . GLU A 1 11 ? -0.304 20.992 -6.981 1.00 0.00 271 GLU A N 18
ATOM 28204 C CA . GLU A 1 11 ? -1.134 22.210 -6.981 1.00 0.00 271 GLU A CA 18
ATOM 28205 C C . GLU A 1 11 ? -0.360 23.481 -6.594 1.00 0.00 271 GLU A C 18
ATOM 28206 O O . GLU A 1 11 ? -0.658 24.570 -7.088 1.00 0.00 271 GLU A O 18
ATOM 28218 N N . GLU A 1 12 ? 0.668 23.343 -5.758 1.00 0.00 272 GLU A N 18
ATOM 28219 C CA . GLU A 1 12 ? 1.587 24.426 -5.394 1.00 0.00 272 GLU A CA 18
ATOM 28220 C C . GLU A 1 12 ? 2.529 24.779 -6.558 1.00 0.00 272 GLU A C 18
ATOM 28221 O O . GLU A 1 12 ? 2.729 25.957 -6.867 1.00 0.00 272 GLU A O 18
ATOM 28233 N N . GLN A 1 13 ? 3.065 23.774 -7.254 1.00 0.00 273 GLN A N 18
ATOM 28234 C CA . GLN A 1 13 ? 3.963 23.975 -8.399 1.00 0.00 273 GLN A CA 18
ATOM 28235 C C . GLN A 1 13 ? 3.230 24.556 -9.624 1.00 0.00 273 GLN A C 18
ATOM 28236 O O . GLN A 1 13 ? 3.782 25.417 -10.307 1.00 0.00 273 GLN A O 18
ATOM 28250 N N . LYS A 1 14 ? 1.961 24.180 -9.854 1.00 0.00 274 LYS A N 18
ATOM 28251 C CA . LYS A 1 14 ? 1.060 24.795 -10.850 1.00 0.00 274 LYS A CA 18
ATOM 28252 C C . LYS A 1 14 ? 0.912 26.311 -10.660 1.00 0.00 274 LYS A C 18
ATOM 28253 O O . LYS A 1 14 ? 1.012 27.070 -11.628 1.00 0.00 274 LYS A O 18
ATOM 28272 N N . LYS A 1 15 ? 0.742 26.767 -9.413 1.00 0.00 275 LYS A N 18
ATOM 28273 C CA . LYS A 1 15 ? 0.672 28.196 -9.061 1.00 0.00 275 LYS A CA 18
ATOM 28274 C C . LYS A 1 15 ? 2.002 28.911 -9.325 1.00 0.00 275 LYS A C 18
ATOM 28275 O O . LYS A 1 15 ? 2.010 29.982 -9.936 1.00 0.00 275 LYS A O 18
ATOM 28294 N N . LYS A 1 16 ? 3.132 28.295 -8.951 1.00 0.00 276 LYS A N 18
ATOM 28295 C CA . LYS A 1 16 ? 4.478 28.857 -9.158 1.00 0.00 276 LYS A CA 18
ATOM 28296 C C . LYS A 1 16 ? 4.832 29.045 -10.641 1.00 0.00 276 LYS A C 18
ATOM 28297 O O . LYS A 1 16 ? 5.464 30.048 -10.975 1.00 0.00 276 LYS A O 18
ATOM 28316 N N . LEU A 1 17 ? 4.369 28.161 -11.534 1.00 0.00 277 LEU A N 18
ATOM 28317 C CA . LEU A 1 17 ? 4.506 28.333 -12.984 1.00 0.00 277 LEU A CA 18
ATOM 28318 C C . LEU A 1 17 ? 3.751 29.573 -13.492 1.00 0.00 277 LEU A C 18
ATOM 28319 O O . LEU A 1 17 ? 4.367 30.440 -14.117 1.00 0.00 277 LEU A O 18
ATOM 28335 N N . LYS A 1 18 ? 2.440 29.695 -13.223 1.00 0.00 278 LYS A N 18
ATOM 28336 C CA . LYS A 1 18 ? 1.613 30.791 -13.782 1.00 0.00 278 LYS A CA 18
ATOM 28337 C C . LYS A 1 18 ? 1.940 32.174 -13.217 1.00 0.00 278 LYS A C 18
ATOM 28338 O O . LYS A 1 18 ? 1.828 33.176 -13.931 1.00 0.00 278 LYS A O 18
ATOM 28357 N N . GLU A 1 19 ? 2.344 32.241 -11.952 1.00 0.00 279 GLU A N 18
ATOM 28358 C CA . GLU A 1 19 ? 2.708 33.491 -11.267 1.00 0.00 279 GLU A CA 18
ATOM 28359 C C . GLU A 1 19 ? 4.109 34.023 -11.640 1.00 0.00 279 GLU A C 18
ATOM 28360 O O . GLU A 1 19 ? 4.375 35.213 -11.446 1.00 0.00 279 GLU A O 18
ATOM 28372 N N . ASP A 1 20 ? 4.997 33.194 -12.197 1.00 0.00 280 ASP A N 18
ATOM 28373 C CA . ASP A 1 20 ? 6.339 33.619 -12.611 1.00 0.00 280 ASP A CA 18
ATOM 28374 C C . ASP A 1 20 ? 6.307 34.327 -13.980 1.00 0.00 280 ASP A C 18
ATOM 28375 O O . ASP A 1 20 ? 5.894 33.755 -14.993 1.00 0.00 280 ASP A O 18
ATOM 28384 N N . HIS A 1 21 ? 6.759 35.585 -14.025 1.00 0.00 281 HIS A N 18
ATOM 28385 C CA . HIS A 1 21 ? 6.757 36.411 -15.240 1.00 0.00 281 HIS A CA 18
ATOM 28386 C C . HIS A 1 21 ? 7.874 36.034 -16.231 1.00 0.00 281 HIS A C 18
ATOM 28387 O O . HIS A 1 21 ? 7.627 36.022 -17.439 1.00 0.00 281 HIS A O 18
ATOM 28401 N N . THR A 1 22 ? 9.077 35.699 -15.748 1.00 0.00 282 THR A N 18
ATOM 28402 C CA . THR A 1 22 ? 10.243 35.365 -16.588 1.00 0.00 282 THR A CA 18
ATOM 28403 C C . THR A 1 22 ? 10.001 34.118 -17.449 1.00 0.00 282 THR A C 18
ATOM 28404 O O . THR A 1 22 ? 10.380 34.106 -18.623 1.00 0.00 282 THR A O 18
ATOM 28415 N N . LEU A 1 23 ? 9.297 33.109 -16.922 1.00 0.00 283 LEU A N 18
ATOM 28416 C CA . LEU A 1 23 ? 8.853 31.945 -17.688 1.00 0.00 283 LEU A CA 18
ATOM 28417 C C . LEU A 1 23 ? 8.001 32.361 -18.897 1.00 0.00 283 LEU A C 18
ATOM 28418 O O . LEU A 1 23 ? 8.257 31.938 -20.024 1.00 0.00 283 LEU A O 18
ATOM 28434 N N . LYS A 1 24 ? 6.997 33.219 -18.684 1.00 0.00 284 LYS A N 18
ATOM 28435 C CA . LYS A 1 24 ? 6.060 33.642 -19.723 1.00 0.00 284 LYS A CA 18
ATOM 28436 C C . LYS A 1 24 ? 6.732 34.427 -20.857 1.00 0.00 284 LYS A C 18
ATOM 28437 O O . LYS A 1 24 ? 6.270 34.315 -21.982 1.00 0.00 284 LYS A O 18
ATOM 28456 N N . ILE A 1 25 ? 7.863 35.104 -20.615 1.00 0.00 285 ILE A N 18
ATOM 28457 C CA . ILE A 1 25 ? 8.702 35.715 -21.667 1.00 0.00 285 ILE A CA 18
ATOM 28458 C C . ILE A 1 25 ? 9.239 34.648 -22.646 1.00 0.00 285 ILE A C 18
ATOM 28459 O O . ILE A 1 25 ? 9.143 34.823 -23.861 1.00 0.00 285 ILE A O 18
ATOM 28475 N N . LEU A 1 26 ? 9.755 33.525 -22.135 1.00 0.00 286 LEU A N 18
ATOM 28476 C CA . LEU A 1 26 ? 10.276 32.411 -22.949 1.00 0.00 286 LEU A CA 18
ATOM 28477 C C . LEU A 1 26 ? 9.169 31.734 -23.777 1.00 0.00 286 LEU A C 18
ATOM 28478 O O . LEU A 1 26 ? 9.410 31.262 -24.890 1.00 0.00 286 LEU A O 18
ATOM 28494 N N . LEU A 1 27 ? 7.940 31.743 -23.254 1.00 0.00 287 LEU A N 18
ATOM 28495 C CA . LEU A 1 27 ? 6.731 31.243 -23.915 1.00 0.00 287 LEU A CA 18
ATOM 28496 C C . LEU A 1 27 ? 6.158 32.215 -24.982 1.00 0.00 287 LEU A C 18
ATOM 28497 O O . LEU A 1 27 ? 5.255 31.829 -25.736 1.00 0.00 287 LEU A O 18
ATOM 28513 N N . LYS A 1 28 ? 6.691 33.442 -25.123 1.00 0.00 288 LYS A N 18
ATOM 28514 C CA . LYS A 1 28 ? 6.430 34.328 -26.283 1.00 0.00 288 LYS A CA 18
ATOM 28515 C C . LYS A 1 28 ? 7.248 33.982 -27.537 1.00 0.00 288 LYS A C 18
ATOM 28516 O O . LYS A 1 28 ? 6.936 34.499 -28.614 1.00 0.00 288 LYS A O 18
ATOM 28535 N N . ASN A 1 29 ? 8.238 33.083 -27.445 1.00 0.00 289 ASN A N 18
ATOM 28536 C CA . ASN A 1 29 ? 8.864 32.501 -28.635 1.00 0.00 289 ASN A CA 18
ATOM 28537 C C . ASN A 1 29 ? 7.834 31.681 -29.427 1.00 0.00 289 ASN A C 18
ATOM 28538 O O . ASN A 1 29 ? 7.216 30.752 -28.895 1.00 0.00 289 ASN A O 18
ATOM 28549 N N . ASN A 1 30 ? 7.698 31.961 -30.725 1.00 0.00 290 ASN A N 18
ATOM 28550 C CA . ASN A 1 30 ? 6.872 31.169 -31.642 1.00 0.00 290 ASN A CA 18
ATOM 28551 C C . ASN A 1 30 ? 7.421 29.735 -31.807 1.00 0.00 290 ASN A C 18
ATOM 28552 O O . ASN A 1 30 ? 6.652 28.794 -32.022 1.00 0.00 290 ASN A O 18
ATOM 28563 N N . TYR A 1 31 ? 8.737 29.555 -31.635 1.00 0.00 291 TYR A N 18
ATOM 28564 C CA . TYR A 1 31 ? 9.438 28.279 -31.749 1.00 0.00 291 TYR A CA 18
ATOM 28565 C C . TYR A 1 31 ? 9.198 27.364 -30.538 1.00 0.00 291 TYR A C 18
ATOM 28566 O O . TYR A 1 31 ? 9.243 26.147 -30.677 1.00 0.00 291 TYR A O 18
ATOM 28584 N N . VAL A 1 32 ? 8.906 27.927 -29.359 1.00 0.00 292 VAL A N 18
ATOM 28585 C CA . VAL A 1 32 ? 8.563 27.155 -28.153 1.00 0.00 292 VAL A CA 18
ATOM 28586 C C . VAL A 1 32 ? 7.093 26.742 -28.166 1.00 0.00 292 VAL A C 18
ATOM 28587 O O . VAL A 1 32 ? 6.788 25.573 -27.934 1.00 0.00 292 VAL A O 18
ATOM 28600 N N . ARG A 1 33 ? 6.171 27.670 -28.473 1.00 0.00 293 ARG A N 18
ATOM 28601 C CA . ARG A 1 33 ? 4.728 27.374 -28.473 1.00 0.00 293 ARG A CA 18
ATOM 28602 C C . ARG A 1 33 ? 4.338 26.308 -29.497 1.00 0.00 293 ARG A C 18
ATOM 28603 O O . ARG A 1 33 ? 3.478 25.481 -29.202 1.00 0.00 293 ARG A O 18
ATOM 28624 N N . GLU A 1 34 ? 5.008 26.256 -30.650 1.00 0.00 294 GLU A N 18
ATOM 28625 C CA . GLU A 1 34 ? 4.764 25.208 -31.650 1.00 0.00 294 GLU A CA 18
ATOM 28626 C C . GLU A 1 34 ? 5.210 23.820 -31.166 1.00 0.00 294 GLU A C 18
ATOM 28627 O O . GLU A 1 34 ? 4.470 22.850 -31.340 1.00 0.00 294 GLU A O 18
ATOM 28639 N N . VAL A 1 35 ? 6.377 23.713 -30.510 1.00 0.00 295 VAL A N 18
ATOM 28640 C CA . VAL A 1 35 ? 6.899 22.415 -30.050 1.00 0.00 295 VAL A CA 18
ATOM 28641 C C . VAL A 1 35 ? 6.140 21.916 -28.820 1.00 0.00 295 VAL A C 18
ATOM 28642 O O . VAL A 1 35 ? 5.819 20.730 -28.756 1.00 0.00 295 VAL A O 18
ATOM 28655 N N . PHE A 1 36 ? 5.747 22.811 -27.901 1.00 0.00 296 PHE A N 18
ATOM 28656 C CA . PHE A 1 36 ? 4.946 22.459 -26.717 1.00 0.00 296 PHE A CA 18
ATOM 28657 C C . PHE A 1 36 ? 3.540 21.987 -27.106 1.00 0.00 296 PHE A C 18
ATOM 28658 O O . PHE A 1 36 ? 3.067 20.976 -26.583 1.00 0.00 296 PHE A O 18
ATOM 28675 N N . LYS A 1 37 ? 2.873 22.671 -28.048 1.00 0.00 297 LYS A N 18
ATOM 28676 C CA . LYS A 1 37 ? 1.503 22.332 -28.468 1.00 0.00 297 LYS A CA 18
ATOM 28677 C C . LYS A 1 37 ? 1.427 21.053 -29.323 1.00 0.00 297 LYS A C 18
ATOM 28678 O O . LYS A 1 37 ? 0.407 20.369 -29.288 1.00 0.00 297 LYS A O 18
ATOM 28697 N N . GLN A 1 38 ? 2.491 20.702 -30.052 1.00 0.00 298 GLN A N 18
ATOM 28698 C CA . GLN A 1 38 ? 2.605 19.404 -30.747 1.00 0.00 298 GLN A CA 18
ATOM 28699 C C . GLN A 1 38 ? 2.991 18.249 -29.807 1.00 0.00 298 GLN A C 18
ATOM 28700 O O . GLN A 1 38 ? 2.555 17.117 -30.018 1.00 0.00 298 GLN A O 18
ATOM 28714 N N . PHE A 1 39 ? 3.765 18.508 -28.746 1.00 0.00 299 PHE A N 18
ATOM 28715 C CA . PHE A 1 39 ? 4.222 17.498 -27.783 1.00 0.00 299 PHE A CA 18
ATOM 28716 C C . PHE A 1 39 ? 3.068 16.714 -27.139 1.00 0.00 299 PHE A C 18
ATOM 28717 O O . PHE A 1 39 ? 3.116 15.483 -27.054 1.00 0.00 299 PHE A O 18
ATOM 28734 N N . THR A 1 40 ? 1.995 17.406 -26.746 1.00 0.00 300 THR A N 18
ATOM 28735 C CA . THR A 1 40 ? 0.822 16.801 -26.092 1.00 0.00 300 THR A CA 18
ATOM 28736 C C . THR A 1 40 ? -0.002 15.911 -27.026 1.00 0.00 300 THR A C 18
ATOM 28737 O O . THR A 1 40 ? -0.676 14.989 -26.558 1.00 0.00 300 THR A O 18
ATOM 28748 N N . LEU A 1 41 ? 0.091 16.129 -28.342 1.00 0.00 301 LEU A N 18
ATOM 28749 C CA . LEU A 1 41 ? -0.626 15.375 -29.380 1.00 0.00 301 LEU A CA 18
ATOM 28750 C C . LEU A 1 41 ? 0.173 14.186 -29.937 1.00 0.00 301 LEU A C 18
ATOM 28751 O O . LEU A 1 41 ? -0.400 13.299 -30.579 1.00 0.00 301 LEU A O 18
ATOM 28767 N N . SER A 1 42 ? 1.486 14.164 -29.696 1.00 0.00 302 SER A N 18
ATOM 28768 C CA . SER A 1 42 ? 2.401 13.100 -30.123 1.00 0.00 302 SER A CA 18
ATOM 28769 C C . SER A 1 42 ? 2.089 11.736 -29.483 1.00 0.00 302 SER A C 18
ATOM 28770 O O . SER A 1 42 ? 1.530 11.650 -28.382 1.00 0.00 302 SER A O 18
ATOM 28778 N N . ASN A 1 43 ? 2.444 10.653 -30.177 1.00 0.00 303 ASN A N 18
ATOM 28779 C CA . ASN A 1 43 ? 2.080 9.275 -29.834 1.00 0.00 303 ASN A CA 18
ATOM 28780 C C . ASN A 1 43 ? 2.772 8.762 -28.552 1.00 0.00 303 ASN A C 18
ATOM 28781 O O . ASN A 1 43 ? 2.131 8.085 -27.741 1.00 0.00 303 ASN A O 18
ATOM 28792 N N . ASP A 1 44 ? 4.061 9.075 -28.363 1.00 0.00 304 ASP A N 18
ATOM 28793 C CA . ASP A 1 44 ? 4.881 8.636 -27.227 1.00 0.00 304 ASP A CA 18
ATOM 28794 C C . ASP A 1 44 ? 5.772 9.783 -26.722 1.00 0.00 304 ASP A C 18
ATOM 28795 O O . ASP A 1 44 ? 6.778 10.146 -27.342 1.00 0.00 304 ASP A O 18
ATOM 28804 N N . LYS A 1 45 ? 5.398 10.364 -25.574 1.00 0.00 305 LYS A N 18
ATOM 28805 C CA . LYS A 1 45 ? 5.988 11.601 -25.039 1.00 0.00 305 LYS A CA 18
ATOM 28806 C C . LYS A 1 45 ? 7.464 11.453 -24.646 1.00 0.00 305 LYS A C 18
ATOM 28807 O O . LYS A 1 45 ? 8.236 12.384 -24.851 1.00 0.00 305 LYS A O 18
ATOM 28826 N N . ILE A 1 46 ? 7.878 10.282 -24.151 1.00 0.00 306 ILE A N 18
ATOM 28827 C CA . ILE A 1 46 ? 9.277 10.001 -23.771 1.00 0.00 306 ILE A CA 18
ATOM 28828 C C . ILE A 1 46 ? 10.191 10.036 -25.006 1.00 0.00 306 ILE A C 18
ATOM 28829 O O . ILE A 1 46 ? 11.209 10.733 -25.015 1.00 0.00 306 ILE A O 18
ATOM 28845 N N . GLY A 1 47 ? 9.793 9.359 -26.087 1.00 0.00 307 GLY A N 18
ATOM 28846 C CA . GLY A 1 47 ? 10.522 9.369 -27.360 1.00 0.00 307 GLY A CA 18
ATOM 28847 C C . GLY A 1 47 ? 10.551 10.758 -28.019 1.00 0.00 307 GLY A C 18
ATOM 28848 O O . GLY A 1 47 ? 11.551 11.139 -28.631 1.00 0.00 307 GLY A O 18
ATOM 28852 N N . TYR A 1 48 ? 9.486 11.552 -27.837 1.00 0.00 308 TYR A N 18
ATOM 28853 C CA . TYR A 1 48 ? 9.398 12.915 -28.361 1.00 0.00 308 TYR A CA 18
ATOM 28854 C C . TYR A 1 48 ? 10.266 13.918 -27.580 1.00 0.00 308 TYR A C 18
ATOM 28855 O O . TYR A 1 48 ? 10.899 14.784 -28.178 1.00 0.00 308 TYR A O 18
ATOM 28873 N N . LEU A 1 49 ? 10.384 13.770 -26.256 1.00 0.00 309 LEU A N 18
ATOM 28874 C CA . LEU A 1 49 ? 11.290 14.567 -25.418 1.00 0.00 309 LEU A CA 18
ATOM 28875 C C . LEU A 1 49 ? 12.751 14.333 -25.819 1.00 0.00 309 LEU A C 18
ATOM 28876 O O . LEU A 1 49 ? 13.508 15.293 -25.969 1.00 0.00 309 LEU A O 18
ATOM 28892 N N . SER A 1 50 ? 13.129 13.089 -26.132 1.00 0.00 310 SER A N 18
ATOM 28893 C CA . SER A 1 50 ? 14.483 12.729 -26.598 1.00 0.00 310 SER A CA 18
ATOM 28894 C C . SER A 1 50 ? 14.903 13.389 -27.926 1.00 0.00 310 SER A C 18
ATOM 28895 O O . SER A 1 50 ? 16.086 13.367 -28.262 1.00 0.00 310 SER A O 18
ATOM 28903 N N . HIS A 1 51 ? 13.987 14.003 -28.684 1.00 0.00 311 HIS A N 18
ATOM 28904 C CA . HIS A 1 51 ? 14.326 14.885 -29.805 1.00 0.00 311 HIS A CA 18
ATOM 28905 C C . HIS A 1 51 ? 14.792 16.277 -29.325 1.00 0.00 311 HIS A C 18
ATOM 28906 O O . HIS A 1 51 ? 15.791 16.805 -29.819 1.00 0.00 311 HIS A O 18
ATOM 28920 N N . TYR A 1 52 ? 14.117 16.864 -28.333 1.00 0.00 312 TYR A N 18
ATOM 28921 C CA . TYR A 1 52 ? 14.240 18.277 -27.966 1.00 0.00 312 TYR A CA 18
ATOM 28922 C C . TYR A 1 52 ? 15.359 18.570 -26.964 1.00 0.00 312 TYR A C 18
ATOM 28923 O O . TYR A 1 52 ? 15.775 19.720 -26.831 1.00 0.00 312 TYR A O 18
ATOM 28941 N N . ILE A 1 53 ? 15.933 17.531 -26.347 1.00 0.00 313 ILE A N 18
ATOM 28942 C CA . ILE A 1 53 ? 17.202 17.614 -25.597 1.00 0.00 313 ILE A CA 18
ATOM 28943 C C . ILE A 1 53 ? 18.365 18.155 -26.449 1.00 0.00 313 ILE A C 18
ATOM 28944 O O . ILE A 1 53 ? 19.369 18.621 -25.911 1.00 0.00 313 ILE A O 18
ATOM 28960 N N . ASN A 1 54 ? 18.234 18.082 -27.780 1.00 0.00 314 ASN A N 18
ATOM 28961 C CA . ASN A 1 54 ? 19.241 18.518 -28.756 1.00 0.00 314 ASN A CA 18
ATOM 28962 C C . ASN A 1 54 ? 19.091 19.995 -29.190 1.00 0.00 314 ASN A C 18
ATOM 28963 O O . ASN A 1 54 ? 20.028 20.557 -29.760 1.00 0.00 314 ASN A O 18
ATOM 28974 N N . ASP A 1 55 ? 17.937 20.631 -28.942 1.00 0.00 315 ASP A N 18
ATOM 28975 C CA . ASP A 1 55 ? 17.575 21.964 -29.428 1.00 0.00 315 ASP A CA 18
ATOM 28976 C C . ASP A 1 55 ? 17.679 23.030 -28.314 1.00 0.00 315 ASP A C 18
ATOM 28977 O O . ASP A 1 55 ? 16.852 23.033 -27.397 1.00 0.00 315 ASP A O 18
ATOM 28986 N N . PRO A 1 56 ? 18.653 23.963 -28.352 1.00 0.00 316 PRO A N 18
ATOM 28987 C CA . PRO A 1 56 ? 19.000 24.813 -27.210 1.00 0.00 316 PRO A CA 18
ATOM 28988 C C . PRO A 1 56 ? 17.861 25.746 -26.773 1.00 0.00 316 PRO A C 18
ATOM 28989 O O . PRO A 1 56 ? 17.648 25.929 -25.576 1.00 0.00 316 PRO A O 18
ATOM 29000 N N . THR A 1 57 ? 17.070 26.274 -27.712 1.00 0.00 317 THR A N 18
ATOM 29001 C CA . THR A 1 57 ? 15.902 27.126 -27.409 1.00 0.00 317 THR A CA 18
ATOM 29002 C C . THR A 1 57 ? 14.866 26.379 -26.559 1.00 0.00 317 THR A C 18
ATOM 29003 O O . THR A 1 57 ? 14.240 26.973 -25.683 1.00 0.00 317 THR A O 18
ATOM 29014 N N . ILE A 1 58 ? 14.722 25.065 -26.764 1.00 0.00 318 ILE A N 18
ATOM 29015 C CA . ILE A 1 58 ? 13.793 24.206 -26.012 1.00 0.00 318 ILE A CA 18
ATOM 29016 C C . ILE A 1 58 ? 14.424 23.737 -24.694 1.00 0.00 318 ILE A C 18
ATOM 29017 O O . ILE A 1 58 ? 13.747 23.675 -23.671 1.00 0.00 318 ILE A O 18
ATOM 29033 N N . VAL A 1 59 ? 15.738 23.485 -24.678 1.00 0.00 319 VAL A N 18
ATOM 29034 C CA . VAL A 1 59 ? 16.474 23.134 -23.449 1.00 0.00 319 VAL A CA 18
ATOM 29035 C C . VAL A 1 59 ? 16.469 24.287 -22.433 1.00 0.00 319 VAL A C 18
ATOM 29036 O O . VAL A 1 59 ? 16.352 24.044 -21.233 1.00 0.00 319 VAL A O 18
ATOM 29049 N N . GLN A 1 60 ? 16.559 25.546 -22.880 1.00 0.00 320 GLN A N 18
ATOM 29050 C CA . GLN A 1 60 ? 16.639 26.715 -21.989 1.00 0.00 320 GLN A CA 18
ATOM 29051 C C . GLN A 1 60 ? 15.310 26.956 -21.260 1.00 0.00 320 GLN A C 18
ATOM 29052 O O . GLN A 1 60 ? 15.286 27.205 -20.052 1.00 0.00 320 GLN A O 18
ATOM 29066 N N . VAL A 1 61 ? 14.192 26.835 -21.977 1.00 0.00 321 VAL A N 18
ATOM 29067 C CA . VAL A 1 61 ? 12.842 26.989 -21.415 1.00 0.00 321 VAL A CA 18
ATOM 29068 C C . VAL A 1 61 ? 12.450 25.804 -20.530 1.00 0.00 321 VAL A C 18
ATOM 29069 O O . VAL A 1 61 ? 11.952 26.026 -19.430 1.00 0.00 321 VAL A O 18
ATOM 29082 N N . ILE A 1 62 ? 12.772 24.564 -20.926 1.00 0.00 322 ILE A N 18
ATOM 29083 C CA . ILE A 1 62 ? 12.592 23.370 -20.078 1.00 0.00 322 ILE A CA 18
ATOM 29084 C C . ILE A 1 62 ? 13.378 23.511 -18.777 1.00 0.00 322 ILE A C 18
ATOM 29085 O O . ILE A 1 62 ? 12.829 23.256 -17.708 1.00 0.00 322 ILE A O 18
ATOM 29101 N N . ASP A 1 63 ? 14.637 23.948 -18.848 1.00 0.00 323 ASP A N 18
ATOM 29102 C CA . ASP A 1 63 ? 15.463 24.112 -17.651 1.00 0.00 323 ASP A CA 18
ATOM 29103 C C . ASP A 1 63 ? 14.876 25.172 -16.705 1.00 0.00 323 ASP A C 18
ATOM 29104 O O . ASP A 1 63 ? 14.859 24.973 -15.491 1.00 0.00 323 ASP A O 18
ATOM 29113 N N . HIS A 1 64 ? 14.315 26.259 -17.246 1.00 0.00 324 HIS A N 18
ATOM 29114 C CA . HIS A 1 64 ? 13.669 27.320 -16.473 1.00 0.00 324 HIS A CA 18
ATOM 29115 C C . HIS A 1 64 ? 12.324 26.878 -15.849 1.00 0.00 324 HIS A C 18
ATOM 29116 O O . HIS A 1 64 ? 12.057 27.185 -14.690 1.00 0.00 324 HIS A O 18
ATOM 29130 N N . ILE A 1 65 ? 11.502 26.105 -16.575 1.00 0.00 325 ILE A N 18
ATOM 29131 C CA . ILE A 1 65 ? 10.277 25.455 -16.055 1.00 0.00 325 ILE A CA 18
ATOM 29132 C C . ILE A 1 65 ? 10.633 24.530 -14.888 1.00 0.00 325 ILE A C 18
ATOM 29133 O O . ILE A 1 65 ? 10.087 24.673 -13.788 1.00 0.00 325 ILE A O 18
ATOM 29149 N N . MET A 1 66 ? 11.583 23.622 -15.106 1.00 0.00 326 MET A N 18
ATOM 29150 C CA . MET A 1 66 ? 12.034 22.667 -14.085 1.00 0.00 326 MET A CA 18
ATOM 29151 C C . MET A 1 66 ? 12.660 23.363 -12.865 1.00 0.00 326 MET A C 18
ATOM 29152 O O . MET A 1 66 ? 12.492 22.879 -11.745 1.00 0.00 326 MET A O 18
ATOM 29166 N N . LYS A 1 67 ? 13.309 24.523 -13.044 1.00 0.00 327 LYS A N 18
ATOM 29167 C CA . LYS A 1 67 ? 13.837 25.341 -11.938 1.00 0.00 327 LYS A CA 18
ATOM 29168 C C . LYS A 1 67 ? 12.750 26.143 -11.207 1.00 0.00 327 LYS A C 18
ATOM 29169 O O . LYS A 1 67 ? 12.847 26.335 -9.995 1.00 0.00 327 LYS A O 18
ATOM 29188 N N . THR A 1 68 ? 11.677 26.541 -11.895 1.00 0.00 328 THR A N 18
ATOM 29189 C CA . THR A 1 68 ? 10.523 27.233 -11.287 1.00 0.00 328 THR A CA 18
ATOM 29190 C C . THR A 1 68 ? 9.765 26.315 -10.325 1.00 0.00 328 THR A C 18
ATOM 29191 O O . THR A 1 68 ? 9.386 26.749 -9.232 1.00 0.00 328 THR A O 18
ATOM 29202 N N . ILE A 1 69 ? 9.591 25.038 -10.677 1.00 0.00 329 ILE A N 18
ATOM 29203 C CA . ILE A 1 69 ? 8.951 24.041 -9.799 1.00 0.00 329 ILE A CA 18
ATOM 29204 C C . ILE A 1 69 ? 9.883 23.510 -8.694 1.00 0.00 329 ILE A C 18
ATOM 29205 O O . ILE A 1 69 ? 9.411 23.082 -7.636 1.00 0.00 329 ILE A O 18
ATOM 29221 N N . ASP A 1 70 ? 11.201 23.563 -8.910 1.00 0.00 330 ASP A N 18
ATOM 29222 C CA . ASP A 1 70 ? 12.228 23.289 -7.885 1.00 0.00 330 ASP A CA 18
ATOM 29223 C C . ASP A 1 70 ? 12.234 24.355 -6.777 1.00 0.00 330 ASP A C 18
ATOM 29224 O O . ASP A 1 70 ? 12.340 24.018 -5.596 1.00 0.00 330 ASP A O 18
ATOM 29233 N N . ASP A 1 71 ? 12.080 25.631 -7.150 1.00 0.00 331 ASP A N 18
ATOM 29234 C CA . ASP A 1 71 ? 11.996 26.799 -6.257 1.00 0.00 331 ASP A CA 18
ATOM 29235 C C . ASP A 1 71 ? 13.221 27.008 -5.329 1.00 0.00 331 ASP A C 18
ATOM 29236 O O . ASP A 1 71 ? 13.193 27.838 -4.411 1.00 0.00 331 ASP A O 18
ATOM 29245 N N . THR A 1 72 ? 14.323 26.288 -5.603 1.00 0.00 332 THR A N 18
ATOM 29246 C CA . THR A 1 72 ? 15.687 26.466 -5.063 1.00 0.00 332 THR A CA 18
ATOM 29247 C C . THR A 1 72 ? 15.799 26.602 -3.531 1.00 0.00 332 THR A C 18
ATOM 29248 O O . THR A 1 72 ? 15.098 25.851 -2.814 1.00 0.00 332 THR A O 18
ATOM 29260 N N . ASP B 2 1 ? 18.602 9.446 -13.138 1.00 0.00 817 ASP B N 18
ATOM 29261 C CA . ASP B 2 1 ? 18.050 8.917 -14.417 1.00 0.00 817 ASP B CA 18
ATOM 29262 C C . ASP B 2 1 ? 17.089 9.929 -15.055 1.00 0.00 817 ASP B C 18
ATOM 29263 O O . ASP B 2 1 ? 16.455 10.721 -14.356 1.00 0.00 817 ASP B O 18
ATOM 29274 N N . ILE B 2 2 ? 16.951 9.891 -16.383 1.00 0.00 818 ILE B N 18
ATOM 29275 C CA . ILE B 2 2 ? 16.074 10.804 -17.142 1.00 0.00 818 ILE B CA 18
ATOM 29276 C C . ILE B 2 2 ? 14.583 10.475 -16.935 1.00 0.00 818 ILE B C 18
ATOM 29277 O O . ILE B 2 2 ? 13.766 11.382 -16.796 1.00 0.00 818 ILE B O 18
ATOM 29293 N N . TYR B 2 3 ? 14.232 9.190 -16.821 1.00 0.00 819 TYR B N 18
ATOM 29294 C CA . TYR B 2 3 ? 12.842 8.706 -16.836 1.00 0.00 819 TYR B CA 18
ATOM 29295 C C . TYR B 2 3 ? 12.007 9.127 -15.611 1.00 0.00 819 TYR B C 18
ATOM 29296 O O . TYR B 2 3 ? 10.784 9.240 -15.703 1.00 0.00 819 TYR B O 18
ATOM 29314 N N . THR B 2 4 ? 12.657 9.391 -14.472 1.00 0.00 820 THR B N 18
ATOM 29315 C CA . THR B 2 4 ? 12.022 9.952 -13.261 1.00 0.00 820 THR B CA 18
ATOM 29316 C C . THR B 2 4 ? 11.906 11.480 -13.317 1.00 0.00 820 THR B C 18
ATOM 29317 O O . THR B 2 4 ? 10.907 12.046 -12.860 1.00 0.00 820 THR B O 18
ATOM 29328 N N . TYR B 2 5 ? 12.867 12.162 -13.953 1.00 0.00 821 TYR B N 18
ATOM 29329 C CA . TYR B 2 5 ? 12.883 13.618 -14.126 1.00 0.00 821 TYR B CA 18
ATOM 29330 C C . TYR B 2 5 ? 11.818 14.097 -15.131 1.00 0.00 821 TYR B C 18
ATOM 29331 O O . TYR B 2 5 ? 11.185 15.134 -14.929 1.00 0.00 821 TYR B O 18
ATOM 29349 N N . GLU B 2 6 ? 11.556 13.303 -16.176 1.00 0.00 822 GLU B N 18
ATOM 29350 C CA . GLU B 2 6 ? 10.559 13.592 -17.219 1.00 0.00 822 GLU B CA 18
ATOM 29351 C C . GLU B 2 6 ? 9.105 13.662 -16.718 1.00 0.00 822 GLU B C 18
ATOM 29352 O O . GLU B 2 6 ? 8.282 14.319 -17.352 1.00 0.00 822 GLU B O 18
ATOM 29364 N N . LYS B 2 7 ? 8.756 13.016 -15.596 1.00 0.00 823 LYS B N 18
ATOM 29365 C CA . LYS B 2 7 ? 7.354 12.929 -15.151 1.00 0.00 823 LYS B CA 18
ATOM 29366 C C . LYS B 2 7 ? 6.785 14.266 -14.664 1.00 0.00 823 LYS B C 18
ATOM 29367 O O . LYS B 2 7 ? 5.653 14.603 -15.005 1.00 0.00 823 LYS B O 18
ATOM 29386 N N . LYS B 2 8 ? 7.593 15.087 -13.980 1.00 0.00 824 LYS B N 18
ATOM 29387 C CA . LYS B 2 8 ? 7.240 16.477 -13.628 1.00 0.00 824 LYS B CA 18
ATOM 29388 C C . LYS B 2 8 ? 7.388 17.436 -14.821 1.00 0.00 824 LYS B C 18
ATOM 29389 O O . LYS B 2 8 ? 6.596 18.368 -14.957 1.00 0.00 824 LYS B O 18
ATOM 29408 N N . LEU B 2 9 ? 8.341 17.164 -15.717 1.00 0.00 825 LEU B N 18
ATOM 29409 C CA . LEU B 2 9 ? 8.586 17.919 -16.951 1.00 0.00 825 LEU B CA 18
ATOM 29410 C C . LEU B 2 9 ? 7.360 17.868 -17.876 1.00 0.00 825 LEU B C 18
ATOM 29411 O O . LEU B 2 9 ? 6.812 18.901 -18.251 1.00 0.00 825 LEU B O 18
ATOM 29427 N N . ILE B 2 10 ? 6.859 16.668 -18.175 1.00 0.00 826 ILE B N 18
ATOM 29428 C CA . ILE B 2 10 ? 5.728 16.448 -19.083 1.00 0.00 826 ILE B CA 18
ATOM 29429 C C . ILE B 2 10 ? 4.412 16.936 -18.476 1.00 0.00 826 ILE B C 18
ATOM 29430 O O . ILE B 2 10 ? 3.595 17.517 -19.190 1.00 0.00 826 ILE B O 18
ATOM 29446 N N . LYS B 2 11 ? 4.223 16.814 -17.155 1.00 0.00 827 LYS B N 18
ATOM 29447 C CA . LYS B 2 11 ? 3.064 17.412 -16.473 1.00 0.00 827 LYS B CA 18
ATOM 29448 C C . LYS B 2 11 ? 3.127 18.941 -16.417 1.00 0.00 827 LYS B C 18
ATOM 29449 O O . LYS B 2 11 ? 2.072 19.575 -16.410 1.00 0.00 827 LYS B O 18
ATOM 29468 N N . SER B 2 12 ? 4.317 19.539 -16.483 1.00 0.00 828 SER B N 18
ATOM 29469 C CA . SER B 2 12 ? 4.468 20.984 -16.724 1.00 0.00 828 SER B CA 18
ATOM 29470 C C . SER B 2 12 ? 4.105 21.362 -18.165 1.00 0.00 828 SER B C 18
ATOM 29471 O O . SER B 2 12 ? 3.367 22.328 -18.353 1.00 0.00 828 SER B O 18
ATOM 29479 N N . ILE B 2 13 ? 4.519 20.582 -19.181 1.00 0.00 829 ILE B N 18
ATOM 29480 C CA . ILE B 2 13 ? 4.120 20.804 -20.591 1.00 0.00 829 ILE B CA 18
ATOM 29481 C C . ILE B 2 13 ? 2.587 20.795 -20.715 1.00 0.00 829 ILE B C 18
ATOM 29482 O O . ILE B 2 13 ? 1.999 21.775 -21.170 1.00 0.00 829 ILE B O 18
ATOM 29498 N N . GLU B 2 14 ? 1.934 19.727 -20.241 1.00 0.00 830 GLU B N 18
ATOM 29499 C CA . GLU B 2 14 ? 0.480 19.561 -20.285 1.00 0.00 830 GLU B CA 18
ATOM 29500 C C . GLU B 2 14 ? -0.298 20.618 -19.473 1.00 0.00 830 GLU B C 18
ATOM 29501 O O . GLU B 2 14 ? -1.438 20.928 -19.818 1.00 0.00 830 GLU B O 18
ATOM 29513 N N . TYR B 2 15 ? 0.298 21.204 -18.424 1.00 0.00 831 TYR B N 18
ATOM 29514 C CA . TYR B 2 15 ? -0.312 22.309 -17.673 1.00 0.00 831 TYR B CA 18
ATOM 29515 C C . TYR B 2 15 ? -0.185 23.657 -18.410 1.00 0.00 831 TYR B C 18
ATOM 29516 O O . TYR B 2 15 ? -1.163 24.404 -18.510 1.00 0.00 831 TYR B O 18
ATOM 29534 N N . ILE B 2 16 ? 0.997 23.951 -18.964 1.00 0.00 832 ILE B N 18
ATOM 29535 C CA . ILE B 2 16 ? 1.301 25.196 -19.690 1.00 0.00 832 ILE B CA 18
ATOM 29536 C C . ILE B 2 16 ? 0.469 25.303 -20.981 1.00 0.00 832 ILE B C 18
ATOM 29537 O O . ILE B 2 16 ? -0.072 26.375 -21.273 1.00 0.00 832 ILE B O 18
ATOM 29553 N N . THR B 2 17 ? 0.319 24.200 -21.722 1.00 0.00 833 THR B N 18
ATOM 29554 C CA . THR B 2 17 ? -0.506 24.160 -22.947 1.00 0.00 833 THR B CA 18
ATOM 29555 C C . THR B 2 17 ? -2.002 24.307 -22.662 1.00 0.00 833 THR B C 18
ATOM 29556 O O . THR B 2 17 ? -2.668 25.109 -23.318 1.00 0.00 833 THR B O 18
ATOM 29567 N N . LYS B 2 18 ? -2.547 23.588 -21.662 1.00 0.00 834 LYS B N 18
ATOM 29568 C CA . LYS B 2 18 ? -3.983 23.583 -21.333 1.00 0.00 834 LYS B CA 18
ATOM 29569 C C . LYS B 2 18 ? -4.486 24.945 -20.831 1.00 0.00 834 LYS B C 18
ATOM 29570 O O . LYS B 2 18 ? -5.556 25.395 -21.247 1.00 0.00 834 LYS B O 18
ATOM 29589 N N . ASN B 2 19 ? -3.685 25.622 -20.006 1.00 0.00 835 ASN B N 18
ATOM 29590 C CA . ASN B 2 19 ? -3.950 26.970 -19.481 1.00 0.00 835 ASN B CA 18
ATOM 29591 C C . ASN B 2 19 ? -3.460 28.094 -20.425 1.00 0.00 835 ASN B C 18
ATOM 29592 O O . ASN B 2 19 ? -3.628 29.276 -20.105 1.00 0.00 835 ASN B O 18
ATOM 29603 N N . LYS B 2 20 ? -2.896 27.745 -21.591 1.00 0.00 836 LYS B N 18
ATOM 29604 C CA . LYS B 2 20 ? -2.576 28.647 -22.719 1.00 0.00 836 LYS B CA 18
ATOM 29605 C C . LYS B 2 20 ? -1.721 29.847 -22.302 1.00 0.00 836 LYS B C 18
ATOM 29606 O O . LYS B 2 20 ? -2.024 30.990 -22.648 1.00 0.00 836 LYS B O 18
ATOM 29625 N N . PHE B 2 21 ? -0.626 29.583 -21.578 1.00 0.00 837 PHE B N 18
ATOM 29626 C CA . PHE B 2 21 ? 0.330 30.598 -21.084 1.00 0.00 837 PHE B CA 18
ATOM 29627 C C . PHE B 2 21 ? 0.849 31.513 -22.216 1.00 0.00 837 PHE B C 18
ATOM 29628 O O . PHE B 2 21 ? 1.148 32.685 -21.997 1.00 0.00 837 PHE B O 18
ATOM 29645 N N . PHE B 2 22 ? 0.929 30.960 -23.432 1.00 0.00 838 PHE B N 18
ATOM 29646 C CA . PHE B 2 22 ? 1.371 31.614 -24.667 1.00 0.00 838 PHE B CA 18
ATOM 29647 C C . PHE B 2 22 ? 0.620 32.924 -24.957 1.00 0.00 838 PHE B C 18
ATOM 29648 O O . PHE B 2 22 ? 1.235 33.909 -25.372 1.00 0.00 838 PHE B O 18
ATOM 29665 N N . ASP B 2 23 ? -0.696 32.937 -24.720 1.00 0.00 839 ASP B N 18
ATOM 29666 C CA . ASP B 2 23 ? -1.652 33.975 -25.100 1.00 0.00 839 ASP B CA 18
ATOM 29667 C C . ASP B 2 23 ? -2.460 34.479 -23.887 1.00 0.00 839 ASP B C 18
ATOM 29668 O O . ASP B 2 23 ? -3.689 34.601 -23.918 1.00 0.00 839 ASP B O 18
ATOM 29677 N N . ASP B 2 24 ? -1.755 34.768 -22.791 1.00 0.00 840 ASP B N 18
ATOM 29678 C CA . ASP B 2 24 ? -2.321 35.308 -21.540 1.00 0.00 840 ASP B CA 18
ATOM 29679 C C . ASP B 2 24 ? -2.999 36.694 -21.701 1.00 0.00 840 ASP B C 18
ATOM 29680 O O . ASP B 2 24 ? -3.935 37.006 -20.949 1.00 0.00 840 ASP B O 18
ATOM 29689 N N . SER B 2 25 ? -2.569 37.495 -22.687 1.00 0.00 841 SER B N 18
ATOM 29690 C CA . SER B 2 25 ? -3.106 38.827 -23.043 1.00 0.00 841 SER B CA 18
ATOM 29691 C C . SER B 2 25 ? -3.236 39.011 -24.559 1.00 0.00 841 SER B C 18
ATOM 29692 O O . SER B 2 25 ? -2.293 38.656 -25.305 1.00 0.00 841 SER B O 18
ATOM 29701 N N . GLY A 1 1 ? 0.236 -1.787 -9.202 1.00 0.00 261 GLY A N 19
ATOM 29702 C CA . GLY A 1 1 ? 1.296 -0.761 -9.287 1.00 0.00 261 GLY A CA 19
ATOM 29703 C C . GLY A 1 1 ? 1.780 -0.350 -7.896 1.00 0.00 261 GLY A C 19
ATOM 29704 O O . GLY A 1 1 ? 0.966 0.121 -7.098 1.00 0.00 261 GLY A O 19
ATOM 29710 N N . PRO A 1 2 ? 3.086 -0.493 -7.577 1.00 0.00 262 PRO A N 19
ATOM 29711 C CA . PRO A 1 2 ? 3.639 -0.147 -6.255 1.00 0.00 262 PRO A CA 19
ATOM 29712 C C . PRO A 1 2 ? 3.608 1.352 -5.916 1.00 0.00 262 PRO A C 19
ATOM 29713 O O . PRO A 1 2 ? 3.551 1.715 -4.737 1.00 0.00 262 PRO A O 19
ATOM 29724 N N . HIS A 1 3 ? 3.655 2.225 -6.926 1.00 0.00 263 HIS A N 19
ATOM 29725 C CA . HIS A 1 3 ? 3.690 3.686 -6.771 1.00 0.00 263 HIS A CA 19
ATOM 29726 C C . HIS A 1 3 ? 2.303 4.295 -6.485 1.00 0.00 263 HIS A C 19
ATOM 29727 O O . HIS A 1 3 ? 1.266 3.747 -6.881 1.00 0.00 263 HIS A O 19
ATOM 29741 N N . MET A 1 4 ? 2.307 5.436 -5.797 1.00 0.00 264 MET A N 19
ATOM 29742 C CA . MET A 1 4 ? 1.113 6.186 -5.371 1.00 0.00 264 MET A CA 19
ATOM 29743 C C . MET A 1 4 ? 0.972 7.520 -6.129 1.00 0.00 264 MET A C 19
ATOM 29744 O O . MET A 1 4 ? 1.788 7.853 -6.992 1.00 0.00 264 MET A O 19
ATOM 29758 N N . ASP A 1 5 ? -0.075 8.293 -5.828 1.00 0.00 265 ASP A N 19
ATOM 29759 C CA . ASP A 1 5 ? -0.454 9.539 -6.512 1.00 0.00 265 ASP A CA 19
ATOM 29760 C C . ASP A 1 5 ? 0.402 10.762 -6.088 1.00 0.00 265 ASP A C 19
ATOM 29761 O O . ASP A 1 5 ? -0.123 11.819 -5.720 1.00 0.00 265 ASP A O 19
ATOM 29770 N N . TYR A 1 6 ? 1.730 10.617 -6.172 1.00 0.00 266 TYR A N 19
ATOM 29771 C CA . TYR A 1 6 ? 2.722 11.695 -6.033 1.00 0.00 266 TYR A CA 19
ATOM 29772 C C . TYR A 1 6 ? 3.433 12.067 -7.347 1.00 0.00 266 TYR A C 19
ATOM 29773 O O . TYR A 1 6 ? 4.302 12.942 -7.374 1.00 0.00 266 TYR A O 19
ATOM 29791 N N . ASP A 1 7 ? 3.028 11.450 -8.453 1.00 0.00 267 ASP A N 19
ATOM 29792 C CA . ASP A 1 7 ? 3.536 11.675 -9.816 1.00 0.00 267 ASP A CA 19
ATOM 29793 C C . ASP A 1 7 ? 2.668 12.707 -10.569 1.00 0.00 267 ASP A C 19
ATOM 29794 O O . ASP A 1 7 ? 2.209 12.473 -11.690 1.00 0.00 267 ASP A O 19
ATOM 29803 N N . MET A 1 8 ? 2.369 13.834 -9.913 1.00 0.00 268 MET A N 19
ATOM 29804 C CA . MET A 1 8 ? 1.491 14.899 -10.420 1.00 0.00 268 MET A CA 19
ATOM 29805 C C . MET A 1 8 ? 2.041 16.287 -10.058 1.00 0.00 268 MET A C 19
ATOM 29806 O O . MET A 1 8 ? 2.641 16.472 -8.992 1.00 0.00 268 MET A O 19
ATOM 29820 N N . LEU A 1 9 ? 1.797 17.279 -10.916 1.00 0.00 269 LEU A N 19
ATOM 29821 C CA . LEU A 1 9 ? 2.077 18.691 -10.629 1.00 0.00 269 LEU A CA 19
ATOM 29822 C C . LEU A 1 9 ? 1.162 19.196 -9.491 1.00 0.00 269 LEU A C 19
ATOM 29823 O O . LEU A 1 9 ? -0.063 19.073 -9.592 1.00 0.00 269 LEU A O 19
ATOM 29839 N N . THR A 1 10 ? 1.734 19.743 -8.412 1.00 0.00 270 THR A N 19
ATOM 29840 C CA . THR A 1 10 ? 0.969 20.221 -7.240 1.00 0.00 270 THR A CA 19
ATOM 29841 C C . THR A 1 10 ? 0.291 21.565 -7.503 1.00 0.00 270 THR A C 19
ATOM 29842 O O . THR A 1 10 ? 0.654 22.284 -8.434 1.00 0.00 270 THR A O 19
ATOM 29853 N N . GLU A 1 11 ? -0.672 21.958 -6.664 1.00 0.00 271 GLU A N 19
ATOM 29854 C CA . GLU A 1 11 ? -1.313 23.281 -6.783 1.00 0.00 271 GLU A CA 19
ATOM 29855 C C . GLU A 1 11 ? -0.318 24.436 -6.604 1.00 0.00 271 GLU A C 19
ATOM 29856 O O . GLU A 1 11 ? -0.419 25.453 -7.289 1.00 0.00 271 GLU A O 19
ATOM 29868 N N . GLU A 1 12 ? 0.688 24.270 -5.746 1.00 0.00 272 GLU A N 19
ATOM 29869 C CA . GLU A 1 12 ? 1.755 25.255 -5.555 1.00 0.00 272 GLU A CA 19
ATOM 29870 C C . GLU A 1 12 ? 2.642 25.367 -6.804 1.00 0.00 272 GLU A C 19
ATOM 29871 O O . GLU A 1 12 ? 2.966 26.468 -7.244 1.00 0.00 272 GLU A O 19
ATOM 29883 N N . GLN A 1 13 ? 2.998 24.236 -7.422 1.00 0.00 273 GLN A N 19
ATOM 29884 C CA . GLN A 1 13 ? 3.804 24.206 -8.645 1.00 0.00 273 GLN A CA 19
ATOM 29885 C C . GLN A 1 13 ? 3.034 24.783 -9.852 1.00 0.00 273 GLN A C 19
ATOM 29886 O O . GLN A 1 13 ? 3.601 25.544 -10.641 1.00 0.00 273 GLN A O 19
ATOM 29900 N N . LYS A 1 14 ? 1.721 24.520 -9.945 1.00 0.00 274 LYS A N 19
ATOM 29901 C CA . LYS A 1 14 ? 0.794 25.175 -10.888 1.00 0.00 274 LYS A CA 19
ATOM 29902 C C . LYS A 1 14 ? 0.749 26.695 -10.707 1.00 0.00 274 LYS A C 19
ATOM 29903 O O . LYS A 1 14 ? 0.913 27.431 -11.684 1.00 0.00 274 LYS A O 19
ATOM 29922 N N . LYS A 1 15 ? 0.588 27.170 -9.463 1.00 0.00 275 LYS A N 19
ATOM 29923 C CA . LYS A 1 15 ? 0.582 28.601 -9.096 1.00 0.00 275 LYS A CA 19
ATOM 29924 C C . LYS A 1 15 ? 1.917 29.277 -9.447 1.00 0.00 275 LYS A C 19
ATOM 29925 O O . LYS A 1 15 ? 1.921 30.345 -10.060 1.00 0.00 275 LYS A O 19
ATOM 29944 N N . LYS A 1 16 ? 3.046 28.629 -9.145 1.00 0.00 276 LYS A N 19
ATOM 29945 C CA . LYS A 1 16 ? 4.398 29.114 -9.484 1.00 0.00 276 LYS A CA 19
ATOM 29946 C C . LYS A 1 16 ? 4.610 29.268 -10.993 1.00 0.00 276 LYS A C 19
ATOM 29947 O O . LYS A 1 16 ? 5.158 30.282 -11.412 1.00 0.00 276 LYS A O 19
ATOM 29966 N N . LEU A 1 17 ? 4.114 28.334 -11.806 1.00 0.00 277 LEU A N 19
ATOM 29967 C CA . LEU A 1 17 ? 4.180 28.423 -13.274 1.00 0.00 277 LEU A CA 19
ATOM 29968 C C . LEU A 1 17 ? 3.383 29.620 -13.830 1.00 0.00 277 LEU A C 19
ATOM 29969 O O . LEU A 1 17 ? 3.934 30.393 -14.615 1.00 0.00 277 LEU A O 19
ATOM 29985 N N . LYS A 1 18 ? 2.117 29.804 -13.428 1.00 0.00 278 LYS A N 19
ATOM 29986 C CA . LYS A 1 18 ? 1.269 30.868 -14.006 1.00 0.00 278 LYS A CA 19
ATOM 29987 C C . LYS A 1 18 ? 1.622 32.281 -13.525 1.00 0.00 278 LYS A C 19
ATOM 29988 O O . LYS A 1 18 ? 1.509 33.237 -14.291 1.00 0.00 278 LYS A O 19
ATOM 30007 N N . GLU A 1 19 ? 2.053 32.417 -12.270 1.00 0.00 279 GLU A N 19
ATOM 30008 C CA . GLU A 1 19 ? 2.413 33.708 -11.666 1.00 0.00 279 GLU A CA 19
ATOM 30009 C C . GLU A 1 19 ? 3.838 34.191 -12.010 1.00 0.00 279 GLU A C 19
ATOM 30010 O O . GLU A 1 19 ? 4.073 35.399 -12.049 1.00 0.00 279 GLU A O 19
ATOM 30022 N N . ASP A 1 20 ? 4.797 33.292 -12.274 1.00 0.00 280 ASP A N 19
ATOM 30023 C CA . ASP A 1 20 ? 6.164 33.691 -12.634 1.00 0.00 280 ASP A CA 19
ATOM 30024 C C . ASP A 1 20 ? 6.214 34.398 -14.005 1.00 0.00 280 ASP A C 19
ATOM 30025 O O . ASP A 1 20 ? 5.761 33.866 -15.021 1.00 0.00 280 ASP A O 19
ATOM 30034 N N . HIS A 1 21 ? 6.773 35.612 -14.033 1.00 0.00 281 HIS A N 19
ATOM 30035 C CA . HIS A 1 21 ? 6.840 36.448 -15.234 1.00 0.00 281 HIS A CA 19
ATOM 30036 C C . HIS A 1 21 ? 7.999 36.055 -16.170 1.00 0.00 281 HIS A C 19
ATOM 30037 O O . HIS A 1 21 ? 7.844 36.123 -17.387 1.00 0.00 281 HIS A O 19
ATOM 30051 N N . THR A 1 22 ? 9.141 35.619 -15.630 1.00 0.00 282 THR A N 19
ATOM 30052 C CA . THR A 1 22 ? 10.340 35.222 -16.402 1.00 0.00 282 THR A CA 19
ATOM 30053 C C . THR A 1 22 ? 10.074 34.012 -17.306 1.00 0.00 282 THR A C 19
ATOM 30054 O O . THR A 1 22 ? 10.566 33.967 -18.435 1.00 0.00 282 THR A O 19
ATOM 30065 N N . LEU A 1 23 ? 9.215 33.072 -16.889 1.00 0.00 283 LEU A N 19
ATOM 30066 C CA . LEU A 1 23 ? 8.749 31.965 -17.733 1.00 0.00 283 LEU A CA 19
ATOM 30067 C C . LEU A 1 23 ? 7.994 32.464 -18.975 1.00 0.00 283 LEU A C 19
ATOM 30068 O O . LEU A 1 23 ? 8.236 31.983 -20.081 1.00 0.00 283 LEU A O 19
ATOM 30084 N N . LYS A 1 24 ? 7.131 33.470 -18.827 1.00 0.00 284 LYS A N 19
ATOM 30085 C CA . LYS A 1 24 ? 6.367 34.043 -19.939 1.00 0.00 284 LYS A CA 19
ATOM 30086 C C . LYS A 1 24 ? 7.260 34.719 -20.996 1.00 0.00 284 LYS A C 19
ATOM 30087 O O . LYS A 1 24 ? 6.906 34.726 -22.174 1.00 0.00 284 LYS A O 19
ATOM 30106 N N . ILE A 1 25 ? 8.448 35.198 -20.608 1.00 0.00 285 ILE A N 19
ATOM 30107 C CA . ILE A 1 25 ? 9.489 35.711 -21.528 1.00 0.00 285 ILE A CA 19
ATOM 30108 C C . ILE A 1 25 ? 10.088 34.601 -22.412 1.00 0.00 285 ILE A C 19
ATOM 30109 O O . ILE A 1 25 ? 10.475 34.847 -23.551 1.00 0.00 285 ILE A O 19
ATOM 30125 N N . LEU A 1 26 ? 10.153 33.363 -21.919 1.00 0.00 286 LEU A N 19
ATOM 30126 C CA . LEU A 1 26 ? 10.607 32.185 -22.669 1.00 0.00 286 LEU A CA 19
ATOM 30127 C C . LEU A 1 26 ? 9.486 31.581 -23.539 1.00 0.00 286 LEU A C 19
ATOM 30128 O O . LEU A 1 26 ? 9.747 31.110 -24.647 1.00 0.00 286 LEU A O 19
ATOM 30144 N N . LEU A 1 27 ? 8.236 31.660 -23.070 1.00 0.00 287 LEU A N 19
ATOM 30145 C CA . LEU A 1 27 ? 7.038 31.214 -23.805 1.00 0.00 287 LEU A CA 19
ATOM 30146 C C . LEU A 1 27 ? 6.567 32.197 -24.902 1.00 0.00 287 LEU A C 19
ATOM 30147 O O . LEU A 1 27 ? 5.706 31.840 -25.711 1.00 0.00 287 LEU A O 19
ATOM 30163 N N . LYS A 1 28 ? 7.135 33.414 -24.981 1.00 0.00 288 LYS A N 19
ATOM 30164 C CA . LYS A 1 28 ? 6.852 34.391 -26.055 1.00 0.00 288 LYS A CA 19
ATOM 30165 C C . LYS A 1 28 ? 7.306 33.917 -27.439 1.00 0.00 288 LYS A C 19
ATOM 30166 O O . LYS A 1 28 ? 6.762 34.341 -28.455 1.00 0.00 288 LYS A O 19
ATOM 30185 N N . ASN A 1 29 ? 8.298 33.026 -27.468 1.00 0.00 289 ASN A N 19
ATOM 30186 C CA . ASN A 1 29 ? 8.842 32.428 -28.687 1.00 0.00 289 ASN A CA 19
ATOM 30187 C C . ASN A 1 29 ? 7.780 31.577 -29.409 1.00 0.00 289 ASN A C 19
ATOM 30188 O O . ASN A 1 29 ? 7.202 30.650 -28.837 1.00 0.00 289 ASN A O 19
ATOM 30199 N N . ASN A 1 30 ? 7.589 31.838 -30.707 1.00 0.00 290 ASN A N 19
ATOM 30200 C CA . ASN A 1 30 ? 6.723 31.041 -31.581 1.00 0.00 290 ASN A CA 19
ATOM 30201 C C . ASN A 1 30 ? 7.255 29.609 -31.772 1.00 0.00 290 ASN A C 19
ATOM 30202 O O . ASN A 1 30 ? 6.470 28.690 -32.000 1.00 0.00 290 ASN A O 19
ATOM 30213 N N . TYR A 1 31 ? 8.569 29.403 -31.604 1.00 0.00 291 TYR A N 19
ATOM 30214 C CA . TYR A 1 31 ? 9.222 28.100 -31.700 1.00 0.00 291 TYR A CA 19
ATOM 30215 C C . TYR A 1 31 ? 8.974 27.221 -30.467 1.00 0.00 291 TYR A C 19
ATOM 30216 O O . TYR A 1 31 ? 8.894 26.005 -30.592 1.00 0.00 291 TYR A O 19
ATOM 30234 N N . VAL A 1 32 ? 8.798 27.814 -29.285 1.00 0.00 292 VAL A N 19
ATOM 30235 C CA . VAL A 1 32 ? 8.475 27.078 -28.054 1.00 0.00 292 VAL A CA 19
ATOM 30236 C C . VAL A 1 32 ? 7.009 26.656 -28.038 1.00 0.00 292 VAL A C 19
ATOM 30237 O O . VAL A 1 32 ? 6.713 25.491 -27.770 1.00 0.00 292 VAL A O 19
ATOM 30250 N N . ARG A 1 33 ? 6.085 27.561 -28.372 1.00 0.00 293 ARG A N 19
ATOM 30251 C CA . ARG A 1 33 ? 4.640 27.274 -28.335 1.00 0.00 293 ARG A CA 19
ATOM 30252 C C . ARG A 1 33 ? 4.217 26.187 -29.317 1.00 0.00 293 ARG A C 19
ATOM 30253 O O . ARG A 1 33 ? 3.372 25.362 -28.976 1.00 0.00 293 ARG A O 19
ATOM 30274 N N . GLU A 1 34 ? 4.854 26.118 -30.494 1.00 0.00 294 GLU A N 19
ATOM 30275 C CA . GLU A 1 34 ? 4.576 25.042 -31.456 1.00 0.00 294 GLU A CA 19
ATOM 30276 C C . GLU A 1 34 ? 5.051 23.672 -30.952 1.00 0.00 294 GLU A C 19
ATOM 30277 O O . GLU A 1 34 ? 4.308 22.697 -31.046 1.00 0.00 294 GLU A O 19
ATOM 30289 N N . VAL A 1 35 ? 6.244 23.580 -30.352 1.00 0.00 295 VAL A N 19
ATOM 30290 C CA . VAL A 1 35 ? 6.805 22.299 -29.881 1.00 0.00 295 VAL A CA 19
ATOM 30291 C C . VAL A 1 35 ? 6.095 21.809 -28.617 1.00 0.00 295 VAL A C 19
ATOM 30292 O O . VAL A 1 35 ? 5.823 20.615 -28.504 1.00 0.00 295 VAL A O 19
ATOM 30305 N N . PHE A 1 36 ? 5.708 22.717 -27.708 1.00 0.00 296 PHE A N 19
ATOM 30306 C CA . PHE A 1 36 ? 4.918 22.377 -26.513 1.00 0.00 296 PHE A CA 19
ATOM 30307 C C . PHE A 1 36 ? 3.509 21.887 -26.885 1.00 0.00 296 PHE A C 19
ATOM 30308 O O . PHE A 1 36 ? 3.050 20.881 -26.342 1.00 0.00 296 PHE A O 19
ATOM 30325 N N . LYS A 1 37 ? 2.826 22.544 -27.834 1.00 0.00 297 LYS A N 19
ATOM 30326 C CA . LYS A 1 37 ? 1.473 22.157 -28.251 1.00 0.00 297 LYS A CA 19
ATOM 30327 C C . LYS A 1 37 ? 1.457 20.859 -29.077 1.00 0.00 297 LYS A C 19
ATOM 30328 O O . LYS A 1 37 ? 0.571 20.029 -28.880 1.00 0.00 297 LYS A O 19
ATOM 30347 N N . GLN A 1 38 ? 2.446 20.624 -29.944 1.00 0.00 298 GLN A N 19
ATOM 30348 C CA . GLN A 1 38 ? 2.576 19.346 -30.662 1.00 0.00 298 GLN A CA 19
ATOM 30349 C C . GLN A 1 38 ? 2.917 18.173 -29.727 1.00 0.00 298 GLN A C 19
ATOM 30350 O O . GLN A 1 38 ? 2.519 17.041 -30.003 1.00 0.00 298 GLN A O 19
ATOM 30364 N N . PHE A 1 39 ? 3.595 18.429 -28.602 1.00 0.00 299 PHE A N 19
ATOM 30365 C CA . PHE A 1 39 ? 4.002 17.395 -27.647 1.00 0.00 299 PHE A CA 19
ATOM 30366 C C . PHE A 1 39 ? 2.816 16.586 -27.107 1.00 0.00 299 PHE A C 19
ATOM 30367 O O . PHE A 1 39 ? 2.861 15.355 -27.089 1.00 0.00 299 PHE A O 19
ATOM 30384 N N . THR A 1 40 ? 1.736 17.252 -26.690 1.00 0.00 300 THR A N 19
ATOM 30385 C CA . THR A 1 40 ? 0.564 16.594 -26.088 1.00 0.00 300 THR A CA 19
ATOM 30386 C C . THR A 1 40 ? -0.231 15.741 -27.090 1.00 0.00 300 THR A C 19
ATOM 30387 O O . THR A 1 40 ? -0.900 14.779 -26.699 1.00 0.00 300 THR A O 19
ATOM 30398 N N . LEU A 1 41 ? -0.125 16.057 -28.385 1.00 0.00 301 LEU A N 19
ATOM 30399 C CA . LEU A 1 41 ? -0.790 15.345 -29.483 1.00 0.00 301 LEU A CA 19
ATOM 30400 C C . LEU A 1 41 ? 0.023 14.142 -30.000 1.00 0.00 301 LEU A C 19
ATOM 30401 O O . LEU A 1 41 ? -0.535 13.251 -30.648 1.00 0.00 301 LEU A O 19
ATOM 30417 N N . SER A 1 42 ? 1.329 14.096 -29.713 1.00 0.00 302 SER A N 19
ATOM 30418 C CA . SER A 1 42 ? 2.229 13.009 -30.126 1.00 0.00 302 SER A CA 19
ATOM 30419 C C . SER A 1 42 ? 1.852 11.657 -29.507 1.00 0.00 302 SER A C 19
ATOM 30420 O O . SER A 1 42 ? 1.408 11.588 -28.358 1.00 0.00 302 SER A O 19
ATOM 30428 N N . ASN A 1 43 ? 2.042 10.567 -30.254 1.00 0.00 303 ASN A N 19
ATOM 30429 C CA . ASN A 1 43 ? 1.720 9.198 -29.830 1.00 0.00 303 ASN A CA 19
ATOM 30430 C C . ASN A 1 43 ? 2.732 8.601 -28.824 1.00 0.00 303 ASN A C 19
ATOM 30431 O O . ASN A 1 43 ? 2.379 7.693 -28.069 1.00 0.00 303 ASN A O 19
ATOM 30442 N N . ASP A 1 44 ? 3.966 9.115 -28.786 1.00 0.00 304 ASP A N 19
ATOM 30443 C CA . ASP A 1 44 ? 5.034 8.698 -27.864 1.00 0.00 304 ASP A CA 19
ATOM 30444 C C . ASP A 1 44 ? 5.709 9.936 -27.253 1.00 0.00 304 ASP A C 19
ATOM 30445 O O . ASP A 1 44 ? 6.516 10.600 -27.907 1.00 0.00 304 ASP A O 19
ATOM 30454 N N . LYS A 1 45 ? 5.371 10.250 -25.996 1.00 0.00 305 LYS A N 19
ATOM 30455 C CA . LYS A 1 45 ? 5.836 11.459 -25.294 1.00 0.00 305 LYS A CA 19
ATOM 30456 C C . LYS A 1 45 ? 7.346 11.446 -25.040 1.00 0.00 305 LYS A C 19
ATOM 30457 O O . LYS A 1 45 ? 8.019 12.444 -25.293 1.00 0.00 305 LYS A O 19
ATOM 30476 N N . ILE A 1 46 ? 7.887 10.306 -24.604 1.00 0.00 306 ILE A N 19
ATOM 30477 C CA . ILE A 1 46 ? 9.329 10.115 -24.375 1.00 0.00 306 ILE A CA 19
ATOM 30478 C C . ILE A 1 46 ? 10.097 10.210 -25.702 1.00 0.00 306 ILE A C 19
ATOM 30479 O O . ILE A 1 46 ? 11.107 10.913 -25.788 1.00 0.00 306 ILE A O 19
ATOM 30495 N N . GLY A 1 47 ? 9.578 9.585 -26.766 1.00 0.00 307 GLY A N 19
ATOM 30496 C CA . GLY A 1 47 ? 10.132 9.661 -28.120 1.00 0.00 307 GLY A CA 19
ATOM 30497 C C . GLY A 1 47 ? 10.085 11.062 -28.747 1.00 0.00 307 GLY A C 19
ATOM 30498 O O . GLY A 1 47 ? 10.879 11.368 -29.640 1.00 0.00 307 GLY A O 19
ATOM 30502 N N . TYR A 1 48 ? 9.190 11.941 -28.287 1.00 0.00 308 TYR A N 19
ATOM 30503 C CA . TYR A 1 48 ? 9.133 13.340 -28.716 1.00 0.00 308 TYR A CA 19
ATOM 30504 C C . TYR A 1 48 ? 10.113 14.223 -27.932 1.00 0.00 308 TYR A C 19
ATOM 30505 O O . TYR A 1 48 ? 10.851 15.011 -28.525 1.00 0.00 308 TYR A O 19
ATOM 30523 N N . LEU A 1 49 ? 10.186 14.054 -26.602 1.00 0.00 309 LEU A N 19
ATOM 30524 C CA . LEU A 1 49 ? 11.105 14.811 -25.734 1.00 0.00 309 LEU A CA 19
ATOM 30525 C C . LEU A 1 49 ? 12.574 14.504 -26.069 1.00 0.00 309 LEU A C 19
ATOM 30526 O O . LEU A 1 49 ? 13.411 15.410 -26.081 1.00 0.00 309 LEU A O 19
ATOM 30542 N N . SER A 1 50 ? 12.873 13.257 -26.437 1.00 0.00 310 SER A N 19
ATOM 30543 C CA . SER A 1 50 ? 14.227 12.820 -26.824 1.00 0.00 310 SER A CA 19
ATOM 30544 C C . SER A 1 50 ? 14.793 13.510 -28.080 1.00 0.00 310 SER A C 19
ATOM 30545 O O . SER A 1 50 ? 16.000 13.447 -28.318 1.00 0.00 310 SER A O 19
ATOM 30553 N N . HIS A 1 51 ? 13.955 14.210 -28.855 1.00 0.00 311 HIS A N 19
ATOM 30554 C CA . HIS A 1 51 ? 14.370 15.057 -29.982 1.00 0.00 311 HIS A CA 19
ATOM 30555 C C . HIS A 1 51 ? 14.591 16.536 -29.612 1.00 0.00 311 HIS A C 19
ATOM 30556 O O . HIS A 1 51 ? 15.189 17.274 -30.399 1.00 0.00 311 HIS A O 19
ATOM 30570 N N . TYR A 1 52 ? 14.158 16.981 -28.425 1.00 0.00 312 TYR A N 19
ATOM 30571 C CA . TYR A 1 52 ? 14.273 18.374 -27.950 1.00 0.00 312 TYR A CA 19
ATOM 30572 C C . TYR A 1 52 ? 15.309 18.590 -26.828 1.00 0.00 312 TYR A C 19
ATOM 30573 O O . TYR A 1 52 ? 15.767 19.716 -26.645 1.00 0.00 312 TYR A O 19
ATOM 30591 N N . ILE A 1 53 ? 15.754 17.531 -26.144 1.00 0.00 313 ILE A N 19
ATOM 30592 C CA . ILE A 1 53 ? 16.874 17.565 -25.175 1.00 0.00 313 ILE A CA 19
ATOM 30593 C C . ILE A 1 53 ? 18.213 18.012 -25.780 1.00 0.00 313 ILE A C 19
ATOM 30594 O O . ILE A 1 53 ? 19.149 18.341 -25.049 1.00 0.00 313 ILE A O 19
ATOM 30610 N N . ASN A 1 54 ? 18.321 18.002 -27.108 1.00 0.00 314 ASN A N 19
ATOM 30611 C CA . ASN A 1 54 ? 19.479 18.478 -27.874 1.00 0.00 314 ASN A CA 19
ATOM 30612 C C . ASN A 1 54 ? 19.268 19.865 -28.534 1.00 0.00 314 ASN A C 19
ATOM 30613 O O . ASN A 1 54 ? 20.168 20.358 -29.214 1.00 0.00 314 ASN A O 19
ATOM 30624 N N . ASP A 1 55 ? 18.111 20.512 -28.351 1.00 0.00 315 ASP A N 19
ATOM 30625 C CA . ASP A 1 55 ? 17.786 21.819 -28.947 1.00 0.00 315 ASP A CA 19
ATOM 30626 C C . ASP A 1 55 ? 18.092 22.990 -27.984 1.00 0.00 315 ASP A C 19
ATOM 30627 O O . ASP A 1 55 ? 17.526 23.033 -26.888 1.00 0.00 315 ASP A O 19
ATOM 30636 N N . PRO A 1 56 ? 18.923 23.983 -28.355 1.00 0.00 316 PRO A N 19
ATOM 30637 C CA . PRO A 1 56 ? 19.386 25.020 -27.424 1.00 0.00 316 PRO A CA 19
ATOM 30638 C C . PRO A 1 56 ? 18.310 26.025 -26.999 1.00 0.00 316 PRO A C 19
ATOM 30639 O O . PRO A 1 56 ? 18.461 26.668 -25.959 1.00 0.00 316 PRO A O 19
ATOM 30650 N N . THR A 1 57 ? 17.223 26.165 -27.761 1.00 0.00 317 THR A N 19
ATOM 30651 C CA . THR A 1 57 ? 16.056 26.979 -27.364 1.00 0.00 317 THR A CA 19
ATOM 30652 C C . THR A 1 57 ? 15.153 26.203 -26.411 1.00 0.00 317 THR A C 19
ATOM 30653 O O . THR A 1 57 ? 14.820 26.700 -25.335 1.00 0.00 317 THR A O 19
ATOM 30664 N N . ILE A 1 58 ? 14.801 24.960 -26.755 1.00 0.00 318 ILE A N 19
ATOM 30665 C CA . ILE A 1 58 ? 13.856 24.151 -25.963 1.00 0.00 318 ILE A CA 19
ATOM 30666 C C . ILE A 1 58 ? 14.483 23.676 -24.635 1.00 0.00 318 ILE A C 19
ATOM 30667 O O . ILE A 1 58 ? 13.802 23.655 -23.612 1.00 0.00 318 ILE A O 19
ATOM 30683 N N . VAL A 1 59 ? 15.789 23.394 -24.608 1.00 0.00 319 VAL A N 19
ATOM 30684 C CA . VAL A 1 59 ? 16.522 23.055 -23.368 1.00 0.00 319 VAL A CA 19
ATOM 30685 C C . VAL A 1 59 ? 16.468 24.180 -22.329 1.00 0.00 319 VAL A C 19
ATOM 30686 O O . VAL A 1 59 ? 16.334 23.907 -21.139 1.00 0.00 319 VAL A O 19
ATOM 30699 N N . GLN A 1 60 ? 16.522 25.448 -22.751 1.00 0.00 320 GLN A N 19
ATOM 30700 C CA . GLN A 1 60 ? 16.614 26.600 -21.844 1.00 0.00 320 GLN A CA 19
ATOM 30701 C C . GLN A 1 60 ? 15.267 26.930 -21.175 1.00 0.00 320 GLN A C 19
ATOM 30702 O O . GLN A 1 60 ? 15.226 27.226 -19.980 1.00 0.00 320 GLN A O 19
ATOM 30716 N N . VAL A 1 61 ? 14.167 26.823 -21.922 1.00 0.00 321 VAL A N 19
ATOM 30717 C CA . VAL A 1 61 ? 12.809 26.960 -21.374 1.00 0.00 321 VAL A CA 19
ATOM 30718 C C . VAL A 1 61 ? 12.452 25.794 -20.447 1.00 0.00 321 VAL A C 19
ATOM 30719 O O . VAL A 1 61 ? 11.950 26.029 -19.351 1.00 0.00 321 VAL A O 19
ATOM 30732 N N . ILE A 1 62 ? 12.796 24.551 -20.823 1.00 0.00 322 ILE A N 19
ATOM 30733 C CA . ILE A 1 62 ? 12.648 23.361 -19.973 1.00 0.00 322 ILE A CA 19
ATOM 30734 C C . ILE A 1 62 ? 13.424 23.540 -18.664 1.00 0.00 322 ILE A C 19
ATOM 30735 O O . ILE A 1 62 ? 12.869 23.302 -17.591 1.00 0.0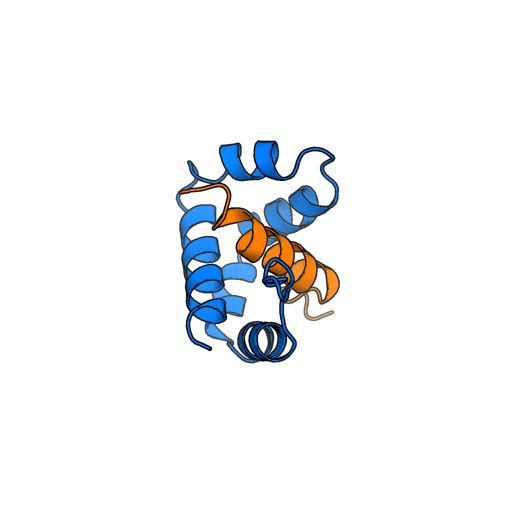0 322 ILE A O 19
ATOM 30751 N N . ASP A 1 63 ? 14.671 24.015 -18.729 1.00 0.00 323 ASP A N 19
ATOM 30752 C CA . ASP A 1 63 ? 15.508 24.207 -17.540 1.00 0.00 323 ASP A CA 19
ATOM 30753 C C . ASP A 1 63 ? 14.893 25.220 -16.558 1.00 0.00 323 ASP A C 19
ATOM 30754 O O . ASP A 1 63 ? 14.884 24.985 -15.349 1.00 0.00 323 ASP A O 19
ATOM 30763 N N . HIS A 1 64 ? 14.295 26.301 -17.069 1.00 0.00 324 HIS A N 19
ATOM 30764 C CA . HIS A 1 64 ? 13.636 27.319 -16.254 1.00 0.00 324 HIS A CA 19
ATOM 30765 C C . HIS A 1 64 ? 12.327 26.822 -15.608 1.00 0.00 324 HIS A C 19
ATOM 30766 O O . HIS A 1 64 ? 12.067 27.104 -14.437 1.00 0.00 324 HIS A O 19
ATOM 30780 N N . ILE A 1 65 ? 11.521 26.038 -16.334 1.00 0.00 325 ILE A N 19
ATOM 30781 C CA . ILE A 1 65 ? 10.319 25.364 -15.807 1.00 0.00 325 ILE A CA 19
ATOM 30782 C C . ILE A 1 65 ? 10.705 24.406 -14.674 1.00 0.00 325 ILE A C 19
ATOM 30783 O O . ILE A 1 65 ? 10.172 24.502 -13.566 1.00 0.00 325 ILE A O 19
ATOM 30799 N N . MET A 1 66 ? 11.669 23.522 -14.942 1.00 0.00 326 MET A N 19
ATOM 30800 C CA . MET A 1 66 ? 12.181 22.547 -13.970 1.00 0.00 326 MET A CA 19
ATOM 30801 C C . MET A 1 66 ? 12.765 23.221 -12.718 1.00 0.00 326 MET A C 19
ATOM 30802 O O . MET A 1 66 ? 12.518 22.760 -11.600 1.00 0.00 326 MET A O 19
ATOM 30816 N N . LYS A 1 67 ? 13.456 24.359 -12.874 1.00 0.00 327 LYS A N 19
ATOM 30817 C CA . LYS A 1 67 ? 13.973 25.187 -11.770 1.00 0.00 327 LYS A CA 19
ATOM 30818 C C . LYS A 1 67 ? 12.840 25.776 -10.923 1.00 0.00 327 LYS A C 19
ATOM 30819 O O . LYS A 1 67 ? 12.903 25.743 -9.691 1.00 0.00 327 LYS A O 19
ATOM 30838 N N . THR A 1 68 ? 11.779 26.266 -11.572 1.00 0.00 328 THR A N 19
ATOM 30839 C CA . THR A 1 68 ? 10.608 26.879 -10.919 1.00 0.00 328 THR A CA 19
ATOM 30840 C C . THR A 1 68 ? 9.839 25.876 -10.057 1.00 0.00 328 THR A C 19
ATOM 30841 O O . THR A 1 68 ? 9.450 26.214 -8.937 1.00 0.00 328 THR A O 19
ATOM 30852 N N . ILE A 1 69 ? 9.636 24.636 -10.528 1.00 0.00 329 ILE A N 19
ATOM 30853 C CA . ILE A 1 69 ? 8.869 23.622 -9.774 1.00 0.00 329 ILE A CA 19
ATOM 30854 C C . ILE A 1 69 ? 9.657 22.941 -8.654 1.00 0.00 329 ILE A C 19
ATOM 30855 O O . ILE A 1 69 ? 9.057 22.511 -7.667 1.00 0.00 329 ILE A O 19
ATOM 30871 N N . ASP A 1 70 ? 10.982 22.835 -8.786 1.00 0.00 330 ASP A N 19
ATOM 30872 C CA . ASP A 1 70 ? 11.826 22.111 -7.820 1.00 0.00 330 ASP A CA 19
ATOM 30873 C C . ASP A 1 70 ? 12.389 23.003 -6.707 1.00 0.00 330 ASP A C 19
ATOM 30874 O O . ASP A 1 70 ? 12.637 22.523 -5.599 1.00 0.00 330 ASP A O 19
ATOM 30883 N N . ASP A 1 71 ? 12.573 24.297 -6.986 1.00 0.00 331 ASP A N 19
ATOM 30884 C CA . ASP A 1 71 ? 13.236 25.288 -6.117 1.00 0.00 331 ASP A CA 19
ATOM 30885 C C . ASP A 1 71 ? 14.625 24.848 -5.569 1.00 0.00 331 ASP A C 19
ATOM 30886 O O . ASP A 1 71 ? 15.118 25.369 -4.559 1.00 0.00 331 ASP A O 19
ATOM 30895 N N . THR A 1 72 ? 15.256 23.862 -6.223 1.00 0.00 332 THR A N 19
ATOM 30896 C CA . THR A 1 72 ? 16.578 23.305 -5.867 1.00 0.00 332 THR A CA 19
ATOM 30897 C C . THR A 1 72 ? 17.748 24.266 -6.108 1.00 0.00 332 THR A C 19
ATOM 30898 O O . THR A 1 72 ? 17.688 25.079 -7.057 1.00 0.00 332 THR A O 19
ATOM 30910 N N . ASP B 2 1 ? 19.920 9.143 -14.383 1.00 0.00 817 ASP B N 19
ATOM 30911 C CA . ASP B 2 1 ? 18.891 8.461 -15.217 1.00 0.00 817 ASP B CA 19
ATOM 30912 C C . ASP B 2 1 ? 17.987 9.495 -15.894 1.00 0.00 817 ASP B C 19
ATOM 30913 O O . ASP B 2 1 ? 17.732 10.563 -15.330 1.00 0.00 817 ASP B O 19
ATOM 30924 N N . ILE B 2 2 ? 17.486 9.190 -17.095 1.00 0.00 818 ILE B N 19
ATOM 30925 C CA . ILE B 2 2 ? 16.655 10.115 -17.890 1.00 0.00 818 ILE B CA 19
ATOM 30926 C C . ILE B 2 2 ? 15.175 10.085 -17.478 1.00 0.00 818 ILE B C 19
ATOM 30927 O O . ILE B 2 2 ? 14.575 11.140 -17.294 1.00 0.00 818 ILE B O 19
ATOM 30943 N N . TYR B 2 3 ? 14.585 8.908 -17.268 1.00 0.00 819 TYR B N 19
ATOM 30944 C CA . TYR B 2 3 ? 13.124 8.745 -17.199 1.00 0.00 819 TYR B CA 19
ATOM 30945 C C . TYR B 2 3 ? 12.471 9.480 -16.016 1.00 0.00 819 TYR B C 19
ATOM 30946 O O . TYR B 2 3 ? 11.364 9.995 -16.156 1.00 0.00 819 TYR B O 19
ATOM 30964 N N . THR B 2 4 ? 13.166 9.598 -14.879 1.00 0.00 820 THR B N 19
ATOM 30965 C CA . THR B 2 4 ? 12.708 10.391 -13.715 1.00 0.00 820 THR B CA 19
ATOM 30966 C C . THR B 2 4 ? 12.603 11.894 -14.020 1.00 0.00 820 THR B C 19
ATOM 30967 O O . THR B 2 4 ? 11.680 12.563 -13.549 1.00 0.00 820 THR B O 19
ATOM 30978 N N . TYR B 2 5 ? 13.485 12.415 -14.882 1.00 0.00 821 TYR B N 19
ATOM 30979 C CA . TYR B 2 5 ? 13.467 13.798 -15.358 1.00 0.00 821 TYR B CA 19
ATOM 30980 C C . TYR B 2 5 ? 12.349 14.028 -16.390 1.00 0.00 821 TYR B C 19
ATOM 30981 O O . TYR B 2 5 ? 11.688 15.068 -16.351 1.00 0.00 821 TYR B O 19
ATOM 30999 N N . GLU B 2 6 ? 12.072 13.055 -17.271 1.00 0.00 822 GLU B N 19
ATOM 31000 C CA . GLU B 2 6 ? 10.996 13.164 -18.271 1.00 0.00 822 GLU B CA 19
ATOM 31001 C C . GLU B 2 6 ? 9.605 13.229 -17.620 1.00 0.00 822 GLU B C 19
ATOM 31002 O O . GLU B 2 6 ? 8.807 14.115 -17.943 1.00 0.00 822 GLU B O 19
ATOM 31014 N N . LYS B 2 7 ? 9.302 12.313 -16.690 1.00 0.00 823 LYS B N 19
ATOM 31015 C CA . LYS B 2 7 ? 7.955 12.157 -16.113 1.00 0.00 823 LYS B CA 19
ATOM 31016 C C . LYS B 2 7 ? 7.454 13.431 -15.431 1.00 0.00 823 LYS B C 19
ATOM 31017 O O . LYS B 2 7 ? 6.361 13.891 -15.757 1.00 0.00 823 LYS B O 19
ATOM 31036 N N . LYS B 2 8 ? 8.256 14.033 -14.546 1.00 0.00 824 LYS B N 19
ATOM 31037 C CA . LYS B 2 8 ? 7.899 15.277 -13.824 1.00 0.00 824 LYS B CA 19
ATOM 31038 C C . LYS B 2 8 ? 7.814 16.518 -14.724 1.00 0.00 824 LYS B C 19
ATOM 31039 O O . LYS B 2 8 ? 7.007 17.405 -14.452 1.00 0.00 824 LYS B O 19
ATOM 31058 N N . LEU B 2 9 ? 8.577 16.545 -15.821 1.00 0.00 825 LEU B N 19
ATOM 31059 C CA . LEU B 2 9 ? 8.539 17.600 -16.838 1.00 0.00 825 LEU B CA 19
ATOM 31060 C C . LEU B 2 9 ? 7.262 17.545 -17.700 1.00 0.00 825 LEU B C 19
ATOM 31061 O O . LEU B 2 9 ? 6.670 18.583 -17.991 1.00 0.00 825 LEU B O 19
ATOM 31077 N N . ILE B 2 10 ? 6.796 16.347 -18.071 1.00 0.00 826 ILE B N 19
ATOM 31078 C CA . ILE B 2 10 ? 5.620 16.170 -18.940 1.00 0.00 826 ILE B CA 19
ATOM 31079 C C . ILE B 2 10 ? 4.336 16.689 -18.272 1.00 0.00 826 ILE B C 19
ATOM 31080 O O . ILE B 2 10 ? 3.469 17.236 -18.961 1.00 0.00 826 ILE B O 19
ATOM 31096 N N . LYS B 2 11 ? 4.247 16.626 -16.932 1.00 0.00 827 LYS B N 19
ATOM 31097 C CA . LYS B 2 11 ? 3.153 17.239 -16.151 1.00 0.00 827 LYS B CA 19
ATOM 31098 C C . LYS B 2 11 ? 3.067 18.756 -16.378 1.00 0.00 827 LYS B C 19
ATOM 31099 O O . LYS B 2 11 ? 1.975 19.295 -16.539 1.00 0.00 827 LYS B O 19
ATOM 31118 N N . SER B 2 12 ? 4.217 19.435 -16.447 1.00 0.00 828 SER B N 19
ATOM 31119 C CA . SER B 2 12 ? 4.309 20.876 -16.709 1.00 0.00 828 SER B CA 19
ATOM 31120 C C . SER B 2 12 ? 3.986 21.228 -18.160 1.00 0.00 828 SER B C 19
ATOM 31121 O O . SER B 2 12 ? 3.273 22.201 -18.396 1.00 0.00 828 SER B O 19
ATOM 31129 N N . ILE B 2 13 ? 4.437 20.428 -19.138 1.00 0.00 829 ILE B N 19
ATOM 31130 C CA . ILE B 2 13 ? 4.099 20.619 -20.565 1.00 0.00 829 ILE B CA 19
ATOM 31131 C C . ILE B 2 13 ? 2.573 20.587 -20.744 1.00 0.00 829 ILE B C 19
ATOM 31132 O O . ILE B 2 13 ? 1.986 21.506 -21.315 1.00 0.00 829 ILE B O 19
ATOM 31148 N N . GLU B 2 14 ? 1.907 19.570 -20.187 1.00 0.00 830 GLU B N 19
ATOM 31149 C CA . GLU B 2 14 ? 0.451 19.436 -20.193 1.00 0.00 830 GLU B CA 19
ATOM 31150 C C . GLU B 2 14 ? -0.268 20.594 -19.470 1.00 0.00 830 GLU B C 19
ATOM 31151 O O . GLU B 2 14 ? -1.290 21.080 -19.947 1.00 0.00 830 GLU B O 19
ATOM 31163 N N . TYR B 2 15 ? 0.258 21.081 -18.340 1.00 0.00 831 TYR B N 19
ATOM 31164 C CA . TYR B 2 15 ? -0.358 22.197 -17.609 1.00 0.00 831 TYR B CA 19
ATOM 31165 C C . TYR B 2 15 ? -0.272 23.530 -18.378 1.00 0.00 831 TYR B C 19
ATOM 31166 O O . TYR B 2 15 ? -1.273 24.251 -18.467 1.00 0.00 831 TYR B O 19
ATOM 31184 N N . ILE B 2 16 ? 0.884 23.835 -18.977 1.00 0.00 832 ILE B N 19
ATOM 31185 C CA . ILE B 2 16 ? 1.130 25.053 -19.766 1.00 0.00 832 ILE B CA 19
ATOM 31186 C C . ILE B 2 16 ? 0.269 25.073 -21.041 1.00 0.00 832 ILE B C 19
ATOM 31187 O O . ILE B 2 16 ? -0.330 26.103 -21.371 1.00 0.00 832 ILE B O 19
ATOM 31203 N N . THR B 2 17 ? 0.146 23.933 -21.733 1.00 0.00 833 THR B N 19
ATOM 31204 C CA . THR B 2 17 ? -0.702 23.780 -22.936 1.00 0.00 833 THR B CA 19
ATOM 31205 C C . THR B 2 17 ? -2.204 23.834 -22.623 1.00 0.00 833 THR B C 19
ATOM 31206 O O . THR B 2 17 ? -2.933 24.591 -23.273 1.00 0.00 833 THR B O 19
ATOM 31217 N N . LYS B 2 18 ? -2.683 23.080 -21.620 1.00 0.00 834 LYS B N 19
ATOM 31218 C CA . LYS B 2 18 ? -4.114 22.932 -21.279 1.00 0.00 834 LYS B CA 19
ATOM 31219 C C . LYS B 2 18 ? -4.756 24.232 -20.783 1.00 0.00 834 LYS B C 19
ATOM 31220 O O . LYS B 2 18 ? -5.928 24.489 -21.062 1.00 0.00 834 LYS B O 19
ATOM 31239 N N . ASN B 2 19 ? -3.965 25.064 -20.101 1.00 0.00 835 ASN B N 19
ATOM 31240 C CA . ASN B 2 19 ? -4.358 26.399 -19.612 1.00 0.00 835 ASN B CA 19
ATOM 31241 C C . ASN B 2 19 ? -3.934 27.539 -20.569 1.00 0.00 835 ASN B C 19
ATOM 31242 O O . ASN B 2 19 ? -4.099 28.716 -20.234 1.00 0.00 835 ASN B O 19
ATOM 31253 N N . LYS B 2 20 ? -3.418 27.200 -21.764 1.00 0.00 836 LYS B N 19
ATOM 31254 C CA . LYS B 2 20 ? -3.109 28.115 -22.875 1.00 0.00 836 LYS B CA 19
ATOM 31255 C C . LYS B 2 20 ? -2.299 29.347 -22.458 1.00 0.00 836 LYS B C 19
ATOM 31256 O O . LYS B 2 20 ? -2.704 30.484 -22.710 1.00 0.00 836 LYS B O 19
ATOM 31275 N N . PHE B 2 21 ? -1.129 29.125 -21.855 1.00 0.00 837 PHE B N 19
ATOM 31276 C CA . PHE B 2 21 ? -0.202 30.195 -21.437 1.00 0.00 837 PHE B CA 19
ATOM 31277 C C . PHE B 2 21 ? 0.256 31.098 -22.608 1.00 0.00 837 PHE B C 19
ATOM 31278 O O . PHE B 2 21 ? 0.541 32.284 -22.413 1.00 0.00 837 PHE B O 19
ATOM 31295 N N . PHE B 2 22 ? 0.336 30.530 -23.815 1.00 0.00 838 PHE B N 19
ATOM 31296 C CA . PHE B 2 22 ? 0.845 31.165 -25.039 1.00 0.00 838 PHE B CA 19
ATOM 31297 C C . PHE B 2 22 ? -0.162 31.208 -26.213 1.00 0.00 838 PHE B C 19
ATOM 31298 O O . PHE B 2 22 ? 0.209 31.569 -27.331 1.00 0.00 838 PHE B O 19
ATOM 31315 N N . ASP B 2 23 ? -1.426 30.815 -25.999 1.00 0.00 839 ASP B N 19
ATOM 31316 C CA . ASP B 2 23 ? -2.451 30.649 -27.044 1.00 0.00 839 ASP B CA 19
ATOM 31317 C C . ASP B 2 23 ? -3.730 31.456 -26.712 1.00 0.00 839 ASP B C 19
ATOM 31318 O O . ASP B 2 23 ? -4.801 30.907 -26.447 1.00 0.00 839 ASP B O 19
ATOM 31327 N N . ASP B 2 24 ? -3.603 32.787 -26.695 1.00 0.00 840 ASP B N 19
ATOM 31328 C CA . ASP B 2 24 ? -4.695 33.733 -26.392 1.00 0.00 840 ASP B CA 19
ATOM 31329 C C . ASP B 2 24 ? -5.655 34.013 -27.575 1.00 0.00 840 ASP B C 19
ATOM 31330 O O . ASP B 2 24 ? -6.656 34.722 -27.409 1.00 0.00 840 ASP B O 19
ATOM 31339 N N . SER B 2 25 ? -5.350 33.468 -28.760 1.00 0.00 841 SER B N 19
ATOM 31340 C CA . SER B 2 25 ? -6.080 33.656 -30.034 1.00 0.00 841 SER B CA 19
ATOM 31341 C C . SER B 2 25 ? -7.512 33.100 -30.025 1.00 0.00 841 SER B C 19
ATOM 31342 O O . SER B 2 25 ? -8.438 33.836 -30.451 1.00 0.00 841 SER B O 19
ATOM 31351 N N . GLY A 1 1 ? 10.493 -0.909 1.610 1.00 0.00 261 GLY A N 20
ATOM 31352 C CA . GLY A 1 1 ? 9.035 -0.675 1.701 1.00 0.00 261 GLY A CA 20
ATOM 31353 C C . GLY A 1 1 ? 8.556 0.346 0.670 1.00 0.00 261 GLY A C 20
ATOM 31354 O O . GLY A 1 1 ? 9.185 0.493 -0.388 1.00 0.00 261 GLY A O 20
ATOM 31360 N N . PRO A 1 2 ? 7.432 1.042 0.943 1.00 0.00 262 PRO A N 20
ATOM 31361 C CA . PRO A 1 2 ? 6.858 2.054 0.050 1.00 0.00 262 PRO A CA 20
ATOM 31362 C C . PRO A 1 2 ? 7.778 3.258 -0.221 1.00 0.00 262 PRO A C 20
ATOM 31363 O O . PRO A 1 2 ? 8.723 3.527 0.529 1.00 0.00 262 PRO A O 20
ATOM 31374 N N . HIS A 1 3 ? 7.458 4.022 -1.270 1.00 0.00 263 HIS A N 20
ATOM 31375 C CA . HIS A 1 3 ? 8.141 5.259 -1.676 1.00 0.00 263 HIS A CA 20
ATOM 31376 C C . HIS A 1 3 ? 7.132 6.344 -2.088 1.00 0.00 263 HIS A C 20
ATOM 31377 O O . HIS A 1 3 ? 5.996 6.040 -2.470 1.00 0.00 263 HIS A O 20
ATOM 31391 N N . MET A 1 4 ? 7.541 7.620 -2.039 1.00 0.00 264 MET A N 20
ATOM 31392 C CA . MET A 1 4 ? 6.738 8.758 -2.506 1.00 0.00 264 MET A CA 20
ATOM 31393 C C . MET A 1 4 ? 6.496 8.706 -4.026 1.00 0.00 264 MET A C 20
ATOM 31394 O O . MET A 1 4 ? 7.394 8.389 -4.811 1.00 0.00 264 MET A O 20
ATOM 31408 N N . ASP A 1 5 ? 5.274 9.036 -4.443 1.00 0.00 265 ASP A N 20
ATOM 31409 C CA . ASP A 1 5 ? 4.796 9.044 -5.832 1.00 0.00 265 ASP A CA 20
ATOM 31410 C C . ASP A 1 5 ? 4.733 10.478 -6.399 1.00 0.00 265 ASP A C 20
ATOM 31411 O O . ASP A 1 5 ? 3.696 10.949 -6.877 1.00 0.00 265 ASP A O 20
ATOM 31420 N N . TYR A 1 6 ? 5.860 11.199 -6.325 1.00 0.00 266 TYR A N 20
ATOM 31421 C CA . TYR A 1 6 ? 6.008 12.614 -6.701 1.00 0.00 266 TYR A CA 20
ATOM 31422 C C . TYR A 1 6 ? 6.024 12.889 -8.224 1.00 0.00 266 TYR A C 20
ATOM 31423 O O . TYR A 1 6 ? 6.569 13.887 -8.692 1.00 0.00 266 TYR A O 20
ATOM 31441 N N . ASP A 1 7 ? 5.417 12.005 -9.023 1.00 0.00 267 ASP A N 20
ATOM 31442 C CA . ASP A 1 7 ? 5.352 12.058 -10.492 1.00 0.00 267 ASP A CA 20
ATOM 31443 C C . ASP A 1 7 ? 4.295 13.049 -11.039 1.00 0.00 267 ASP A C 20
ATOM 31444 O O . ASP A 1 7 ? 4.008 13.059 -12.237 1.00 0.00 267 ASP A O 20
ATOM 31453 N N . MET A 1 8 ? 3.687 13.864 -10.170 1.00 0.00 268 MET A N 20
ATOM 31454 C CA . MET A 1 8 ? 2.549 14.751 -10.432 1.00 0.00 268 MET A CA 20
ATOM 31455 C C . MET A 1 8 ? 2.844 16.203 -10.016 1.00 0.00 268 MET A C 20
ATOM 31456 O O . MET A 1 8 ? 3.516 16.458 -9.018 1.00 0.00 268 MET A O 20
ATOM 31470 N N . LEU A 1 9 ? 2.305 17.156 -10.778 1.00 0.00 269 LEU A N 20
ATOM 31471 C CA . LEU A 1 9 ? 2.416 18.598 -10.526 1.00 0.00 269 LEU A CA 20
ATOM 31472 C C . LEU A 1 9 ? 1.466 19.039 -9.390 1.00 0.00 269 LEU A C 20
ATOM 31473 O O . LEU A 1 9 ? 0.253 18.841 -9.484 1.00 0.00 269 LEU A O 20
ATOM 31489 N N . THR A 1 10 ? 2.004 19.648 -8.331 1.00 0.00 270 THR A N 20
ATOM 31490 C CA . THR A 1 10 ? 1.228 20.103 -7.153 1.00 0.00 270 THR A CA 20
ATOM 31491 C C . THR A 1 10 ? 0.492 21.422 -7.395 1.00 0.00 270 THR A C 20
ATOM 31492 O O . THR A 1 10 ? 0.798 22.163 -8.327 1.00 0.00 270 THR A O 20
ATOM 31503 N N . GLU A 1 11 ? -0.458 21.762 -6.522 1.00 0.00 271 GLU A N 20
ATOM 31504 C CA . GLU A 1 11 ? -1.175 23.047 -6.567 1.00 0.00 271 GLU A CA 20
ATOM 31505 C C . GLU A 1 11 ? -0.260 24.268 -6.400 1.00 0.00 271 GLU A C 20
ATOM 31506 O O . GLU A 1 11 ? -0.470 25.298 -7.043 1.00 0.00 271 GLU A O 20
ATOM 31518 N N . GLU A 1 12 ? 0.798 24.150 -5.601 1.00 0.00 272 GLU A N 20
ATOM 31519 C CA . GLU A 1 12 ? 1.849 25.157 -5.470 1.00 0.00 272 GLU A CA 20
ATOM 31520 C C . GLU A 1 12 ? 2.655 25.293 -6.770 1.00 0.00 272 GLU A C 20
ATOM 31521 O O . GLU A 1 12 ? 2.880 26.405 -7.244 1.00 0.00 272 GLU A O 20
ATOM 31533 N N . GLN A 1 13 ? 3.053 24.178 -7.392 1.00 0.00 273 GLN A N 20
ATOM 31534 C CA . GLN A 1 13 ? 3.814 24.187 -8.645 1.00 0.00 273 GLN A CA 20
ATOM 31535 C C . GLN A 1 13 ? 2.981 24.756 -9.813 1.00 0.00 273 GLN A C 20
ATOM 31536 O O . GLN A 1 13 ? 3.492 25.552 -10.601 1.00 0.00 273 GLN A O 20
ATOM 31550 N N . LYS A 1 14 ? 1.677 24.437 -9.882 1.00 0.00 274 LYS A N 20
ATOM 31551 C CA . LYS A 1 14 ? 0.702 25.045 -10.816 1.00 0.00 274 LYS A CA 20
ATOM 31552 C C . LYS A 1 14 ? 0.606 26.571 -10.676 1.00 0.00 274 LYS A C 20
ATOM 31553 O O . LYS A 1 14 ? 0.644 27.276 -11.685 1.00 0.00 274 LYS A O 20
ATOM 31572 N N . LYS A 1 15 ? 0.552 27.086 -9.444 1.00 0.00 275 LYS A N 20
ATOM 31573 C CA . LYS A 1 15 ? 0.558 28.532 -9.149 1.00 0.00 275 LYS A CA 20
ATOM 31574 C C . LYS A 1 15 ? 1.893 29.184 -9.526 1.00 0.00 275 LYS A C 20
ATOM 31575 O O . LYS A 1 15 ? 1.893 30.246 -10.150 1.00 0.00 275 LYS A O 20
ATOM 31594 N N . LYS A 1 16 ? 3.023 28.539 -9.220 1.00 0.00 276 LYS A N 20
ATOM 31595 C CA . LYS A 1 16 ? 4.380 29.051 -9.509 1.00 0.00 276 LYS A CA 20
ATOM 31596 C C . LYS A 1 16 ? 4.639 29.209 -11.010 1.00 0.00 276 LYS A C 20
ATOM 31597 O O . LYS A 1 16 ? 5.197 30.228 -11.409 1.00 0.00 276 LYS A O 20
ATOM 31616 N N . LEU A 1 17 ? 4.161 28.280 -11.846 1.00 0.00 277 LEU A N 20
ATOM 31617 C CA . LEU A 1 17 ? 4.271 28.380 -13.312 1.00 0.00 277 LEU A CA 20
ATOM 31618 C C . LEU A 1 17 ? 3.563 29.631 -13.873 1.00 0.00 277 LEU A C 20
ATOM 31619 O O . LEU A 1 17 ? 4.151 30.345 -14.684 1.00 0.00 277 LEU A O 20
ATOM 31635 N N . LYS A 1 18 ? 2.324 29.912 -13.449 1.00 0.00 278 LYS A N 20
ATOM 31636 C CA . LYS A 1 18 ? 1.529 31.039 -13.979 1.00 0.00 278 LYS A CA 20
ATOM 31637 C C . LYS A 1 18 ? 1.879 32.401 -13.374 1.00 0.00 278 LYS A C 20
ATOM 31638 O O . LYS A 1 18 ? 1.792 33.419 -14.065 1.00 0.00 278 LYS A O 20
ATOM 31657 N N . GLU A 1 19 ? 2.277 32.431 -12.106 1.00 0.00 279 GLU A N 20
ATOM 31658 C CA . GLU A 1 19 ? 2.690 33.657 -11.402 1.00 0.00 279 GLU A CA 20
ATOM 31659 C C . GLU A 1 19 ? 4.109 34.117 -11.773 1.00 0.00 279 GLU A C 20
ATOM 31660 O O . GLU A 1 19 ? 4.388 35.318 -11.726 1.00 0.00 279 GLU A O 20
ATOM 31672 N N . ASP A 1 20 ? 5.009 33.210 -12.169 1.00 0.00 280 ASP A N 20
ATOM 31673 C CA . ASP A 1 20 ? 6.352 33.586 -12.633 1.00 0.00 280 ASP A CA 20
ATOM 31674 C C . ASP A 1 20 ? 6.290 34.204 -14.045 1.00 0.00 280 ASP A C 20
ATOM 31675 O O . ASP A 1 20 ? 5.899 33.555 -15.019 1.00 0.00 280 ASP A O 20
ATOM 31684 N N . HIS A 1 21 ? 6.671 35.479 -14.161 1.00 0.00 281 HIS A N 20
ATOM 31685 C CA . HIS A 1 21 ? 6.610 36.224 -15.419 1.00 0.00 281 HIS A CA 20
ATOM 31686 C C . HIS A 1 21 ? 7.864 36.068 -16.297 1.00 0.00 281 HIS A C 20
ATOM 31687 O O . HIS A 1 21 ? 7.778 36.277 -17.504 1.00 0.00 281 HIS A O 20
ATOM 31701 N N . THR A 1 22 ? 9.004 35.625 -15.759 1.00 0.00 282 THR A N 20
ATOM 31702 C CA . THR A 1 22 ? 10.218 35.301 -16.534 1.00 0.00 282 THR A CA 20
ATOM 31703 C C . THR A 1 22 ? 10.017 34.078 -17.437 1.00 0.00 282 THR A C 20
ATOM 31704 O O . THR A 1 22 ? 10.383 34.115 -18.615 1.00 0.00 282 THR A O 20
ATOM 31715 N N . LEU A 1 23 ? 9.330 33.035 -16.949 1.00 0.00 283 LEU A N 20
ATOM 31716 C CA . LEU A 1 23 ? 8.834 31.919 -17.768 1.00 0.00 283 LEU A CA 20
ATOM 31717 C C . LEU A 1 23 ? 7.891 32.415 -18.874 1.00 0.00 283 LEU A C 20
ATOM 31718 O O . LEU A 1 23 ? 7.969 31.980 -20.023 1.00 0.00 283 LEU A O 20
ATOM 31734 N N . LYS A 1 24 ? 7.041 33.392 -18.555 1.00 0.00 284 LYS A N 20
ATOM 31735 C CA . LYS A 1 24 ? 6.094 33.996 -19.499 1.00 0.00 284 LYS A CA 20
ATOM 31736 C C . LYS A 1 24 ? 6.800 34.707 -20.664 1.00 0.00 284 LYS A C 20
ATOM 31737 O O . LYS A 1 24 ? 6.269 34.713 -21.769 1.00 0.00 284 LYS A O 20
ATOM 31756 N N . ILE A 1 25 ? 8.021 35.225 -20.464 1.00 0.00 285 ILE A N 20
ATOM 31757 C CA . ILE A 1 25 ? 8.872 35.768 -21.548 1.00 0.00 285 ILE A CA 20
ATOM 31758 C C . ILE A 1 25 ? 9.391 34.646 -22.464 1.00 0.00 285 ILE A C 20
ATOM 31759 O O . ILE A 1 25 ? 9.368 34.790 -23.683 1.00 0.00 285 ILE A O 20
ATOM 31775 N N . LEU A 1 26 ? 9.823 33.511 -21.906 1.00 0.00 286 LEU A N 20
ATOM 31776 C CA . LEU A 1 26 ? 10.329 32.370 -22.692 1.00 0.00 286 LEU A CA 20
ATOM 31777 C C . LEU A 1 26 ? 9.225 31.735 -23.553 1.00 0.00 286 LEU A C 20
ATOM 31778 O O . LEU A 1 26 ? 9.472 31.337 -24.690 1.00 0.00 286 LEU A O 20
ATOM 31794 N N . LEU A 1 27 ? 7.992 31.718 -23.050 1.00 0.00 287 LEU A N 20
ATOM 31795 C CA . LEU A 1 27 ? 6.797 31.283 -23.792 1.00 0.00 287 LEU A CA 20
ATOM 31796 C C . LEU A 1 27 ? 6.375 32.241 -24.933 1.00 0.00 287 LEU A C 20
ATOM 31797 O O . LEU A 1 27 ? 5.550 31.850 -25.767 1.00 0.00 287 LEU A O 20
ATOM 31813 N N . LYS A 1 28 ? 6.950 33.450 -25.043 1.00 0.00 288 LYS A N 20
ATOM 31814 C CA . LYS A 1 28 ? 6.784 34.332 -26.218 1.00 0.00 288 LYS A CA 20
ATOM 31815 C C . LYS A 1 28 ? 7.616 33.901 -27.434 1.00 0.00 288 LYS A C 20
ATOM 31816 O O . LYS A 1 28 ? 7.383 34.406 -28.535 1.00 0.00 288 LYS A O 20
ATOM 31835 N N . ASN A 1 29 ? 8.529 32.938 -27.275 1.00 0.00 289 ASN A N 20
ATOM 31836 C CA . ASN A 1 29 ? 9.203 32.283 -28.393 1.00 0.00 289 ASN A CA 20
ATOM 31837 C C . ASN A 1 29 ? 8.182 31.410 -29.148 1.00 0.00 289 ASN A C 20
ATOM 31838 O O . ASN A 1 29 ? 7.684 30.420 -28.609 1.00 0.00 289 ASN A O 20
ATOM 31849 N N . ASN A 1 30 ? 7.888 31.746 -30.408 1.00 0.00 290 ASN A N 20
ATOM 31850 C CA . ASN A 1 30 ? 6.931 30.995 -31.232 1.00 0.00 290 ASN A CA 20
ATOM 31851 C C . ASN A 1 30 ? 7.411 29.555 -31.521 1.00 0.00 290 ASN A C 20
ATOM 31852 O O . ASN A 1 30 ? 6.593 28.658 -31.719 1.00 0.00 290 ASN A O 20
ATOM 31863 N N . TYR A 1 31 ? 8.724 29.311 -31.447 1.00 0.00 291 TYR A N 20
ATOM 31864 C CA . TYR A 1 31 ? 9.340 27.991 -31.586 1.00 0.00 291 TYR A CA 20
ATOM 31865 C C . TYR A 1 31 ? 9.068 27.088 -30.375 1.00 0.00 291 TYR A C 20
ATOM 31866 O O . TYR A 1 31 ? 8.994 25.873 -30.520 1.00 0.00 291 TYR A O 20
ATOM 31884 N N . VAL A 1 32 ? 8.891 27.654 -29.177 1.00 0.00 292 VAL A N 20
ATOM 31885 C CA . VAL A 1 32 ? 8.582 26.895 -27.952 1.00 0.00 292 VAL A CA 20
ATOM 31886 C C . VAL A 1 32 ? 7.115 26.483 -27.928 1.00 0.00 292 VAL A C 20
ATOM 31887 O O . VAL A 1 32 ? 6.810 25.315 -27.694 1.00 0.00 292 VAL A O 20
ATOM 31900 N N . ARG A 1 33 ? 6.195 27.408 -28.223 1.00 0.00 293 ARG A N 20
ATOM 31901 C CA . ARG A 1 33 ? 4.749 27.110 -28.182 1.00 0.00 293 ARG A CA 20
ATOM 31902 C C . ARG A 1 33 ? 4.334 26.064 -29.219 1.00 0.00 293 ARG A C 20
ATOM 31903 O O . ARG A 1 33 ? 3.520 25.205 -28.903 1.00 0.00 293 ARG A O 20
ATOM 31924 N N . GLU A 1 34 ? 4.931 26.060 -30.415 1.00 0.00 294 GLU A N 20
ATOM 31925 C CA . GLU A 1 34 ? 4.647 25.022 -31.421 1.00 0.00 294 GLU A CA 20
ATOM 31926 C C . GLU A 1 34 ? 5.114 23.628 -30.971 1.00 0.00 294 GLU A C 20
ATOM 31927 O O . GLU A 1 34 ? 4.358 22.666 -31.112 1.00 0.00 294 GLU A O 20
ATOM 31939 N N . VAL A 1 35 ? 6.297 23.509 -30.360 1.00 0.00 295 VAL A N 20
ATOM 31940 C CA . VAL A 1 35 ? 6.825 22.209 -29.908 1.00 0.00 295 VAL A CA 20
ATOM 31941 C C . VAL A 1 35 ? 6.091 21.716 -28.652 1.00 0.00 295 VAL A C 20
ATOM 31942 O O . VAL A 1 35 ? 5.808 20.522 -28.553 1.00 0.00 295 VAL A O 20
ATOM 31955 N N . PHE A 1 36 ? 5.691 22.619 -27.743 1.00 0.00 296 PHE A N 20
ATOM 31956 C CA . PHE A 1 36 ? 4.867 22.295 -26.568 1.00 0.00 296 PHE A CA 20
ATOM 31957 C C . PHE A 1 36 ? 3.456 21.829 -26.959 1.00 0.00 296 PHE A C 20
ATOM 31958 O O . PHE A 1 36 ? 2.965 20.851 -26.397 1.00 0.00 296 PHE A O 20
ATOM 31975 N N . LYS A 1 37 ? 2.801 22.474 -27.938 1.00 0.00 297 LYS A N 20
ATOM 31976 C CA . LYS A 1 37 ? 1.459 22.074 -28.403 1.00 0.00 297 LYS A CA 20
ATOM 31977 C C . LYS A 1 37 ? 1.461 20.763 -29.192 1.00 0.00 297 LYS A C 20
ATOM 31978 O O . LYS A 1 37 ? 0.589 19.928 -28.981 1.00 0.00 297 LYS A O 20
ATOM 31997 N N . GLN A 1 38 ? 2.442 20.552 -30.068 1.00 0.00 298 GLN A N 20
ATOM 31998 C CA . GLN A 1 38 ? 2.609 19.264 -30.766 1.00 0.00 298 GLN A CA 20
ATOM 31999 C C . GLN A 1 38 ? 2.961 18.107 -29.805 1.00 0.00 298 GLN A C 20
ATOM 32000 O O . GLN A 1 38 ? 2.601 16.960 -30.080 1.00 0.00 298 GLN A O 20
ATOM 32014 N N . PHE A 1 39 ? 3.598 18.398 -28.664 1.00 0.00 299 PHE A N 20
ATOM 32015 C CA . PHE A 1 39 ? 3.958 17.398 -27.656 1.00 0.00 299 PHE A CA 20
ATOM 32016 C C . PHE A 1 39 ? 2.745 16.617 -27.130 1.00 0.00 299 PHE A C 20
ATOM 32017 O O . PHE A 1 39 ? 2.770 15.385 -27.086 1.00 0.00 299 PHE A O 20
ATOM 32034 N N . THR A 1 40 ? 1.671 17.309 -26.742 1.00 0.00 300 THR A N 20
ATOM 32035 C CA . THR A 1 40 ? 0.491 16.685 -26.115 1.00 0.00 300 THR A CA 20
ATOM 32036 C C . THR A 1 40 ? -0.345 15.843 -27.088 1.00 0.00 300 THR A C 20
ATOM 32037 O O . THR A 1 40 ? -1.038 14.920 -26.657 1.00 0.00 300 THR A O 20
ATOM 32048 N N . LEU A 1 41 ? -0.232 16.107 -28.393 1.00 0.00 301 LEU A N 20
ATOM 32049 C CA . LEU A 1 41 ? -0.920 15.373 -29.465 1.00 0.00 301 LEU A CA 20
ATOM 32050 C C . LEU A 1 41 ? -0.157 14.113 -29.917 1.00 0.00 301 LEU A C 20
ATOM 32051 O O . LEU A 1 41 ? -0.751 13.218 -30.526 1.00 0.00 301 LEU A O 20
ATOM 32067 N N . SER A 1 42 ? 1.145 14.034 -29.621 1.00 0.00 302 SER A N 20
ATOM 32068 C CA . SER A 1 42 ? 1.982 12.851 -29.901 1.00 0.00 302 SER A CA 20
ATOM 32069 C C . SER A 1 42 ? 1.498 11.592 -29.166 1.00 0.00 302 SER A C 20
ATOM 32070 O O . SER A 1 42 ? 1.040 11.660 -28.020 1.00 0.00 302 SER A O 20
ATOM 32078 N N . ASN A 1 43 ? 1.624 10.426 -29.809 1.00 0.00 303 ASN A N 20
ATOM 32079 C CA . ASN A 1 43 ? 1.306 9.118 -29.219 1.00 0.00 303 ASN A CA 20
ATOM 32080 C C . ASN A 1 43 ? 2.475 8.520 -28.395 1.00 0.00 303 ASN A C 20
ATOM 32081 O O . ASN A 1 43 ? 2.276 7.558 -27.650 1.00 0.00 303 ASN A O 20
ATOM 32092 N N . ASP A 1 44 ? 3.685 9.085 -28.498 1.00 0.00 304 ASP A N 20
ATOM 32093 C CA . ASP A 1 44 ? 4.881 8.688 -27.747 1.00 0.00 304 ASP A CA 20
ATOM 32094 C C . ASP A 1 44 ? 5.591 9.934 -27.187 1.00 0.00 304 ASP A C 20
ATOM 32095 O O . ASP A 1 44 ? 6.406 10.572 -27.857 1.00 0.00 304 ASP A O 20
ATOM 32104 N N . LYS A 1 45 ? 5.264 10.290 -25.941 1.00 0.00 305 LYS A N 20
ATOM 32105 C CA . LYS A 1 45 ? 5.745 11.511 -25.276 1.00 0.00 305 LYS A CA 20
ATOM 32106 C C . LYS A 1 45 ? 7.266 11.497 -25.059 1.00 0.00 305 LYS A C 20
ATOM 32107 O O . LYS A 1 45 ? 7.936 12.490 -25.336 1.00 0.00 305 LYS A O 20
ATOM 32126 N N . ILE A 1 46 ? 7.827 10.369 -24.610 1.00 0.00 306 ILE A N 20
ATOM 32127 C CA . ILE A 1 46 ? 9.273 10.207 -24.377 1.00 0.00 306 ILE A CA 20
ATOM 32128 C C . ILE A 1 46 ? 10.056 10.288 -25.694 1.00 0.00 306 ILE A C 20
ATOM 32129 O O . ILE A 1 46 ? 11.059 11.003 -25.781 1.00 0.00 306 ILE A O 20
ATOM 32145 N N . GLY A 1 47 ? 9.559 9.628 -26.746 1.00 0.00 307 GLY A N 20
ATOM 32146 C CA . GLY A 1 47 ? 10.120 9.686 -28.097 1.00 0.00 307 GLY A CA 20
ATOM 32147 C C . GLY A 1 47 ? 10.034 11.078 -28.748 1.00 0.00 307 GLY A C 20
ATOM 32148 O O . GLY A 1 47 ? 10.864 11.412 -29.594 1.00 0.00 307 GLY A O 20
ATOM 32152 N N . TYR A 1 48 ? 9.078 11.917 -28.330 1.00 0.00 308 TYR A N 20
ATOM 32153 C CA . TYR A 1 48 ? 8.995 13.316 -28.751 1.00 0.00 308 TYR A CA 20
ATOM 32154 C C . TYR A 1 48 ? 10.018 14.193 -28.014 1.00 0.00 308 TYR A C 20
ATOM 32155 O O . TYR A 1 48 ? 10.771 14.928 -28.654 1.00 0.00 308 TYR A O 20
ATOM 32173 N N . LEU A 1 49 ? 10.112 14.074 -26.682 1.00 0.00 309 LEU A N 20
ATOM 32174 C CA . LEU A 1 49 ? 10.989 14.916 -25.850 1.00 0.00 309 LEU A CA 20
ATOM 32175 C C . LEU A 1 49 ? 12.476 14.652 -26.122 1.00 0.00 309 LEU A C 20
ATOM 32176 O O . LEU A 1 49 ? 13.274 15.587 -26.106 1.00 0.00 309 LEU A O 20
ATOM 32192 N N . SER A 1 50 ? 12.850 13.410 -26.444 1.00 0.00 310 SER A N 20
ATOM 32193 C CA . SER A 1 50 ? 14.243 13.036 -26.765 1.00 0.00 310 SER A CA 20
ATOM 32194 C C . SER A 1 50 ? 14.844 13.795 -27.968 1.00 0.00 310 SER A C 20
ATOM 32195 O O . SER A 1 50 ? 16.064 13.938 -28.068 1.00 0.00 310 SER A O 20
ATOM 32203 N N . HIS A 1 51 ? 14.009 14.360 -28.847 1.00 0.00 311 HIS A N 20
ATOM 32204 C CA . HIS A 1 51 ? 14.439 15.237 -29.947 1.00 0.00 311 HIS A CA 20
ATOM 32205 C C . HIS A 1 51 ? 14.701 16.695 -29.506 1.00 0.00 311 HIS A C 20
ATOM 32206 O O . HIS A 1 51 ? 15.374 17.436 -30.229 1.00 0.00 311 HIS A O 20
ATOM 32220 N N . TYR A 1 52 ? 14.220 17.101 -28.323 1.00 0.00 312 TYR A N 20
ATOM 32221 C CA . TYR A 1 52 ? 14.295 18.472 -27.803 1.00 0.00 312 TYR A CA 20
ATOM 32222 C C . TYR A 1 52 ? 15.171 18.646 -26.552 1.00 0.00 312 TYR A C 20
ATOM 32223 O O . TYR A 1 52 ? 15.639 19.759 -26.307 1.00 0.00 312 TYR A O 20
ATOM 32241 N N . ILE A 1 53 ? 15.518 17.571 -25.831 1.00 0.00 313 ILE A N 20
ATOM 32242 C CA . ILE A 1 53 ? 16.645 17.593 -24.865 1.00 0.00 313 ILE A CA 20
ATOM 32243 C C . ILE A 1 53 ? 17.996 17.860 -25.563 1.00 0.00 313 ILE A C 20
ATOM 32244 O O . ILE A 1 53 ? 18.954 18.314 -24.935 1.00 0.00 313 ILE A O 20
ATOM 32260 N N . ASN A 1 54 ? 18.054 17.610 -26.877 1.00 0.00 314 ASN A N 20
ATOM 32261 C CA . ASN A 1 54 ? 19.172 17.886 -27.783 1.00 0.00 314 ASN A CA 20
ATOM 32262 C C . ASN A 1 54 ? 19.046 19.241 -28.524 1.00 0.00 314 ASN A C 20
ATOM 32263 O O . ASN A 1 54 ? 19.931 19.587 -29.310 1.00 0.00 314 ASN A O 20
ATOM 32274 N N . ASP A 1 55 ? 17.988 20.033 -28.279 1.00 0.00 315 ASP A N 20
ATOM 32275 C CA . ASP A 1 55 ? 17.778 21.362 -28.885 1.00 0.00 315 ASP A CA 20
ATOM 32276 C C . ASP A 1 55 ? 18.118 22.489 -27.880 1.00 0.00 315 ASP A C 20
ATOM 32277 O O . ASP A 1 55 ? 17.496 22.543 -26.814 1.00 0.00 315 ASP A O 20
ATOM 32286 N N . PRO A 1 56 ? 19.058 23.414 -28.180 1.00 0.00 316 PRO A N 20
ATOM 32287 C CA . PRO A 1 56 ? 19.524 24.402 -27.208 1.00 0.00 316 PRO A CA 20
ATOM 32288 C C . PRO A 1 56 ? 18.458 25.427 -26.803 1.00 0.00 316 PRO A C 20
ATOM 32289 O O . PRO A 1 56 ? 18.452 25.864 -25.653 1.00 0.00 316 PRO A O 20
ATOM 32300 N N . THR A 1 57 ? 17.530 25.780 -27.697 1.00 0.00 317 THR A N 20
ATOM 32301 C CA . THR A 1 57 ? 16.445 26.742 -27.411 1.00 0.00 317 THR A CA 20
ATOM 32302 C C . THR A 1 57 ? 15.391 26.123 -26.502 1.00 0.00 317 THR A C 20
ATOM 32303 O O . THR A 1 57 ? 15.004 26.747 -25.516 1.00 0.00 317 THR A O 20
ATOM 32314 N N . ILE A 1 58 ? 14.977 24.881 -26.767 1.00 0.00 318 ILE A N 20
ATOM 32315 C CA . ILE A 1 58 ? 14.015 24.180 -25.902 1.00 0.00 318 ILE A CA 20
ATOM 32316 C C . ILE A 1 58 ? 14.648 23.831 -24.539 1.00 0.00 318 ILE A C 20
ATOM 32317 O O . ILE A 1 58 ? 13.976 23.887 -23.511 1.00 0.00 318 ILE A O 20
ATOM 32333 N N . VAL A 1 59 ? 15.954 23.573 -24.492 1.00 0.00 319 VAL A N 20
ATOM 32334 C CA . VAL A 1 59 ? 16.693 23.380 -23.224 1.00 0.00 319 VAL A CA 20
ATOM 32335 C C . VAL A 1 59 ? 16.673 24.628 -22.330 1.00 0.00 319 VAL A C 20
ATOM 32336 O O . VAL A 1 59 ? 16.569 24.485 -21.114 1.00 0.00 319 VAL A O 20
ATOM 32349 N N . GLN A 1 60 ? 16.704 25.847 -22.886 1.00 0.00 320 GLN A N 20
ATOM 32350 C CA . GLN A 1 60 ? 16.703 27.074 -22.053 1.00 0.00 320 GLN A CA 20
ATOM 32351 C C . GLN A 1 60 ? 15.396 27.206 -21.260 1.00 0.00 320 GLN A C 20
ATOM 32352 O O . GLN A 1 60 ? 15.395 27.503 -20.063 1.00 0.00 320 GLN A O 20
ATOM 32366 N N . VAL A 1 61 ? 14.271 26.969 -21.941 1.00 0.00 321 VAL A N 20
ATOM 32367 C CA . VAL A 1 61 ? 12.923 27.085 -21.364 1.00 0.00 321 VAL A CA 20
ATOM 32368 C C . VAL A 1 61 ? 12.569 25.917 -20.445 1.00 0.00 321 VAL A C 20
ATOM 32369 O O . VAL A 1 61 ? 12.056 26.143 -19.350 1.00 0.00 321 VAL A O 20
ATOM 32382 N N . ILE A 1 62 ? 12.932 24.686 -20.816 1.00 0.00 322 ILE A N 20
ATOM 32383 C CA . ILE A 1 62 ? 12.776 23.503 -19.948 1.00 0.00 322 ILE A CA 20
ATOM 32384 C C . ILE A 1 62 ? 13.553 23.690 -18.644 1.00 0.00 322 ILE A C 20
ATOM 32385 O O . ILE A 1 62 ? 13.000 23.443 -17.572 1.00 0.00 322 ILE A O 20
ATOM 32401 N N . ASP A 1 63 ? 14.796 24.163 -18.708 1.00 0.00 323 ASP A N 20
ATOM 32402 C CA . ASP A 1 63 ? 15.608 24.376 -17.508 1.00 0.00 323 ASP A CA 20
ATOM 32403 C C . ASP A 1 63 ? 14.961 25.402 -16.553 1.00 0.00 323 ASP A C 20
ATOM 32404 O O . ASP A 1 63 ? 14.992 25.223 -15.335 1.00 0.00 323 ASP A O 20
ATOM 32413 N N . HIS A 1 64 ? 14.302 26.430 -17.100 1.00 0.00 324 HIS A N 20
ATOM 32414 C CA . HIS A 1 64 ? 13.591 27.445 -16.323 1.00 0.00 324 HIS A CA 20
ATOM 32415 C C . HIS A 1 64 ? 12.265 26.933 -15.730 1.00 0.00 324 HIS A C 20
ATOM 32416 O O . HIS A 1 64 ? 11.979 27.194 -14.558 1.00 0.00 324 HIS A O 20
ATOM 32430 N N . ILE A 1 65 ? 11.478 26.151 -16.481 1.00 0.00 325 ILE A N 20
ATOM 32431 C CA . ILE A 1 65 ? 10.259 25.469 -16.000 1.00 0.00 325 ILE A CA 20
ATOM 32432 C C . ILE A 1 65 ? 10.601 24.531 -14.841 1.00 0.00 325 ILE A C 20
ATOM 32433 O O . ILE A 1 65 ? 9.999 24.603 -13.767 1.00 0.00 325 ILE A O 20
ATOM 32449 N N . MET A 1 66 ? 11.601 23.677 -15.053 1.00 0.00 326 MET A N 20
ATOM 32450 C CA . MET A 1 66 ? 12.035 22.675 -14.071 1.00 0.00 326 MET A CA 20
ATOM 32451 C C . MET A 1 66 ? 12.639 23.305 -12.807 1.00 0.00 326 MET A C 20
ATOM 32452 O O . MET A 1 66 ? 12.548 22.717 -11.733 1.00 0.00 326 MET A O 20
ATOM 32466 N N . LYS A 1 67 ? 13.167 24.535 -12.885 1.00 0.00 327 LYS A N 20
ATOM 32467 C CA . LYS A 1 67 ? 13.547 25.335 -11.710 1.00 0.00 327 LYS A CA 20
ATOM 32468 C C . LYS A 1 67 ? 12.351 26.044 -11.057 1.00 0.00 327 LYS A C 20
ATOM 32469 O O . LYS A 1 67 ? 12.272 26.085 -9.833 1.00 0.00 327 LYS A O 20
ATOM 32488 N N . THR A 1 68 ? 11.381 26.524 -11.836 1.00 0.00 328 THR A N 20
ATOM 32489 C CA . THR A 1 68 ? 10.156 27.176 -11.326 1.00 0.00 328 THR A CA 20
ATOM 32490 C C . THR A 1 68 ? 9.356 26.234 -10.416 1.00 0.00 328 THR A C 20
ATOM 32491 O O . THR A 1 68 ? 8.839 26.665 -9.380 1.00 0.00 328 THR A O 20
ATOM 32502 N N . ILE A 1 69 ? 9.300 24.937 -10.739 1.00 0.00 329 ILE A N 20
ATOM 32503 C CA . ILE A 1 69 ? 8.652 23.908 -9.898 1.00 0.00 329 ILE A CA 20
ATOM 32504 C C . ILE A 1 69 ? 9.529 23.414 -8.727 1.00 0.00 329 ILE A C 20
ATOM 32505 O O . ILE A 1 69 ? 9.005 22.914 -7.733 1.00 0.00 329 ILE A O 20
ATOM 32521 N N . ASP A 1 70 ? 10.851 23.561 -8.812 1.00 0.00 330 ASP A N 20
ATOM 32522 C CA . ASP A 1 70 ? 11.808 23.292 -7.725 1.00 0.00 330 ASP A CA 20
ATOM 32523 C C . ASP A 1 70 ? 11.786 24.378 -6.627 1.00 0.00 330 ASP A C 20
ATOM 32524 O O . ASP A 1 70 ? 12.141 24.119 -5.476 1.00 0.00 330 ASP A O 20
ATOM 32533 N N . ASP A 1 71 ? 11.326 25.582 -6.961 1.00 0.00 331 ASP A N 20
ATOM 32534 C CA . ASP A 1 71 ? 11.154 26.741 -6.065 1.00 0.00 331 ASP A CA 20
ATOM 32535 C C . ASP A 1 71 ? 9.897 26.654 -5.159 1.00 0.00 331 ASP A C 20
ATOM 32536 O O . ASP A 1 71 ? 9.281 27.673 -4.812 1.00 0.00 331 ASP A O 20
ATOM 32545 N N . THR A 1 72 ? 9.505 25.437 -4.765 1.00 0.00 332 THR A N 20
ATOM 32546 C CA . THR A 1 72 ? 8.473 25.161 -3.740 1.00 0.00 332 THR A CA 20
ATOM 32547 C C . THR A 1 72 ? 8.866 25.641 -2.334 1.00 0.00 332 THR A C 20
ATOM 32548 O O . THR A 1 72 ? 8.099 26.446 -1.757 1.00 0.00 332 THR A O 20
ATOM 32560 N N . ASP B 2 1 ? 19.514 8.824 -14.014 1.00 0.00 817 ASP B N 20
ATOM 32561 C CA . ASP B 2 1 ? 18.579 8.321 -15.053 1.00 0.00 817 ASP B CA 20
ATOM 32562 C C . ASP B 2 1 ? 17.728 9.456 -15.628 1.00 0.00 817 ASP B C 20
ATOM 32563 O O . ASP B 2 1 ? 17.506 10.465 -14.959 1.00 0.00 817 ASP B O 20
ATOM 32574 N N . ILE B 2 2 ? 17.239 9.300 -16.864 1.00 0.00 818 ILE B N 20
ATOM 32575 C CA . ILE B 2 2 ? 16.433 10.314 -17.571 1.00 0.00 818 ILE B CA 20
ATOM 32576 C C . ILE B 2 2 ? 14.956 10.310 -17.134 1.00 0.00 818 ILE B C 20
ATOM 32577 O O . ILE B 2 2 ? 14.385 11.374 -16.895 1.00 0.00 818 ILE B O 20
ATOM 32593 N N . TYR B 2 3 ? 14.336 9.136 -16.970 1.00 0.00 819 TYR B N 20
ATOM 32594 C CA . TYR B 2 3 ? 12.875 8.996 -16.851 1.00 0.00 819 TYR B CA 20
ATOM 32595 C C . TYR B 2 3 ? 12.270 9.670 -15.606 1.00 0.00 819 TYR B C 20
ATOM 32596 O O . TYR B 2 3 ? 11.142 10.160 -15.655 1.00 0.00 819 TYR B O 20
ATOM 32614 N N . THR B 2 4 ? 13.027 9.750 -14.507 1.00 0.00 820 THR B N 20
ATOM 32615 C CA . THR B 2 4 ? 12.620 10.446 -13.266 1.00 0.00 820 THR B CA 20
ATOM 32616 C C . THR B 2 4 ? 12.462 11.961 -13.465 1.00 0.00 820 THR B C 20
ATOM 32617 O O . THR B 2 4 ? 11.604 12.590 -12.838 1.00 0.00 820 THR B O 20
ATOM 32628 N N . TYR B 2 5 ? 13.218 12.545 -14.403 1.00 0.00 821 TYR B N 20
ATOM 32629 C CA . TYR B 2 5 ? 13.129 13.947 -14.803 1.00 0.00 821 TYR B CA 20
ATOM 32630 C C . TYR B 2 5 ? 11.980 14.160 -15.812 1.00 0.00 821 TYR B C 20
ATOM 32631 O O . TYR B 2 5 ? 11.171 15.077 -15.652 1.00 0.00 821 TYR B O 20
ATOM 32649 N N . GLU B 2 6 ? 11.841 13.263 -16.802 1.00 0.00 822 GLU B N 20
ATOM 32650 C CA . GLU B 2 6 ? 10.826 13.335 -17.871 1.00 0.00 822 GLU B CA 20
ATOM 32651 C C . GLU B 2 6 ? 9.391 13.381 -17.331 1.00 0.00 822 GLU B C 20
ATOM 32652 O O . GLU B 2 6 ? 8.597 14.220 -17.761 1.00 0.00 822 GLU B O 20
ATOM 32664 N N . LYS B 2 7 ? 9.040 12.498 -16.383 1.00 0.00 823 LYS B N 20
ATOM 32665 C CA . LYS B 2 7 ? 7.660 12.360 -15.870 1.00 0.00 823 LYS B CA 20
ATOM 32666 C C . LYS B 2 7 ? 7.107 13.661 -15.282 1.00 0.00 823 LYS B C 20
ATOM 32667 O O . LYS B 2 7 ? 5.948 13.991 -15.525 1.00 0.00 823 LYS B O 20
ATOM 32686 N N . LYS B 2 8 ? 7.932 14.415 -14.551 1.00 0.00 824 LYS B N 20
ATOM 32687 C CA . LYS B 2 8 ? 7.566 15.696 -13.919 1.00 0.00 824 LYS B CA 20
ATOM 32688 C C . LYS B 2 8 ? 7.589 16.862 -14.915 1.00 0.00 824 LYS B C 20
ATOM 32689 O O . LYS B 2 8 ? 6.702 17.713 -14.882 1.00 0.00 824 LYS B O 20
ATOM 32708 N N . LEU B 2 9 ? 8.535 16.847 -15.853 1.00 0.00 825 LEU B N 20
ATOM 32709 C CA . LEU B 2 9 ? 8.635 17.786 -16.980 1.00 0.00 825 LEU B CA 20
ATOM 32710 C C . LEU B 2 9 ? 7.374 17.751 -17.863 1.00 0.00 825 LEU B C 20
ATOM 32711 O O . LEU B 2 9 ? 6.809 18.793 -18.195 1.00 0.00 825 LEU B O 20
ATOM 32727 N N . ILE B 2 10 ? 6.884 16.551 -18.176 1.00 0.00 826 ILE B N 20
ATOM 32728 C CA . ILE B 2 10 ? 5.702 16.338 -19.020 1.00 0.00 826 ILE B CA 20
ATOM 32729 C C . ILE B 2 10 ? 4.417 16.876 -18.376 1.00 0.00 826 ILE B C 20
ATOM 32730 O O . ILE B 2 10 ? 3.591 17.456 -19.084 1.00 0.00 826 ILE B O 20
ATOM 32746 N N . LYS B 2 11 ? 4.260 16.787 -17.046 1.00 0.00 827 LYS B N 20
ATOM 32747 C CA . LYS B 2 11 ? 3.128 17.441 -16.347 1.00 0.00 827 LYS B CA 20
ATOM 32748 C C . LYS B 2 11 ? 3.158 18.958 -16.519 1.00 0.00 827 LYS B C 20
ATOM 32749 O O . LYS B 2 11 ? 2.101 19.555 -16.731 1.00 0.00 827 LYS B O 20
ATOM 32768 N N . SER B 2 12 ? 4.334 19.587 -16.488 1.00 0.00 828 SER B N 20
ATOM 32769 C CA . SER B 2 12 ? 4.479 21.032 -16.723 1.00 0.00 828 SER B CA 20
ATOM 32770 C C . SER B 2 12 ? 4.152 21.415 -18.169 1.00 0.00 828 SER B C 20
ATOM 32771 O O . SER B 2 12 ? 3.420 22.384 -18.367 1.00 0.00 828 SER B O 20
ATOM 32779 N N . ILE B 2 13 ? 4.592 20.638 -19.172 1.00 0.00 829 ILE B N 20
ATOM 32780 C CA . ILE B 2 13 ? 4.194 20.843 -20.583 1.00 0.00 829 ILE B CA 20
ATOM 32781 C C . ILE B 2 13 ? 2.663 20.812 -20.703 1.00 0.00 829 ILE B C 20
ATOM 32782 O O . ILE B 2 13 ? 2.058 21.771 -21.176 1.00 0.00 829 ILE B O 20
ATOM 32798 N N . GLU B 2 14 ? 2.032 19.737 -20.223 1.00 0.00 830 GLU B N 20
ATOM 32799 C CA . GLU B 2 14 ? 0.596 19.509 -20.286 1.00 0.00 830 GLU B CA 20
ATOM 32800 C C . GLU B 2 14 ? -0.219 20.571 -19.525 1.00 0.00 830 GLU B C 20
ATOM 32801 O O . GLU B 2 14 ? -1.298 20.961 -19.970 1.00 0.00 830 GLU B O 20
ATOM 32813 N N . TYR B 2 15 ? 0.296 21.099 -18.410 1.00 0.00 831 TYR B N 20
ATOM 32814 C CA . TYR B 2 15 ? -0.373 22.169 -17.662 1.00 0.00 831 TYR B CA 20
ATOM 32815 C C . TYR B 2 15 ? -0.334 23.515 -18.404 1.00 0.00 831 TYR B C 20
ATOM 32816 O O . TYR B 2 15 ? -1.358 24.200 -18.474 1.00 0.00 831 TYR B O 20
ATOM 32834 N N . ILE B 2 16 ? 0.805 23.868 -19.012 1.00 0.00 832 ILE B N 20
ATOM 32835 C CA . ILE B 2 16 ? 0.980 25.107 -19.790 1.00 0.00 832 ILE B CA 20
ATOM 32836 C C . ILE B 2 16 ? 0.072 25.104 -21.036 1.00 0.00 832 ILE B C 20
ATOM 32837 O O . ILE B 2 16 ? -0.583 26.114 -21.317 1.00 0.00 832 ILE B O 20
ATOM 32853 N N . THR B 2 17 ? -0.033 23.975 -21.742 1.00 0.00 833 THR B N 20
ATOM 32854 C CA . THR B 2 17 ? -0.913 23.840 -22.924 1.00 0.00 833 THR B CA 20
ATOM 32855 C C . THR B 2 17 ? -2.400 23.811 -22.552 1.00 0.00 833 THR B C 20
ATOM 32856 O O . THR B 2 17 ? -3.183 24.559 -23.146 1.00 0.00 833 THR B O 20
ATOM 32867 N N . LYS B 2 18 ? -2.810 23.005 -21.560 1.00 0.00 834 LYS B N 20
ATOM 32868 C CA . LYS B 2 18 ? -4.230 22.804 -21.188 1.00 0.00 834 LYS B CA 20
ATOM 32869 C C . LYS B 2 18 ? -4.878 24.056 -20.592 1.00 0.00 834 LYS B C 20
ATOM 32870 O O . LYS B 2 18 ? -6.041 24.339 -20.884 1.00 0.00 834 LYS B O 20
ATOM 32889 N N . ASN B 2 19 ? -4.107 24.827 -19.828 1.00 0.00 835 ASN B N 20
ATOM 32890 C CA . ASN B 2 19 ? -4.517 26.110 -19.231 1.00 0.00 835 ASN B CA 20
ATOM 32891 C C . ASN B 2 19 ? -4.173 27.323 -20.120 1.00 0.00 835 ASN B C 20
ATOM 32892 O O . ASN B 2 19 ? -4.415 28.465 -19.722 1.00 0.00 835 ASN B O 20
ATOM 32903 N N . LYS B 2 20 ? -3.654 27.077 -21.329 1.00 0.00 836 LYS B N 20
ATOM 32904 C CA . LYS B 2 20 ? -3.584 28.025 -22.449 1.00 0.00 836 LYS B CA 20
ATOM 32905 C C . LYS B 2 20 ? -2.856 29.326 -22.093 1.00 0.00 836 LYS B C 20
ATOM 32906 O O . LYS B 2 20 ? -3.425 30.415 -22.212 1.00 0.00 836 LYS B O 20
ATOM 32925 N N . PHE B 2 21 ? -1.600 29.211 -21.654 1.00 0.00 837 PHE B N 20
ATOM 32926 C CA . PHE B 2 21 ? -0.783 30.346 -21.199 1.00 0.00 837 PHE B CA 20
ATOM 32927 C C . PHE B 2 21 ? -0.670 31.464 -22.260 1.00 0.00 837 PHE B C 20
ATOM 32928 O O . PHE B 2 21 ? -0.731 32.646 -21.916 1.00 0.00 837 PHE B O 20
ATOM 32945 N N . PHE B 2 22 ? -0.589 31.095 -23.547 1.00 0.00 838 PHE B N 20
ATOM 32946 C CA . PHE B 2 22 ? -0.738 32.006 -24.705 1.00 0.00 838 PHE B CA 20
ATOM 32947 C C . PHE B 2 22 ? -1.772 31.534 -25.744 1.00 0.00 838 PHE B C 20
ATOM 32948 O O . PHE B 2 22 ? -1.987 32.187 -26.765 1.00 0.00 838 PHE B O 20
ATOM 32965 N N . ASP B 2 23 ? -2.391 30.380 -25.509 1.00 0.00 839 ASP B N 20
ATOM 32966 C CA . ASP B 2 23 ? -3.122 29.588 -26.510 1.00 0.00 839 ASP B CA 20
ATOM 32967 C C . ASP B 2 23 ? -4.654 29.768 -26.460 1.00 0.00 839 ASP B C 20
ATOM 32968 O O . ASP B 2 23 ? -5.419 28.938 -26.958 1.00 0.00 839 ASP B O 20
ATOM 32977 N N . ASP B 2 24 ? -5.110 30.846 -25.827 1.00 0.00 840 ASP B N 20
ATOM 32978 C CA . ASP B 2 24 ? -6.525 31.141 -25.549 1.00 0.00 840 ASP B CA 20
ATOM 32979 C C . ASP B 2 24 ? -7.309 31.658 -26.777 1.00 0.00 840 ASP B C 20
ATOM 32980 O O . ASP B 2 24 ? -8.547 31.697 -26.770 1.00 0.00 840 ASP B O 20
ATOM 32989 N N . SER B 2 25 ? -6.583 32.049 -27.830 1.00 0.00 841 SER B N 20
ATOM 32990 C CA . SER B 2 25 ? -7.097 32.629 -29.086 1.00 0.00 841 SER B CA 20
ATOM 32991 C C . SER B 2 25 ? -7.968 31.660 -29.897 1.00 0.00 841 SER B C 20
ATOM 32992 O O . SER B 2 25 ? -7.521 30.527 -30.190 1.00 0.00 841 SER B O 20
#

Sequence (97 aa):
GPHMDYDMLTEEQKKKLKEDHTLKILLKNNYVREVFKQFTLSNDKIGYLSHYINDPTIVQVIDHIMKTIDDTDIYTYEKKLIKSIEYITKNKFFDDSGPHMDYDMLTEEQKKKLKEDHTLKILLKNNYVREVFKQFTLSNDKIGYLSHYINDPTIVQVIDHIMKTIDDTDIYTYEKKLIKSIEYITKNKFFDDSGPHMDYDMLTEEQKKKLKEDHTLKILLKNNYVREVFKQFTLSNDKIGYLSHYINDPTIVQVIDHIMKTIDDTDIYTYEKKLIKSIEYITKNKFFDDSGPHMDYDMLTEEQKKKLKEDHTLKILLKNNYVREVFKQFTLSNDKIGYLSHYINDPTIVQVIDHIMKTIDDTDIYTYEKKLIKSIEYITKNKFFDDSGPHMDYDMLTEEQKKKLKEDHTLKILLKNNYVREVFKQFTLSNDKIGYLSHYINDPTIVQVIDHIMKTIDDTDIYTYEKKLIKSIEYITKNKFFDDSGPHMDYDMLTEEQKKKLKEDHTLKILLKNNYVREVFKQFTLSNDKIGYLSHYINDPTIVQVIDHIMKTIDDTDIYTYEKKLIKSIEYITKNKFFDDSGPHMDYDMLTEEQKKKLKEDHTLKILLKNNYVREVFKQFTLSNDKIGYLSHYINDPTIVQVIDHIMKTIDDTDIYTYEKKLIKSIEYITKNKFFDDSGPHMDYDMLTEEQKKKLKEDHTLKILLKNNYVREVFKQFTLSNDKIGYLSHYINDPTIVQVIDHIMKTIDDTDIYTYEKKLIKSIEYITKNKFFDDSGPHMDYDMLTEEQKKKLKEDHTLKILLKNNYVREVFKQFTLSNDKIGYLSHYINDPTIVQVIDHIMKTIDDTDIYTYEKKLIKSIEYITKNKFFDDSGPHMDYDMLTEEQKKKLKEDHTLKILLKNNYVREVFKQFTLSNDKIGYLSHYINDPTIVQVIDHIMKTIDDTDIYTYEKKLIKSIEYITKNKFFDDSGPHMDYDMLTEEQKKKLKEDHTLKILLKNNYVREVFKQFTLSNDKIGYLSHYINDPTIVQVIDHIMKTIDDTDIYTYEKKLIKSIEYITKNKFFDDSGPHMDYDMLTEEQKKKLKEDHTLKILLKNNYVREVFKQFTLSNDKIGYLSHYINDPTIVQVIDHIMKTIDDTDIYTYEKKLIKSIEYITKNKFFDDSGPHMDYDMLTEEQKKKLKEDHTLKILLKNNYVREVFKQFTLSNDKIGYLSHYINDPTIVQVIDHIMKTIDDTDIYTYEKKLIKSIEYITKNKFFDDSGPHMDYDMLTEEQKKKLKEDHTLKILLKNNYVREVFKQFTLSNDKIGYLSHYINDPTIVQVIDHIMKTIDDTDIYTYEKKLIKSIEYITKNKFFDDSGPHMDYDMLTEEQKKKLKEDHTLKILLKNNYVREVFKQFTLSNDKIGYLSHYINDPTIVQVIDHIMKTIDDTDIYTYEKKLIKSIEYITKNKFFDDSGPHMDYDMLTEEQKKKLKEDHTLKILLKNNYVREVFKQFTLSNDKIGYLSHYINDPTIVQVIDHIMKTIDDTDIYTYEKKLIKSIEYITKNKFFDDSGPHMDYDMLTEEQKKKLKEDHTLKILLKNNYVREVFKQFTLSNDKIGYLSHYINDPTIVQVIDHIMKTIDDTDIYTYEKKLIKSIEYITKNKFFDDSGPHMDYDMLTEEQKKKLKEDHTLKILLKNNYVREVFKQFTLSNDKIGYLSHYINDPTIVQVIDHIMKTIDDTDIYTYEKKLIKSIEYITKNKFFDDSGPHMDYDMLTEEQKKKLKEDHTLKILLKNNYVREVFKQFTLSNDKIGYLSHYINDPTIVQVIDHIMKTIDDTDIYTYEKKLIKSIEYITKNKFFDDSGPHMDYDMLTEEQKKKLKEDHTLKILLKNNYVREVFKQFTLSNDKIGYLSHYINDPTIVQVIDHIMKTIDDTDIYTYEKKLIKSIEYITKNKFFDDS

Nearest PDB structures (foldseek):
  7qdw-assembly1_A  TM=9.498E-01  e=2.776E-09  Plasmodium falciparum 3D7
  5l85-assembly1_A  TM=8.179E-01  e=2.442E-02  Homo sapiens
  7qdw-assembly1_A  TM=9.148E-01  e=2.383E-09  Plasmodium falciparum 3D7
  5l85-assembly1_A  TM=8.280E-01  e=2.650E-01  Homo sapiens
  7qdw-assembly1_A  TM=9.331E-01  e=2.094E-09  Plasmodium falciparum 3D7

Organism: Plasmodium falciparum (isolate 3D7) (NCBI:txid36329)